Protein 9BJX (pdb70)

Nearest PDB structures (foldseek):
  9bjx-assembly3_C  TM=1.002E+00  e=1.023E-84  Segatella copri DSM 18205
  9bmk-assembly2_B  TM=1.002E+00  e=4.885E-83  Segatella copri DSM 18205
  3zmr-assembly2_B  TM=8.903E-01  e=1.454E-35  Bacteroides ovatus
  5xrc-assembly2_C  TM=8.057E-01  e=5.049E-25  Bacillus sp. BG-CS10
  4v2x-assembly1_A  TM=8.103E-01  e=2.623E-24  Halalkalibacterium halodurans

Organism: NCBI:txid537011

Sequence (1468 aa):
SNATAQQWNKDVVGWNLGNEFECSAPGQQDGESMQIGNPDGSIHAETAWGNPVVTKKMIQAVKKAGFNAIRIPIRWQCHITNAQAMSSIDKAWIARIKEVVGWCLDNGLKVIINVHHEKWLESRPTYQYKEENCQKLALLWMMNIASEFANYDSRLAFAGTNEVHIRDNWGKPTAENLEVQNAYNQIFVDVVVRATGGNNAKRHLILQTYVCNPWFGIENGDFIIPKDAEGNGNNYMSVEFHYYQPWSYAGDCTYDYWGDAYKDAGKIPADNEKTMTDFFDKAVNTWSNKGLGIVIGEWGVTDHYKSNSEEKVHENMTYYCKFLTTEARKRGFSTFVWDNNHHFGNGSEEKYGIFDRFKSMKVNAPWILEGIFGKSNATAQQWNKDVVGWNLGNEFECSAPGQQDGESSMQQIGNPDGSIHAETAWGNPVVTKKMIQAVKKAGFNAIRIPIRWQQCHITNAQAMSIDKAWIIARIKEVVGWCLDNGLKVIINVHHEKWLESRPTYQYKEENCQKLALLWMMNIASEFANYDSRLAFAGTNEVHIRDNWGKPTAENLEVQNAYNQIFVDVVVRATGGNNAKRHLILQTYVCNPWFGIENGDFIIPKDAEGNGNNYMSVVEFHYYQQPWSYAGDCTYDYWGDAYKDAGKIPADNEKTMTDFFDKAVNTWSNKGLGIIVIGEWGVTDHYKSNSEKVHENMTYYCKFLTTEARRKRGFSTFVWDNNHHFGNGSSEKYGIFDRFKSMKVNAPWILEGIFGKNATAQQWNKDVVVGWNLGNEFECCSAPGQDGESMQQIIGNPDGSIHAETAWGNPVVTKKMIIQAVKKAGFNAIRIPIRWQCHITNAQAMSIDKAWIIARIKEVVGWCLDNGLKVIINVHHEKWLESRPTYQYKEENCQKLALLWMNIASEFANYDSSRLAFAGTNEVHIRDNWGKPTAENLEVQNAYNQIFVDVVVRATGGNNNAKRHLILQTYVCNPWFGIENGDFIIPKDAEGNGNNYMSVEFHYYQPWSYAGDCTYDYWGDAYKDAGKIPADNEKTMTDFFDKAVNTWSSNKGLGIIVIGEWGVTDHYKSNSEKVHENMTYYCKFLTTEARKKRGFSTFVWDNNHHFGNGSEEKYGIFDRFKSMKVNAPWILEGIFGNATAQQWNKDVVGWNLGNEFECSAPGQQDGESMQQIGNPDGSIHAETAWGNPVVTKKMMIQAVKKAGFNAIIRIPIRWQCHITNAQAMMSSIDKAWIARIKEVVVGWCLDNGLKVIINVHHEKWLESRPTYQYKEENCQKKLALLLWMNIASEFANYDSRLAFAGTNEVHIRDNWGKPTAENLEVQNAYNQIFVDVVRATGGNNAKRHLILQTYVCNPWFGIENGDFIIPKKDAEGNGNNYMSVEFHYYQPWSYAGDCTYDYWGDAYKDAGKIPADNEKKTMTDFFDKAVNTWSNKGLGIVIGEWGVTDHYKSNSEEKVHENMTYYCKFLTTEARKRGFSTFVWDNNHHFGNGSEEKYGIFDRFKSMKVNAPWILEGIFG

InterPro domains:
  IPR001547 Glycoside hydrolase, family 5 [PF00150] (41-337)
  IPR017853 Glycoside hydrolase superfamily [SSF51445] (5-352)
  IPR050386 Glycosyl Hydrolase 5 (Cellulase A) [PTHR31297] (47-340)

Radius of gyration: 39.57 Å; Cα contacts (8 Å, |Δi|>4): 3337; chains: 4; bounding box: 121×62×96 Å

Solvent-accessible surface area: 54745 Å² total; per-residue (Å²): 123,42,22,4,0,50,52,3,0,138,56,4,18,1,2,0,2,0,37,0,0,0,0,4,1,56,92,87,90,20,65,36,85,144,35,26,66,39,152,24,4,62,110,0,7,54,32,102,53,13,22,80,1,57,98,165,20,1,44,28,0,76,168,31,37,2,52,0,0,0,0,0,0,4,0,5,7,0,4,79,65,25,140,45,0,35,14,24,126,50,0,4,59,32,1,59,85,0,0,18,37,0,13,123,36,38,0,49,0,1,0,0,0,3,47,0,13,2,0,2,18,37,0,32,104,142,78,54,104,76,0,14,120,29,0,19,55,0,0,87,41,0,0,62,55,0,22,142,49,53,25,84,0,0,0,0,0,0,3,33,1,12,65,131,123,78,154,35,128,15,78,86,55,13,25,75,0,2,10,20,0,0,51,45,0,1,71,21,0,22,86,47,23,69,83,0,37,46,5,2,0,0,1,0,1,5,10,2,37,0,94,25,2,7,67,124,56,24,10,100,46,8,172,15,39,118,10,6,24,17,1,0,0,0,0,1,0,9,6,33,40,14,136,30,0,0,4,73,21,91,59,21,18,0,0,82,65,26,117,132,40,22,165,43,6,97,60,43,25,104,52,3,22,72,3,0,62,67,0,33,95,33,6,18,103,61,7,2,1,2,0,0,0,9,2,2,8,0,21,0,69,148,74,89,42,134,70,0,24,78,0,0,14,62,0,0,70,37,0,6,46,26,0,102,130,54,29,2,0,2,0,3,24,0,11,12,90,68,35,72,15,67,106,44,13,6,3,4,24,9,122,135,115,15,118,57,43,5,56,42,11,21,68,0,19,76,26,184,126,67,22,2,0,43,44,3,0,132,59,4,20,2,2,0,1,0,24,0,0,0,0,5,1,49,86,98,88,19,64,39,82,123,34,24,64,43,71,24,4,61,112,0,8,56,32,91,53,7,21,83,1,57,98,165,20,0,55,29,0,76,177,31,37,1,54,0,0,0,0,0,0,4,0,5,13,0,2,39,6,37,116,39,0,36,19,24,137,53,0,11,60,32,0,62,85,0,0,19,38,0,13,124,36,39,0,50,0,2,0,0,0,3,48,0,12,2,0,1,15,38,0,30,123,144,78,56,121,72,0,11,100,19,0,24,58,0,0,85,36,0,0,64,76,0,18,138,50,61,33,84,0,0,0,0,0,0,3,31,0,12,66,129,123,74,155,32,165,20,79,87,56,14,24,74,0,1,11,20,0,0,50,44,0,1,69,26,0,24,88,47,22,70,83,0,40,34,5,3,0,0,0,0,1,5,10,2,38,0,95,33,3,6,67,146,57,44,11,101,43,7,174,16,41,121,10,7,24,17,1,2,0,0,0,1,0,11,6,32,41,10,138,29,0,0,6,75,26,91,47,19,18,1,0,83,58,26,132,149,39,28,161,21,5,98,56,28,26,139,56,4,26,68,4,0,60,69,0,33,96,32,4,19,103,58,4,2,1,2,0,0,0,10,2,2,8,0,23,4,73,179,66,93,27,137,88,0,25,80,0,0,23,55,0,0,74,33,0,7,44,23,0,99,130,56,29,2,0,2,0,4,26,0,7,12,71,71,35,77,20,75,107,58,12,5,3,4,8,7,122,127,116,13,122,56,44,5,70,47,10,23,101,1,12,52,16,232,114,29,12,0,70,74,2,0,136,69,4,14,1,1,0,1,0,21,0,0,0,0,4,1,56,93,84,88,18,65,27,85,150,41,27,60,40,148,33,5,61,112,0,7,53,32,91,54,7,22,81,1,56,99,163,19,0,55,30,0,78,186,31,37,1,52,0,0,0,0,0,0,4,1,6,7,0,3,82,74,40,148,48,0,35,10,24,154,51,0,11,60,32,0,58,81,0,0,19,36,0,12,121,35,40,0,48,0,1,0,0,0,3,47,0,12,0,0,2,16,38,0,29,114,152,71,60,115,78,0,13,100,24,0,18,57,0,0,82,45,1,0,62,56,1,12,130,52,64,36,85,0,0,0,0,0,1,4,32,0,14,63,137,121,60,153,30,101,14,78,88,56,14,25,75,0,2,11,23,0,0,50,43,0,1,72,21,0,26,88,33,26,55,60,0,45,29,1,2,0,0,0,0,1,5,10,2,38,0,87,22,2,7,77,143,56,27,10,98,36,4,126,21,39,174,17,6,13,19,6,10,0,0,0,1,0,10,7,32,36,13,142,28,0,0,6,75,24,92,37,20,21,1,0,67,70,30,129,141,41,28,160,39,7,100,60,29,24,140,53,4,25,67,4,0,63,81,0,32,97,35,6,17,75,88,6,0,1,2,0,0,0,10,2,2,8,0,23,4,71,175,78,84,38,148,78,0,26,81,0,0,24,61,0,0,68,38,0,0,35,22,0,66,140,57,29,2,0,2,0,3,25,0,7,11,62,71,35,78,20,76,116,61,20,6,3,2,4,8,117,120,116,13,122,58,47,5,69,42,10,23,115,0,5,72,71,113,28,13,0,74,73,2,0,140,71,3,16,1,2,0,1,0,37,0,0,0,0,4,1,54,91,84,89,19,65,29,88,151,35,25,63,37,147,32,5,59,112,0,8,54,33,100,54,14,21,82,1,56,103,166,21,1,61,28,0,78,182,31,38,1,52,0,0,0,0,0,0,3,0,6,7,0,3,78,42,38,150,26,0,16,20,25,142,51,0,10,58,31,0,57,85,1,0,18,39,0,13,122,36,37,0,48,0,1,0,1,0,3,47,0,12,1,0,1,16,39,0,27,116,151,73,64,115,77,0,14,103,25,0,24,55,0,0,82,37,0,0,15,53,0,14,50,37,62,41,86,0,0,0,0,0,0,3,33,0,12,65,132,121,78,154,34,100,12,80,88,54,14,22,80,0,2,12,22,0,0,52,42,0,1,70,26,0,23,57,40,22,70,78,0,40,22,5,3,0,0,1,0,1,5,10,1,41,0,97,23,2,7,60,148,56,29,10,102,47,6,163,13,42,135,10,2,17,24,4,5,0,0,0,1,0,10,7,31,36,13,133,30,0,0,6,75,32,81,54,19,21,0,0,75,66,26,120,130,39,29,173,37,7,100,60,35,25,140,53,4,25,67,4,0,59,73,0,33,96,33,6,18,98,95,8,2,1,2,0,0,0,10,1,2,8,0,23,4,71,177,77,81,32,131,78,0,24,84,0,0,24,64,0,0,64,35,0,1,41,26,0,70,138,55,30,2,0,3,0,4,22,0,8,11,92,68,35,76,19,78,95,44,12,6,2,3,6,8,121,126,117,12,131,57,58,4,69,41,10,24,112,0,7,74,73

Foldseek 3Di:
DFAWQLRLQFPAAAAEPPQAQLAAFAPDDLLDLAAEADPRRLRRRPRVPFDDDDLLNLLVRVVLPGAAYEYEHAFRNQAHDQQLSHGNPSNLVSVVVVVCSNVVNRHQYEYEHESNNNQQADLAPVCLVVNLSSLLSNLLNVLLSCVPDAQSYAYESYAARDHPPDPDADDPSSLVSLLSSQQSNQVNQCVVPHNSVQHQYEYEAHRLPVVNCLPPNSNPQHDHPPPCQQGRYAYEHADQPPCCFAAFVVDLAAAPVCVVVGPYDPCHLVNLLVVLVSCCVRAVVSNHAYENEEYGHAAADPDDSVVSLLRRLVVLLSNCVSCNVSSHHYYYYAHLADDHGGPRRHQFNSVPSRHGPSVSNSCSNPND/DLAWQLRLFFPAEAAEPPQAQLAAFAPDDLQDLAAAADPRRLRRRPRVPFDDDDLLLLLVRVVLPGAAYEYEHAFRNQAHDQVQSHGNPSNLVSVVVVVCSNVVNRHQYEYEHESNNNQQADLAPVCLVVNLVSLLSNLLNVLLSCVPDAQSYAYESYAARDHPPDQDADDPSSLVSLLSSQQSNQVNQCVSDDSSVQRQYEYEAHRLPVVNCLPPNSNPQHDHDPPSQQGRYAYEHADQPPCCFAFAVVDLAAAPVCVVPDDYDPCHLCNLLVVLVSCCVRAVVSNHAYENEEYGHAAADPDDSVVSLLRRLQVLLSNCVSCNVSSHHYYYYAHLADDHGGPHRHQFNSVPSRHGPSVSNSCSNPND/DAWQLRLFFPAEAAEPAQAQLAAFAPDDLQDLAAAADPRRLRRRCRVPFDDDDLLLLLVRVVLPGAAYEYEHAFRNQAHDQVLRHGNVSNLVSVVVVCCSNVVNRHQYEYEHESNNNQQADLAPVCLVVNLNSLLSNLLNVLLSCQAPDQSYAYEYYAARDHPPDPDADDPSSLVSLLSSQQSNQVNNCVNDRNSVQHQYEYEAHRLDVVNCLPPNSRPQHDHPPPNFQGRYAYEHADQPPCCFQAAVVDLAAAPVCVVVGPYDPCHLCNLLVVLVSCCVRAVVSNHAYENEEYGHAAADPDDSPVSLLRRLVVLQSNCVSCSVSSYHYYYYAHLADDHGGPRRHQFNSVPSRHGPSVSNSNNNPD/DAWQLRLFFPAEAAEPAQAQLAAFAPDDLQDLAAAADPRSLRRRCRVPFDDDDLLLLLVRVVLPGAAYEYEHAFRNQAHDQVQSHGNPSNLVSVVVVVVSNVVNRHQYEYEHESNNNQQADLAPVCLVVNLVSLLSNLLVVLLSCVPDAQSYAYEYYAARDHPPDPDADDPSSLVSLLSSQQSNQVNQCVSPDSSVQHQYEHEAHRLPVVNCLPPNSRPQHDHDPPRQQGRYAYEHADQPPCCFAAAVVDLAAAPVCVVVDDYDPCHLVNLLVVLVSCCVRAVVSNHAYENEEYGHAAADPDDSVVSLLRRLQVLLSNQVSQNVSSHHYYYYAHLADDHGGPHRHQFNSVPSRHGPSVSNSNSNPD

B-factor: mean 23.65, std 7.89, range [9.68, 67.57]

Secondary structure (DSSP, 8-state):
----HHHHHTT-EEEE-TTSTTSPSTTS-TT----S--TTGGGGGGTTSPPPP-HHHHHHHHHHT--EEEE----GGGEEETTTTEEPHHHHHHHHHHHHHHHHTT-EEEE---S-HHHHT--SGGGHHHHHHHHHHHHHHHHHHTTTS-TTEEEE--S----TT--SPPPHHHHHHHHHHHHHHHHHHHHT-GGGGS--EEEEPGGG-GGGTSSTT-SPPPP-STT-TTTTEEEEEE---SHHHHTS-S-S--SGGGTTTS---S--HHHHHHHHHHHHHHTGGGT-EEEEEEE------SS-HHHHHHHHHHHHHHHHHHHHHTT-EEEE---S--SSSTT----EETTTTTEES-HHHHHHHH--/----HHHHHTT-EEEE-TTSTTSPSTTS-TT----S--TTGGGGGGTTSPPPP-HHHHHHHHHHT--EEEE----TTSEEETTTTEE-HHHHHHHHHHHHHHHHTT-EEEE---S-HHHHT--SHHHHHHHHHHHHHHHHHHHHHTTTS-TTEEEE--S----TT--SPPPHHHHHHHHHHHHHHHHHHHHT-GGGSS--EEEEPGGG-GGGTSSTT-SPPPP-STT-TTTTEEEEEE---SHHHHTS-S-S--SGGGTTTS---S--HHHHHHHHHHHHHHTGGGT-EEEEEEE------SS-HHHHHHHHHHHHHHHHHHHHHTT-EEEE---S--SSSTT----EETTTTTEES-HHHHHHHH--/---HHHHHTT-EEEE-TTSTTSPSTTS-TT-------TTGGGGGGTTSPPPP-HHHHHHHHHHT--EEEE----GGGEEETTTTEEPHHHHHHHHHHHHHHHHTT-EEEEE--S-HHHHT--SHHHHHHHHHHHHHHHHHHHHHTTTS-TTEEEE--S----TT--SPPPHHHHHHHHHHHHHHHHHHHHT-GGGGS--EEEEPGGG-GGGTSSTT-SPPPP-STTTTTTTEEEEEE---SHHHHTS-S-S--SGGGTTTS---S--HHHHHHHHHHHHHHTGGGT-EEEEEEE------SS-HHHHHHHHHHHHHHHHHHHHHTT-EEEE---S--SSSTT----EETTTTTEES-HHHHHHHH-/---HHHHHTT-EEEE-TTSTTSPSTT--TT----S--TTGGGGGGTTSPPPP-HHHHHHHHHHT--EEEE----TTSEEETTTTEEPHHHHHHHHHHHHHHHHTT-EEEE---S-HHHHT--SHHHHHHHHHHHHHHHHHHHHHTTTS-TTEEEE--S---STT--SPPPHHHHHHHHHHHHHHHHHHHHH-GGGGS--EEEEPGGG-GGGTSSTT-SPPPP--TTTTTTTEEEEEE---SHHHHTS-S-S--SGGGTTTS---S--HHHHHHHHHHHHHHTGGGT-EEEEEEE------SS-HHHHHHHHHHHHHHHHHHHHHTT-EEEE---S--SSSTT----EETTTTTEES-HHHHHHHH-

Structure (mmCIF, N/CA/C/O backbone):
data_9BJX
#
_entry.id   9BJX
#
_cell.length_a   97.008
_cell.length_b   51.560
_cell.length_c   157.057
_cell.angle_alpha   90.000
_cell.angle_beta   101.500
_cell.angle_gamma   90.000
#
_symmetry.space_group_name_H-M   'P 1 21 1'
#
loop_
_entity.id
_entity.type
_entity.pdbx_description
1 polymer 'Cellulase (Glycosyl hydrolase family 5)'
2 non-polymer 1,2-ETHANEDIOL
3 water water
#
loop_
_atom_site.group_PDB
_atom_site.id
_atom_site.type_symbol
_atom_site.label_atom_id
_atom_site.label_alt_id
_atom_site.label_comp_id
_atom_site.label_asym_id
_atom_site.label_entity_id
_atom_site.label_seq_id
_atom_site.pdbx_PDB_ins_code
_atom_site.Cartn_x
_atom_site.Cartn_y
_atom_site.Cartn_z
_atom_site.occupancy
_atom_site.B_iso_or_equiv
_atom_site.auth_seq_id
_atom_site.auth_comp_id
_atom_site.auth_asym_id
_atom_site.auth_atom_id
_atom_site.pdbx_PDB_model_num
ATOM 1 N N . SER A 1 1 ? 0.69251 -5.37401 34.95931 1.000 52.92447 38 SER A N 1
ATOM 2 C CA . SER A 1 1 ? -0.46728 -5.40916 35.84316 1.000 44.87464 38 SER A CA 1
ATOM 3 C C . SER A 1 1 ? -0.92610 -3.99049 36.19058 1.000 49.43004 38 SER A C 1
ATOM 4 O O . SER A 1 1 ? -0.11295 -3.06660 36.26837 1.000 53.39044 38 SER A O 1
ATOM 7 N N . ASN A 1 2 ? -2.23274 -3.83220 36.40244 1.000 36.42148 39 ASN A N 1
ATOM 8 C CA . ASN A 1 2 ? -2.83901 -2.52122 36.62283 1.000 36.45045 39 ASN A CA 1
ATOM 9 C C . ASN A 1 2 ? -4.09983 -2.78333 37.44214 1.000 37.84265 39 ASN A C 1
ATOM 10 O O . ASN A 1 2 ? -5.02973 -3.42946 36.95179 1.000 36.88507 39 ASN A O 1
ATOM 15 N N . ALA A 1 3 ? -4.11470 -2.34212 38.69929 1.000 24.64211 40 ALA A N 1
ATOM 16 C CA . ALA A 1 3 ? -5.27550 -2.48457 39.57726 1.000 21.70382 40 ALA A CA 1
ATOM 17 C C . ALA A 1 3 ? -5.59355 -1.14252 40.21305 1.000 19.88705 40 ALA A C 1
ATOM 18 O O . ALA A 1 3 ? -4.68934 -0.47998 40.73186 1.000 19.36992 40 ALA A O 1
ATOM 20 N N . THR A 1 4 ? -6.86914 -0.75188 40.20540 1.000 17.49438 41 THR A N 1
ATOM 21 C CA . THR A 1 4 ? -7.20844 0.45681 40.94473 1.000 16.36338 41 THR A CA 1
ATOM 22 C C . THR A 1 4 ? -7.08065 0.20891 42.44651 1.000 15.71321 41 THR A C 1
ATOM 23 O O . THR A 1 4 ? -6.96374 -0.92674 42.91731 1.000 17.14387 41 THR A O 1
ATOM 27 N N . ALA A 1 5 ? -7.13511 1.30062 43.21168 1.000 15.64079 42 ALA A N 1
ATOM 28 C CA . ALA A 1 5 ? -7.06506 1.16555 44.66627 1.000 14.72651 42 ALA A CA 1
ATOM 29 C C . ALA A 1 5 ? -8.23085 0.34259 45.19791 1.000 17.55769 42 ALA A C 1
ATOM 30 O O . ALA A 1 5 ? -8.04284 -0.53237 46.05223 1.000 15.73992 42 ALA A O 1
ATOM 32 N N . GLN A 1 6 ? -9.43926 0.59297 44.68776 1.000 17.71066 43 GLN A N 1
ATOM 33 C CA . GLN A 1 6 ? -10.59297 -0.17639 45.14140 1.000 19.14172 43 GLN A CA 1
ATOM 34 C C . GLN A 1 6 ? -10.46122 -1.64173 44.74560 1.000 18.76325 43 GLN A C 1
ATOM 35 O O . GLN A 1 6 ? -10.78967 -2.53247 45.53572 1.000 17.55645 43 GLN A O 1
ATOM 41 N N . GLN A 1 7 ? -9.95210 -1.91700 43.54163 1.000 16.35518 44 GLN A N 1
ATOM 42 C CA . GLN A 1 7 ? -9.74504 -3.30598 43.14642 1.000 16.92457 44 GLN A CA 1
ATOM 43 C C . GLN A 1 7 ? -8.68956 -3.96362 44.01998 1.000 17.51023 44 GLN A C 1
ATOM 44 O O . GLN A 1 7 ? -8.84003 -5.12423 44.42741 1.000 18.40028 44 GLN A O 1
ATOM 50 N N . TRP A 1 8 ? -7.61630 -3.22214 44.32262 1.000 15.59870 45 TRP A N 1
ATOM 51 C CA . TRP A 1 8 ? -6.52681 -3.75810 45.12889 1.000 16.84727 45 TRP A CA 1
ATOM 52 C C . TRP A 1 8 ? -7.00649 -4.10908 46.52696 1.000 18.24274 45 TRP A C 1
ATOM 53 O O . TRP A 1 8 ? -6.63959 -5.15769 47.07624 1.000 17.52434 45 TRP A O 1
ATOM 64 N N . ASN A 1 9 ? -7.83586 -3.24451 47.11337 1.000 16.15256 46 ASN A N 1
ATOM 65 C CA . ASN A 1 9 ? -8.28285 -3.43994 48.48764 1.000 15.46139 46 ASN A CA 1
ATOM 66 C C . ASN A 1 9 ? -9.32013 -4.53920 48.63219 1.000 16.33257 46 ASN A C 1
ATOM 67 O O . ASN A 1 9 ? -9.47249 -5.06113 49.74284 1.000 15.33710 46 ASN A O 1
ATOM 72 N N . LYS A 1 10 ? -10.04661 -4.87863 47.55531 1.000 16.37308 47 LYS A N 1
ATOM 73 C CA . LYS A 1 10 ? -11.18489 -5.78463 47.65807 1.000 15.79291 47 LYS A CA 1
ATOM 74 C C . LYS A 1 10 ? -10.78052 -7.10390 48.31020 1.000 19.38263 47 LYS A C 1
ATOM 75 O O . LYS A 1 10 ? -9.85577 -7.77958 47.85352 1.000 18.79018 47 LYS A O 1
ATOM 81 N N . ASP A 1 11 ? -11.47599 -7.45367 49.39197 1.000 17.43292 48 ASP A N 1
ATOM 82 C CA . ASP A 1 11 ? -11.29373 -8.71677 50.10180 1.000 17.42522 48 ASP A CA 1
ATOM 83 C C . ASP A 1 11 ? -9.88863 -8.89250 50.66555 1.000 19.43301 48 ASP A C 1
ATOM 84 O O . ASP A 1 11 ? -9.49891 -10.01021 51.02449 1.000 20.97459 48 ASP A O 1
ATOM 89 N N . VAL A 1 12 ? -9.11835 -7.81850 50.79981 1.000 16.49421 49 VAL A N 1
ATOM 90 C CA . VAL A 1 12 ? -7.79636 -7.93516 51.40973 1.000 16.65825 49 VAL A CA 1
ATOM 91 C C . VAL A 1 12 ? -7.93635 -7.94668 52.92837 1.000 17.67718 49 VAL A C 1
ATOM 92 O O . VAL A 1 12 ? -8.46029 -7.00356 53.53151 1.000 17.55567 49 VAL A O 1
ATOM 96 N N . VAL A 1 13 ? -7.47946 -9.02721 53.54704 1.000 15.82906 50 VAL A N 1
ATOM 97 C CA . VAL A 1 13 ? -7.50272 -9.18456 54.98728 1.000 14.68350 50 VAL A CA 1
ATOM 98 C C . VAL A 1 13 ? -6.05840 -9.43484 55.38151 1.000 16.06826 50 VAL A C 1
ATOM 99 O O . VAL A 1 13 ? -5.51281 -10.51223 55.11775 1.000 15.85184 50 VAL A O 1
ATOM 103 N N . GLY A 1 14 ? -5.41837 -8.42388 55.95942 1.000 15.56463 51 GLY A N 1
ATOM 104 C CA . GLY A 1 14 ? -3.98429 -8.42147 56.12185 1.000 14.05610 51 GLY A CA 1
ATOM 105 C C . GLY A 1 14 ? -3.51476 -8.40225 57.56914 1.000 13.95884 51 GLY A C 1
ATOM 106 O O . GLY A 1 14 ? -4.30002 -8.36447 58.51490 1.000 14.30890 51 GLY A O 1
ATOM 107 N N . TRP A 1 15 ? -2.19649 -8.39976 57.70216 1.000 12.04482 52 TRP A N 1
ATOM 108 C CA . TRP A 1 15 ? -1.49877 -8.53795 58.97956 1.000 11.79757 52 TRP A CA 1
ATOM 109 C C . TRP A 1 15 ? -0.26394 -7.65262 58.96327 1.000 14.51626 52 TRP A C 1
ATOM 110 O O . TRP A 1 15 ? 0.43071 -7.57113 57.94252 1.000 15.06365 52 TRP A O 1
ATOM 121 N N . ASN A 1 16 ? 0.01206 -6.99165 60.09479 1.000 13.70574 53 ASN A N 1
ATOM 122 C CA . ASN A 1 16 ? 1.16987 -6.10882 60.23538 1.000 13.68308 53 ASN A CA 1
ATOM 123 C C . ASN A 1 16 ? 2.37438 -6.85607 60.79162 1.000 15.41219 53 ASN A C 1
ATOM 124 O O . ASN A 1 16 ? 2.27977 -7.52140 61.82856 1.000 14.79449 53 ASN A O 1
ATOM 129 N N . LEU A 1 17 ? 3.52114 -6.69162 60.13010 1.000 13.05786 54 LEU A N 1
ATOM 130 C CA . LEU A 1 17 ? 4.79315 -7.17300 60.67219 1.000 15.28136 54 LEU A CA 1
ATOM 131 C C . LEU A 1 17 ? 5.31698 -6.15645 61.68895 1.000 14.44552 54 LEU A C 1
ATOM 132 O O . LEU A 1 17 ? 6.29442 -5.44858 61.45996 1.000 14.93329 54 LEU A O 1
ATOM 137 N N . GLY A 1 18 ? 4.65213 -6.10930 62.85176 1.000 13.82761 55 GLY A N 1
ATOM 138 C CA . GLY A 1 18 ? 4.88282 -5.01672 63.78997 1.000 12.23553 55 GLY A CA 1
ATOM 139 C C . GLY A 1 18 ? 6.11524 -5.21349 64.65730 1.000 15.25481 55 GLY A C 1
ATOM 140 O O . GLY A 1 18 ? 6.49505 -6.33414 65.00713 1.000 15.12358 55 GLY A O 1
ATOM 141 N N . ASN A 1 19 ? 6.72002 -4.07522 65.02990 1.000 14.78253 56 ASN A N 1
ATOM 142 C CA . ASN A 1 19 ? 7.91704 -4.01219 65.86470 1.000 17.25927 56 ASN A CA 1
ATOM 143 C C . ASN A 1 19 ? 9.06002 -4.82943 65.26575 1.000 16.83674 56 ASN A C 1
ATOM 144 O O . ASN A 1 19 ? 9.73458 -5.60587 65.95041 1.000 18.25709 56 ASN A O 1
ATOM 149 N N . GLU A 1 20 ? 9.27828 -4.64438 63.96315 1.000 14.95398 57 GLU A N 1
ATOM 150 C CA . GLU A 1 20 ? 10.43291 -5.23077 63.30098 1.000 14.58467 57 GLU A CA 1
ATOM 151 C C . GLU A 1 20 ? 11.20042 -4.12972 62.57413 1.000 15.83456 57 GLU A C 1
ATOM 152 O O . GLU A 1 20 ? 12.07200 -3.48556 63.17130 1.000 16.63080 57 GLU A O 1
ATOM 158 N N . PHE A 1 21 ? 10.85654 -3.84904 61.31062 1.000 15.22607 58 PHE A N 1
ATOM 159 C CA . PHE A 1 21 ? 11.69589 -2.93532 60.54264 1.000 13.80834 58 PHE A CA 1
ATOM 160 C C . PHE A 1 21 ? 11.48308 -1.46507 60.87497 1.000 16.66712 58 PHE A C 1
ATOM 161 O O . PHE A 1 21 ? 12.21789 -0.62088 60.34523 1.000 18.05307 58 PHE A O 1
ATOM 169 N N . GLU A 1 22 ? 10.53695 -1.13529 61.75279 1.000 16.96164 59 GLU A N 1
ATOM 170 C CA . GLU A 1 22 ? 10.36757 0.24549 62.19400 1.000 16.16746 59 GLU A CA 1
ATOM 171 C C . GLU A 1 22 ? 10.99291 0.50020 63.56626 1.000 15.35667 59 GLU A C 1
ATOM 172 O O . GLU A 1 22 ? 10.86843 1.60910 64.09204 1.000 15.79302 59 GLU A O 1
ATOM 178 N N . CYS A 1 23 ? 11.65311 -0.48826 64.16223 1.000 15.72784 60 CYS A N 1
ATOM 179 C CA . CYS A 1 23 ? 12.37339 -0.21332 65.40203 1.000 15.75289 60 CYS A CA 1
ATOM 180 C C . CYS A 1 23 ? 13.51043 0.78205 65.15833 1.000 18.30141 60 CYS A C 1
ATOM 181 O O . CYS A 1 23 ? 13.98608 0.96749 64.03877 1.000 20.12905 60 CYS A O 1
ATOM 184 N N . SER A 1 24 ? 13.95176 1.44352 66.23005 1.000 19.37518 61 SER A N 1
ATOM 185 C CA . SER A 1 24 ? 15.10650 2.30456 66.03085 1.000 20.51926 61 SER A CA 1
ATOM 186 C C . SER A 1 24 ? 16.37808 1.45956 65.96540 1.000 20.05899 61 SER A C 1
ATOM 187 O O . SER A 1 24 ? 16.35447 0.24218 66.15765 1.000 22.05973 61 SER A O 1
ATOM 190 N N . ALA A 1 25 ? 17.49314 2.11487 65.64411 1.000 18.69287 62 ALA A N 1
ATOM 191 C CA . ALA A 1 25 ? 18.76574 1.41757 65.64033 1.000 22.30431 62 ALA A CA 1
ATOM 192 C C . ALA A 1 25 ? 19.05682 0.92945 67.05704 1.000 23.15040 62 ALA A C 1
ATOM 193 O O . ALA A 1 25 ? 18.61315 1.55063 68.02534 1.000 23.88356 62 ALA A O 1
ATOM 195 N N . PRO A 1 26 ? 19.76046 -0.19303 67.20147 1.000 23.94030 63 PRO A N 1
ATOM 196 C CA . PRO A 1 26 ? 20.04177 -0.72663 68.54385 1.000 23.62357 63 PRO A CA 1
ATOM 197 C C . PRO A 1 26 ? 20.63944 0.31427 69.48130 1.000 24.89286 63 PRO A C 1
ATOM 198 O O . PRO A 1 26 ? 21.61504 0.99858 69.15473 1.000 26.85010 63 PRO A O 1
ATOM 202 N N . GLY A 1 27 ? 20.02230 0.44326 70.65564 1.000 24.98149 64 GLY A N 1
ATOM 203 C CA . GLY A 1 27 ? 20.47877 1.34586 71.68781 1.000 23.49392 64 GLY A CA 1
ATOM 204 C C . GLY A 1 27 ? 20.11018 2.79609 71.49450 1.000 23.38127 64 GLY A C 1
ATOM 205 O O . GLY A 1 27 ? 20.56619 3.63987 72.27193 1.000 25.74512 64 GLY A O 1
ATOM 206 N N . GLN A 1 28 ? 19.29202 3.12016 70.49497 1.000 24.07791 65 GLN A N 1
ATOM 207 C CA A GLN A 1 28 ? 18.96680 4.50135 70.17506 0.584 24.00961 65 GLN A CA 1
ATOM 208 C CA B GLN A 1 28 ? 18.96982 4.49919 70.16987 0.416 24.03852 65 GLN A CA 1
ATOM 209 C C . GLN A 1 28 ? 17.51622 4.82142 70.50691 1.000 21.75708 65 GLN A C 1
ATOM 210 O O . GLN A 1 28 ? 16.64008 3.95448 70.46578 1.000 24.13041 65 GLN A O 1
ATOM 221 N N . ASP A 1 29 ? 17.28236 6.09385 70.82513 1.000 24.61837 66 ASP A N 1
ATOM 222 C CA . ASP A 1 29 ? 15.96487 6.62733 71.15194 1.000 22.43771 66 ASP A CA 1
ATOM 223 C C . ASP A 1 29 ? 15.02960 6.55966 69.95243 1.000 23.05152 66 ASP A C 1
ATOM 224 O O . ASP A 1 29 ? 15.31690 7.15989 68.91695 1.000 25.72765 66 ASP A O 1
ATOM 229 N N . GLY A 1 30 ? 13.89048 5.88546 70.11193 1.000 22.19874 67 GLY A N 1
ATOM 230 C CA . GLY A 1 30 ? 12.90962 5.82700 69.03789 1.000 23.20202 67 GLY A CA 1
ATOM 231 C C . GLY A 1 30 ? 12.27419 7.16388 68.72730 1.000 23.06122 67 GLY A C 1
ATOM 232 O O . GLY A 1 30 ? 11.69264 7.33119 67.65010 1.000 22.21506 67 GLY A O 1
ATOM 233 N N . GLU A 1 31 ? 12.34967 8.11314 69.65111 1.000 21.38662 68 GLU A N 1
ATOM 234 C CA . GLU A 1 31 ? 11.80892 9.44380 69.41575 1.000 22.28339 68 GLU A CA 1
ATOM 235 C C . GLU A 1 31 ? 12.83288 10.39474 68.81802 1.000 23.20942 68 GLU A C 1
ATOM 236 O O . GLU A 1 31 ? 12.48960 11.54148 68.51947 1.000 25.37717 68 GLU A O 1
ATOM 242 N N . SER A 1 32 ? 14.06541 9.94412 68.61295 1.000 21.84666 69 SER A N 1
ATOM 243 C CA . SER A 1 32 ? 15.08205 10.79619 68.01430 1.000 24.16495 69 SER A CA 1
ATOM 244 C C . SER A 1 32 ? 14.69884 11.18698 66.59572 1.000 25.37427 69 SER A C 1
ATOM 245 O O . SER A 1 32 ? 14.16661 10.38004 65.83193 1.000 23.45030 69 SER A O 1
ATOM 248 N N . MET A 1 33 ? 14.98215 12.43176 66.24003 1.000 25.05600 70 MET A N 1
ATOM 249 C CA . MET A 1 33 ? 14.74794 12.92047 64.88783 1.000 27.89762 70 MET A CA 1
ATOM 250 C C . MET A 1 33 ? 16.02079 12.96887 64.06318 1.000 26.40229 70 MET A C 1
ATOM 251 O O . MET A 1 33 ? 16.00281 13.49082 62.94503 1.000 28.20029 70 MET A O 1
ATOM 256 N N . GLN A 1 34 ? 17.11609 12.42332 64.58346 1.000 24.53982 71 GLN A N 1
ATOM 257 C CA . GLN A 1 34 ? 18.38129 12.43153 63.86388 1.000 23.10164 71 GLN A CA 1
ATOM 258 C C . GLN A 1 34 ? 18.33252 11.50655 62.65568 1.000 26.07728 71 GLN A C 1
ATOM 259 O O . GLN A 1 34 ? 17.66067 10.46954 62.66026 1.000 26.27601 71 GLN A O 1
ATOM 265 N N . ILE A 1 35 ? 19.07342 11.88911 61.62087 1.000 25.09051 72 ILE A N 1
ATOM 266 C CA . ILE A 1 35 ? 19.16391 11.13885 60.37640 1.000 25.94208 72 ILE A CA 1
ATOM 267 C C . ILE A 1 35 ? 20.60609 10.70232 60.18643 1.000 26.55484 72 ILE A C 1
ATOM 268 O O . ILE A 1 35 ? 21.51519 11.53843 60.18928 1.000 28.33343 72 ILE A O 1
ATOM 273 N N . GLY A 1 36 ? 20.80907 9.40411 60.00826 1.000 24.28262 73 GLY A N 1
ATOM 274 C CA . GLY A 1 36 ? 22.15265 8.87858 59.86592 1.000 27.93905 73 GLY A CA 1
ATOM 275 C C . GLY A 1 36 ? 22.13065 7.38424 59.64719 1.000 25.11339 73 GLY A C 1
ATOM 276 O O . GLY A 1 36 ? 21.09141 6.80829 59.32463 1.000 24.91819 73 GLY A O 1
ATOM 277 N N . ASN A 1 37 ? 23.29046 6.75245 59.83164 1.000 27.47210 74 ASN A N 1
ATOM 278 C CA . ASN A 1 37 ? 23.44536 5.31077 59.62061 1.000 28.19949 74 ASN A CA 1
ATOM 279 C C . ASN A 1 37 ? 24.37107 4.75631 60.69505 1.000 28.27432 74 ASN A C 1
ATOM 280 O O . ASN A 1 37 ? 25.49410 4.32117 60.40996 1.000 27.93767 74 ASN A O 1
ATOM 285 N N . PRO A 1 38 ? 23.92217 4.75147 61.95286 1.000 25.29208 75 PRO A N 1
ATOM 286 C CA . PRO A 1 38 ? 24.82904 4.42124 63.06198 1.000 29.21722 75 PRO A CA 1
ATOM 287 C C . PRO A 1 38 ? 25.23649 2.95488 63.05039 1.000 31.01976 75 PRO A C 1
ATOM 288 O O . PRO A 1 38 ? 24.56778 2.09338 62.47473 1.000 30.16083 75 PRO A O 1
ATOM 292 N N . ASP A 1 39 ? 26.35821 2.67993 63.71308 1.000 35.93608 76 ASP A N 1
ATOM 293 C CA . ASP A 1 39 ? 26.88544 1.32163 63.76457 1.000 40.23444 76 ASP A CA 1
ATOM 294 C C . ASP A 1 39 ? 25.83559 0.36880 64.32578 1.000 35.92052 76 ASP A C 1
ATOM 295 O O . ASP A 1 39 ? 25.19386 0.65648 65.33970 1.000 35.51455 76 ASP A O 1
ATOM 300 N N . GLY A 1 40 ? 25.63364 -0.74983 63.63616 1.000 31.46268 77 GLY A N 1
ATOM 301 C CA . GLY A 1 40 ? 24.66292 -1.73664 64.04742 1.000 29.74595 77 GLY A CA 1
ATOM 302 C C . GLY A 1 40 ? 23.25898 -1.52539 63.51659 1.000 28.08816 77 GLY A C 1
ATOM 303 O O . GLY A 1 40 ? 22.39305 -2.37409 63.75975 1.000 26.41851 77 GLY A O 1
ATOM 304 N N . SER A 1 41 ? 23.00493 -0.43556 62.78713 1.000 26.66027 78 SER A N 1
ATOM 305 C CA . SER A 1 41 ? 21.64030 -0.15112 62.35987 1.000 22.95615 78 SER A CA 1
ATOM 306 C C . SER A 1 41 ? 21.08026 -1.23861 61.45828 1.000 23.17496 78 SER A C 1
ATOM 307 O O . SER A 1 41 ? 19.86192 -1.41112 61.40842 1.000 23.65414 78 SER A O 1
ATOM 310 N N . ILE A 1 42 ? 21.93027 -1.99726 60.76758 1.000 21.92382 79 ILE A N 1
ATOM 311 C CA . ILE A 1 42 ? 21.42259 -3.08616 59.93889 1.000 24.94758 79 ILE A CA 1
ATOM 312 C C . ILE A 1 42 ? 20.72704 -4.16014 60.77128 1.000 27.21298 79 ILE A C 1
ATOM 313 O O . ILE A 1 42 ? 19.99556 -4.99410 60.21864 1.000 25.67432 79 ILE A O 1
ATOM 318 N N . HIS A 1 43 ? 20.90195 -4.13190 62.09820 1.000 24.36821 80 HIS A N 1
ATOM 319 C CA . HIS A 1 43 ? 20.26833 -5.07383 63.01440 1.000 22.15773 80 HIS A CA 1
ATOM 320 C C . HIS A 1 43 ? 19.02587 -4.49454 63.67974 1.000 23.81304 80 HIS A C 1
ATOM 321 O O . HIS A 1 43 ? 18.56126 -5.04032 64.68450 1.000 23.57549 80 HIS A O 1
ATOM 328 N N . ALA A 1 44 ? 18.47248 -3.40715 63.13318 1.000 22.59208 81 ALA A N 1
ATOM 329 C CA . ALA A 1 44 ? 17.37403 -2.71021 63.79765 1.000 20.49258 81 ALA A CA 1
ATOM 330 C C . ALA A 1 44 ? 16.15764 -3.60428 64.03766 1.000 18.92878 81 ALA A C 1
ATOM 331 O O . ALA A 1 44 ? 15.39860 -3.36204 64.98414 1.000 20.36980 81 ALA A O 1
ATOM 333 N N . GLU A 1 45 ? 15.92517 -4.62118 63.19427 1.000 17.10720 82 GLU A N 1
ATOM 334 C CA . GLU A 1 45 ? 14.70532 -5.40686 63.38911 1.000 17.94682 82 GLU A CA 1
ATOM 335 C C . GLU A 1 45 ? 14.70166 -6.16383 64.70827 1.000 21.20315 82 GLU A C 1
ATOM 336 O O . GLU A 1 45 ? 13.62723 -6.57252 65.16045 1.000 19.58768 82 GLU A O 1
ATOM 342 N N . THR A 1 46 ? 15.85557 -6.32327 65.35244 1.000 20.39924 83 THR A N 1
ATOM 343 C CA . THR A 1 46 ? 15.92206 -6.93828 66.67455 1.000 21.19025 83 THR A CA 1
ATOM 344 C C . THR A 1 46 ? 16.03573 -5.91765 67.79725 1.000 20.92731 83 THR A C 1
ATOM 345 O O . THR A 1 46 ? 16.15885 -6.31302 68.96075 1.000 21.89080 83 THR A O 1
ATOM 349 N N . ALA A 1 47 ? 15.98952 -4.62097 67.48916 1.000 19.35493 84 ALA A N 1
ATOM 350 C CA . ALA A 1 47 ? 16.31460 -3.61724 68.49603 1.000 19.54365 84 ALA A CA 1
ATOM 351 C C . ALA A 1 47 ? 15.26064 -3.49067 69.59218 1.000 19.36211 84 ALA A C 1
ATOM 352 O O . ALA A 1 47 ? 15.58648 -2.98726 70.67946 1.000 20.95190 84 ALA A O 1
ATOM 354 N N . TRP A 1 48 ? 14.01957 -3.91108 69.35053 1.000 20.40337 85 TRP A N 1
ATOM 355 C CA . TRP A 1 48 ? 12.97921 -3.83863 70.37166 1.000 19.61276 85 TRP A CA 1
ATOM 356 C C . TRP A 1 48 ? 12.56730 -5.20753 70.88708 1.000 23.30456 85 TRP A C 1
ATOM 357 O O . TRP A 1 48 ? 11.45308 -5.36386 71.39089 1.000 22.90024 85 TRP A O 1
ATOM 368 N N . GLY A 1 49 ? 13.43229 -6.20050 70.75644 1.000 17.79854 86 GLY A N 1
ATOM 369 C CA . GLY A 1 49 ? 13.21247 -7.48954 71.37425 1.000 18.70796 86 GLY A CA 1
ATOM 370 C C . GLY A 1 49 ? 12.63758 -8.56023 70.47708 1.000 18.30348 86 GLY A C 1
ATOM 371 O O . GLY A 1 49 ? 12.49962 -9.70369 70.92520 1.000 20.00624 86 GLY A O 1
ATOM 372 N N . ASN A 1 50 ? 12.28557 -8.24541 69.24403 1.000 17.28869 87 ASN A N 1
ATOM 373 C CA . ASN A 1 50 ? 11.73717 -9.26908 68.37011 1.000 18.54736 87 ASN A CA 1
ATOM 374 C C . ASN A 1 50 ? 12.84708 -9.97075 67.60161 1.000 17.60274 87 ASN A C 1
ATOM 375 O O . ASN A 1 50 ? 13.99601 -9.52121 67.57702 1.000 18.78746 87 ASN A O 1
ATOM 380 N N . PRO A 1 51 ? 12.54668 -11.10802 66.97817 1.000 18.81165 88 PRO A N 1
ATOM 381 C CA . PRO A 1 51 ? 13.58449 -11.85738 66.26565 1.000 18.68667 88 PRO A CA 1
ATOM 382 C C . PRO A 1 51 ? 13.81076 -11.34794 64.84810 1.000 20.79571 88 PRO A C 1
ATOM 383 O O . PRO A 1 51 ? 13.06088 -10.53569 64.30797 1.000 20.61791 88 PRO A O 1
ATOM 387 N N . VAL A 1 52 ? 14.88254 -11.86749 64.24680 1.000 21.69976 89 VAL A N 1
ATOM 388 C CA . VAL A 1 52 ? 15.09577 -11.67639 62.82332 1.000 22.33881 89 VAL A CA 1
ATOM 389 C C . VAL A 1 52 ? 13.97437 -12.36011 62.06400 1.000 19.85453 89 VAL A C 1
ATOM 390 O O . VAL A 1 52 ? 13.65410 -13.53088 62.31670 1.000 21.50168 89 VAL A O 1
ATOM 394 N N . VAL A 1 53 ? 13.37114 -11.62810 61.12256 1.000 19.65173 90 VAL A N 1
ATOM 395 C CA . VAL A 1 53 ? 12.26145 -12.16897 60.34436 1.000 21.03852 90 VAL A CA 1
ATOM 396 C C . VAL A 1 53 ? 12.78034 -13.21163 59.36448 1.000 21.07797 90 VAL A C 1
ATOM 397 O O . VAL A 1 53 ? 13.77979 -12.99052 58.66694 1.000 22.70477 90 VAL A O 1
ATOM 401 N N . THR A 1 54 ? 12.09526 -14.34930 59.30110 1.000 19.32235 91 THR A N 1
ATOM 402 C CA . THR A 1 54 ? 12.45215 -15.43122 58.39142 1.000 20.73529 91 THR A CA 1
ATOM 403 C C . THR A 1 54 ? 11.32058 -15.68628 57.40371 1.000 20.04498 91 THR A C 1
ATOM 404 O O . THR A 1 54 ? 10.17199 -15.29531 57.62453 1.000 19.97040 91 THR A O 1
ATOM 408 N N . LYS A 1 55 ? 11.66174 -16.38938 56.32011 1.000 20.02310 92 LYS A N 1
ATOM 409 C CA . LYS A 1 55 ? 10.66468 -16.75188 55.31442 1.000 20.77645 92 LYS A CA 1
ATOM 410 C C . LYS A 1 55 ? 9.54572 -17.59249 55.92066 1.000 20.25155 92 LYS A C 1
ATOM 411 O O . LYS A 1 55 ? 8.37125 -17.42357 55.57464 1.000 21.73870 92 LYS A O 1
ATOM 417 N N . LYS A 1 56 ? 9.89187 -18.50788 56.82975 1.000 23.76475 93 LYS A N 1
ATOM 418 C CA . LYS A 1 56 ? 8.87899 -19.38000 57.40557 1.000 22.69884 93 LYS A CA 1
ATOM 419 C C . LYS A 1 56 ? 7.87805 -18.59512 58.23074 1.000 21.32550 93 LYS A C 1
ATOM 420 O O . LYS A 1 56 ? 6.70389 -18.97912 58.32365 1.000 22.53128 93 LYS A O 1
ATOM 426 N N . MET A 1 57 ? 8.33115 -17.50390 58.85192 1.000 21.14495 94 MET A N 1
ATOM 427 C CA . MET A 1 57 ? 7.43127 -16.57189 59.52712 1.000 20.28948 94 MET A CA 1
ATOM 428 C C . MET A 1 57 ? 6.39827 -16.01291 58.55731 1.000 22.08412 94 MET A C 1
ATOM 429 O O . MET A 1 57 ? 5.19226 -16.03056 58.83092 1.000 19.96056 94 MET A O 1
ATOM 434 N N . ILE A 1 58 ? 6.86256 -15.52259 57.40627 1.000 18.42250 95 ILE A N 1
ATOM 435 C CA . ILE A 1 58 ? 5.95582 -14.98922 56.38729 1.000 20.08389 95 ILE A CA 1
ATOM 436 C C . ILE A 1 58 ? 4.99778 -16.07232 55.91075 1.000 21.93613 95 ILE A C 1
ATOM 437 O O . ILE A 1 58 ? 3.79269 -15.83835 55.74497 1.000 21.22043 95 ILE A O 1
ATOM 442 N N . GLN A 1 59 ? 5.51913 -17.27510 55.66974 1.000 20.46819 96 GLN A N 1
ATOM 443 C CA . GLN A 1 59 ? 4.67659 -18.35345 55.16146 1.000 22.23881 96 GLN A CA 1
ATOM 444 C C . GLN A 1 59 ? 3.60409 -18.75060 56.16857 1.000 21.27871 96 GLN A C 1
ATOM 445 O O . GLN A 1 59 ? 2.48724 -19.10277 55.77786 1.000 21.88085 96 GLN A O 1
ATOM 451 N N . ALA A 1 60 ? 3.90341 -18.66692 57.46747 1.000 22.64489 97 ALA A N 1
ATOM 452 C CA . ALA A 1 60 ? 2.88850 -19.02386 58.45517 1.000 19.58297 97 ALA A CA 1
ATOM 453 C C . ALA A 1 60 ? 1.74379 -18.02336 58.47078 1.000 18.92857 97 ALA A C 1
ATOM 454 O O . ALA A 1 60 ? 0.59224 -18.40811 58.68843 1.000 22.35263 97 ALA A O 1
ATOM 456 N N . VAL A 1 61 ? 2.03897 -16.73986 58.25191 1.000 19.49661 98 VAL A N 1
ATOM 457 C CA . VAL A 1 61 ? 0.98363 -15.73378 58.18513 1.000 19.11383 98 VAL A CA 1
ATOM 458 C C . VAL A 1 61 ? 0.06137 -16.01595 57.00455 1.000 18.84257 98 VAL A C 1
ATOM 459 O O . VAL A 1 61 ? -1.17057 -15.93946 57.12627 1.000 18.11873 98 VAL A O 1
ATOM 463 N N . LYS A 1 62 ? 0.64444 -16.34363 55.84727 1.000 18.69066 99 LYS A N 1
ATOM 464 C CA . LYS A 1 62 ? -0.14676 -16.73591 54.67956 1.000 19.56033 99 LYS A CA 1
ATOM 465 C C . LYS A 1 62 ? -1.02439 -17.94156 54.98924 1.000 19.68767 99 LYS A C 1
ATOM 466 O O . LYS A 1 62 ? -2.21880 -17.96522 54.64966 1.000 21.38042 99 LYS A O 1
ATOM 472 N N . LYS A 1 63 ? -0.45302 -18.95174 55.65310 1.000 20.82797 100 LYS A N 1
ATOM 473 C CA . LYS A 1 63 ? -1.19791 -20.18099 55.86183 1.000 23.75611 100 LYS A CA 1
ATOM 474 C C . LYS A 1 63 ? -2.34165 -19.98558 56.85016 1.000 22.52010 100 LYS A C 1
ATOM 475 O O . LYS A 1 63 ? -3.33974 -20.71428 56.77292 1.000 24.29248 100 LYS A O 1
ATOM 481 N N . ALA A 1 64 ? -2.24293 -18.98618 57.73801 1.000 21.40724 101 ALA A N 1
ATOM 482 C CA . ALA A 1 64 ? -3.34411 -18.66479 58.64065 1.000 21.22067 101 ALA A CA 1
ATOM 483 C C . ALA A 1 64 ? -4.54575 -18.07077 57.91247 1.000 24.88031 101 ALA A C 1
ATOM 484 O O . ALA A 1 64 ? -5.65856 -18.09635 58.45372 1.000 23.64776 101 ALA A O 1
ATOM 486 N N . GLY A 1 65 ? -4.34997 -17.52523 56.71266 1.000 19.63000 102 GLY A N 1
ATOM 487 C CA . GLY A 1 65 ? -5.47039 -17.04759 55.92106 1.000 21.12585 102 GLY A CA 1
ATOM 488 C C . GLY A 1 65 ? -5.31452 -15.61456 55.45918 1.000 19.52190 102 GLY A C 1
ATOM 489 O O . GLY A 1 65 ? -6.09173 -15.12687 54.63051 1.000 19.65668 102 GLY A O 1
ATOM 490 N N . PHE A 1 66 ? -4.31501 -14.92996 56.00106 1.000 17.60514 103 PHE A N 1
ATOM 491 C CA . PHE A 1 66 ? -4.04400 -13.56970 55.55482 1.000 15.94847 103 PHE A CA 1
ATOM 492 C C . PHE A 1 66 ? -3.59233 -13.57704 54.09743 1.000 18.06776 103 PHE A C 1
ATOM 493 O O . PHE A 1 66 ? -2.93587 -14.51316 53.63173 1.000 19.75976 103 PHE A O 1
ATOM 501 N N . ASN A 1 67 ? -3.96775 -12.52770 53.36245 1.000 16.58119 104 ASN A N 1
ATOM 502 C CA . ASN A 1 67 ? -3.57184 -12.42954 51.96292 1.000 16.35893 104 ASN A CA 1
ATOM 503 C C . ASN A 1 67 ? -2.79984 -11.14655 51.67149 1.000 17.02814 104 ASN A C 1
ATOM 504 O O . ASN A 1 67 ? -2.55797 -10.83020 50.49998 1.000 17.70100 104 ASN A O 1
ATOM 509 N N . ALA A 1 68 ? -2.35226 -10.44488 52.71224 1.000 14.87140 105 ALA A N 1
ATOM 510 C CA . ALA A 1 68 ? -1.51850 -9.26482 52.54339 1.000 13.91235 105 ALA A CA 1
ATOM 511 C C . ALA A 1 68 ? -0.76461 -9.01888 53.83547 1.000 13.96206 105 ALA A C 1
ATOM 512 O O . ALA A 1 68 ? -1.22001 -9.39761 54.91939 1.000 15.56383 105 ALA A O 1
ATOM 514 N N . ILE A 1 69 ? 0.39411 -8.39114 53.70857 1.000 12.28918 106 ILE A N 1
ATOM 515 C CA . ILE A 1 69 ? 1.17902 -7.99369 54.87519 1.000 12.98353 106 ILE A CA 1
ATOM 516 C C . ILE A 1 69 ? 1.55429 -6.52360 54.72580 1.000 15.65325 106 ILE A C 1
ATOM 517 O O . ILE A 1 69 ? 2.00980 -6.09135 53.65920 1.000 14.81079 106 ILE A O 1
ATOM 522 N N . ARG A 1 70 ? 1.35929 -5.76023 55.79524 1.000 13.56504 107 ARG A N 1
ATOM 523 C CA . ARG A 1 70 ? 1.85550 -4.39803 55.88160 1.000 12.76777 107 ARG A CA 1
ATOM 524 C C . ARG A 1 70 ? 3.17214 -4.45173 56.63747 1.000 13.12697 107 ARG A C 1
ATOM 525 O O . ARG A 1 70 ? 3.25439 -5.09380 57.69483 1.000 13.60843 107 ARG A O 1
ATOM 533 N N . ILE A 1 71 ? 4.20909 -3.85570 56.05192 1.000 13.55328 108 ILE A N 1
ATOM 534 C CA . ILE A 1 71 ? 5.55255 -3.83357 56.62873 1.000 14.39225 108 ILE A CA 1
ATOM 535 C C . ILE A 1 71 ? 5.93414 -2.42331 57.05110 1.000 14.09122 108 ILE A C 1
ATOM 536 O O . ILE A 1 71 ? 6.38354 -1.62319 56.21353 1.000 15.22732 108 ILE A O 1
ATOM 541 N N . PRO A 1 72 ? 5.77160 -2.08485 58.32867 1.000 15.56751 109 PRO A N 1
ATOM 542 C CA . PRO A 1 72 ? 6.32826 -0.82263 58.85242 1.000 14.54668 109 PRO A CA 1
ATOM 543 C C . PRO A 1 72 ? 7.83589 -0.76426 58.66260 1.000 14.03418 109 PRO A C 1
ATOM 544 O O . PRO A 1 72 ? 8.55735 -1.68471 59.05020 1.000 16.18839 109 PRO A O 1
ATOM 548 N N . ILE A 1 73 ? 8.32616 0.34407 58.10640 1.000 14.02522 110 ILE A N 1
ATOM 549 C CA . ILE A 1 73 ? 9.76612 0.51634 57.91002 1.000 15.01330 110 ILE A CA 1
ATOM 550 C C . ILE A 1 73 ? 10.16725 1.91031 58.35379 1.000 15.25985 110 ILE A C 1
ATOM 551 O O . ILE A 1 73 ? 9.62513 2.90437 57.85122 1.000 15.02698 110 ILE A O 1
ATOM 556 N N . ARG A 1 74 ? 11.13346 1.98534 59.26610 1.000 15.99544 111 ARG A N 1
ATOM 557 C CA . ARG A 1 74 ? 11.78663 3.24053 59.61073 1.000 14.88651 111 ARG A CA 1
ATOM 558 C C . ARG A 1 74 ? 13.01426 3.40328 58.72148 1.000 17.54049 111 ARG A C 1
ATOM 559 O O . ARG A 1 74 ? 13.73905 2.43882 58.46940 1.000 20.15002 111 ARG A O 1
ATOM 567 N N . TRP A 1 75 ? 13.22921 4.62011 58.20889 1.000 16.16041 112 TRP A N 1
ATOM 568 C CA . TRP A 1 75 ? 14.35046 4.85003 57.30756 1.000 15.40428 112 TRP A CA 1
ATOM 569 C C . TRP A 1 75 ? 15.42656 5.75639 57.88377 1.000 17.97757 112 TRP A C 1
ATOM 570 O O . TRP A 1 75 ? 16.56723 5.69544 57.41736 1.000 19.44607 112 TRP A O 1
ATOM 581 N N . GLN A 1 76 ? 15.09674 6.56344 58.89726 1.000 18.29314 113 GLN A N 1
ATOM 582 C CA . GLN A 1 76 ? 15.95839 7.67326 59.29285 1.000 20.42818 113 GLN A CA 1
ATOM 583 C C . GLN A 1 76 ? 17.31230 7.20237 59.80628 1.000 22.65964 113 GLN A C 1
ATOM 584 O O . GLN A 1 76 ? 18.30763 7.92103 59.66001 1.000 22.70800 113 GLN A O 1
ATOM 590 N N . CYS A 1 77 ? 17.38478 6.00654 60.39057 1.000 21.12607 114 CYS A N 1
ATOM 591 C CA . CYS A 1 77 ? 18.65095 5.47625 60.87792 1.000 23.42347 114 CYS A CA 1
ATOM 592 C C . CYS A 1 77 ? 19.32167 4.54546 59.87152 1.000 23.79099 114 CYS A C 1
ATOM 593 O O . CYS A 1 77 ? 20.21214 3.76765 60.24598 1.000 22.99201 114 CYS A O 1
ATOM 596 N N . HIS A 1 78 ? 18.93010 4.63039 58.59233 1.000 20.93189 115 HIS A N 1
ATOM 597 C CA . HIS A 1 78 ? 19.54458 3.85078 57.52587 1.000 21.10461 115 HIS A CA 1
ATOM 598 C C . HIS A 1 78 ? 19.93893 4.75892 56.36711 1.000 24.62651 115 HIS A C 1
ATOM 599 O O . HIS A 1 78 ? 19.88608 4.34870 55.20290 1.000 23.96402 115 HIS A O 1
ATOM 606 N N . ILE A 1 79 ? 20.29705 6.00615 56.65898 1.000 24.36395 116 ILE A N 1
ATOM 607 C CA . ILE A 1 79 ? 20.55891 7.01351 55.62922 1.000 22.51917 116 ILE A CA 1
ATOM 608 C C . ILE A 1 79 ? 22.06372 7.25609 55.55051 1.000 29.48432 116 ILE A C 1
ATOM 609 O O . ILE A 1 79 ? 22.70379 7.60933 56.54993 1.000 26.23717 116 ILE A O 1
ATOM 614 N N . THR A 1 80 ? 22.62722 7.06057 54.36107 1.000 24.84019 117 THR A N 1
ATOM 615 C CA . THR A 1 80 ? 24.04827 7.27527 54.13177 1.000 26.50241 117 THR A CA 1
ATOM 616 C C . THR A 1 80 ? 24.39262 8.71934 53.79118 1.000 31.00677 117 THR A C 1
ATOM 617 O O . THR A 1 80 ? 25.56196 9.11314 53.93148 1.000 31.26583 117 THR A O 1
ATOM 621 N N . ASN A 1 81 ? 23.42459 9.51942 53.34958 1.000 27.03614 118 ASN A N 1
ATOM 622 C CA . ASN A 1 81 ? 23.70249 10.93393 53.12210 1.000 29.68554 118 ASN A CA 1
ATOM 623 C C . ASN A 1 81 ? 22.40329 11.67507 53.41407 1.000 30.32148 118 ASN A C 1
ATOM 624 O O . ASN A 1 81 ? 21.42256 11.54417 52.66448 1.000 28.52847 118 ASN A O 1
ATOM 629 N N . ALA A 1 82 ? 22.39133 12.42534 54.52229 1.000 29.07141 119 ALA A N 1
ATOM 630 C CA . ALA A 1 82 ? 21.17632 13.10385 54.96553 1.000 32.50439 119 ALA A CA 1
ATOM 631 C C . ALA A 1 82 ? 20.72427 14.15101 53.96538 1.000 32.81012 119 ALA A C 1
ATOM 632 O O . ALA A 1 82 ? 19.52538 14.41826 53.83937 1.000 32.17935 119 ALA A O 1
ATOM 634 N N . GLN A 1 83 ? 21.66771 14.76375 53.25819 1.000 31.34872 120 GLN A N 1
ATOM 635 C CA . GLN A 1 83 ? 21.30697 15.80353 52.30780 1.000 34.36482 120 GLN A CA 1
ATOM 636 C C . GLN A 1 83 ? 20.57123 15.21568 51.10995 1.000 33.54827 120 GLN A C 1
ATOM 637 O O . GLN A 1 83 ? 19.60023 15.80670 50.62247 1.000 36.27098 120 GLN A O 1
ATOM 643 N N . ALA A 1 84 ? 21.01303 14.05146 50.63033 1.000 27.90805 121 ALA A N 1
ATOM 644 C CA . ALA A 1 84 ? 20.39032 13.38258 49.49038 1.000 30.19921 121 ALA A CA 1
ATOM 645 C C . ALA A 1 84 ? 19.34516 12.36012 49.90709 1.000 27.60867 121 ALA A C 1
ATOM 646 O O . ALA A 1 84 ? 18.62306 11.84215 49.04860 1.000 28.19994 121 ALA A O 1
ATOM 648 N N . MET A 1 85 ? 19.25198 12.07237 51.20287 1.000 30.31342 122 MET A N 1
ATOM 649 C CA . MET A 1 85 ? 18.45501 10.97106 51.74233 1.000 26.96533 122 MET A CA 1
ATOM 650 C C . MET A 1 85 ? 18.71979 9.66673 50.98681 1.000 25.05827 122 MET A C 1
ATOM 651 O O . MET A 1 85 ? 17.80109 8.90261 50.66797 1.000 26.37960 122 MET A O 1
ATOM 656 N N A SER A 1 86 ? 19.98992 9.41200 50.68322 0.495 26.18174 123 SER A N 1
ATOM 657 N N B SER A 1 86 ? 19.99691 9.41492 50.69643 0.505 26.18590 123 SER A N 1
ATOM 658 C CA A SER A 1 86 ? 20.36558 8.12178 50.12534 0.495 24.47212 123 SER A CA 1
ATOM 659 C CA B SER A 1 86 ? 20.41250 8.12739 50.15783 0.505 24.49792 123 SER A CA 1
ATOM 660 C C A SER A 1 86 ? 20.30255 7.05322 51.21062 0.495 26.09439 123 SER A C 1
ATOM 661 C C B SER A 1 86 ? 20.29019 7.05401 51.23199 0.505 26.09724 123 SER A C 1
ATOM 662 O O A SER A 1 86 ? 20.65230 7.29794 52.37098 0.495 24.86872 123 SER A O 1
ATOM 663 O O B SER A 1 86 ? 20.59688 7.29049 52.40564 0.505 24.85475 123 SER A O 1
ATOM 668 N N . ILE A 1 87 ? 19.84823 5.86463 50.82446 1.000 27.51006 124 ILE A N 1
ATOM 669 C CA . ILE A 1 87 ? 19.56519 4.76809 51.74934 1.000 26.23739 124 ILE A CA 1
ATOM 670 C C . ILE A 1 87 ? 20.69032 3.73888 51.70636 1.000 27.91033 124 ILE A C 1
ATOM 671 O O . ILE A 1 87 ? 21.21789 3.41980 50.63211 1.000 26.70301 124 ILE A O 1
ATOM 676 N N . ASP A 1 88 ? 21.06612 3.22977 52.88498 1.000 24.12400 125 ASP A N 1
ATOM 677 C CA . ASP A 1 88 ? 22.00602 2.11832 52.98104 1.000 24.33026 125 ASP A CA 1
ATOM 678 C C . ASP A 1 88 ? 21.59927 0.96136 52.07653 1.000 26.28130 125 ASP A C 1
ATOM 679 O O . ASP A 1 88 ? 20.46092 0.49027 52.11922 1.000 25.28501 125 ASP A O 1
ATOM 684 N N . LYS A 1 89 ? 22.54616 0.50301 51.25350 1.000 28.77517 126 LYS A N 1
ATOM 685 C CA . LYS A 1 89 ? 22.23798 -0.55356 50.29579 1.000 32.60570 126 LYS A CA 1
ATOM 686 C C . LYS A 1 89 ? 21.89486 -1.85411 51.00238 1.000 28.65426 126 LYS A C 1
ATOM 687 O O . LYS A 1 89 ? 21.05427 -2.61999 50.51965 1.000 28.56685 126 LYS A O 1
ATOM 693 N N . ALA A 1 90 ? 22.53928 -2.12842 52.13476 1.000 27.84772 127 ALA A N 1
ATOM 694 C CA . ALA A 1 90 ? 22.23452 -3.35252 52.86343 1.000 23.13735 127 ALA A CA 1
ATOM 695 C C . ALA A 1 90 ? 20.81719 -3.32403 53.41382 1.000 23.17514 127 ALA A C 1
ATOM 696 O O . ALA A 1 90 ? 20.15274 -4.36235 53.47978 1.000 26.61102 127 ALA A O 1
ATOM 698 N N . TRP A 1 91 ? 20.35089 -2.15136 53.84538 1.000 23.39974 128 TRP A N 1
ATOM 699 C CA . TRP A 1 91 ? 18.98147 -2.04059 54.34244 1.000 22.71100 128 TRP A CA 1
ATOM 700 C C . TRP A 1 91 ? 17.97298 -2.26750 53.21928 1.000 24.54490 128 TRP A C 1
ATOM 701 O O . TRP A 1 91 ? 16.99244 -3.00109 53.39741 1.000 23.41852 128 TRP A O 1
ATOM 712 N N . ILE A 1 92 ? 18.18712 -1.62845 52.05923 1.000 20.33962 129 ILE A N 1
ATOM 713 C CA . ILE A 1 92 ? 17.33056 -1.87378 50.89488 1.000 19.77209 129 ILE A CA 1
ATOM 714 C C . ILE A 1 92 ? 17.29171 -3.36211 50.58711 1.000 21.08395 129 ILE A C 1
ATOM 715 O O . ILE A 1 92 ? 16.22397 -3.94222 50.35319 1.000 21.63880 129 ILE A O 1
ATOM 720 N N . ALA A 1 93 ? 18.46521 -4.00084 50.57103 1.000 20.31376 130 ALA A N 1
ATOM 721 C CA . ALA A 1 93 ? 18.52293 -5.42593 50.24773 1.000 25.28659 130 ALA A CA 1
ATOM 722 C C . ALA A 1 93 ? 17.71803 -6.25476 51.23946 1.000 25.80387 130 ALA A C 1
ATOM 723 O O . ALA A 1 93 ? 16.99345 -7.17893 50.84814 1.000 23.93800 130 ALA A O 1
ATOM 725 N N . ARG A 1 94 ? 17.83783 -5.94324 52.53026 1.000 22.41822 131 ARG A N 1
ATOM 726 C CA . ARG A 1 94 ? 17.08624 -6.67917 53.53934 1.000 23.49026 131 ARG A CA 1
ATOM 727 C C . ARG A 1 94 ? 15.58031 -6.51509 53.34263 1.000 22.74609 131 ARG A C 1
ATOM 728 O O . ARG A 1 94 ? 14.82984 -7.49722 53.39938 1.000 21.64119 131 ARG A O 1
ATOM 736 N N . ILE A 1 95 ? 15.12358 -5.28537 53.08172 1.000 20.65028 132 ILE A N 1
ATOM 737 C CA . ILE A 1 95 ? 13.70183 -5.04506 52.83345 1.000 19.33999 132 ILE A CA 1
ATOM 738 C C . ILE A 1 95 ? 13.24053 -5.80799 51.59466 1.000 20.08405 132 ILE A C 1
ATOM 739 O O . ILE A 1 95 ? 12.18130 -6.44557 51.59785 1.000 19.97208 132 ILE A O 1
ATOM 744 N N . LYS A 1 96 ? 14.03185 -5.75400 50.51821 1.000 20.12484 133 LYS A N 1
ATOM 745 C CA . LYS A 1 96 ? 13.64952 -6.45157 49.29087 1.000 21.77347 133 LYS A CA 1
ATOM 746 C C . LYS A 1 96 ? 13.58729 -7.94980 49.51688 1.000 22.33225 133 LYS A C 1
ATOM 747 O O . LYS A 1 96 ? 12.75071 -8.63153 48.91469 1.000 22.96839 133 LYS A O 1
ATOM 753 N N . GLU A 1 97 ? 14.47306 -8.47856 50.36610 1.000 22.26326 134 GLU A N 1
ATOM 754 C CA . GLU A 1 97 ? 14.42299 -9.89821 50.70578 1.000 21.65683 134 GLU A CA 1
ATOM 755 C C . GLU A 1 97 ? 13.08291 -10.25674 51.33052 1.000 23.27310 134 GLU A C 1
ATOM 756 O O . GLU A 1 97 ? 12.44645 -11.24208 50.94171 1.000 22.62332 134 GLU A O 1
ATOM 762 N N . VAL A 1 98 ? 12.62421 -9.44707 52.28172 1.000 20.70777 135 VAL A N 1
ATOM 763 C CA . VAL A 1 98 ? 11.36810 -9.74311 52.96118 1.000 20.90245 135 VAL A CA 1
ATOM 764 C C . VAL A 1 98 ? 10.17552 -9.49575 52.04098 1.000 20.29404 135 VAL A C 1
ATOM 765 O O . VAL A 1 98 ? 9.22672 -10.28947 52.00572 1.000 20.29042 135 VAL A O 1
ATOM 769 N N . VAL A 1 99 ? 10.20244 -8.40126 51.27791 1.000 18.23915 136 VAL A N 1
ATOM 770 C CA . VAL A 1 99 ? 9.13986 -8.14261 50.30859 1.000 20.34412 136 VAL A CA 1
ATOM 771 C C . VAL A 1 99 ? 9.03396 -9.29413 49.32067 1.000 20.86350 136 VAL A C 1
ATOM 772 O O . VAL A 1 99 ? 7.93139 -9.74742 48.98729 1.000 20.79178 136 VAL A O 1
ATOM 776 N N . GLY A 1 100 ? 10.18186 -9.79887 48.85506 1.000 20.82963 137 GLY A N 1
ATOM 777 C CA . GLY A 1 100 ? 10.17615 -10.93677 47.94278 1.000 23.43249 137 GLY A CA 1
ATOM 778 C C . GLY A 1 100 ? 9.59946 -12.19708 48.56414 1.000 22.42723 137 GLY A C 1
ATOM 779 O O . GLY A 1 100 ? 8.87230 -12.93950 47.90364 1.000 23.30331 137 GLY A O 1
ATOM 780 N N . TRP A 1 101 ? 9.92263 -12.46260 49.83633 1.000 21.87602 138 TRP A N 1
ATOM 781 C CA . TRP A 1 101 ? 9.28697 -13.58172 50.53251 1.000 21.41107 138 TRP A CA 1
ATOM 782 C C . TRP A 1 101 ? 7.77275 -13.46258 50.50051 1.000 20.39071 138 TRP A C 1
ATOM 783 O O . TRP A 1 101 ? 7.06675 -14.45323 50.27701 1.000 25.05415 138 TRP A O 1
ATOM 794 N N . CYS A 1 102 ? 7.25554 -12.25804 50.73007 1.000 19.62559 139 CYS A N 1
ATOM 795 C CA . CYS A 1 102 ? 5.81313 -12.07323 50.74862 1.000 17.34402 139 CYS A CA 1
ATOM 796 C C . CYS A 1 102 ? 5.22730 -12.31837 49.37138 1.000 18.87336 139 CYS A C 1
ATOM 797 O O . CYS A 1 102 ? 4.29059 -13.10464 49.21530 1.000 22.87911 139 CYS A O 1
ATOM 800 N N . LEU A 1 103 ? 5.78255 -11.64249 48.36312 1.000 19.19889 140 LEU A N 1
ATOM 801 C CA . LEU A 1 103 ? 5.25453 -11.74532 47.00676 1.000 23.82367 140 LEU A CA 1
ATOM 802 C C . LEU A 1 103 ? 5.36393 -13.16779 46.47880 1.000 24.77399 140 LEU A C 1
ATOM 803 O O . LEU A 1 103 ? 4.45030 -13.65556 45.80079 1.000 27.98420 140 LEU A O 1
ATOM 808 N N . ASP A 1 104 ? 6.48165 -13.84326 46.76466 1.000 24.08078 141 ASP A N 1
ATOM 809 C CA . ASP A 1 104 ? 6.66589 -15.20994 46.28762 1.000 23.85522 141 ASP A CA 1
ATOM 810 C C . ASP A 1 104 ? 5.72560 -16.19666 46.96747 1.000 23.36705 141 ASP A C 1
ATOM 811 O O . ASP A 1 104 ? 5.53783 -17.30338 46.45145 1.000 29.46555 141 ASP A O 1
ATOM 816 N N . ASN A 1 105 ? 5.12058 -15.82497 48.09415 1.000 22.74374 142 ASN A N 1
ATOM 817 C CA . ASN A 1 105 ? 4.20950 -16.70492 48.80817 1.000 22.08500 142 ASN A CA 1
ATOM 818 C C . ASN A 1 105 ? 2.77341 -16.18936 48.78034 1.000 25.23287 142 ASN A C 1
ATOM 819 O O . ASN A 1 105 ? 1.98957 -16.44274 49.70041 1.000 30.35779 142 ASN A O 1
ATOM 824 N N . GLY A 1 106 ? 2.41812 -15.46731 47.72199 1.000 23.83718 143 GLY A N 1
ATOM 825 C CA . GLY A 1 106 ? 1.02254 -15.15401 47.46243 1.000 29.17864 143 GLY A CA 1
ATOM 826 C C . GLY A 1 106 ? 0.43957 -14.09471 48.36713 1.000 29.74052 143 GLY A C 1
ATOM 827 O O . GLY A 1 106 ? -0.73528 -14.18675 48.74594 1.000 28.62763 143 GLY A O 1
ATOM 828 N N . LEU A 1 107 ? 1.22766 -13.08505 48.72032 1.000 20.92385 144 LEU A N 1
ATOM 829 C CA . LEU A 1 107 ? 0.77560 -12.00602 49.58875 1.000 17.88094 144 LEU A CA 1
ATOM 830 C C . LEU A 1 107 ? 0.92662 -10.66902 48.87837 1.000 20.77063 144 LEU A C 1
ATOM 831 O O . LEU A 1 107 ? 1.98087 -10.38973 48.30104 1.000 23.52055 144 LEU A O 1
ATOM 836 N N . LYS A 1 108 ? -0.11498 -9.84258 48.94162 1.000 17.28229 145 LYS A N 1
ATOM 837 C CA . LYS A 1 108 ? 0.05708 -8.41772 48.67531 1.000 15.83762 145 LYS A CA 1
ATOM 838 C C . LYS A 1 108 ? 0.90845 -7.80915 49.79409 1.000 16.07514 145 LYS A C 1
ATOM 839 O O . LYS A 1 108 ? 1.03139 -8.37892 50.87748 1.000 16.08225 145 LYS A O 1
ATOM 845 N N . VAL A 1 109 ? 1.51787 -6.65051 49.51134 1.000 14.09864 146 VAL A N 1
ATOM 846 C CA . VAL A 1 109 ? 2.45923 -5.99266 50.42104 1.000 13.63526 146 VAL A CA 1
ATOM 847 C C . VAL A 1 109 ? 2.20944 -4.49340 50.41928 1.000 14.02299 146 VAL A C 1
ATOM 848 O O . VAL A 1 109 ? 2.02299 -3.88803 49.35614 1.000 14.31768 146 VAL A O 1
ATOM 852 N N . ILE A 1 110 ? 2.25015 -3.89124 51.60786 1.000 13.97662 147 ILE A N 1
ATOM 853 C CA . ILE A 1 110 ? 2.40215 -2.44442 51.76421 1.000 13.64491 147 ILE A CA 1
ATOM 854 C C . ILE A 1 110 ? 3.74544 -2.18064 52.42229 1.000 13.61155 147 ILE A C 1
ATOM 855 O O . ILE A 1 110 ? 4.03428 -2.74533 53.48188 1.000 15.87856 147 ILE A O 1
ATOM 860 N N . ILE A 1 111 ? 4.57062 -1.33183 51.80985 1.000 15.17739 148 ILE A N 1
ATOM 861 C CA . ILE A 1 111 ? 5.71331 -0.75015 52.50755 1.000 13.38879 148 ILE A CA 1
ATOM 862 C C . ILE A 1 111 ? 5.44429 0.72864 52.74997 1.000 14.15253 148 ILE A C 1
ATOM 863 O O . ILE A 1 111 ? 4.74686 1.38980 51.97409 1.000 15.06728 148 ILE A O 1
ATOM 868 N N . ASN A 1 112 ? 6.02304 1.26165 53.82127 1.000 14.73300 149 ASN A N 1
ATOM 869 C CA . ASN A 1 112 ? 5.69827 2.63509 54.19329 1.000 14.35300 149 ASN A CA 1
ATOM 870 C C . ASN A 1 112 ? 6.92338 3.32071 54.76988 1.000 15.41145 149 ASN A C 1
ATOM 871 O O . ASN A 1 112 ? 8.04906 2.82705 54.66236 1.000 16.71329 149 ASN A O 1
ATOM 876 N N . VAL A 1 113 ? 6.68935 4.50910 55.31433 1.000 13.77025 150 VAL A N 1
ATOM 877 C CA . VAL A 1 113 ? 7.65885 5.28638 56.06836 1.000 14.17922 150 VAL A CA 1
ATOM 878 C C . VAL A 1 113 ? 7.04005 5.47379 57.44788 1.000 14.57645 150 VAL A C 1
ATOM 879 O O . VAL A 1 113 ? 5.98423 6.10977 57.56872 1.000 15.97143 150 VAL A O 1
ATOM 883 N N . HIS A 1 114 ? 7.66753 4.88072 58.47954 1.000 15.74976 151 HIS A N 1
ATOM 884 C CA . HIS A 1 114 ? 7.02870 4.56765 59.75908 1.000 13.55904 151 HIS A CA 1
ATOM 885 C C . HIS A 1 114 ? 7.97898 4.93557 60.90375 1.000 14.86580 151 HIS A C 1
ATOM 886 O O . HIS A 1 114 ? 9.15723 4.57111 60.86709 1.000 17.66840 151 HIS A O 1
ATOM 893 N N . HIS A 1 115 ? 7.46338 5.63834 61.91955 1.000 15.77669 152 HIS A N 1
ATOM 894 C CA . HIS A 1 115 ? 8.28460 6.16783 63.01844 1.000 13.25130 152 HIS A CA 1
ATOM 895 C C . HIS A 1 115 ? 9.41729 7.04126 62.49061 1.000 18.30126 152 HIS A C 1
ATOM 896 O O . HIS A 1 115 ? 10.51585 7.06474 63.04900 1.000 20.69745 152 HIS A O 1
ATOM 903 N N . GLU A 1 116 ? 9.17161 7.74070 61.39245 1.000 16.67314 153 GLU A N 1
ATOM 904 C CA . GLU A 1 116 ? 10.18046 8.58531 60.76491 1.000 16.04176 153 GLU A CA 1
ATOM 905 C C . GLU A 1 116 ? 10.07381 9.94512 61.45113 1.000 17.95935 153 GLU A C 1
ATOM 906 O O . GLU A 1 116 ? 9.33940 10.82790 61.01887 1.000 18.75714 153 GLU A O 1
ATOM 912 N N . LYS A 1 117 ? 10.78937 10.11407 62.56936 1.000 17.44836 154 LYS A N 1
ATOM 913 C CA . LYS A 1 117 ? 10.36115 11.13716 63.51940 1.000 19.75898 154 LYS A CA 1
ATOM 914 C C . LYS A 1 117 ? 10.69546 12.56181 63.08394 1.000 20.25558 154 LYS A C 1
ATOM 915 O O . LYS A 1 117 ? 9.99156 13.48894 63.48997 1.000 21.61061 154 LYS A O 1
ATOM 921 N N . TRP A 1 118 ? 11.74474 12.77717 62.28257 1.000 17.48134 155 TRP A N 1
ATOM 922 C CA . TRP A 1 118 ? 11.98119 14.13176 61.78076 1.000 20.33701 155 TRP A CA 1
ATOM 923 C C . TRP A 1 118 ? 10.78357 14.63651 60.98462 1.000 22.52673 155 TRP A C 1
ATOM 924 O O . TRP A 1 118 ? 10.51725 15.84465 60.94583 1.000 21.92688 155 TRP A O 1
ATOM 935 N N . LEU A 1 119 ? 10.05536 13.72525 60.35301 1.000 20.85554 156 LEU A N 1
ATOM 936 C CA . LEU A 1 119 ? 8.86580 14.01862 59.56591 1.000 19.78736 156 LEU A CA 1
ATOM 937 C C . LEU A 1 119 ? 7.61676 14.05335 60.43918 1.000 18.40221 156 LEU A C 1
ATOM 938 O O . LEU A 1 119 ? 6.87347 15.03618 60.44239 1.000 19.84810 156 LEU A O 1
ATOM 943 N N . GLU A 1 120 ? 7.41187 13.00417 61.23386 1.000 17.28912 157 GLU A N 1
ATOM 944 C CA . GLU A 1 120 ? 6.17300 12.85637 61.98997 1.000 17.42221 157 GLU A CA 1
ATOM 945 C C . GLU A 1 120 ? 6.06095 13.88550 63.10995 1.000 19.37235 157 GLU A C 1
ATOM 946 O O . GLU A 1 120 ? 4.96175 14.37565 63.39720 1.000 20.05187 157 GLU A O 1
ATOM 952 N N . SER A 1 121 ? 7.17272 14.20670 63.76977 1.000 20.66396 158 SER A N 1
ATOM 953 C CA . SER A 1 121 ? 7.13160 15.03625 64.96315 1.000 18.99983 158 SER A CA 1
ATOM 954 C C . SER A 1 121 ? 7.21731 16.52321 64.66668 1.000 22.67295 158 SER A C 1
ATOM 955 O O . SER A 1 121 ? 7.12397 17.31787 65.60341 1.000 24.05823 158 SER A O 1
ATOM 958 N N . ARG A 1 122 ? 7.40694 16.92560 63.40688 1.000 21.71091 159 ARG A N 1
ATOM 959 C CA . ARG A 1 122 ? 7.59748 18.34365 63.07560 1.000 19.58591 159 ARG A CA 1
ATOM 960 C C . ARG A 1 122 ? 6.63542 18.82741 61.98774 1.000 23.02428 159 ARG A C 1
ATOM 961 O O . ARG A 1 122 ? 7.05584 19.45190 61.01286 1.000 25.89529 159 ARG A O 1
ATOM 969 N N . PRO A 1 123 ? 5.30701 18.60282 62.15276 1.000 22.26361 160 PRO A N 1
ATOM 970 C CA . PRO A 1 123 ? 4.37477 19.10052 61.11485 1.000 21.68253 160 PRO A CA 1
ATOM 971 C C . PRO A 1 123 ? 4.03878 20.56491 61.35557 1.000 20.50061 160 PRO A C 1
ATOM 972 O O . PRO A 1 123 ? 2.91923 20.94483 61.72005 1.000 25.38840 160 PRO A O 1
ATOM 976 N N . THR A 1 124 ? 5.02649 21.41948 61.15193 1.000 21.24822 161 THR A N 1
ATOM 977 C CA . THR A 1 124 ? 4.85414 22.84341 61.39677 1.000 23.20059 161 THR A CA 1
ATOM 978 C C . THR A 1 124 ? 5.45983 23.62351 60.24572 1.000 26.42741 161 THR A C 1
ATOM 979 O O . THR A 1 124 ? 6.28955 23.11034 59.49283 1.000 26.66325 161 THR A O 1
ATOM 983 N N . TYR A 1 125 ? 5.06301 24.89596 60.14241 1.000 26.07665 162 TYR A N 1
ATOM 984 C CA . TYR A 1 125 ? 5.59598 25.74696 59.08070 1.000 27.53308 162 TYR A CA 1
ATOM 985 C C . TYR A 1 125 ? 7.10315 25.90011 59.18311 1.000 30.77565 162 TYR A C 1
ATOM 986 O O . TYR A 1 125 ? 7.78040 26.05151 58.15943 1.000 30.20930 162 TYR A O 1
ATOM 995 N N . GLN A 1 126 ? 7.64461 25.84617 60.40641 1.000 28.16136 163 GLN A N 1
ATOM 996 C CA . GLN A 1 126 ? 9.08167 25.99724 60.60372 1.000 32.83362 163 GLN A CA 1
ATOM 997 C C . GLN A 1 126 ? 9.86644 24.96584 59.80652 1.000 30.79648 163 GLN A C 1
ATOM 998 O O . GLN A 1 126 ? 10.95112 25.26236 59.29479 1.000 31.87086 163 GLN A O 1
ATOM 1004 N N . TYR A 1 127 ? 9.33815 23.74307 59.69564 1.000 27.81791 164 TYR A N 1
ATOM 1005 C CA . TYR A 1 127 ? 10.05986 22.63364 59.09008 1.000 28.19775 164 TYR A CA 1
ATOM 1006 C C . TYR A 1 127 ? 9.42361 22.14665 57.79547 1.000 24.43645 164 TYR A C 1
ATOM 1007 O O . TYR A 1 127 ? 9.89425 21.15667 57.23034 1.000 28.63194 164 TYR A O 1
ATOM 1016 N N . LYS A 1 128 ? 8.39063 22.83173 57.29715 1.000 26.31029 165 LYS A N 1
ATOM 1017 C CA . LYS A 1 128 ? 7.63472 22.31674 56.15289 1.000 24.09593 165 LYS A CA 1
ATOM 1018 C C . LYS A 1 128 ? 8.51465 22.13683 54.91767 1.000 30.12359 165 LYS A C 1
ATOM 1019 O O . LYS A 1 128 ? 8.49890 21.07337 54.28839 1.000 28.15202 165 LYS A O 1
ATOM 1025 N N . GLU A 1 129 ? 9.27097 23.17435 54.53691 1.000 30.28315 166 GLU A N 1
ATOM 1026 C CA . GLU A 1 129 ? 10.09534 23.08114 53.33174 1.000 31.78230 166 GLU A CA 1
ATOM 1027 C C . GLU A 1 129 ? 11.15446 21.99762 53.47734 1.000 31.87159 166 GLU A C 1
ATOM 1028 O O . GLU A 1 129 ? 11.31399 21.14908 52.59451 1.000 29.66136 166 GLU A O 1
ATOM 1034 N N . GLU A 1 130 ? 11.89969 22.01665 54.58711 1.000 28.19163 167 GLU A N 1
ATOM 1035 C CA . GLU A 1 130 ? 12.92279 20.99745 54.80392 1.000 30.27245 167 GLU A CA 1
ATOM 1036 C C . GLU A 1 130 ? 12.32323 19.59679 54.77071 1.000 25.94160 167 GLU A C 1
ATOM 1037 O O . GLU A 1 130 ? 12.88302 18.68466 54.15466 1.000 27.11855 167 GLU A O 1
ATOM 1043 N N . ASN A 1 131 ? 11.19014 19.40293 55.44871 1.000 25.30918 168 ASN A N 1
ATOM 1044 C CA . ASN A 1 131 ? 10.59699 18.07053 55.52737 1.000 26.40499 168 ASN A CA 1
ATOM 1045 C C . ASN A 1 131 ? 10.05291 17.61850 54.18068 1.000 23.98097 168 ASN A C 1
ATOM 1046 O O . ASN A 1 131 ? 10.15054 16.43498 53.83424 1.000 23.99835 168 ASN A O 1
ATOM 1051 N N . CYS A 1 132 ? 9.44897 18.53232 53.42327 1.000 25.01704 169 CYS A N 1
ATOM 1052 C CA . CYS A 1 132 ? 8.95346 18.15586 52.10232 1.000 28.06995 169 CYS A CA 1
ATOM 1053 C C . CYS A 1 132 ? 10.10628 17.82491 51.16004 1.000 24.91956 169 CYS A C 1
ATOM 1054 O O . CYS A 1 132 ? 10.02290 16.85859 50.39544 1.000 25.20396 169 CYS A O 1
ATOM 1057 N N . GLN A 1 133 ? 11.20397 18.59082 51.22464 1.000 28.03874 170 GLN A N 1
ATOM 1058 C CA . GLN A 1 133 ? 12.39352 18.25129 50.44563 1.000 30.01929 170 GLN A CA 1
ATOM 1059 C C . GLN A 1 133 ? 12.92077 16.87007 50.81544 1.000 26.66194 170 GLN A C 1
ATOM 1060 O O . GLN A 1 133 ? 13.19209 16.04331 49.93686 1.000 28.13876 170 GLN A O 1
ATOM 1066 N N . LYS A 1 134 ? 13.08469 16.60297 52.11449 1.000 23.85897 171 LYS A N 1
ATOM 1067 C CA . LYS A 1 134 ? 13.62062 15.30808 52.52665 1.000 22.76001 171 LYS A CA 1
ATOM 1068 C C . LYS A 1 134 ? 12.66324 14.17224 52.17759 1.000 24.55140 171 LYS A C 1
ATOM 1069 O O . LYS A 1 134 ? 13.09788 13.11854 51.70724 1.000 24.40511 171 LYS A O 1
ATOM 1075 N N . LEU A 1 135 ? 11.35933 14.36844 52.38778 1.000 22.10327 172 LEU A N 1
ATOM 1076 C CA . LEU A 1 135 ? 10.40000 13.32301 52.03475 1.000 21.19027 172 LEU A CA 1
ATOM 1077 C C . LEU A 1 135 ? 10.41121 13.05978 50.53438 1.000 23.49841 172 LEU A C 1
ATOM 1078 O O . LEU A 1 135 ? 10.33881 11.90654 50.09564 1.000 21.72931 172 LEU A O 1
ATOM 1083 N N . ALA A 1 136 ? 10.49490 14.12460 49.73583 1.000 23.75593 173 ALA A N 1
ATOM 1084 C CA . ALA A 1 136 ? 10.61941 13.96938 48.29179 1.000 23.12582 173 ALA A CA 1
ATOM 1085 C C . ALA A 1 136 ? 11.84624 13.14266 47.93655 1.000 24.29537 173 ALA A C 1
ATOM 1086 O O . ALA A 1 136 ? 11.76111 12.18397 47.16020 1.000 24.07068 173 ALA A O 1
ATOM 1088 N N . LEU A 1 137 ? 12.99813 13.49207 48.51596 1.000 22.76899 174 LEU A N 1
ATOM 1089 C CA . LEU A 1 137 ? 14.22519 12.75735 48.23301 1.000 22.78791 174 LEU A CA 1
ATOM 1090 C C . LEU A 1 137 ? 14.13801 11.31802 48.71130 1.000 24.52512 174 LEU A C 1
ATOM 1091 O O . LEU A 1 137 ? 14.60714 10.40354 48.02788 1.000 23.15213 174 LEU A O 1
ATOM 1096 N N . LEU A 1 138 ? 13.57342 11.10289 49.89820 1.000 20.19062 175 LEU A N 1
ATOM 1097 C CA . LEU A 1 138 ? 13.47936 9.74696 50.42761 1.000 21.17844 175 LEU A CA 1
ATOM 1098 C C . LEU A 1 138 ? 12.58874 8.88786 49.54427 1.000 20.29307 175 LEU A C 1
ATOM 1099 O O . LEU A 1 138 ? 12.96076 7.76897 49.16755 1.000 20.43501 175 LEU A O 1
ATOM 1104 N N . TRP A 1 139 ? 11.41263 9.40328 49.17848 1.000 18.85667 176 TRP A N 1
ATOM 1105 C CA . TRP A 1 139 ? 10.53663 8.58653 48.34666 1.000 20.38087 176 TRP A CA 1
ATOM 1106 C C . TRP A 1 139 ? 11.07032 8.41768 46.93080 1.000 20.27363 176 TRP A C 1
ATOM 1107 O O . TRP A 1 139 ? 10.82073 7.37854 46.31671 1.000 21.14626 176 TRP A O 1
ATOM 1118 N N A MET A 1 140 ? 11.80588 9.39866 46.39097 0.699 21.93094 177 MET A N 1
ATOM 1119 N N B MET A 1 140 ? 11.80422 9.40648 46.40170 0.301 21.95205 177 MET A N 1
ATOM 1120 C CA A MET A 1 140 ? 12.45666 9.16051 45.10150 0.699 23.26098 177 MET A CA 1
ATOM 1121 C CA B MET A 1 140 ? 12.48956 9.20602 45.12514 0.301 23.30211 177 MET A CA 1
ATOM 1122 C C A MET A 1 140 ? 13.35168 7.93083 45.17511 0.699 24.73041 177 MET A C 1
ATOM 1123 C C B MET A 1 140 ? 13.36407 7.96200 45.17298 0.301 24.65115 177 MET A C 1
ATOM 1124 O O A MET A 1 140 ? 13.33042 7.08021 44.27804 0.699 23.86659 177 MET A O 1
ATOM 1125 O O B MET A 1 140 ? 13.37090 7.15435 44.23689 0.301 23.89873 177 MET A O 1
ATOM 1134 N N . ASN A 1 141 ? 14.09536 7.78192 46.27210 1.000 21.95833 178 ASN A N 1
ATOM 1135 C CA . ASN A 1 141 ? 14.97989 6.63371 46.39483 1.000 22.05620 178 ASN A CA 1
ATOM 1136 C C . ASN A 1 141 ? 14.21181 5.33601 46.62304 1.000 24.03424 178 ASN A C 1
ATOM 1137 O O . ASN A 1 141 ? 14.49826 4.32965 45.96600 1.000 22.84580 178 ASN A O 1
ATOM 1142 N N . ILE A 1 142 ? 13.20837 5.34304 47.51509 1.000 20.98587 179 ILE A N 1
ATOM 1143 C CA . ILE A 1 142 ? 12.41572 4.13059 47.74992 1.000 19.12976 179 ILE A CA 1
ATOM 1144 C C . ILE A 1 142 ? 11.67481 3.72179 46.48345 1.000 17.99782 179 ILE A C 1
ATOM 1145 O O . ILE A 1 142 ? 11.70427 2.55250 46.07624 1.000 19.77691 179 ILE A O 1
ATOM 1150 N N . ALA A 1 143 ? 10.98148 4.67685 45.85209 1.000 19.22749 180 ALA A N 1
ATOM 1151 C CA . ALA A 1 143 ? 10.18344 4.34607 44.67056 1.000 18.83737 180 ALA A CA 1
ATOM 1152 C C . ALA A 1 143 ? 11.06049 3.84801 43.52787 1.000 21.78335 180 ALA A C 1
ATOM 1153 O O . ALA A 1 143 ? 10.66582 2.94517 42.78281 1.000 25.28738 180 ALA A O 1
ATOM 1155 N N . SER A 1 144 ? 12.25268 4.42289 43.36804 1.000 22.89606 181 SER A N 1
ATOM 1156 C CA . SER A 1 144 ? 13.16235 3.94047 42.33465 1.000 23.30908 181 SER A CA 1
ATOM 1157 C C . SER A 1 144 ? 13.62659 2.51885 42.61866 1.000 25.41553 181 SER A C 1
ATOM 1158 O O . SER A 1 144 ? 13.67370 1.68157 41.71092 1.000 26.59506 181 SER A O 1
ATOM 1161 N N . GLU A 1 145 ? 13.97955 2.22415 43.87118 1.000 23.10952 182 GLU A N 1
ATOM 1162 C CA . GLU A 1 145 ? 14.45793 0.88639 44.19016 1.000 24.39729 182 GLU A CA 1
ATOM 1163 C C . GLU A 1 145 ? 13.37009 -0.15939 44.00162 1.000 25.73286 182 GLU A C 1
ATOM 1164 O O . GLU A 1 145 ? 13.66643 -1.29344 43.61756 1.000 26.74836 182 GLU A O 1
ATOM 1170 N N . PHE A 1 146 ? 12.10714 0.19911 44.23592 1.000 23.09091 183 PHE A N 1
ATOM 1171 C CA . PHE A 1 146 ? 11.02608 -0.77568 44.16927 1.000 24.52950 183 PHE A CA 1
ATOM 1172 C C . PHE A 1 146 ? 10.18467 -0.61219 42.91413 1.000 24.97641 183 PHE A C 1
ATOM 1173 O O . PHE A 1 146 ? 9.08703 -1.17108 42.83180 1.000 24.82695 183 PHE A O 1
ATOM 1181 N N . ALA A 1 147 ? 10.71046 0.09990 41.91513 1.000 23.38522 184 ALA A N 1
ATOM 1182 C CA . ALA A 1 147 ? 9.92284 0.45670 40.73798 1.000 26.96790 184 ALA A CA 1
ATOM 1183 C C . ALA A 1 147 ? 9.49911 -0.75943 39.92191 1.000 28.38426 184 ALA A C 1
ATOM 1184 O O . ALA A 1 147 ? 8.43065 -0.73776 39.30160 1.000 30.11308 184 ALA A O 1
ATOM 1186 N N . ASN A 1 148 ? 10.31554 -1.81000 39.88379 1.000 28.84213 185 ASN A N 1
ATOM 1187 C CA . ASN A 1 148 ? 10.06408 -2.93428 38.98479 1.000 36.55319 185 ASN A CA 1
ATOM 1188 C C . ASN A 1 148 ? 9.12420 -3.98577 39.56453 1.000 30.42011 185 ASN A C 1
ATOM 1189 O O . ASN A 1 148 ? 8.80607 -4.95332 38.86738 1.000 31.10596 185 ASN A O 1
ATOM 1194 N N . TYR A 1 149 ? 8.65135 -3.81288 40.79375 1.000 27.54360 186 TYR A N 1
ATOM 1195 C CA . TYR A 1 149 ? 7.75116 -4.77492 41.41577 1.000 24.63583 186 TYR A CA 1
ATOM 1196 C C . TYR A 1 149 ? 6.33439 -4.59584 40.88123 1.000 25.70115 186 TYR A C 1
ATOM 1197 O O . TYR A 1 149 ? 5.92338 -3.49888 40.49516 1.000 24.09546 186 TYR A O 1
ATOM 1206 N N . ASP A 1 150 ? 5.57959 -5.68910 40.86749 1.000 25.87678 187 ASP A N 1
ATOM 1207 C CA . ASP A 1 150 ? 4.26022 -5.68989 40.25173 1.000 23.54584 187 ASP A CA 1
ATOM 1208 C C . ASP A 1 150 ? 3.23062 -5.01860 41.17034 1.000 22.42468 187 ASP A C 1
ATOM 1209 O O . ASP A 1 150 ? 3.53945 -4.57002 42.28306 1.000 20.91964 187 ASP A O 1
ATOM 1214 N N . SER A 1 151 ? 1.98506 -4.93174 40.69115 1.000 19.17137 188 SER A N 1
ATOM 1215 C CA . SER A 1 151 ? 0.96239 -4.15619 41.38884 1.000 21.50125 188 SER A CA 1
ATOM 1216 C C . SER A 1 151 ? 0.59770 -4.71798 42.76161 1.000 18.23834 188 SER A C 1
ATOM 1217 O O . SER A 1 151 ? -0.09208 -4.02943 43.52538 1.000 17.56127 188 SER A O 1
ATOM 1220 N N . ARG A 1 152 ? 1.01318 -5.94615 43.08938 1.000 18.22557 189 ARG A N 1
ATOM 1221 C CA . ARG A 1 152 ? 0.75300 -6.47079 44.42941 1.000 16.17868 189 ARG A CA 1
ATOM 1222 C C . ARG A 1 152 ? 1.46758 -5.68199 45.51439 1.000 14.67000 189 ARG A C 1
ATOM 1223 O O . ARG A 1 152 ? 1.08478 -5.78818 46.67904 1.000 15.91523 189 ARG A O 1
ATOM 1231 N N . LEU A 1 153 ? 2.49541 -4.91429 45.15775 1.000 16.69764 190 LEU A N 1
ATOM 1232 C CA . LEU A 1 153 ? 3.19006 -4.03892 46.09923 1.000 16.13544 190 LEU A CA 1
ATOM 1233 C C . LEU A 1 153 ? 2.60835 -2.63155 46.03871 1.000 16.93094 190 LEU A C 1
ATOM 1234 O O . LEU A 1 153 ? 2.61784 -1.99209 44.97661 1.000 16.53349 190 LEU A O 1
ATOM 1239 N N . ALA A 1 154 ? 2.12738 -2.14088 47.17332 1.000 14.74888 191 ALA A N 1
ATOM 1240 C CA . ALA A 1 154 ? 1.64001 -0.77273 47.29180 1.000 13.40463 191 ALA A CA 1
ATOM 1241 C C . ALA A 1 154 ? 2.56555 0.02688 48.20396 1.000 13.26380 191 ALA A C 1
ATOM 1242 O O . ALA A 1 154 ? 3.27308 -0.53668 49.04320 1.000 14.83875 191 ALA A O 1
ATOM 1244 N N . PHE A 1 155 ? 2.56282 1.35250 48.02176 1.000 15.21942 192 PHE A N 1
ATOM 1245 C CA . PHE A 1 155 ? 3.32849 2.29106 48.84341 1.000 15.54016 192 PHE A CA 1
ATOM 1246 C C . PHE A 1 155 ? 2.38786 3.11652 49.71640 1.000 15.81797 192 PHE A C 1
ATOM 1247 O O . PHE A 1 155 ? 1.41304 3.67108 49.20743 1.000 14.57926 192 PHE A O 1
ATOM 1255 N N . ALA A 1 156 ? 2.72034 3.26395 51.00515 1.000 13.57760 193 ALA A N 1
ATOM 1256 C CA . ALA A 1 156 ? 2.02962 4.18265 51.90562 1.000 15.10422 193 ALA A CA 1
ATOM 1257 C C . ALA A 1 156 ? 3.03260 5.24552 52.33407 1.000 15.07876 193 ALA A C 1
ATOM 1258 O O . ALA A 1 156 ? 4.09513 4.91704 52.86510 1.000 16.45233 193 ALA A O 1
ATOM 1260 N N . GLY A 1 157 ? 2.69513 6.51547 52.11095 1.000 16.88889 194 GLY A N 1
ATOM 1261 C CA . GLY A 1 157 ? 3.71727 7.54966 52.14001 1.000 14.29478 194 GLY A CA 1
ATOM 1262 C C . GLY A 1 157 ? 4.26083 7.84604 53.52682 1.000 15.36379 194 GLY A C 1
ATOM 1263 O O . GLY A 1 157 ? 5.42924 8.20798 53.66833 1.000 17.67689 194 GLY A O 1
ATOM 1264 N N . THR A 1 158 ? 3.40975 7.76855 54.54642 1.000 14.22013 195 THR A N 1
ATOM 1265 C CA . THR A 1 158 ? 3.75298 8.14494 55.91559 1.000 15.24165 195 THR A CA 1
ATOM 1266 C C . THR A 1 158 ? 3.02414 7.21773 56.88347 1.000 17.23681 195 THR A C 1
ATOM 1267 O O . THR A 1 158 ? 2.22249 6.37038 56.48996 1.000 16.65721 195 THR A O 1
ATOM 1271 N N . ASN A 1 159 ? 3.30596 7.37610 58.17771 1.000 17.54949 196 ASN A N 1
ATOM 1272 C CA . ASN A 1 159 ? 2.49534 6.67318 59.16388 1.000 15.36733 196 ASN A CA 1
ATOM 1273 C C . ASN A 1 159 ? 1.71178 7.69300 59.98436 1.000 19.88050 196 ASN A C 1
ATOM 1274 O O . ASN A 1 159 ? 0.81542 8.34376 59.44426 1.000 20.36423 196 ASN A O 1
ATOM 1279 N N . GLU A 1 160 ? 2.05320 7.87246 61.26111 1.000 17.28410 197 GLU A N 1
ATOM 1280 C CA . GLU A 1 160 ? 1.25707 8.67689 62.18865 1.000 18.87257 197 GLU A CA 1
ATOM 1281 C C . GLU A 1 160 ? 1.99248 9.99032 62.46964 1.000 17.49142 197 GLU A C 1
ATOM 1282 O O . GLU A 1 160 ? 2.89325 10.04966 63.31675 1.000 18.15535 197 GLU A O 1
ATOM 1288 N N . VAL A 1 161 ? 1.60287 11.03444 61.73749 1.000 16.02346 198 VAL A N 1
ATOM 1289 C CA . VAL A 1 161 ? 2.16164 12.37696 61.88107 1.000 14.34824 198 VAL A CA 1
ATOM 1290 C C . VAL A 1 161 ? 1.43077 13.09788 63.00208 1.000 19.58830 198 VAL A C 1
ATOM 1291 O O . VAL A 1 161 ? 0.19444 13.15239 63.00614 1.000 19.57003 198 VAL A O 1
ATOM 1295 N N . HIS A 1 162 ? 2.19135 13.60388 63.98607 1.000 18.82191 199 HIS A N 1
ATOM 1296 C CA . HIS A 1 162 ? 1.63855 14.34302 65.12148 1.000 19.84328 199 HIS A CA 1
ATOM 1297 C C . HIS A 1 162 ? 2.73164 14.88943 66.02880 1.000 21.80203 199 HIS A C 1
ATOM 1298 O O . HIS A 1 162 ? 3.82421 14.32152 66.10576 1.000 20.14386 199 HIS A O 1
ATOM 1305 N N . ILE A 1 163 ? 2.44052 16.00533 66.70410 1.000 19.32098 200 ILE A N 1
ATOM 1306 C CA . ILE A 1 163 ? 3.34312 16.51429 67.72991 1.000 20.36144 200 ILE A CA 1
ATOM 1307 C C . ILE A 1 163 ? 3.50761 15.45943 68.81199 1.000 20.97939 200 ILE A C 1
ATOM 1308 O O . ILE A 1 163 ? 2.53215 14.83773 69.24747 1.000 22.13120 200 ILE A O 1
ATOM 1313 N N . ARG A 1 164 ? 4.75305 15.25093 69.24521 1.000 22.27619 201 ARG A N 1
ATOM 1314 C CA . ARG A 1 164 ? 5.05531 14.28027 70.29628 1.000 21.70574 201 ARG A CA 1
ATOM 1315 C C . ARG A 1 164 ? 4.11565 14.43498 71.48510 1.000 23.55942 201 ARG A C 1
ATOM 1316 O O . ARG A 1 164 ? 3.91477 15.54537 71.99846 1.000 23.95585 201 ARG A O 1
ATOM 1324 N N . ASP A 1 165 ? 3.56004 13.30502 71.92572 1.000 22.68924 202 ASP A N 1
ATOM 1325 C CA . ASP A 1 165 ? 2.66310 13.16979 73.07501 1.000 28.26561 202 ASP A CA 1
ATOM 1326 C C . ASP A 1 165 ? 1.32880 13.87496 72.88533 1.000 31.88744 202 ASP A C 1
ATOM 1327 O O . ASP A 1 165 ? 0.55608 13.98205 73.84186 1.000 31.25969 202 ASP A O 1
ATOM 1332 N N . ASN A 1 166 ? 1.01820 14.33978 71.67771 1.000 24.23933 203 ASN A N 1
ATOM 1333 C CA . ASN A 1 166 ? -0.25693 14.98677 71.40111 1.000 26.76723 203 ASN A CA 1
ATOM 1334 C C . ASN A 1 166 ? -1.01202 14.12806 70.39956 1.000 22.81304 203 ASN A C 1
ATOM 1335 O O . ASN A 1 166 ? -0.59953 14.01016 69.24109 1.000 23.35028 203 ASN A O 1
ATOM 1340 N N . TRP A 1 167 ? -2.12209 13.54338 70.84080 1.000 24.12951 204 TRP A N 1
ATOM 1341 C CA . TRP A 1 167 ? -2.91015 12.64972 70.00323 1.000 25.28008 204 TRP A CA 1
ATOM 1342 C C . TRP A 1 167 ? -4.21712 13.29321 69.56095 1.000 24.93653 204 TRP A C 1
ATOM 1343 O O . TRP A 1 167 ? -5.07724 12.61322 68.99248 1.000 25.97072 204 TRP A O 1
ATOM 1354 N N . GLY A 1 168 ? -4.37749 14.59487 69.79820 1.000 26.08863 205 GLY A N 1
ATOM 1355 C CA . GLY A 1 168 ? -5.61826 15.27968 69.52329 1.000 29.44636 205 GLY A CA 1
ATOM 1356 C C . GLY A 1 168 ? -5.62845 15.96909 68.16698 1.000 23.05047 205 GLY A C 1
ATOM 1357 O O . GLY A 1 168 ? -4.69530 15.87959 67.37286 1.000 25.50014 205 GLY A O 1
ATOM 1358 N N . LYS A 1 169 ? -6.72212 16.68795 67.93194 1.000 25.74146 206 LYS A N 1
ATOM 1359 C CA . LYS A 1 169 ? -6.99699 17.24973 66.61261 1.000 23.12351 206 LYS A CA 1
ATOM 1360 C C . LYS A 1 169 ? -5.88523 18.20477 66.17669 1.000 26.42457 206 LYS A C 1
ATOM 1361 O O . LYS A 1 169 ? -5.43612 19.04100 66.97123 1.000 26.11361 206 LYS A O 1
ATOM 1367 N N . PRO A 1 170 ? -5.45078 18.13738 64.91804 1.000 26.94389 207 PRO A N 1
ATOM 1368 C CA . PRO A 1 170 ? -4.38141 19.02527 64.44837 1.000 23.14730 207 PRO A CA 1
ATOM 1369 C C . PRO A 1 170 ? -4.81702 20.48450 64.40362 1.000 24.75796 207 PRO A C 1
ATOM 1370 O O . PRO A 1 170 ? -6.00447 20.79970 64.29422 1.000 26.72928 207 PRO A O 1
ATOM 1374 N N . THR A 1 171 ? -3.83375 21.37598 64.51731 1.000 25.80296 208 THR A N 1
ATOM 1375 C CA . THR A 1 171 ? -4.07265 22.76730 64.17191 1.000 24.12675 208 THR A CA 1
ATOM 1376 C C . THR A 1 171 ? -4.17829 22.89379 62.65424 1.000 26.35626 208 THR A C 1
ATOM 1377 O O . THR A 1 171 ? -3.84220 21.97420 61.90246 1.000 24.97813 208 THR A O 1
ATOM 1381 N N . ALA A 1 172 ? -4.66739 24.05011 62.19855 1.000 29.68513 209 ALA A N 1
ATOM 1382 C CA . ALA A 1 172 ? -4.70590 24.29952 60.76126 1.000 27.14694 209 ALA A CA 1
ATOM 1383 C C . ALA A 1 172 ? -3.30898 24.21081 60.16170 1.000 27.69838 209 ALA A C 1
ATOM 1384 O O . ALA A 1 172 ? -3.12814 23.71164 59.04040 1.000 26.22903 209 ALA A O 1
ATOM 1386 N N . GLU A 1 173 ? -2.30667 24.66922 60.91327 1.000 27.07269 210 GLU A N 1
ATOM 1387 C CA . GLU A 1 173 ? -0.92232 24.57636 60.46949 1.000 27.93939 210 GLU A CA 1
ATOM 1388 C C . GLU A 1 173 ? -0.48845 23.12598 60.34909 1.000 27.77079 210 GLU A C 1
ATOM 1389 O O . GLU A 1 173 ? 0.08562 22.72617 59.32983 1.000 24.48678 210 GLU A O 1
ATOM 1395 N N . ASN A 1 174 ? -0.71918 22.33475 61.40739 1.000 26.12135 211 ASN A N 1
ATOM 1396 C CA . ASN A 1 174 ? -0.37137 20.91288 61.37465 1.000 22.65187 211 ASN A CA 1
ATOM 1397 C C . ASN A 1 174 ? -0.98837 20.24226 60.16508 1.000 23.07736 211 ASN A C 1
ATOM 1398 O O . ASN A 1 174 ? -0.34525 19.44944 59.46832 1.000 22.04211 211 ASN A O 1
ATOM 1403 N N . LEU A 1 175 ? -2.26306 20.52251 59.93741 1.000 24.13070 212 LEU A N 1
ATOM 1404 C CA . LEU A 1 175 ? -2.99171 19.85412 58.87061 1.000 24.38829 212 LEU A CA 1
ATOM 1405 C C . LEU A 1 175 ? -2.48936 20.27634 57.49563 1.000 24.98929 212 LEU A C 1
ATOM 1406 O O . LEU A 1 175 ? -2.44156 19.45282 56.57522 1.000 23.46611 212 LEU A O 1
ATOM 1411 N N . GLU A 1 176 ? -2.11180 21.54974 57.32691 1.000 24.81363 213 GLU A N 1
ATOM 1412 C CA . GLU A 1 176 ? -1.56548 21.99383 56.04326 1.000 22.53523 213 GLU A CA 1
ATOM 1413 C C . GLU A 1 176 ? -0.26366 21.27593 55.72626 1.000 24.79624 213 GLU A C 1
ATOM 1414 O O . GLU A 1 176 ? -0.05300 20.80357 54.60335 1.000 24.04900 213 GLU A O 1
ATOM 1420 N N . VAL A 1 177 ? 0.62709 21.18016 56.71709 1.000 22.48679 214 VAL A N 1
ATOM 1421 C CA . VAL A 1 177 ? 1.91808 20.55379 56.48138 1.000 20.52349 214 VAL A CA 1
ATOM 1422 C C . VAL A 1 177 ? 1.73984 19.07027 56.20025 1.000 21.12806 214 VAL A C 1
ATOM 1423 O O . VAL A 1 177 ? 2.36803 18.51730 55.29295 1.000 22.48229 214 VAL A O 1
ATOM 1427 N N . GLN A 1 178 ? 0.88077 18.40359 56.97551 1.000 20.21451 215 GLN A N 1
ATOM 1428 C CA . GLN A 1 178 ? 0.69191 16.97145 56.79023 1.000 18.91780 215 GLN A CA 1
ATOM 1429 C C . GLN A 1 178 ? -0.02580 16.66492 55.47620 1.000 18.54425 215 GLN A C 1
ATOM 1430 O O . GLN A 1 178 ? 0.29085 15.66936 54.82148 1.000 18.72349 215 GLN A O 1
ATOM 1436 N N . ASN A 1 179 ? -0.98392 17.50124 55.05975 1.000 19.08385 216 ASN A N 1
ATOM 1437 C CA . ASN A 1 179 ? -1.54029 17.31013 53.71939 1.000 21.20830 216 ASN A CA 1
ATOM 1438 C C . ASN A 1 179 ? -0.47707 17.51424 52.64286 1.000 21.72099 216 ASN A C 1
ATOM 1439 O O . ASN A 1 179 ? -0.49404 16.82343 51.61223 1.000 21.66224 216 ASN A O 1
ATOM 1444 N N . ALA A 1 180 ? 0.46517 18.43407 52.87252 1.000 21.09755 217 ALA A N 1
ATOM 1445 C CA . ALA A 1 180 ? 1.55098 18.63567 51.91524 1.000 20.60485 217 ALA A CA 1
ATOM 1446 C C . ALA A 1 180 ? 2.42317 17.39087 51.79182 1.000 22.63559 217 ALA A C 1
ATOM 1447 O O . ALA A 1 180 ? 2.88155 17.05149 50.69866 1.000 19.59135 217 ALA A O 1
AT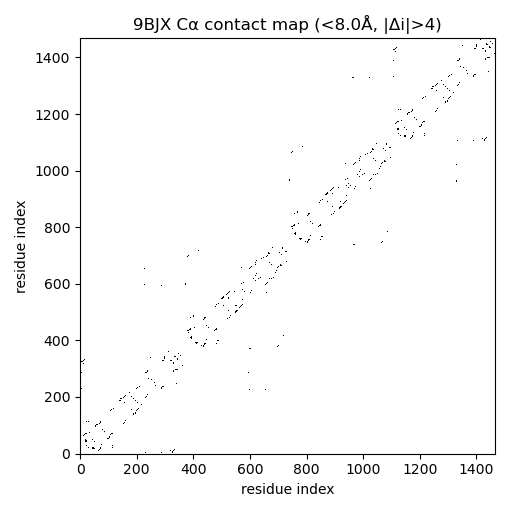OM 1449 N N . TYR A 1 181 ? 2.68287 16.70759 52.90854 1.000 18.79320 218 TYR A N 1
ATOM 1450 C CA . TYR A 1 181 ? 3.41183 15.44363 52.85714 1.000 16.95327 218 TYR A CA 1
ATOM 1451 C C . TYR A 1 181 ? 2.78547 14.48806 51.85201 1.000 19.16183 218 TYR A C 1
ATOM 1452 O O . TYR A 1 181 ? 3.48034 13.88873 51.02401 1.000 18.91875 218 TYR A O 1
ATOM 1461 N N . ASN A 1 182 ? 1.46432 14.31289 51.94533 1.000 17.66825 219 ASN A N 1
ATOM 1462 C CA . ASN A 1 182 ? 0.76183 13.38660 51.06412 1.000 16.79282 219 ASN A CA 1
ATOM 1463 C C . ASN A 1 182 ? 0.92214 13.78522 49.60115 1.000 20.04485 219 ASN A C 1
ATOM 1464 O O . ASN A 1 182 ? 1.13110 12.92388 48.73492 1.000 18.77481 219 ASN A O 1
ATOM 1469 N N . GLN A 1 183 ? 0.82244 15.08378 49.29456 1.000 17.99859 220 GLN A N 1
ATOM 1470 C CA . GLN A 1 183 ? 0.95058 15.50777 47.90307 1.000 19.83681 220 GLN A CA 1
ATOM 1471 C C . GLN A 1 183 ? 2.37444 15.32489 47.38381 1.000 20.54493 220 GLN A C 1
ATOM 1472 O O . GLN A 1 183 ? 2.57099 14.97425 46.21578 1.000 20.65686 220 GLN A O 1
ATOM 1478 N N . ILE A 1 184 ? 3.37942 15.63504 48.21156 1.000 20.62541 221 ILE A N 1
ATOM 1479 C CA . ILE A 1 184 ? 4.77404 15.45154 47.81195 1.000 21.05173 221 ILE A CA 1
ATOM 1480 C C . ILE A 1 184 ? 5.04791 13.99010 47.49086 1.000 20.49832 221 ILE A C 1
ATOM 1481 O O . ILE A 1 184 ? 5.75003 13.66817 46.52308 1.000 22.12337 221 ILE A O 1
ATOM 1486 N N . PHE A 1 185 ? 4.52917 13.09416 48.33000 1.000 17.70516 222 PHE A N 1
ATOM 1487 C CA . PHE A 1 185 ? 4.67178 11.65889 48.11638 1.000 17.43859 222 PHE A CA 1
ATOM 1488 C C . PHE A 1 185 ? 4.11185 11.25669 46.75597 1.000 18.77494 222 PHE A C 1
ATOM 1489 O O . PHE A 1 185 ? 4.79948 10.61453 45.95824 1.000 20.39024 222 PHE A O 1
ATOM 1497 N N . VAL A 1 186 ? 2.87964 11.66751 46.45516 1.000 17.86893 223 VAL A N 1
ATOM 1498 C CA . VAL A 1 186 ? 2.28559 11.29939 45.16913 1.000 19.76194 223 VAL A CA 1
ATOM 1499 C C . VAL A 1 186 ? 3.10123 11.88439 44.02240 1.000 18.44522 223 VAL A C 1
ATOM 1500 O O . VAL A 1 186 ? 3.40311 11.19779 43.03602 1.000 22.24642 223 VAL A O 1
ATOM 1504 N N . ASP A 1 187 ? 3.49999 13.15114 44.14615 1.000 18.03076 224 ASP A N 1
ATOM 1505 C CA . ASP A 1 187 ? 4.28347 13.79356 43.09160 1.000 20.59341 224 ASP A CA 1
ATOM 1506 C C . ASP A 1 187 ? 5.54253 13.01080 42.72857 1.000 21.05471 224 ASP A C 1
ATOM 1507 O O . ASP A 1 187 ? 5.78952 12.72264 41.55450 1.000 23.29314 224 ASP A O 1
ATOM 1512 N N A VAL A 1 188 ? 6.36053 12.67392 43.72505 0.457 19.60587 225 VAL A N 1
ATOM 1513 N N B VAL A 1 188 ? 6.36988 12.67628 43.72197 0.543 19.59389 225 VAL A N 1
ATOM 1514 C CA A VAL A 1 188 ? 7.66593 12.09762 43.42542 0.457 22.22545 225 VAL A CA 1
ATOM 1515 C CA B VAL A 1 188 ? 7.67085 12.10714 43.38257 0.543 22.22255 225 VAL A CA 1
ATOM 1516 C C A VAL A 1 188 ? 7.52478 10.66755 42.91440 0.457 20.78003 225 VAL A C 1
ATOM 1517 C C B VAL A 1 188 ? 7.54940 10.65236 42.93582 0.543 20.77271 225 VAL A C 1
ATOM 1518 O O A VAL A 1 188 ? 8.23651 10.25302 41.99095 0.457 23.70346 225 VAL A O 1
ATOM 1519 O O B VAL A 1 188 ? 8.31747 10.20141 42.07826 0.543 23.72083 225 VAL A O 1
ATOM 1526 N N . VAL A 1 189 ? 6.60306 9.89323 43.49085 1.000 20.83699 226 VAL A N 1
ATOM 1527 C CA . VAL A 1 189 ? 6.43467 8.51416 43.04376 1.000 18.89405 226 VAL A CA 1
ATOM 1528 C C . VAL A 1 189 ? 5.96811 8.47892 41.59048 1.000 19.63948 226 VAL A C 1
ATOM 1529 O O . VAL A 1 189 ? 6.48818 7.70870 40.77723 1.000 19.93868 226 VAL A O 1
ATOM 1533 N N . ARG A 1 190 ? 4.98630 9.30640 41.23899 1.000 21.74412 227 ARG A N 1
ATOM 1534 C CA . ARG A 1 190 ? 4.51065 9.30459 39.85894 1.000 21.30817 227 ARG A CA 1
ATOM 1535 C C . ARG A 1 190 ? 5.58962 9.79695 38.89743 1.000 23.13094 227 ARG A C 1
ATOM 1536 O O . ARG A 1 190 ? 5.61231 9.39011 37.73113 1.000 25.59675 227 ARG A O 1
ATOM 1544 N N . ALA A 1 191 ? 6.49769 10.65578 39.37004 1.000 23.74908 228 ALA A N 1
ATOM 1545 C CA . ALA A 1 191 ? 7.57227 11.16843 38.52319 1.000 23.57036 228 ALA A CA 1
ATOM 1546 C C . ALA A 1 191 ? 8.59961 10.10391 38.17063 1.000 27.67212 228 ALA A C 1
ATOM 1547 O O . ALA A 1 191 ? 9.29643 10.24513 37.16362 1.000 31.83928 228 ALA A O 1
ATOM 1549 N N . THR A 1 192 ? 8.72679 9.05203 38.97306 1.000 25.11846 229 THR A N 1
ATOM 1550 C CA . THR A 1 192 ? 9.64746 7.98546 38.60264 1.000 31.85123 229 THR A CA 1
ATOM 1551 C C . THR A 1 192 ? 9.13231 7.16772 37.42364 1.000 33.50332 229 THR A C 1
ATOM 1552 O O . THR A 1 192 ? 9.90409 6.40166 36.84016 1.000 36.19428 229 THR A O 1
ATOM 1556 N N . GLY A 1 193 ? 7.86631 7.33399 37.04814 1.000 32.05311 230 GLY A N 1
ATOM 1557 C CA . GLY A 1 193 ? 7.29058 6.70742 35.87751 1.000 35.00550 230 GLY A CA 1
ATOM 1558 C C . GLY A 1 193 ? 7.28042 5.18555 35.95544 1.000 34.77162 230 GLY A C 1
ATOM 1559 O O . GLY A 1 193 ? 7.36152 4.57356 37.02869 1.000 32.43708 230 GLY A O 1
ATOM 1560 N N . GLY A 1 194 ? 7.17473 4.57801 34.77380 1.000 35.05721 231 GLY A N 1
ATOM 1561 C CA . GLY A 1 194 ? 7.19998 3.12740 34.68928 1.000 37.24885 231 GLY A CA 1
ATOM 1562 C C . GLY A 1 194 ? 6.04531 2.51323 35.44719 1.000 29.02773 231 GLY A C 1
ATOM 1563 O O . GLY A 1 194 ? 4.90892 3.01002 35.40265 1.000 29.82159 231 GLY A O 1
ATOM 1564 N N . ASN A 1 195 ? 6.34024 1.42697 36.17802 1.000 32.73975 232 ASN A N 1
ATOM 1565 C CA . ASN A 1 195 ? 5.31703 0.74828 36.97285 1.000 29.00258 232 ASN A CA 1
ATOM 1566 C C . ASN A 1 195 ? 4.75451 1.63525 38.07374 1.000 26.44416 232 ASN A C 1
ATOM 1567 O O . ASN A 1 195 ? 3.66593 1.35619 38.58868 1.000 26.67868 232 ASN A O 1
ATOM 1572 N N . ASN A 1 196 ? 5.48056 2.67341 38.47543 1.000 24.77951 233 ASN A N 1
ATOM 1573 C CA . ASN A 1 196 ? 5.00291 3.53389 39.54960 1.000 23.99101 233 ASN A CA 1
ATOM 1574 C C . ASN A 1 196 ? 3.92940 4.51582 39.10166 1.000 21.16010 233 ASN A C 1
ATOM 1575 O O . ASN A 1 196 ? 3.32748 5.17316 39.96290 1.000 21.44611 233 ASN A O 1
ATOM 1580 N N . ALA A 1 197 ? 3.67208 4.62413 37.78965 1.000 24.02165 234 ALA A N 1
ATOM 1581 C CA . ALA A 1 197 ? 2.66116 5.55887 37.30865 1.000 22.09486 234 ALA A CA 1
ATOM 1582 C C . ALA A 1 197 ? 1.26683 5.17242 37.77823 1.000 22.84108 234 ALA A C 1
ATOM 1583 O O . ALA A 1 197 ? 0.43565 6.05132 38.02389 1.000 21.68427 234 ALA A O 1
ATOM 1585 N N . LYS A 1 198 ? 0.98995 3.87362 37.93031 1.000 18.79340 235 LYS A N 1
ATOM 1586 C CA . LYS A 1 198 ? -0.33122 3.43548 38.36205 1.000 17.70981 235 LYS A CA 1
ATOM 1587 C C . LYS A 1 198 ? -0.27858 2.54860 39.59502 1.000 19.56512 235 LYS A C 1
ATOM 1588 O O . LYS A 1 198 ? -1.26284 1.86694 39.91473 1.000 20.88078 235 LYS A O 1
ATOM 1594 N N . ARG A 1 199 ? 0.83937 2.55365 40.31052 1.000 16.11787 236 ARG A N 1
ATOM 1595 C CA . ARG A 1 199 ? 0.89813 1.80062 41.54876 1.000 17.39390 236 ARG A CA 1
ATOM 1596 C C . ARG A 1 199 ? -0.10707 2.34813 42.55709 1.000 18.29960 236 ARG A C 1
ATOM 1597 O O . ARG A 1 199 ? -0.40578 3.54802 42.59657 1.000 17.09343 236 ARG A O 1
ATOM 1605 N N . HIS A 1 200 ? -0.64970 1.44414 43.36084 1.000 15.27440 237 HIS A N 1
ATOM 1606 C CA . HIS A 1 200 ? -1.53095 1.83916 44.45124 1.000 16.12863 237 HIS A CA 1
ATOM 1607 C C . HIS A 1 200 ? -0.75279 2.66598 45.47548 1.000 15.73632 237 HIS A C 1
ATOM 1608 O O . HIS A 1 200 ? 0.19351 2.17241 46.09246 1.000 16.66327 237 HIS A O 1
ATOM 1615 N N . LEU A 1 201 ? -1.13195 3.93058 45.64298 1.000 15.29392 238 LEU A N 1
ATOM 1616 C CA . LEU A 1 201 ? -0.54442 4.79321 46.66496 1.000 14.24838 238 LEU A CA 1
ATOM 1617 C C . LEU A 1 201 ? -1.55108 5.03799 47.77192 1.000 14.87198 238 LEU A C 1
ATOM 1618 O O . LEU A 1 201 ? -2.73667 5.25004 47.50519 1.000 15.93639 238 LEU A O 1
ATOM 1623 N N . ILE A 1 202 ? -1.06049 5.02835 49.01268 1.000 13.01278 239 ILE A N 1
ATOM 1624 C CA . ILE A 1 202 ? -1.90486 5.02969 50.20137 1.000 13.27408 239 ILE A CA 1
ATOM 1625 C C . ILE A 1 202 ? -1.51704 6.25041 51.02482 1.000 14.64447 239 ILE A C 1
ATOM 1626 O O . ILE A 1 202 ? -0.34703 6.40973 51.38221 1.000 14.94914 239 ILE A O 1
ATOM 1631 N N . LEU A 1 203 ? -2.49514 7.10494 51.31293 1.000 17.10221 240 LEU A N 1
ATOM 1632 C CA . LEU A 1 203 ? -2.30379 8.41445 51.93627 1.000 15.78262 240 LEU A CA 1
ATOM 1633 C C . LEU A 1 203 ? -2.98054 8.44791 53.29125 1.000 14.66409 240 LEU A C 1
ATOM 1634 O O . LEU A 1 203 ? -4.09839 7.96095 53.42951 1.000 18.08867 240 LEU A O 1
ATOM 1639 N N . GLN A 1 204 ? -2.34434 9.09096 54.27821 1.000 14.63334 241 GLN A N 1
ATOM 1640 C CA . GLN A 1 204 ? -2.80424 8.99771 55.66005 1.000 15.98350 241 GLN A CA 1
ATOM 1641 C C . GLN A 1 204 ? -3.59731 10.23028 56.07341 1.000 13.94184 241 GLN A C 1
ATOM 1642 O O . GLN A 1 204 ? -3.28645 11.35234 55.65476 1.000 17.08999 241 GLN A O 1
ATOM 1648 N N . THR A 1 205 ? -4.61963 10.01862 56.90479 1.000 13.06211 242 THR A N 1
ATOM 1649 C CA . THR A 1 205 ? -5.19037 11.14968 57.63060 1.000 13.44090 242 THR A CA 1
ATOM 1650 C C . THR A 1 205 ? -4.23884 11.57408 58.74960 1.000 15.78474 242 THR A C 1
ATOM 1651 O O . THR A 1 205 ? -3.28184 10.87264 59.08549 1.000 17.51060 242 THR A O 1
ATOM 1655 N N . TYR A 1 206 ? -4.50410 12.74544 59.32690 1.000 15.79886 243 TYR A N 1
ATOM 1656 C CA . TYR A 1 206 ? -3.64299 13.23659 60.39071 1.000 16.73796 243 TYR A CA 1
ATOM 1657 C C . TYR A 1 206 ? -3.64143 12.25256 61.56040 1.000 16.49114 243 TYR A C 1
ATOM 1658 O O . TYR A 1 206 ? -4.70773 11.82330 62.02063 1.000 16.10640 243 TYR A O 1
ATOM 1667 N N . VAL A 1 207 ? -2.42792 11.92166 62.04543 1.000 17.98569 244 VAL A N 1
ATOM 1668 C CA . VAL A 1 207 ? -2.11517 10.87565 63.02944 1.000 16.49409 244 VAL A CA 1
ATOM 1669 C C . VAL A 1 207 ? -2.94722 9.60308 62.80836 1.000 16.86799 244 VAL A C 1
ATOM 1670 O O . VAL A 1 207 ? -3.19459 8.81495 63.72901 1.000 16.57070 244 VAL A O 1
ATOM 1674 N N . CYS A 1 208 ? -3.31548 9.36057 61.54521 1.000 18.04545 245 CYS A N 1
ATOM 1675 C CA . CYS A 1 208 ? -4.12565 8.20683 61.12416 1.000 16.14401 245 CYS A CA 1
ATOM 1676 C C . CYS A 1 208 ? -5.41093 8.08437 61.92001 1.000 15.29655 245 CYS A C 1
ATOM 1677 O O . CYS A 1 208 ? -5.99688 7.00237 62.04345 1.000 17.08768 245 CYS A O 1
ATOM 1680 N N . ASN A 1 209 ? -5.88816 9.20107 62.43633 1.000 14.74019 246 ASN A N 1
ATOM 1681 C CA . ASN A 1 209 ? -7.19011 9.21476 63.06393 1.000 16.26770 246 ASN A CA 1
ATOM 1682 C C . ASN A 1 209 ? -8.19175 9.64470 62.00050 1.000 19.75528 246 ASN A C 1
ATOM 1683 O O . ASN A 1 209 ? -8.08877 10.77012 61.49365 1.000 18.28976 246 ASN A O 1
ATOM 1688 N N . PRO A 1 210 ? -9.15175 8.80001 61.62183 1.000 17.93716 247 PRO A N 1
ATOM 1689 C CA . PRO A 1 210 ? -10.05609 9.17876 60.51947 1.000 16.18640 247 PRO A CA 1
ATOM 1690 C C . PRO A 1 210 ? -10.88112 10.40991 60.82807 1.000 19.63333 247 PRO A C 1
ATOM 1691 O O . PRO A 1 210 ? -11.22611 11.15223 59.90559 1.000 20.15955 247 PRO A O 1
ATOM 1695 N N . TRP A 1 211 ? -11.19586 10.66231 62.09880 1.000 17.52887 248 TRP A N 1
ATOM 1696 C CA . TRP A 1 211 ? -11.99039 11.83537 62.44272 1.000 20.18376 248 TRP A CA 1
ATOM 1697 C C . TRP A 1 211 ? -11.24903 13.14033 62.21329 1.000 20.82145 248 TRP A C 1
ATOM 1698 O O . TRP A 1 211 ? -11.88710 14.19763 62.19856 1.000 24.44016 248 TRP A O 1
ATOM 1709 N N . PHE A 1 212 ? -9.93862 13.10284 62.03177 1.000 17.88808 249 PHE A N 1
ATOM 1710 C CA . PHE A 1 212 ? -9.20453 14.32264 61.74952 1.000 19.97061 249 PHE A CA 1
ATOM 1711 C C . PHE A 1 212 ? -9.07645 14.57751 60.25525 1.000 21.24937 249 PHE A C 1
ATOM 1712 O O . PHE A 1 212 ? -8.42651 15.55279 59.85759 1.000 21.62757 249 PHE A O 1
ATOM 1720 N N . GLY A 1 213 ? -9.67347 13.71892 59.42702 1.000 18.95048 250 GLY A N 1
ATOM 1721 C CA . GLY A 1 213 ? -9.67121 13.90648 57.99166 1.000 20.43003 250 GLY A CA 1
ATOM 1722 C C . GLY A 1 213 ? -11.04637 13.93348 57.36200 1.000 21.93009 250 GLY A C 1
ATOM 1723 O O . GLY A 1 213 ? -11.22954 14.54729 56.30934 1.000 21.51605 250 GLY A O 1
ATOM 1724 N N . ILE A 1 214 ? -12.03026 13.29233 57.99883 1.000 22.03362 251 ILE A N 1
ATOM 1725 C CA . ILE A 1 214 ? -13.29331 13.00332 57.31841 1.000 22.02837 251 ILE A CA 1
ATOM 1726 C C . ILE A 1 214 ? -14.24669 14.18613 57.28964 1.000 29.95287 251 ILE A C 1
ATOM 1727 O O . ILE A 1 214 ? -15.22117 14.15882 56.52419 1.000 26.70736 251 ILE A O 1
ATOM 1732 N N . GLU A 1 215 ? -13.98845 15.23080 58.06949 1.000 25.77307 252 GLU A N 1
ATOM 1733 C CA . GLU A 1 215 ? -14.86031 16.39585 58.10349 1.000 30.07313 252 GLU A CA 1
ATOM 1734 C C . GLU A 1 215 ? -14.25366 17.55979 57.32558 1.000 32.12639 252 GLU A C 1
ATOM 1735 O O . GLU A 1 215 ? -13.03547 17.75041 57.31304 1.000 30.68625 252 GLU A O 1
ATOM 1741 N N . ASN A 1 216 ? -15.11992 18.34971 56.68401 1.000 39.15639 253 ASN A N 1
ATOM 1742 C CA . ASN A 1 216 ? -14.77602 19.69324 56.20595 1.000 36.02508 253 ASN A CA 1
ATOM 1743 C C . ASN A 1 216 ? -13.64411 19.69821 55.18857 1.000 34.50618 253 ASN A C 1
ATOM 1744 O O . ASN A 1 216 ? -12.94434 20.70543 55.05106 1.000 37.08565 253 ASN A O 1
ATOM 1749 N N . GLY A 1 217 ? -13.44362 18.59607 54.47289 1.000 31.43949 254 GLY A N 1
ATOM 1750 C CA . GLY A 1 217 ? -12.29056 18.49017 53.59937 1.000 29.98658 254 GLY A CA 1
ATOM 1751 C C . GLY A 1 217 ? -10.96319 18.58152 54.31727 1.000 28.33134 254 GLY A C 1
ATOM 1752 O O . GLY A 1 217 ? -9.96627 18.97662 53.70134 1.000 29.13365 254 GLY A O 1
ATOM 1753 N N . ASP A 1 218 ? -10.91672 18.22068 55.61041 1.000 25.99001 255 ASP A N 1
ATOM 1754 C CA . ASP A 1 218 ? -9.65795 18.29781 56.34977 1.000 26.10005 255 ASP A CA 1
ATOM 1755 C C . ASP A 1 218 ? -8.57299 17.48175 55.66615 1.000 26.07602 255 ASP A C 1
ATOM 1756 O O . ASP A 1 218 ? -7.45323 17.96615 55.46363 1.000 25.73872 255 ASP A O 1
ATOM 1761 N N . PHE A 1 219 ? -8.88329 16.22953 55.32134 1.000 23.06733 256 PHE A N 1
ATOM 1762 C CA . PHE A 1 219 ? -8.00852 15.45553 54.45651 1.000 20.64226 256 PHE A CA 1
ATOM 1763 C C . PHE A 1 219 ? -8.16222 15.96344 53.02848 1.000 22.08424 256 PHE A C 1
ATOM 1764 O O . PHE A 1 219 ? -9.26385 15.93154 52.47143 1.000 22.50653 256 PHE A O 1
ATOM 1772 N N . ILE A 1 220 ? -7.07692 16.46217 52.44634 1.000 18.74762 257 ILE A N 1
ATOM 1773 C CA . ILE A 1 220 ? -7.10375 16.95988 51.07680 1.000 20.96806 257 ILE A CA 1
ATOM 1774 C C . ILE A 1 220 ? -6.69329 15.82625 50.15225 1.000 19.29346 257 ILE A C 1
ATOM 1775 O O . ILE A 1 220 ? -5.58605 15.29508 50.25999 1.000 21.17223 257 ILE A O 1
ATOM 1780 N N . ILE A 1 221 ? -7.57629 15.45398 49.23212 1.000 18.19149 258 ILE A N 1
ATOM 1781 C CA . ILE A 1 221 ? -7.20594 14.42175 48.26981 1.000 18.47791 258 ILE A CA 1
ATOM 1782 C C . ILE A 1 221 ? -6.12698 14.97785 47.34737 1.000 19.74783 258 ILE A C 1
ATOM 1783 O O . ILE A 1 221 ? -6.34058 16.01752 46.70294 1.000 23.06380 258 ILE A O 1
ATOM 1788 N N . PRO A 1 222 ? -4.97106 14.33598 47.23287 1.000 20.50247 259 PRO A N 1
ATOM 1789 C CA . PRO A 1 222 ? -3.92006 14.88304 46.36986 1.000 21.68253 259 PRO A CA 1
ATOM 1790 C C . PRO A 1 222 ? -4.35280 14.89670 44.91400 1.000 21.73450 259 PRO A C 1
ATOM 1791 O O . PRO A 1 222 ? -5.23548 14.14300 44.49467 1.000 20.56960 259 PRO A O 1
ATOM 1795 N N . LYS A 1 223 ? -3.73559 15.79643 44.15007 1.000 20.87489 260 LYS A N 1
ATOM 1796 C CA . LYS A 1 223 ? -3.79299 15.73189 42.69200 1.000 19.39194 260 LYS A CA 1
ATOM 1797 C C . LYS A 1 223 ? -2.83388 14.64561 42.22416 1.000 24.34632 260 LYS A C 1
ATOM 1798 O O . LYS A 1 223 ? -1.62350 14.73623 42.46054 1.000 26.16164 260 LYS A O 1
ATOM 1804 N N . ASP A 1 224 ? -3.36853 13.61703 41.56644 1.000 21.16935 261 ASP A N 1
ATOM 1805 C CA . ASP A 1 224 ? -2.54572 12.53622 41.05406 1.000 22.02895 261 ASP A CA 1
ATOM 1806 C C . ASP A 1 224 ? -2.14604 12.83748 39.60198 1.000 21.00632 261 ASP A C 1
ATOM 1807 O O . ASP A 1 224 ? -2.49977 13.87539 39.02383 1.000 23.18746 261 ASP A O 1
ATOM 1812 N N . ALA A 1 225 ? -1.36897 11.93153 39.01550 1.000 22.22060 262 ALA A N 1
ATOM 1813 C CA . ALA A 1 225 ? -0.88840 12.11515 37.65243 1.000 26.86463 262 ALA A CA 1
ATOM 1814 C C . ALA A 1 225 ? -2.05871 12.20815 36.67769 1.000 25.45957 262 ALA A C 1
ATOM 1815 O O . ALA A 1 225 ? -3.14905 11.68053 36.92961 1.000 22.67996 262 ALA A O 1
ATOM 1817 N N . GLU A 1 226 ? -1.81931 12.88953 35.55944 1.000 23.79151 263 GLU A N 1
ATOM 1818 C CA . GLU A 1 226 ? -2.87589 13.15717 34.59462 1.000 22.59731 263 GLU A CA 1
ATOM 1819 C C . GLU A 1 226 ? -3.57705 11.88311 34.14896 1.000 23.72820 263 GLU A C 1
ATOM 1820 O O . GLU A 1 226 ? -2.94228 10.92999 33.69088 1.000 25.76404 263 GLU A O 1
ATOM 1826 N N . GLY A 1 227 ? -4.90085 11.87724 34.29881 1.000 21.64290 264 GLY A N 1
ATOM 1827 C CA . GLY A 1 227 ? -5.72129 10.74722 33.94304 1.000 20.71172 264 GLY A CA 1
ATOM 1828 C C . GLY A 1 227 ? -6.06190 9.81306 35.08989 1.000 18.68823 264 GLY A C 1
ATOM 1829 O O . GLY A 1 227 ? -7.09021 9.13140 35.01605 1.000 19.22792 264 GLY A O 1
ATOM 1830 N N . ASN A 1 228 ? -5.25240 9.76917 36.15917 1.000 17.38949 265 ASN A N 1
ATOM 1831 C CA . ASN A 1 228 ? -5.51473 8.81141 37.22728 1.000 16.49946 265 ASN A CA 1
ATOM 1832 C C . ASN A 1 228 ? -6.75766 9.13728 38.04417 1.000 18.76883 265 ASN A C 1
ATOM 1833 O O . ASN A 1 228 ? -7.28619 8.24247 38.71416 1.000 19.18690 265 ASN A O 1
ATOM 1838 N N . GLY A 1 229 ? -7.22091 10.38721 38.03632 1.000 17.88586 266 GLY A N 1
ATOM 1839 C CA . GLY A 1 229 ? -8.34051 10.71509 38.90352 1.000 17.76941 266 GLY A CA 1
ATOM 1840 C C . GLY A 1 229 ? -7.99801 10.40267 40.34183 1.000 18.21065 266 GLY A C 1
ATOM 1841 O O . GLY A 1 229 ? -6.87795 10.62775 40.80039 1.000 18.85928 266 GLY A O 1
ATOM 1842 N N . ASN A 1 230 ? -8.97390 9.85879 41.06492 1.000 18.01347 267 ASN A N 1
ATOM 1843 C CA . ASN A 1 230 ? -8.74315 9.37267 42.41948 1.000 16.15476 267 ASN A CA 1
ATOM 1844 C C . ASN A 1 230 ? -8.56170 7.86470 42.47101 1.000 17.50625 267 ASN A C 1
ATOM 1845 O O . ASN A 1 230 ? -8.45769 7.30875 43.57074 1.000 17.50190 267 ASN A O 1
ATOM 1850 N N . ASN A 1 231 ? -8.54709 7.18754 41.30837 1.000 16.83739 268 ASN A N 1
ATOM 1851 C CA . ASN A 1 231 ? -8.72813 5.73331 41.26031 1.000 16.98012 268 ASN A CA 1
ATOM 1852 C C . ASN A 1 231 ? -7.53044 4.94463 41.75529 1.000 18.93117 268 ASN A C 1
ATOM 1853 O O . ASN A 1 231 ? -7.69096 3.75840 42.07040 1.000 17.40103 268 ASN A O 1
ATOM 1858 N N . TYR A 1 232 ? -6.33635 5.53611 41.77204 1.000 14.95540 269 TYR A N 1
ATOM 1859 C CA . TYR A 1 232 ? -5.13778 4.81095 42.17483 1.000 14.64887 269 TYR A CA 1
ATOM 1860 C C . TYR A 1 232 ? -4.60419 5.27649 43.52725 1.000 15.87863 269 TYR A C 1
ATOM 1861 O O . TYR A 1 232 ? -3.42588 5.08553 43.81550 1.000 17.18474 269 TYR A O 1
ATOM 1870 N N . MET A 1 233 ? -5.46595 5.83922 44.37135 1.000 13.70145 270 MET A N 1
ATOM 1871 C CA . MET A 1 233 ? -5.08417 6.27082 45.71721 1.000 14.40842 270 MET A CA 1
ATOM 1872 C C . MET A 1 233 ? -6.08000 5.73573 46.72764 1.000 15.41812 270 MET A C 1
ATOM 1873 O O . MET A 1 233 ? -7.27785 5.65074 46.44094 1.000 15.15202 270 MET A O 1
ATOM 1878 N N . SER A 1 234 ? -5.58303 5.40481 47.92647 1.000 13.04956 271 SER A N 1
ATOM 1879 C CA . SER A 1 234 ? -6.44620 5.09850 49.06458 1.000 14.59350 271 SER A CA 1
ATOM 1880 C C . SER A 1 234 ? -6.21678 6.10941 50.18057 1.000 14.76253 271 SER A C 1
ATOM 1881 O O . SER A 1 234 ? -5.12405 6.65816 50.31118 1.000 14.76625 271 SER A O 1
ATOM 1884 N N . VAL A 1 235 ? -7.25440 6.33203 50.98510 1.000 13.16866 272 VAL A N 1
ATOM 1885 C CA . VAL A 1 235 ? -7.11054 6.98593 52.28638 1.000 13.49818 272 VAL A CA 1
ATOM 1886 C C . VAL A 1 235 ? -6.86637 5.89584 53.31602 1.000 15.79892 272 VAL A C 1
ATOM 1887 O O . VAL A 1 235 ? -7.59759 4.89814 53.35475 1.000 17.31206 272 VAL A O 1
ATOM 1891 N N . GLU A 1 236 ? -5.83850 6.07878 54.13949 1.000 14.32631 273 GLU A N 1
ATOM 1892 C CA . GLU A 1 236 ? -5.51631 5.16600 55.23017 1.000 14.25067 273 GLU A CA 1
ATOM 1893 C C . GLU A 1 236 ? -5.84822 5.81606 56.56528 1.000 14.37373 273 GLU A C 1
ATOM 1894 O O . GLU A 1 236 ? -5.57174 7.00146 56.78166 1.000 15.24433 273 GLU A O 1
ATOM 1900 N N . PHE A 1 237 ? -6.45224 5.04059 57.44973 1.000 15.02393 274 PHE A N 1
ATOM 1901 C CA . PHE A 1 237 ? -6.51143 5.41886 58.84539 1.000 14.54055 274 PHE A CA 1
ATOM 1902 C C . PHE A 1 237 ? -6.29988 4.16877 59.69129 1.000 14.60431 274 PHE A C 1
ATOM 1903 O O . PHE A 1 237 ? -6.34000 3.03098 59.20494 1.000 14.01737 274 PHE A O 1
ATOM 1911 N N . HIS A 1 238 ? -6.02962 4.39753 60.96252 1.000 16.01621 275 HIS A N 1
ATOM 1912 C CA . HIS A 1 238 ? -5.93375 3.33087 61.94171 1.000 14.98363 275 HIS A CA 1
ATOM 1913 C C . HIS A 1 238 ? -7.18515 3.37585 62.79899 1.000 15.75437 275 HIS A C 1
ATOM 1914 O O . HIS A 1 238 ? -7.79419 4.43293 62.96041 1.000 16.32376 275 HIS A O 1
ATOM 1921 N N . TYR A 1 239 ? -7.62440 2.20754 63.26741 1.000 13.99698 276 TYR A N 1
ATOM 1922 C CA . TYR A 1 239 ? -8.96427 2.09023 63.82532 1.000 14.67557 276 TYR A CA 1
ATOM 1923 C C . TYR A 1 239 ? -8.94976 1.16796 65.04062 1.000 16.94891 276 TYR A C 1
ATOM 1924 O O . TYR A 1 239 ? -9.57918 0.12144 65.07217 1.000 18.01891 276 TYR A O 1
ATOM 1933 N N . TYR A 1 240 ? -8.22496 1.60317 66.06517 1.000 15.77303 277 TYR A N 1
ATOM 1934 C CA . TYR A 1 240 ? -8.26922 0.96928 67.37881 1.000 16.72765 277 TYR A CA 1
ATOM 1935 C C . TYR A 1 240 ? -9.41697 1.56600 68.19151 1.000 19.54133 277 TYR A C 1
ATOM 1936 O O . TYR A 1 240 ? -9.22347 2.22975 69.21606 1.000 17.77502 277 TYR A O 1
ATOM 1945 N N . GLN A 1 241 ? -10.63174 1.34144 67.70590 1.000 17.35643 278 GLN A N 1
ATOM 1946 C CA . GLN A 1 241 ? -11.77793 2.09102 68.19729 1.000 19.37044 278 GLN A CA 1
ATOM 1947 C C . GLN A 1 241 ? -12.89371 1.14833 68.62873 1.000 20.37152 278 GLN A C 1
ATOM 1948 O O . GLN A 1 241 ? -13.17092 0.14727 67.94679 1.000 21.55513 278 GLN A O 1
ATOM 1954 N N . PRO A 1 242 ? -13.56243 1.44715 69.74924 1.000 20.20211 279 PRO A N 1
ATOM 1955 C CA . PRO A 1 242 ? -13.28556 2.56895 70.66259 1.000 17.94482 279 PRO A CA 1
ATOM 1956 C C . PRO A 1 242 ? -12.02781 2.28825 71.44806 1.000 22.97936 279 PRO A C 1
ATOM 1957 O O . PRO A 1 242 ? -11.82151 1.15480 71.86649 1.000 20.06533 279 PRO A O 1
ATOM 1961 N N . TRP A 1 243 ? -11.19618 3.31535 71.63809 1.000 19.10787 280 TRP A N 1
ATOM 1962 C CA . TRP A 1 243 ? -9.90961 3.13323 72.29948 1.000 19.46451 280 TRP A CA 1
ATOM 1963 C C . TRP A 1 243 ? -10.07641 2.60394 73.71157 1.000 19.11005 280 TRP A C 1
ATOM 1964 O O . TRP A 1 243 ? -9.20571 1.88175 74.20416 1.000 19.65682 280 TRP A O 1
ATOM 1975 N N . SER A 1 244 ? -11.18691 2.94993 74.37541 1.000 18.51281 281 SER A N 1
ATOM 1976 C CA . SER A 1 244 ? -11.42899 2.50303 75.74173 1.000 21.15771 281 SER A CA 1
ATOM 1977 C C . SER A 1 244 ? -11.60488 0.99622 75.83103 1.000 19.00934 281 SER A C 1
ATOM 1978 O O . SER A 1 244 ? -11.50389 0.44061 76.92098 1.000 20.11361 281 SER A O 1
ATOM 1981 N N . TYR A 1 245 ? -11.87214 0.33132 74.71287 1.000 18.88502 282 TYR A N 1
ATOM 1982 C CA . TYR A 1 245 ? -11.90082 -1.12615 74.64429 1.000 19.50034 282 TYR A CA 1
ATOM 1983 C C . TYR A 1 245 ? -10.64743 -1.70324 74.00514 1.000 18.01050 282 TYR A C 1
ATOM 1984 O O . TYR A 1 245 ? -10.04388 -2.63254 74.54017 1.000 20.14755 282 TYR A O 1
ATOM 1993 N N . ALA A 1 246 ? -10.24470 -1.16145 72.86395 1.000 18.98178 283 ALA A N 1
ATOM 1994 C CA . ALA A 1 246 ? -9.21213 -1.78819 72.05550 1.000 16.96217 283 ALA A CA 1
ATOM 1995 C C . ALA A 1 246 ? -7.81295 -1.43465 72.52397 1.000 21.70383 283 ALA A C 1
ATOM 1996 O O . ALA A 1 246 ? -6.86099 -2.15959 72.20192 1.000 19.17097 283 ALA A O 1
ATOM 1998 N N . GLY A 1 247 ? -7.66577 -0.33102 73.25538 1.000 19.33202 284 GLY A N 1
ATOM 1999 C CA . GLY A 1 247 ? -6.34675 0.18753 73.55633 1.000 19.85770 284 GLY A CA 1
ATOM 2000 C C . GLY A 1 247 ? -6.03031 0.29139 75.02974 1.000 19.77046 284 GLY A C 1
ATOM 2001 O O . GLY A 1 247 ? -4.99300 -0.20764 75.47321 1.000 24.55473 284 GLY A O 1
ATOM 2002 N N . ASP A 1 248 ? -6.88598 0.93622 75.81715 1.000 20.21398 285 ASP A N 1
ATOM 2003 C CA . ASP A 1 248 ? -6.46423 1.28737 77.16696 1.000 19.17450 285 ASP A CA 1
ATOM 2004 C C . ASP A 1 248 ? -7.12426 0.44410 78.25826 1.000 24.51307 285 ASP A C 1
ATOM 2005 O O . ASP A 1 248 ? -6.90933 0.70919 79.44588 1.000 23.80351 285 ASP A O 1
ATOM 2010 N N . CYS A 1 249 ? -7.89609 -0.58050 77.88350 1.000 23.30691 286 CYS A N 1
ATOM 2011 C CA . CYS A 1 249 ? -8.40871 -1.60460 78.79395 1.000 24.17438 286 CYS A CA 1
ATOM 2012 C C . CYS A 1 249 ? -9.41477 -1.06613 79.80602 1.000 23.15957 286 CYS A C 1
ATOM 2013 O O . CYS A 1 249 ? -9.64125 -1.69721 80.84526 1.000 26.02614 286 CYS A O 1
ATOM 2016 N N . THR A 1 250 ? -10.02399 0.09266 79.54645 1.000 20.36212 287 THR A N 1
ATOM 2017 C CA . THR A 1 250 ? -11.09113 0.56297 80.42450 1.000 21.71321 287 THR A CA 1
ATOM 2018 C C . THR A 1 250 ? -12.24453 -0.43107 80.46553 1.000 22.61102 287 THR A C 1
ATOM 2019 O O . THR A 1 250 ? -12.80504 -0.69722 81.53752 1.000 24.91676 287 THR A O 1
ATOM 2023 N N . TYR A 1 251 ? -12.60445 -0.99492 79.31381 1.000 21.86223 288 TYR A N 1
ATOM 2024 C CA . TYR A 1 251 ? -13.68797 -1.95912 79.20211 1.000 22.64140 288 TYR A CA 1
ATOM 2025 C C . TYR A 1 251 ? -13.14729 -3.32116 78.78616 1.000 21.09896 288 TYR A C 1
ATOM 2026 O O . TYR A 1 251 ? -12.24401 -3.41410 77.94283 1.000 21.00168 288 TYR A O 1
ATOM 2035 N N . ASP A 1 252 ? -13.70289 -4.37493 79.38553 1.000 22.94696 289 ASP A N 1
ATOM 2036 C CA . ASP A 1 252 ? -13.41415 -5.74087 78.97942 1.000 24.15124 289 ASP A CA 1
ATOM 2037 C C . ASP A 1 252 ? -14.36640 -6.25907 77.91225 1.000 27.05662 289 ASP A C 1
ATOM 2038 O O . ASP A 1 252 ? -14.11091 -7.33079 77.35295 1.000 24.50129 289 ASP A O 1
ATOM 2043 N N . TYR A 1 253 ? -15.45680 -5.54625 77.63976 1.000 22.71316 290 TYR A N 1
ATOM 2044 C CA . TYR A 1 253 ? -16.48774 -6.02631 76.73661 1.000 23.22400 290 TYR A CA 1
ATOM 2045 C C . TYR A 1 253 ? -16.86989 -4.91376 75.77412 1.000 22.77015 290 TYR A C 1
ATOM 2046 O O . TYR A 1 253 ? -16.60336 -3.73321 76.02208 1.000 23.28111 290 TYR A O 1
ATOM 2055 N N . TRP A 1 254 ? -17.46254 -5.30470 74.64553 1.000 22.76031 291 TRP A N 1
ATOM 2056 C CA . TRP A 1 254 ? -17.82531 -4.34851 73.60286 1.000 22.83869 291 TRP A CA 1
ATOM 2057 C C . TRP A 1 254 ? -19.10373 -4.79754 72.91920 1.000 23.35318 291 TRP A C 1
ATOM 2058 O O . TRP A 1 254 ? -19.24684 -5.97866 72.58895 1.000 23.59054 291 TRP A O 1
ATOM 2069 N N . GLY A 1 255 ? -20.01470 -3.86393 72.72051 1.000 24.04545 292 GLY A N 1
ATOM 2070 C CA . GLY A 1 255 ? -21.10269 -4.12426 71.79434 1.000 24.78481 292 GLY A CA 1
ATOM 2071 C C . GLY A 1 255 ? -22.39727 -4.42208 72.52953 1.000 26.75946 292 GLY A C 1
ATOM 2072 O O . GLY A 1 255 ? -22.40803 -5.00184 73.62286 1.000 28.44017 292 GLY A O 1
ATOM 2073 N N . ASP A 1 256 ? -23.51090 -4.01338 71.91914 1.000 27.69004 293 ASP A N 1
ATOM 2074 C CA . ASP A 1 256 ? -24.81629 -4.31693 72.49501 1.000 29.75387 293 ASP A CA 1
ATOM 2075 C C . ASP A 1 256 ? -24.99025 -5.81698 72.70193 1.000 30.83937 293 ASP A C 1
ATOM 2076 O O . ASP A 1 256 ? -25.71172 -6.24179 73.61403 1.000 33.34689 293 ASP A O 1
ATOM 2081 N N . ALA A 1 257 ? -24.31553 -6.63106 71.88468 1.000 29.32385 294 ALA A N 1
ATOM 2082 C CA . ALA A 1 257 ? -24.41567 -8.08077 72.00893 1.000 30.00385 294 ALA A CA 1
ATOM 2083 C C . ALA A 1 257 ? -23.90310 -8.57605 73.35403 1.000 32.87261 294 ALA A C 1
ATOM 2084 O O . ALA A 1 257 ? -24.32531 -9.64013 73.82463 1.000 32.38198 294 ALA A O 1
ATOM 2086 N N . TYR A 1 258 ? -23.00198 -7.82812 73.99178 1.000 29.28164 295 TYR A N 1
ATOM 2087 C CA . TYR A 1 258 ? -22.38893 -8.26402 75.24172 1.000 29.44851 295 TYR A CA 1
ATOM 2088 C C . TYR A 1 258 ? -22.73510 -7.33819 76.40413 1.000 30.34024 295 TYR A C 1
ATOM 2089 O O . TYR A 1 258 ? -22.07497 -7.37998 77.45130 1.000 30.24481 295 TYR A O 1
ATOM 2098 N N . LYS A 1 259 ? -23.78928 -6.53187 76.26063 1.000 31.36263 296 LYS A N 1
ATOM 2099 C CA . LYS A 1 259 ? -24.14480 -5.57822 77.30669 1.000 32.32435 296 LYS A CA 1
ATOM 2100 C C . LYS A 1 259 ? -24.49191 -6.25002 78.63443 1.000 38.30655 296 LYS A C 1
ATOM 2101 O O . LYS A 1 259 ? -24.38190 -5.60469 79.68499 1.000 36.43046 296 LYS A O 1
ATOM 2107 N N . ASP A 1 260 ? -24.89685 -7.52448 78.62319 1.000 36.44315 297 ASP A N 1
ATOM 2108 C CA . ASP A 1 260 ? -25.18404 -8.24387 79.86089 1.000 38.14836 297 ASP A CA 1
ATOM 2109 C C . ASP A 1 260 ? -23.95913 -8.93253 80.45588 1.000 35.47300 297 ASP A C 1
ATOM 2110 O O . ASP A 1 260 ? -24.02942 -9.40966 81.59314 1.000 40.05849 297 ASP A O 1
ATOM 2115 N N . ALA A 1 261 ? -22.84452 -8.99149 79.72513 1.000 33.43181 298 ALA A N 1
ATOM 2116 C CA . ALA A 1 261 ? -21.63808 -9.66219 80.19257 1.000 34.79188 298 ALA A CA 1
ATOM 2117 C C . ALA A 1 261 ? -20.75083 -8.76444 81.04733 1.000 37.88452 298 ALA A C 1
ATOM 2118 O O . ALA A 1 261 ? -19.97002 -9.27247 81.86376 1.000 38.19757 298 ALA A O 1
ATOM 2120 N N . GLY A 1 262 ? -20.87387 -7.45514 80.89335 1.000 32.00291 299 GLY A N 1
ATOM 2121 C CA . GLY A 1 262 ? -20.05070 -6.50662 81.61319 1.000 30.64800 299 GLY A CA 1
ATOM 2122 C C . GLY A 1 262 ? -20.27912 -5.12788 81.03272 1.000 31.82335 299 GLY A C 1
ATOM 2123 O O . GLY A 1 262 ? -21.08299 -4.94408 80.11256 1.000 33.10834 299 GLY A O 1
ATOM 2124 N N . LYS A 1 263 ? -19.57877 -4.15037 81.60397 1.000 30.83540 300 LYS A N 1
ATOM 2125 C CA . LYS A 1 263 ? -19.72032 -2.78076 81.12498 1.000 31.64201 300 LYS A CA 1
ATOM 2126 C C . LYS A 1 263 ? -19.12945 -2.65435 79.72719 1.000 28.18058 300 LYS A C 1
ATOM 2127 O O . LYS A 1 263 ? -18.05761 -3.19949 79.43540 1.000 28.71203 300 LYS A O 1
ATOM 2133 N N . ILE A 1 264 ? -19.84233 -1.93886 78.86042 1.000 28.38758 301 ILE A N 1
ATOM 2134 C CA . ILE A 1 264 ? -19.41643 -1.71502 77.48020 1.000 27.33494 301 ILE A CA 1
ATOM 2135 C C . ILE A 1 264 ? -19.32364 -0.21905 77.19126 1.000 25.79920 301 ILE A C 1
ATOM 2136 O O . ILE A 1 264 ? -20.03114 0.58088 77.81865 1.000 27.04317 301 ILE A O 1
ATOM 2141 N N . PRO A 1 265 ? -18.49837 0.20891 76.24078 1.000 24.29232 302 PRO A N 1
ATOM 2142 C CA . PRO A 1 265 ? -18.49430 1.62581 75.86785 1.000 24.12584 302 PRO A CA 1
ATOM 2143 C C . PRO A 1 265 ? -19.77314 2.03177 75.15229 1.000 25.08054 302 PRO A C 1
ATOM 2144 O O . PRO A 1 265 ? -20.51124 1.20902 74.60512 1.000 28.39937 302 PRO A O 1
ATOM 2148 N N . ALA A 1 266 ? -20.01946 3.34414 75.16098 1.000 26.49843 303 ALA A N 1
ATOM 2149 C CA . ALA A 1 266 ? -21.13258 3.89123 74.39334 1.000 26.31010 303 ALA A CA 1
ATOM 2150 C C . ALA A 1 266 ? -20.98902 3.57761 72.90602 1.000 26.05412 303 ALA A C 1
ATOM 2151 O O . ALA A 1 266 ? -21.98209 3.30029 72.22631 1.000 27.84593 303 ALA A O 1
ATOM 2153 N N . ASP A 1 267 ? -19.76354 3.63154 72.37911 1.000 23.55360 304 ASP A N 1
ATOM 2154 C CA . ASP A 1 267 ? -19.49064 3.22508 71.00253 1.000 24.90100 304 ASP A CA 1
ATOM 2155 C C . ASP A 1 267 ? -19.77224 1.74093 70.81032 1.000 24.80918 304 ASP A C 1
ATOM 2156 O O . ASP A 1 267 ? -19.12508 0.89733 71.43022 1.000 23.55897 304 ASP A O 1
ATOM 2161 N N . ASN A 1 268 ? -20.68966 1.41037 69.90680 1.000 23.00570 305 ASN A N 1
ATOM 2162 C CA . ASN A 1 268 ? -21.13966 0.03229 69.76984 1.000 23.36336 305 ASN A CA 1
ATOM 2163 C C . ASN A 1 268 ? -21.14258 -0.34190 68.28882 1.000 23.06374 305 ASN A C 1
ATOM 2164 O O . ASN A 1 268 ? -20.49011 0.30251 67.46244 1.000 21.90688 305 ASN A O 1
ATOM 2169 N N . GLU A 1 269 ? -21.88550 -1.40069 67.94893 1.000 23.38219 306 GLU A N 1
ATOM 2170 C CA . GLU A 1 269 ? -21.91010 -1.88731 66.57124 1.000 22.85482 306 GLU A CA 1
ATOM 2171 C C . GLU A 1 269 ? -22.39882 -0.81547 65.60475 1.000 22.90981 306 GLU A C 1
ATOM 2172 O O . GLU A 1 269 ? -21.84302 -0.64889 64.50964 1.000 26.61600 306 GLU A O 1
ATOM 2178 N N . LYS A 1 270 ? -23.45040 -0.08706 65.98940 1.000 25.36944 307 LYS A N 1
ATOM 2179 C CA . LYS A 1 270 ? -23.99950 0.95347 65.12121 1.000 25.49908 307 LYS A CA 1
ATOM 2180 C C . LYS A 1 270 ? -23.04350 2.12582 64.96426 1.000 24.55304 307 LYS A C 1
ATOM 2181 O O . LYS A 1 270 ? -22.93768 2.69773 63.87439 1.000 26.27299 307 LYS A O 1
ATOM 2187 N N . THR A 1 271 ? -22.37995 2.53589 66.05053 1.000 23.36000 308 THR A N 1
ATOM 2188 C CA . THR A 1 271 ? -21.37320 3.57981 65.93169 1.000 22.05977 308 THR A CA 1
ATOM 2189 C C . THR A 1 271 ? -20.35394 3.21880 64.86622 1.000 23.56698 308 THR A C 1
ATOM 2190 O O . THR A 1 271 ? -19.96384 4.05872 64.04338 1.000 24.41038 308 THR A O 1
ATOM 2194 N N . MET A 1 272 ? -19.93110 1.95958 64.84453 1.000 21.88379 309 MET A N 1
ATOM 2195 C CA . MET A 1 272 ? -18.88271 1.58206 63.90941 1.000 19.08942 309 MET A CA 1
ATOM 2196 C C . MET A 1 272 ? -19.41411 1.53068 62.47915 1.000 20.33103 309 MET A C 1
ATOM 2197 O O . MET A 1 272 ? -18.76278 2.03483 61.55252 1.000 20.21020 309 MET A O 1
ATOM 2202 N N . THR A 1 273 ? -20.60509 0.95446 62.27014 1.000 19.95074 310 THR A N 1
ATOM 2203 C CA . THR A 1 273 ? -21.12672 0.91981 60.90020 1.000 19.94986 310 THR A CA 1
ATOM 2204 C C . THR A 1 273 ? -21.54114 2.30623 60.41228 1.000 23.12575 310 THR A C 1
ATOM 2205 O O . THR A 1 273 ? -21.40126 2.59821 59.21767 1.000 24.86884 310 THR A O 1
ATOM 2209 N N . ASP A 1 274 ? -22.04892 3.17284 61.29918 1.000 25.33652 311 ASP A N 1
ATOM 2210 C CA . ASP A 1 274 ? -22.29256 4.55412 60.89000 1.000 25.84563 311 ASP A CA 1
ATOM 2211 C C . ASP A 1 274 ? -21.00414 5.22319 60.43700 1.000 23.91320 311 ASP A C 1
ATOM 2212 O O . ASP A 1 274 ? -20.99457 5.95286 59.43816 1.000 25.48947 311 ASP A O 1
ATOM 2217 N N . PHE A 1 275 ? -19.90386 4.99504 61.15818 1.000 22.22218 312 PHE A N 1
ATOM 2218 C CA . PHE A 1 275 ? -18.64582 5.59062 60.73200 1.000 20.33966 312 PHE A CA 1
ATOM 2219 C C . PHE A 1 275 ? -18.19582 5.01584 59.39046 1.000 22.92609 312 PHE A C 1
ATOM 2220 O O . PHE A 1 275 ? -17.80912 5.76447 58.48378 1.000 21.63734 312 PHE A O 1
ATOM 2228 N N . PHE A 1 276 ? -18.23369 3.68673 59.24364 1.000 18.75408 313 PHE A N 1
ATOM 2229 C CA . PHE A 1 276 ? -17.82760 3.08194 57.97577 1.000 19.37113 313 PHE A CA 1
ATOM 2230 C C . PHE A 1 276 ? -18.67339 3.60657 56.81499 1.000 21.30816 313 PHE A C 1
ATOM 2231 O O . PHE A 1 276 ? -18.16010 3.81683 55.70878 1.000 20.61839 313 PHE A O 1
ATOM 2239 N N . ASP A 1 277 ? -19.97061 3.82842 57.04564 1.000 20.03993 314 ASP A N 1
ATOM 2240 C CA . ASP A 1 277 ? -20.80667 4.41271 55.99969 1.000 20.56811 314 ASP A CA 1
ATOM 2241 C C . ASP A 1 277 ? -20.35437 5.82872 55.66469 1.000 24.19590 314 ASP A C 1
ATOM 2242 O O . ASP A 1 277 ? -20.39056 6.24937 54.49692 1.000 21.67337 314 ASP A O 1
ATOM 2247 N N . LYS A 1 278 ? -19.94935 6.58549 56.68177 1.000 22.30640 315 LYS A N 1
ATOM 2248 C CA . LYS A 1 278 ? -19.47147 7.94111 56.45399 1.000 23.08150 315 LYS A CA 1
ATOM 2249 C C . LYS A 1 278 ? -18.21085 7.93791 55.60103 1.000 21.53388 315 LYS A C 1
ATOM 2250 O O . LYS A 1 278 ? -18.04722 8.78572 54.71086 1.000 23.14608 315 LYS A O 1
ATOM 2256 N N . ALA A 1 279 ? -17.31847 6.97916 55.84311 1.000 21.09365 316 ALA A N 1
ATOM 2257 C CA . ALA A 1 279 ? -16.11760 6.86672 55.01904 1.000 20.03809 316 ALA A CA 1
ATOM 2258 C C . ALA A 1 279 ? -16.47038 6.50673 53.57757 1.000 22.61567 316 ALA A C 1
ATOM 2259 O O . ALA A 1 279 ? -15.85127 7.01415 52.63233 1.000 20.56722 316 ALA A O 1
ATOM 2261 N N . VAL A 1 280 ? -17.45847 5.63080 53.38465 1.000 19.33046 317 VAL A N 1
ATOM 2262 C CA . VAL A 1 280 ? -17.90877 5.31940 52.02988 1.000 20.60786 317 VAL A CA 1
ATOM 2263 C C . VAL A 1 280 ? -18.42502 6.57744 51.34385 1.000 22.94098 317 VAL A C 1
ATOM 2264 O O . VAL A 1 280 ? -18.07650 6.86828 50.19264 1.000 23.11896 317 VAL A O 1
ATOM 2268 N N . ASN A 1 281 ? -19.27184 7.34245 52.03858 1.000 23.29945 318 ASN A N 1
ATOM 2269 C CA . ASN A 1 281 ? -19.90895 8.48951 51.39577 1.000 24.93508 318 ASN A CA 1
ATOM 2270 C C . ASN A 1 281 ? -18.91320 9.59663 51.09983 1.000 24.85931 318 ASN A C 1
ATOM 2271 O O . ASN A 1 281 ? -19.07660 10.32955 50.11272 1.000 25.42912 318 ASN A O 1
ATOM 2276 N N . THR A 1 282 ? -17.90845 9.75323 51.95690 1.000 20.96531 319 THR A N 1
ATOM 2277 C CA . THR A 1 282 ? -16.94041 10.84313 51.88844 1.000 21.04355 319 THR A CA 1
ATOM 2278 C C . THR A 1 282 ? -15.78414 10.53880 50.95490 1.000 20.78259 319 THR A C 1
ATOM 2279 O O . THR A 1 282 ? -15.34535 11.42271 50.21153 1.000 24.58637 319 THR A O 1
ATOM 2283 N N . TRP A 1 283 ? -15.29519 9.29863 50.97021 1.000 20.72417 320 TRP A N 1
ATOM 2284 C CA . TRP A 1 283 ? -14.08116 8.94772 50.24826 1.000 16.29492 320 TRP A CA 1
ATOM 2285 C C . TRP A 1 283 ? -14.31341 7.90498 49.16841 1.000 19.69446 320 TRP A C 1
ATOM 2286 O O . TRP A 1 283 ? -13.93718 8.13380 48.01335 1.000 21.77395 320 TRP A O 1
ATOM 2297 N N . SER A 1 284 ? -14.91791 6.75832 49.50548 1.000 18.31884 321 SER A N 1
ATOM 2298 C CA . SER A 1 284 ? -15.10058 5.71035 48.50514 1.000 18.84113 321 SER A CA 1
ATOM 2299 C C . SER A 1 284 ? -15.90517 6.21184 47.32018 1.000 21.69842 321 SER A C 1
ATOM 2300 O O . SER A 1 284 ? -15.60644 5.86779 46.17272 1.000 22.33012 321 SER A O 1
ATOM 2303 N N . ASN A 1 285 ? -16.94377 7.00847 47.58017 1.000 20.06316 322 ASN A N 1
ATOM 2304 C CA . ASN A 1 285 ? -17.80224 7.46884 46.49889 1.000 21.66260 322 ASN A CA 1
ATOM 2305 C C . ASN A 1 285 ? -17.12491 8.49685 45.60905 1.000 23.04631 322 ASN A C 1
ATOM 2306 O O . ASN A 1 285 ? -17.69616 8.85650 44.56938 1.000 25.03025 322 ASN A O 1
ATOM 2311 N N . LYS A 1 286 ? -15.94582 8.97911 45.98573 1.000 22.02454 323 LYS A N 1
ATOM 2312 C CA . LYS A 1 286 ? -15.11746 9.81097 45.12362 1.000 23.50504 323 LYS A CA 1
ATOM 2313 C C . LYS A 1 286 ? -14.07639 8.99638 44.37294 1.000 22.52690 323 LYS A C 1
ATOM 2314 O O . LYS A 1 286 ? -13.19188 9.58193 43.75010 1.000 22.27260 323 LYS A O 1
ATOM 2320 N N . GLY A 1 287 ? -14.15685 7.66534 44.43130 1.000 19.56875 324 GLY A N 1
ATOM 2321 C CA . GLY A 1 287 ? -13.28550 6.78844 43.67754 1.000 18.57195 324 GLY A CA 1
ATOM 2322 C C . GLY A 1 287 ? -12.07841 6.28526 44.44139 1.000 19.33757 324 GLY A C 1
ATOM 2323 O O . GLY A 1 287 ? -11.31138 5.48087 43.89614 1.000 19.99290 324 GLY A O 1
ATOM 2324 N N . LEU A 1 288 ? -11.89175 6.72817 45.68085 1.000 17.18922 325 LEU A N 1
ATOM 2325 C CA . LEU A 1 288 ? -10.73770 6.34520 46.48198 1.000 15.12695 325 LEU A CA 1
ATOM 2326 C C . LEU A 1 288 ? -10.88993 4.95934 47.09024 1.000 16.67416 325 LEU A C 1
ATOM 2327 O O . LEU A 1 288 ? -11.99246 4.52253 47.42023 1.000 16.98548 325 LEU A O 1
ATOM 2332 N N . GLY A 1 289 ? -9.76333 4.28696 47.27176 1.000 15.74140 326 GLY A N 1
ATOM 2333 C CA . GLY A 1 289 ? -9.73234 3.13149 48.15104 1.000 15.42511 326 GLY A CA 1
ATOM 2334 C C . GLY A 1 289 ? -9.70336 3.53988 49.62001 1.000 16.22930 326 GLY A C 1
ATOM 2335 O O . GLY A 1 289 ? -9.45256 4.69625 49.96032 1.000 15.06791 326 GLY A O 1
ATOM 2336 N N . ILE A 1 290 ? -9.98122 2.56880 50.49404 1.000 14.97854 327 ILE A N 1
ATOM 2337 C CA . ILE A 1 290 ? -9.92022 2.76014 51.94504 1.000 14.40487 327 ILE A CA 1
ATOM 2338 C C . ILE A 1 290 ? -9.08533 1.63509 52.53405 1.000 15.14490 327 ILE A C 1
ATOM 2339 O O . ILE A 1 290 ? -9.39457 0.45555 52.32420 1.000 13.49009 327 ILE A O 1
ATOM 2344 N N . VAL A 1 291 ? -8.05024 1.99720 53.28218 1.000 13.94603 328 VAL A N 1
ATOM 2345 C CA . VAL A 1 291 ? -7.14926 1.04229 53.92897 1.000 13.90476 328 VAL A CA 1
ATOM 2346 C C . VAL A 1 291 ? -7.25769 1.25779 55.42755 1.000 15.04545 328 VAL A C 1
ATOM 2347 O O . VAL A 1 291 ? -6.83590 2.30589 55.92799 1.000 14.09062 328 VAL A O 1
ATOM 2351 N N . ILE A 1 292 ? -7.78750 0.27303 56.15621 1.000 14.08377 329 ILE A N 1
ATOM 2352 C CA . ILE A 1 292 ? -7.60200 0.29636 57.60737 1.000 12.40844 329 ILE A CA 1
ATOM 2353 C C . ILE A 1 292 ? -6.24091 -0.32736 57.86713 1.000 12.55946 329 ILE A C 1
ATOM 2354 O O . ILE A 1 292 ? -6.09788 -1.55788 57.93979 1.000 14.09830 329 ILE A O 1
ATOM 2359 N N . GLY A 1 293 ? -5.23061 0.54118 57.98114 1.000 14.21715 330 GLY A N 1
ATOM 2360 C CA . GLY A 1 293 ? -3.84271 0.09779 58.03119 1.000 13.52005 330 GLY A CA 1
ATOM 2361 C C . GLY A 1 293 ? -3.44194 -0.56953 59.33359 1.000 13.84505 330 GLY A C 1
ATOM 2362 O O . GLY A 1 293 ? -2.49476 -1.36172 59.34482 1.000 13.80876 330 GLY A O 1
ATOM 2363 N N . GLU A 1 294 ? -4.12028 -0.23074 60.44258 1.000 12.32660 331 GLU A N 1
ATOM 2364 C CA . GLU A 1 294 ? -3.92490 -0.88020 61.72724 1.000 13.15404 331 GLU A CA 1
ATOM 2365 C C . GLU A 1 294 ? -5.24951 -0.94779 62.46568 1.000 14.98538 331 GLU A C 1
ATOM 2366 O O . GLU A 1 294 ? -6.01468 0.01794 62.47731 1.000 15.77527 331 GLU A O 1
ATOM 2372 N N . TRP A 1 295 ? -5.49089 -2.08180 63.10343 1.000 14.53190 332 TRP A N 1
ATOM 2373 C CA . TRP A 1 295 ? -6.59315 -2.22173 64.04081 1.000 14.68506 332 TRP A CA 1
ATOM 2374 C C . TRP A 1 295 ? -6.21010 -3.36158 64.96868 1.000 14.39608 332 TRP A C 1
ATOM 2375 O O . TRP A 1 295 ? -5.29489 -4.13231 64.67497 1.000 15.45456 332 TRP A O 1
ATOM 2386 N N . GLY A 1 296 ? -6.94674 -3.50034 66.05430 1.000 14.71711 333 GLY A N 1
ATOM 2387 C CA . GLY A 1 296 ? -6.71648 -4.62964 66.93756 1.000 16.91355 333 GLY A CA 1
ATOM 2388 C C . GLY A 1 296 ? -7.21158 -4.34616 68.33340 1.000 16.66021 333 GLY A C 1
ATOM 2389 O O . GLY A 1 296 ? -7.49010 -3.21185 68.70701 1.000 18.87225 333 GLY A O 1
ATOM 2390 N N . VAL A 1 297 ? -7.30104 -5.41002 69.12124 1.000 17.32135 334 VAL A N 1
ATOM 2391 C CA . VAL A 1 297 ? -7.71568 -5.31031 70.51712 1.000 18.21988 334 VAL A CA 1
ATOM 2392 C C . VAL A 1 297 ? -6.63143 -5.95176 71.36615 1.000 16.77617 334 VAL A C 1
ATOM 2393 O O . VAL A 1 297 ? -6.30337 -7.13373 71.18871 1.000 19.54368 334 VAL A O 1
ATOM 2397 N N . THR A 1 298 ? -6.05772 -5.16587 72.26531 1.000 15.08611 335 THR A N 1
ATOM 2398 C CA . THR A 1 298 ? -5.03494 -5.70835 73.14013 1.000 16.58803 335 THR A CA 1
ATOM 2399 C C . THR A 1 298 ? -5.61844 -6.79628 74.03474 1.000 17.15405 335 THR A C 1
ATOM 2400 O O . THR A 1 298 ? -6.77128 -6.72632 74.47383 1.000 17.26845 335 THR A O 1
ATOM 2404 N N . ASP A 1 299 ? -4.81907 -7.81547 74.30880 1.000 18.75212 336 ASP A N 1
ATOM 2405 C CA . ASP A 1 299 ? -5.30041 -8.88281 75.17660 1.000 22.13262 336 ASP A CA 1
ATOM 2406 C C . ASP A 1 299 ? -5.40672 -8.34105 76.59619 1.000 19.32140 336 ASP A C 1
ATOM 2407 O O . ASP A 1 299 ? -4.40192 -7.93815 77.18496 1.000 22.53959 336 ASP A O 1
ATOM 2412 N N . HIS A 1 300 ? -6.61867 -8.31941 77.14675 1.000 18.66653 337 HIS A N 1
ATOM 2413 C CA . HIS A 1 300 ? -6.79539 -7.79902 78.49391 1.000 21.20413 337 HIS A CA 1
ATOM 2414 C C . HIS A 1 300 ? -8.06777 -8.37703 79.09184 1.000 22.00805 337 HIS A C 1
ATOM 2415 O O . HIS A 1 300 ? -9.05289 -8.57784 78.37984 1.000 23.21185 337 HIS A O 1
ATOM 2422 N N . TYR A 1 301 ? -8.03228 -8.65096 80.39861 1.000 21.16135 338 TYR A N 1
ATOM 2423 C CA . TYR A 1 301 ? -9.22900 -9.09478 81.09426 1.000 22.25538 338 TYR A CA 1
ATOM 2424 C C . TYR A 1 301 ? -8.97116 -8.99899 82.58722 1.000 25.73795 338 TYR A C 1
ATOM 2425 O O . TYR A 1 301 ? -7.89268 -9.36403 83.05045 1.000 25.20531 338 TYR A O 1
ATOM 2434 N N . LYS A 1 302 ? -9.95642 -8.48241 83.32205 1.000 27.05212 339 LYS A N 1
ATOM 2435 C CA . LYS A 1 302 ? -9.91992 -8.55048 84.78210 1.000 25.71499 339 LYS A CA 1
ATOM 2436 C C . LYS A 1 302 ? -10.37790 -9.90324 85.31393 1.000 27.54414 339 LYS A C 1
ATOM 2437 O O . LYS A 1 302 ? -9.98744 -10.29265 86.42001 1.000 29.87559 339 LYS A O 1
ATOM 2443 N N . SER A 1 303 ? -11.19094 -10.62510 84.55391 1.000 28.57110 340 SER A N 1
ATOM 2444 C CA . SER A 1 303 ? -11.65009 -11.95632 84.92638 1.000 27.34099 340 SER A CA 1
ATOM 2445 C C . SER A 1 303 ? -12.28400 -12.57980 83.69424 1.000 29.22192 340 SER A C 1
ATOM 2446 O O . SER A 1 303 ? -12.48510 -11.91043 82.67746 1.000 30.25894 340 SER A O 1
ATOM 2449 N N . ASN A 1 304 ? -12.62613 -13.86437 83.81396 1.000 31.87344 341 ASN A N 1
ATOM 2450 C CA . ASN A 1 304 ? -13.39220 -14.57937 82.79508 1.000 33.82424 341 ASN A CA 1
ATOM 2451 C C . ASN A 1 304 ? -12.79497 -14.37852 81.40043 1.000 32.02376 341 ASN A C 1
ATOM 2452 O O . ASN A 1 304 ? -13.41662 -13.81527 80.49671 1.000 28.27386 341 ASN A O 1
ATOM 2457 N N . SER A 1 305 ? -11.56525 -14.87587 81.23202 1.000 31.98067 342 SER A N 1
ATOM 2458 C CA . SER A 1 305 ? -10.91157 -14.75714 79.93456 1.000 28.28679 342 SER A CA 1
ATOM 2459 C C . SER A 1 305 ? -11.71430 -15.44321 78.83530 1.000 27.20210 342 SER A C 1
ATOM 2460 O O . SER A 1 305 ? -11.67751 -15.00513 77.68950 1.000 25.03603 342 SER A O 1
ATOM 2463 N N A GLU A 1 306 ? -12.45130 -16.50953 79.14982 0.545 29.41041 343 GLU A N 1
ATOM 2464 N N B GLU A 1 306 ? -12.45730 -16.50040 79.16942 0.455 29.41452 343 GLU A N 1
ATOM 2465 C CA A GLU A 1 306 ? -13.22273 -17.15866 78.09435 0.545 30.29009 343 GLU A CA 1
ATOM 2466 C CA B GLU A 1 306 ? -13.25449 -17.18988 78.16039 0.455 30.28637 343 GLU A CA 1
ATOM 2467 C C A GLU A 1 306 ? -14.23656 -16.19577 77.48751 0.545 29.13589 343 GLU A C 1
ATOM 2468 C C B GLU A 1 306 ? -14.25182 -16.24032 77.51033 0.455 29.13991 343 GLU A C 1
ATOM 2469 O O A GLU A 1 306 ? -14.29163 -16.02223 76.26508 0.545 28.11618 343 GLU A O 1
ATOM 2470 O O B GLU A 1 306 ? -14.30737 -16.11771 76.28180 0.455 28.12520 343 GLU A O 1
ATOM 2481 N N . LYS A 1 307 ? -15.05513 -15.56119 78.32646 1.000 27.89948 344 LYS A N 1
ATOM 2482 C CA . LYS A 1 307 ? -16.08502 -14.67840 77.79424 1.000 27.87564 344 LYS A CA 1
ATOM 2483 C C . LYS A 1 307 ? -15.48159 -13.42141 77.17929 1.000 27.36038 344 LYS A C 1
ATOM 2484 O O . LYS A 1 307 ? -15.96005 -12.94021 76.14309 1.000 25.26600 344 LYS A O 1
ATOM 2490 N N . VAL A 1 308 ? -14.42928 -12.87839 77.79325 1.000 25.52012 345 VAL A N 1
ATOM 2491 C CA . VAL A 1 308 ? -13.74976 -11.72259 77.20790 1.000 22.97128 345 VAL A CA 1
ATOM 2492 C C . VAL A 1 308 ? -13.19759 -12.07269 75.82916 1.000 24.06599 345 VAL A C 1
ATOM 2493 O O . VAL A 1 308 ? -13.35210 -11.31131 74.86010 1.000 22.51269 345 VAL A O 1
ATOM 2497 N N . HIS A 1 309 ? -12.54393 -13.23258 75.72070 1.000 25.88008 346 HIS A N 1
ATOM 2498 C CA . HIS A 1 309 ? -11.97890 -13.63181 74.43735 1.000 27.32375 346 HIS A CA 1
ATOM 2499 C C . HIS A 1 309 ? -13.06392 -13.94549 73.41262 1.000 24.45875 346 HIS A C 1
ATOM 2500 O O . HIS A 1 309 ? -12.87590 -13.66290 72.22794 1.000 23.23042 346 HIS A O 1
ATOM 2507 N N . GLU A 1 310 ? -14.20622 -14.49578 73.84066 1.000 24.38821 347 GLU A N 1
ATOM 2508 C CA . GLU A 1 310 ? -15.33298 -14.67803 72.92351 1.000 23.66798 347 GLU A CA 1
ATOM 2509 C C . GLU A 1 310 ? -15.81530 -13.34495 72.36498 1.000 26.56897 347 GLU A C 1
ATOM 2510 O O . GLU A 1 310 ? -16.13366 -13.23799 71.16897 1.000 23.51312 347 GLU A O 1
ATOM 2516 N N . ASN A 1 311 ? -15.87418 -12.31859 73.21715 1.000 25.29694 348 ASN A N 1
ATOM 2517 C CA . ASN A 1 311 ? -16.27466 -10.98759 72.77622 1.000 22.49928 348 ASN A CA 1
ATOM 2518 C C . ASN A 1 311 ? -15.23885 -10.39311 71.82627 1.000 22.86267 348 ASN A C 1
ATOM 2519 O O . ASN A 1 311 ? -15.60368 -9.72138 70.85334 1.000 22.18111 348 ASN A O 1
ATOM 2524 N N . MET A 1 312 ? -13.94744 -10.65801 72.05417 1.000 23.96661 349 MET A N 1
ATOM 2525 C CA . MET A 1 312 ? -12.95014 -10.16157 71.11138 1.000 19.56138 349 MET A CA 1
ATOM 2526 C C . MET A 1 312 ? -13.12634 -10.83382 69.75174 1.000 22.59771 349 MET A C 1
ATOM 2527 O O . MET A 1 312 ? -12.98576 -10.18328 68.70711 1.000 22.80823 349 MET A O 1
ATOM 2532 N N . THR A 1 313 ? -13.41563 -12.14523 69.73949 1.000 21.97028 350 THR A N 1
ATOM 2533 C CA . THR A 1 313 ? -13.74839 -12.81545 68.48165 1.000 20.59472 350 THR A CA 1
ATOM 2534 C C . THR A 1 313 ? -14.88871 -12.09958 67.76833 1.000 23.20908 350 THR A C 1
ATOM 2535 O O . THR A 1 313 ? -14.83193 -11.85217 66.55786 1.000 21.34786 350 THR A O 1
ATOM 2539 N N . TYR A 1 314 ? -15.93916 -11.75523 68.51396 1.000 21.17236 351 TYR A N 1
ATOM 2540 C CA . TYR A 1 314 ? -17.07106 -11.04257 67.92826 1.000 21.32880 351 TYR A CA 1
ATOM 2541 C C . TYR A 1 314 ? -16.63612 -9.69601 67.35161 1.000 23.59138 351 TYR A C 1
ATOM 2542 O O . TYR A 1 314 ? -16.98386 -9.34924 66.21650 1.000 23.78274 351 TYR A O 1
ATOM 2551 N N . TYR A 1 315 ? -15.86069 -8.93104 68.12627 1.000 20.06720 352 TYR A N 1
ATOM 2552 C CA . TYR A 1 315 ? -15.37206 -7.63364 67.67172 1.000 18.42959 352 TYR A CA 1
ATOM 2553 C C . TYR A 1 315 ? -14.53058 -7.77812 66.40673 1.000 20.38395 352 TYR A C 1
ATOM 2554 O O . TYR A 1 315 ? -14.71585 -7.02505 65.43979 1.000 19.91245 352 TYR A O 1
ATOM 2563 N N . CYS A 1 316 ? -13.62486 -8.76095 66.37639 1.000 19.09368 353 CYS A N 1
ATOM 2564 C CA . CYS A 1 316 ? -12.78216 -8.93449 65.19504 1.000 18.03429 353 CYS A CA 1
ATOM 2565 C C . CYS A 1 316 ? -13.61288 -9.30503 63.97061 1.000 18.85240 353 CYS A C 1
ATOM 2566 O O . CYS A 1 316 ? -13.40847 -8.75559 62.87945 1.000 20.57923 353 CYS A O 1
ATOM 2569 N N . LYS A 1 317 ? -14.56087 -10.22742 64.13823 1.000 20.74393 354 LYS A N 1
ATOM 2570 C CA . LYS A 1 317 ? -15.41368 -10.61482 63.02068 1.000 18.69443 354 LYS A CA 1
ATOM 2571 C C . LYS A 1 317 ? -16.25399 -9.43613 62.54205 1.000 21.47369 354 LYS A C 1
ATOM 2572 O O . LYS A 1 317 ? -16.42438 -9.22886 61.33453 1.000 23.36453 354 LYS A O 1
ATOM 2578 N N . PHE A 1 318 ? -16.79460 -8.64755 63.47299 1.000 22.31601 355 PHE A N 1
ATOM 2579 C CA . PHE A 1 318 ? -17.64651 -7.52832 63.08624 1.000 21.70788 355 PHE A CA 1
ATOM 2580 C C . PHE A 1 318 ? -16.85105 -6.46965 62.33259 1.000 23.63506 355 PHE A C 1
ATOM 2581 O O . PHE A 1 318 ? -17.25400 -6.04165 61.23930 1.000 20.52960 355 PHE A O 1
ATOM 2589 N N . LEU A 1 319 ? -15.71115 -6.05077 62.89265 1.000 19.18827 356 LEU A N 1
ATOM 2590 C CA . LEU A 1 319 ? -14.91718 -4.99999 62.26610 1.000 17.96267 356 LEU A CA 1
ATOM 2591 C C . LEU A 1 319 ? -14.44417 -5.44072 60.88955 1.000 21.13923 356 LEU A C 1
ATOM 2592 O O . LEU A 1 319 ? -14.62674 -4.72140 59.89993 1.000 19.50885 356 LEU A O 1
ATOM 2597 N N . THR A 1 320 ? -13.85403 -6.63932 60.79961 1.000 19.31517 357 THR A N 1
ATOM 2598 C CA . THR A 1 320 ? -13.28230 -7.04337 59.52188 1.000 20.23398 357 THR A CA 1
ATOM 2599 C C . THR A 1 320 ? -14.36150 -7.31637 58.48916 1.000 21.98641 357 THR A C 1
ATOM 2600 O O . THR A 1 320 ? -14.16009 -7.01580 57.31017 1.000 20.85910 357 THR A O 1
ATOM 2604 N N . THR A 1 321 ? -15.51688 -7.84987 58.90025 1.000 20.01291 358 THR A N 1
ATOM 2605 C CA . THR A 1 321 ? -16.53725 -8.17358 57.90500 1.000 20.35832 358 THR A CA 1
ATOM 2606 C C . THR A 1 321 ? -17.24822 -6.91955 57.42029 1.000 21.41111 358 THR A C 1
ATOM 2607 O O . THR A 1 321 ? -17.49387 -6.77106 56.21707 1.000 20.67965 358 THR A O 1
ATOM 2611 N N . GLU A 1 322 ? -17.56619 -5.99373 58.33291 1.000 20.70514 359 GLU A N 1
ATOM 2612 C CA . GLU A 1 322 ? -18.26199 -4.77647 57.92515 1.000 21.64767 359 GLU A CA 1
ATOM 2613 C C . GLU A 1 322 ? -17.36246 -3.88687 57.07550 1.000 20.24625 359 GLU A C 1
ATOM 2614 O O . GLU A 1 322 ? -17.83526 -3.24361 56.12662 1.000 21.67150 359 GLU A O 1
ATOM 2620 N N . ALA A 1 323 ? -16.06445 -3.87197 57.37413 1.000 22.00406 360 ALA A N 1
ATOM 2621 C CA . ALA A 1 323 ? -15.10611 -3.17255 56.52574 1.000 18.10689 360 ALA A CA 1
ATOM 2622 C C . ALA A 1 323 ? -14.98306 -3.84337 55.15907 1.000 18.92884 360 ALA A C 1
ATOM 2623 O O . ALA A 1 323 ? -15.01380 -3.17344 54.12309 1.000 18.76038 360 ALA A O 1
ATOM 2625 N N . ARG A 1 324 ? -14.85078 -5.16706 55.13515 1.000 17.76584 361 ARG A N 1
ATOM 2626 C CA . ARG A 1 324 ? -14.65380 -5.87033 53.86758 1.000 19.68050 361 ARG A CA 1
ATOM 2627 C C . ARG A 1 324 ? -15.85588 -5.71730 52.94477 1.000 21.58572 361 ARG A C 1
ATOM 2628 O O . ARG A 1 324 ? -15.70141 -5.56068 51.72523 1.000 20.51902 361 ARG A O 1
ATOM 2636 N N . LYS A 1 325 ? -17.06448 -5.76699 53.50376 1.000 18.92469 362 LYS A N 1
ATOM 2637 C CA . LYS A 1 325 ? -18.24451 -5.67980 52.65451 1.000 20.15474 362 LYS A CA 1
ATOM 2638 C C . LYS A 1 325 ? -18.43827 -4.28330 52.06145 1.000 20.47155 362 LYS A C 1
ATOM 2639 O O . LYS A 1 325 ? -19.16013 -4.14154 51.06328 1.000 24.46317 362 LYS A O 1
ATOM 2645 N N . ARG A 1 326 ? -17.79212 -3.26290 52.62739 1.000 19.61205 363 ARG A N 1
ATOM 2646 C CA . ARG A 1 326 ? -17.78340 -1.93318 52.04035 1.000 17.14985 363 ARG A CA 1
ATOM 2647 C C . ARG A 1 326 ? -16.59348 -1.72403 51.11093 1.000 19.82908 363 ARG A C 1
ATOM 2648 O O . ARG A 1 326 ? -16.40241 -0.61025 50.60595 1.000 20.96576 363 ARG A O 1
ATOM 2656 N N . GLY A 1 327 ? -15.79212 -2.76053 50.87787 1.000 17.80234 364 GLY A N 1
ATOM 2657 C CA . GLY A 1 327 ? -14.66836 -2.68533 49.96809 1.000 19.13140 364 GLY A CA 1
ATOM 2658 C C . GLY A 1 327 ? -13.35773 -2.22576 50.55959 1.000 20.50904 364 GLY A C 1
ATOM 2659 O O . GLY A 1 327 ? -12.40432 -1.99406 49.80286 1.000 16.38670 364 GLY A O 1
ATOM 2660 N N . PHE A 1 328 ? -13.26737 -2.09843 51.88056 1.000 18.00649 365 PHE A N 1
ATOM 2661 C CA . PHE A 1 328 ? -12.02651 -1.69103 52.51965 1.000 17.92093 365 PHE A CA 1
ATOM 2662 C C . PHE A 1 328 ? -11.05739 -2.86649 52.61212 1.000 17.85544 365 PHE A C 1
ATOM 2663 O O . PHE A 1 328 ? -11.46593 -4.02831 52.67630 1.000 18.74761 365 PHE A O 1
ATOM 2671 N N . SER A 1 329 ? -9.76410 -2.55998 52.65059 1.000 14.39475 366 SER A N 1
ATOM 2672 C CA . SER A 1 329 ? -8.81885 -3.55109 53.14062 1.000 14.56977 366 SER A CA 1
ATOM 2673 C C . SER A 1 329 ? -8.59765 -3.31260 54.62680 1.000 13.04098 366 SER A C 1
ATOM 2674 O O . SER A 1 329 ? -8.77213 -2.19745 55.11408 1.000 13.45203 366 SER A O 1
ATOM 2677 N N . THR A 1 330 ? -8.24073 -4.37382 55.35058 1.000 13.19007 367 THR A N 1
ATOM 2678 C CA . THR A 1 330 ? -7.88238 -4.25505 56.76495 1.000 12.69305 367 THR A CA 1
ATOM 2679 C C . THR A 1 330 ? -6.56127 -4.95787 57.06037 1.000 13.46432 367 THR A C 1
ATOM 2680 O O . THR A 1 330 ? -6.23358 -5.98852 56.46012 1.000 15.37409 367 THR A O 1
ATOM 2684 N N . PHE A 1 331 ? -5.80466 -4.39623 58.01154 1.000 13.79545 368 PHE A N 1
ATOM 2685 C CA . PHE A 1 331 ? -4.54265 -4.99466 58.43996 1.000 12.97167 368 PHE A CA 1
ATOM 2686 C C . PHE A 1 331 ? -4.47714 -4.98074 59.95948 1.000 11.68464 368 PHE A C 1
ATOM 2687 O O . PHE A 1 331 ? -4.37443 -3.91358 60.56501 1.000 14.07325 368 PHE A O 1
ATOM 2695 N N . VAL A 1 332 ? -4.51608 -6.16689 60.56778 1.000 13.37328 369 VAL A N 1
ATOM 2696 C CA . VAL A 1 332 ? -4.48751 -6.23497 62.02282 1.000 13.12470 369 VAL A CA 1
ATOM 2697 C C . VAL A 1 332 ? -3.08074 -5.95028 62.53176 1.000 15.02031 369 VAL A C 1
ATOM 2698 O O . VAL A 1 332 ? -2.08371 -6.31069 61.89457 1.000 14.15257 369 VAL A O 1
ATOM 2702 N N . TRP A 1 333 ? -2.98797 -5.26618 63.67838 1.000 13.93684 370 TRP A N 1
ATOM 2703 C CA . TRP A 1 333 ? -1.69328 -5.01564 64.30146 1.000 13.09020 370 TRP A CA 1
ATOM 2704 C C . TRP A 1 333 ? -1.22966 -6.22124 65.10888 1.000 12.88359 370 TRP A C 1
ATOM 2705 O O . TRP A 1 333 ? -1.99774 -6.81246 65.86474 1.000 16.62460 370 TRP A O 1
ATOM 2716 N N . ASP A 1 334 ? 0.04726 -6.55229 64.96832 1.000 14.10417 371 ASP A N 1
ATOM 2717 C CA . ASP A 1 334 ? 0.66640 -7.66796 65.69398 1.000 13.62716 371 ASP A CA 1
ATOM 2718 C C . ASP A 1 334 ? 2.07850 -7.24484 66.04564 1.000 14.33502 371 ASP A C 1
ATOM 2719 O O . ASP A 1 334 ? 2.88210 -7.00217 65.14154 1.000 15.79220 371 ASP A O 1
ATOM 2724 N N . ASN A 1 335 ? 2.39346 -7.15875 67.34127 1.000 13.31505 372 ASN A N 1
ATOM 2725 C CA . ASN A 1 335 ? 3.73544 -6.77939 67.77098 1.000 15.57894 372 ASN A CA 1
ATOM 2726 C C . ASN A 1 335 ? 4.46949 -7.90789 68.48611 1.000 14.72848 372 ASN A C 1
ATOM 2727 O O . ASN A 1 335 ? 5.52242 -7.66663 69.08405 1.000 17.10428 372 ASN A O 1
ATOM 2732 N N . ASN A 1 336 ? 3.95715 -9.13750 68.41142 1.000 14.84817 373 ASN A N 1
ATOM 2733 C CA . ASN A 1 336 ? 4.61202 -10.28752 69.04339 1.000 16.66607 373 ASN A CA 1
ATOM 2734 C C . ASN A 1 336 ? 4.73761 -10.11331 70.55581 1.000 18.84923 373 ASN A C 1
ATOM 2735 O O . ASN A 1 336 ? 5.61753 -10.70114 71.18161 1.000 18.57008 373 ASN A O 1
ATOM 2740 N N A HIS A 1 337 ? 3.85168 -9.32729 71.15755 0.532 18.61952 374 HIS A N 1
ATOM 2741 N N B HIS A 1 337 ? 3.85907 -9.30759 71.15162 0.468 18.61773 374 HIS A N 1
ATOM 2742 C CA A HIS A 1 337 ? 3.85751 -9.10331 72.59831 0.532 18.00428 374 HIS A CA 1
ATOM 2743 C CA B HIS A 1 337 ? 3.82615 -9.09494 72.59548 0.468 18.00888 374 HIS A CA 1
ATOM 2744 C C A HIS A 1 337 ? 2.61324 -9.72855 73.21125 0.532 18.23357 374 HIS A C 1
ATOM 2745 C C B HIS A 1 337 ? 2.59906 -9.77993 73.17311 0.468 18.25353 374 HIS A C 1
ATOM 2746 O O A HIS A 1 337 ? 1.49018 -9.37265 72.84294 0.532 19.53966 374 HIS A O 1
ATOM 2747 O O B HIS A 1 337 ? 1.47245 -9.51176 72.74359 0.468 19.61650 374 HIS A O 1
ATOM 2760 N N . PHE A 1 338 ? 2.81619 -10.65107 74.15429 1.000 19.46639 375 PHE A N 1
ATOM 2761 C CA . PHE A 1 338 ? 1.74344 -11.40914 74.77269 1.000 18.63540 375 PHE A CA 1
ATOM 2762 C C . PHE A 1 338 ? 1.62620 -11.09631 76.26042 1.000 20.93187 375 PHE A C 1
ATOM 2763 O O . PHE A 1 338 ? 2.61802 -10.79148 76.93651 1.000 22.47149 375 PHE A O 1
ATOM 2771 N N . GLY A 1 339 ? 0.40243 -11.14875 76.75563 1.000 19.72939 376 GLY A N 1
ATOM 2772 C CA . GLY A 1 339 ? 0.16939 -10.89770 78.16768 1.000 19.85119 376 GLY A CA 1
ATOM 2773 C C . GLY A 1 339 ? -1.25167 -10.40314 78.39328 1.000 23.68549 376 GLY A C 1
ATOM 2774 O O . GLY A 1 339 ? -2.15336 -10.68897 77.59869 1.000 22.14712 376 GLY A O 1
ATOM 2775 N N . ASN A 1 340 ? -1.41562 -9.63868 79.47915 1.000 21.24076 377 ASN A N 1
ATOM 2776 C CA . ASN A 1 340 ? -2.73474 -9.18563 79.91994 1.000 20.10205 377 ASN A CA 1
ATOM 2777 C C . ASN A 1 340 ? -2.57115 -7.72605 80.33508 1.000 20.06210 377 ASN A C 1
ATOM 2778 O O . ASN A 1 340 ? -2.09939 -7.44424 81.44877 1.000 21.47852 377 ASN A O 1
ATOM 2783 N N . GLY A 1 341 ? -2.97068 -6.80897 79.46129 1.000 19.29831 378 GLY A N 1
ATOM 2784 C CA . GLY A 1 341 ? -2.76789 -5.37860 79.70780 1.000 19.45206 378 GLY A CA 1
ATOM 2785 C C . GLY A 1 341 ? -2.62262 -4.62882 78.39271 1.000 23.28178 378 GLY A C 1
ATOM 2786 O O . GLY A 1 341 ? -3.21432 -5.01056 77.38406 1.000 19.61657 378 GLY A O 1
ATOM 2787 N N . SER A 1 342 ? -1.83645 -3.55061 78.41498 1.000 21.82508 379 SER A N 1
ATOM 2788 C CA . SER A 1 342 ? -1.72619 -2.72521 77.21870 1.000 20.91808 379 SER A CA 1
ATOM 2789 C C . SER A 1 342 ? -0.58987 -3.18965 76.31399 1.000 18.71110 379 SER A C 1
ATOM 2790 O O . SER A 1 342 ? 0.38354 -3.81222 76.75327 1.000 20.36851 379 SER A O 1
ATOM 2793 N N . GLU A 1 343 ? -0.75941 -2.89336 75.02955 1.000 18.12868 380 GLU A N 1
ATOM 2794 C CA A GLU A 1 343 ? 0.19271 -3.20841 73.96546 0.467 19.22687 380 GLU A CA 1
ATOM 2795 C CA B GLU A 1 343 ? 0.19956 -3.21051 73.97350 0.533 19.21767 380 GLU A CA 1
ATOM 2796 C C . GLU A 1 343 ? 0.39647 -4.71006 73.78200 1.000 18.41513 380 GLU A C 1
ATOM 2797 O O . GLU A 1 343 ? 1.43034 -5.12971 73.27873 1.000 18.53828 380 GLU A O 1
ATOM 2808 N N . LYS A 1 344 ? -0.58302 -5.52720 74.16536 1.000 16.61341 381 LYS A N 1
ATOM 2809 C CA . LYS A 1 344 ? -0.48194 -6.98523 74.00361 1.000 17.14260 381 LYS A CA 1
ATOM 2810 C C . LYS A 1 344 ? -1.20749 -7.41374 72.72661 1.000 14.87080 381 LYS A C 1
ATOM 2811 O O . LYS A 1 344 ? -2.29763 -7.98668 72.75757 1.000 18.83402 381 LYS A O 1
ATOM 2817 N N . TYR A 1 345 ? -0.56915 -7.13406 71.58747 1.000 16.30071 382 TYR A N 1
ATOM 2818 C CA . TYR A 1 345 ? -1.18082 -7.33557 70.27089 1.000 13.71771 382 TYR A CA 1
ATOM 2819 C C . TYR A 1 345 ? -0.61618 -8.54916 69.54153 1.000 14.98470 382 TYR A C 1
ATOM 2820 O O . TYR A 1 345 ? -0.94365 -8.77536 68.36663 1.000 19.21478 382 TYR A O 1
ATOM 2829 N N . GLY A 1 346 ? 0.16854 -9.37842 70.22040 1.000 18.67606 383 GLY A N 1
ATOM 2830 C CA . GLY A 1 346 ? 0.71629 -10.55214 69.56453 1.000 18.09487 383 GLY A CA 1
ATOM 2831 C C . GLY A 1 346 ? -0.37763 -11.54088 69.19087 1.000 17.62605 383 GLY A C 1
ATOM 2832 O O . GLY A 1 346 ? -1.31624 -11.77852 69.95124 1.000 19.95426 383 GLY A O 1
ATOM 2833 N N . ILE A 1 347 ? -0.25053 -12.12946 68.00141 1.000 16.95468 384 ILE A N 1
ATOM 2834 C CA . ILE A 1 347 ? -1.08265 -13.25699 67.58919 1.000 18.44414 384 ILE A CA 1
ATOM 2835 C C . ILE A 1 347 ? -0.25254 -14.52942 67.47292 1.000 16.38227 384 ILE A C 1
ATOM 2836 O O . ILE A 1 347 ? -0.57303 -15.55366 68.08845 1.000 18.51806 384 ILE A O 1
ATOM 2841 N N . PHE A 1 348 ? 0.80720 -14.49066 66.67020 1.000 18.11106 385 PHE A N 1
ATOM 2842 C CA . PHE A 1 348 ? 1.69989 -15.62445 66.46077 1.000 19.52540 385 PHE A CA 1
ATOM 2843 C C . PHE A 1 348 ? 2.93672 -15.45239 67.33179 1.000 17.86006 385 PHE A C 1
ATOM 2844 O O . PHE A 1 348 ? 3.50034 -14.35903 67.40269 1.000 18.77290 385 PHE A O 1
ATOM 2852 N N . ASP A 1 349 ? 3.39374 -16.53879 67.95412 1.000 19.19341 386 ASP A N 1
ATOM 2853 C CA . ASP A 1 349 ? 4.62759 -16.46682 68.74635 1.000 18.02603 386 ASP A CA 1
ATOM 2854 C C . ASP A 1 349 ? 5.81908 -16.57275 67.79707 1.000 18.36928 386 ASP A C 1
ATOM 2855 O O . ASP A 1 349 ? 6.18534 -17.66795 67.36447 1.000 18.57038 386 ASP A O 1
ATOM 2860 N N . ARG A 1 350 ? 6.43963 -15.43603 67.46806 1.000 19.94482 387 ARG A N 1
ATOM 2861 C CA . ARG A 1 350 ? 7.52736 -15.47398 66.49660 1.000 20.13253 387 ARG A CA 1
ATOM 2862 C C . ARG A 1 350 ? 8.75512 -16.19800 67.03677 1.000 19.64198 387 ARG A C 1
ATOM 2863 O O . ARG A 1 350 ? 9.62464 -16.58619 66.24414 1.000 22.39603 387 ARG A O 1
ATOM 2871 N N . PHE A 1 351 ? 8.84094 -16.40673 68.35805 1.000 18.02820 388 PHE A N 1
ATOM 2872 C CA . PHE A 1 351 ? 9.93462 -17.17505 68.92479 1.000 22.77419 388 PHE A CA 1
ATOM 2873 C C . PHE A 1 351 ? 9.68286 -18.67260 68.97019 1.000 26.03251 388 PHE A C 1
ATOM 2874 O O . PHE A 1 351 ? 10.61246 -19.43214 69.28827 1.000 26.99599 388 PHE A O 1
ATOM 2882 N N . LYS A 1 352 ? 8.46139 -19.12073 68.68531 1.000 22.19653 389 LYS A N 1
ATOM 2883 C CA . LYS A 1 352 ? 8.10708 -20.52950 68.83375 1.000 23.19320 389 LYS A CA 1
ATOM 2884 C C . LYS A 1 352 ? 7.30606 -20.99722 67.62179 1.000 20.66565 389 LYS A C 1
ATOM 2885 O O . LYS A 1 352 ? 6.14601 -21.37513 67.72681 1.000 27.10343 389 LYS A O 1
ATOM 2891 N N . SER A 1 353 ? 7.95623 -20.97394 66.46072 1.000 24.07834 390 SER A N 1
ATOM 2892 C CA . SER A 1 353 ? 7.40276 -21.55521 65.23656 1.000 23.17493 390 SER A CA 1
ATOM 2893 C C . SER A 1 353 ? 6.01688 -21.00244 64.91487 1.000 24.29118 390 SER A C 1
ATOM 2894 O O . SER A 1 353 ? 5.15410 -21.70638 64.37279 1.000 26.14306 390 SER A O 1
ATOM 2897 N N . MET A 1 354 ? 5.81453 -19.72382 65.24537 1.000 20.46648 391 MET A N 1
ATOM 2898 C CA . MET A 1 354 ? 4.60199 -18.96854 64.90787 1.000 19.84437 391 MET A CA 1
ATOM 2899 C C . MET A 1 354 ? 3.35715 -19.61615 65.51641 1.000 20.95739 391 MET A C 1
ATOM 2900 O O . MET A 1 354 ? 2.25634 -19.52174 64.97095 1.000 22.78619 391 MET A O 1
ATOM 2905 N N . LYS A 1 355 ? 3.53848 -20.27141 66.66471 1.000 21.67372 392 LYS A N 1
ATOM 2906 C CA . LYS A 1 355 ? 2.42441 -20.83929 67.40448 1.000 23.79879 392 LYS A CA 1
ATOM 2907 C C . LYS A 1 355 ? 1.35926 -19.77721 67.62758 1.000 25.65535 392 LYS A C 1
ATOM 2908 O O . LYS A 1 355 ? 1.66230 -18.62089 67.93234 1.000 24.23488 392 LYS A O 1
ATOM 2914 N N . VAL A 1 356 ? 0.10251 -20.16044 67.44838 1.000 25.48406 393 VAL A N 1
ATOM 2915 C CA . VAL A 1 356 ? -0.98992 -19.20603 67.61755 1.000 24.19592 393 VAL A CA 1
ATOM 2916 C C . VAL A 1 356 ? -1.29833 -19.07262 69.10730 1.000 22.06741 393 VAL A C 1
ATOM 2917 O O . VAL A 1 356 ? -1.85991 -19.97949 69.72670 1.000 25.21368 393 VAL A O 1
ATOM 2921 N N . ASN A 1 357 ? -0.93249 -17.92595 69.68590 1.000 20.98914 394 ASN A N 1
ATOM 2922 C CA . ASN A 1 357 ? -1.17648 -17.66327 71.09838 1.000 24.27520 394 ASN A CA 1
ATOM 2923 C C . ASN A 1 357 ? -2.43241 -16.83796 71.34989 1.000 26.44539 394 ASN A C 1
ATOM 2924 O O . ASN A 1 357 ? -2.85835 -16.73410 72.50786 1.000 28.98409 394 ASN A O 1
ATOM 2929 N N . ALA A 1 358 ? -3.02111 -16.24149 70.31312 1.000 24.41982 395 ALA A N 1
ATOM 2930 C CA . ALA A 1 358 ? -4.29205 -15.52205 70.41222 1.000 22.39355 395 ALA A CA 1
ATOM 2931 C C . ALA A 1 358 ? -5.26022 -16.09850 69.39088 1.000 21.88067 395 ALA A C 1
ATOM 2932 O O . ALA A 1 358 ? -5.64238 -15.43374 68.42055 1.000 24.61397 395 ALA A O 1
ATOM 2934 N N . PRO A 1 359 ? -5.69268 -17.33991 69.59075 1.000 21.87471 396 PRO A N 1
ATOM 2935 C CA . PRO A 1 359 ? -6.58933 -17.95681 68.60599 1.000 24.44881 396 PRO A CA 1
ATOM 2936 C C . PRO A 1 359 ? -7.93734 -17.26896 68.51505 1.000 26.45947 396 PRO A C 1
ATOM 2937 O O . PRO A 1 359 ? -8.58537 -17.34485 67.46526 1.000 25.95619 396 PRO A O 1
ATOM 2941 N N . TRP A 1 360 ? -8.37514 -16.59741 69.58343 1.000 22.95250 397 TRP A N 1
ATOM 2942 C CA . TRP A 1 360 ? -9.63585 -15.86639 69.53448 1.000 24.69223 397 TRP A CA 1
ATOM 2943 C C . TRP A 1 360 ? -9.63652 -14.78573 68.45685 1.000 23.25132 397 TRP A C 1
ATOM 2944 O O . TRP A 1 360 ? -10.69658 -14.48709 67.89311 1.000 24.17914 397 TRP A O 1
ATOM 2955 N N . ILE A 1 361 ? -8.47176 -14.20042 68.15013 1.000 18.96462 398 ILE A N 1
ATOM 2956 C CA . ILE A 1 361 ? -8.39048 -13.20358 67.08312 1.000 19.96058 398 ILE A CA 1
ATOM 2957 C C . ILE A 1 361 ? -8.57159 -13.86465 65.71975 1.000 22.34254 398 ILE A C 1
ATOM 2958 O O . ILE A 1 361 ? -9.37830 -13.41673 64.89185 1.000 21.32666 398 ILE A O 1
ATOM 2963 N N . LEU A 1 362 ? -7.80744 -14.93288 65.46092 1.000 19.73960 399 LEU A N 1
ATOM 2964 C CA . LEU A 1 362 ? -7.87460 -15.59585 64.16519 1.000 22.43832 399 LEU A CA 1
ATOM 2965 C C . LEU A 1 362 ? -9.22212 -16.26146 63.93985 1.000 24.55848 399 LEU A C 1
ATOM 2966 O O . LEU A 1 362 ? -9.68266 -16.34670 62.79202 1.000 24.35967 399 LEU A O 1
ATOM 2971 N N . GLU A 1 363 ? -9.86345 -16.74101 65.00612 1.000 23.51284 400 GLU A N 1
ATOM 2972 C CA . GLU A 1 363 ? -11.21184 -17.27718 64.86148 1.000 27.57007 400 GLU A CA 1
ATOM 2973 C C . GLU A 1 363 ? -12.20309 -16.19097 64.46345 1.000 27.93879 400 GLU A C 1
ATOM 2974 O O . GLU A 1 363 ? -13.15717 -16.46338 63.72054 1.000 27.10534 400 GLU A O 1
ATOM 2980 N N . GLY A 1 364 ? -11.98990 -14.95544 64.92660 1.000 21.38419 401 GLY A N 1
ATOM 2981 C CA . GLY A 1 364 ? -12.87641 -13.87407 64.53369 1.000 23.31917 401 GLY A CA 1
ATOM 2982 C C . GLY A 1 364 ? -12.63108 -13.40363 63.11193 1.000 22.00695 401 GLY A C 1
ATOM 2983 O O . GLY A 1 364 ? -13.57847 -13.13455 62.36530 1.000 25.03648 401 GLY A O 1
ATOM 2984 N N . ILE A 1 365 ? -11.36340 -13.33433 62.70122 1.000 21.68581 402 ILE A N 1
ATOM 2985 C CA . ILE A 1 365 ? -11.05756 -12.87261 61.34661 1.000 18.35732 402 ILE A CA 1
ATOM 2986 C C . ILE A 1 365 ? -11.42615 -13.92749 60.31436 1.000 22.49433 402 ILE A C 1
ATOM 2987 O O . ILE A 1 365 ? -12.00637 -13.61087 59.26594 1.000 24.02649 402 ILE A O 1
ATOM 2992 N N . PHE A 1 366 ? -11.08677 -15.18989 60.57590 1.000 23.44417 403 PHE A N 1
ATOM 2993 C CA . PHE A 1 366 ? -11.22979 -16.22365 59.55965 1.000 23.71600 403 PHE A CA 1
ATOM 2994 C C . PHE A 1 366 ? -12.25976 -17.29538 59.87870 1.000 25.94189 403 PHE A C 1
ATOM 2995 O O . PHE A 1 366 ? -12.58268 -18.09468 58.99091 1.000 27.16379 403 PHE A O 1
ATOM 3003 N N . GLY A 1 367 ? -12.79085 -17.33265 61.08830 1.000 28.63053 404 GLY A N 1
ATOM 3004 C CA . GLY A 1 367 ? -13.75883 -18.35002 61.43165 1.000 31.34321 404 GLY A CA 1
ATOM 3005 C C . GLY A 1 367 ? -13.15624 -19.43448 62.30611 1.000 34.80899 404 GLY A C 1
ATOM 3006 O O . GLY A 1 367 ? -11.93853 -19.60483 62.39862 1.000 34.96423 404 GLY A O 1
ATOM 3007 N N . LYS A 1 368 ? -14.03287 -20.17244 62.97367 1.000 39.37394 405 LYS A N 1
ATOM 3008 C CA . LYS A 1 368 ? -13.58587 -21.26633 63.81558 1.000 44.07789 405 LYS A CA 1
ATOM 3009 C C . LYS A 1 368 ? -13.17710 -22.43850 62.92973 1.000 49.59043 405 LYS A C 1
ATOM 3010 O O . LYS A 1 368 ? -13.63653 -22.54491 61.79345 1.000 47.43477 405 LYS A O 1
ATOM 3017 N N . SER B 1 1 ? -15.87787 -6.33997 36.75942 1.000 51.09799 38 SER B N 1
ATOM 3018 C CA . SER B 1 1 ? -16.75759 -5.44063 37.49981 1.000 48.04005 38 SER B CA 1
ATOM 3019 C C . SER B 1 1 ? -16.00040 -4.17771 37.91363 1.000 46.15755 38 SER B C 1
ATOM 3020 O O . SER B 1 1 ? -15.01418 -4.24272 38.65210 1.000 55.27050 38 SER B O 1
ATOM 3023 N N . ASN B 1 2 ? -16.48534 -3.03102 37.43589 1.000 47.63097 39 ASN B N 1
ATOM 3024 C CA . ASN B 1 2 ? -15.75166 -1.76371 37.50458 1.000 43.39140 39 ASN B CA 1
ATOM 3025 C C . ASN B 1 2 ? -14.37035 -1.87747 36.86575 1.000 34.58753 39 ASN B C 1
ATOM 3026 O O . ASN B 1 2 ? -13.39033 -1.31331 37.35867 1.000 36.16236 39 ASN B O 1
ATOM 3031 N N . ALA B 1 3 ? -14.29007 -2.60533 35.75525 1.000 29.07211 40 ALA B N 1
ATOM 3032 C CA . ALA B 1 3 ? -13.06716 -2.58955 34.97000 1.000 24.66164 40 ALA B CA 1
ATOM 3033 C C . ALA B 1 3 ? -12.85590 -1.20164 34.38701 1.000 19.54413 40 ALA B C 1
ATOM 3034 O O . ALA B 1 3 ? -13.79337 -0.57783 33.87680 1.000 23.20663 40 ALA B O 1
ATOM 3036 N N . THR B 1 4 ? -11.61541 -0.72252 34.45118 1.000 17.03764 41 THR B N 1
ATOM 3037 C CA . THR B 1 4 ? -11.27697 0.49586 33.74133 1.000 16.02351 41 THR B CA 1
ATOM 3038 C C . THR B 1 4 ? -11.28988 0.22934 32.23912 1.000 14.66100 41 THR B C 1
ATOM 3039 O O . THR B 1 4 ? -11.32212 -0.91785 31.78341 1.000 16.59188 41 THR B O 1
ATOM 3043 N N . ALA B 1 5 ? -11.27129 1.31395 31.46876 1.000 14.07090 42 ALA B N 1
ATOM 3044 C CA . ALA B 1 5 ? -11.27086 1.18071 30.01144 1.000 14.99537 42 ALA B CA 1
ATOM 3045 C C . ALA B 1 5 ? -10.08493 0.34819 29.54272 1.000 15.13537 42 ALA B C 1
ATOM 3046 O O . ALA B 1 5 ? -10.23648 -0.55348 28.70711 1.000 14.84030 42 ALA B O 1
ATOM 3048 N N . GLN B 1 6 ? -8.89173 0.61779 30.08839 1.000 15.27228 43 GLN B N 1
ATOM 3049 C CA . GLN B 1 6 ? -7.71503 -0.15104 29.68546 1.000 15.53895 43 GLN B CA 1
ATOM 3050 C C . GLN B 1 6 ? -7.85287 -1.61059 30.08272 1.000 16.27790 43 GLN B C 1
ATOM 3051 O O . GLN B 1 6 ? -7.48300 -2.50938 29.31329 1.000 16.48823 43 GLN B O 1
ATOM 3057 N N . GLN B 1 7 ? -8.41226 -1.87311 31.26167 1.000 14.99190 44 GLN B N 1
ATOM 3058 C CA . GLN B 1 7 ? -8.63531 -3.25753 31.67245 1.000 14.97062 44 GLN B CA 1
ATOM 3059 C C . GLN B 1 7 ? -9.64938 -3.93253 30.75932 1.000 15.28918 44 GLN B C 1
ATOM 3060 O O . GLN B 1 7 ? -9.47327 -5.09461 30.37218 1.000 16.48443 44 GLN B O 1
ATOM 3066 N N . TRP B 1 8 ? -10.71997 -3.20998 30.41791 1.000 14.67091 45 TRP B N 1
ATOM 3067 C CA . TRP B 1 8 ? -11.76135 -3.75269 29.55396 1.000 16.64049 45 TRP B CA 1
ATOM 3068 C C . TRP B 1 8 ? -11.21093 -4.10338 28.18168 1.000 16.83725 45 TRP B C 1
ATOM 3069 O O . TRP B 1 8 ? -11.57203 -5.13955 27.60916 1.000 14.81063 45 TRP B O 1
ATOM 3080 N N . ASN B 1 9 ? -10.31869 -3.26679 27.65219 1.000 13.96096 46 ASN B N 1
ATOM 3081 C CA . ASN B 1 9 ? -9.80013 -3.45276 26.30250 1.000 15.35841 46 ASN B CA 1
ATOM 3082 C C . ASN B 1 9 ? -8.75016 -4.54550 26.20576 1.000 15.81526 46 ASN B C 1
ATOM 3083 O O . ASN B 1 9 ? -8.53354 -5.07429 25.10480 1.000 14.75024 46 ASN B O 1
ATOM 3088 N N . LYS B 1 10 ? -8.08979 -4.89265 27.31571 1.000 15.03899 47 LYS B N 1
ATOM 3089 C CA . LYS B 1 10 ? -6.93411 -5.77696 27.22091 1.000 14.26127 47 LYS B CA 1
ATOM 3090 C C . LYS B 1 10 ? -7.30833 -7.12307 26.59028 1.000 16.24744 47 LYS B C 1
ATOM 3091 O O . LYS B 1 10 ? -8.24211 -7.80188 27.02739 1.000 17.44893 47 LYS B O 1
ATOM 3097 N N . ASP B 1 11 ? -6.57682 -7.48425 25.54140 1.000 14.09816 48 ASP B N 1
ATOM 3098 C CA . ASP B 1 11 ? -6.72977 -8.74746 24.82689 1.000 13.99845 48 ASP B CA 1
ATOM 3099 C C . ASP B 1 11 ? -8.10818 -8.92974 24.19670 1.000 14.73527 48 ASP B C 1
ATOM 3100 O O . ASP B 1 11 ? -8.48960 -10.05018 23.85784 1.000 16.47991 48 ASP B O 1
ATOM 3105 N N . VAL B 1 12 ? -8.85156 -7.85037 23.98925 1.000 13.67815 49 VAL B N 1
ATOM 3106 C CA . VAL B 1 12 ? -10.15276 -7.95385 23.33523 1.000 12.81825 49 VAL B CA 1
ATOM 3107 C C . VAL B 1 12 ? -9.94992 -7.99120 21.82610 1.000 13.22004 49 VAL B C 1
ATOM 3108 O O . VAL B 1 12 ? -9.37116 -7.07537 21.22987 1.000 13.94164 49 VAL B O 1
ATOM 3112 N N . VAL B 1 13 ? -10.40183 -9.06896 21.21084 1.000 11.60486 50 VAL B N 1
ATOM 3113 C CA . VAL B 1 13 ? -10.30178 -9.26907 19.77355 1.000 15.41685 50 VAL B CA 1
ATOM 3114 C C . VAL B 1 13 ? -11.72424 -9.51316 19.29729 1.000 12.82794 50 VAL B C 1
ATOM 3115 O O . VAL B 1 13 ? -12.28547 -10.59193 19.51478 1.000 14.00269 50 VAL B O 1
ATOM 3119 N N . GLY B 1 14 ? -12.32647 -8.50092 18.67390 1.000 13.06707 51 GLY B N 1
ATOM 3120 C CA . GLY B 1 14 ? -13.75467 -8.47425 18.46009 1.000 11.58821 51 GLY B CA 1
ATOM 3121 C C . GLY B 1 14 ? -14.15167 -8.44131 16.99255 1.000 11.31116 51 GLY B C 1
ATOM 3122 O O . GLY B 1 14 ? -13.31828 -8.39741 16.08975 1.000 11.21808 51 GLY B O 1
ATOM 3123 N N . TRP B 1 15 ? -15.45558 -8.46352 16.79008 1.000 10.27786 52 TRP B N 1
ATOM 3124 C CA . TRP B 1 15 ? -16.06040 -8.60130 15.46447 1.000 10.84319 52 TRP B CA 1
ATOM 3125 C C . TRP B 1 15 ? -17.27134 -7.68813 15.40004 1.000 12.88554 52 TRP B C 1
ATOM 3126 O O . TRP B 1 15 ? -18.02983 -7.59268 16.36980 1.000 13.56466 52 TRP B O 1
ATOM 3137 N N . ASN B 1 16 ? -17.43268 -6.99183 14.26973 1.000 10.66773 53 ASN B N 1
ATOM 3138 C CA . ASN B 1 16 ? -18.59243 -6.13414 14.04307 1.000 12.64228 53 ASN B CA 1
ATOM 3139 C C . ASN B 1 16 ? -19.74967 -6.88105 13.40112 1.000 12.51972 53 ASN B C 1
ATOM 3140 O O . ASN B 1 16 ? -19.58699 -7.51801 12.35487 1.000 13.27570 53 ASN B O 1
ATOM 3145 N N . LEU B 1 17 ? -20.93834 -6.71465 13.98619 1.000 12.67092 54 LEU B N 1
ATOM 3146 C CA . LEU B 1 17 ? -22.18112 -7.19307 13.38379 1.000 13.00325 54 LEU B CA 1
ATOM 3147 C C . LEU B 1 17 ? -22.64409 -6.19420 12.31435 1.000 13.69303 54 LEU B C 1
ATOM 3148 O O . LEU B 1 17 ? -23.64336 -5.48489 12.45705 1.000 13.20935 54 LEU B O 1
ATOM 3153 N N . GLY B 1 18 ? -21.89512 -6.14910 11.21160 1.000 14.08142 55 GLY B N 1
ATOM 3154 C CA . GLY B 1 18 ? -22.06698 -5.06347 10.24781 1.000 12.27779 55 GLY B CA 1
ATOM 3155 C C . GLY B 1 18 ? -23.25436 -5.23402 9.30753 1.000 15.07831 55 GLY B C 1
ATOM 3156 O O . GLY B 1 18 ? -23.64127 -6.34364 8.93552 1.000 14.17946 55 GLY B O 1
ATOM 3157 N N . ASN B 1 19 ? -23.80662 -4.08765 8.89099 1.000 13.13786 56 ASN B N 1
ATOM 3158 C CA . ASN B 1 19 ? -24.96096 -4.01179 7.98680 1.000 14.76860 56 ASN B CA 1
ATOM 3159 C C . ASN B 1 19 ? -26.14294 -4.81628 8.52338 1.000 15.27748 56 ASN B C 1
ATOM 3160 O O . ASN B 1 19 ? -26.78100 -5.59249 7.80550 1.000 15.88445 56 ASN B O 1
ATOM 3165 N N . GLU B 1 20 ? -26.43658 -4.61433 9.80832 1.000 13.59344 57 GLU B N 1
ATOM 3166 C CA . GLU B 1 20 ? -27.62893 -5.18914 10.41619 1.000 12.02095 57 GLU B CA 1
ATOM 3167 C C . GLU B 1 20 ? -28.43502 -4.08407 11.08752 1.000 13.71272 57 GLU B C 1
ATOM 3168 O O . GLU B 1 20 ? -29.28971 -3.47082 10.44363 1.000 14.25671 57 GLU B O 1
ATOM 3174 N N . PHE B 1 21 ? -28.16669 -3.78669 12.36888 1.000 13.01432 58 PHE B N 1
ATOM 3175 C CA . PHE B 1 21 ? -29.03201 -2.86156 13.09646 1.000 12.42157 58 PHE B CA 1
ATOM 3176 C C . PHE B 1 21 ? -28.75307 -1.39288 12.78594 1.000 12.25428 58 PHE B C 1
ATOM 3177 O O . PHE B 1 21 ? -29.49334 -0.52427 13.26170 1.000 14.20124 58 PHE B O 1
ATOM 3185 N N . GLU B 1 22 ? -27.74650 -1.09363 11.96538 1.000 13.82208 59 GLU B N 1
ATOM 3186 C CA . GLU B 1 22 ? -27.52028 0.27355 11.52482 1.000 13.32117 59 GLU B CA 1
ATOM 3187 C C . GLU B 1 22 ? -28.06416 0.54091 10.11875 1.000 13.86733 59 GLU B C 1
ATOM 3188 O O . GLU B 1 22 ? -27.88443 1.64667 9.60719 1.000 13.83382 59 GLU B O 1
ATOM 3194 N N . CYS B 1 23 ? -28.71595 -0.43227 9.48528 1.000 14.10154 60 CYS B N 1
ATOM 3195 C CA . CYS B 1 23 ? -29.32844 -0.18666 8.18048 1.000 14.20100 60 CYS B CA 1
ATOM 3196 C C . CYS B 1 23 ? -30.45430 0.83665 8.30743 1.000 17.24666 60 CYS B C 1
ATOM 3197 O O . CYS B 1 23 ? -31.02486 1.02739 9.37723 1.000 16.68658 60 CYS B O 1
ATOM 3200 N N . SER B 1 24 ? -30.81344 1.47566 7.19162 1.000 17.72076 61 SER B N 1
ATOM 3201 C CA . SER B 1 24 ? -31.96771 2.35539 7.29653 1.000 21.12304 61 SER B CA 1
ATOM 3202 C C . SER B 1 24 ? -33.24820 1.51831 7.29573 1.000 17.28759 61 SER B C 1
ATOM 3203 O O . SER B 1 24 ? -33.21892 0.29826 7.12336 1.000 20.19628 61 SER B O 1
ATOM 3206 N N . ALA B 1 25 ? -34.37238 2.16756 7.56840 1.000 19.88479 62 ALA B N 1
ATOM 3207 C CA . ALA B 1 25 ? -35.64564 1.47313 7.48646 1.000 20.25949 62 ALA B CA 1
ATOM 3208 C C . ALA B 1 25 ? -35.87598 0.99928 6.04857 1.000 21.73185 62 ALA B C 1
ATOM 3209 O O . ALA B 1 25 ? -35.34752 1.59619 5.10128 1.000 22.34871 62 ALA B O 1
ATOM 3211 N N . PRO B 1 26 ? -36.62183 -0.08848 5.86377 1.000 24.30444 63 PRO B N 1
ATOM 3212 C CA . PRO B 1 26 ? -36.80828 -0.64514 4.51594 1.000 25.31189 63 PRO B CA 1
ATOM 3213 C C . PRO B 1 26 ? -37.28023 0.40410 3.52453 1.000 23.43447 63 PRO B C 1
ATOM 3214 O O . PRO B 1 26 ? -38.22431 1.15574 3.78329 1.000 23.50850 63 PRO B O 1
ATOM 3218 N N . GLY B 1 27 ? -36.58954 0.46492 2.38457 1.000 24.86129 64 GLY B N 1
ATOM 3219 C CA . GLY B 1 27 ? -36.95899 1.36652 1.32109 1.000 21.73135 64 GLY B CA 1
ATOM 3220 C C . GLY B 1 27 ? -36.62031 2.82185 1.55127 1.000 22.43213 64 GLY B C 1
ATOM 3221 O O . GLY B 1 27 ? -36.98949 3.65847 0.71912 1.000 24.39318 64 GLY B O 1
ATOM 3222 N N A GLN B 1 28 ? -35.91360 3.15057 2.63263 0.551 23.52393 65 GLN B N 1
ATOM 3223 N N B GLN B 1 28 ? -35.94961 3.15850 2.65427 0.449 23.51954 65 GLN B N 1
ATOM 3224 C CA A GLN B 1 28 ? -35.61299 4.52724 2.98840 0.551 23.51830 65 GLN B CA 1
ATOM 3225 C CA B GLN B 1 28 ? -35.61102 4.53390 2.99233 0.449 23.51134 65 GLN B CA 1
ATOM 3226 C C A GLN B 1 28 ? -34.14882 4.85409 2.71261 0.551 19.88669 65 GLN B C 1
ATOM 3227 C C B GLN B 1 28 ? -34.15005 4.85005 2.68844 0.449 19.92031 65 GLN B C 1
ATOM 3228 O O A GLN B 1 28 ? -33.28198 3.97560 2.71812 0.551 21.40397 65 GLN B O 1
ATOM 3229 O O B GLN B 1 28 ? -33.28484 3.97215 2.65915 0.449 21.39734 65 GLN B O 1
ATOM 3240 N N . ASP B 1 29 ? -33.89571 6.14111 2.47795 1.000 21.79233 66 ASP B N 1
ATOM 3241 C CA . ASP B 1 29 ? -32.55809 6.65581 2.19547 1.000 21.08219 66 ASP B CA 1
ATOM 3242 C C . ASP B 1 29 ? -31.68364 6.62305 3.44031 1.000 20.60276 66 ASP B C 1
ATOM 3243 O O . ASP B 1 29 ? -31.98215 7.30969 4.41843 1.000 23.88046 66 ASP B O 1
ATOM 3248 N N . GLY B 1 30 ? -30.56601 5.90288 3.36291 1.000 20.06280 67 GLY B N 1
ATOM 3249 C CA . GLY B 1 30 ? -29.61551 5.85556 4.46021 1.000 18.56323 67 GLY B CA 1
ATOM 3250 C C . GLY B 1 30 ? -28.99510 7.19464 4.79213 1.000 17.98344 67 GLY B C 1
ATOM 3251 O O . GLY B 1 30 ? -28.45683 7.35897 5.88926 1.000 16.84615 67 GLY B O 1
ATOM 3252 N N . GLU B 1 31 ? -29.01381 8.14675 3.86069 1.000 17.47103 68 GLU B N 1
ATOM 3253 C CA . GLU B 1 31 ? -28.45817 9.46274 4.13708 1.000 19.94357 68 GLU B CA 1
ATOM 3254 C C . GLU B 1 31 ? -29.49726 10.43837 4.65862 1.000 20.27521 68 GLU B C 1
ATOM 3255 O O . GLU B 1 31 ? -29.15671 11.58925 4.94047 1.000 19.95114 68 GLU B O 1
ATOM 3261 N N A SER B 1 32 ? -30.75345 10.02454 4.78473 0.634 21.00525 69 SER B N 1
ATOM 3262 N N B SER B 1 32 ? -30.75113 10.01088 4.79722 0.366 21.00303 69 SER B N 1
ATOM 3263 C CA A SER B 1 32 ? -31.77442 10.93771 5.27358 0.634 20.67490 69 SER B CA 1
ATOM 3264 C CA B SER B 1 32 ? -31.79111 10.89622 5.30469 0.366 20.70509 69 SER B CA 1
ATOM 3265 C C A SER B 1 32 ? -31.48338 11.31885 6.72004 0.634 19.93722 69 SER B C 1
ATOM 3266 C C B SER B 1 32 ? -31.48610 11.30861 6.73949 0.366 19.96086 69 SER B C 1
ATOM 3267 O O A SER B 1 32 ? -31.00374 10.50262 7.50989 0.634 20.31638 69 SER B O 1
ATOM 3268 O O B SER B 1 32 ? -31.00382 10.50784 7.54397 0.366 20.31780 69 SER B O 1
ATOM 3273 N N . MET B 1 33 ? -31.77619 12.56607 7.05615 1.000 19.21488 70 MET B N 1
ATOM 3274 C CA . MET B 1 33 ? -31.61409 13.08841 8.40256 1.000 19.21271 70 MET B CA 1
ATOM 3275 C C . MET B 1 33 ? -32.93804 13.11397 9.14591 1.000 22.09725 70 MET B C 1
ATOM 3276 O O . MET B 1 33 ? -32.99951 13.62515 10.27077 1.000 22.76872 70 MET B O 1
ATOM 3281 N N A GLN B 1 34 ? -34.00636 12.60172 8.54344 0.444 22.52390 71 GLN B N 1
ATOM 3282 N N B GLN B 1 34 ? -33.99332 12.56849 8.55047 0.556 22.51099 71 GLN B N 1
ATOM 3283 C CA A GLN B 1 34 ? -35.30185 12.64035 9.20599 0.444 22.88176 71 GLN B CA 1
ATOM 3284 C CA B GLN B 1 34 ? -35.30405 12.59716 9.17934 0.556 22.87098 71 GLN B CA 1
ATOM 3285 C C A GLN B 1 34 ? -35.34212 11.67636 10.38151 0.444 22.49181 71 GLN B C 1
ATOM 3286 C C B GLN B 1 34 ? -35.33184 11.66973 10.38741 0.556 22.48518 71 GLN B C 1
ATOM 3287 O O A GLN B 1 34 ? -34.68869 10.62902 10.38759 0.444 23.70496 71 GLN B O 1
ATOM 3288 O O B GLN B 1 34 ? -34.65205 10.63865 10.42647 0.556 23.73115 71 GLN B O 1
ATOM 3299 N N . ILE B 1 35 ? -36.12487 12.05409 11.38492 1.000 21.90541 72 ILE B N 1
ATOM 3300 C CA . ILE B 1 35 ? -36.28268 11.29397 12.61626 1.000 20.70802 72 ILE B CA 1
ATOM 3301 C C . ILE B 1 35 ? -37.73154 10.85917 12.70451 1.000 20.54962 72 ILE B C 1
ATOM 3302 O O . ILE B 1 35 ? -38.64518 11.67902 12.54449 1.000 21.75616 72 ILE B O 1
ATOM 3307 N N . GLY B 1 36 ? -37.94248 9.57322 12.94471 1.000 19.39637 73 GLY B N 1
ATOM 3308 C CA . GLY B 1 36 ? -39.29738 9.07088 13.02846 1.000 22.81499 73 GLY B CA 1
ATOM 3309 C C . GLY B 1 36 ? -39.28652 7.56414 13.14972 1.000 20.18784 73 GLY B C 1
ATOM 3310 O O . GLY B 1 36 ? -38.25480 6.96185 13.44928 1.000 19.19380 73 GLY B O 1
ATOM 3311 N N . ASN B 1 37 ? -40.45254 6.96974 12.91478 1.000 22.93797 74 ASN B N 1
ATOM 3312 C CA . ASN B 1 37 ? -40.64446 5.52918 13.08528 1.000 21.62287 74 ASN B CA 1
ATOM 3313 C C . ASN B 1 37 ? -41.49560 5.04579 11.92680 1.000 24.29675 74 ASN B C 1
ATOM 3314 O O . ASN B 1 37 ? -42.67481 4.70982 12.08934 1.000 25.50385 74 ASN B O 1
ATOM 3319 N N . PRO B 1 38 ? -40.93207 5.03054 10.72406 1.000 22.10601 75 PRO B N 1
ATOM 3320 C CA . PRO B 1 38 ? -41.73818 4.71693 9.54124 1.000 26.13967 75 PRO B CA 1
ATOM 3321 C C . PRO B 1 38 ? -42.18339 3.26373 9.52646 1.000 27.26664 75 PRO B C 1
ATOM 3322 O O . PRO B 1 38 ? -41.59211 2.38746 10.16631 1.000 29.10955 75 PRO B O 1
ATOM 3326 N N . ASP B 1 39 ? -43.25866 3.02822 8.76910 1.000 29.73903 76 ASP B N 1
ATOM 3327 C CA . ASP B 1 39 ? -43.82657 1.69470 8.63182 1.000 33.73779 76 ASP B CA 1
ATOM 3328 C C . ASP B 1 39 ? -42.74717 0.70714 8.21006 1.000 30.75468 76 ASP B C 1
ATOM 3329 O O . ASP B 1 39 ? -42.00778 0.94577 7.25124 1.000 33.14097 76 ASP B O 1
ATOM 3334 N N . GLY B 1 40 ? -42.63229 -0.38509 8.96284 1.000 27.50761 77 GLY B N 1
ATOM 3335 C CA . GLY B 1 40 ? -41.68124 -1.42702 8.66473 1.000 27.61893 77 GLY B CA 1
ATOM 3336 C C . GLY B 1 40 ? -40.30084 -1.24515 9.26553 1.000 25.73273 77 GLY B C 1
ATOM 3337 O O . GLY B 1 40 ? -39.42485 -2.07857 9.00782 1.000 25.40209 77 GLY B O 1
ATOM 3338 N N . SER B 1 41 ? -40.07256 -0.19036 10.06408 1.000 23.66133 78 SER B N 1
ATOM 3339 C CA . SER B 1 41 ? -38.72263 0.05934 10.56921 1.000 22.27744 78 SER B CA 1
ATOM 3340 C C . SER B 1 41 ? -38.22108 -1.06075 11.47911 1.000 21.66639 78 SER B C 1
ATOM 3341 O O . SER B 1 41 ? -37.01215 -1.28702 11.56126 1.000 19.02160 78 SER B O 1
ATOM 3344 N N . ILE B 1 42 ? -39.11785 -1.79683 12.14055 1.000 23.27345 79 ILE B N 1
ATOM 3345 C CA . ILE B 1 42 ? -38.68636 -2.89974 12.99576 1.000 21.87892 79 ILE B CA 1
ATOM 3346 C C . ILE B 1 42 ? -37.97293 -3.99410 12.20179 1.000 24.96991 79 ILE B C 1
ATOM 3347 O O . ILE B 1 42 ? -37.28962 -4.84320 12.78867 1.000 24.55550 79 ILE B O 1
ATOM 3352 N N . HIS B 1 43 ? -38.09592 -3.97757 10.87059 1.000 20.73729 80 HIS B N 1
ATOM 3353 C CA . HIS B 1 43 ? -37.42912 -4.92389 9.98775 1.000 20.79282 80 HIS B CA 1
ATOM 3354 C C . HIS B 1 43 ? -36.13721 -4.36258 9.40388 1.000 21.50053 80 HIS B C 1
ATOM 3355 O O . HIS B 1 43 ? -35.60266 -4.91981 8.43732 1.000 21.97273 80 HIS B O 1
ATOM 3362 N N . ALA B 1 44 ? -35.61377 -3.27731 9.98322 1.000 18.67570 81 ALA B N 1
ATOM 3363 C CA . ALA B 1 44 ? -34.44860 -2.60589 9.40876 1.000 18.90403 81 ALA B CA 1
ATOM 3364 C C . ALA B 1 44 ? -33.25762 -3.53541 9.24504 1.000 18.42141 81 ALA B C 1
ATOM 3365 O O . ALA B 1 44 ? -32.41589 -3.30524 8.36784 1.000 17.24887 81 ALA B O 1
ATOM 3367 N N . GLU B 1 45 ? -33.11610 -4.55534 10.10439 1.000 17.36774 82 GLU B N 1
ATOM 3368 C CA . GLU B 1 45 ? -31.88359 -5.33572 10.01645 1.000 18.90401 82 GLU B CA 1
ATOM 3369 C C . GLU B 1 45 ? -31.76768 -6.10270 8.70312 1.000 17.96287 82 GLU B C 1
ATOM 3370 O O . GLU B 1 45 ? -30.65223 -6.49086 8.33906 1.000 19.48590 82 GLU B O 1
ATOM 3376 N N . THR B 1 46 ? -32.86256 -6.25047 7.95002 1.000 18.58951 83 THR B N 1
ATOM 3377 C CA . THR B 1 46 ? -32.84415 -6.88489 6.63110 1.000 15.63510 83 THR B CA 1
ATOM 3378 C C . THR B 1 46 ? -32.87618 -5.88047 5.48847 1.000 16.82118 83 THR B C 1
ATOM 3379 O O . THR B 1 46 ? -32.94767 -6.28521 4.32155 1.000 20.13443 83 THR B O 1
ATOM 3383 N N . ALA B 1 47 ? -32.81573 -4.58462 5.78489 1.000 16.62410 84 ALA B N 1
ATOM 3384 C CA . ALA B 1 47 ? -33.08336 -3.58823 4.75404 1.000 19.31978 84 ALA B CA 1
ATOM 3385 C C . ALA B 1 47 ? -31.95497 -3.44852 3.74193 1.000 16.65329 84 ALA B C 1
ATOM 3386 O O . ALA B 1 47 ? -32.19093 -2.91049 2.65874 1.000 17.86636 84 ALA B O 1
ATOM 3388 N N . TRP B 1 48 ? -30.74093 -3.87440 4.08173 1.000 16.74333 85 TRP B N 1
ATOM 3389 C CA . TRP B 1 48 ? -29.60916 -3.83544 3.16466 1.000 16.99434 85 TRP B CA 1
ATOM 3390 C C . TRP B 1 48 ? -29.18462 -5.22425 2.71046 1.000 19.45195 85 TRP B C 1
ATOM 3391 O O . TRP B 1 48 ? -28.04436 -5.40718 2.27472 1.000 21.49565 85 TRP B O 1
ATOM 3402 N N . GLY B 1 49 ? -30.07907 -6.20672 2.78724 1.000 16.49092 86 GLY B N 1
ATOM 3403 C CA . GLY B 1 49 ? -29.81861 -7.49569 2.17603 1.000 15.30027 86 GLY B CA 1
ATOM 3404 C C . GLY B 1 49 ? -29.30737 -8.57153 3.10138 1.000 17.56123 86 GLY B C 1
ATOM 3405 O O . GLY B 1 49 ? -29.11231 -9.70503 2.64360 1.000 19.38191 86 GLY B O 1
ATOM 3406 N N . ASN B 1 50 ? -29.08042 -8.26856 4.37319 1.000 14.22777 87 ASN B N 1
ATOM 3407 C CA . ASN B 1 50 ? -28.58416 -9.27380 5.30123 1.000 16.61608 87 ASN B CA 1
ATOM 3408 C C . ASN B 1 50 ? -29.73752 -9.94698 6.02137 1.000 14.78377 87 ASN B C 1
ATOM 3409 O O . ASN B 1 50 ? -30.88185 -9.47923 5.97955 1.000 16.64382 87 ASN B O 1
ATOM 3414 N N . PRO B 1 51 ? -29.47487 -11.08272 6.67296 1.000 17.89308 88 PRO B N 1
ATOM 3415 C CA . PRO B 1 51 ? -30.55045 -11.83449 7.31939 1.000 16.47553 88 PRO B CA 1
ATOM 3416 C C . PRO B 1 51 ? -30.88023 -11.29711 8.70139 1.000 17.31777 88 PRO B C 1
ATOM 3417 O O . PRO B 1 51 ? -30.16693 -10.47584 9.27813 1.000 17.78059 88 PRO B O 1
ATOM 3421 N N . VAL B 1 52 ? -32.01293 -11.77426 9.21881 1.000 19.03342 89 VAL B N 1
ATOM 3422 C CA . VAL B 1 52 ? -32.31433 -11.60173 10.63087 1.000 18.69377 89 VAL B CA 1
ATOM 3423 C C . VAL B 1 52 ? -31.24096 -12.28979 11.46507 1.000 16.0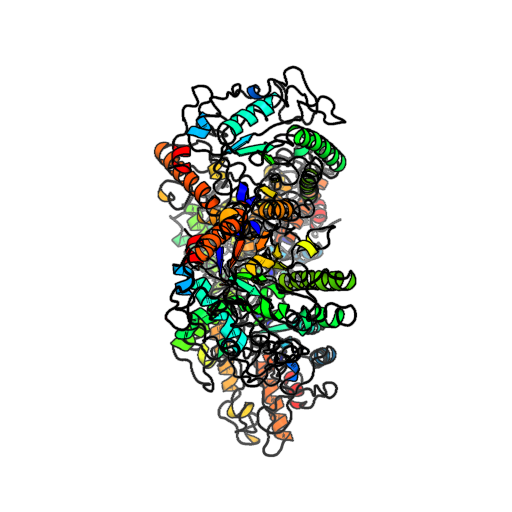6333 89 VAL B C 1
ATOM 3424 O O . VAL B 1 52 ? -30.91767 -13.46839 11.25496 1.000 17.81662 89 VAL B O 1
ATOM 3428 N N . VAL B 1 53 ? -30.66557 -11.54688 12.41482 1.000 16.46240 90 VAL B N 1
ATOM 3429 C CA . VAL B 1 53 ? -29.61825 -12.09875 13.26377 1.000 15.70101 90 VAL B CA 1
ATOM 3430 C C . VAL B 1 53 ? -30.20423 -13.13968 14.21191 1.000 15.01163 90 VAL B C 1
ATOM 3431 O O . VAL B 1 53 ? -31.26335 -12.92871 14.82234 1.000 17.98490 90 VAL B O 1
ATOM 3435 N N . THR B 1 54 ? -29.51227 -14.26961 14.35859 1.000 14.44854 91 THR B N 1
ATOM 3436 C CA . THR B 1 54 ? -29.95741 -15.34298 15.24177 1.000 16.55282 91 THR B CA 1
ATOM 3437 C C . THR B 1 54 ? -28.91325 -15.62842 16.30979 1.000 14.67705 91 THR B C 1
ATOM 3438 O O . THR B 1 54 ? -27.73731 -15.27787 16.16851 1.000 15.60613 91 THR B O 1
ATOM 3442 N N . LYS B 1 55 ? -29.35090 -16.31706 17.36916 1.000 16.11212 92 LYS B N 1
ATOM 3443 C CA . LYS B 1 55 ? -28.42318 -16.68538 18.43835 1.000 17.44884 92 LYS B CA 1
ATOM 3444 C C . LYS B 1 55 ? -27.28053 -17.54096 17.89704 1.000 19.74657 92 LYS B C 1
ATOM 3445 O O . LYS B 1 55 ? -26.12873 -17.39217 18.31342 1.000 17.77983 92 LYS B O 1
ATOM 3451 N N . LYS B 1 56 ? -27.57404 -18.43567 16.95242 1.000 18.86936 93 LYS B N 1
ATOM 3452 C CA . LYS B 1 56 ? -26.51463 -19.30567 16.45265 1.000 18.08324 93 LYS B CA 1
ATOM 3453 C C . LYS B 1 56 ? -25.44984 -18.52034 15.71007 1.000 15.23588 93 LYS B C 1
ATOM 3454 O O . LYS B 1 56 ? -24.27860 -18.91610 15.70942 1.000 17.46740 93 LYS B O 1
ATOM 3460 N N . MET B 1 57 ? -25.83278 -17.42537 15.04365 1.000 14.68080 94 MET B N 1
ATOM 3461 C CA . MET B 1 57 ? -24.83838 -16.58103 14.39009 1.000 15.83568 94 MET B CA 1
ATOM 3462 C C . MET B 1 57 ? -23.87453 -16.00860 15.42144 1.000 14.78896 94 MET B C 1
ATOM 3463 O O . MET B 1 57 ? -22.65098 -16.01225 15.22456 1.000 14.59595 94 MET B O 1
ATOM 3468 N N . ILE B 1 58 ? -24.42426 -15.51231 16.53182 1.000 14.11944 95 ILE B N 1
ATOM 3469 C CA . ILE B 1 58 ? -23.60535 -14.96818 17.60972 1.000 13.72318 95 ILE B CA 1
ATOM 3470 C C . ILE B 1 58 ? -22.69182 -16.04993 18.17684 1.000 15.99997 95 ILE B C 1
ATOM 3471 O O . ILE B 1 58 ? -21.49958 -15.81531 18.42971 1.000 16.38046 95 ILE B O 1
ATOM 3476 N N . GLN B 1 59 ? -23.23141 -17.25670 18.36934 1.000 15.19794 96 GLN B N 1
ATOM 3477 C CA . GLN B 1 59 ? -22.43010 -18.34747 18.92991 1.000 13.88102 96 GLN B CA 1
ATOM 3478 C C . GLN B 1 59 ? -21.28921 -18.75057 18.00336 1.000 17.11051 96 GLN B C 1
ATOM 3479 O O . GLN B 1 59 ? -20.21159 -19.12317 18.47165 1.000 17.59663 96 GLN B O 1
ATOM 3485 N N . ALA B 1 60 ? -21.50221 -18.69301 16.68754 1.000 15.50762 97 ALA B N 1
ATOM 3486 C CA . ALA B 1 60 ? -20.42772 -19.04433 15.76910 1.000 16.05050 97 ALA B CA 1
ATOM 3487 C C . ALA B 1 60 ? -19.29199 -18.03739 15.82492 1.000 15.70214 97 ALA B C 1
ATOM 3488 O O . ALA B 1 60 ? -18.13067 -18.41046 15.62149 1.000 15.99364 97 ALA B O 1
ATOM 3490 N N . VAL B 1 61 ? -19.60258 -16.75077 16.05360 1.000 15.50992 98 VAL B N 1
ATOM 3491 C CA . VAL B 1 61 ? -18.55143 -15.74847 16.15970 1.000 15.66948 98 VAL B CA 1
ATOM 3492 C C . VAL B 1 61 ? -17.70186 -16.01638 17.39586 1.000 14.51432 98 VAL B C 1
ATOM 3493 O O . VAL B 1 61 ? -16.46426 -15.93542 17.34998 1.000 14.10800 98 VAL B O 1
ATOM 3497 N N . LYS B 1 62 ? -18.35514 -16.37496 18.50104 1.000 14.22756 99 LYS B N 1
ATOM 3498 C CA . LYS B 1 62 ? -17.64183 -16.77964 19.71371 1.000 14.21623 99 LYS B CA 1
ATOM 3499 C C . LYS B 1 62 ? -16.75980 -17.99368 19.44575 1.000 15.45539 99 LYS B C 1
ATOM 3500 O O . LYS B 1 62 ? -15.57968 -18.02398 19.83523 1.000 17.80096 99 LYS B O 1
ATOM 3506 N N . LYS B 1 63 ? -17.30855 -19.00060 18.76073 1.000 15.10222 100 LYS B N 1
ATOM 3507 C CA . LYS B 1 63 ? -16.55600 -20.23082 18.57179 1.000 17.26867 100 LYS B CA 1
ATOM 3508 C C . LYS B 1 63 ? -15.36006 -20.02714 17.65487 1.000 17.07695 100 LYS B C 1
ATOM 3509 O O . LYS B 1 63 ? -14.37265 -20.76158 17.76591 1.000 18.46919 100 LYS B O 1
ATOM 3515 N N . ALA B 1 64 ? -15.39612 -19.01431 16.78495 1.000 15.72117 101 ALA B N 1
ATOM 3516 C CA . ALA B 1 64 ? -14.23928 -18.72153 15.94678 1.000 15.94310 101 ALA B CA 1
ATOM 3517 C C . ALA B 1 64 ? -13.07495 -18.13629 16.73305 1.000 16.16377 101 ALA B C 1
ATOM 3518 O O . ALA B 1 64 ? -11.94119 -18.13550 16.23540 1.000 17.86492 101 ALA B O 1
ATOM 3520 N N . GLY B 1 65 ? -13.32442 -17.63044 17.93858 1.000 14.74959 102 GLY B N 1
ATOM 3521 C CA . GLY B 1 65 ? -12.27809 -17.11639 18.79913 1.000 17.31328 102 GLY B CA 1
ATOM 3522 C C . GLY B 1 65 ? -12.47957 -15.69141 19.23686 1.000 14.74576 102 GLY B C 1
ATOM 3523 O O . GLY B 1 65 ? -11.74343 -15.21400 20.11258 1.000 15.46967 102 GLY B O 1
ATOM 3524 N N . PHE B 1 66 ? -13.43813 -14.98588 18.65146 1.000 13.57441 103 PHE B N 1
ATOM 3525 C CA . PHE B 1 66 ? -13.69114 -13.61545 19.06784 1.000 13.65389 103 PHE B CA 1
ATOM 3526 C C . PHE B 1 66 ? -14.21468 -13.59765 20.49619 1.000 14.50935 103 PHE B C 1
ATOM 3527 O O . PHE B 1 66 ? -14.93221 -14.50481 20.93293 1.000 15.33296 103 PHE B O 1
ATOM 3535 N N . ASN B 1 67 ? -13.86471 -12.54301 21.23209 1.000 11.89163 104 ASN B N 1
ATOM 3536 C CA . ASN B 1 67 ? -14.33524 -12.43056 22.60473 1.000 12.52045 104 ASN B CA 1
ATOM 3537 C C . ASN B 1 67 ? -15.10980 -11.13697 22.84251 1.000 11.67732 104 ASN B C 1
ATOM 3538 O O . ASN B 1 67 ? -15.40497 -10.78913 23.99372 1.000 15.15503 104 ASN B O 1
ATOM 3543 N N . ALA B 1 68 ? -15.52462 -10.46157 21.76463 1.000 13.40147 105 ALA B N 1
ATOM 3544 C CA . ALA B 1 68 ? -16.36369 -9.27897 21.89215 1.000 12.98711 105 ALA B CA 1
ATOM 3545 C C . ALA B 1 68 ? -17.05450 -9.04337 20.56478 1.000 12.11089 105 ALA B C 1
ATOM 3546 O O . ALA B 1 68 ? -16.55011 -9.45532 19.51463 1.000 13.56163 105 ALA B O 1
ATOM 3548 N N . ILE B 1 69 ? -18.22192 -8.39976 20.61913 1.000 11.49229 106 ILE B N 1
ATOM 3549 C CA . ILE B 1 69 ? -18.94111 -8.01260 19.40015 1.000 11.35901 106 ILE B CA 1
ATOM 3550 C C . ILE B 1 69 ? -19.31480 -6.54486 19.51720 1.000 13.10804 106 ILE B C 1
ATOM 3551 O O . ILE B 1 69 ? -19.81127 -6.10995 20.56010 1.000 13.08879 106 ILE B O 1
ATOM 3556 N N . ARG B 1 70 ? -19.08636 -5.79012 18.44350 1.000 11.86642 107 ARG B N 1
ATOM 3557 C CA . ARG B 1 70 ? -19.54314 -4.41160 18.32990 1.000 10.50285 107 ARG B CA 1
ATOM 3558 C C . ARG B 1 70 ? -20.80974 -4.43543 17.49810 1.000 12.00662 107 ARG B C 1
ATOM 3559 O O . ARG B 1 70 ? -20.83579 -5.05650 16.42883 1.000 13.00813 107 ARG B O 1
ATOM 3567 N N . ILE B 1 71 ? -21.87066 -3.82465 18.02460 1.000 12.34114 108 ILE B N 1
ATOM 3568 C CA . ILE B 1 71 ? -23.17070 -3.79897 17.36422 1.000 12.62258 108 ILE B CA 1
ATOM 3569 C C . ILE B 1 71 ? -23.49626 -2.38102 16.91840 1.000 12.37762 108 ILE B C 1
ATOM 3570 O O . ILE B 1 71 ? -23.95846 -1.57123 17.74632 1.000 13.29309 108 ILE B O 1
ATOM 3575 N N . PRO B 1 72 ? -23.28423 -2.05369 15.63783 1.000 12.82169 109 PRO B N 1
ATOM 3576 C CA . PRO B 1 72 ? -23.76308 -0.77107 15.09368 1.000 12.29510 109 PRO B CA 1
ATOM 3577 C C . PRO B 1 72 ? -25.27671 -0.70122 15.17151 1.000 14.18610 109 PRO B C 1
ATOM 3578 O O . PRO B 1 72 ? -25.97220 -1.62097 14.74225 1.000 15.26574 109 PRO B O 1
ATOM 3582 N N . ILE B 1 73 ? -25.79214 0.40935 15.69640 1.000 11.45418 110 ILE B N 1
ATOM 3583 C CA . ILE B 1 73 ? -27.23954 0.58882 15.82395 1.000 12.94603 110 ILE B CA 1
ATOM 3584 C C . ILE B 1 73 ? -27.59761 1.98238 15.34800 1.000 13.21412 110 ILE B C 1
ATOM 3585 O O . ILE B 1 73 ? -27.10233 2.97303 15.89807 1.000 13.18060 110 ILE B O 1
ATOM 3590 N N . ARG B 1 74 ? -28.45225 2.05826 14.32975 1.000 12.48639 111 ARG B N 1
ATOM 3591 C CA . ARG B 1 74 ? -29.07267 3.31221 13.94781 1.000 12.57756 111 ARG B CA 1
ATOM 3592 C C . ARG B 1 74 ? -30.33886 3.48032 14.78050 1.000 14.67660 111 ARG B C 1
ATOM 3593 O O . ARG B 1 74 ? -31.08759 2.52538 14.98095 1.000 18.27888 111 ARG B O 1
ATOM 3601 N N . TRP B 1 75 ? -30.57844 4.69854 15.27300 1.000 14.59748 112 TRP B N 1
ATOM 3602 C CA . TRP B 1 75 ? -31.76825 4.95191 16.07788 1.000 14.88962 112 TRP B CA 1
ATOM 3603 C C . TRP B 1 75 ? -32.77257 5.87643 15.41119 1.000 15.00678 112 TRP B C 1
ATOM 3604 O O . TRP B 1 75 ? -33.94853 5.84789 15.78126 1.000 15.81932 112 TRP B O 1
ATOM 3615 N N A GLN B 1 76 ? -32.34306 6.65903 14.41606 0.733 15.79601 113 GLN B N 1
ATOM 3616 N N B GLN B 1 76 ? -32.35378 6.67438 14.43084 0.267 15.86576 113 GLN B N 1
ATOM 3617 C CA A GLN B 1 76 ? -33.14943 7.77648 13.92328 0.733 17.85284 113 GLN B CA 1
ATOM 3618 C CA B GLN B 1 76 ? -33.19401 7.78100 13.98234 0.267 17.82333 113 GLN B CA 1
ATOM 3619 C C A GLN B 1 76 ? -34.46493 7.32792 13.30481 0.733 18.12613 113 GLN B C 1
ATOM 3620 C C B GLN B 1 76 ? -34.49642 7.31299 13.34199 0.267 18.13630 113 GLN B C 1
ATOM 3621 O O A GLN B 1 76 ? -35.42627 8.10003 13.30013 0.733 18.97856 113 GLN B O 1
ATOM 3622 O O B GLN B 1 76 ? -35.48829 8.04753 13.37780 0.267 18.98960 113 GLN B O 1
ATOM 3633 N N . CYS B 1 77 ? -34.53225 6.10940 12.76789 1.000 17.04736 114 CYS B N 1
ATOM 3634 C CA . CYS B 1 77 ? -35.76278 5.60228 12.16959 1.000 20.74899 114 CYS B CA 1
ATOM 3635 C C . CYS B 1 77 ? -36.52749 4.68718 13.11803 1.000 18.63285 114 CYS B C 1
ATOM 3636 O O . CYS B 1 77 ? -37.38817 3.91882 12.67111 1.000 18.99139 114 CYS B O 1
ATOM 3639 N N . HIS B 1 78 ? -36.23717 4.77644 14.42322 1.000 17.28950 115 HIS B N 1
ATOM 3640 C CA . HIS B 1 78 ? -36.90202 4.00075 15.46594 1.000 18.69487 115 HIS B CA 1
ATOM 3641 C C . HIS B 1 78 ? -37.38185 4.92205 16.57836 1.000 18.40759 115 HIS B C 1
ATOM 3642 O O . HIS B 1 78 ? -37.46643 4.50794 17.73588 1.000 18.91550 115 HIS B O 1
ATOM 3649 N N . ILE B 1 79 ? -37.67652 6.17559 16.24162 1.000 18.76517 116 ILE B N 1
ATOM 3650 C CA . ILE B 1 79 ? -38.01127 7.21631 17.21145 1.000 20.08785 116 ILE B CA 1
ATOM 3651 C C . ILE B 1 79 ? -39.50744 7.49478 17.13870 1.000 21.29216 116 ILE B C 1
ATOM 3652 O O . ILE B 1 79 ? -40.02852 7.88160 16.08093 1.000 21.08570 116 ILE B O 1
ATOM 3657 N N . THR B 1 80 ? -40.20088 7.31603 18.26685 1.000 21.48024 117 THR B N 1
ATOM 3658 C CA . THR B 1 80 ? -41.64547 7.51947 18.29855 1.000 22.92400 117 THR B CA 1
ATOM 3659 C C . THR B 1 80 ? -42.03416 8.98920 18.41998 1.000 23.58776 117 THR B C 1
ATOM 3660 O O . THR B 1 80 ? -43.14841 9.35284 18.03442 1.000 24.74129 117 THR B O 1
ATOM 3664 N N . ASN B 1 81 ? -41.14678 9.83468 18.94290 1.000 22.96093 118 ASN B N 1
ATOM 3665 C CA . ASN B 1 81 ? -41.37545 11.27880 19.01614 1.000 23.50249 118 ASN B CA 1
ATOM 3666 C C . ASN B 1 81 ? -40.03536 11.97908 18.86776 1.000 22.32787 118 ASN B C 1
ATOM 3667 O O . ASN B 1 81 ? -39.14671 11.76757 19.69433 1.000 21.62204 118 ASN B O 1
ATOM 3672 N N . ALA B 1 82 ? -39.89182 12.80484 17.82271 1.000 22.44571 119 ALA B N 1
ATOM 3673 C CA . ALA B 1 82 ? -38.57983 13.36460 17.50032 1.000 21.10748 119 ALA B CA 1
ATOM 3674 C C . ALA B 1 82 ? -38.16753 14.44708 18.48703 1.000 21.75123 119 ALA B C 1
ATOM 3675 O O . ALA B 1 82 ? -36.96967 14.64957 18.72292 1.000 24.24936 119 ALA B O 1
ATOM 3677 N N . GLN B 1 83 ? -39.13516 15.15128 19.07173 1.000 22.84177 120 GLN B N 1
ATOM 3678 C CA . GLN B 1 8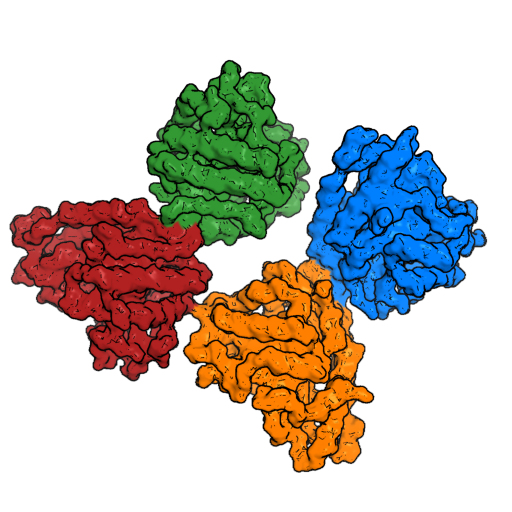3 ? -38.80619 16.13542 20.09630 1.000 23.44713 120 GLN B CA 1
ATOM 3679 C C . GLN B 1 83 ? -38.28033 15.47268 21.36095 1.000 26.71052 120 GLN B C 1
ATOM 3680 O O . GLN B 1 83 ? -37.33771 15.97575 21.98411 1.000 28.94303 120 GLN B O 1
ATOM 3686 N N . ALA B 1 84 ? -38.89116 14.35981 21.76959 1.000 22.54148 121 ALA B N 1
ATOM 3687 C CA . ALA B 1 84 ? -38.46813 13.68290 22.98755 1.000 22.35111 121 ALA B CA 1
ATOM 3688 C C . ALA B 1 84 ? -37.34662 12.68518 22.75055 1.000 21.92793 121 ALA B C 1
ATOM 3689 O O . ALA B 1 84 ? -36.70419 12.25933 23.71575 1.000 21.42802 121 ALA B O 1
ATOM 3691 N N . MET B 1 85 ? -37.10296 12.31352 21.49402 1.000 21.43643 122 MET B N 1
ATOM 3692 C CA . MET B 1 85 ? -36.19325 11.22381 21.13674 1.000 20.31824 122 MET B CA 1
ATOM 3693 C C . MET B 1 85 ? -36.52521 9.95033 21.90943 1.000 19.53854 122 MET B C 1
ATOM 3694 O O . MET B 1 85 ? -35.64034 9.19977 22.32611 1.000 18.81888 122 MET B O 1
ATOM 3699 N N . SER B 1 86 ? -37.82075 9.70304 22.09785 1.000 20.64584 123 SER B N 1
ATOM 3700 C CA . SER B 1 86 ? -38.25964 8.43819 22.67237 1.000 21.00099 123 SER B CA 1
ATOM 3701 C C . SER B 1 86 ? -38.12781 7.32066 21.64333 1.000 20.40061 123 SER B C 1
ATOM 3702 O O . SER B 1 86 ? -38.37761 7.52474 20.45221 1.000 20.32340 123 SER B O 1
ATOM 3705 N N . ILE B 1 87 ? -37.75402 6.12360 22.10922 1.000 20.06435 124 ILE B N 1
ATOM 3706 C CA . ILE B 1 87 ? -37.40476 5.01387 21.22633 1.000 19.72287 124 ILE B CA 1
ATOM 3707 C C . ILE B 1 87 ? -38.53086 3.99320 21.18731 1.000 22.17501 124 ILE B C 1
ATOM 3708 O O . ILE B 1 87 ? -39.13234 3.67166 22.22228 1.000 21.09752 124 ILE B O 1
ATOM 3713 N N . ASP B 1 88 ? -38.80941 3.48322 19.98328 1.000 20.14329 125 ASP B N 1
ATOM 3714 C CA . ASP B 1 88 ? -39.76586 2.39409 19.79685 1.000 20.89673 125 ASP B CA 1
ATOM 3715 C C . ASP B 1 88 ? -39.44767 1.22284 20.71842 1.000 20.79661 125 ASP B C 1
ATOM 3716 O O . ASP B 1 88 ? -38.32315 0.72478 20.73886 1.000 19.77940 125 ASP B O 1
ATOM 3721 N N . LYS B 1 89 ? -40.45165 0.79091 21.49452 1.000 21.96087 126 LYS B N 1
ATOM 3722 C CA . LYS B 1 89 ? -40.20387 -0.26703 22.47086 1.000 22.03595 126 LYS B CA 1
ATOM 3723 C C . LYS B 1 89 ? -39.85289 -1.59023 21.80430 1.000 22.61802 126 LYS B C 1
ATOM 3724 O O . LYS B 1 89 ? -39.09034 -2.38319 22.37126 1.000 21.00116 126 LYS B O 1
ATOM 3730 N N . ALA B 1 90 ? -40.40632 -1.85765 20.62156 1.000 21.64641 127 ALA B N 1
ATOM 3731 C CA . ALA B 1 90 ? -40.07565 -3.10014 19.93864 1.000 21.17955 127 ALA B CA 1
ATOM 3732 C C . ALA B 1 90 ? -38.62282 -3.09905 19.49192 1.000 20.79980 127 ALA B C 1
ATOM 3733 O O . ALA B 1 90 ? -37.98463 -4.15318 19.45073 1.000 20.11232 127 ALA B O 1
ATOM 3735 N N . TRP B 1 91 ? -38.09305 -1.93000 19.14122 1.000 19.16378 128 TRP B N 1
ATOM 3736 C CA . TRP B 1 91 ? -36.69098 -1.85139 18.74911 1.000 17.91039 128 TRP B CA 1
ATOM 3737 C C . TRP B 1 91 ? -35.77720 -2.08862 19.94664 1.000 19.41749 128 TRP B C 1
ATOM 3738 O O . TRP B 1 91 ? -34.81576 -2.85835 19.84654 1.000 18.39983 128 TRP B O 1
ATOM 3749 N N . ILE B 1 92 ? -36.06363 -1.45621 21.09997 1.000 18.60452 129 ILE B N 1
ATOM 3750 C CA A ILE B 1 92 ? -35.27899 -1.70294 22.31312 0.813 19.72319 129 ILE B CA 1
ATOM 3751 C CA B ILE B 1 92 ? -35.21990 -1.71378 22.26379 0.187 19.71024 129 ILE B CA 1
ATOM 3752 C C . ILE B 1 92 ? -35.28896 -3.18794 22.65092 1.000 19.35395 129 ILE B C 1
ATOM 3753 O O . ILE B 1 92 ? -34.26155 -3.78706 22.99411 1.000 17.35976 129 ILE B O 1
ATOM 3762 N N . ALA B 1 93 ? -36.47005 -3.80886 22.56265 1.000 18.89620 130 ALA B N 1
ATOM 3763 C CA . ALA B 1 93 ? -36.55461 -5.22594 22.90742 1.000 19.19986 130 ALA B CA 1
ATOM 3764 C C . ALA B 1 93 ? -35.70193 -6.07052 21.97109 1.000 20.42958 130 ALA B C 1
ATOM 3765 O O . ALA B 1 93 ? -35.02577 -7.00679 22.41556 1.000 21.18913 130 ALA B O 1
ATOM 3767 N N . ARG B 1 94 ? -35.69200 -5.73702 20.67584 1.000 18.95343 131 ARG B N 1
ATOM 3768 C CA . ARG B 1 94 ? -34.88381 -6.49456 19.72813 1.000 19.64092 131 ARG B CA 1
ATOM 3769 C C . ARG B 1 94 ? -33.39670 -6.32608 20.02573 1.000 19.48566 131 ARG B C 1
ATOM 3770 O O . ARG B 1 94 ? -32.63865 -7.30334 20.02275 1.000 16.49510 131 ARG B O 1
ATOM 3778 N N . ILE B 1 95 ? -32.95489 -5.08650 20.26820 1.000 15.97778 132 ILE B N 1
ATOM 3779 C CA . ILE B 1 95 ? -31.55108 -4.86782 20.61613 1.000 16.25655 132 ILE B CA 1
ATOM 3780 C C . ILE B 1 95 ? -31.19189 -5.61090 21.89960 1.000 16.45438 132 ILE B C 1
ATOM 3781 O O . ILE B 1 95 ? -30.12388 -6.22799 21.99543 1.000 16.67790 132 ILE B O 1
ATOM 3786 N N . LYS B 1 96 ? -32.06727 -5.56450 22.90798 1.000 20.08162 133 LYS B N 1
ATOM 3787 C CA . LYS B 1 96 ? -31.77887 -6.27403 24.15429 1.000 17.13819 133 LYS B CA 1
ATOM 3788 C C . LYS B 1 96 ? -31.67582 -7.77563 23.93080 1.000 18.69918 133 LYS B C 1
ATOM 3789 O O . LYS B 1 96 ? -30.87359 -8.45264 24.58428 1.000 19.74068 133 LYS B O 1
ATOM 3795 N N . GLU B 1 97 ? -32.47948 -8.31131 23.01491 1.000 17.91267 134 GLU B N 1
ATOM 3796 C CA . GLU B 1 97 ? -32.39968 -9.73676 22.72904 1.000 19.08446 134 GLU B CA 1
ATOM 3797 C C . GLU B 1 97 ? -31.00900 -10.10340 22.23343 1.000 19.42532 134 GLU B C 1
ATOM 3798 O O . GLU B 1 97 ? -30.39933 -11.06911 22.70821 1.000 19.56499 134 GLU B O 1
ATOM 3804 N N . VAL B 1 98 ? -30.47745 -9.31489 21.30516 1.000 15.65235 135 VAL B N 1
ATOM 3805 C CA . VAL B 1 98 ? -29.18910 -9.63950 20.70459 1.000 15.85589 135 VAL B CA 1
ATOM 3806 C C . VAL B 1 98 ? -28.06368 -9.40044 21.69773 1.000 19.55884 135 VAL B C 1
ATOM 3807 O O . VAL B 1 98 ? -27.12433 -10.20260 21.79759 1.000 16.58979 135 VAL B O 1
ATOM 3811 N N . VAL B 1 99 ? -28.12912 -8.28933 22.43875 1.000 16.36795 136 VAL B N 1
ATOM 3812 C CA . VAL B 1 99 ? -27.13508 -8.02502 23.47287 1.000 17.22081 136 VAL B CA 1
ATOM 3813 C C . VAL B 1 99 ? -27.08472 -9.18191 24.46238 1.000 17.86852 136 VAL B C 1
ATOM 3814 O O . VAL B 1 99 ? -26.00275 -9.63085 24.85658 1.000 18.24229 136 VAL B O 1
ATOM 3818 N N . GLY B 1 100 ? -28.25848 -9.69123 24.85810 1.000 17.41046 137 GLY B N 1
ATOM 3819 C CA . GLY B 1 100 ? -28.30629 -10.81664 25.78191 1.000 18.69668 137 GLY B CA 1
ATOM 3820 C C . GLY B 1 100 ? -27.71465 -12.08922 25.20232 1.000 21.07319 137 GLY B C 1
ATOM 3821 O O . GLY B 1 100 ? -27.04572 -12.84624 25.90714 1.000 19.98087 137 GLY B O 1
ATOM 3822 N N . TRP B 1 101 ? -27.95866 -12.35138 23.91087 1.000 17.54441 138 TRP B N 1
ATOM 3823 C CA . TRP B 1 101 ? -27.29400 -13.48604 23.27096 1.000 20.50312 138 TRP B CA 1
ATOM 3824 C C . TRP B 1 101 ? -25.78379 -13.37899 23.40697 1.000 19.52010 138 TRP B C 1
ATOM 3825 O O . TRP B 1 101 ? -25.09819 -14.36583 23.69815 1.000 19.51478 138 TRP B O 1
ATOM 3836 N N . CYS B 1 102 ? -25.24527 -12.18146 23.20400 1.000 16.68750 139 CYS B N 1
ATOM 3837 C CA . CYS B 1 102 ? -23.80173 -12.01818 23.26586 1.000 15.77966 139 CYS B CA 1
ATOM 3838 C C . CYS B 1 102 ? -23.29306 -12.23954 24.68279 1.000 17.10844 139 CYS B C 1
ATOM 3839 O O . CYS B 1 102 ? -22.34674 -13.00171 24.90427 1.000 18.32579 139 CYS B O 1
ATOM 3842 N N . LEU B 1 103 ? -23.91663 -11.57313 25.65970 1.000 16.66339 140 LEU B N 1
ATOM 3843 C CA . LEU B 1 103 ? -23.42522 -11.66363 27.03014 1.000 18.42235 140 LEU B CA 1
ATOM 3844 C C . LEU B 1 103 ? -23.56585 -13.07917 27.57054 1.000 21.22917 140 LEU B C 1
ATOM 3845 O O . LEU B 1 103 ? -22.68287 -13.57372 28.27972 1.000 25.19503 140 LEU B O 1
ATOM 3850 N N . ASP B 1 104 ? -24.66038 -13.75383 27.22738 1.000 20.15048 141 ASP B N 1
ATOM 3851 C CA . ASP B 1 104 ? -24.87338 -15.11238 27.70771 1.000 19.66270 141 ASP B CA 1
ATOM 3852 C C . ASP B 1 104 ? -23.93795 -16.12053 27.05817 1.000 20.91381 141 ASP B C 1
ATOM 3853 O O . ASP B 1 104 ? -23.84839 -17.25124 27.54523 1.000 23.94211 141 ASP B O 1
ATOM 3858 N N . ASN B 1 105 ? -23.25721 -15.75661 25.97108 1.000 21.47581 142 ASN B N 1
ATOM 3859 C CA . ASN B 1 105 ? -22.32736 -16.66522 25.31734 1.000 20.15069 142 ASN B CA 1
ATOM 3860 C C . ASN B 1 105 ? -20.88539 -16.19062 25.43118 1.000 20.07762 142 ASN B C 1
ATOM 3861 O O . ASN B 1 105 ? -20.04053 -16.52559 24.59524 1.000 24.19575 142 ASN B O 1
ATOM 3866 N N . GLY B 1 106 ? -20.59142 -15.43910 26.48690 1.000 20.34744 143 GLY B N 1
ATOM 3867 C CA . GLY B 1 106 ? -19.21608 -15.12874 26.81602 1.000 23.86397 143 GLY B CA 1
ATOM 3868 C C . GLY B 1 106 ? -18.58298 -14.06406 25.95878 1.000 22.48398 143 GLY B C 1
ATOM 3869 O O . GLY B 1 106 ? -17.37845 -14.13136 25.68522 1.000 25.39352 143 GLY B O 1
ATOM 3870 N N . LEU B 1 107 ? -19.35874 -13.08377 25.51179 1.000 19.21265 144 LEU B N 1
ATOM 3871 C CA . LEU B 1 107 ? -18.84299 -11.99004 24.70749 1.000 15.56266 144 LEU B CA 1
ATOM 3872 C C . LEU B 1 107 ? -19.03295 -10.66154 25.42109 1.000 17.83419 144 LEU B C 1
ATOM 3873 O O . LEU B 1 107 ? -20.09796 -10.39444 25.97896 1.000 20.37363 144 LEU B O 1
ATOM 3878 N N . LYS B 1 108 ? -17.99865 -9.83150 25.38353 1.000 13.34455 145 LYS B N 1
ATOM 3879 C CA . LYS B 1 108 ? -18.18039 -8.40437 25.63427 1.000 13.51352 145 LYS B CA 1
ATOM 3880 C C . LYS B 1 108 ? -18.95186 -7.77038 24.47845 1.000 12.66973 145 LYS B C 1
ATOM 3881 O O . LYS B 1 108 ? -19.00753 -8.31289 23.37567 1.000 13.84976 145 LYS B O 1
ATOM 3887 N N . VAL B 1 109 ? -19.55495 -6.60573 24.74214 1.000 13.63881 146 VAL B N 1
ATOM 3888 C CA . VAL B 1 109 ? -20.44977 -5.95870 23.78350 1.000 12.45198 146 VAL B CA 1
ATOM 3889 C C . VAL B 1 109 ? -20.21343 -4.45724 23.78941 1.000 13.42242 146 VAL B C 1
ATOM 3890 O O . VAL B 1 109 ? -20.07874 -3.84850 24.85340 1.000 14.49493 146 VAL B O 1
ATOM 3894 N N . ILE B 1 110 ? -20.17619 -3.85820 22.59638 1.000 12.77964 147 ILE B N 1
ATOM 3895 C CA . ILE B 1 110 ? -20.29801 -2.41200 22.42307 1.000 11.76148 147 ILE B CA 1
ATOM 3896 C C . ILE B 1 110 ? -21.59977 -2.14999 21.69155 1.000 14.26626 147 ILE B C 1
ATOM 3897 O O . ILE B 1 110 ? -21.86581 -2.77011 20.65711 1.000 13.53280 147 ILE B O 1
ATOM 3902 N N . ILE B 1 111 ? -22.41953 -1.26076 22.23220 1.000 14.74316 148 ILE B N 1
ATOM 3903 C CA . ILE B 1 111 ? -23.53718 -0.71013 21.48053 1.000 11.80576 148 ILE B CA 1
ATOM 3904 C C . ILE B 1 111 ? -23.24161 0.75256 21.23560 1.000 11.55589 148 ILE B C 1
ATOM 3905 O O . ILE B 1 111 ? -22.57154 1.40073 22.04791 1.000 13.92812 148 ILE B O 1
ATOM 3910 N N . ASN B 1 112 ? -23.72146 1.27616 20.10749 1.000 12.64481 149 ASN B N 1
ATOM 3911 C CA . ASN B 1 112 ? -23.41955 2.66562 19.77889 1.000 12.63279 149 ASN B CA 1
ATOM 3912 C C . ASN B 1 112 ? -24.61972 3.35028 19.11758 1.000 14.01658 149 ASN B C 1
ATOM 3913 O O . ASN B 1 112 ? -25.75859 2.85837 19.14445 1.000 15.22785 149 ASN B O 1
ATOM 3918 N N . VAL B 1 113 ? -24.33809 4.54353 18.59343 1.000 13.01823 150 VAL B N 1
ATOM 3919 C CA . VAL B 1 113 ? -25.23966 5.34139 17.76997 1.000 11.95378 150 VAL B CA 1
ATOM 3920 C C . VAL B 1 113 ? -24.53973 5.50325 16.42500 1.000 13.69886 150 VAL B C 1
ATOM 3921 O O . VAL B 1 113 ? -23.48010 6.12876 16.35102 1.000 15.62982 150 VAL B O 1
ATOM 3925 N N . HIS B 1 114 ? -25.10951 4.91384 15.36434 1.000 14.74170 151 HIS B N 1
ATOM 3926 C CA . HIS B 1 114 ? -24.36956 4.61504 14.13834 1.000 12.35974 151 HIS B CA 1
ATOM 3927 C C . HIS B 1 114 ? -25.21660 4.98739 12.92487 1.000 14.36816 151 HIS B C 1
ATOM 3928 O O . HIS B 1 114 ? -26.39395 4.63101 12.87194 1.000 14.86704 151 HIS B O 1
ATOM 3935 N N . HIS B 1 115 ? -24.62534 5.70277 11.96356 1.000 13.45250 152 HIS B N 1
ATOM 3936 C CA . HIS B 1 115 ? -25.36766 6.24049 10.81066 1.000 11.58159 152 HIS B CA 1
ATOM 3937 C C . HIS B 1 115 ? -26.54314 7.09760 11.25460 1.000 13.58776 152 HIS B C 1
ATOM 3938 O O . HIS B 1 115 ? -27.58726 7.13716 10.60011 1.000 16.57932 152 HIS B O 1
ATOM 3945 N N . GLU B 1 116 ? -26.37618 7.80609 12.36100 1.000 13.98510 153 GLU B N 1
ATOM 3946 C CA . GLU B 1 116 ? -27.41596 8.66297 12.91035 1.000 14.64427 153 GLU B CA 1
ATOM 3947 C C . GLU B 1 116 ? -27.26726 10.02063 12.22823 1.000 14.14292 153 GLU B C 1
ATOM 3948 O O . GLU B 1 116 ? -26.60034 10.91171 12.73160 1.000 14.86692 153 GLU B O 1
ATOM 3954 N N . LYS B 1 117 ? -27.90557 10.18865 11.06450 1.000 13.62313 154 LYS B N 1
ATOM 3955 C CA . LYS B 1 117 ? -27.40754 11.21765 10.15623 1.000 15.69994 154 LYS B CA 1
ATOM 3956 C C . LYS B 1 117 ? -27.76520 12.64350 10.57727 1.000 13.98263 154 LYS B C 1
ATOM 3957 O O . LYS B 1 117 ? -27.04897 13.56543 10.20649 1.000 17.16525 154 LYS B O 1
ATOM 3963 N N . TRP B 1 118 ? -28.85654 12.86524 11.32112 1.000 14.20433 155 TRP B N 1
ATOM 3964 C CA . TRP B 1 118 ? -29.12463 14.22060 11.81404 1.000 14.76305 155 TRP B CA 1
ATOM 3965 C C . TRP B 1 118 ? -27.99108 14.70792 12.69259 1.000 16.66010 155 TRP B C 1
ATOM 3966 O O . TRP B 1 118 ? -27.74013 15.91430 12.78277 1.000 16.32617 155 TRP B O 1
ATOM 3977 N N . LEU B 1 119 ? -27.29677 13.78329 13.33931 1.000 16.23080 156 LEU B N 1
ATOM 3978 C CA . LEU B 1 119 ? -26.16426 14.07586 14.19954 1.000 14.45414 156 LEU B CA 1
ATOM 3979 C C . LEU B 1 119 ? -24.87255 14.13071 13.40120 1.000 15.68050 156 LEU B C 1
ATOM 3980 O O . LEU B 1 119 ? -24.12859 15.11491 13.45990 1.000 14.75966 156 LEU B O 1
ATOM 3985 N N . GLU B 1 120 ? -24.63254 13.08544 12.61021 1.000 13.30328 157 GLU B N 1
ATOM 3986 C CA . GLU B 1 120 ? -23.35328 12.92673 11.93339 1.000 13.10270 157 GLU B CA 1
ATOM 3987 C C . GLU B 1 120 ? -23.17415 13.96094 10.83625 1.000 14.50489 157 GLU B C 1
ATOM 3988 O O . GLU B 1 120 ? -22.06668 14.46110 10.63170 1.000 16.20448 157 GLU B O 1
ATOM 3994 N N . SER B 1 121 ? -24.24419 14.27120 10.10222 1.000 14.82479 158 SER B N 1
ATOM 3995 C CA . SER B 1 121 ? -24.12018 15.09440 8.90868 1.000 15.08284 158 SER B CA 1
ATOM 3996 C C . SER B 1 121 ? -24.23463 16.57861 9.18791 1.000 17.77508 158 SER B C 1
ATOM 3997 O O . SER B 1 121 ? -24.09457 17.37271 8.25323 1.000 16.32694 158 SER B O 1
ATOM 4000 N N . ARG B 1 122 ? -24.46584 16.98865 10.43531 1.000 15.36995 159 ARG B N 1
ATOM 4001 C CA . ARG B 1 122 ? -24.66791 18.41028 10.74758 1.000 14.91912 159 ARG B CA 1
ATOM 4002 C C . ARG B 1 122 ? -23.77523 18.89139 11.89459 1.000 16.04844 159 ARG B C 1
ATOM 4003 O O . ARG B 1 122 ? -24.25927 19.51047 12.83949 1.000 17.44457 159 ARG B O 1
ATOM 4011 N N . PRO B 1 123 ? -22.43966 18.67859 11.81149 1.000 16.18397 160 PRO B N 1
ATOM 4012 C CA . PRO B 1 123 ? -21.54301 19.14527 12.89421 1.000 16.07840 160 PRO B CA 1
ATOM 4013 C C . PRO B 1 123 ? -21.18166 20.61361 12.71728 1.000 16.06573 160 PRO B C 1
ATOM 4014 O O . PRO B 1 123 ? -20.04441 20.98273 12.41369 1.000 17.19854 160 PRO B O 1
ATOM 4018 N N . THR B 1 124 ? -22.17104 21.47685 12.88784 1.000 16.22674 161 THR B N 1
ATOM 4019 C CA . THR B 1 124 ? -21.99141 22.90894 12.66163 1.000 16.02525 161 THR B CA 1
ATOM 4020 C C . THR B 1 124 ? -22.69010 23.69198 13.76451 1.000 17.86635 161 THR B C 1
ATOM 4021 O O . THR B 1 124 ? -23.58155 23.18108 14.44788 1.000 19.16702 161 THR B O 1
ATOM 4025 N N . TYR B 1 125 ? -22.31392 24.96951 13.90001 1.000 17.82059 162 TYR B N 1
ATOM 4026 C CA . TYR B 1 125 ? -22.91376 25.79515 14.94545 1.000 19.06324 162 TYR B CA 1
ATOM 4027 C C . TYR B 1 125 ? -24.40605 25.96808 14.73926 1.000 20.41435 162 TYR B C 1
ATOM 4028 O O . TYR B 1 125 ? -25.15164 26.11733 15.71556 1.000 21.74638 162 TYR B O 1
ATOM 4037 N N . GLN B 1 126 ? -24.85705 25.97815 13.47822 1.000 18.70567 163 GLN B N 1
ATOM 4038 C CA . GLN B 1 126 ? -26.27993 26.10254 13.18214 1.000 23.11908 163 GLN B CA 1
ATOM 4039 C C . GLN B 1 126 ? -27.10476 25.06031 13.91870 1.000 21.28344 163 GLN B C 1
ATOM 4040 O O . GLN B 1 126 ? -28.22849 25.33682 14.35844 1.000 22.26252 163 GLN B O 1
ATOM 4046 N N . TYR B 1 127 ? -26.57205 23.84817 14.03996 1.000 19.72481 164 TYR B N 1
ATOM 4047 C CA . TYR B 1 127 ? -27.30789 22.72184 14.59066 1.000 19.85472 164 TYR B CA 1
ATOM 4048 C C . TYR B 1 127 ? -26.77678 22.25170 15.93365 1.000 19.93673 164 TYR B C 1
ATOM 4049 O O . TYR B 1 127 ? -27.31739 21.29357 16.48761 1.000 21.32612 164 TYR B O 1
ATOM 4058 N N . LYS B 1 128 ? -25.75415 22.90620 16.47958 1.000 19.68285 165 LYS B N 1
ATOM 4059 C CA . LYS B 1 128 ? -25.09318 22.36815 17.66553 1.000 18.65605 165 LYS B CA 1
ATOM 4060 C C . LYS B 1 128 ? -26.06079 22.23074 18.83554 1.000 19.59732 165 LYS B C 1
ATOM 4061 O O . LYS B 1 128 ? -26.13693 21.16958 19.46638 1.000 20.41003 165 LYS B O 1
ATOM 4067 N N . GLU B 1 129 ? -26.78730 23.30161 19.16559 1.000 22.69660 166 GLU B N 1
ATOM 4068 C CA . GLU B 1 129 ? -27.67630 23.23667 20.32452 1.000 22.12144 166 GLU B CA 1
ATOM 4069 C C . GLU B 1 129 ? -28.75984 22.18033 20.12491 1.000 23.57217 166 GLU B C 1
ATOM 4070 O O . GLU B 1 129 ? -29.00617 21.35381 21.01336 1.000 22.56637 166 GLU B O 1
ATOM 4076 N N . GLU B 1 130 ? -29.42156 22.19537 18.96438 1.000 20.28836 167 GLU B N 1
ATOM 4077 C CA . GLU B 1 130 ? -30.43576 21.18535 18.68152 1.000 19.91375 167 GLU B CA 1
ATOM 4078 C C . GLU B 1 130 ? -29.85080 19.78458 18.77579 1.000 21.37818 167 GLU B C 1
ATOM 4079 O O . GLU B 1 130 ? -30.43871 18.89876 19.40634 1.000 21.27469 167 GLU B O 1
ATOM 4085 N N . ASN B 1 131 ? -28.68691 19.56516 18.14951 1.000 18.33397 168 ASN B N 1
ATOM 4086 C CA . ASN B 1 131 ? -28.13144 18.21581 18.10805 1.000 17.05631 168 ASN B CA 1
ATOM 4087 C C . ASN B 1 131 ? -27.68987 17.76176 19.48728 1.000 16.94544 168 ASN B C 1
ATOM 4088 O O . ASN B 1 131 ? -27.86646 16.59006 19.84368 1.000 17.96283 168 ASN B O 1
ATOM 4093 N N . CYS B 1 132 ? -27.08482 18.65964 20.26467 1.000 18.62217 169 CYS B N 1
ATOM 4094 C CA . CYS B 1 132 ? -26.67558 18.27066 21.60729 1.000 19.43763 169 CYS B CA 1
ATOM 4095 C C . CYS B 1 132 ? -27.88658 17.95115 22.47540 1.000 19.80612 169 CYS B C 1
ATOM 4096 O O . CYS B 1 132 ? -27.84470 17.00239 23.26722 1.000 17.99727 169 CYS B O 1
ATOM 4099 N N . GLN B 1 133 ? -28.98120 18.70476 22.32588 1.000 18.71679 170 GLN B N 1
ATOM 4100 C CA . GLN B 1 133 ? -30.18564 18.38169 23.08998 1.000 20.01719 170 GLN B CA 1
ATOM 4101 C C . GLN B 1 133 ? -30.72572 17.01389 22.68841 1.000 21.06959 170 GLN B C 1
ATOM 4102 O O . GLN B 1 133 ? -31.05278 16.18526 23.54850 1.000 19.69756 170 GLN B O 1
ATOM 4108 N N . LYS B 1 134 ? -30.81189 16.75659 21.37837 1.000 20.12715 171 LYS B N 1
ATOM 4109 C CA . LYS B 1 134 ? -31.30504 15.46427 20.91089 1.000 16.92513 171 LYS B CA 1
ATOM 4110 C C . LYS B 1 134 ? -30.39067 14.32392 21.33692 1.000 16.49109 171 LYS B C 1
ATOM 4111 O O . LYS B 1 134 ? -30.87306 13.26156 21.74465 1.000 18.72224 171 LYS B O 1
ATOM 4117 N N . LEU B 1 135 ? -29.06982 14.50507 21.22791 1.000 16.93579 172 LEU B N 1
ATOM 4118 C CA . LEU B 1 135 ? -28.16593 13.43752 21.64975 1.000 16.66080 172 LEU B CA 1
ATOM 4119 C C . LEU B 1 135 ? -28.30417 13.16651 23.13976 1.000 17.11124 172 LEU B C 1
ATOM 4120 O O . LEU B 1 135 ? -28.24822 12.00674 23.58162 1.000 15.90949 172 LEU B O 1
ATOM 4125 N N . ALA B 1 136 ? -28.47112 14.22344 23.93244 1.000 16.53802 173 ALA B N 1
ATOM 4126 C CA . ALA B 1 136 ? -28.65939 14.03616 25.36810 1.000 16.19652 173 ALA B CA 1
ATOM 4127 C C . ALA B 1 136 ? -29.92321 13.23811 25.65882 1.000 19.96974 173 ALA B C 1
ATOM 4128 O O . ALA B 1 136 ? -29.91675 12.33156 26.50349 1.000 19.06779 173 ALA B O 1
ATOM 4130 N N . LEU B 1 137 ? -31.01638 13.56195 24.96917 1.000 17.30724 174 LEU B N 1
ATOM 4131 C CA . LEU B 1 137 ? -32.25834 12.83425 25.17818 1.000 18.02551 174 LEU B CA 1
ATOM 4132 C C . LEU B 1 137 ? -32.12757 11.39506 24.71260 1.000 17.86909 174 LEU B C 1
ATOM 4133 O O . LEU B 1 137 ? -32.58401 10.47440 25.40410 1.000 18.99057 174 LEU B O 1
ATOM 4138 N N . LEU B 1 138 ? -31.50460 11.18370 23.54391 1.000 16.61638 175 LEU B N 1
ATOM 4139 C CA . LEU B 1 138 ? -31.34967 9.82932 23.02500 1.000 16.10630 175 LEU B CA 1
ATOM 4140 C C . LEU B 1 138 ? -30.54270 8.97772 23.99451 1.000 17.37429 175 LEU B C 1
ATOM 4141 O O . LEU B 1 138 ? -30.96283 7.87336 24.36261 1.000 16.97063 175 LEU B O 1
ATOM 4146 N N . TRP B 1 139 ? -29.38401 9.48891 24.44271 1.000 16.88806 176 TRP B N 1
ATOM 4147 C CA . TRP B 1 139 ? -28.53118 8.69242 25.32238 1.000 18.40131 176 TRP B CA 1
ATOM 4148 C C . TRP B 1 139 ? -29.11666 8.53379 26.71785 1.000 19.10086 176 TRP B C 1
ATOM 4149 O O . TRP B 1 139 ? -28.85897 7.51623 27.37455 1.000 17.29786 176 TRP B O 1
ATOM 4160 N N A MET B 1 140 ? -29.89271 9.51059 27.19613 0.577 18.53739 177 MET B N 1
ATOM 4161 N N B MET B 1 140 ? -29.90355 9.50206 27.19259 0.423 18.54567 177 MET B N 1
ATOM 4162 C CA A MET B 1 140 ? -30.61282 9.29450 28.44683 0.577 19.59328 177 MET B CA 1
ATOM 4163 C CA B MET B 1 140 ? -30.60946 9.28546 28.45159 0.423 19.60133 177 MET B CA 1
ATOM 4164 C C A MET B 1 140 ? -31.51373 8.06902 28.33061 0.577 20.36276 177 MET B C 1
ATOM 4165 C C B MET B 1 140 ? -31.52926 8.07515 28.33938 0.423 20.35315 177 MET B C 1
ATOM 4166 O O A MET B 1 140 ? -31.55461 7.22558 29.23501 0.577 20.16675 177 MET B O 1
ATOM 4167 O O B MET B 1 140 ? -31.60268 7.24982 29.25808 0.423 20.17341 177 MET B O 1
ATOM 4176 N N . ASN B 1 141 ? -32.20697 7.93277 27.19867 1.000 18.11975 178 ASN B N 1
ATOM 4177 C CA . ASN B 1 141 ? -33.08716 6.78789 26.99360 1.000 19.52177 178 ASN B CA 1
ATOM 4178 C C . ASN B 1 141 ? -32.31300 5.48544 26.80461 1.000 18.58831 178 ASN B C 1
ATOM 4179 O O . ASN B 1 141 ? -32.65942 4.46565 27.41268 1.000 21.20654 178 ASN B O 1
ATOM 4184 N N . ILE B 1 142 ? -31.27149 5.48505 25.96007 1.000 16.57174 179 ILE B N 1
ATOM 4185 C CA . ILE B 1 142 ? -30.47946 4.26461 25.78947 1.000 17.80076 179 ILE B CA 1
ATOM 4186 C C . ILE B 1 142 ? -29.83036 3.86302 27.10644 1.000 16.09794 179 ILE B C 1
ATOM 4187 O O . ILE B 1 142 ? -29.92824 2.71024 27.54817 1.000 18.06099 179 ILE B O 1
ATOM 4192 N N . ALA B 1 143 ? -29.14978 4.81052 27.75232 1.000 16.60064 180 ALA B N 1
ATOM 4193 C CA . ALA B 1 143 ? -28.44318 4.47321 28.98587 1.000 16.81494 180 ALA B CA 1
ATOM 4194 C C . ALA B 1 143 ? -29.40166 4.00449 30.06510 1.000 21.66041 180 ALA B C 1
ATOM 4195 O O . ALA B 1 143 ? -29.04903 3.12786 30.86054 1.000 21.80103 180 ALA B O 1
ATOM 4197 N N . SER B 1 144 ? -30.61890 4.55557 30.11040 1.000 18.14657 181 SER B N 1
ATOM 4198 C CA . SER B 1 144 ? -31.56594 4.10706 31.13252 1.000 19.32592 181 SER B CA 1
ATOM 4199 C C . SER B 1 144 ? -32.03373 2.68054 30.86033 1.000 19.65890 181 SER B C 1
ATOM 4200 O O . SER B 1 144 ? -32.13485 1.86344 31.78737 1.000 22.12881 181 SER B O 1
ATOM 4203 N N . GLU B 1 145 ? -32.28847 2.35641 29.58973 1.000 19.69527 182 GLU B N 1
ATOM 4204 C CA . GLU B 1 145 ? -32.74415 1.01802 29.23127 1.000 21.93987 182 GLU B CA 1
ATOM 4205 C C . GLU B 1 145 ? -31.68245 -0.03932 29.49882 1.000 23.22731 182 GLU B C 1
ATOM 4206 O O . GLU B 1 145 ? -32.01580 -1.17438 29.85094 1.000 21.28885 182 GLU B O 1
ATOM 4212 N N . PHE B 1 146 ? -30.40713 0.30334 29.34546 1.000 21.87719 183 PHE B N 1
ATOM 4213 C CA . PHE B 1 146 ? -29.32957 -0.67028 29.47565 1.000 20.20740 183 PHE B CA 1
ATOM 4214 C C . PHE B 1 146 ? -28.55793 -0.53081 30.78483 1.000 23.55900 183 PHE B C 1
ATOM 4215 O O . PHE B 1 146 ? -27.48265 -1.12510 30.93266 1.000 24.83524 183 PHE B O 1
ATOM 4223 N N . ALA B 1 147 ? -29.09341 0.22326 31.74638 1.000 21.92466 184 ALA B N 1
ATOM 4224 C CA . ALA B 1 147 ? -28.33849 0.57425 32.94484 1.000 22.53279 184 ALA B CA 1
ATOM 4225 C C . ALA B 1 147 ? -27.96875 -0.63600 33.79416 1.000 28.53772 184 ALA B C 1
ATOM 4226 O O . ALA B 1 147 ? -26.94404 -0.61112 34.48318 1.000 29.82619 184 ALA B O 1
ATOM 4228 N N . ASN B 1 148 ? -28.79517 -1.67431 33.80136 1.000 28.70834 185 ASN B N 1
ATOM 4229 C CA . ASN B 1 148 ? -28.57339 -2.77890 34.72587 1.000 32.79075 185 ASN B CA 1
ATOM 4230 C C . ASN B 1 148 ? -27.66879 -3.86687 34.16275 1.000 31.33241 185 ASN B C 1
ATOM 4231 O O . ASN B 1 148 ? -27.39619 -4.84304 34.86790 1.000 29.36609 185 ASN B O 1
ATOM 4236 N N . TYR B 1 149 ? -27.18213 -3.71601 32.93328 1.000 28.11779 186 TYR B N 1
ATOM 4237 C CA . TYR B 1 149 ? -26.25070 -4.68435 32.37187 1.000 23.83625 186 TYR B CA 1
ATOM 4238 C C . TYR B 1 149 ? -24.87512 -4.53342 33.01584 1.000 24.91605 186 TYR B C 1
ATOM 4239 O O . TYR B 1 149 ? -24.47925 -3.44573 33.43997 1.000 23.37360 186 TYR B O 1
ATOM 4248 N N . ASP B 1 150 ? -24.15169 -5.64903 33.10644 1.000 23.02035 187 ASP B N 1
ATOM 4249 C CA . ASP B 1 150 ? -22.87114 -5.68221 33.79813 1.000 23.27987 187 ASP B CA 1
ATOM 4250 C C . ASP B 1 150 ? -21.78231 -5.02958 32.94395 1.000 21.38241 187 ASP B C 1
ATOM 4251 O O . ASP B 1 150 ? -22.01894 -4.59063 31.80701 1.000 20.11230 187 ASP B O 1
ATOM 4256 N N . SER B 1 151 ? -20.56943 -4.95163 33.50659 1.000 21.90650 188 SER B N 1
ATOM 4257 C CA . SER B 1 151 ? -19.50733 -4.15575 32.89923 1.000 19.91704 188 SER B CA 1
ATOM 4258 C C . SER B 1 151 ? -19.03592 -4.70047 31.55435 1.000 17.97747 188 SER B C 1
ATOM 4259 O O . SER B 1 151 ? -18.24398 -4.02886 30.89443 1.000 16.62391 188 SER B O 1
ATOM 4262 N N . ARG B 1 152 ? -19.48134 -5.88963 31.14226 1.000 18.99831 189 ARG B N 1
ATOM 4263 C CA . ARG B 1 152 ? -19.09372 -6.38701 29.82999 1.000 17.28944 189 ARG B CA 1
ATOM 4264 C C . ARG B 1 152 ? -19.75077 -5.60932 28.70091 1.000 17.04166 189 ARG B C 1
ATOM 4265 O O . ARG B 1 152 ? -19.29593 -5.71475 27.55831 1.000 14.81570 189 ARG B O 1
ATOM 4273 N N . LEU B 1 153 ? -20.80802 -4.85968 28.98924 1.000 17.30730 190 LEU B N 1
ATOM 4274 C CA . LEU B 1 153 ? -21.43368 -3.97147 28.01008 1.000 14.46900 190 LEU B CA 1
ATOM 4275 C C . LEU B 1 153 ? -20.83694 -2.57220 28.12140 1.000 15.30500 190 LEU B C 1
ATOM 4276 O O . LEU B 1 153 ? -20.89525 -1.93425 29.18768 1.000 15.53082 190 LEU B O 1
ATOM 4281 N N . ALA B 1 154 ? -20.25409 -2.10287 27.02714 1.000 14.33834 191 ALA B N 1
ATOM 4282 C CA . ALA B 1 154 ? -19.77124 -0.73607 26.93792 1.000 12.17891 191 ALA B CA 1
ATOM 4283 C C . ALA B 1 154 ? -20.63808 0.06126 25.97246 1.000 13.42789 191 ALA B C 1
ATOM 4284 O O . ALA B 1 154 ? -21.29651 -0.50147 25.09324 1.000 14.30513 191 ALA B O 1
ATOM 4286 N N . PHE B 1 155 ? -20.61130 1.38578 26.13557 1.000 12.92080 192 PHE B N 1
ATOM 4287 C CA . PHE B 1 155 ? -21.33786 2.31591 25.26889 1.000 12.61432 192 PHE B CA 1
ATOM 4288 C C . PHE B 1 155 ? -20.34831 3.12829 24.44444 1.000 13.08371 192 PHE B C 1
ATOM 4289 O O . PHE B 1 155 ? -19.40054 3.69301 24.99511 1.000 13.18425 192 PHE B O 1
ATOM 4297 N N . ALA B 1 156 ? -20.61892 3.26410 23.14414 1.000 12.39995 193 ALA B N 1
ATOM 4298 C CA . ALA B 1 156 ? -19.88905 4.18275 22.28031 1.000 12.51953 193 ALA B CA 1
ATOM 4299 C C . ALA B 1 156 ? -20.84892 5.27018 21.81906 1.000 14.17264 193 ALA B C 1
ATOM 4300 O O . ALA B 1 156 ? -21.88911 4.96595 21.22428 1.000 12.78682 193 ALA B O 1
ATOM 4302 N N . GLY B 1 157 ? -20.49001 6.53453 22.06731 1.000 12.46924 194 GLY B N 1
ATOM 4303 C CA . GLY B 1 157 ? -21.48078 7.60767 21.98185 1.000 12.11484 194 GLY B CA 1
ATOM 4304 C C . GLY B 1 157 ? -21.95819 7.91233 20.56986 1.000 13.50541 194 GLY B C 1
ATOM 4305 O O . GLY B 1 157 ? -23.11778 8.28777 20.37084 1.000 13.93573 194 GLY B O 1
ATOM 4306 N N . THR B 1 158 ? -21.05770 7.83716 19.58907 1.000 12.84787 195 THR B N 1
ATOM 4307 C CA . THR B 1 158 ? -21.34120 8.19589 18.19922 1.000 12.79124 195 THR B CA 1
ATOM 4308 C C . THR B 1 158 ? -20.57044 7.25022 17.28945 1.000 14.14816 195 THR B C 1
ATOM 4309 O O . THR B 1 158 ? -19.83395 6.37762 17.75906 1.000 12.53327 195 THR B O 1
ATOM 4313 N N . ASN B 1 159 ? -20.73008 7.42748 15.96943 1.000 13.77207 196 ASN B N 1
ATOM 4314 C CA . ASN B 1 159 ? -19.88272 6.70122 15.02212 1.000 13.28034 196 ASN B CA 1
ATOM 4315 C C . ASN B 1 159 ? -19.03465 7.70119 14.24243 1.000 14.26320 196 ASN B C 1
ATOM 4316 O O . ASN B 1 159 ? -18.15426 8.33391 14.82391 1.000 18.32441 196 ASN B O 1
ATOM 4321 N N . GLU B 1 160 ? -19.31190 7.90404 12.96062 1.000 12.59979 197 GLU B N 1
ATOM 4322 C CA . GLU B 1 160 ? -18.44833 8.70426 12.09166 1.000 15.22014 197 GLU B CA 1
ATOM 4323 C C . GLU B 1 160 ? -19.16350 10.02049 11.77709 1.000 13.88668 197 GLU B C 1
ATOM 4324 O O . GLU B 1 160 ? -20.01556 10.08320 10.88010 1.000 15.01506 197 GLU B O 1
ATOM 4330 N N . VAL B 1 161 ? -18.80813 11.06830 12.51445 1.000 13.83164 198 VAL B N 1
ATOM 4331 C CA . VAL B 1 161 ? -19.37687 12.39974 12.31659 1.000 13.33523 198 VAL B CA 1
ATOM 4332 C C . VAL B 1 161 ? -18.61301 13.08703 11.19109 1.000 15.21890 198 VAL B C 1
ATOM 4333 O O . VAL B 1 161 ? -17.38340 13.17282 11.25102 1.000 15.70747 198 VAL B O 1
ATOM 4337 N N . HIS B 1 162 ? -19.33161 13.55083 10.15070 1.000 14.66216 199 HIS B N 1
ATOM 4338 C CA . HIS B 1 162 ? -18.70148 14.28277 9.04832 1.000 14.02716 199 HIS B CA 1
ATOM 4339 C C . HIS B 1 162 ? -19.76702 14.84346 8.11585 1.000 16.10822 199 HIS B C 1
ATOM 4340 O O . HIS B 1 162 ? -20.86667 14.29577 7.99567 1.000 14.35554 199 HIS B O 1
ATOM 4347 N N . ILE B 1 163 ? -19.42688 15.96430 7.47901 1.000 15.48692 200 ILE B N 1
ATOM 4348 C CA . ILE B 1 163 ? -20.27248 16.49092 6.41502 1.000 16.91568 200 ILE B CA 1
ATOM 4349 C C . ILE B 1 163 ? -20.40901 15.44281 5.31242 1.000 15.14940 200 ILE B C 1
ATOM 4350 O O . ILE B 1 163 ? -19.44408 14.76837 4.94527 1.000 16.41804 200 ILE B O 1
ATOM 4355 N N . ARG B 1 164 ? -21.61898 15.29682 4.77827 1.000 16.90296 201 ARG B N 1
ATOM 4356 C CA . ARG B 1 164 ? -21.86800 14.30339 3.73099 1.000 17.00467 201 ARG B CA 1
ATOM 4357 C C . ARG B 1 164 ? -20.89279 14.43610 2.56468 1.000 20.52357 201 ARG B C 1
ATOM 4358 O O . ARG B 1 164 ? -20.64806 15.53887 2.05858 1.000 20.38470 201 ARG B O 1
ATOM 4366 N N . ASP B 1 165 ? -20.35723 13.29413 2.14091 1.000 19.83309 202 ASP B N 1
ATOM 4367 C CA . ASP B 1 165 ? -19.39718 13.14509 1.04680 1.000 22.36181 202 ASP B CA 1
ATOM 4368 C C . ASP B 1 165 ? -18.07204 13.83597 1.32095 1.000 26.19838 202 ASP B C 1
ATOM 4369 O O . ASP B 1 165 ? -17.23621 13.95144 0.41034 1.000 27.13853 202 ASP B O 1
ATOM 4374 N N . ASN B 1 166 ? -17.83444 14.27141 2.56063 1.000 20.59526 203 ASN B N 1
ATOM 4375 C CA . ASN B 1 166 ? -16.57891 14.91619 2.92377 1.000 21.69994 203 ASN B CA 1
ATOM 4376 C C . ASN B 1 166 ? -15.89769 14.03585 3.96269 1.000 19.67555 203 ASN B C 1
ATOM 4377 O O . ASN B 1 166 ? -16.37674 13.92793 5.09563 1.000 20.85966 203 ASN B O 1
ATOM 4382 N N . TRP B 1 167 ? -14.78265 13.41352 3.57480 1.000 18.60285 204 TRP B N 1
ATOM 4383 C CA . TRP B 1 167 ? -14.04698 12.50104 4.43869 1.000 19.32827 204 TRP B CA 1
ATOM 4384 C C . TRP B 1 167 ? -12.77794 13.13742 4.97888 1.000 19.61611 204 TRP B C 1
ATOM 4385 O O . TRP B 1 167 ? -11.93154 12.44222 5.55337 1.000 23.22303 204 TRP B O 1
ATOM 4396 N N . GLY B 1 168 ? -12.64875 14.45591 4.84242 1.000 18.44041 205 GLY B N 1
ATOM 4397 C CA . GLY B 1 168 ? -11.42569 15.14668 5.17594 1.000 19.62730 205 GLY B CA 1
ATOM 4398 C C . GLY B 1 168 ? -11.45385 15.84100 6.52496 1.000 20.45915 205 GLY B C 1
ATOM 4399 O O . GLY B 1 168 ? -12.40224 15.75537 7.30493 1.000 18.94626 205 GLY B O 1
ATOM 4400 N N . LYS B 1 169 ? -10.36406 16.54616 6.78347 1.000 18.25188 206 LYS B N 1
ATOM 4401 C CA . LYS B 1 169 ? -10.12432 17.07997 8.11216 1.000 16.49366 206 LYS B CA 1
ATOM 4402 C C . LYS B 1 169 ? -11.23041 18.05991 8.50089 1.000 17.00352 206 LYS B C 1
ATOM 4403 O O . LYS B 1 169 ? -11.74422 18.80415 7.64739 1.000 18.15691 206 LYS B O 1
ATOM 4409 N N . PRO B 1 170 ? -11.61837 18.08918 9.77082 1.000 15.85199 207 PRO B N 1
ATOM 4410 C CA . PRO B 1 170 ? -12.66170 19.02243 10.21140 1.000 16.47053 207 PRO B CA 1
ATOM 4411 C C . PRO B 1 170 ? -12.18691 20.46979 10.22173 1.000 17.55459 207 PRO B C 1
ATOM 4412 O O . PRO B 1 170 ? -11.00573 20.76153 10.41250 1.000 19.50633 207 PRO B O 1
ATOM 4416 N N . THR B 1 171 ? -13.13266 21.38391 10.00844 1.000 17.41321 208 THR B N 1
ATOM 4417 C CA . THR B 1 171 ? -12.87775 22.77395 10.35108 1.000 16.92497 208 THR B CA 1
ATOM 4418 C C . THR B 1 171 ? -12.87829 22.93155 11.86274 1.000 18.98512 208 THR B C 1
ATOM 4419 O O . THR B 1 171 ? -13.30177 22.03503 12.59841 1.000 18.13148 208 THR B O 1
ATOM 4423 N N . ALA B 1 172 ? -12.40271 24.09164 12.34051 1.000 18.79592 209 ALA B N 1
ATOM 4424 C CA . ALA B 1 172 ? -12.46779 24.34853 13.77500 1.000 20.60460 209 ALA B CA 1
ATOM 4425 C C . ALA B 1 172 ? -13.90113 24.22328 14.28085 1.000 19.14515 209 ALA B C 1
ATOM 4426 O O . ALA B 1 172 ? -14.14067 23.67123 15.36520 1.000 20.19532 209 ALA B O 1
ATOM 4428 N N . GLU B 1 173 ? -14.86181 24.69740 13.48810 1.000 18.89281 210 GLU B N 1
ATOM 4429 C CA . GLU B 1 173 ? -16.26902 24.60752 13.86323 1.000 16.78031 210 GLU B CA 1
ATOM 4430 C C . GLU B 1 173 ? -16.70670 23.15081 13.97146 1.000 17.72107 210 GLU B C 1
ATOM 4431 O O . GLU B 1 173 ? -17.33995 22.75544 14.95469 1.000 16.53143 210 GLU B O 1
ATOM 4437 N N . ASN B 1 174 ? -16.40266 22.34684 12.94609 1.000 16.58419 211 ASN B N 1
ATOM 4438 C CA . ASN B 1 174 ? -16.76331 20.92797 12.96849 1.000 15.51170 211 ASN B CA 1
ATOM 4439 C C . ASN B 1 174 ? -16.23576 20.25659 14.22149 1.000 16.12906 211 ASN B C 1
ATOM 4440 O O . ASN B 1 174 ? -16.94246 19.48797 14.88426 1.000 15.74596 211 ASN B O 1
ATOM 4445 N N . LEU B 1 175 ? -14.97760 20.52725 14.53633 1.000 16.02046 212 LEU B N 1
ATOM 4446 C CA . LEU B 1 175 ? -14.32662 19.86260 15.64899 1.000 17.22661 212 LEU B CA 1
ATOM 4447 C C . LEU B 1 175 ? -14.91582 20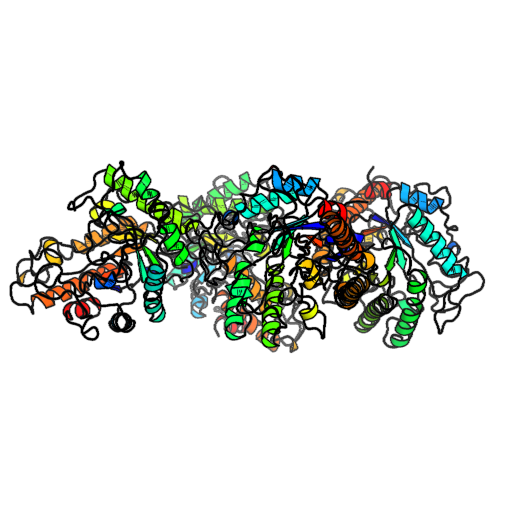.31095 16.97782 1.000 20.07126 212 LEU B C 1
ATOM 4448 O O . LEU B 1 175 ? -15.05852 19.50272 17.90855 1.000 18.70312 212 LEU B O 1
ATOM 4453 N N . GLU B 1 176 ? -15.26876 21.59936 17.09613 1.000 17.33450 213 GLU B N 1
ATOM 4454 C CA . GLU B 1 176 ? -15.88155 22.07113 18.33295 1.000 18.76686 213 GLU B CA 1
ATOM 4455 C C . GLU B 1 176 ? -17.19582 21.35234 18.58304 1.000 16.69712 213 GLU B C 1
ATOM 4456 O O . GLU B 1 176 ? -17.47293 20.90951 19.70535 1.000 19.37487 213 GLU B O 1
ATOM 4462 N N . VAL B 1 177 ? -18.01034 21.21559 17.53962 1.000 16.05387 214 VAL B N 1
ATOM 4463 C CA . VAL B 1 177 ? -19.32403 20.61511 17.69761 1.000 13.34920 214 VAL B CA 1
ATOM 4464 C C . VAL B 1 177 ? -19.18710 19.13162 17.98829 1.000 14.70686 214 VAL B C 1
ATOM 4465 O O . VAL B 1 177 ? -19.89797 18.58361 18.83137 1.000 15.22360 214 VAL B O 1
ATOM 4469 N N . GLN B 1 178 ? -18.27709 18.45713 17.28431 1.000 13.06258 215 GLN B N 1
ATOM 4470 C CA . GLN B 1 178 ? -18.14269 17.01903 17.48649 1.000 14.72265 215 GLN B CA 1
ATOM 4471 C C . GLN B 1 178 ? -17.51881 16.69732 18.84455 1.000 14.78073 215 GLN B C 1
ATOM 4472 O O . GLN B 1 178 ? -17.92003 15.71015 19.47601 1.000 14.13729 215 GLN B O 1
ATOM 4478 N N . ASN B 1 179 ? -16.57029 17.51301 19.32106 1.000 13.87617 216 ASN B N 1
ATOM 4479 C CA . ASN B 1 179 ? -16.09209 17.33393 20.70142 1.000 15.75513 216 ASN B CA 1
ATOM 4480 C C . ASN B 1 179 ? -17.20958 17.54101 21.71653 1.000 15.57134 216 ASN B C 1
ATOM 4481 O O . ASN B 1 179 ? -17.25141 16.86276 22.76008 1.000 17.21947 216 ASN B O 1
ATOM 4486 N N . ALA B 1 180 ? -18.11679 18.47750 21.43598 1.000 14.03257 217 ALA B N 1
ATOM 4487 C CA . ALA B 1 180 ? -19.26901 18.67703 22.30558 1.000 17.78595 217 ALA B CA 1
ATOM 4488 C C . ALA B 1 180 ? -20.15003 17.43119 22.36878 1.000 16.17498 217 ALA B C 1
ATOM 4489 O O . ALA B 1 180 ? -20.66635 17.08957 23.43789 1.000 15.35893 217 ALA B O 1
ATOM 4491 N N . TYR B 1 181 ? -20.35558 16.75088 21.23353 1.000 15.41744 218 TYR B N 1
ATOM 4492 C CA . TYR B 1 181 ? -21.11841 15.50679 21.23843 1.000 14.83692 218 TYR B CA 1
ATOM 4493 C C . TYR B 1 181 ? -20.56000 14.54541 22.27807 1.000 14.15420 218 TYR B C 1
ATOM 4494 O O . TYR B 1 181 ? -21.30585 13.93317 23.04354 1.000 14.96937 218 TYR B O 1
ATOM 4503 N N . ASN B 1 182 ? -19.23970 14.36843 22.27843 1.000 13.03904 219 ASN B N 1
ATOM 4504 C CA . ASN B 1 182 ? -18.62854 13.40993 23.20005 1.000 12.71318 219 ASN B CA 1
ATOM 4505 C C . ASN B 1 182 ? -18.86265 13.81824 24.65330 1.000 15.01086 219 ASN B C 1
ATOM 4506 O O . ASN B 1 182 ? -19.16002 12.97084 25.50621 1.000 15.54443 219 ASN B O 1
ATOM 4511 N N . GLN B 1 183 ? -18.73925 15.11158 24.96056 1.000 15.42516 220 GLN B N 1
ATOM 4512 C CA . GLN B 1 183 ? -18.94322 15.54546 26.33886 1.000 16.94178 220 GLN B CA 1
ATOM 4513 C C . GLN B 1 183 ? -20.39740 15.37506 26.77314 1.000 15.73235 220 GLN B C 1
ATOM 4514 O O . GLN B 1 183 ? -20.66451 14.99280 27.91418 1.000 16.83320 220 GLN B O 1
ATOM 4520 N N . ILE B 1 184 ? -21.34948 15.68164 25.87984 1.000 15.59636 221 ILE B N 1
ATOM 4521 C CA . ILE B 1 184 ? -22.76702 15.51472 26.20713 1.000 16.49313 221 ILE B CA 1
ATOM 4522 C C . ILE B 1 184 ? -23.06439 14.05546 26.52968 1.000 15.58645 221 ILE B C 1
ATOM 4523 O O . ILE B 1 184 ? -23.75354 13.74230 27.50715 1.000 16.42518 221 ILE B O 1
ATOM 4528 N N . PHE B 1 185 ? -22.55295 13.14910 25.69820 1.000 14.85301 222 PHE B N 1
ATOM 4529 C CA . PHE B 1 185 ? -22.71959 11.71646 25.91378 1.000 15.51773 222 PHE B CA 1
ATOM 4530 C C . PHE B 1 185 ? -22.22613 11.29857 27.29449 1.000 16.40765 222 PHE B C 1
ATOM 4531 O O . PHE B 1 185 ? -22.94880 10.64719 28.05553 1.000 16.11326 222 PHE B O 1
ATOM 4539 N N . VAL B 1 186 ? -21.00669 11.69418 27.65289 1.000 13.94830 223 VAL B N 1
ATOM 4540 C CA . VAL B 1 186 ? -20.47842 11.32184 28.96900 1.000 15.37677 223 VAL B CA 1
ATOM 4541 C C . VAL B 1 186 ? -21.34276 11.90629 30.08125 1.000 17.53210 223 VAL B C 1
ATOM 4542 O O . VAL B 1 186 ? -21.72493 11.19875 31.02248 1.000 17.70863 223 VAL B O 1
ATOM 4546 N N . ASP B 1 187 ? -21.66493 13.20118 29.98749 1.000 15.77530 224 ASP B N 1
ATOM 4547 C CA . ASP B 1 187 ? -22.48781 13.85488 31.00442 1.000 17.48101 224 ASP B CA 1
ATOM 4548 C C . ASP B 1 187 ? -23.79095 13.10429 31.26086 1.000 19.03638 224 ASP B C 1
ATOM 4549 O O . ASP B 1 187 ? -24.16710 12.85624 32.41587 1.000 20.79374 224 ASP B O 1
ATOM 4554 N N A VAL B 1 188 ? -24.50826 12.73939 30.19508 0.417 16.93902 225 VAL B N 1
ATOM 4555 N N B VAL B 1 188 ? -24.49853 12.74318 30.18815 0.583 16.91368 225 VAL B N 1
ATOM 4556 C CA A VAL B 1 188 ? -25.84857 12.20595 30.41013 0.417 17.03727 225 VAL B CA 1
ATOM 4557 C CA B VAL B 1 188 ? -25.83619 12.19128 30.35268 0.583 17.01124 225 VAL B CA 1
ATOM 4558 C C A VAL B 1 188 ? -25.80413 10.75212 30.86444 0.417 18.01157 225 VAL B C 1
ATOM 4559 C C B VAL B 1 188 ? -25.76645 10.77445 30.89930 0.583 18.00116 225 VAL B C 1
ATOM 4560 O O A VAL B 1 188 ? -26.66065 10.32297 31.64475 0.417 19.45022 225 VAL B O 1
ATOM 4561 O O B VAL B 1 188 ? -26.55590 10.39552 31.77279 0.583 19.48814 225 VAL B O 1
ATOM 4568 N N . VAL B 1 189 ? -24.82913 9.97256 30.39517 1.000 15.94610 226 VAL B N 1
ATOM 4569 C CA . VAL B 1 189 ? -24.71142 8.59365 30.85450 1.000 16.67385 226 VAL B CA 1
ATOM 4570 C C . VAL B 1 189 ? -24.38895 8.57230 32.33357 1.000 17.14582 226 VAL B C 1
ATOM 4571 O O . VAL B 1 189 ? -25.01260 7.84113 33.11636 1.000 18.86742 226 VAL B O 1
ATOM 4575 N N . ARG B 1 190 ? -23.41210 9.38808 32.74270 1.000 18.38172 227 ARG B N 1
ATOM 4576 C CA . ARG B 1 190 ? -23.03154 9.38866 34.15197 1.000 17.61268 227 ARG B CA 1
ATOM 4577 C C . ARG B 1 190 ? -24.15841 9.89116 35.03601 1.000 18.47435 227 ARG B C 1
ATOM 4578 O O . ARG B 1 190 ? -24.28193 9.45078 36.18236 1.000 24.01591 227 ARG B O 1
ATOM 4586 N N . ALA B 1 191 ? -24.97210 10.82019 34.53063 1.000 19.93802 228 ALA B N 1
ATOM 4587 C CA . ALA B 1 191 ? -26.10593 11.31733 35.30107 1.000 23.32074 228 ALA B CA 1
ATOM 4588 C C . ALA B 1 191 ? -27.12436 10.22896 35.60697 1.000 23.24683 228 ALA B C 1
ATOM 4589 O O . ALA B 1 191 ? -27.88382 10.37259 36.56857 1.000 25.42413 228 ALA B O 1
ATOM 4591 N N . THR B 1 192 ? -27.16937 9.14743 34.82240 1.000 21.84852 229 THR B N 1
ATOM 4592 C CA . THR B 1 192 ? -28.08414 8.05459 35.14502 1.000 25.90556 229 THR B CA 1
ATOM 4593 C C . THR B 1 192 ? -27.61385 7.22180 36.32994 1.000 31.25653 229 THR B C 1
ATOM 4594 O O . THR B 1 192 ? -28.41984 6.47620 36.89938 1.000 32.37436 229 THR B O 1
ATOM 4598 N N . GLY B 1 193 ? -26.34513 7.33436 36.71830 1.000 29.89544 230 GLY B N 1
ATOM 4599 C CA . GLY B 1 193 ? -25.85341 6.67998 37.91440 1.000 27.72088 230 GLY B CA 1
ATOM 4600 C C . GLY B 1 193 ? -25.96250 5.15807 37.85167 1.000 31.54145 230 GLY B C 1
ATOM 4601 O O . GLY B 1 193 ? -26.07310 4.54295 36.78314 1.000 28.55123 230 GLY B O 1
ATOM 4602 N N . GLY B 1 194 ? -25.93591 4.55305 39.03991 1.000 35.20311 231 GLY B N 1
ATOM 4603 C CA . GLY B 1 194 ? -25.95772 3.09976 39.11576 1.000 36.46436 231 GLY B CA 1
ATOM 4604 C C . GLY B 1 194 ? -24.75783 2.49090 38.42020 1.000 27.17307 231 GLY B C 1
ATOM 4605 O O . GLY B 1 194 ? -23.63149 3.00423 38.51063 1.000 31.24751 231 GLY B O 1
ATOM 4606 N N . ASN B 1 195 ? -24.99997 1.38388 37.70243 1.000 26.81523 232 ASN B N 1
ATOM 4607 C CA . ASN B 1 195 ? -23.94814 0.72103 36.93232 1.000 28.34676 232 ASN B CA 1
ATOM 4608 C C . ASN B 1 195 ? -23.37807 1.60424 35.82973 1.000 23.72576 232 ASN B C 1
ATOM 4609 O O . ASN B 1 195 ? -22.30852 1.29420 35.29002 1.000 25.78603 232 ASN B O 1
ATOM 4614 N N . ASN B 1 196 ? -24.06356 2.68690 35.46719 1.000 21.68338 233 ASN B N 1
ATOM 4615 C CA . ASN B 1 196 ? -23.53038 3.57393 34.44334 1.000 20.14966 233 ASN B CA 1
ATOM 4616 C C . ASN B 1 196 ? -22.48103 4.54851 34.96140 1.000 20.69806 233 ASN B C 1
ATOM 4617 O O . ASN B 1 196 ? -21.86961 5.24981 34.14963 1.000 23.44835 233 ASN B O 1
ATOM 4622 N N . ALA B 1 197 ? -22.24219 4.59937 36.27745 1.000 21.20852 234 ALA B N 1
ATOM 4623 C CA . ALA B 1 197 ? -21.29612 5.57558 36.81261 1.000 21.50976 234 ALA B CA 1
ATOM 4624 C C . ALA B 1 197 ? -19.86334 5.26301 36.40327 1.000 21.55176 234 ALA B C 1
ATOM 4625 O O . ALA B 1 197 ? -19.06699 6.18210 36.19566 1.000 20.76680 234 ALA B O 1
ATOM 4627 N N . LYS B 1 198 ? -19.51120 3.97766 36.30185 1.000 19.40589 235 LYS B N 1
ATOM 4628 C CA . LYS B 1 198 ? -18.17795 3.55856 35.88253 1.000 19.70489 235 LYS B CA 1
ATOM 4629 C C . LYS B 1 198 ? -18.22562 2.63171 34.67250 1.000 22.21864 235 LYS B C 1
ATOM 4630 O O . LYS B 1 198 ? -17.24610 1.93374 34.38973 1.000 20.60997 235 LYS B O 1
ATOM 4636 N N . ARG B 1 199 ? -19.33082 2.63318 33.93337 1.000 17.46323 236 ARG B N 1
ATOM 4637 C CA . ARG B 1 199 ? -19.35427 1.87555 32.69047 1.000 15.04750 236 ARG B CA 1
ATOM 4638 C C . ARG B 1 199 ? -18.28485 2.41154 31.73889 1.000 14.76624 236 ARG B C 1
ATOM 4639 O O . ARG B 1 199 ? -17.97057 3.61012 31.71958 1.000 15.80097 236 ARG B O 1
ATOM 4647 N N . HIS B 1 200 ? -17.68564 1.49998 30.98213 1.000 15.34912 237 HIS B N 1
ATOM 4648 C CA . HIS B 1 200 ? -16.75120 1.87668 29.92908 1.000 13.67009 237 HIS B CA 1
ATOM 4649 C C . HIS B 1 200 ? -17.45892 2.67679 28.84012 1.000 14.57018 237 HIS B C 1
ATOM 4650 O O . HIS B 1 200 ? -18.34932 2.14922 28.16629 1.000 14.05895 237 HIS B O 1
ATOM 4657 N N . LEU B 1 201 ? -17.06807 3.93925 28.67385 1.000 12.87327 238 LEU B N 1
ATOM 4658 C CA . LEU B 1 201 ? -17.59571 4.82217 27.63471 1.000 12.19310 238 LEU B CA 1
ATOM 4659 C C . LEU B 1 201 ? -16.53435 5.06075 26.57423 1.000 14.57652 238 LEU B C 1
ATOM 4660 O O . LEU B 1 201 ? -15.35883 5.27453 26.88767 1.000 14.83202 238 LEU B O 1
ATOM 4665 N N . ILE B 1 202 ? -16.95171 5.01876 25.31143 1.000 12.09437 239 ILE B N 1
ATOM 4666 C CA . ILE B 1 202 ? -16.03548 5.04015 24.18045 1.000 11.08757 239 ILE B CA 1
ATOM 4667 C C . ILE B 1 202 ? -16.37014 6.25567 23.33086 1.000 13.33981 239 ILE B C 1
ATOM 4668 O O . ILE B 1 202 ? -17.52093 6.41758 22.91404 1.000 13.56776 239 ILE B O 1
ATOM 4673 N N . LEU B 1 203 ? -15.37520 7.10923 23.10527 1.000 11.63118 240 LEU B N 1
ATOM 4674 C CA . LEU B 1 203 ? -15.52593 8.42195 22.46906 1.000 11.58645 240 LEU B CA 1
ATOM 4675 C C . LEU B 1 203 ? -14.78452 8.42990 21.14269 1.000 12.74117 240 LEU B C 1
ATOM 4676 O O . LEU B 1 203 ? -13.67732 7.90671 21.04582 1.000 16.17744 240 LEU B O 1
ATOM 4681 N N . GLN B 1 204 ? -15.35755 9.09504 20.13713 1.000 12.75242 241 GLN B N 1
ATOM 4682 C CA . GLN B 1 204 ? -14.82008 9.00614 18.78116 1.000 14.28630 241 GLN B CA 1
ATOM 4683 C C . GLN B 1 204 ? -13.99442 10.23091 18.41414 1.000 11.59745 241 GLN B C 1
ATOM 4684 O O . GLN B 1 204 ? -14.29542 11.35210 18.83992 1.000 13.29673 241 GLN B O 1
ATOM 4690 N N . THR B 1 205 ? -12.93254 10.01088 17.62876 1.000 11.73097 242 THR B N 1
ATOM 4691 C CA . THR B 1 205 ? -12.30772 11.13421 16.94851 1.000 10.84314 242 THR B CA 1
ATOM 4692 C C . THR B 1 205 ? -13.18071 11.56640 15.77294 1.000 13.32119 242 THR B C 1
ATOM 4693 O O . THR B 1 205 ? -14.13477 10.88675 15.39588 1.000 13.71569 242 THR B O 1
ATOM 4697 N N . TYR B 1 206 ? -12.85678 12.72263 15.19831 1.000 12.08415 243 TYR B N 1
ATOM 4698 C CA . TYR B 1 206 ? -13.65710 13.22071 14.09124 1.000 12.58525 243 TYR B CA 1
ATOM 4699 C C . TYR B 1 206 ? -13.59920 12.25341 12.90797 1.000 14.04512 243 TYR B C 1
ATOM 4700 O O . TYR B 1 206 ? -12.51387 11.83786 12.47995 1.000 12.96627 243 TYR B O 1
ATOM 4709 N N . VAL B 1 207 ? -14.78466 11.91877 12.38026 1.000 13.12872 244 VAL B N 1
ATOM 4710 C CA . VAL B 1 207 ? -15.03836 10.89411 11.35835 1.000 12.22545 244 VAL B CA 1
ATOM 4711 C C . VAL B 1 207 ? -14.25743 9.60496 11.65002 1.000 13.83397 244 VAL B C 1
ATOM 4712 O O . VAL B 1 207 ? -14.02806 8.77004 10.76483 1.000 15.21392 244 VAL B O 1
ATOM 4716 N N . CYS B 1 208 ? -13.96548 9.38511 12.93614 1.000 13.55765 245 CYS B N 1
ATOM 4717 C CA . CYS B 1 208 ? -13.18439 8.22779 13.39785 1.000 13.40203 245 CYS B CA 1
ATOM 4718 C C . CYS B 1 208 ? -11.86661 8.08578 12.65542 1.000 13.49220 245 CYS B C 1
ATOM 4719 O O . CYS B 1 208 ? -11.31511 6.99521 12.56463 1.000 14.27689 245 CYS B O 1
ATOM 4722 N N . ASN B 1 209 ? -11.33010 9.18735 12.14475 1.000 13.11537 246 ASN B N 1
ATOM 4723 C CA . ASN B 1 209 ? -9.97766 9.17211 11.59263 1.000 13.76675 246 ASN B CA 1
ATOM 4724 C C . ASN B 1 209 ? -9.02951 9.61708 12.69373 1.000 16.66239 246 ASN B C 1
ATOM 4725 O O . ASN B 1 209 ? -9.15535 10.74602 13.17192 1.000 14.38375 246 ASN B O 1
ATOM 4730 N N . PRO B 1 210 ? -8.09382 8.77539 13.14190 1.000 14.34815 247 PRO B N 1
ATOM 4731 C CA . PRO B 1 210 ? -7.27246 9.17612 14.29361 1.000 14.63048 247 PRO B CA 1
ATOM 4732 C C . PRO B 1 210 ? -6.43638 10.40849 14.02373 1.000 15.96463 247 PRO B C 1
ATOM 4733 O O . PRO B 1 210 ? -6.12891 11.15466 14.96202 1.000 16.99156 247 PRO B O 1
ATOM 4737 N N . TRP B 1 211 ? -6.06215 10.64846 12.76423 1.000 16.68240 248 TRP B N 1
ATOM 4738 C CA . TRP B 1 211 ? -5.21607 11.78550 12.44325 1.000 18.60035 248 TRP B CA 1
ATOM 4739 C C . TRP B 1 211 ? -5.93936 13.10669 12.62725 1.000 17.24275 248 TRP B C 1
ATOM 4740 O O . TRP B 1 211 ? -5.27826 14.14554 12.70058 1.000 18.91484 248 TRP B O 1
ATOM 4751 N N . PHE B 1 212 ? -7.26504 13.09051 12.74539 1.000 14.62005 249 PHE B N 1
ATOM 4752 C CA . PHE B 1 212 ? -8.00898 14.31464 12.98613 1.000 15.64497 249 PHE B CA 1
ATOM 4753 C C . PHE B 1 212 ? -8.25717 14.55192 14.46747 1.000 17.77379 249 PHE B C 1
ATOM 4754 O O . PHE B 1 212 ? -8.96797 15.50451 14.81762 1.000 16.15047 249 PHE B O 1
ATOM 4762 N N . GLY B 1 213 ? -7.70589 13.69598 15.32992 1.000 14.97206 250 GLY B N 1
ATOM 4763 C CA . GLY B 1 213 ? -7.78228 13.88170 16.76636 1.000 18.47815 250 GLY B CA 1
ATOM 4764 C C . GLY B 1 213 ? -6.44861 13.91164 17.48124 1.000 18.56949 250 GLY B C 1
ATOM 4765 O O . GLY B 1 213 ? -6.32661 14.53679 18.53343 1.000 17.64126 250 GLY B O 1
ATOM 4766 N N . ILE B 1 214 ? -5.42565 13.26782 16.90801 1.000 18.22090 251 ILE B N 1
ATOM 4767 C CA . ILE B 1 214 ? -4.20195 12.98125 17.65859 1.000 16.72121 251 ILE B CA 1
ATOM 4768 C C . ILE B 1 214 ? -3.21884 14.14127 17.71375 1.000 20.01363 251 ILE B C 1
ATOM 4769 O O . ILE B 1 214 ? -2.29532 14.10524 18.53877 1.000 22.19807 251 ILE B O 1
ATOM 4774 N N . GLU B 1 215 ? -3.39282 15.17749 16.88957 1.000 19.12724 252 GLU B N 1
ATOM 4775 C CA . GLU B 1 215 ? -2.49935 16.32838 16.89422 1.000 25.07340 252 GLU B CA 1
ATOM 4776 C C . GLU B 1 215 ? -3.12834 17.49482 17.64708 1.000 25.02069 252 GLU B C 1
ATOM 4777 O O . GLU B 1 215 ? -4.34329 17.70371 17.60216 1.000 23.23108 252 GLU B O 1
ATOM 4783 N N . ASN B 1 216 ? -2.28327 18.26952 18.32543 1.000 26.95750 253 ASN B N 1
ATOM 4784 C CA . ASN B 1 216 ? -2.63743 19.61820 18.77181 1.000 26.55507 253 ASN B CA 1
ATOM 4785 C C . ASN B 1 216 ? -3.80737 19.63770 19.75015 1.000 28.40040 253 ASN B C 1
ATOM 4786 O O . ASN B 1 216 ? -4.49728 20.65966 19.87235 1.000 28.08318 253 ASN B O 1
ATOM 4791 N N . GLY B 1 217 ? -4.06160 18.53419 20.44338 1.000 23.27778 254 GLY B N 1
ATOM 4792 C CA . GLY B 1 217 ? -5.24967 18.45773 21.27853 1.000 25.33380 254 GLY B CA 1
ATOM 4793 C C . GLY B 1 217 ? -6.55524 18.55132 20.51418 1.000 23.61646 254 GLY B C 1
ATOM 4794 O O . GLY B 1 217 ? -7.56825 18.99100 21.07327 1.000 21.78230 254 GLY B O 1
ATOM 4795 N N . ASP B 1 218 ? -6.56938 18.13486 19.24462 1.000 18.99705 255 ASP B N 1
ATOM 4796 C CA . ASP B 1 218 ? -7.78974 18.26316 18.45395 1.000 20.23255 255 ASP B CA 1
ATOM 4797 C C . ASP B 1 218 ? -8.93186 17.46807 19.07700 1.000 19.99112 255 ASP B C 1
ATOM 4798 O O . ASP B 1 218 ? -10.05403 17.96710 19.19684 1.000 19.11650 255 ASP B O 1
ATOM 4803 N N . PHE B 1 219 ? -8.67394 16.21259 19.45498 1.000 16.06944 256 PHE B N 1
ATOM 4804 C CA . PHE B 1 219 ? -9.62813 15.44765 20.25125 1.000 15.59601 256 PHE B CA 1
ATOM 4805 C C . PHE B 1 219 ? -9.55689 15.94220 21.69038 1.000 17.04623 256 PHE B C 1
ATOM 4806 O O . PHE B 1 219 ? -8.50281 15.83916 22.32809 1.000 18.60982 256 PHE B O 1
ATOM 4814 N N . ILE B 1 220 ? -10.66271 16.48051 22.20496 1.000 15.15770 257 ILE B N 1
ATOM 4815 C CA . ILE B 1 220 ? -10.71304 16.95271 23.58693 1.000 17.29084 257 ILE B CA 1
ATOM 4816 C C . ILE B 1 220 ? -11.17789 15.81101 24.48505 1.000 17.74543 257 ILE B C 1
ATOM 4817 O O . ILE B 1 220 ? -12.28528 15.28722 24.32975 1.000 18.54163 257 ILE B O 1
ATOM 4822 N N . ILE B 1 221 ? -10.34918 15.43722 25.45363 1.000 17.55397 258 ILE B N 1
ATOM 4823 C CA . ILE B 1 221 ? -10.77822 14.40059 26.38618 1.000 17.57431 258 ILE B CA 1
ATOM 4824 C C . ILE B 1 221 ? -11.89912 14.97401 27.24051 1.000 17.46818 258 ILE B C 1
ATOM 4825 O O . ILE B 1 221 ? -11.70763 16.01217 27.88680 1.000 18.05800 258 ILE B O 1
ATOM 4830 N N . PRO B 1 222 ? -13.06395 14.34370 27.28709 1.000 15.80194 259 PRO B N 1
ATOM 4831 C CA . PRO B 1 222 ? -14.16310 14.89638 28.07467 1.000 17.11350 259 PRO B CA 1
ATOM 4832 C C . PRO B 1 222 ? -13.83466 14.89614 29.55441 1.000 18.59912 259 PRO B C 1
ATOM 4833 O O . PRO B 1 222 ? -12.99784 14.12506 30.03150 1.000 17.02898 259 PRO B O 1
ATOM 4837 N N . LYS B 1 223 ? -14.53102 15.76506 30.27780 1.000 16.19657 260 LYS B N 1
ATOM 4838 C CA . LYS B 1 223 ? -14.50115 15.72584 31.73165 1.000 16.92092 260 LYS B CA 1
ATOM 4839 C C . LYS B 1 223 ? -15.47849 14.66008 32.19571 1.000 20.59071 260 LYS B C 1
ATOM 4840 O O . LYS B 1 223 ? -16.67859 14.77290 31.94625 1.000 20.26877 260 LYS B O 1
ATOM 4846 N N . ASP B 1 224 ? -14.96878 13.62165 32.86013 1.000 18.66673 261 ASP B N 1
ATOM 4847 C CA . ASP B 1 224 ? -15.81811 12.57486 33.40595 1.000 19.26323 261 ASP B CA 1
ATOM 4848 C C . ASP B 1 224 ? -16.19875 12.89847 34.85950 1.000 18.19374 261 ASP B C 1
ATOM 4849 O O . ASP B 1 224 ? -15.80666 13.92311 35.43108 1.000 19.79009 261 ASP B O 1
ATOM 4854 N N . ALA B 1 225 ? -16.98653 12.00819 35.45845 1.000 20.55492 262 ALA B N 1
ATOM 4855 C CA . ALA B 1 225 ? -17.47593 12.18542 36.82070 1.000 22.96664 262 ALA B CA 1
ATOM 4856 C C . ALA B 1 225 ? -16.31821 12.29121 37.81016 1.000 22.01913 262 ALA B C 1
ATOM 4857 O O . ALA B 1 225 ? -15.23208 11.75990 37.57981 1.000 20.31769 262 ALA B O 1
ATOM 4859 N N . GLU B 1 226 ? -16.55818 12.99117 38.92268 1.000 23.16982 263 GLU B N 1
ATOM 4860 C CA . GLU B 1 226 ? -15.50565 13.21579 39.91051 1.000 26.20608 263 GLU B CA 1
ATOM 4861 C C . GLU B 1 226 ? -14.87372 11.90334 40.34626 1.000 26.88004 263 GLU B C 1
ATOM 4862 O O . GLU B 1 226 ? -15.56934 10.95859 40.72653 1.000 26.13011 263 GLU B O 1
ATOM 4868 N N . GLY B 1 227 ? -13.54634 11.85589 40.30704 1.000 20.77103 264 GLY B N 1
ATOM 4869 C CA . GLY B 1 227 ? -12.81485 10.68647 40.71147 1.000 21.79606 264 GLY B CA 1
ATOM 4870 C C . GLY B 1 227 ? -12.46333 9.74873 39.57640 1.000 19.81667 264 GLY B C 1
ATOM 4871 O O . GLY B 1 227 ? -11.44148 9.05785 39.65097 1.000 22.92371 264 GLY B O 1
ATOM 4872 N N . ASN B 1 228 ? -13.26573 9.73453 38.50074 1.000 19.07927 265 ASN B N 1
ATOM 4873 C CA . ASN B 1 228 ? -13.01224 8.80242 37.40778 1.000 18.76435 265 ASN B CA 1
ATOM 4874 C C . ASN B 1 228 ? -11.73054 9.11950 36.64805 1.000 17.54769 265 ASN B C 1
ATOM 4875 O O . ASN B 1 228 ? -11.17175 8.22404 36.00145 1.000 18.97306 265 ASN B O 1
ATOM 4880 N N . GLY B 1 229 ? -11.27290 10.37308 36.67652 1.000 17.74411 266 GLY B N 1
ATOM 4881 C CA . GLY B 1 229 ? -10.13861 10.71857 35.82500 1.000 17.33758 266 GLY B CA 1
ATOM 4882 C C . GLY B 1 229 ? -10.45255 10.40519 34.38061 1.000 17.03704 266 GLY B C 1
ATOM 4883 O O . GLY B 1 229 ? -11.56320 10.63646 33.90598 1.000 16.73134 266 GLY B O 1
ATOM 4884 N N . ASN B 1 230 ? -9.46630 9.87296 33.66758 1.000 17.98535 267 ASN B N 1
ATOM 4885 C CA . ASN B 1 230 ? -9.66359 9.39203 32.30584 1.000 16.59751 267 ASN B CA 1
ATOM 4886 C C . ASN B 1 230 ? -9.84038 7.88273 32.25018 1.000 16.18825 267 ASN B C 1
ATOM 4887 O O . ASN B 1 230 ? -9.96229 7.32303 31.15179 1.000 16.83110 267 ASN B O 1
ATOM 4892 N N . ASN B 1 231 ? -9.89341 7.20969 33.39911 1.000 15.49868 268 ASN B N 1
ATOM 4893 C CA . ASN B 1 231 ? -9.69094 5.76319 33.39313 1.000 16.23215 268 ASN B CA 1
ATOM 4894 C C . ASN B 1 231 ? -10.89253 4.96151 32.89357 1.000 16.55295 268 ASN B C 1
ATOM 4895 O O . ASN B 1 231 ? -10.74135 3.75975 32.64393 1.000 17.05665 268 ASN B O 1
ATOM 4900 N N . TYR B 1 232 ? -12.07964 5.56184 32.80005 1.000 15.98942 269 TYR B N 1
ATOM 4901 C CA . TYR B 1 232 ? -13.25851 4.82108 32.37999 1.000 14.43366 269 TYR B CA 1
ATOM 4902 C C . TYR B 1 232 ? -13.72446 5.25089 30.99200 1.000 14.67580 269 TYR B C 1
ATOM 4903 O O . TYR B 1 232 ? -14.88412 5.02324 30.63358 1.000 17.01359 269 TYR B O 1
ATOM 4912 N N . MET B 1 233 ? -12.81418 5.79623 30.18626 1.000 14.36301 270 MET B N 1
ATOM 4913 C CA . MET B 1 233 ? -13.14634 6.28442 28.85462 1.000 12.70466 270 MET B CA 1
ATOM 4914 C C . MET B 1 233 ? -12.09360 5.74744 27.89290 1.000 13.80381 270 MET B C 1
ATOM 4915 O O . MET B 1 233 ? -10.93092 5.58588 28.26249 1.000 15.32107 270 MET B O 1
ATOM 4920 N N . SER B 1 234 ? -12.49665 5.41603 26.64966 1.000 11.80648 271 SER B N 1
ATOM 4921 C CA . SER B 1 234 ? -11.54972 5.10425 25.58323 1.000 11.49044 271 SER B CA 1
ATOM 4922 C C . SER B 1 234 ? -11.72016 6.09402 24.43972 1.000 13.71855 271 SER B C 1
ATOM 4923 O O . SER B 1 234 ? -12.78515 6.67903 24.27684 1.000 12.62607 271 SER B O 1
ATOM 4926 N N A VAL B 1 235 ? -10.65171 6.27037 23.66963 0.177 11.13416 272 VAL B N 1
ATOM 4927 N N B VAL B 1 235 ? -10.64369 6.29336 23.67998 0.823 11.14018 272 VAL B N 1
ATOM 4928 C CA A VAL B 1 235 ? -10.71372 6.93589 22.37465 0.177 12.58648 272 VAL B CA 1
ATOM 4929 C CA B VAL B 1 235 ? -10.70738 6.94114 22.37397 0.823 12.54237 272 VAL B CA 1
ATOM 4930 C C A VAL B 1 235 ? -10.87586 5.86851 21.30068 0.177 14.07830 272 VAL B C 1
ATOM 4931 C C B VAL B 1 235 ? -10.91114 5.84340 21.33997 0.823 14.15084 272 VAL B C 1
ATOM 4932 O O A VAL B 1 235 ? -10.12791 4.88280 21.27027 0.177 14.46144 272 VAL B O 1
ATOM 4933 O O B VAL B 1 235 ? -10.22567 4.80868 21.37903 0.823 14.65363 272 VAL B O 1
ATOM 4940 N N . GLU B 1 236 ? -11.85265 6.06062 20.41961 1.000 12.16977 273 GLU B N 1
ATOM 4941 C CA . GLU B 1 236 ? -12.12833 5.13230 19.33401 1.000 13.30502 273 GLU B CA 1
ATOM 4942 C C . GLU B 1 236 ? -11.72333 5.77366 18.01683 1.000 13.73279 273 GLU B C 1
ATOM 4943 O O . GLU B 1 236 ? -12.03694 6.93687 17.75596 1.000 13.63783 273 GLU B O 1
ATOM 4949 N N . PHE B 1 237 ? -11.04416 5.00967 17.17655 1.000 13.96729 274 PHE B N 1
ATOM 4950 C CA . PHE B 1 237 ? -10.90590 5.39591 15.78800 1.000 12.52011 274 PHE B CA 1
ATOM 4951 C C . PHE B 1 237 ? -11.08118 4.14782 14.94330 1.000 13.43533 274 PHE B C 1
ATOM 4952 O O . PHE B 1 237 ? -11.08051 3.01165 15.44547 1.000 14.31542 274 PHE B O 1
ATOM 4960 N N . HIS B 1 238 ? -11.26744 4.37830 13.65585 1.000 11.95482 275 HIS B N 1
ATOM 4961 C CA . HIS B 1 238 ? -11.33024 3.30168 12.69256 1.000 14.20092 275 HIS B CA 1
ATOM 4962 C C . HIS B 1 238 ? -10.04916 3.32544 11.87616 1.000 15.49496 275 HIS B C 1
ATOM 4963 O O . HIS B 1 238 ? -9.41907 4.37553 11.70903 1.000 16.33042 275 HIS B O 1
ATOM 4970 N N . TYR B 1 239 ? -9.61003 2.14743 11.43093 1.000 13.08791 276 TYR B N 1
ATOM 4971 C CA . TYR B 1 239 ? -8.23074 2.02171 10.96833 1.000 14.10865 276 TYR B CA 1
ATOM 4972 C C . TYR B 1 239 ? -8.18100 1.08926 9.76193 1.000 13.76653 276 TYR B C 1
ATOM 4973 O O . TYR B 1 239 ? -7.57173 0.02288 9.79398 1.000 16.30077 276 TYR B O 1
ATOM 4982 N N . TYR B 1 240 ? -8.80987 1.52928 8.67195 1.000 12.90960 277 TYR B N 1
ATOM 4983 C CA . TYR B 1 240 ? -8.71831 0.82525 7.39454 1.000 14.68288 277 TYR B CA 1
ATOM 4984 C C . TYR B 1 240 ? -7.52606 1.40086 6.63704 1.000 14.72926 277 TYR B C 1
ATOM 4985 O O . TYR B 1 240 ? -7.66536 2.05614 5.60806 1.000 16.60897 277 TYR B O 1
ATOM 4994 N N A GLN B 1 241 ? -6.34130 1.18051 7.19753 0.514 16.38657 278 GLN B N 1
ATOM 4995 N N B GLN B 1 241 ? -6.33921 1.19006 7.20278 0.486 16.38720 278 GLN B N 1
ATOM 4996 C CA A GLN B 1 241 ? -5.16560 1.89350 6.73724 0.514 17.01628 278 GLN B CA 1
ATOM 4997 C CA B GLN B 1 241 ? -5.16354 1.89563 6.73566 0.486 17.01819 278 GLN B CA 1
ATOM 4998 C C A GLN B 1 241 ? -4.03754 0.92745 6.40656 0.514 16.07256 278 GLN B C 1
ATOM 4999 C C B GLN B 1 241 ? -4.04845 0.91826 6.39358 0.486 16.07890 278 GLN B C 1
ATOM 5000 O O A GLN B 1 241 ? -3.83388 -0.06960 7.11361 0.514 18.56581 278 GLN B O 1
ATOM 5001 O O B GLN B 1 241 ? -3.86550 -0.09699 7.08155 0.486 18.56770 278 GLN B O 1
ATOM 5012 N N . PRO B 1 242 ? -3.29789 1.18920 5.32684 1.000 16.28116 279 PRO B N 1
ATOM 5013 C CA . PRO B 1 242 ? -3.47393 2.32202 4.40302 1.000 16.61622 279 PRO B CA 1
ATOM 5014 C C . PRO B 1 242 ? -4.70405 2.07636 3.54489 1.000 15.72269 279 PRO B C 1
ATOM 5015 O O . PRO B 1 242 ? -4.95242 0.95312 3.13228 1.000 15.96975 279 PRO B O 1
ATOM 5019 N N . TRP B 1 243 ? -5.49700 3.12208 3.31164 1.000 16.80945 280 TRP B N 1
ATOM 5020 C CA . TRP B 1 243 ? -6.74117 2.96662 2.56172 1.000 15.45068 280 TRP B CA 1
ATOM 5021 C C . TRP B 1 243 ? -6.49675 2.45347 1.14732 1.000 17.78414 280 TRP B C 1
ATOM 5022 O O . TRP B 1 243 ? -7.36678 1.78407 0.58701 1.000 15.87531 280 TRP B O 1
ATOM 5033 N N . SER B 1 244 ? -5.31968 2.74224 0.56697 1.000 15.74417 281 SER B N 1
ATOM 5034 C CA . SER B 1 244 ? -4.98344 2.28583 -0.77593 1.000 17.21775 281 SER B CA 1
ATOM 5035 C C . SER B 1 244 ? -4.88343 0.77053 -0.86917 1.000 17.01411 281 SER B C 1
ATOM 5036 O O . SER B 1 244 ? -4.93948 0.21919 -1.97542 1.000 19.10621 281 SER B O 1
ATOM 5039 N N . TYR B 1 245 ? -4.67050 0.10174 0.25755 1.000 16.07906 282 TYR B N 1
ATOM 5040 C CA . TYR B 1 245 ? -4.69358 -1.35209 0.35827 1.000 15.98610 282 TYR B CA 1
ATOM 5041 C C . TYR B 1 245 ? -6.01247 -1.86644 0.92597 1.000 18.09274 282 TYR B C 1
ATOM 5042 O O . TYR B 1 245 ? -6.62385 -2.78099 0.35878 1.000 18.20563 282 TYR B O 1
ATOM 5051 N N . ALA B 1 246 ? -6.47206 -1.29236 2.04408 1.000 14.58771 283 ALA B N 1
ATOM 5052 C CA . ALA B 1 246 ? -7.56358 -1.88800 2.80529 1.000 16.09388 283 ALA B CA 1
ATOM 5053 C C . ALA B 1 246 ? -8.92757 -1.55769 2.22076 1.000 16.28165 283 ALA B C 1
ATOM 5054 O O . ALA B 1 246 ? -9.89298 -2.29671 2.46265 1.000 16.97486 283 ALA B O 1
ATOM 5056 N N . GLY B 1 247 ? -9.03347 -0.46233 1.47670 1.000 18.00669 284 GLY B N 1
ATOM 5057 C CA . GLY B 1 247 ? -10.32871 0.05765 1.09667 1.000 16.54058 284 GLY B CA 1
ATOM 5058 C C . GLY B 1 247 ? -10.54422 0.21986 -0.39559 1.000 23.09129 284 GLY B C 1
ATOM 5059 O O . GLY B 1 247 ? -11.57626 -0.21515 -0.90627 1.000 22.01474 284 GLY B O 1
ATOM 5060 N N . ASP B 1 248 ? -9.61918 0.85387 -1.12014 1.000 17.95471 285 ASP B N 1
ATOM 5061 C CA . ASP B 1 248 ? -9.92333 1.19454 -2.50559 1.000 16.46320 285 ASP B CA 1
ATOM 5062 C C . ASP B 1 248 ? -9.17712 0.34850 -3.53577 1.000 22.65197 285 ASP B C 1
ATOM 5063 O O . ASP B 1 248 ? -9.29534 0.61703 -4.73671 1.000 22.52533 285 ASP B O 1
ATOM 5068 N N . CYS B 1 249 ? -8.43797 -0.67505 -3.10129 1.000 23.19636 286 CYS B N 1
ATOM 5069 C CA . CYS B 1 249 ? -7.89857 -1.72878 -3.96345 1.000 22.50188 286 CYS B CA 1
ATOM 5070 C C . CYS B 1 249 ? -6.78712 -1.26145 -4.89763 1.000 21.63052 286 CYS B C 1
ATOM 5071 O O . CYS B 1 249 ? -6.51203 -1.92629 -5.90045 1.000 22.21100 286 CYS B O 1
ATOM 5074 N N . THR B 1 250 ? -6.15196 -0.12029 -4.61885 1.000 18.96593 287 THR B N 1
ATOM 5075 C CA . THR B 1 250 ? -5.04472 0.31270 -5.46140 1.000 19.58085 287 THR B CA 1
ATOM 5076 C C . THR B 1 250 ? -3.89958 -0.69004 -5.42250 1.000 20.11164 287 THR B C 1
ATOM 5077 O O . THR B 1 250 ? -3.26418 -0.95779 -6.45352 1.000 21.24427 287 THR B O 1
ATOM 5081 N N . TYR B 1 251 ? -3.62617 -1.25925 -4.24706 1.000 19.40037 288 TYR B N 1
ATOM 5082 C CA . TYR B 1 251 ? -2.56001 -2.23403 -4.07351 1.000 19.88405 288 TYR B CA 1
ATOM 5083 C C . TYR B 1 251 ? -3.14868 -3.56977 -3.64915 1.000 19.26547 288 TYR B C 1
ATOM 5084 O O . TYR B 1 251 ? -4.10637 -3.61571 -2.86871 1.000 18.22112 288 TYR B O 1
ATOM 5093 N N . ASP B 1 252 ? -2.55967 -4.64175 -4.16185 1.000 19.99794 289 ASP B N 1
ATOM 5094 C CA . ASP B 1 252 ? -2.93686 -6.00562 -3.80261 1.000 19.60506 289 ASP B CA 1
ATOM 5095 C C . ASP B 1 252 ? -2.08177 -6.55915 -2.67530 1.000 19.44575 289 ASP B C 1
ATOM 5096 O O . ASP B 1 252 ? -2.36630 -7.65113 -2.17219 1.000 19.03310 289 ASP B O 1
ATOM 5101 N N . TYR B 1 253 ? -1.03593 -5.83714 -2.28174 1.000 19.77800 290 TYR B N 1
ATOM 5102 C CA . TYR B 1 253 ? -0.04378 -6.33255 -1.34374 1.000 19.90478 290 TYR B CA 1
ATOM 5103 C C . TYR B 1 253 ? 0.29621 -5.23190 -0.35678 1.000 19.47883 290 TYR B C 1
ATOM 5104 O O . TYR B 1 253 ? 0.10689 -4.04579 -0.63453 1.000 19.44074 290 TYR B O 1
ATOM 5113 N N . TRP B 1 254 ? 0.79803 -5.63678 0.80717 1.000 19.22058 291 TRP B N 1
ATOM 5114 C CA . TRP B 1 254 ? 1.10815 -4.69214 1.86791 1.000 18.82807 291 TRP B CA 1
ATOM 5115 C C . TRP B 1 254 ? 2.29317 -5.19089 2.67092 1.000 19.34984 291 TRP B C 1
ATOM 5116 O O . TRP B 1 254 ? 2.36391 -6.37556 3.01726 1.000 19.34767 291 TRP B O 1
ATOM 5127 N N . GLY B 1 255 ? 3.19382 -4.27495 2.99184 1.000 19.83405 292 GLY B N 1
ATOM 5128 C CA . GLY B 1 255 ? 4.24116 -4.60724 3.93594 1.000 20.27859 292 GLY B CA 1
ATOM 5129 C C . GLY B 1 255 ? 5.56377 -4.87695 3.25154 1.000 21.74336 292 GLY B C 1
ATOM 5130 O O . GLY B 1 255 ? 5.62892 -5.42867 2.14528 1.000 22.38294 292 GLY B O 1
ATOM 5131 N N . ASP B 1 256 ? 6.64975 -4.47993 3.92254 1.000 22.38747 293 ASP B N 1
ATOM 5132 C CA . ASP B 1 256 ? 7.97415 -4.84294 3.43285 1.000 23.89842 293 ASP B CA 1
ATOM 5133 C C . ASP B 1 256 ? 8.11133 -6.35119 3.29970 1.000 24.23666 293 ASP B C 1
ATOM 5134 O O . ASP B 1 256 ? 8.82691 -6.83505 2.42296 1.000 25.51620 293 ASP B O 1
ATOM 5139 N N . ALA B 1 257 ? 7.41952 -7.10510 4.15364 1.000 23.86929 294 ALA B N 1
ATOM 5140 C CA . ALA B 1 257 ? 7.44791 -8.56076 4.07670 1.000 23.52215 294 ALA B CA 1
ATOM 5141 C C . ALA B 1 257 ? 6.91574 -9.09335 2.74988 1.000 25.42122 294 ALA B C 1
ATOM 5142 O O . ALA B 1 257 ? 7.28519 -10.20712 2.35901 1.000 26.92314 294 ALA B O 1
ATOM 5144 N N . TYR B 1 258 ? 6.07679 -8.33015 2.04041 1.000 23.16023 295 TYR B N 1
ATOM 5145 C CA . TYR B 1 258 ? 5.51173 -8.76909 0.76297 1.000 23.37568 295 TYR B CA 1
ATOM 5146 C C . TYR B 1 258 ? 5.89238 -7.87460 -0.41234 1.000 25.97791 295 TYR B C 1
ATOM 5147 O O . TYR B 1 258 ? 5.29334 -7.99654 -1.48858 1.000 25.15846 295 TYR B O 1
ATOM 5156 N N . LYS B 1 259 ? 6.87027 -6.97941 -0.24116 1.000 25.11623 296 LYS B N 1
ATOM 5157 C CA . LYS B 1 259 ? 7.37950 -6.22203 -1.37968 1.000 26.32952 296 LYS B CA 1
ATOM 5158 C C . LYS B 1 259 ? 7.85608 -7.14916 -2.49003 1.000 27.36097 296 LYS B C 1
ATOM 5159 O O . LYS B 1 259 ? 7.77686 -6.79741 -3.67199 1.000 28.05913 296 LYS B O 1
ATOM 5165 N N . ASP B 1 260 ? 8.35396 -8.33765 -2.13030 1.000 27.76262 297 ASP B N 1
ATOM 5166 C CA . ASP B 1 260 ? 8.76989 -9.30359 -3.14732 1.000 29.00082 297 ASP B CA 1
ATOM 5167 C C . ASP B 1 260 ? 7.64680 -9.68306 -4.10225 1.000 28.58169 297 ASP B C 1
ATOM 5168 O O . ASP B 1 260 ? 7.91827 -10.04757 -5.24936 1.000 29.74978 297 ASP B O 1
ATOM 5173 N N . ALA B 1 261 ? 6.39726 -9.66160 -3.64256 1.000 27.03965 298 ALA B N 1
ATOM 5174 C CA . ALA B 1 261 ? 5.32519 -10.27325 -4.41442 1.000 26.67794 298 ALA B CA 1
ATOM 5175 C C . ALA B 1 261 ? 4.71315 -9.33239 -5.43915 1.000 26.74381 298 ALA B C 1
ATOM 5176 O O . ALA B 1 261 ? 4.23822 -9.79343 -6.48055 1.000 27.18457 298 ALA B O 1
ATOM 5178 N N . GLY B 1 262 ? 4.71896 -8.03239 -5.16848 1.000 26.38998 299 GLY B N 1
ATOM 5179 C CA . GLY B 1 262 ? 4.04438 -7.08304 -6.02883 1.000 26.35852 299 GLY B CA 1
ATOM 5180 C C . GLY B 1 262 ? 4.18702 -5.69248 -5.45051 1.000 25.93076 299 GLY B C 1
ATOM 5181 O O . GLY B 1 262 ? 4.92233 -5.48279 -4.48355 1.000 25.84290 299 GLY B O 1
ATOM 5182 N N . LYS B 1 263 ? 3.46649 -4.74466 -6.04737 1.000 25.72258 300 LYS B N 1
ATOM 5183 C CA . LYS B 1 263 ? 3.54966 -3.35364 -5.61550 1.000 25.40986 300 LYS B CA 1
ATOM 5184 C C . LYS B 1 263 ? 2.89359 -3.18658 -4.24660 1.000 23.84744 300 LYS B C 1
ATOM 5185 O O . LYS B 1 263 ? 1.78703 -3.68460 -4.01215 1.000 22.82355 300 LYS B O 1
ATOM 5191 N N . ILE B 1 264 ? 3.56395 -2.47376 -3.34838 1.000 23.74884 301 ILE B N 1
ATOM 5192 C CA . ILE B 1 264 ? 3.01093 -2.19404 -2.02362 1.000 22.40661 301 ILE B CA 1
ATOM 5193 C C . ILE B 1 264 ? 2.95098 -0.68363 -1.84398 1.000 22.24515 301 ILE B C 1
ATOM 5194 O O . ILE B 1 264 ? 3.67889 0.07603 -2.50980 1.000 23.29217 301 ILE B O 1
ATOM 5199 N N . PRO B 1 265 ? 2.10794 -0.21153 -0.93322 1.000 21.02446 302 PRO B N 1
ATOM 5200 C CA . PRO B 1 265 ? 2.10640 1.21561 -0.60648 1.000 20.87346 302 PRO B CA 1
ATOM 5201 C C . PRO B 1 265 ? 3.32452 1.57077 0.23021 1.000 21.34583 302 PRO B C 1
ATOM 5202 O O . PRO B 1 265 ? 4.01328 0.70936 0.78180 1.000 21.55749 302 PRO B O 1
ATOM 5206 N N . ALA B 1 266 ? 3.58523 2.87554 0.32474 1.000 21.58002 303 ALA B N 1
ATOM 5207 C CA . ALA B 1 266 ? 4.66013 3.34241 1.19839 1.000 23.86288 303 ALA B CA 1
ATOM 5208 C C . ALA B 1 266 ? 4.36964 3.01562 2.65933 1.000 21.46614 303 ALA B C 1
ATOM 5209 O O . ALA B 1 266 ? 5.29005 2.71846 3.43365 1.000 22.35559 303 ALA B O 1
ATOM 5211 N N . ASP B 1 267 ? 3.09883 3.08041 3.05484 1.000 19.74758 304 ASP B N 1
ATOM 5212 C CA . ASP B 1 267 ? 2.68458 2.76099 4.42122 1.000 18.77595 304 ASP B CA 1
ATOM 5213 C C . ASP B 1 267 ? 2.96516 1.29849 4.70984 1.000 18.79986 304 ASP B C 1
ATOM 5214 O O . ASP B 1 267 ? 2.40480 0.42550 4.04532 1.000 18.63847 304 ASP B O 1
ATOM 5219 N N . ASN B 1 268 ? 3.81411 1.01885 5.69227 1.000 19.05816 305 ASN B N 1
ATOM 5220 C CA . ASN B 1 268 ? 4.24477 -0.35157 5.93749 1.000 19.29770 305 ASN B CA 1
ATOM 5221 C C . ASN B 1 268 ? 4.15094 -0.65863 7.43234 1.000 18.69082 305 ASN B C 1
ATOM 5222 O O . ASN B 1 268 ? 3.42655 0.00267 8.19292 1.000 17.87032 305 ASN B O 1
ATOM 5227 N N . GLU B 1 269 ? 4.87279 -1.70300 7.85522 1.000 19.52805 306 GLU B N 1
ATOM 5228 C CA . GLU B 1 269 ? 4.81492 -2.14382 9.24441 1.000 18.73721 306 GLU B CA 1
ATOM 5229 C C . GLU B 1 269 ? 5.23965 -1.02809 10.18240 1.000 18.81502 306 GLU B C 1
ATOM 5230 O O . GLU B 1 269 ? 4.60146 -0.79504 11.21397 1.000 19.13746 306 GLU B O 1
ATOM 5236 N N . LYS B 1 270 ? 6.32705 -0.33196 9.83149 1.000 19.82504 307 LYS B N 1
ATOM 5237 C CA . LYS B 1 270 ? 6.82368 0.77262 10.64293 1.000 20.26391 307 LYS B CA 1
ATOM 5238 C C . LYS B 1 270 ? 5.83785 1.93048 10.68155 1.000 20.86653 307 LYS B C 1
ATOM 5239 O O . LYS B 1 270 ? 5.66151 2.56754 11.72658 1.000 18.84185 307 LYS B O 1
ATOM 5245 N N . THR B 1 271 ? 5.22016 2.25238 9.54492 1.000 18.96885 308 THR B N 1
ATOM 5246 C CA . THR B 1 271 ? 4.17415 3.26398 9.55508 1.000 19.08354 308 THR B CA 1
ATOM 5247 C C . THR B 1 271 ? 3.13641 2.95702 10.61718 1.000 17.93636 308 THR B C 1
ATOM 5248 O O . THR B 1 271 ? 2.73590 3.84239 11.38503 1.000 18.59485 308 THR B O 1
ATOM 5252 N N . MET B 1 272 ? 2.72375 1.69164 10.70415 1.000 16.69872 309 MET B N 1
ATOM 5253 C CA . MET B 1 272 ? 1.60000 1.36649 11.57344 1.000 15.71201 309 MET B CA 1
ATOM 5254 C C . MET B 1 272 ? 2.04652 1.35077 13.02991 1.000 18.75024 309 MET B C 1
ATOM 5255 O O . MET B 1 272 ? 1.35926 1.90876 13.88863 1.000 17.81629 309 MET B O 1
ATOM 5260 N N . THR B 1 273 ? 3.20077 0.74491 13.33344 1.000 19.77269 310 THR B N 1
ATOM 5261 C CA . THR B 1 273 ? 3.63575 0.71808 14.72728 1.000 18.52607 310 THR B CA 1
ATOM 5262 C C . THR B 1 273 ? 4.04749 2.09787 15.20944 1.000 21.56184 310 THR B C 1
ATOM 5263 O O . THR B 1 273 ? 3.83690 2.41046 16.38396 1.000 20.37548 310 THR B O 1
ATOM 5267 N N . ASP B 1 274 ? 4.60959 2.93687 14.32775 1.000 18.35422 311 ASP B N 1
ATOM 5268 C CA . ASP B 1 274 ? 4.89017 4.31926 14.71850 1.000 18.25781 311 ASP B CA 1
ATOM 5269 C C . ASP B 1 274 ? 3.60804 5.04413 15.09624 1.000 20.06973 311 ASP B C 1
ATOM 5270 O O . ASP B 1 274 ? 3.56588 5.76601 16.09879 1.000 21.09592 311 ASP B O 1
ATOM 5275 N N . PHE B 1 275 ? 2.55038 4.87076 14.29963 1.000 16.60934 312 PHE B N 1
ATOM 5276 C CA . PHE B 1 275 ? 1.28003 5.48991 14.65031 1.000 18.42663 312 PHE B CA 1
ATOM 5277 C C . PHE B 1 275 ? 0.71805 4.89366 15.93173 1.000 17.56370 312 PHE B C 1
ATOM 5278 O O . PHE B 1 275 ? 0.24237 5.62465 16.80018 1.000 17.08840 312 PHE B O 1
ATOM 5286 N N . PHE B 1 276 ? 0.74608 3.56562 16.07137 1.000 16.14925 313 PHE B N 1
ATOM 5287 C CA . PHE B 1 276 ? 0.24562 2.99307 17.31672 1.000 17.24374 313 PHE B CA 1
ATOM 5288 C C . PHE B 1 276 ? 1.02659 3.53052 18.51199 1.000 17.67984 313 PHE B C 1
ATOM 5289 O O . PHE B 1 276 ? 0.44212 3.78887 19.56426 1.000 17.03378 313 PHE B O 1
ATOM 5297 N N . ASP B 1 277 ? 2.34862 3.70329 18.36698 1.000 16.83752 314 ASP B N 1
ATOM 5298 C CA . ASP B 1 277 ? 3.14709 4.29213 19.45012 1.000 20.83762 314 ASP B CA 1
ATOM 5299 C C . ASP B 1 277 ? 2.69924 5.71651 19.75423 1.000 19.10290 314 ASP B C 1
ATOM 5300 O O . ASP B 1 277 ? 2.66332 6.12998 20.91896 1.000 22.04187 314 ASP B O 1
ATOM 5305 N N . LYS B 1 278 ? 2.39454 6.49431 18.71542 1.000 18.21651 315 LYS B N 1
ATOM 5306 C CA . LYS B 1 278 ? 1.90021 7.84783 18.92742 1.000 17.98569 315 LYS B CA 1
ATOM 5307 C C . LYS B 1 278 ? 0.57935 7.83465 19.68163 1.000 18.33844 315 LYS B C 1
ATOM 5308 O O . LYS B 1 278 ? 0.35246 8.67753 20.55870 1.000 20.59992 315 LYS B O 1
ATOM 5314 N N . ALA B 1 279 ? -0.29239 6.87058 19.37189 1.000 17.69354 316 ALA B N 1
ATOM 5315 C CA . ALA B 1 279 ? -1.55341 6.75831 20.09757 1.000 15.18522 316 ALA B CA 1
ATOM 5316 C C . ALA B 1 279 ? -1.31431 6.41066 21.56765 1.000 16.66733 316 ALA B C 1
ATOM 5317 O O . ALA B 1 279 ? -1.99051 6.94513 22.45420 1.000 17.07236 316 ALA B O 1
ATOM 5319 N N . VAL B 1 280 ? -0.37451 5.50269 21.84580 1.000 16.04447 317 VAL B N 1
ATOM 5320 C CA . VAL B 1 280 ? -0.00360 5.21309 23.23488 1.000 17.51681 317 VAL B CA 1
ATOM 5321 C C . VAL B 1 280 ? 0.47661 6.47460 23.93811 1.000 22.21572 317 VAL B C 1
ATOM 5322 O O . VAL B 1 280 ? 0.03483 6.79446 25.04751 1.000 21.17716 317 VAL B O 1
ATOM 5326 N N . ASN B 1 281 ? 1.42489 7.18255 23.31769 1.000 18.59381 318 ASN B N 1
ATOM 5327 C CA . ASN B 1 281 ? 2.02815 8.36110 23.93591 1.000 22.75161 318 ASN B CA 1
ATOM 5328 C C . ASN B 1 281 ? 1.02351 9.48822 24.13318 1.000 21.74206 318 ASN B C 1
ATOM 5329 O O . ASN B 1 281 ? 1.13843 10.24925 25.09961 1.000 23.93104 318 ASN B O 1
ATOM 5334 N N . THR B 1 282 ? 0.05407 9.62802 23.22839 1.000 18.61635 319 THR B N 1
ATOM 5335 C CA . THR B 1 282 ? -0.89945 10.73344 23.25219 1.000 19.62804 319 THR B CA 1
ATOM 5336 C C . THR B 1 282 ? -2.11805 10.44557 24.11291 1.000 19.56659 319 THR B C 1
ATOM 5337 O O . THR B 1 282 ? -2.59885 11.34382 24.81529 1.000 21.27275 319 THR B O 1
ATOM 5341 N N . TRP B 1 283 ? -2.61791 9.20855 24.08168 1.000 16.25475 320 TRP B N 1
ATOM 5342 C CA . TRP B 1 283 ? -3.87130 8.87731 24.74442 1.000 15.78779 320 TRP B CA 1
ATOM 5343 C C . TRP B 1 283 ? -3.72072 7.85045 25.85789 1.000 17.76529 320 TRP B C 1
ATOM 5344 O O . TRP B 1 283 ? -4.21432 8.08252 26.96750 1.000 18.71618 320 TRP B O 1
ATOM 5355 N N . SER B 1 2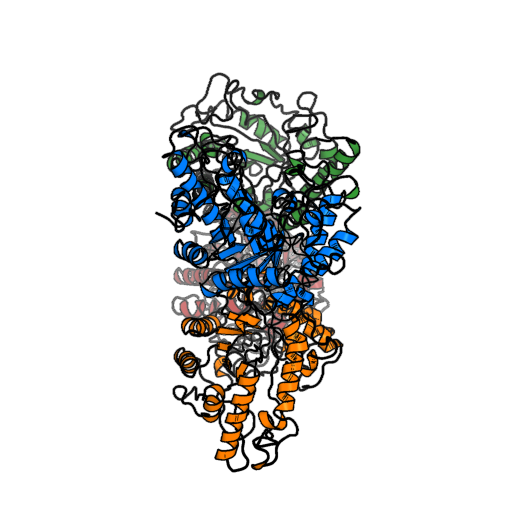84 ? -3.10781 6.68848 25.58794 1.000 16.68232 321 SER B N 1
ATOM 5356 C CA . SER B 1 284 ? -2.94796 5.67688 26.63670 1.000 18.02859 321 SER B CA 1
ATOM 5357 C C . SER B 1 284 ? -2.23209 6.23985 27.85836 1.000 21.25115 321 SER B C 1
ATOM 5358 O O . SER B 1 284 ? -2.61879 5.95727 28.99899 1.000 20.28174 321 SER B O 1
ATOM 5361 N N . ASN B 1 285 ? -1.17463 7.01699 27.63720 1.000 19.14006 322 ASN B N 1
ATOM 5362 C CA . ASN B 1 285 ? -0.40029 7.55765 28.74851 1.000 19.97736 322 ASN B CA 1
ATOM 5363 C C . ASN B 1 285 ? -1.13876 8.64736 29.50609 1.000 20.75318 322 ASN B C 1
ATOM 5364 O O . ASN B 1 285 ? -0.65714 9.08594 30.56215 1.000 22.02027 322 ASN B O 1
ATOM 5369 N N . LYS B 1 286 ? -2.30939 9.06099 29.02893 1.000 20.01476 323 LYS B N 1
ATOM 5370 C CA . LYS B 1 286 ? -3.20293 9.90621 29.80506 1.000 20.45700 323 LYS B CA 1
ATOM 5371 C C . LYS B 1 286 ? -4.30688 9.10730 30.48113 1.000 17.08060 323 LYS B C 1
ATOM 5372 O O . LYS B 1 286 ? -5.26026 9.69849 30.99961 1.000 19.27046 323 LYS B O 1
ATOM 5378 N N . GLY B 1 287 ? -4.19358 7.77560 30.50891 1.000 17.69273 324 GLY B N 1
ATOM 5379 C CA . GLY B 1 287 ? -5.10962 6.93904 31.25302 1.000 21.87582 324 GLY B CA 1
ATOM 5380 C C . GLY B 1 287 ? -6.24841 6.38757 30.43320 1.000 18.45974 324 GLY B C 1
ATOM 5381 O O . GLY B 1 287 ? -7.05635 5.61265 30.96744 1.000 17.54885 324 GLY B O 1
ATOM 5382 N N . LEU B 1 288 ? -6.33871 6.77233 29.16375 1.000 15.48974 325 LEU B N 1
ATOM 5383 C CA . LEU B 1 288 ? -7.44493 6.36727 28.30585 1.000 14.31237 325 LEU B CA 1
ATOM 5384 C C . LEU B 1 288 ? -7.24695 4.96980 27.74823 1.000 15.99634 325 LEU B C 1
ATOM 5385 O O . LEU B 1 288 ? -6.12782 4.54426 27.45849 1.000 17.74436 325 LEU B O 1
ATOM 5390 N N . GLY B 1 289 ? -8.35918 4.28870 27.52345 1.000 14.42203 326 GLY B N 1
ATOM 5391 C CA . GLY B 1 289 ? -8.33484 3.12519 26.66105 1.000 12.92021 326 GLY B CA 1
ATOM 5392 C C . GLY B 1 289 ? -8.29770 3.52087 25.18378 1.000 14.16076 326 GLY B C 1
ATOM 5393 O O . GLY B 1 289 ? -8.55154 4.66342 24.80933 1.000 14.31027 326 GLY B O 1
ATOM 5394 N N A ILE B 1 290 ? -7.96441 2.54750 24.33779 0.546 12.89512 327 ILE B N 1
ATOM 5395 N N B ILE B 1 290 ? -7.95144 2.54436 24.34356 0.454 12.90437 327 ILE B N 1
ATOM 5396 C CA A ILE B 1 290 ? -7.95365 2.74989 22.89097 0.546 13.64910 327 ILE B CA 1
ATOM 5397 C CA B ILE B 1 290 ? -7.93418 2.71458 22.89161 0.454 13.66022 327 ILE B CA 1
ATOM 5398 C C A ILE B 1 290 ? -8.72052 1.61575 22.22151 0.546 13.55190 327 ILE B C 1
ATOM 5399 C C B ILE B 1 290 ? -8.75512 1.59971 22.25583 0.454 13.54288 327 ILE B C 1
ATOM 5400 O O A ILE B 1 290 ? -8.38540 0.43579 22.39614 0.546 12.96900 327 ILE B O 1
ATOM 5401 O O B ILE B 1 290 ? -8.48137 0.41270 22.47667 0.454 12.99781 327 ILE B O 1
ATOM 5410 N N . VAL B 1 291 ? -9.73928 1.97898 21.44597 1.000 13.32198 328 VAL B N 1
ATOM 5411 C CA . VAL B 1 291 ? -10.59615 1.03147 20.74749 1.000 12.03202 328 VAL B CA 1
ATOM 5412 C C . VAL B 1 291 ? -10.41289 1.24142 19.25273 1.000 12.62528 328 VAL B C 1
ATOM 5413 O O . VAL B 1 291 ? -10.77291 2.30375 18.73311 1.000 13.48087 328 VAL B O 1
ATOM 5417 N N . ILE B 1 292 ? -9.90224 0.22823 18.54612 1.000 11.07024 329 ILE B N 1
ATOM 5418 C CA . ILE B 1 292 ? -9.95835 0.25143 17.08682 1.000 12.37288 329 ILE B CA 1
ATOM 5419 C C . ILE B 1 292 ? -11.29894 -0.37059 16.72308 1.000 13.33224 329 ILE B C 1
ATOM 5420 O O . ILE B 1 292 ? -11.45119 -1.60046 16.67048 1.000 13.20208 329 ILE B O 1
ATOM 5425 N N . GLY B 1 293 ? -12.29940 0.49562 16.53000 1.000 12.19715 330 GLY B N 1
ATOM 5426 C CA . GLY B 1 293 ? -13.67004 0.04109 16.44366 1.000 11.18579 330 GLY B CA 1
ATOM 5427 C C . GLY B 1 293 ? -14.01393 -0.64110 15.13947 1.000 10.00690 330 GLY B C 1
ATOM 5428 O O . GLY B 1 293 ? -14.97508 -1.40930 15.09580 1.000 12.24068 330 GLY B O 1
ATOM 5429 N N . GLU B 1 294 ? -13.26861 -0.33249 14.08686 1.000 11.19627 331 GLU B N 1
ATOM 5430 C CA . GLU B 1 294 ? -13.41841 -0.96902 12.78888 1.000 10.33324 331 GLU B CA 1
ATOM 5431 C C . GLU B 1 294 ? -12.04952 -1.01291 12.13571 1.000 10.73711 331 GLU B C 1
ATOM 5432 O O . GLU B 1 294 ? -11.28768 -0.04655 12.19983 1.000 13.80465 331 GLU B O 1
ATOM 5438 N N . TRP B 1 295 ? -11.74724 -2.14768 11.51558 1.000 11.29857 332 TRP B N 1
ATOM 5439 C CA . TRP B 1 295 ? -10.57526 -2.30484 10.66607 1.000 11.16658 332 TRP B CA 1
ATOM 5440 C C . TRP B 1 295 ? -10.91611 -3.43949 9.71764 1.000 12.76096 332 TRP B C 1
ATOM 5441 O O . TRP B 1 295 ? -11.86686 -4.19003 9.94972 1.000 12.69095 332 TRP B O 1
ATOM 5452 N N . GLY B 1 296 ? -10.14137 -3.56597 8.65961 1.000 11.84913 333 GLY B N 1
ATOM 5453 C CA . GLY B 1 296 ? -10.38335 -4.68208 7.76905 1.000 12.75151 333 GLY B CA 1
ATOM 5454 C C . GLY B 1 296 ? -9.81070 -4.43230 6.39723 1.000 15.98790 333 GLY B C 1
ATOM 5455 O O . GLY B 1 296 ? -9.51365 -3.31399 5.99880 1.000 16.22915 333 GLY B O 1
ATOM 5456 N N . VAL B 1 297 ? -9.67442 -5.50813 5.64077 1.000 15.12460 334 VAL B N 1
ATOM 5457 C CA . VAL B 1 297 ? -9.17805 -5.40474 4.27613 1.000 14.96700 334 VAL B CA 1
ATOM 5458 C C . VAL B 1 297 ? -10.20519 -6.04543 3.35735 1.000 15.02618 334 VAL B C 1
ATOM 5459 O O . VAL B 1 297 ? -10.54067 -7.23303 3.51246 1.000 15.63483 334 VAL B O 1
ATOM 5463 N N . THR B 1 298 ? -10.70236 -5.25487 2.40228 1.000 13.28630 335 THR B N 1
ATOM 5464 C CA . THR B 1 298 ? -11.66719 -5.77469 1.44011 1.000 15.72797 335 THR B CA 1
ATOM 5465 C C . THR B 1 298 ? -11.03488 -6.85645 0.56349 1.000 14.18299 335 THR B C 1
ATOM 5466 O O . THR B 1 298 ? -9.86840 -6.77049 0.16320 1.000 15.11740 335 THR B O 1
ATOM 5470 N N . ASP B 1 299 ? -11.79269 -7.90848 0.29501 1.000 14.53399 336 ASP B N 1
ATOM 5471 C CA . ASP B 1 299 ? -11.26472 -8.97637 -0.54294 1.000 14.78535 336 ASP B CA 1
ATOM 5472 C C . ASP B 1 299 ? -11.11373 -8.44655 -1.95824 1.000 18.62686 336 ASP B C 1
ATOM 5473 O O . ASP B 1 299 ? -12.09835 -8.01718 -2.55164 1.000 17.73669 336 ASP B O 1
ATOM 5478 N N . HIS B 1 300 ? -9.88641 -8.41907 -2.48040 1.000 15.84637 337 HIS B N 1
ATOM 5479 C CA . HIS B 1 300 ? -9.63882 -7.89449 -3.81500 1.000 16.70100 337 HIS B CA 1
ATOM 5480 C C . HIS B 1 300 ? -8.32824 -8.46558 -4.32043 1.000 17.55552 337 HIS B C 1
ATOM 5481 O O . HIS B 1 300 ? -7.41050 -8.72026 -3.53823 1.000 18.63679 337 HIS B O 1
ATOM 5488 N N . TYR B 1 301 ? -8.25897 -8.68180 -5.63303 1.000 18.50718 338 TYR B N 1
ATOM 5489 C CA . TYR B 1 301 ? -7.03321 -9.13797 -6.27341 1.000 19.52872 338 TYR B CA 1
ATOM 5490 C C . TYR B 1 301 ? -7.18106 -8.95278 -7.77408 1.000 23.36235 338 TYR B C 1
ATOM 5491 O O . TYR B 1 301 ? -8.25648 -9.18723 -8.33030 1.000 21.07214 338 TYR B O 1
ATOM 5500 N N . LYS B 1 302 ? -6.09724 -8.54797 -8.42666 1.000 21.56734 339 LYS B N 1
ATOM 5501 C CA . LYS B 1 302 ? -6.09905 -8.55792 -9.88547 1.000 24.18988 339 LYS B CA 1
ATOM 5502 C C . LYS B 1 302 ? -5.65503 -9.89754 -10.43980 1.000 24.45149 339 LYS B C 1
ATOM 5503 O O . LYS B 1 302 ? -6.01214 -10.25060 -11.56826 1.000 27.85127 339 LYS B O 1
ATOM 5509 N N . SER B 1 303 ? -4.88409 -10.64736 -9.66386 1.000 23.46094 340 SER B N 1
ATOM 5510 C CA . SER B 1 303 ? -4.41120 -11.97269 -10.03733 1.000 24.26383 340 SER B CA 1
ATOM 5511 C C . SER B 1 303 ? -3.76978 -12.55675 -8.78971 1.000 23.63871 340 SER B C 1
ATOM 5512 O O . SER B 1 303 ? -3.61012 -11.86468 -7.78066 1.000 25.00150 340 SER B O 1
ATOM 5515 N N . ASN B 1 304 ? -3.41112 -13.83838 -8.86316 1.000 25.53106 341 ASN B N 1
ATOM 5516 C CA . ASN B 1 304 ? -2.68676 -14.50201 -7.77597 1.000 25.88403 341 ASN B CA 1
ATOM 5517 C C . ASN B 1 304 ? -3.41223 -14.33936 -6.44385 1.000 22.35167 341 ASN B C 1
ATOM 5518 O O . ASN B 1 304 ? -2.83985 -13.88457 -5.44429 1.000 22.07292 341 ASN B O 1
ATOM 5523 N N . SER B 1 305 ? -4.69300 -14.72161 -6.42851 1.000 21.70191 342 SER B N 1
ATOM 5524 C CA . SER B 1 305 ? -5.48449 -14.59093 -5.21082 1.000 20.39642 342 SER B CA 1
ATOM 5525 C C . SER B 1 305 ? -4.84819 -15.32222 -4.03791 1.000 20.10171 342 SER B C 1
ATOM 5526 O O . SER B 1 305 ? -4.99874 -14.89005 -2.89370 1.000 19.70471 342 SER B O 1
ATOM 5529 N N . GLU B 1 306 ? -4.15990 -16.43224 -4.29761 1.000 20.91026 343 GLU B N 1
ATOM 5530 C CA . GLU B 1 306 ? -3.59626 -17.21270 -3.20271 1.000 20.73127 343 GLU B CA 1
ATOM 5531 C C . GLU B 1 306 ? -2.52351 -16.41834 -2.46554 1.000 20.70336 343 GLU B C 1
ATOM 5532 O O . GLU B 1 306 ? -2.49044 -16.41201 -1.22837 1.000 20.00499 343 GLU B O 1
ATOM 5538 N N . LYS B 1 307 ? -1.65182 -15.72928 -3.20850 1.000 21.53247 344 LYS B N 1
ATOM 5539 C CA . LYS B 1 307 ? -0.62377 -14.90903 -2.57537 1.000 21.62118 344 LYS B CA 1
ATOM 5540 C C . LYS B 1 307 ? -1.22269 -13.66995 -1.93671 1.000 20.55881 344 LYS B C 1
ATOM 5541 O O . LYS B 1 307 ? -0.79407 -13.25216 -0.85313 1.000 20.12702 344 LYS B O 1
ATOM 5547 N N . VAL B 1 308 ? -2.19488 -13.05135 -2.61098 1.000 20.22254 345 VAL B N 1
ATOM 5548 C CA . VAL B 1 308 ? -2.85805 -11.88380 -2.04356 1.000 19.25811 345 VAL B CA 1
ATOM 5549 C C . VAL B 1 308 ? -3.50074 -12.23988 -0.71080 1.000 18.19104 345 VAL B C 1
ATOM 5550 O O . VAL B 1 308 ? -3.39391 -11.49611 0.26657 1.000 17.59394 345 VAL B O 1
ATOM 5554 N N . HIS B 1 309 ? -4.14427 -13.40407 -0.63960 1.000 18.03094 346 HIS B N 1
ATOM 5555 C CA . HIS B 1 309 ? -4.80035 -13.78871 0.60492 1.000 17.12789 346 HIS B CA 1
ATOM 5556 C C . HIS B 1 309 ? -3.78453 -14.12657 1.68327 1.000 17.22090 346 HIS B C 1
ATOM 5557 O O . HIS B 1 309 ? -4.00803 -13.82684 2.85561 1.000 16.56595 346 HIS B O 1
ATOM 5564 N N . GLU B 1 310 ? -2.66211 -14.73769 1.30030 1.000 18.17579 347 GLU B N 1
ATOM 5565 C CA . GLU B 1 310 ? -1.56537 -14.94228 2.24556 1.000 18.45444 347 GLU B CA 1
ATOM 5566 C C . GLU B 1 310 ? -1.11554 -13.61834 2.85632 1.000 18.15805 347 GLU B C 1
ATOM 5567 O O . GLU B 1 310 ? -0.90145 -13.51689 4.07311 1.000 17.77269 347 GLU B O 1
ATOM 5573 N N . ASN B 1 311 ? -0.97072 -12.58516 2.02156 1.000 18.40193 348 ASN B N 1
ATOM 5574 C CA . ASN B 1 311 ? -0.56951 -11.26884 2.51900 1.000 18.18101 348 ASN B CA 1
ATOM 5575 C C . ASN B 1 311 ? -1.64559 -10.67567 3.41877 1.000 17.00000 348 ASN B C 1
ATOM 5576 O O . ASN B 1 311 ? -1.33049 -10.00487 4.40992 1.000 16.68191 348 ASN B O 1
ATOM 5581 N N . MET B 1 312 ? -2.92646 -10.92256 3.10256 1.000 16.42149 349 MET B N 1
ATOM 5582 C CA . MET B 1 312 ? -3.98582 -10.43500 3.97884 1.000 16.86843 349 MET B CA 1
ATOM 5583 C C . MET B 1 312 ? -3.91032 -11.09838 5.34479 1.000 17.83911 349 MET B C 1
ATOM 5584 O O . MET B 1 312 ? -4.19208 -10.45783 6.36333 1.000 15.83150 349 MET B O 1
ATOM 5589 N N . THR B 1 313 ? -3.59149 -12.40011 5.38801 1.000 15.47001 350 THR B N 1
ATOM 5590 C CA . THR B 1 313 ? -3.36178 -13.06679 6.67117 1.000 15.33207 350 THR B CA 1
ATOM 5591 C C . THR B 1 313 ? -2.29619 -12.34072 7.47176 1.000 17.00239 350 THR B C 1
ATOM 5592 O O . THR B 1 313 ? -2.45026 -12.10821 8.67608 1.000 16.69144 350 THR B O 1
ATOM 5596 N N . TYR B 1 314 ? -1.18477 -12.01624 6.81058 1.000 16.32353 351 TYR B N 1
ATOM 5597 C CA . TYR B 1 314 ? -0.08028 -11.32395 7.46749 1.000 16.69758 351 TYR B CA 1
ATOM 5598 C C . TYR B 1 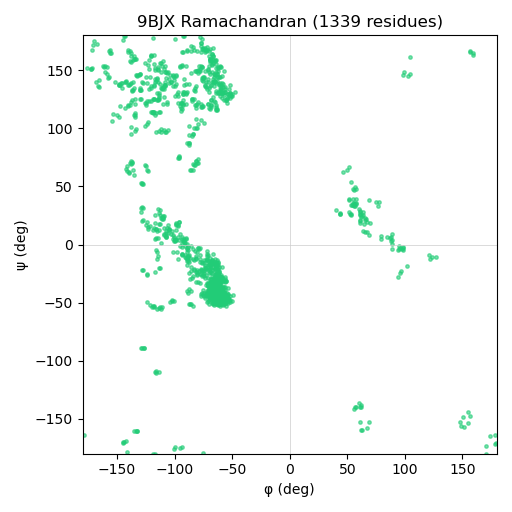314 ? -0.52834 -9.97124 7.99123 1.000 16.01009 351 TYR B C 1
ATOM 5599 O O . TYR B 1 314 ? -0.21501 -9.59426 9.12235 1.000 16.29415 351 TYR B O 1
ATOM 5608 N N . TYR B 1 315 ? -1.25525 -9.22057 7.16594 1.000 15.66200 352 TYR B N 1
ATOM 5609 C CA . TYR B 1 315 ? -1.73145 -7.89935 7.57237 1.000 15.06359 352 TYR B CA 1
ATOM 5610 C C . TYR B 1 315 ? -2.63595 -7.99313 8.79556 1.000 15.20331 352 TYR B C 1
ATOM 5611 O O . TYR B 1 315 ? -2.47759 -7.24158 9.76132 1.000 15.30974 352 TYR B O 1
ATOM 5620 N N . CYS B 1 316 ? -3.58858 -8.92670 8.76401 1.000 15.07513 353 CYS B N 1
ATOM 5621 C CA . CYS B 1 316 ? -4.49520 -9.12443 9.89061 1.000 13.92456 353 CYS B CA 1
ATOM 5622 C C . CYS B 1 316 ? -3.72775 -9.50865 11.14591 1.000 14.64549 353 CYS B C 1
ATOM 5623 O O . CYS B 1 316 ? -3.98766 -8.97316 12.22614 1.000 16.66572 353 CYS B O 1
ATOM 5626 N N . LYS B 1 317 ? -2.78915 -10.45119 11.02121 1.000 15.30722 354 LYS B N 1
ATOM 5627 C CA . LYS B 1 317 ? -1.96648 -10.84567 12.16603 1.000 15.96484 354 LYS B CA 1
ATOM 5628 C C . LYS B 1 317 ? -1.17043 -9.66520 12.69933 1.000 17.43985 354 LYS B C 1
ATOM 5629 O O . LYS B 1 317 ? -1.11503 -9.42282 13.91635 1.000 16.79906 354 LYS B O 1
ATOM 5635 N N . PHE B 1 318 ? -0.54646 -8.90717 11.79401 1.000 15.75140 355 PHE B N 1
ATOM 5636 C CA . PHE B 1 318 ? 0.28649 -7.79154 12.22736 1.000 17.37308 355 PHE B CA 1
ATOM 5637 C C . PHE B 1 318 ? -0.54544 -6.73509 12.94444 1.000 17.42976 355 PHE B C 1
ATOM 5638 O O . PHE B 1 318 ? -0.19547 -6.30359 14.05060 1.000 15.70856 355 PHE B O 1
ATOM 5646 N N . LEU B 1 319 ? -1.64419 -6.29811 12.31889 1.000 14.66999 356 LEU B N 1
ATOM 5647 C CA . LEU B 1 319 ? -2.45940 -5.22709 12.89047 1.000 15.67252 356 LEU B CA 1
ATOM 5648 C C . LEU B 1 319 ? -3.02746 -5.62950 14.24675 1.000 17.12489 356 LEU B C 1
ATOM 5649 O O . LEU B 1 319 ? -2.88590 -4.89213 15.22878 1.000 16.15649 356 LEU B O 1
ATOM 5654 N N . THR B 1 320 ? -3.66513 -6.80455 14.32505 1.000 14.94377 357 THR B N 1
ATOM 5655 C CA . THR B 1 320 ? -4.27229 -7.21025 15.59506 1.000 15.54900 357 THR B CA 1
ATOM 5656 C C . THR B 1 320 ? -3.22028 -7.45983 16.67059 1.000 16.11160 357 THR B C 1
ATOM 5657 O O . THR B 1 320 ? -3.44608 -7.11659 17.82954 1.000 17.30406 357 THR B O 1
ATOM 5661 N N . THR B 1 321 ? -2.08041 -8.07008 16.31572 1.000 15.89577 358 THR B N 1
ATOM 5662 C CA . THR B 1 321 ? -1.04361 -8.34634 17.31935 1.000 14.43163 358 THR B CA 1
ATOM 5663 C C . THR B 1 321 ? -0.40012 -7.06660 17.84358 1.000 16.38117 358 THR B C 1
ATOM 5664 O O . THR B 1 321 ? -0.17681 -6.92975 19.05269 1.000 18.41397 358 THR B O 1
ATOM 5668 N N . GLU B 1 322 ? -0.05937 -6.13200 16.94854 1.000 16.59685 359 GLU B N 1
ATOM 5669 C CA . GLU B 1 322 ? 0.63293 -4.92746 17.38757 1.000 16.31450 359 GLU B CA 1
ATOM 5670 C C . GLU B 1 322 ? -0.30804 -4.03094 18.18429 1.000 17.39227 359 GLU B C 1
ATOM 5671 O O . GLU B 1 322 ? 0.11253 -3.37443 19.14548 1.000 18.63983 359 GLU B O 1
ATOM 5677 N N . ALA B 1 323 ? -1.59110 -4.02185 17.82387 1.000 16.49234 360 ALA B N 1
ATOM 5678 C CA . ALA B 1 323 ? -2.57890 -3.31818 18.63424 1.000 15.30333 360 ALA B CA 1
ATOM 5679 C C . ALA B 1 323 ? -2.76762 -4.00152 19.97866 1.000 15.61530 360 ALA B C 1
ATOM 5680 O O . ALA B 1 323 ? -2.83322 -3.32803 21.01386 1.000 16.54084 360 ALA B O 1
ATOM 5682 N N A ARG B 1 324 ? -2.85841 -5.33672 19.98622 0.518 15.09598 361 ARG B N 1
ATOM 5683 N N B ARG B 1 324 ? -2.84912 -5.33713 19.98366 0.482 15.10588 361 ARG B N 1
ATOM 5684 C CA A ARG B 1 324 ? -3.10538 -6.05650 21.23279 0.518 17.18369 361 ARG B CA 1
ATOM 5685 C CA B ARG B 1 324 ? -3.10475 -6.06496 21.22348 0.482 17.18789 361 ARG B CA 1
ATOM 5686 C C A ARG B 1 324 ? -1.96446 -5.86590 22.22293 0.518 17.81173 361 ARG B C 1
ATOM 5687 C C B ARG B 1 324 ? -1.96646 -5.88469 22.21984 0.482 17.80745 361 ARG B C 1
ATOM 5688 O O A ARG B 1 324 ? -2.19795 -5.68509 23.42463 0.518 17.83253 361 ARG B O 1
ATOM 5689 O O B ARG B 1 324 ? -2.20594 -5.72418 23.42302 0.482 17.83410 361 ARG B O 1
ATOM 5704 N N . LYS B 1 325 ? -0.72262 -5.89066 21.73763 1.000 17.56488 362 LYS B N 1
ATOM 5705 C CA . LYS B 1 325 ? 0.41800 -5.77525 22.63957 1.000 18.27500 362 LYS B CA 1
ATOM 5706 C C . LYS B 1 325 ? 0.51929 -4.38956 23.27147 1.000 19.10282 362 LYS B C 1
ATOM 5707 O O . LYS B 1 325 ? 1.16019 -4.25171 24.31678 1.000 21.78795 362 LYS B O 1
ATOM 5713 N N . ARG B 1 326 ? -0.15390 -3.37917 22.70454 1.000 17.70975 363 ARG B N 1
ATOM 5714 C CA . ARG B 1 326 ? -0.19484 -2.03631 23.25988 1.000 17.13544 363 ARG B CA 1
ATOM 5715 C C . ARG B 1 326 ? -1.44102 -1.78779 24.09723 1.000 19.81523 363 ARG B C 1
ATOM 5716 O O . ARG B 1 326 ? -1.65360 -0.65835 24.55418 1.000 20.25710 363 ARG B O 1
ATOM 5724 N N . GLY B 1 327 ? -2.24479 -2.82020 24.33569 1.000 16.62293 364 GLY B N 1
ATOM 5725 C CA . GLY B 1 327 ? -3.41182 -2.70062 25.17847 1.000 15.99837 364 GLY B CA 1
ATOM 5726 C C . GLY B 1 327 ? -4.67648 -2.27675 24.46525 1.000 14.44108 364 GLY B C 1
ATOM 5727 O O . GLY B 1 327 ? -5.70512 -2.11847 25.13097 1.000 14.53094 364 GLY B O 1
ATOM 5728 N N . PHE B 1 328 ? -4.64646 -2.13401 23.14192 1.000 14.89062 365 PHE B N 1
ATOM 5729 C CA . PHE B 1 328 ? -5.83905 -1.73567 22.39862 1.000 14.50915 365 PHE B CA 1
ATOM 5730 C C . PHE B 1 328 ? -6.78770 -2.91637 22.26598 1.000 14.40169 365 PHE B C 1
ATOM 5731 O O . PHE B 1 328 ? -6.36394 -4.08045 22.25822 1.000 15.52866 365 PHE B O 1
ATOM 5739 N N . SER B 1 329 ? -8.08142 -2.61757 22.14076 1.000 13.38118 366 SER B N 1
ATOM 5740 C CA . SER B 1 329 ? -9.01430 -3.59662 21.60064 1.000 12.31498 366 SER B CA 1
ATOM 5741 C C . SER B 1 329 ? -9.16306 -3.37568 20.09941 1.000 13.68371 366 SER B C 1
ATOM 5742 O O . SER B 1 329 ? -8.92966 -2.27938 19.59285 1.000 12.23142 366 SER B O 1
ATOM 5745 N N . THR B 1 330 ? -9.51854 -4.43550 19.38464 1.000 12.05835 367 THR B N 1
ATOM 5746 C CA . THR B 1 330 ? -9.76939 -4.31905 17.94969 1.000 10.61780 367 THR B CA 1
ATOM 5747 C C . THR B 1 330 ? -11.06139 -5.02640 17.58459 1.000 11.61004 367 THR B C 1
ATOM 5748 O O . THR B 1 330 ? -11.42232 -6.05627 18.15590 1.000 13.36436 367 THR B O 1
ATOM 5752 N N . PHE B 1 331 ? -11.76021 -4.46726 16.59673 1.000 12.57764 368 PHE B N 1
ATOM 5753 C CA . PHE B 1 331 ? -13.01504 -5.04719 16.13114 1.000 11.46959 368 PHE B CA 1
ATOM 5754 C C . PHE B 1 331 ? -13.01654 -5.05228 14.60910 1.000 11.49422 368 PHE B C 1
ATOM 5755 O O . PHE B 1 331 ? -13.08270 -3.98627 13.97521 1.000 12.42715 368 PHE B O 1
ATOM 5763 N N . VAL B 1 332 ? -12.95279 -6.25292 14.02310 1.000 11.65906 369 VAL B N 1
ATOM 5764 C CA . VAL B 1 332 ? -12.86562 -6.35238 12.57084 1.000 13.24700 369 VAL B CA 1
ATOM 5765 C C . VAL B 1 332 ? -14.22606 -6.05421 11.95747 1.000 11.15385 369 VAL B C 1
ATOM 5766 O O . VAL B 1 332 ? -15.28010 -6.38589 12.52029 1.000 11.90006 369 VAL B O 1
ATOM 5770 N N . TRP B 1 333 ? -14.21773 -5.37604 10.80327 1.000 12.86545 370 TRP B N 1
ATOM 5771 C CA . TRP B 1 333 ? -15.46259 -5.09131 10.10298 1.000 12.17388 370 TRP B CA 1
ATOM 5772 C C . TRP B 1 333 ? -15.88873 -6.29277 9.26483 1.000 11.26510 370 TRP B C 1
ATOM 5773 O O . TRP B 1 333 ? -15.08734 -6.86075 8.52717 1.000 14.63930 370 TRP B O 1
ATOM 5784 N N . ASP B 1 334 ? -17.15615 -6.66285 9.38690 1.000 10.97335 371 ASP B N 1
ATOM 5785 C CA . ASP B 1 334 ? -17.74396 -7.75157 8.61136 1.000 12.83320 371 ASP B CA 1
ATOM 5786 C C . ASP B 1 334 ? -19.13379 -7.31313 8.18162 1.000 14.73035 371 ASP B C 1
ATOM 5787 O O . ASP B 1 334 ? -19.98059 -7.01490 9.03259 1.000 14.66817 371 ASP B O 1
ATOM 5792 N N . ASN B 1 335 ? -19.37444 -7.24953 6.86706 1.000 13.15354 372 ASN B N 1
ATOM 5793 C CA . ASN B 1 335 ? -20.68841 -6.85458 6.37464 1.000 13.45873 372 ASN B CA 1
ATOM 5794 C C . ASN B 1 335 ? -21.38201 -7.96750 5.60488 1.000 13.88222 372 ASN B C 1
ATOM 5795 O O . ASN B 1 335 ? -22.41172 -7.70980 4.96457 1.000 15.27796 372 ASN B O 1
ATOM 5800 N N . ASN B 1 336 ? -20.88173 -9.19933 5.70595 1.000 13.09590 373 ASN B N 1
ATOM 5801 C CA . ASN B 1 336 ? -21.48135 -10.35460 5.02787 1.000 15.08004 373 ASN B CA 1
ATOM 5802 C C . ASN B 1 336 ? -21.53095 -10.17460 3.50760 1.000 16.49211 373 ASN B C 1
ATOM 5803 O O . ASN B 1 336 ? -22.38025 -10.76818 2.84147 1.000 17.55504 373 ASN B O 1
ATOM 5808 N N A HIS B 1 337 ? -20.61950 -9.37275 2.95394 0.460 15.33678 374 HIS B N 1
ATOM 5809 N N B HIS B 1 337 ? -20.61302 -9.39270 2.93714 0.540 15.32423 374 HIS B N 1
ATOM 5810 C CA A HIS B 1 337 ? -20.49034 -9.17639 1.51409 0.460 17.23632 374 HIS B CA 1
ATOM 5811 C CA B HIS B 1 337 ? -20.54242 -9.18837 1.49208 0.540 17.23512 374 HIS B CA 1
ATOM 5812 C C A HIS B 1 337 ? -19.23943 -9.89389 1.02980 0.460 17.22333 374 HIS B C 1
ATOM 5813 C C B HIS B 1 337 ? -19.25566 -9.81366 0.96436 0.540 17.22171 374 HIS B C 1
ATOM 5814 O O A HIS B 1 337 ? -18.14987 -9.67109 1.56186 0.460 18.16197 374 HIS B O 1
ATOM 5815 O O B HIS B 1 337 ? -18.16196 -9.44987 1.40122 0.540 18.32296 374 HIS B O 1
ATOM 5828 N N . PHE B 1 338 ? -19.38471 -10.74128 0.01595 1.000 15.07991 375 PHE B N 1
ATOM 5829 C CA . PHE B 1 338 ? -18.25718 -11.49695 -0.50344 1.000 16.97347 375 PHE B CA 1
ATOM 5830 C C . PHE B 1 338 ? -18.04562 -11.19641 -1.97988 1.000 20.84304 375 PHE B C 1
ATOM 5831 O O . PHE B 1 338 ? -18.98912 -10.85876 -2.70275 1.000 21.31274 375 PHE B O 1
ATOM 5839 N N . GLY B 1 339 ? -16.79553 -11.28127 -2.42270 1.000 17.20306 376 GLY B N 1
ATOM 5840 C CA . GLY B 1 339 ? -16.51556 -10.99464 -3.81789 1.000 20.72604 376 GLY B CA 1
ATOM 5841 C C . GLY B 1 339 ? -15.10503 -10.46814 -3.98747 1.000 20.69487 376 GLY B C 1
ATOM 5842 O O . GLY B 1 339 ? -14.23964 -10.70960 -3.15626 1.000 20.53106 376 GLY B O 1
ATOM 5843 N N . ASN B 1 340 ? -14.89762 -9.74615 -5.09140 1.000 19.44594 377 ASN B N 1
ATOM 5844 C CA . ASN B 1 340 ? -13.57973 -9.23073 -5.46170 1.000 19.34133 377 ASN B CA 1
ATOM 5845 C C . ASN B 1 340 ? -13.74294 -7.76553 -5.85349 1.000 18.95300 377 ASN B C 1
ATOM 5846 O O . ASN B 1 340 ? -14.14928 -7.46670 -6.97824 1.000 22.19835 377 ASN B O 1
ATOM 5851 N N . GLY B 1 341 ? -13.43189 -6.85825 -4.94007 1.000 16.94460 378 GLY B N 1
ATOM 5852 C CA . GLY B 1 341 ? -13.62445 -5.45227 -5.24106 1.000 18.16186 378 GLY B CA 1
ATOM 5853 C C . GLY B 1 341 ? -13.87653 -4.66896 -3.96077 1.000 20.88563 378 GLY B C 1
ATOM 5854 O O . GLY B 1 341 ? -13.35669 -5.01673 -2.90599 1.000 18.61494 378 GLY B O 1
ATOM 5855 N N A SER B 1 342 ? -14.69989 -3.62075 -4.09720 0.504 21.03612 379 SER B N 1
ATOM 5856 N N B SER B 1 342 ? -14.65441 -3.59606 -4.06924 0.496 21.02671 379 SER B N 1
ATOM 5857 C CA A SER B 1 342 ? -15.00168 -2.70835 -2.99797 0.504 19.86573 379 SER B CA 1
ATOM 5858 C CA B SER B 1 342 ? -14.85003 -2.72954 -2.91761 0.496 19.62150 379 SER B CA 1
ATOM 5859 C C A SER B 1 342 ? -16.00936 -3.30967 -2.03010 0.504 18.84409 379 SER B C 1
ATOM 5860 C C B SER B 1 342 ? -15.98208 -3.24604 -2.04244 0.496 18.82968 379 SER B C 1
ATOM 5861 O O A SER B 1 342 ? -16.92779 -4.03158 -2.43434 0.504 19.89330 379 SER B O 1
ATOM 5862 O O B SER B 1 342 ? -16.93702 -3.86986 -2.51693 0.496 19.84893 379 SER B O 1
ATOM 5867 N N . GLU B 1 343 ? -15.84783 -2.98338 -0.74754 1.000 16.01503 380 GLU B N 1
ATOM 5868 C CA . GLU B 1 343 ? -16.83313 -3.30807 0.28796 1.000 16.20313 380 GLU B CA 1
ATOM 5869 C C . GLU B 1 343 ? -17.02480 -4.80459 0.48852 1.000 18.47888 380 GLU B C 1
ATOM 5870 O O . GLU B 1 343 ? -18.07859 -5.21764 0.97648 1.000 17.69774 380 GLU B O 1
ATOM 5876 N N . LYS B 1 344 ? -16.03143 -5.63136 0.15238 1.000 16.14908 381 LYS B N 1
ATOM 5877 C CA . LYS B 1 344 ? -16.16141 -7.07923 0.34466 1.000 15.31382 381 LYS B CA 1
ATOM 5878 C C . LYS B 1 344 ? -15.51283 -7.48095 1.66464 1.000 14.26034 381 LYS B C 1
ATOM 5879 O O . LYS B 1 344 ? -14.43045 -8.07024 1.70488 1.000 19.79312 381 LYS B O 1
ATOM 5885 N N . TYR B 1 345 ? -16.21773 -7.17116 2.75848 1.000 13.42850 382 TYR B N 1
ATOM 5886 C CA . TYR B 1 345 ? -15.68071 -7.39800 4.09463 1.000 11.51667 382 TYR B CA 1
ATOM 5887 C C . TYR B 1 345 ? -16.30069 -8.60254 4.79442 1.000 13.74988 382 TYR B C 1
ATOM 5888 O O . TYR B 1 345 ? -16.09605 -8.78818 6.00022 1.000 15.85728 382 TYR B O 1
ATOM 5897 N N . GLY B 1 346 ? -17.04178 -9.44478 4.08664 1.000 14.92881 383 GLY B N 1
ATOM 5898 C CA . GLY B 1 346 ? -17.61525 -10.60680 4.74903 1.000 15.29036 383 GLY B CA 1
ATOM 5899 C C . GLY B 1 346 ? -16.53815 -11.58938 5.18943 1.000 15.44640 383 GLY B C 1
ATOM 5900 O O . GLY B 1 346 ? -15.53306 -11.79428 4.50618 1.000 17.11305 383 GLY B O 1
ATOM 5901 N N . ILE B 1 347 ? -16.74287 -12.19482 6.36215 1.000 14.13027 384 ILE B N 1
ATOM 5902 C CA . ILE B 1 347 ? -15.94269 -13.32635 6.81453 1.000 13.30219 384 ILE B CA 1
ATOM 5903 C C . ILE B 1 347 ? -16.78772 -14.58384 6.89347 1.000 13.87118 384 ILE B C 1
ATOM 5904 O O . ILE B 1 347 ? -16.44919 -15.60976 6.29862 1.000 16.10279 384 ILE B O 1
ATOM 5909 N N . PHE B 1 348 ? -17.89805 -14.51758 7.62152 1.000 13.51723 385 PHE B N 1
ATOM 5910 C CA . PHE B 1 348 ? -18.81585 -15.63952 7.80337 1.000 15.54047 385 PHE B CA 1
ATOM 5911 C C . PHE B 1 348 ? -20.00852 -15.48855 6.86539 1.000 14.62650 385 PHE B C 1
ATOM 5912 O O . PHE B 1 348 ? -20.57124 -14.40164 6.74680 1.000 15.29157 385 PHE B O 1
ATOM 5920 N N . ASP B 1 349 ? -20.41827 -16.58042 6.21587 1.000 14.44869 386 ASP B N 1
ATOM 5921 C CA . ASP B 1 349 ? -21.61720 -16.52023 5.36889 1.000 16.06319 386 ASP B CA 1
ATOM 5922 C C . ASP B 1 349 ? -22.84370 -16.63939 6.26903 1.000 13.93236 386 ASP B C 1
ATOM 5923 O O . ASP B 1 349 ? -23.22005 -17.73509 6.68769 1.000 14.85319 386 ASP B O 1
ATOM 5928 N N . ARG B 1 350 ? -23.48206 -15.51073 6.57172 1.000 14.71383 387 ARG B N 1
ATOM 5929 C CA . ARG B 1 350 ? -24.61744 -15.52754 7.48514 1.000 14.62824 387 ARG B CA 1
ATOM 5930 C C . ARG B 1 350 ? -25.82607 -16.24540 6.90780 1.000 15.44131 387 ARG B C 1
ATOM 5931 O O . ARG B 1 350 ? -26.74831 -16.57630 7.66573 1.000 16.30763 387 ARG B O 1
ATOM 5939 N N . PHE B 1 351 ? -25.84217 -16.49133 5.60102 1.000 16.00947 388 PHE B N 1
ATOM 5940 C CA . PHE B 1 351 ? -26.92244 -17.23289 4.96881 1.000 19.92537 388 PHE B CA 1
ATOM 5941 C C . PHE B 1 351 ? -26.70274 -18.73773 4.95060 1.000 22.45952 388 PHE B C 1
ATOM 5942 O O . PHE B 1 351 ? -27.63784 -19.47643 4.60804 1.000 26.20646 388 PHE B O 1
ATOM 5950 N N . LYS B 1 352 ? -25.49506 -19.20561 5.27757 1.000 19.60228 389 LYS B N 1
ATOM 5951 C CA . LYS B 1 352 ? -25.11150 -20.61376 5.13773 1.000 17.80106 389 LYS B CA 1
ATOM 5952 C C . LYS B 1 352 ? -24.38116 -21.06683 6.39531 1.000 18.07620 389 LYS B C 1
ATOM 5953 O O . LYS B 1 352 ? -23.22892 -21.49258 6.36413 1.000 18.98081 389 LYS B O 1
ATOM 5959 N N . SER B 1 353 ? -25.08297 -20.96783 7.51611 1.000 19.52280 390 SER B N 1
ATOM 5960 C CA . SER B 1 353 ? -24.61634 -21.51235 8.78611 1.000 21.02624 390 SER B CA 1
ATOM 5961 C C . SER B 1 353 ? -23.26193 -20.93731 9.19460 1.000 19.51194 390 SER B C 1
ATOM 5962 O O . SER B 1 353 ? -22.43251 -21.63624 9.76662 1.000 21.31023 390 SER B O 1
ATOM 5965 N N . MET B 1 354 ? -23.03406 -19.65627 8.89571 1.000 16.83682 391 MET B N 1
ATOM 5966 C CA . MET B 1 354 ? -21.76858 -18.97879 9.23983 1.000 18.35889 391 MET B CA 1
ATOM 5967 C C . MET B 1 354 ? -20.53628 -19.67467 8.67079 1.000 17.46432 391 MET B C 1
ATOM 5968 O O . MET B 1 354 ? -19.46310 -19.62776 9.26396 1.000 18.03378 391 MET B O 1
ATOM 5973 N N . LYS B 1 355 ? -20.66766 -20.29225 7.50059 1.000 15.42233 392 LYS B N 1
ATOM 5974 C CA . LYS B 1 355 ? -19.51519 -20.89201 6.84132 1.000 16.61878 392 LYS B CA 1
ATOM 5975 C C . LYS B 1 355 ? -18.43088 -19.84272 6.64717 1.000 18.86488 392 LYS B C 1
ATOM 5976 O O . LYS B 1 355 ? -18.71505 -18.70127 6.28439 1.000 18.63218 392 LYS B O 1
ATOM 5982 N N . VAL B 1 356 ? -17.18677 -20.21064 6.93982 1.000 18.03489 393 VAL B N 1
ATOM 5983 C CA . VAL B 1 356 ? -16.08998 -19.25085 6.82710 1.000 17.82761 393 VAL B CA 1
ATOM 5984 C C . VAL B 1 356 ? -15.70883 -19.14557 5.34933 1.000 19.70363 393 VAL B C 1
ATOM 5985 O O . VAL B 1 356 ? -15.05887 -20.03736 4.79424 1.000 20.20263 393 VAL B O 1
ATOM 5989 N N . ASN B 1 357 ? -16.13636 -18.05376 4.69810 1.000 16.48346 394 ASN B N 1
ATOM 5990 C CA . ASN B 1 357 ? -15.78884 -17.77164 3.31359 1.000 19.21626 394 ASN B CA 1
ATOM 5991 C C . ASN B 1 357 ? -14.50259 -16.96457 3.15973 1.000 20.19437 394 ASN B C 1
ATOM 5992 O O . ASN B 1 357 ? -13.98270 -16.88233 2.04267 1.000 23.52303 394 ASN B O 1
ATOM 5997 N N . ALA B 1 358 ? -13.97580 -16.36191 4.22583 1.000 18.59132 395 ALA B N 1
ATOM 5998 C CA . ALA B 1 358 ? -12.68346 -15.66964 4.17185 1.000 19.29041 395 ALA B CA 1
ATOM 5999 C C . ALA B 1 358 ? -11.75943 -16.24890 5.24176 1.000 17.87704 395 ALA B C 1
ATOM 6000 O O . ALA B 1 358 ? -11.38101 -15.56949 6.20136 1.000 18.39839 395 ALA B O 1
ATOM 6002 N N . PRO B 1 359 ? -11.34719 -17.50951 5.08116 1.000 16.12118 396 PRO B N 1
ATOM 6003 C CA . PRO B 1 359 ? -10.51524 -18.14668 6.11856 1.000 18.40405 396 PRO B CA 1
ATOM 6004 C C . PRO B 1 359 ? -9.17258 -17.47109 6.30762 1.000 15.84548 396 PRO B C 1
ATOM 6005 O O . PRO B 1 359 ? -8.60304 -17.53675 7.40490 1.000 18.32546 396 PRO B O 1
ATOM 6009 N N . TRP B 1 360 ? -8.66077 -16.80104 5.26999 1.000 17.92467 397 TRP B N 1
ATOM 6010 C CA . TRP B 1 360 ? -7.39023 -16.09731 5.39451 1.000 18.09749 397 TRP B CA 1
ATOM 6011 C C . TRP B 1 360 ? -7.45588 -15.01330 6.46235 1.000 16.09336 397 TRP B C 1
ATOM 6012 O O . TRP B 1 360 ? -6.44471 -14.73641 7.11907 1.000 17.96862 397 TRP B O 1
ATOM 6023 N N . ILE B 1 361 ? -8.63340 -14.41810 6.68037 1.000 14.32218 398 ILE B N 1
ATOM 6024 C CA . ILE B 1 361 ? -8.76642 -13.40104 7.72360 1.000 15.64499 398 ILE B CA 1
ATOM 6025 C C . ILE B 1 361 ? -8.68151 -14.04047 9.10439 1.000 16.92737 398 ILE B C 1
ATOM 6026 O O . ILE B 1 361 ? -7.95469 -13.56323 9.98511 1.000 16.22390 398 ILE B O 1
ATOM 6031 N N . LEU B 1 362 ? -9.44053 -15.12186 9.32101 1.000 14.98911 399 LEU B N 1
ATOM 6032 C CA . LEU B 1 362 ? -9.41249 -15.79455 10.62700 1.000 17.61846 399 LEU B CA 1
ATOM 6033 C C . LEU B 1 362 ? -8.05583 -16.42565 10.90680 1.000 17.42583 399 LEU B C 1
ATOM 6034 O O . LEU B 1 362 ? -7.61481 -16.44528 12.06725 1.000 16.40592 399 LEU B O 1
ATOM 6039 N N . GLU B 1 363 ? -7.37927 -16.94596 9.87235 1.000 17.66721 400 GLU B N 1
ATOM 6040 C CA . GLU B 1 363 ? -6.02058 -17.44861 10.04560 1.000 20.21039 400 GLU B CA 1
ATOM 6041 C C . GLU B 1 363 ? -5.08624 -16.35074 10.54840 1.000 19.56498 400 GLU B C 1
ATOM 6042 O O . GLU B 1 363 ? -4.22819 -16.59235 11.40917 1.000 20.08032 400 GLU B O 1
ATOM 6048 N N . GLY B 1 364 ? -5.25277 -15.12893 10.04382 1.000 16.30745 401 GLY B N 1
ATOM 6049 C CA . GLY B 1 364 ? -4.42286 -14.03009 10.51847 1.000 16.63426 401 GLY B CA 1
ATOM 6050 C C . GLY B 1 364 ? -4.74508 -13.61191 11.93881 1.000 18.10467 401 GLY B C 1
ATOM 6051 O O . GLY B 1 364 ? -3.84181 -13.36967 12.74772 1.000 19.74651 401 GLY B O 1
ATOM 6052 N N . ILE B 1 365 ? -6.02932 -13.51369 12.26387 1.000 15.16047 402 ILE B N 1
ATOM 6053 C CA . ILE B 1 365 ? -6.40233 -13.02644 13.58865 1.000 15.33808 402 ILE B CA 1
ATOM 6054 C C . ILE B 1 365 ? -6.06277 -14.05129 14.66274 1.000 16.18169 402 ILE B C 1
ATOM 6055 O O . ILE B 1 365 ? -5.51464 -13.69869 15.71421 1.000 18.45199 402 ILE B O 1
ATOM 6060 N N . PHE B 1 366 ? -6.37043 -15.32595 14.42092 1.000 15.70852 403 PHE B N 1
ATOM 6061 C CA . PHE B 1 366 ? -6.28686 -16.34499 15.46759 1.000 16.92505 403 PHE B CA 1
ATOM 6062 C C . PHE B 1 366 ? -5.23779 -17.42362 15.22685 1.000 23.05893 403 PHE B C 1
ATOM 6063 O O . PHE B 1 366 ? -4.93966 -18.18730 16.15794 1.000 22.86520 403 PHE B O 1
ATOM 6071 N N . GLY B 1 367 ? -4.67842 -17.52651 14.02653 1.000 22.96510 404 GLY B N 1
ATOM 6072 C CA . GLY B 1 367 ? -3.68766 -18.55979 13.77226 1.000 24.77247 404 GLY B CA 1
ATOM 6073 C C . GLY B 1 367 ? -2.40822 -18.32205 14.55294 1.000 29.67538 404 GLY B C 1
ATOM 6074 O O . GLY B 1 367 ? -2.01996 -17.18732 14.83407 1.000 33.07164 404 GLY B O 1
ATOM 6075 N N . LYS B 1 368 ? -1.74299 -19.41791 14.91807 1.000 31.27366 405 LYS B N 1
ATOM 6076 C CA . LYS B 1 368 ? -0.48400 -19.32023 15.64772 1.000 34.92044 405 LYS B CA 1
ATOM 6077 C C . LYS B 1 368 ? 0.63869 -20.02177 14.88431 1.000 41.28328 405 LYS B C 1
ATOM 6078 O O . LYS B 1 368 ? 1.78724 -19.57929 14.88127 1.000 51.89648 405 LYS B O 1
ATOM 6085 N N . ASN C 1 2 ? -64.38606 19.52728 46.55947 1.000 48.78384 39 ASN C N 1
ATOM 6086 C CA . ASN C 1 2 ? -63.39039 18.51065 46.88619 1.000 42.27128 39 ASN C CA 1
ATOM 6087 C C . ASN C 1 2 ? -62.07112 18.76772 46.17381 1.000 40.69678 39 ASN C C 1
ATOM 6088 O O . ASN C 1 2 ? -61.81187 18.24119 45.08574 1.000 38.72151 39 ASN C O 1
ATOM 6093 N N . ALA C 1 3 ? -61.23175 19.57097 46.81232 1.000 32.16699 40 ALA C N 1
ATOM 6094 C CA . ALA C 1 3 ? -59.92594 19.88265 46.25550 1.000 30.00294 40 ALA C CA 1
ATOM 6095 C C . ALA C 1 3 ? -59.03704 18.64636 46.24713 1.000 25.97406 40 ALA C C 1
ATOM 6096 O O . ALA C 1 3 ? -59.03227 17.85166 47.19153 1.000 26.26473 40 ALA C O 1
ATOM 6098 N N . THR C 1 4 ? -58.27516 18.48419 45.17568 1.000 25.10951 41 THR C N 1
ATOM 6099 C CA . THR C 1 4 ? -57.20328 17.50993 45.22530 1.000 21.87444 41 THR C CA 1
ATOM 6100 C C . THR C 1 4 ? -56.14552 17.97195 46.22417 1.000 20.28129 41 THR C C 1
ATOM 6101 O O . THR C 1 4 ? -56.15156 19.11924 46.69417 1.000 19.18523 41 THR C O 1
ATOM 6105 N N . ALA C 1 5 ? -55.22095 17.06158 46.53820 1.000 18.37434 42 ALA C N 1
ATOM 6106 C CA . ALA C 1 5 ? -54.13837 17.39911 47.45871 1.000 19.24824 42 ALA C CA 1
ATOM 6107 C C . ALA C 1 5 ? -53.31750 18.57272 46.93402 1.000 18.15986 42 ALA C C 1
ATOM 6108 O O . ALA C 1 5 ? -52.98393 19.49126 47.69226 1.000 19.45407 42 ALA C O 1
ATOM 6110 N N . GLN C 1 6 ? -53.00589 18.58225 45.63271 1.000 19.09917 43 GLN C N 1
ATOM 6111 C CA . GLN C 1 6 ? -52.22305 19.69484 45.10384 1.000 18.41564 43 GLN C CA 1
ATOM 6112 C C . GLN C 1 6 ? -53.01938 20.99334 45.13499 1.000 20.68120 43 GLN C C 1
ATOM 6113 O O . GLN C 1 6 ? -52.46788 22.05362 45.45397 1.000 21.25798 43 GLN C O 1
ATOM 6119 N N . GLN C 1 7 ? -54.31735 20.94123 44.82328 1.000 18.98929 44 GLN C N 1
ATOM 6120 C CA . GLN C 1 7 ? -55.12405 22.15533 44.93275 1.000 21.31381 44 GLN C CA 1
ATOM 6121 C C . GLN C 1 7 ? -55.19367 22.63443 46.37690 1.000 20.33706 44 GLN C C 1
ATOM 6122 O O . GLN C 1 7 ? -55.16518 23.84217 46.64601 1.000 19.62215 44 GLN C O 1
ATOM 6128 N N . TRP C 1 8 ? -55.29319 21.69761 47.31930 1.000 17.28680 45 TRP C N 1
ATOM 6129 C CA . TRP C 1 8 ? -55.38585 22.06424 48.72065 1.000 17.43266 45 TRP C CA 1
ATOM 6130 C C . TRP C 1 8 ? -54.09358 22.71487 49.19669 1.000 18.88001 45 TRP C C 1
ATOM 6131 O O . TRP C 1 8 ? -54.12657 23.69810 49.94392 1.000 17.67121 45 TRP C O 1
ATOM 6142 N N . ASN C 1 9 ? -52.94663 22.19281 48.75870 1.000 17.77324 46 ASN C N 1
ATOM 6143 C CA . ASN C 1 9 ? -51.66343 22.68276 49.24445 1.000 17.92998 46 ASN C CA 1
ATOM 6144 C C . ASN C 1 9 ? -51.24294 24.00112 48.63010 1.000 18.68774 46 ASN C C 1
ATOM 6145 O O . ASN C 1 9 ? -50.40190 24.68744 49.22510 1.000 17.12834 46 ASN C O 1
ATOM 6150 N N . LYS C 1 10 ? -51.79309 24.36322 47.46583 1.000 19.43529 47 LYS C N 1
ATOM 6151 C CA . LYS C 1 10 ? -51.28159 25.50842 46.71914 1.000 17.94523 47 LYS C CA 1
ATOM 6152 C C . LYS C 1 10 ? -51.31530 26.77516 47.55773 1.000 21.35945 47 LYS C C 1
ATOM 6153 O O . LYS C 1 10 ? -52.36050 27.15878 48.09613 1.000 20.64047 47 LYS C O 1
ATOM 6159 N N . ASP C 1 11 ? -50.15524 27.41337 47.67928 1.000 20.33308 48 ASP C N 1
ATOM 6160 C CA . ASP C 1 11 ? -49.99264 28.67936 48.39214 1.000 20.12273 48 ASP C CA 1
ATOM 6161 C C . ASP C 1 11 ? -50.36046 28.59086 49.86800 1.000 21.02661 48 ASP C C 1
ATOM 6162 O O . ASP C 1 11 ? -50.61256 29.61626 50.50648 1.000 21.61334 48 ASP C O 1
ATOM 6167 N N . VAL C 1 12 ? -50.36491 27.39942 50.46025 1.000 17.27661 49 VAL C N 1
ATOM 6168 C CA . VAL C 1 12 ? -50.66160 27.28151 51.88514 1.000 17.25306 49 VAL C CA 1
ATOM 6169 C C . VAL C 1 12 ? -49.40075 27.56872 52.69277 1.000 18.75877 49 VAL C C 1
ATOM 6170 O O . VAL C 1 12 ? -48.37119 26.90171 52.53018 1.000 17.98911 49 VAL C O 1
ATOM 6174 N N A VAL C 1 13 ? -49.48694 28.56128 53.56531 0.922 17.52398 50 VAL C N 1
ATOM 6175 N N B VAL C 1 13 ? -49.46654 28.59295 53.53789 0.078 17.63134 50 VAL C N 1
ATOM 6176 C CA A VAL C 1 13 ? -48.39879 28.95709 54.45326 0.922 17.28258 50 VAL C CA 1
ATOM 6177 C CA B VAL C 1 13 ? -48.38144 28.95643 54.44440 0.078 17.42575 50 VAL C CA 1
ATOM 6178 C C A VAL C 1 13 ? -48.96586 28.89517 55.85656 0.922 18.18777 50 VAL C C 1
ATOM 6179 C C B VAL C 1 13 ? -48.95064 28.90201 55.85480 0.078 18.16038 50 VAL C C 1
ATOM 6180 O O A VAL C 1 13 ? -49.75683 29.75802 56.25656 0.922 18.99631 50 VAL C O 1
ATOM 6181 O O B VAL C 1 13 ? -49.70450 29.79330 56.26412 0.078 18.96534 50 VAL C O 1
ATOM 6188 N N . GLY C 1 14 ? -48.58893 27.85984 56.60309 1.000 17.15274 51 GLY C N 1
ATOM 6189 C CA . GLY C 1 14 ? -49.26090 27.52034 57.83380 1.000 15.55166 51 GLY C CA 1
ATOM 6190 C C . GLY C 1 14 ? -48.35411 27.54269 59.04831 1.000 15.06751 51 GLY C C 1
ATOM 6191 O O . GLY C 1 14 ? -47.14491 27.76565 58.96303 1.000 15.93112 51 GLY C O 1
ATOM 6192 N N . TRP C 1 15 ? -48.98058 27.25550 60.18106 1.000 13.56568 52 TRP C N 1
ATOM 6193 C CA . TRP C 1 15 ? -48.40107 27.38853 61.50945 1.000 13.40254 52 TRP C CA 1
ATOM 6194 C C . TRP C 1 15 ? -48.87666 26.22691 62.37043 1.000 14.09499 52 TRP C C 1
ATOM 6195 O O . TRP C 1 15 ? -50.04724 25.82557 62.30692 1.000 14.84174 52 TRP C O 1
ATOM 6206 N N . ASN C 1 16 ? -47.96933 25.69334 63.17792 1.000 13.59334 53 ASN C N 1
ATOM 6207 C CA . ASN C 1 16 ? -48.29118 24.60263 64.09798 1.000 13.07487 53 ASN C CA 1
ATOM 6208 C C . ASN C 1 16 ? -48.70653 25.10622 65.46966 1.000 16.35571 53 ASN C C 1
ATOM 6209 O O . ASN C 1 16 ? -47.97986 25.88380 66.10407 1.000 15.44771 53 ASN C O 1
ATOM 6214 N N . LEU C 1 17 ? -49.82886 24.58040 65.96370 1.000 14.84101 54 LEU C N 1
ATOM 6215 C CA . LEU C 1 17 ? -50.25927 24.80528 67.34417 1.000 13.98077 54 LEU C CA 1
ATOM 6216 C C . LEU C 1 17 ? -49.48221 23.86752 68.27311 1.000 15.28597 54 LEU C C 1
ATOM 6217 O O . LEU C 1 17 ? -50.01302 22.91982 68.85190 1.000 15.08428 54 LEU C O 1
ATOM 6222 N N . GLY C 1 18 ? -48.18787 24.15538 68.41403 1.000 14.59700 55 GLY C N 1
ATOM 6223 C CA . GLY C 1 18 ? -47.28356 23.18794 69.03561 1.000 14.81502 55 GLY C CA 1
ATOM 6224 C C . GLY C 1 18 ? -47.33706 23.16718 70.55290 1.000 17.21704 55 GLY C C 1
ATOM 6225 O O . GLY C 1 18 ? -47.54587 24.18600 71.21836 1.000 16.76409 55 GLY C O 1
ATOM 6226 N N . ASN C 1 19 ? -47.11323 21.96748 71.09491 1.000 15.02538 56 ASN C N 1
ATOM 6227 C CA . ASN C 1 19 ? -47.10769 21.71772 72.54119 1.000 16.30984 56 ASN C CA 1
ATOM 6228 C C . ASN C 1 19 ? -48.43255 22.13678 73.18135 1.000 16.10397 56 ASN C C 1
ATOM 6229 O O . ASN C 1 19 ? -48.47368 22.84917 74.19005 1.000 17.67610 56 ASN C O 1
ATOM 6234 N N . GLU C 1 20 ? -49.52814 21.68360 72.57687 1.000 13.71203 57 GLU C N 1
ATOM 6235 C CA . GLU C 1 20 ? -50.84806 21.88358 73.15280 1.000 14.42144 57 GLU C CA 1
ATOM 6236 C C . GLU C 1 20 ? -51.57926 20.54569 73.19945 1.000 15.99309 57 GLU C C 1
ATOM 6237 O O . GLU C 1 20 ? -51.46987 19.82111 74.19073 1.000 16.64176 57 GLU C O 1
ATOM 6243 N N . PHE C 1 21 ? -52.29912 20.17591 72.13755 1.000 15.33114 58 PHE C N 1
ATOM 6244 C CA . PHE C 1 21 ? -53.13942 18.98386 72.23130 1.000 16.05977 58 PHE C CA 1
ATOM 6245 C C . PHE C 1 21 ? -52.37252 17.67843 72.06258 1.000 16.23079 58 PHE C C 1
ATOM 6246 O O . PHE C 1 21 ? -52.96779 16.60921 72.22826 1.000 16.20924 58 PHE C O 1
ATOM 6254 N N . GLU C 1 22 ? -51.06675 17.72681 71.79561 1.000 15.19023 59 GLU C N 1
ATOM 6255 C CA . GLU C 1 22 ? -50.26775 16.51567 71.76542 1.000 15.33866 59 GLU C CA 1
ATOM 6256 C C . GLU C 1 22 ? -49.47972 16.29208 73.05313 1.000 15.79656 59 GLU C C 1
ATOM 6257 O O . GLU C 1 22 ? -48.71455 15.32457 73.13141 1.000 16.41990 59 GLU C O 1
ATOM 6263 N N A CYS C 1 23 ? -49.63777 17.14990 74.05940 0.187 15.85211 60 CYS C N 1
ATOM 6264 N N B CYS C 1 23 ? -49.64760 17.15276 74.05670 0.813 15.74951 60 CYS C N 1
ATOM 6265 C CA A CYS C 1 23 ? -48.97981 16.90379 75.33634 0.187 17.09070 60 CYS C CA 1
ATOM 6266 C CA B CYS C 1 23 ? -48.98924 16.90431 75.33414 0.813 17.03392 60 CYS C CA 1
ATOM 6267 C C A CYS C 1 23 ? -49.54227 15.64255 75.98871 0.187 18.93285 60 CYS C C 1
ATOM 6268 C C B CYS C 1 23 ? -49.54599 15.63764 75.98774 0.813 18.97040 60 CYS C C 1
ATOM 6269 O O A CYS C 1 23 ? -50.66101 15.20793 75.69922 0.187 18.30277 60 CYS C O 1
ATOM 6270 O O B CYS C 1 23 ? -50.66720 15.19721 75.70865 0.813 18.28069 60 CYS C O 1
ATOM 6275 N N . SER C 1 24 ? -48.75314 15.04536 76.88038 1.000 18.36638 61 SER C N 1
ATOM 6276 C CA . SER C 1 24 ? -49.28270 13.90626 77.61383 1.000 21.35073 61 SER C CA 1
ATOM 6277 C C . SER C 1 24 ? -50.30414 14.40173 78.63819 1.000 19.94349 61 SER C C 1
ATOM 6278 O O . SER C 1 24 ? -50.46695 15.60508 78.86240 1.000 22.72289 61 SER C O 1
ATOM 6281 N N . ALA C 1 25 ? -51.03559 13.46781 79.22795 1.000 21.08144 62 ALA C N 1
ATOM 6282 C CA . ALA C 1 25 ? -51.94670 13.84441 80.29002 1.000 20.86067 62 ALA C CA 1
ATOM 6283 C C . ALA C 1 25 ? -51.11791 14.38873 81.45225 1.000 22.74234 62 ALA C C 1
ATOM 6284 O O . ALA C 1 25 ? -49.95307 14.01272 81.60649 1.000 24.33449 62 ALA C O 1
ATOM 6286 N N . PRO C 1 26 ? -51.67267 15.29231 82.26061 1.000 26.87969 63 PRO C N 1
ATOM 6287 C CA . PRO C 1 26 ? -50.86323 15.92904 83.31097 1.000 25.31299 63 PRO C CA 1
ATOM 6288 C C . PRO C 1 26 ? -50.21995 14.90992 84.24583 1.000 25.89954 63 PRO C C 1
ATOM 6289 O O . PRO C 1 26 ? -50.87211 13.99046 84.75051 1.000 25.25031 63 PRO C O 1
ATOM 6293 N N . GLY C 1 27 ? -48.91854 15.08285 84.46767 1.000 21.51786 64 GLY C N 1
ATOM 6294 C CA . GLY C 1 27 ? -48.17559 14.19473 85.33441 1.000 23.11411 64 GLY C CA 1
ATOM 6295 C C . GLY C 1 27 ? -47.78030 12.87265 84.71897 1.000 22.37119 64 GLY C C 1
ATOM 6296 O O . GLY C 1 27 ? -47.24426 12.02073 85.42792 1.000 22.85218 64 GLY C O 1
ATOM 6297 N N . GLN C 1 28 ? -48.04149 12.65804 83.43250 1.000 24.61568 65 GLN C N 1
ATOM 6298 C CA . GLN C 1 28 ? -47.72414 11.39972 82.77263 1.000 24.64177 65 GLN C CA 1
ATOM 6299 C C . GLN C 1 28 ? -46.55185 11.52266 81.80659 1.000 19.84550 65 GLN C C 1
ATOM 6300 O O . GLN C 1 28 ? -46.26777 12.59044 81.26052 1.000 22.12362 65 GLN C O 1
ATOM 6306 N N . ASP C 1 29 ? -45.88437 10.38926 81.61034 1.000 23.60096 66 ASP C N 1
ATOM 6307 C CA . ASP C 1 29 ? -44.71833 10.28996 80.73867 1.000 18.40283 66 ASP C CA 1
ATOM 6308 C C . ASP C 1 29 ? -45.11832 10.40748 79.27451 1.000 21.67465 66 ASP C C 1
ATOM 6309 O O . ASP C 1 29 ? -45.88173 9.58110 78.77113 1.000 26.96668 66 ASP C O 1
ATOM 6314 N N . GLY C 1 30 ? -44.56179 11.40378 78.58455 1.000 20.31599 67 GLY C N 1
ATOM 6315 C CA . GLY C 1 30 ? -44.83414 11.55238 77.16210 1.000 21.45076 67 GLY C CA 1
ATOM 6316 C C . GLY C 1 30 ? -44.34498 10.38700 76.32610 1.000 21.53041 67 GLY C C 1
ATOM 6317 O O . GLY C 1 30 ? -44.78802 10.23093 75.17613 1.000 19.86301 67 GLY C O 1
ATOM 6318 N N . GLU C 1 31 ? -43.43734 9.56499 76.86679 1.000 21.17591 68 GLU C N 1
ATOM 6319 C CA . GLU C 1 31 ? -42.93952 8.39915 76.14494 1.000 19.95412 68 GLU C CA 1
ATOM 6320 C C . GLU C 1 31 ? -43.71040 7.13504 76.47521 1.000 23.05724 68 GLU C C 1
ATOM 6321 O O . GLU C 1 31 ? -43.42748 6.08262 75.89139 1.000 24.13983 68 GLU C O 1
ATOM 6327 N N . SER C 1 32 ? -44.68268 7.21797 77.37364 1.000 25.12654 69 SER C N 1
ATOM 6328 C CA . SER C 1 32 ? -45.46409 6.04973 77.72669 1.000 22.70682 69 SER C CA 1
ATOM 6329 C C . SER C 1 32 ? -46.22759 5.53399 76.51324 1.000 23.99919 69 SER C C 1
ATOM 6330 O O . SER C 1 32 ? -46.68426 6.30403 75.66837 1.000 24.66526 69 SER C O 1
ATOM 6333 N N . MET C 1 33 ? -46.35477 4.22016 76.43485 1.000 27.69567 70 MET C N 1
ATOM 6334 C CA . MET C 1 33 ? -47.13147 3.56661 75.39591 1.000 25.76950 70 MET C CA 1
ATOM 6335 C C . MET C 1 33 ? -48.46231 3.07782 75.92114 1.000 28.45345 70 MET C C 1
ATOM 6336 O O . MET C 1 33 ? -49.16358 2.34817 75.21510 1.000 32.05199 70 MET C O 1
ATOM 6341 N N A GLN C 1 34 ? -48.82750 3.47027 77.13977 0.431 27.08859 71 GLN C N 1
ATOM 6342 N N B GLN C 1 34 ? -48.83352 3.46350 77.14047 0.569 27.05293 71 GLN C N 1
ATOM 6343 C CA A GLN C 1 34 ? -50.09009 3.05114 77.72867 0.431 28.78698 71 GLN C CA 1
ATOM 6344 C CA B GLN C 1 34 ? -50.09948 3.02120 77.70900 0.569 28.77213 71 GLN C CA 1
ATOM 6345 C C A GLN C 1 34 ? -51.26107 3.77836 77.07830 0.431 28.34488 71 GLN C C 1
ATOM 6346 C C B GLN C 1 34 ? -51.27393 3.76743 77.08679 0.569 28.33886 71 GLN C C 1
ATOM 6347 O O A GLN C 1 34 ? -51.14254 4.92112 76.62999 0.431 27.51083 71 GLN C O 1
ATOM 6348 O O B GLN C 1 34 ? -51.15078 4.91151 76.63974 0.569 27.50652 71 GLN C O 1
ATOM 6359 N N A ILE C 1 35 ? -52.40561 3.10034 77.03593 0.431 28.15833 72 ILE C N 1
ATOM 6360 N N B ILE C 1 35 ? -52.42589 3.10077 77.06790 0.569 28.13131 72 ILE C N 1
ATOM 6361 C CA A ILE C 1 35 ? -53.63932 3.65162 76.48488 0.431 28.20097 72 ILE C CA 1
ATOM 6362 C CA B ILE C 1 35 ? -53.64987 3.63198 76.48065 0.569 28.20167 72 ILE C CA 1
ATOM 6363 C C A ILE C 1 35 ? -54.69525 3.67094 77.57947 0.431 29.00116 72 ILE C C 1
ATOM 6364 C C B ILE C 1 35 ? -54.72322 3.65929 77.55944 0.569 28.99724 72 ILE C C 1
ATOM 6365 O O A ILE C 1 35 ? -54.92434 2.65551 78.24606 0.431 29.92917 72 ILE C O 1
ATOM 6366 O O B ILE C 1 35 ? -54.99107 2.63618 78.19967 0.569 29.95720 72 ILE C O 1
ATOM 6375 N N . GLY C 1 36 ? -55.32782 4.82291 77.76490 1.000 26.82297 73 GLY C N 1
ATOM 6376 C CA . GLY C 1 36 ? -56.34700 4.95436 78.79126 1.000 31.98470 73 GLY C CA 1
ATOM 6377 C C . GLY C 1 36 ? -56.85961 6.37674 78.84377 1.000 28.74514 73 GLY C C 1
ATOM 6378 O O . GLY C 1 36 ? -56.59009 7.17897 77.95265 1.000 27.75545 73 GLY C O 1
ATOM 6379 N N . ASN C 1 37 ? -57.60380 6.69295 79.90328 1.000 33.66003 74 ASN C N 1
ATOM 6380 C CA . ASN C 1 37 ? -58.21119 8.01765 80.06445 1.000 31.40431 74 ASN C CA 1
ATOM 6381 C C . ASN C 1 37 ? -58.03877 8.46970 81.51342 1.000 31.28567 74 ASN C C 1
ATOM 6382 O O . ASN C 1 37 ? -59.00405 8.54458 82.28574 1.000 34.64375 74 ASN C O 1
ATOM 6387 N N . PRO C 1 38 ? -56.81124 8.79478 81.91378 1.000 29.43795 75 PRO C N 1
ATOM 6388 C CA . PRO C 1 38 ? -56.55171 9.08527 83.32695 1.000 33.37185 75 PRO C CA 1
ATOM 6389 C C . PRO C 1 38 ? -57.18968 10.39167 83.76806 1.000 35.83798 75 PRO C C 1
ATOM 6390 O O . PRO C 1 38 ? -57.46436 11.29235 82.97098 1.000 34.66608 75 PRO C O 1
ATOM 6394 N N . ASP C 1 39 ? -57.40276 10.48545 85.07893 1.000 40.66177 76 ASP C N 1
ATOM 6395 C CA . ASP C 1 39 ? -58.00914 11.67117 85.66697 1.000 36.30167 76 ASP C CA 1
ATOM 6396 C C . ASP C 1 39 ? -57.19599 12.91549 85.33695 1.000 35.86866 76 ASP C C 1
ATOM 6397 O O . ASP C 1 39 ? -55.97208 12.93780 85.49516 1.000 42.02955 76 ASP C O 1
ATOM 6402 N N . GLY C 1 40 ? -57.88520 13.94676 84.86245 1.000 35.05888 77 GLY C N 1
ATOM 6403 C CA . GLY C 1 40 ? -57.24897 15.17399 84.44713 1.000 36.02043 77 GLY C CA 1
ATOM 6404 C C . GLY C 1 40 ? -56.81004 15.21326 83.00009 1.000 27.89254 77 GLY C C 1
ATOM 6405 O O . GLY C 1 40 ? -56.25519 16.22996 82.57009 1.000 28.40592 77 GLY C O 1
ATOM 6406 N N . SER C 1 41 ? -57.04000 14.14374 82.23257 1.000 27.53532 78 SER C N 1
ATOM 6407 C CA . SER C 1 41 ? -56.54179 14.11440 80.85574 1.000 25.76972 78 SER C CA 1
ATOM 6408 C C . SER C 1 41 ? -57.16081 15.20687 79.99146 1.000 29.71826 78 SER C C 1
ATOM 6409 O O . SER C 1 41 ? -56.53844 15.64481 79.01787 1.000 25.35268 78 SER C O 1
ATOM 6412 N N . ILE C 1 42 ? -58.37584 15.65801 80.31736 1.000 26.28772 79 ILE C N 1
ATOM 6413 C CA . ILE C 1 42 ? -59.00675 16.71814 79.52995 1.000 27.44413 79 ILE C CA 1
ATOM 6414 C C . ILE C 1 42 ? -58.22304 18.01589 79.61828 1.000 28.83115 79 ILE C C 1
ATOM 6415 O O . ILE C 1 42 ? -58.42511 18.91503 78.79815 1.000 27.97821 79 ILE C O 1
ATOM 6420 N N . HIS C 1 43 ? -57.32226 18.13990 80.59673 1.000 28.39034 80 HIS C N 1
ATOM 6421 C CA . HIS C 1 43 ? -56.49990 19.33062 80.75177 1.000 26.11109 80 HIS C CA 1
ATOM 6422 C C . HIS C 1 43 ? -55.13204 19.17317 80.10118 1.000 23.67676 80 HIS C C 1
ATOM 6423 O O . HIS C 1 43 ? -54.20659 19.91973 80.43553 1.000 24.75541 80 HIS C O 1
ATOM 6430 N N . ALA C 1 44 ? -54.98980 18.21976 79.17437 1.000 23.06302 81 ALA C N 1
ATOM 6431 C CA . ALA C 1 44 ? -53.66874 17.89094 78.64337 1.000 20.16836 81 ALA C CA 1
ATOM 6432 C C . ALA C 1 44 ? -53.02392 19.06377 77.92333 1.000 20.09842 81 ALA C C 1
ATOM 6433 O O . ALA C 1 44 ? -51.79320 19.13192 77.84626 1.000 20.21398 81 ALA C O 1
ATOM 6435 N N . GLU C 1 45 ? -53.81483 19.99325 77.37599 1.000 20.24638 82 GLU C N 1
ATOM 6436 C CA . GLU C 1 45 ? -53.18021 21.05912 76.60413 1.000 19.28295 82 GLU C CA 1
ATOM 6437 C C . GLU C 1 45 ? -52.29572 21.95923 77.46102 1.000 21.51508 82 GLU C C 1
ATOM 6438 O O . GLU C 1 45 ? -51.41922 22.63838 76.91180 1.000 22.96261 82 GLU C O 1
ATOM 6444 N N . THR C 1 46 ? -52.49113 21.97413 78.78347 1.000 20.92549 83 THR C N 1
ATOM 6445 C CA . THR C 1 46 ? -51.62694 22.70441 79.70745 1.000 20.93545 83 THR C CA 1
ATOM 6446 C C . THR C 1 46 ? -50.54882 21.83102 80.34317 1.000 22.62010 83 THR C C 1
ATOM 6447 O O . THR C 1 46 ? -49.79843 22.31553 81.19468 1.000 25.16264 83 THR C O 1
ATOM 6451 N N . ALA C 1 47 ? -50.44312 20.56317 79.95602 1.000 19.96312 84 ALA C N 1
ATOM 6452 C CA . ALA C 1 47 ? -49.59425 19.65956 80.72067 1.000 21.28439 84 ALA C CA 1
ATOM 6453 C C . ALA C 1 47 ? -48.11100 19.93075 80.52338 1.000 19.41882 84 ALA C C 1
ATOM 6454 O O . ALA C 1 47 ? -47.31314 19.51213 81.36577 1.000 19.35725 84 ALA C O 1
ATOM 6456 N N . TRP C 1 48 ? -47.71496 20.61409 79.44929 1.000 19.64848 85 TRP C N 1
ATOM 6457 C CA . TRP C 1 48 ? -46.30592 20.92969 79.23312 1.000 16.77899 85 TRP C CA 1
ATOM 6458 C C . TRP C 1 48 ? -46.02329 22.42499 79.37622 1.000 18.54425 85 TRP C C 1
ATOM 6459 O O . TRP C 1 48 ? -45.04592 22.92831 78.81283 1.000 21.89599 85 TRP C O 1
ATOM 6470 N N . GLY C 1 49 ? -46.86965 23.14328 80.10262 1.000 17.34734 86 GLY C N 1
ATOM 6471 C CA . GLY C 1 49 ? -46.57912 24.51080 80.48581 1.000 19.43344 86 GLY C CA 1
ATOM 6472 C C . GLY C 1 49 ? -47.20401 25.58793 79.62884 1.000 20.50937 86 GLY C C 1
ATOM 6473 O O . GLY C 1 49 ? -47.02382 26.77108 79.93315 1.000 20.86236 86 GLY C O 1
ATOM 6474 N N . ASN C 1 50 ? -47.91909 25.22725 78.57957 1.000 17.71680 87 ASN C N 1
ATOM 6475 C CA . ASN C 1 50 ? -48.54370 26.21536 77.72613 1.000 17.99528 87 ASN C CA 1
ATOM 6476 C C . ASN C 1 50 ? -49.96805 26.49855 78.19118 1.000 18.75296 87 ASN C C 1
ATOM 6477 O O . ASN C 1 50 ? -50.51264 25.78521 79.04088 1.000 19.31333 87 ASN C O 1
ATOM 6482 N N . PRO C 1 51 ? -50.58497 27.57749 77.71894 1.000 21.79944 88 PRO C N 1
ATOM 6483 C CA . PRO C 1 51 ? -51.90966 27.93616 78.22327 1.000 18.43478 88 PRO C CA 1
ATOM 6484 C C . PRO C 1 51 ? -53.01984 27.21430 77.46829 1.000 19.59681 88 PRO C C 1
ATOM 6485 O O . PRO C 1 51 ? -52.78922 26.53682 76.46902 1.000 20.70384 88 PRO C O 1
ATOM 6489 N N . VAL C 1 52 ? -54.23682 27.35638 78.00074 1.000 19.20530 89 VAL C N 1
ATOM 6490 C CA . VAL C 1 52 ? -55.42927 26.91253 77.29535 1.000 20.58630 89 VAL C CA 1
ATOM 6491 C C . VAL C 1 52 ? -55.57406 27.73222 76.02410 1.000 21.30631 89 VAL C C 1
ATOM 6492 O O . VAL C 1 52 ? -55.47022 28.96723 76.04951 1.000 22.04672 89 VAL C O 1
ATOM 6496 N N . VAL C 1 53 ? -55.81385 27.04902 74.90034 1.000 19.22280 90 VAL C N 1
ATOM 6497 C CA . VAL C 1 53 ? -55.91660 27.72970 73.61678 1.000 20.61876 90 VAL C CA 1
ATOM 6498 C C . VAL C 1 53 ? -57.23516 28.48643 73.53503 1.000 22.06459 90 VAL C C 1
ATOM 6499 O O . VAL C 1 53 ? -58.29641 27.96656 73.90759 1.000 23.89388 90 VAL C O 1
ATOM 6503 N N . THR C 1 54 ? -57.18223 29.71766 73.02907 1.000 21.59583 91 THR C N 1
ATOM 6504 C CA . THR C 1 54 ? -58.36199 30.56063 72.92561 1.000 25.46500 91 THR C CA 1
ATOM 6505 C C . THR C 1 54 ? -58.61189 30.95222 71.47583 1.000 23.05917 91 THR C C 1
ATOM 6506 O O . THR C 1 54 ? -57.71873 30.87843 70.62353 1.000 20.67633 91 THR C O 1
ATOM 6510 N N . LYS C 1 55 ? -59.84308 31.39367 71.21065 1.000 24.68291 92 LYS C N 1
ATOM 6511 C CA . LYS C 1 55 ? -60.17407 31.84105 69.86133 1.000 24.07453 92 LYS C CA 1
ATOM 6512 C C . LYS C 1 55 ? -59.28712 33.00904 69.45273 1.000 24.93730 92 LYS C C 1
ATOM 6513 O O . LYS C 1 55 ? -58.85242 33.09500 68.29718 1.000 26.00686 92 LYS C O 1
ATOM 6519 N N . LYS C 1 56 ? -59.00322 33.92206 70.39135 1.000 26.79516 93 LYS C N 1
ATOM 6520 C CA . LYS C 1 56 ? -58.17652 35.07279 70.05472 1.000 27.05153 93 LYS C CA 1
ATOM 6521 C C . LYS C 1 56 ? -56.76862 34.66980 69.63988 1.000 26.13914 93 LYS C C 1
ATOM 6522 O O . LYS C 1 56 ? -56.17338 35.34813 68.79927 1.000 27.33891 93 LYS C O 1
ATOM 6528 N N . MET C 1 57 ? -56.20374 33.59557 70.21827 1.000 23.87991 94 MET C N 1
ATOM 6529 C CA . MET C 1 57 ? -54.90450 33.12651 69.73295 1.000 22.85415 94 MET C CA 1
ATOM 6530 C C . MET C 1 57 ? -54.99816 32.69394 68.27698 1.000 22.63970 94 MET C C 1
ATOM 6531 O O . MET C 1 57 ? -54.11078 32.99792 67.47112 1.000 21.89113 94 MET C O 1
ATOM 6536 N N A ILE C 1 58 ? -56.03366 31.92100 67.94357 0.813 21.67581 95 ILE C N 1
ATOM 6537 N N B ILE C 1 58 ? -56.05018 31.95022 67.92816 0.187 21.75843 95 ILE C N 1
ATOM 6538 C CA A ILE C 1 58 ? -56.24428 31.48495 66.56147 0.813 21.76278 95 ILE C CA 1
ATOM 6539 C CA B ILE C 1 58 ? -56.21845 31.49227 66.55036 0.187 21.79901 95 ILE C CA 1
ATOM 6540 C C A ILE C 1 58 ? -56.37350 32.68694 65.62971 0.813 23.48868 95 ILE C C 1
ATOM 6541 C C B ILE C 1 58 ? -56.39330 32.67984 65.61031 0.187 23.39720 95 ILE C C 1
ATOM 6542 O O A ILE C 1 58 ? -55.79058 32.71400 64.53718 0.813 21.68673 95 ILE C O 1
ATOM 6543 O O B ILE C 1 58 ? -55.86959 32.68931 64.48741 0.187 21.72657 95 ILE C O 1
ATOM 6552 N N . GLN C 1 59 ? -57.11786 33.70670 66.05939 1.000 22.18781 96 GLN C N 1
ATOM 6553 C CA . GLN C 1 59 ? -57.33190 34.87739 65.21690 1.000 24.01262 96 GLN C CA 1
ATOM 6554 C C . GLN C 1 59 ? -56.04539 35.65803 65.00197 1.000 24.85171 96 GLN C C 1
ATOM 6555 O O . GLN C 1 59 ? -55.85093 36.24106 63.92934 1.000 25.17919 96 GLN C O 1
ATOM 6561 N N . ALA C 1 60 ? -55.14920 35.65611 65.98897 1.000 22.72271 97 ALA C N 1
ATOM 6562 C CA . ALA C 1 60 ? -53.88392 36.34929 65.81548 1.000 25.45065 97 ALA C CA 1
ATOM 6563 C C . ALA C 1 60 ? -53.01990 35.66505 64.76840 1.000 20.79294 97 ALA C C 1
ATOM 6564 O O . ALA C 1 60 ? -52.30262 36.33486 64.01621 1.000 23.65576 97 ALA C O 1
ATOM 6566 N N . VAL C 1 61 ? -53.04170 34.33030 64.72688 1.000 18.69770 98 VAL C N 1
ATOM 6567 C CA . VAL C 1 61 ? -52.23986 33.62790 63.73401 1.000 17.97673 98 VAL C CA 1
ATOM 6568 C C . VAL C 1 61 ? -52.74858 33.96434 62.33225 1.000 19.96010 98 VAL C C 1
ATOM 6569 O O . VAL C 1 61 ? -51.96104 34.22590 61.41285 1.000 20.39220 98 VAL C O 1
ATOM 6573 N N . LYS C 1 62 ? -54.07511 34.02206 62.16712 1.000 21.07169 99 LYS C N 1
ATOM 6574 C CA . LYS C 1 62 ? -54.66771 34.45676 60.90215 1.000 21.12730 99 LYS C CA 1
ATOM 6575 C C . LYS C 1 62 ? -54.22643 35.86908 60.53497 1.000 22.67532 99 LYS C C 1
ATOM 6576 O O . LYS C 1 62 ? -53.81395 36.12440 59.39932 1.000 24.56627 99 LYS C O 1
ATOM 6582 N N . LYS C 1 63 ? -54.29556 36.80074 61.49118 1.000 25.02557 100 LYS C N 1
ATOM 6583 C CA . LYS C 1 63 ? -53.95928 38.18854 61.18234 1.000 28.60634 100 LYS C CA 1
ATOM 6584 C C . LYS C 1 63 ? -52.49206 38.34476 60.80764 1.000 27.27352 100 LYS C C 1
ATOM 6585 O O . LYS C 1 63 ? -52.14083 39.25818 60.05259 1.000 30.40119 100 LYS C O 1
ATOM 6591 N N . ALA C 1 64 ? -51.61937 37.46712 61.31278 1.000 22.81984 101 ALA C N 1
ATOM 6592 C CA . ALA C 1 64 ? -50.21382 37.55088 60.94025 1.000 24.74962 101 ALA C CA 1
ATOM 6593 C C . ALA C 1 64 ? -49.97399 37.17819 59.48555 1.000 27.69585 101 ALA C C 1
ATOM 6594 O O . ALA C 1 64 ? -48.91791 37.52133 58.93831 1.000 29.41363 101 ALA C O 1
ATOM 6596 N N . GLY C 1 65 ? -50.92323 36.49263 58.84803 1.000 24.56098 102 GLY C N 1
ATOM 6597 C CA . GLY C 1 65 ? -50.82544 36.12589 57.44819 1.000 22.89695 102 GLY C CA 1
ATOM 6598 C C . GLY C 1 65 ? -50.88291 34.64062 57.17275 1.000 23.28178 102 GLY C C 1
ATOM 6599 O O . GLY C 1 65 ? -50.95572 34.25040 55.99935 1.000 22.65567 102 GLY C O 1
ATOM 6600 N N . PHE C 1 66 ? -50.83472 33.79361 58.19364 1.000 20.67236 103 PHE C N 1
ATOM 6601 C CA . PHE C 1 66 ? -50.96592 32.36332 57.96784 1.000 17.90702 103 PHE C CA 1
ATOM 6602 C C . PHE C 1 66 ? -52.36041 32.04041 57.45422 1.000 20.93009 103 PHE C C 1
ATOM 6603 O O . PHE C 1 66 ? -53.34263 32.68691 57.82901 1.000 22.62734 103 PHE C O 1
ATOM 6611 N N . ASN C 1 67 ? -52.45246 31.05278 56.55779 1.000 17.13315 104 ASN C N 1
ATOM 6612 C CA . ASN C 1 67 ? -53.75655 30.65845 56.04064 1.000 19.58243 104 ASN C CA 1
ATOM 6613 C C . ASN C 1 67 ? -54.11284 29.21218 56.37116 1.000 17.36574 104 ASN C C 1
ATOM 6614 O O . ASN C 1 67 ? -55.07435 28.67380 55.81014 1.000 18.98641 104 ASN C O 1
ATOM 6619 N N . ALA C 1 68 ? -53.38887 28.58893 57.29834 1.000 14.19698 105 ALA C N 1
ATOM 6620 C CA . ALA C 1 68 ? -53.68602 27.23083 57.73329 1.000 15.01940 105 ALA C CA 1
ATOM 6621 C C . ALA C 1 68 ? -53.01214 26.98502 59.06931 1.000 17.04485 105 ALA C C 1
ATOM 6622 O O . ALA C 1 68 ? -51.98663 27.59434 59.38289 1.000 15.25349 105 ALA C O 1
ATOM 6624 N N . ILE C 1 69 ? -53.59433 26.07748 59.84171 1.000 14.02475 106 ILE C N 1
ATOM 6625 C CA . ILE C 1 69 ? -53.03341 25.67155 61.12469 1.000 15.26473 106 ILE C CA 1
ATOM 6626 C C . ILE C 1 69 ? -52.96824 24.15346 61.15849 1.000 14.24497 106 ILE C C 1
ATOM 6627 O O . ILE C 1 69 ? -53.95345 23.48063 60.83962 1.000 16.03029 106 ILE C O 1
ATOM 6632 N N . ARG C 1 70 ? -51.82094 23.61854 61.57844 1.000 14.38955 107 ARG C N 1
ATOM 6633 C CA . ARG C 1 70 ? -51.67595 22.20141 61.86427 1.000 13.79462 107 ARG C CA 1
ATOM 6634 C C . ARG C 1 70 ? -51.82797 22.00697 63.36321 1.000 14.66594 107 ARG C C 1
ATOM 6635 O O . ARG C 1 70 ? -51.18623 22.71232 64.14792 1.000 14.21110 107 ARG C O 1
ATOM 6643 N N . ILE C 1 71 ? -52.69457 21.07462 63.75262 1.000 14.78716 108 ILE C N 1
ATOM 6644 C CA . ILE C 1 71 ? -52.97239 20.80305 65.15875 1.000 13.37672 108 ILE C CA 1
ATOM 6645 C C . ILE C 1 71 ? -52.47661 19.40903 65.53221 1.000 12.87291 108 ILE C C 1
ATOM 6646 O O . ILE C 1 71 ? -53.17730 18.40430 65.29426 1.000 14.15777 108 ILE C O 1
ATOM 6651 N N . PRO C 1 72 ? -51.29319 19.30980 66.12890 1.000 14.24797 109 PRO C N 1
ATOM 6652 C CA . PRO C 1 72 ? -50.85490 18.03281 66.70766 1.000 12.43967 109 PRO C CA 1
ATOM 6653 C C . PRO C 1 72 ? -51.83832 17.58737 67.77493 1.000 14.01849 109 PRO C C 1
ATOM 6654 O O . PRO C 1 72 ? -52.19331 18.36080 68.66664 1.000 15.61261 109 PRO C O 1
ATOM 6658 N N . ILE C 1 73 ? -52.23782 16.31951 67.71810 1.000 13.08009 110 ILE C N 1
ATOM 6659 C CA . ILE C 1 73 ? -53.16598 15.78508 68.71314 1.000 15.80377 110 ILE C CA 1
ATOM 6660 C C . ILE C 1 73 ? -52.69631 14.40526 69.13536 1.000 14.47322 110 ILE C C 1
ATOM 6661 O O . ILE C 1 73 ? -52.55152 13.51153 68.29504 1.000 15.42011 110 ILE C O 1
ATOM 6666 N N . ARG C 1 74 ? -52.49873 14.21678 70.43841 1.000 15.21549 111 ARG C N 1
ATOM 6667 C CA . ARG C 1 74 ? -52.29393 12.89652 71.00526 1.000 15.54211 111 ARG C CA 1
ATOM 6668 C C . ARG C 1 74 ? -53.64079 12.33228 71.42877 1.000 18.56290 111 ARG C C 1
ATOM 6669 O O . ARG C 1 74 ? -54.50089 13.06659 71.92243 1.000 18.05152 111 ARG C O 1
ATOM 6677 N N . TRP C 1 75 ? -53.82966 11.02086 71.22723 1.000 17.83631 112 TRP C N 1
ATOM 6678 C CA . TRP C 1 75 ? -55.09595 10.37747 71.55102 1.000 18.91341 112 TRP C CA 1
ATOM 6679 C C . TRP C 1 75 ? -54.98601 9.31132 72.62906 1.000 20.41285 112 TRP C C 1
ATOM 6680 O O . TRP C 1 75 ? -55.98631 9.04647 73.30041 1.000 21.65146 112 TRP C O 1
ATOM 6691 N N . GLN C 1 76 ? -53.80454 8.72619 72.83132 1.000 21.17476 113 GLN C N 1
ATOM 6692 C CA . GLN C 1 76 ? -53.65926 7.53928 73.67461 1.000 22.12824 113 GLN C CA 1
ATOM 6693 C C . GLN C 1 76 ? -54.12281 7.75525 75.11241 1.000 26.13869 113 GLN C C 1
ATOM 6694 O O . GLN C 1 76 ? -54.53675 6.79271 75.77288 1.000 26.97636 113 GLN C O 1
ATOM 6700 N N . CYS C 1 77 ? -54.06213 8.98691 75.62567 1.000 21.85113 114 CYS C N 1
ATOM 6701 C CA . CYS C 1 77 ? -54.51073 9.27202 76.98437 1.000 24.77623 114 CYS C CA 1
ATOM 6702 C C . CYS C 1 77 ? -55.92308 9.85386 77.02208 1.000 27.49048 114 CYS C C 1
ATOM 6703 O O . CYS C 1 77 ? -56.34171 10.41652 78.03992 1.000 26.62542 114 CYS C O 1
ATOM 6706 N N . HIS C 1 78 ? -56.68085 9.68394 75.94303 1.000 22.20896 115 HIS C N 1
ATOM 6707 C CA . HIS C 1 78 ? -58.07890 10.10102 75.86637 1.000 27.16267 115 HIS C CA 1
ATOM 6708 C C . HIS C 1 78 ? -58.96231 8.95690 75.39270 1.000 27.82276 115 HIS C C 1
ATOM 6709 O O . HIS C 1 78 ? -59.95196 9.18255 74.68384 1.000 28.04448 115 HIS C O 1
ATOM 6716 N N . ILE C 1 79 ? -58.60027 7.72545 75.73421 1.000 27.50410 116 ILE C N 1
ATOM 6717 C CA . ILE C 1 79 ? -59.27990 6.53369 75.23665 1.000 27.68286 116 ILE C CA 1
ATOM 6718 C C . ILE C 1 79 ? -60.06736 5.91545 76.38306 1.000 32.89661 116 ILE C C 1
ATOM 6719 O O . ILE C 1 79 ? -59.50895 5.63789 77.45360 1.000 30.58613 116 ILE C O 1
ATOM 6724 N N . THR C 1 80 ? -61.35905 5.68761 76.15498 1.000 32.97533 117 THR C N 1
ATOM 6725 C CA . THR C 1 80 ? -62.22052 5.08999 77.16821 1.000 34.30208 117 THR C CA 1
ATOM 6726 C C . THR C 1 80 ? -62.25392 3.56560 77.11065 1.000 35.03347 117 THR C C 1
ATOM 6727 O O . THR C 1 80 ? -62.65211 2.93520 78.09308 1.000 38.03974 117 THR C O 1
ATOM 6731 N N . ASN C 1 81 ? -61.84342 2.95779 75.99884 1.000 34.76110 118 ASN C N 1
ATOM 6732 C CA . ASN C 1 81 ? -61.73486 1.50182 75.91174 1.000 37.50108 118 ASN C CA 1
ATOM 6733 C C . ASN C 1 81 ? -60.61178 1.19548 74.93416 1.000 37.88677 118 ASN C C 1
ATOM 6734 O O . ASN C 1 81 ? -60.75423 1.45122 73.73499 1.000 37.76149 118 ASN C O 1
ATOM 6739 N N . ALA C 1 82 ? -59.50726 0.64827 75.44873 1.000 35.68638 119 ALA C N 1
ATOM 6740 C CA . ALA C 1 82 ? -58.33768 0.40018 74.61194 1.000 37.00646 119 ALA C CA 1
ATOM 6741 C C . ALA C 1 82 ? -58.61101 -0.64574 73.54117 1.000 36.25725 119 ALA C C 1
ATOM 6742 O O . ALA C 1 82 ? -58.04648 -0.56989 72.44494 1.000 38.56647 119 ALA C O 1
ATOM 6744 N N . GLN C 1 83 ? -59.45549 -1.63658 73.83884 1.000 38.97779 120 GLN C N 1
ATOM 6745 C CA . GLN C 1 83 ? -59.74675 -2.66561 72.85082 1.000 42.05349 120 GLN C CA 1
ATOM 6746 C C . GLN C 1 83 ? -60.44416 -2.08361 71.63173 1.000 41.44853 120 GLN C C 1
ATOM 6747 O O . GLN C 1 83 ? -60.09322 -2.41789 70.49618 1.000 43.93699 120 GLN C O 1
ATOM 6753 N N . ALA C 1 84 ? -61.44353 -1.22991 71.84767 1.000 39.38566 121 ALA C N 1
ATOM 6754 C CA . ALA C 1 84 ? -62.18648 -0.60885 70.76203 1.000 37.94253 121 ALA C CA 1
ATOM 6755 C C . ALA C 1 84 ? -61.57384 0.70906 70.30171 1.000 35.10770 121 ALA C C 1
ATOM 6756 O O . ALA C 1 84 ? -61.95335 1.21274 69.23728 1.000 33.78317 121 ALA C O 1
ATOM 6758 N N . MET C 1 85 ? -60.63659 1.26433 71.07523 1.000 35.62118 122 MET C N 1
ATOM 6759 C CA . MET C 1 85 ? -60.04881 2.57994 70.81376 1.000 35.20178 122 MET C CA 1
ATOM 6760 C C . MET C 1 85 ? -61.12988 3.66464 70.76018 1.000 30.33339 122 MET C C 1
ATOM 6761 O O . MET C 1 85 ? -61.06995 4.59676 69.95417 1.000 30.14252 122 MET C O 1
ATOM 6766 N N . SER C 1 86 ? -62.12330 3.55427 71.63966 1.000 31.33739 123 SER C N 1
ATOM 6767 C CA . SER C 1 86 ? -63.14924 4.58212 71.72615 1.000 30.56715 123 SER C CA 1
ATOM 6768 C C . SER C 1 86 ? -62.58795 5.81332 72.42623 1.000 30.54609 123 SER C C 1
ATOM 6769 O O . SER C 1 86 ? -61.82288 5.71207 73.39592 1.000 30.26061 123 SER C O 1
ATOM 6772 N N . ILE C 1 87 ? -62.96777 6.98262 71.92879 1.000 31.94734 124 ILE C N 1
ATOM 6773 C CA . ILE C 1 87 ? -62.35952 8.24278 72.33935 1.000 28.77870 124 ILE C CA 1
ATOM 6774 C C . ILE C 1 87 ? -63.29086 8.96562 73.30000 1.000 30.00967 124 ILE C C 1
ATOM 6775 O O . ILE C 1 87 ? -64.51404 8.97661 73.11046 1.000 31.22743 124 ILE C O 1
ATOM 6780 N N . ASP C 1 88 ? -62.71064 9.57239 74.33407 1.000 28.84776 125 ASP C N 1
ATOM 6781 C CA . ASP C 1 88 ? -63.46730 10.42366 75.24137 1.000 29.03740 125 ASP C CA 1
ATOM 6782 C C . ASP C 1 88 ? -64.20362 11.51111 74.46577 1.000 33.47788 125 ASP C C 1
ATOM 6783 O O . ASP C 1 88 ? -63.59926 12.25041 73.68988 1.000 29.74877 125 ASP C O 1
ATOM 6788 N N . LYS C 1 89 ? -65.52201 11.60089 74.68103 1.000 34.56734 126 LYS C N 1
ATOM 6789 C CA . LYS C 1 89 ? -66.33001 12.58136 73.96176 1.000 34.15712 126 LYS C CA 1
ATOM 6790 C C . LYS C 1 89 ? -65.97710 14.01112 74.35640 1.000 28.81158 126 LYS C C 1
ATOM 6791 O O . LYS C 1 89 ? -66.08045 14.92288 73.52982 1.000 28.41295 126 LYS C O 1
ATOM 6797 N N . ALA C 1 90 ? -65.57167 14.23425 75.60712 1.000 32.58566 127 ALA C N 1
ATOM 6798 C CA . ALA C 1 90 ? -65.13215 15.56849 76.00315 1.000 28.77773 127 ALA C CA 1
ATOM 6799 C C . ALA C 1 90 ? -63.89065 15.99302 75.22282 1.000 26.62771 127 ALA C C 1
ATOM 6800 O O . ALA C 1 90 ? -63.74067 17.16800 74.86606 1.000 29.24012 127 ALA C O 1
ATOM 6802 N N . TRP C 1 91 ? -62.99266 15.04811 74.94171 1.000 27.11389 128 TRP C N 1
ATOM 6803 C CA . TRP C 1 91 ? -61.80316 15.37892 74.15767 1.000 26.58253 128 TRP C CA 1
ATOM 6804 C C . TRP C 1 91 ? -62.17514 15.70976 72.72033 1.000 25.50396 128 TRP C C 1
ATOM 6805 O O . TRP C 1 91 ? -61.66693 16.68476 72.15391 1.000 25.07199 128 TRP C O 1
ATOM 6816 N N A ILE C 1 92 ? -63.05831 14.91054 72.11217 0.359 26.27014 129 ILE C N 1
ATOM 6817 N N B ILE C 1 92 ? -63.05486 14.90536 72.11444 0.641 26.23653 129 ILE C N 1
ATOM 6818 C CA A ILE C 1 92 ? -63.53873 15.22197 70.76719 0.359 26.94126 129 ILE C CA 1
ATOM 6819 C CA B ILE C 1 92 ? -63.55202 15.20715 70.77283 0.641 26.93688 129 ILE C CA 1
ATOM 6820 C C A ILE C 1 92 ? -64.17848 16.60298 70.74265 0.359 26.90558 129 ILE C C 1
ATOM 6821 C C B ILE C 1 92 ? -64.17913 16.59516 70.74375 0.641 26.92174 129 ILE C C 1
ATOM 6822 O O A ILE C 1 92 ? -63.96964 17.38661 69.80746 0.359 24.75350 129 ILE C O 1
ATOM 6823 O O B ILE C 1 92 ? -63.95980 17.37696 69.80913 0.641 24.70939 129 ILE C O 1
ATOM 6832 N N . ALA C 1 93 ? -64.95415 16.92955 71.78030 1.000 28.08764 130 ALA C N 1
ATOM 6833 C CA . ALA C 1 93 ? -65.63488 18.21681 71.81407 1.000 26.68905 130 ALA C CA 1
ATOM 6834 C C . ALA C 1 93 ? -64.64491 19.36820 71.87877 1.000 26.68782 130 ALA C C 1
ATOM 6835 O O . ALA C 1 93 ? -64.85005 20.40337 71.23745 1.000 27.41363 130 ALA C O 1
ATOM 6837 N N . ARG C 1 94 ? -63.56528 19.20619 72.65111 1.000 23.43113 131 ARG C N 1
ATOM 6838 C CA . ARG C 1 94 ? -62.54353 20.24312 72.72514 1.000 24.64996 131 ARG C CA 1
ATOM 6839 C C . ARG C 1 94 ? -61.83699 20.41585 71.38340 1.000 22.13002 131 ARG C C 1
ATOM 6840 O O . ARG C 1 94 ? -61.62245 21.54686 70.92525 1.000 23.32449 131 ARG C O 1
ATOM 6848 N N . ILE C 1 95 ? -61.45151 19.30736 70.74301 1.000 23.37126 132 ILE C N 1
ATOM 6849 C CA . ILE C 1 95 ? -60.79801 19.39871 69.43131 1.000 20.16008 132 ILE C CA 1
ATOM 6850 C C . ILE C 1 95 ? -61.72438 20.07436 68.42242 1.000 23.05443 132 ILE C C 1
ATOM 6851 O O . ILE C 1 95 ? -61.31209 20.96598 67.67430 1.000 23.15633 132 ILE C O 1
ATOM 6856 N N . LYS C 1 96 ? -62.99559 19.66618 68.39513 1.000 23.04778 133 LYS C N 1
ATOM 6857 C CA . LYS C 1 96 ? -63.93890 20.27206 67.46272 1.000 24.66508 133 LYS C CA 1
ATOM 6858 C C . LYS C 1 96 ? -64.09252 21.76830 67.69959 1.000 23.02382 133 LYS C C 1
ATOM 6859 O O . LYS C 1 96 ? -64.29885 22.52779 66.74543 1.000 24.48965 133 LYS C O 1
ATOM 6865 N N . GLU C 1 97 ? -63.99073 22.21256 68.95240 1.000 25.42862 134 GLU C N 1
ATOM 6866 C CA . GLU C 1 97 ? -64.08063 23.63898 69.24040 1.000 26.40112 134 GLU C CA 1
ATOM 6867 C C . GLU C 1 97 ? -62.93253 24.40258 68.59678 1.000 24.14787 134 GLU C C 1
ATOM 6868 O O . GLU C 1 97 ? -63.14201 25.44453 67.96059 1.000 24.39960 134 GLU C O 1
ATOM 6874 N N . VAL C 1 98 ? -61.71136 23.89160 68.74009 1.000 22.22761 135 VAL C N 1
ATOM 6875 C CA . VAL C 1 98 ? -60.55592 24.57631 68.17151 1.000 23.34250 135 VAL C CA 1
ATOM 6876 C C . VAL C 1 98 ? -60.58795 24.49402 66.65024 1.000 21.02496 135 VAL C C 1
ATOM 6877 O O . VAL C 1 98 ? -60.30705 25.47637 65.95980 1.000 20.84301 135 VAL C O 1
ATOM 6881 N N . VAL C 1 99 ? -60.93296 23.32479 66.10341 1.000 20.17519 136 VAL C N 1
ATOM 6882 C CA . VAL C 1 99 ? -61.03916 23.18540 64.65241 1.000 19.01557 136 VAL C CA 1
ATOM 6883 C C . VAL C 1 99 ? -62.05581 24.17345 64.10521 1.000 21.84864 136 VAL C C 1
ATOM 6884 O O . VAL C 1 99 ? -61.81388 24.82852 63.08696 1.000 22.23968 136 VAL C O 1
ATOM 6888 N N . GLY C 1 100 ? -63.18286 24.34256 64.81072 1.000 22.74357 137 GLY C N 1
ATOM 6889 C CA . GLY C 1 100 ? -64.19064 25.29854 64.37448 1.000 23.05423 137 GLY C CA 1
ATOM 6890 C C . GLY C 1 100 ? -63.69863 26.73448 64.39830 1.000 24.40444 137 GLY C C 1
ATOM 6891 O O . GLY C 1 100 ? -63.97921 27.50646 63.47641 1.000 26.83228 137 GLY C O 1
ATOM 6892 N N . TRP C 1 101 ? -62.97701 27.11947 65.46257 1.000 24.23852 138 TRP C N 1
ATOM 6893 C CA . TRP C 1 101 ? -62.37185 28.44913 65.51144 1.000 21.80891 138 TRP C CA 1
ATOM 6894 C C . TRP C 1 101 ? -61.51212 28.70560 64.28289 1.000 23.37561 138 TRP C C 1
ATOM 6895 O O . TRP C 1 101 ? -61.53619 29.80150 63.71023 1.000 25.03294 138 TRP C O 1
ATOM 6906 N N . CYS C 1 102 ? -60.72238 27.71072 63.88062 1.000 21.67636 139 CYS C N 1
ATOM 6907 C CA . CYS C 1 102 ? -59.84864 27.89402 62.73146 1.000 20.13016 139 CYS C CA 1
ATOM 6908 C C . CYS C 1 102 ? -60.66855 28.04794 61.46053 1.000 19.61880 139 CYS C C 1
ATOM 6909 O O . CYS C 1 102 ? -60.46733 28.99679 60.69317 1.000 22.28585 139 CYS C O 1
ATOM 6912 N N . LEU C 1 103 ? -61.60332 27.11665 61.22782 1.000 20.03097 140 LEU C N 1
ATOM 6913 C CA . LEU C 1 103 ? -62.41259 27.16132 60.00803 1.000 22.06550 140 LEU C CA 1
ATOM 6914 C C . LEU C 1 103 ? -63.24765 28.43319 59.93165 1.000 24.21215 140 LEU C C 1
ATOM 6915 O O . LEU C 1 103 ? -63.41246 29.01545 58.85077 1.000 23.50854 140 LEU C O 1
ATOM 6920 N N . ASP C 1 104 ? -63.79434 28.87329 61.06405 1.000 23.26984 141 ASP C N 1
ATOM 6921 C CA . ASP C 1 104 ? -64.62015 30.06926 61.07996 1.000 28.05728 141 ASP C CA 1
ATOM 6922 C C . ASP C 1 104 ? -63.81491 31.34511 60.89040 1.000 29.19997 141 ASP C C 1
ATOM 6923 O O . ASP C 1 104 ? -64.40577 32.39682 60.61805 1.000 31.17771 141 ASP C O 1
ATOM 6928 N N . ASN C 1 105 ? -62.49308 31.28392 61.00513 1.000 26.63860 142 ASN C N 1
ATOM 6929 C CA . ASN C 1 105 ? -61.64622 32.44676 60.78759 1.000 28.38243 142 ASN C CA 1
ATOM 6930 C C . ASN C 1 105 ? -60.75165 32.27586 59.56466 1.000 28.09739 142 ASN C C 1
ATOM 6931 O O . ASN C 1 105 ? -59.64357 32.81910 59.50747 1.000 32.07831 142 ASN C O 1
ATOM 6936 N N . GLY C 1 106 ? -61.23957 31.53511 58.57511 1.000 24.18909 143 GLY C N 1
ATOM 6937 C CA . GLY C 1 106 ? -60.59448 31.48079 57.27532 1.000 29.78718 143 GLY C CA 1
ATOM 6938 C C . GLY C 1 106 ? -59.26169 30.77137 57.26315 1.000 27.03510 143 GLY C C 1
ATOM 6939 O O . GLY C 1 106 ? -58.33137 31.21989 56.57604 1.000 27.48753 143 GLY C O 1
ATOM 6940 N N . LEU C 1 107 ? -59.13360 29.68411 58.02028 1.000 21.72260 144 LEU C N 1
ATOM 6941 C CA . LEU C 1 107 ? -57.91722 28.88640 58.02353 1.000 20.61353 144 LEU C CA 1
ATOM 6942 C C . LEU C 1 107 ? -58.22728 27.46186 57.59239 1.000 22.12567 144 LEU C C 1
ATOM 6943 O O . LEU C 1 107 ? -59.22487 26.87745 58.02696 1.000 24.12828 144 LEU C O 1
ATOM 6948 N N . LYS C 1 108 ? -57.37481 26.91904 56.72741 1.000 18.24184 145 LYS C N 1
ATOM 6949 C CA . LYS C 1 108 ? -57.32776 25.47823 56.54739 1.000 18.59915 145 LYS C CA 1
ATOM 6950 C C . LYS C 1 108 ? -56.80420 24.83127 57.83055 1.000 15.38646 145 LYS C C 1
ATOM 6951 O O . LYS C 1 108 ? -56.16688 25.48139 58.65552 1.000 16.95251 145 LYS C O 1
ATOM 6957 N N . VAL C 1 109 ? -57.09601 23.53872 58.00798 1.000 14.43910 146 VAL C N 1
ATOM 6958 C CA . VAL C 1 109 ? -56.71085 22.82243 59.22874 1.000 13.38742 146 VAL C CA 1
ATOM 6959 C C . VAL C 1 109 ? -56.17781 21.44551 58.86966 1.000 15.41742 146 VAL C C 1
ATOM 6960 O O . VAL C 1 109 ? -56.74726 20.75240 58.02334 1.000 15.29846 146 VAL C O 1
ATOM 6964 N N . ILE C 1 110 ? -55.11247 21.02616 59.54972 1.000 14.99967 147 ILE C N 1
ATOM 6965 C CA . ILE C 1 110 ? -54.71221 19.61791 59.60352 1.000 13.46511 147 ILE C CA 1
ATOM 6966 C C . ILE C 1 110 ? -54.88850 19.12236 61.02776 1.000 17.21355 147 ILE C C 1
ATOM 6967 O O . ILE C 1 110 ? -54.41806 19.76716 61.96845 1.000 15.99769 147 ILE C O 1
ATOM 6972 N N . ILE C 1 111 ? -55.55768 17.97875 61.19062 1.000 15.64069 148 ILE C N 1
ATOM 6973 C CA . ILE C 1 111 ? -55.52453 17.25669 62.45889 1.000 13.88624 148 ILE C CA 1
ATOM 6974 C C . ILE C 1 111 ? -54.82369 15.93409 62.21598 1.000 13.17857 148 ILE C C 1
ATOM 6975 O O . ILE C 1 111 ? -54.89366 15.37908 61.11287 1.000 15.31623 148 ILE C O 1
ATOM 6980 N N . ASN C 1 112 ? -54.14995 15.41817 63.24733 1.000 15.21710 149 ASN C N 1
ATOM 6981 C CA . ASN C 1 112 ? -53.35229 14.21713 63.05950 1.000 15.99197 149 ASN C CA 1
ATOM 6982 C C . ASN C 1 112 ? -53.40188 13.34802 64.31274 1.000 17.46525 149 ASN C C 1
ATOM 6983 O O . ASN C 1 112 ? -54.22968 13.54146 65.21188 1.000 15.81805 149 ASN C O 1
ATOM 6988 N N . VAL C 1 113 ? -52.53768 12.34285 64.30271 1.000 16.07830 150 VAL C N 1
ATOM 6989 C CA . VAL C 1 113 ? -52.26468 11.45431 65.42931 1.000 16.82999 150 VAL C CA 1
ATOM 6990 C C . VAL C 1 113 ? -50.78614 11.65305 65.73167 1.000 18.47124 150 VAL C C 1
ATOM 6991 O O . VAL C 1 113 ? -49.92784 11.34000 64.89437 1.000 16.89190 150 VAL C O 1
ATOM 6995 N N . HIS C 1 114 ? -50.48307 12.21504 66.90888 1.000 17.02506 151 HIS C N 1
ATOM 6996 C CA . HIS C 1 114 ? -49.19068 12.83674 67.19290 1.000 16.03284 151 HIS C CA 1
ATOM 6997 C C . HIS C 1 114 ? -48.70205 12.41194 68.57195 1.000 16.31922 151 HIS C C 1
ATOM 6998 O O . HIS C 1 114 ? -49.46813 12.49273 69.53337 1.000 17.35072 151 HIS C O 1
ATOM 7005 N N . HIS C 1 115 ? -47.43024 12.00039 68.67956 1.000 15.28853 152 HIS C N 1
ATOM 7006 C CA . HIS C 1 115 ? -46.85158 11.44689 69.92046 1.000 16.60173 152 HIS C CA 1
ATOM 7007 C C . HIS C 1 115 ? -47.66557 10.26179 70.42023 1.000 17.15308 152 HIS C C 1
ATOM 7008 O O . HIS C 1 115 ? -47.83301 10.07368 71.62695 1.000 20.44444 152 HIS C O 1
ATOM 7015 N N . GLU C 1 116 ? -48.21179 9.48214 69.48588 1.000 17.31222 153 GLU C N 1
ATOM 7016 C CA . GLU C 1 116 ? -49.04515 8.32231 69.82365 1.000 18.53324 153 GLU C CA 1
ATOM 7017 C C . GLU C 1 116 ? -48.09756 7.14169 69.99861 1.000 16.25791 153 GLU C C 1
ATOM 7018 O O . GLU C 1 116 ? -47.83364 6.39454 69.06251 1.000 18.67385 153 GLU C O 1
ATOM 7024 N N . LYS C 1 117 ? -47.53754 6.98368 71.21416 1.000 16.43408 154 LYS C N 1
ATOM 7025 C CA . LYS C 1 117 ? -46.28109 6.24863 71.30775 1.000 17.65076 154 LYS C CA 1
ATOM 7026 C C . LYS C 1 117 ? -46.44336 4.73806 71.14347 1.000 19.58503 154 LYS C C 1
ATOM 7027 O O . LYS C 1 117 ? -45.48955 4.07761 70.72387 1.000 23.72104 154 LYS C O 1
ATOM 7033 N N . TRP C 1 118 ? -47.60349 4.15976 71.47463 1.000 22.22747 155 TRP C N 1
ATOM 7034 C CA . TRP C 1 118 ? -47.76837 2.72418 71.21478 1.000 25.67305 155 TRP C CA 1
ATOM 7035 C C . TRP C 1 118 ? -47.61292 2.43626 69.73224 1.000 22.39909 155 TRP C C 1
ATOM 7036 O O . TRP C 1 118 ? -47.14462 1.36033 69.33762 1.000 24.55137 155 TRP C O 1
ATOM 7047 N N . LEU C 1 119 ? -47.98335 3.40660 68.90394 1.000 21.36979 156 LEU C N 1
ATOM 7048 C CA . LEU C 1 119 ? -47.84820 3.32178 67.45596 1.000 23.08456 156 LEU C CA 1
ATOM 7049 C C . LEU C 1 119 ? -46.44809 3.71378 66.99646 1.000 22.01307 156 LEU C C 1
ATOM 7050 O O . LEU C 1 119 ? -45.78201 2.95759 66.28037 1.000 22.95367 156 LEU C O 1
ATOM 7055 N N . GLU C 1 120 ? -45.98470 4.89619 67.41352 1.000 19.73721 157 GLU C N 1
ATOM 7056 C CA . GLU C 1 120 ? -44.72990 5.42953 66.89356 1.000 18.94974 157 GLU C CA 1
ATOM 7057 C C . GLU C 1 120 ? -43.52252 4.60996 67.32538 1.000 20.12930 157 GLU C C 1
ATOM 7058 O O . GLU C 1 120 ? -42.57181 4.45511 66.54908 1.000 21.61581 157 GLU C O 1
ATOM 7064 N N . SER C 1 121 ? -43.51516 4.10579 68.56556 1.000 20.76358 158 SER C N 1
ATOM 7065 C CA . SER C 1 121 ? -42.31728 3.51057 69.13590 1.000 22.11454 158 SER C CA 1
ATOM 7066 C C . SER C 1 121 ? -42.18635 2.02855 68.84720 1.000 24.76984 158 SER C C 1
ATOM 7067 O O . SER C 1 121 ? -41.16808 1.43463 69.20253 1.000 25.96967 158 SER C O 1
ATOM 7070 N N . ARG C 1 122 ? -43.17669 1.41719 68.20476 1.000 24.96143 159 ARG C N 1
ATOM 7071 C CA . ARG C 1 122 ? -43.15943 -0.03286 67.99309 1.000 25.42333 159 ARG C CA 1
ATOM 7072 C C . ARG C 1 122 ? -43.38370 -0.39804 66.52483 1.000 27.47784 159 ARG C C 1
ATOM 7073 O O . ARG C 1 122 ? -44.23101 -1.23296 66.21127 1.000 30.86237 159 ARG C O 1
ATOM 7081 N N . PRO C 1 123 ? -42.59720 0.17636 65.58947 1.000 27.21161 160 PRO C N 1
ATOM 7082 C CA . PRO C 1 123 ? -42.76421 -0.25551 64.18067 1.000 25.53930 160 PRO C CA 1
ATOM 7083 C C . PRO C 1 123 ? -42.01703 -1.55554 63.90077 1.000 29.13778 160 PRO C C 1
ATOM 7084 O O . PRO C 1 123 ? -40.97176 -1.59271 63.24974 1.000 31.99744 160 PRO C O 1
ATOM 7088 N N . THR C 1 124 ? -42.53344 -2.65939 64.42901 1.000 29.31744 161 THR C N 1
ATOM 7089 C CA . THR C 1 124 ? -41.85116 -3.94726 64.34148 1.000 31.84627 161 THR C CA 1
ATOM 7090 C C . THR C 1 124 ? -42.87790 -5.02950 64.04548 1.000 33.38605 161 THR C C 1
ATOM 7091 O O . THR C 1 124 ? -44.06307 -4.87206 64.34187 1.000 34.81729 161 THR C O 1
ATOM 7095 N N . TYR C 1 125 ? -42.41159 -6.15606 63.49019 1.000 36.55446 162 TYR C N 1
ATOM 7096 C CA . TYR C 1 125 ? -43.33080 -7.26802 63.22893 1.000 42.25876 162 TYR C CA 1
ATOM 7097 C C . TYR C 1 125 ? -43.98029 -7.75917 64.50236 1.000 39.11584 162 TYR C C 1
ATOM 7098 O O . TYR C 1 125 ? -45.08597 -8.30502 64.46881 1.000 44.37273 162 TYR C O 1
ATOM 7107 N N . GLN C 1 126 ? -43.28148 -7.62089 65.62334 1.000 39.49916 163 GLN C N 1
ATOM 7108 C CA . GLN C 1 126 ? -43.83412 -8.04387 66.89741 1.000 36.92207 163 GLN C CA 1
ATOM 7109 C C . GLN C 1 126 ? -45.16451 -7.35676 67.17857 1.000 40.13765 163 GLN C C 1
ATOM 7110 O O . GLN C 1 126 ? -46.07561 -7.96454 67.75108 1.000 40.88337 163 GLN C O 1
ATOM 7116 N N . TYR C 1 127 ? -45.30069 -6.08767 66.78234 1.000 33.74067 164 TYR C N 1
ATOM 7117 C CA . TYR C 1 127 ? -46.48509 -5.30958 67.11980 1.000 32.43201 164 TYR C CA 1
ATOM 7118 C C . TYR C 1 127 ? -47.27199 -4.90296 65.88117 1.000 31.87410 164 TYR C C 1
ATOM 7119 O O . TYR C 1 127 ? -48.24640 -4.14986 66.00029 1.000 34.83305 164 TYR C O 1
ATOM 7128 N N . LYS C 1 128 ? -46.87292 -5.38146 64.70046 1.000 32.15829 165 LYS C N 1
ATOM 7129 C CA . LYS C 1 128 ? -47.47900 -4.90908 63.45793 1.000 33.71602 165 LYS C CA 1
ATOM 7130 C C . LYS C 1 128 ? -48.98274 -5.15647 63.43686 1.000 36.95881 165 LYS C C 1
ATOM 7131 O O . LYS C 1 128 ? -49.76423 -4.26883 63.07581 1.000 38.11344 165 LYS C O 1
ATOM 7137 N N . GLU C 1 129 ? -49.40734 -6.36647 63.80391 1.000 36.86714 166 GLU C N 1
ATOM 7138 C CA . GLU C 1 129 ? -50.82701 -6.69646 63.73568 1.000 36.32470 166 GLU C CA 1
ATOM 7139 C C . GLU C 1 129 ? -51.62849 -5.92177 64.77700 1.000 34.58507 166 GLU C C 1
ATOM 7140 O O . GLU C 1 129 ? -52.68548 -5.35696 64.46384 1.000 36.34496 166 GLU C O 1
ATOM 7146 N N . GLU C 1 130 ? -51.14277 -5.88612 66.02475 1.000 33.58997 167 GLU C N 1
ATOM 7147 C CA . GLU C 1 130 ? -51.82762 -5.12298 67.05986 1.000 32.61936 167 GLU C CA 1
ATOM 7148 C C . GLU C 1 130 ? -51.90777 -3.64436 66.70093 1.000 32.87279 167 GLU C C 1
ATOM 7149 O O . GLU C 1 130 ? -52.95416 -3.00838 66.88138 1.000 31.42850 167 GLU C O 1
ATOM 7155 N N . ASN C 1 131 ? -50.80372 -3.07523 66.21383 1.000 33.44709 168 ASN C N 1
ATOM 7156 C CA . ASN C 1 131 ? -50.77592 -1.64652 65.92480 1.000 28.61827 168 ASN C CA 1
ATOM 7157 C C . ASN C 1 131 ? -51.69500 -1.29027 64.76520 1.000 31.07648 168 ASN C C 1
ATOM 7158 O O . ASN C 1 131 ? -52.37874 -0.25804 64.79883 1.000 29.09981 168 ASN C O 1
ATOM 7163 N N . CYS C 1 132 ? -51.72562 -2.12627 63.73208 1.000 32.21822 169 CYS C N 1
ATOM 7164 C CA . CYS C 1 132 ? -52.59596 -1.83875 62.60168 1.000 36.18687 169 CYS C CA 1
ATOM 7165 C C . CYS C 1 132 ? -54.06211 -1.93715 63.00846 1.000 33.36243 169 CYS C C 1
ATOM 7166 O O . CYS C 1 132 ? -54.89082 -1.12646 62.57470 1.000 31.32825 169 CYS C O 1
ATOM 7169 N N . GLN C 1 133 ? -54.39388 -2.89121 63.88106 1.000 32.94069 170 GLN C N 1
ATOM 7170 C CA . GLN C 1 133 ? -55.76845 -3.00235 64.35661 1.000 29.40565 170 GLN C CA 1
ATOM 7171 C C . GLN C 1 133 ? -56.16485 -1.78092 65.17548 1.000 31.05335 170 GLN C C 1
ATOM 7172 O O . GLN C 1 133 ? -57.23683 -1.19971 64.96799 1.000 31.63491 170 GLN C O 1
ATOM 7178 N N . LYS C 1 134 ? -55.29704 -1.35830 66.09846 1.000 30.63615 171 LYS C N 1
ATOM 7179 C CA . LYS C 1 134 ? -55.61238 -0.19316 66.91565 1.000 28.63289 171 LYS C CA 1
ATOM 7180 C C . LYS C 1 134 ? -55.65525 1.08257 66.08123 1.000 29.94386 171 LYS C C 1
ATOM 7181 O O . LYS C 1 134 ? -56.52192 1.93855 66.29786 1.000 26.90360 171 LYS C O 1
ATOM 7187 N N . LEU C 1 135 ? -54.71869 1.24099 65.14030 1.000 25.95168 172 LEU C N 1
ATOM 7188 C CA . LEU C 1 135 ? -54.74120 2.41897 64.27490 1.000 23.62413 172 LEU C CA 1
ATOM 7189 C C . LEU C 1 135 ? -56.01975 2.45687 63.44676 1.000 26.26310 172 LEU C C 1
ATOM 7190 O O . LEU C 1 135 ? -56.63524 3.51625 63.28033 1.000 26.51861 172 LEU C O 1
ATOM 7195 N N . ALA C 1 136 ? -56.45435 1.29761 62.95422 1.000 24.96010 173 ALA C N 1
ATOM 7196 C CA . ALA C 1 136 ? -57.69416 1.24155 62.18885 1.000 28.63031 173 ALA C CA 1
ATOM 7197 C C . ALA C 1 136 ? -58.88084 1.67328 63.04060 1.000 27.37026 173 ALA C C 1
ATOM 7198 O O . ALA C 1 136 ? -59.73354 2.45076 62.58994 1.000 27.88471 173 ALA C O 1
ATOM 7200 N N . LEU C 1 137 ? -58.93309 1.20681 64.29021 1.000 28.13840 174 LEU C N 1
ATOM 7201 C CA . LEU C 1 137 ? -60.05369 1.55314 65.15545 1.000 28.95527 174 LEU C CA 1
ATOM 7202 C C . LEU C 1 137 ? -60.00523 3.02202 65.54223 1.000 27.00207 174 LEU C C 1
ATOM 7203 O O . LEU C 1 137 ? -61.03867 3.70119 65.56866 1.000 29.72623 174 LEU C O 1
ATOM 7208 N N . LEU C 1 138 ? -58.80998 3.52640 65.83919 1.000 25.62449 175 LEU C N 1
ATOM 7209 C CA . LEU C 1 138 ? -58.65773 4.92475 66.21248 1.000 24.26688 175 LEU C CA 1
ATOM 7210 C C . LEU C 1 138 ? -59.09668 5.84586 65.08031 1.000 26.91822 175 LEU C C 1
ATOM 7211 O O . LEU C 1 138 ? -59.90991 6.75550 65.28440 1.000 23.14562 175 LEU C O 1
ATOM 7216 N N . TRP C 1 139 ? -58.58304 5.61205 63.86964 1.000 25.33579 176 TRP C N 1
ATOM 7217 C CA . TRP C 1 139 ? -58.95423 6.48105 62.75614 1.000 26.57233 176 TRP C CA 1
ATOM 7218 C C . TRP C 1 139 ? -60.41074 6.31791 62.35088 1.000 24.32483 176 TRP C C 1
ATOM 7219 O O . TRP C 1 139 ? -61.02264 7.28570 61.89144 1.000 25.57834 176 TRP C O 1
ATOM 7230 N N . MET C 1 140 ? -60.99278 5.13301 62.52770 1.000 26.57834 177 MET C N 1
ATOM 7231 C CA . MET C 1 140 ? -62.42196 5.00397 62.26367 1.000 26.13126 177 MET C CA 1
ATOM 7232 C C . MET C 1 140 ? -63.21676 5.95156 63.15309 1.000 28.20137 177 MET C C 1
ATOM 7233 O O . MET C 1 140 ? -64.15920 6.60539 62.69508 1.000 29.47427 177 MET C O 1
ATOM 7238 N N . ASN C 1 141 ? -62.80449 6.09433 64.41416 1.000 26.05948 178 ASN C N 1
ATOM 7239 C CA . ASN C 1 141 ? -63.53242 6.96464 65.32706 1.000 28.31792 178 ASN C CA 1
ATOM 7240 C C . ASN C 1 141 ? -63.22684 8.43839 65.08245 1.000 29.40631 178 ASN C C 1
ATOM 7241 O O . ASN C 1 141 ? -64.14684 9.26216 65.09199 1.000 29.84545 178 ASN C O 1
ATOM 7246 N N . ILE C 1 142 ? -61.96013 8.80175 64.84805 1.000 26.22013 179 ILE C N 1
ATOM 7247 C CA . ILE C 1 142 ? -61.65522 10.19605 64.52332 1.000 23.71512 179 ILE C CA 1
ATOM 7248 C C . ILE C 1 142 ? -62.37696 10.61217 63.25160 1.000 24.84255 179 ILE C C 1
ATOM 7249 O O . ILE C 1 142 ? -63.06606 11.64272 63.20433 1.000 24.79862 179 ILE C O 1
ATOM 7254 N N . ALA C 1 143 ? -62.19008 9.83701 62.18726 1.000 21.78516 180 ALA C N 1
ATOM 7255 C CA . ALA C 1 143 ? -62.76418 10.21356 60.89702 1.000 23.12437 180 ALA C CA 1
ATOM 7256 C C . ALA C 1 143 ? -64.28351 10.27035 60.95836 1.000 26.48684 180 ALA C C 1
ATOM 7257 O O . ALA C 1 143 ? -64.90517 11.13603 60.33197 1.000 25.56564 180 ALA C O 1
ATOM 7259 N N . SER C 1 144 ? -64.90590 9.36436 61.71059 1.000 27.14512 181 SER C N 1
ATOM 7260 C CA . SER C 1 144 ? -66.36294 9.40711 61.80627 1.000 31.71031 181 SER C CA 1
ATOM 7261 C C . SER C 1 144 ? -66.83144 10.68675 62.48631 1.000 28.93727 181 SER C C 1
ATOM 7262 O O . SER C 1 144 ? -67.82143 11.29399 62.06695 1.000 30.17633 181 SER C O 1
ATOM 7265 N N . GLU C 1 145 ? -66.10707 11.13763 63.51052 1.000 25.58541 182 GLU C N 1
ATOM 7266 C CA . GLU C 1 145 ? -66.50487 12.35270 64.21266 1.000 25.42031 182 GLU C CA 1
ATOM 7267 C C . GLU C 1 145 ? -66.36628 13.58978 63.33919 1.000 27.96058 182 GLU C C 1
ATOM 7268 O O . GLU C 1 145 ? -67.11951 14.55179 63.51357 1.000 27.39834 182 GLU C O 1
ATOM 7274 N N . PHE C 1 146 ? -65.42337 13.59456 62.39672 1.000 25.22874 183 PHE C N 1
ATOM 7275 C CA . PHE C 1 146 ? -65.17893 14.76570 61.56093 1.000 22.82734 183 PHE C CA 1
ATOM 7276 C C . PHE C 1 146 ? -65.67447 14.59555 60.12639 1.000 25.43507 183 PHE C C 1
ATOM 7277 O O . PHE C 1 146 ? -65.33283 15.40636 59.26091 1.000 26.55953 183 PHE C O 1
ATOM 7285 N N . ALA C 1 147 ? -66.50633 13.58603 59.86681 1.000 23.31860 184 ALA C N 1
ATOM 7286 C CA . ALA C 1 147 ? -66.82415 13.21850 58.48942 1.000 24.57005 184 ALA C CA 1
ATOM 7287 C C . ALA C 1 147 ? -67.50464 14.34569 57.71900 1.000 26.86314 184 ALA C C 1
ATOM 7288 O O . ALA C 1 147 ? -67.32929 14.44607 56.49954 1.000 27.42382 184 ALA C O 1
ATOM 7290 N N . ASN C 1 148 ? -68.28858 15.19013 58.39106 1.000 25.79321 185 ASN C N 1
ATOM 7291 C CA . ASN C 1 148 ? -69.08166 16.19787 57.69388 1.000 27.00058 185 ASN C CA 1
ATOM 7292 C C . ASN C 1 148 ? -68.38956 17.54921 57.58169 1.000 25.00094 185 ASN C C 1
ATOM 7293 O O . ASN C 1 148 ? -68.97764 18.48016 57.02163 1.000 28.11667 185 ASN C O 1
ATOM 7298 N N . TYR C 1 149 ? -67.16440 17.68017 58.07992 1.000 23.74360 186 TYR C N 1
ATOM 7299 C CA . TYR C 1 149 ? -66.43494 18.92844 57.91411 1.000 26.08538 186 TYR C CA 1
ATOM 7300 C C . TYR C 1 149 ? -66.03705 19.13084 56.45506 1.000 24.83328 186 TYR C C 1
ATOM 7301 O O . TYR C 1 149 ? -65.76297 18.17514 55.72486 1.000 24.91090 186 TYR C O 1
ATOM 7310 N N . ASP C 1 150 ? -66.02065 20.39365 56.02521 1.000 21.29488 187 ASP C N 1
ATOM 7311 C CA . ASP C 1 150 ? -65.75798 20.67630 54.62296 1.000 27.01944 187 ASP C CA 1
ATOM 7312 C C . ASP C 1 150 ? -64.28545 20.39363 54.30947 1.000 21.27542 187 ASP C C 1
ATOM 7313 O O . ASP C 1 150 ? -63.49235 20.02128 55.18084 1.000 22.74765 187 ASP C O 1
ATOM 7318 N N A SER C 1 151 ? -63.91835 20.58086 53.04122 0.621 23.26600 188 SER C N 1
ATOM 7319 N N B SER C 1 151 ? -63.91933 20.57609 53.03869 0.379 23.26688 188 SER C N 1
ATOM 7320 C CA A SER C 1 151 ? -62.61988 20.12766 52.54953 0.621 21.61366 188 SER C CA 1
ATOM 7321 C CA B SER C 1 151 ? -62.61969 20.13466 52.53939 0.379 21.66221 188 SER C CA 1
ATOM 7322 C C A SER C 1 151 ? -61.44994 20.94337 53.08200 0.621 22.42112 188 SER C C 1
ATOM 7323 C C B SER C 1 151 ? -61.44957 20.95626 53.06324 0.379 22.38547 188 SER C C 1
ATOM 7324 O O A SER C 1 151 ? -60.29983 20.54279 52.87489 0.621 19.99015 188 SER C O 1
ATOM 7325 O O B SER C 1 151 ? -60.29881 20.57082 52.83023 0.379 20.01507 188 SER C O 1
ATOM 7330 N N . ARG C 1 152 ? -61.69930 22.07213 53.74893 1.000 19.64664 189 ARG C N 1
ATOM 7331 C CA . ARG C 1 152 ? -60.59404 22.81935 54.34674 1.000 17.89502 189 ARG C CA 1
ATOM 7332 C C . ARG C 1 152 ? -59.93577 22.04782 55.48105 1.000 17.34783 189 ARG C C 1
ATOM 7333 O O . ARG C 1 152 ? -58.81488 22.39420 55.87058 1.000 17.23406 189 ARG C O 1
ATOM 7341 N N . LEU C 1 153 ? -60.60397 21.01778 56.00674 1.000 15.99341 190 LEU C N 1
ATOM 7342 C CA . LEU C 1 153 ? -60.02613 20.13542 57.02322 1.000 15.08862 190 LEU C CA 1
ATOM 7343 C C . LEU C 1 153 ? -59.39254 18.91937 56.35432 1.000 16.73720 190 LEU C C 1
ATOM 7344 O O . LEU C 1 153 ? -60.06910 18.18452 55.62651 1.000 17.85665 190 LEU C O 1
ATOM 7349 N N . ALA C 1 154 ? -58.09485 18.71872 56.59089 1.000 13.93604 191 ALA C N 1
ATOM 7350 C CA . ALA C 1 154 ? -57.35334 17.55482 56.12822 1.000 14.75362 191 ALA C CA 1
ATOM 7351 C C . ALA C 1 154 ? -56.95221 16.68774 57.31398 1.000 15.45290 191 ALA C C 1
ATOM 7352 O O . ALA C 1 154 ? -56.84666 17.16092 58.44667 1.000 15.07699 191 ALA C O 1
ATOM 7354 N N . PHE C 1 155 ? -56.72278 15.40573 57.03230 1.000 15.34672 192 PHE C N 1
ATOM 7355 C CA . PHE C 1 155 ? -56.24567 14.43364 58.01306 1.000 15.93727 192 PHE C CA 1
ATOM 7356 C C . PHE C 1 155 ? -54.82109 14.00167 57.69172 1.000 14.72217 192 PHE C C 1
ATOM 7357 O O . PHE C 1 155 ? -54.53970 13.59834 56.55835 1.000 16.41967 192 PHE C O 1
ATOM 7365 N N . ALA C 1 156 ? -53.94845 13.97784 58.71004 1.000 15.26989 193 ALA C N 1
ATOM 7366 C CA . ALA C 1 156 ? -52.62422 13.37095 58.59959 1.000 15.93639 193 ALA C CA 1
ATOM 7367 C C . ALA C 1 156 ? -52.58271 12.14738 59.50985 1.000 16.92916 193 ALA C C 1
ATOM 7368 O O . ALA C 1 156 ? -52.86176 12.25651 60.70608 1.000 16.05718 193 ALA C O 1
ATOM 7370 N N . GLY C 1 157 ? -52.23712 10.99185 58.94046 1.000 15.94840 194 GLY C N 1
ATOM 7371 C CA . GLY C 1 157 ? -52.49733 9.72426 59.62761 1.000 16.18648 194 GLY C CA 1
ATOM 7372 C C . GLY C 1 157 ? -51.63594 9.48159 60.85638 1.000 20.07528 194 GLY C C 1
ATOM 7373 O O . GLY C 1 157 ? -52.09862 8.89047 61.83616 1.000 18.94600 194 GLY C O 1
ATOM 7374 N N . THR C 1 158 ? -50.36580 9.86219 60.79461 1.000 16.94051 195 THR C N 1
ATOM 7375 C CA . THR C 1 158 ? -49.41441 9.64462 61.88085 1.000 17.59535 195 THR C CA 1
ATOM 7376 C C . THR C 1 158 ? -48.50921 10.86318 61.97840 1.000 18.02645 195 THR C C 1
ATOM 7377 O O . THR C 1 158 ? -48.66298 11.84669 61.24059 1.000 16.58917 195 THR C O 1
ATOM 7381 N N . ASN C 1 159 ? -47.56212 10.80464 62.91334 1.000 17.32145 196 ASN C N 1
ATOM 7382 C CA . ASN C 1 159 ? -46.51944 11.82081 62.94758 1.000 15.94861 196 ASN C CA 1
ATOM 7383 C C . ASN C 1 159 ? -45.15493 11.17979 62.69981 1.000 19.70341 196 ASN C C 1
ATOM 7384 O O . ASN C 1 159 ? -44.88827 10.72792 61.58408 1.000 23.30262 196 ASN C O 1
ATOM 7389 N N . GLU C 1 160 ? -44.28725 11.10936 63.71014 1.000 19.68555 197 GLU C N 1
ATOM 7390 C CA . GLU C 1 160 ? -42.90704 10.64866 63.52101 1.000 17.73265 197 GLU C CA 1
ATOM 7391 C C . GLU C 1 160 ? -42.76895 9.23656 64.09541 1.000 19.10145 197 GLU C C 1
ATOM 7392 O O . GLU C 1 160 ? -42.57890 9.05758 65.30666 1.000 20.36632 197 GLU C O 1
ATOM 7398 N N . VAL C 1 161 ? -42.83842 8.24178 63.21731 1.000 17.33274 198 VAL C N 1
ATOM 7399 C CA . VAL C 1 161 ? -42.69105 6.83904 63.60310 1.000 17.97735 198 VAL C CA 1
ATOM 7400 C C . VAL C 1 161 ? -41.20891 6.48660 63.63902 1.000 20.23434 198 VAL C C 1
ATOM 7401 O O . VAL C 1 161 ? -40.50743 6.68216 62.64262 1.000 22.46036 198 VAL C O 1
ATOM 7405 N N . HIS C 1 162 ? -40.72700 5.99593 64.79512 1.000 22.02285 199 HIS C N 1
ATOM 7406 C CA . HIS C 1 162 ? -39.34195 5.55309 64.93954 1.000 21.74228 199 HIS C CA 1
ATOM 7407 C C . HIS C 1 162 ? -39.12812 4.87271 66.28235 1.000 23.19492 199 HIS C C 1
ATOM 7408 O O . HIS C 1 162 ? -39.78884 5.19369 67.27736 1.000 22.67820 199 HIS C O 1
ATOM 7415 N N . ILE C 1 163 ? -38.16193 3.95474 66.29189 1.000 23.07851 200 ILE C N 1
ATOM 7416 C CA . ILE C 1 163 ? -37.69621 3.37378 67.54374 1.000 22.97021 200 ILE C CA 1
ATOM 7417 C C . ILE C 1 163 ? -37.20428 4.48976 68.45277 1.000 26.67278 200 ILE C C 1
ATOM 7418 O O . ILE C 1 163 ? -36.48903 5.40033 68.01465 1.000 27.57077 200 ILE C O 1
ATOM 7423 N N . ARG C 1 164 ? -37.58778 4.42045 69.72844 1.000 24.19082 201 ARG C N 1
ATOM 7424 C CA . ARG C 1 164 ? -37.18880 5.43970 70.69461 1.000 27.78216 201 ARG C CA 1
ATOM 7425 C C . ARG C 1 164 ? -35.68714 5.70270 70.65558 1.000 25.81991 201 ARG C C 1
ATOM 7426 O O . ARG C 1 164 ? -34.87455 4.77396 70.70837 1.000 28.72436 201 ARG C O 1
ATOM 7434 N N . ASP C 1 165 ? -35.33405 6.98637 70.55980 1.000 31.35290 202 ASP C N 1
ATOM 7435 C CA . ASP C 1 165 ? -33.97190 7.52208 70.56094 1.000 32.23430 202 ASP C CA 1
ATOM 7436 C C . ASP C 1 165 ? -33.17931 7.16523 69.31070 1.000 33.06323 202 ASP C C 1
ATOM 7437 O O . ASP C 1 165 ? -31.97281 7.44883 69.25253 1.000 33.07961 202 ASP C O 1
ATOM 7442 N N . ASN C 1 166 ? -33.81705 6.57338 68.29603 1.000 26.45494 203 ASN C N 1
ATOM 7443 C CA . ASN C 1 166 ? -33.15363 6.22403 67.04618 1.000 28.06865 203 ASN C CA 1
ATOM 7444 C C . ASN C 1 166 ? -33.74773 7.11532 65.96246 1.000 29.26265 203 ASN C C 1
ATOM 7445 O O . ASN C 1 166 ? -34.94301 7.01801 65.66111 1.000 27.90424 203 ASN C O 1
ATOM 7450 N N . TRP C 1 167 ? -32.92414 8.00383 65.40368 1.000 26.44840 204 TRP C N 1
ATOM 7451 C CA . TRP C 1 167 ? -33.36319 8.95652 64.39037 1.000 27.13458 204 TRP C CA 1
ATOM 7452 C C . TRP C 1 167 ? -32.80752 8.62754 63.01110 1.000 31.25392 204 TRP C C 1
ATOM 7453 O O . TRP C 1 167 ? -32.97104 9.42231 62.07726 1.000 33.72166 204 TRP C O 1
ATOM 7464 N N . GLY C 1 168 ? -32.18232 7.46146 62.85744 1.000 32.82195 205 GLY C N 1
ATOM 7465 C CA . GLY C 1 168 ? -31.54181 7.07659 61.61661 1.000 35.78349 205 GLY C CA 1
ATOM 7466 C C . GLY C 1 168 ? -32.45000 6.26505 60.71021 1.000 32.22327 205 GLY C C 1
ATOM 7467 O O . GLY C 1 168 ? -33.63301 6.05361 60.98708 1.000 27.17789 205 GLY C O 1
ATOM 7468 N N . LYS C 1 169 ? -31.85460 5.78398 59.61406 1.000 30.11683 206 LYS C N 1
ATOM 7469 C CA . LYS C 1 169 ? -32.60194 5.13630 58.53841 1.000 29.69921 206 LYS C CA 1
ATOM 7470 C C . LYS C 1 169 ? -33.31832 3.89937 59.07859 1.000 30.72260 206 LYS C C 1
ATOM 7471 O O . LYS C 1 169 ? -32.74233 3.14444 59.87060 1.000 33.49457 206 LYS C O 1
ATOM 7477 N N . PRO C 1 170 ? -34.55816 3.65238 58.67058 1.000 33.92046 207 PRO C N 1
ATOM 7478 C CA . PRO C 1 170 ? -35.26875 2.46617 59.15563 1.000 28.64585 207 PRO C CA 1
ATOM 7479 C C . PRO C 1 170 ? -34.68317 1.18402 58.58914 1.000 34.91740 207 PRO C C 1
ATOM 7480 O O . PRO C 1 170 ? -34.11193 1.16661 57.49565 1.000 34.86678 207 PRO C O 1
ATOM 7484 N N . THR C 1 171 ? -34.85129 0.09572 59.33919 1.000 31.66420 208 THR C N 1
ATOM 7485 C CA . THR C 1 171 ? -34.61026 -1.21311 58.75071 1.000 35.04570 208 THR C CA 1
ATOM 7486 C C . THR C 1 171 ? -35.72987 -1.54291 57.76625 1.000 35.75691 208 THR C C 1
ATOM 7487 O O . THR C 1 171 ? -36.75695 -0.85852 57.70047 1.000 36.14242 208 THR C O 1
ATOM 7491 N N . ALA C 1 172 ? -35.52855 -2.61503 56.99131 1.000 36.41713 209 ALA C N 1
ATOM 7492 C CA . ALA C 1 172 ? -36.58342 -3.07261 56.09181 1.000 38.44249 209 ALA C CA 1
ATOM 7493 C C . ALA C 1 172 ? -37.83880 -3.43615 56.87282 1.000 36.36192 209 ALA C C 1
ATOM 7494 O O . ALA C 1 172 ? -38.96399 -3.18169 56.41637 1.000 37.24624 209 ALA C O 1
ATOM 7496 N N . GLU C 1 173 ? -37.65743 -4.01556 58.06394 1.000 36.99645 210 GLU C N 1
ATOM 7497 C CA . GLU C 1 173 ? -38.77542 -4.30297 58.95712 1.000 36.75701 210 GLU C CA 1
ATOM 7498 C C . GLU C 1 173 ? -39.50214 -3.02762 59.37580 1.000 33.18115 210 GLU C C 1
ATOM 7499 O O . GLU C 1 173 ? -40.73725 -2.95325 59.29768 1.000 32.76909 210 GLU C O 1
ATOM 7505 N N . ASN C 1 174 ? -38.75143 -2.03335 59.86444 1.000 32.07004 211 ASN C N 1
ATOM 7506 C CA . ASN C 1 174 ? -39.35243 -0.76936 60.29264 1.000 32.00507 211 ASN C CA 1
ATOM 7507 C C . ASN C 1 174 ? -40.15043 -0.13819 59.16276 1.000 33.69207 211 ASN C C 1
ATOM 7508 O O . ASN C 1 174 ? -41.27610 0.33916 59.36439 1.000 30.83600 211 ASN C O 1
ATOM 7513 N N . LEU C 1 175 ? -39.56803 -0.12733 57.96661 1.000 29.97746 212 LEU C N 1
ATOM 7514 C CA . LEU C 1 175 ? -40.18993 0.53267 56.82875 1.000 32.67002 212 LEU C CA 1
ATOM 7515 C C . LEU C 1 175 ? -41.46129 -0.18624 56.39789 1.000 29.92692 212 LEU C C 1
ATOM 7516 O O . LEU C 1 175 ? -42.45928 0.46289 56.05179 1.000 31.45450 212 LEU C O 1
ATOM 7521 N N . GLU C 1 176 ? -41.44570 -1.52466 56.41453 1.000 31.24229 213 GLU C N 1
ATOM 7522 C CA . GLU C 1 176 ? -42.62952 -2.29843 56.05857 1.000 33.55679 213 GLU C CA 1
ATOM 7523 C C . GLU C 1 176 ? -43.78788 -1.98945 56.99791 1.000 33.32014 213 GLU C C 1
ATOM 7524 O O . GLU C 1 176 ? -44.92520 -1.77351 56.55638 1.000 33.21501 213 GLU C O 1
ATOM 7530 N N . VAL C 1 177 ? -43.51788 -1.96760 58.30432 1.000 29.29695 214 VAL C N 1
ATOM 7531 C CA . VAL C 1 177 ? -44.58228 -1.73976 59.27200 1.000 29.36128 214 VAL C CA 1
ATOM 7532 C C . VAL C 1 177 ? -45.11462 -0.32322 59.14794 1.000 28.09704 214 VAL C C 1
ATOM 7533 O O . VAL C 1 177 ? -46.32877 -0.09406 59.20505 1.000 27.36745 214 VAL C O 1
ATOM 7537 N N . GLN C 1 178 ? -44.21869 0.64666 58.97070 1.000 24.86529 215 GLN C N 1
ATOM 7538 C CA . GLN C 1 178 ? -44.64848 2.04170 58.90451 1.000 22.17890 215 GLN C CA 1
ATOM 7539 C C . GLN C 1 178 ? -45.40192 2.34024 57.60456 1.000 26.27476 215 GLN C C 1
ATOM 7540 O O . GLN C 1 178 ? -46.36616 3.10467 57.61234 1.000 23.97078 215 GLN C O 1
ATOM 7546 N N . ASN C 1 179 ? -45.00320 1.73135 56.48345 1.000 26.97684 216 ASN C N 1
ATOM 7547 C CA . ASN C 1 179 ? -45.80986 1.86047 55.26932 1.000 26.36436 216 ASN C CA 1
ATOM 7548 C C . ASN C 1 179 ? -47.18216 1.23202 55.43944 1.000 24.72697 216 ASN C C 1
ATOM 7549 O O . ASN C 1 179 ? -48.16360 1.71290 54.85548 1.000 27.90605 216 ASN C O 1
ATOM 7554 N N . ALA C 1 180 ? -47.26952 0.14768 56.21630 1.000 26.55226 217 ALA C N 1
ATOM 7555 C CA . ALA C 1 180 ? -48.56648 -0.45986 56.47033 1.000 29.47611 217 ALA C CA 1
ATOM 7556 C C . ALA C 1 180 ? -49.46667 0.48326 57.25179 1.000 27.53919 217 ALA C C 1
ATOM 7557 O O . ALA C 1 180 ? -50.67415 0.54812 56.99038 1.000 25.36270 217 ALA C O 1
ATOM 7559 N N . TYR C 1 181 ? -48.89883 1.22581 58.21430 1.000 22.95294 218 TYR C N 1
ATOM 7560 C CA . TYR C 1 181 ? -49.66106 2.25786 58.90976 1.000 22.50010 218 TYR C CA 1
ATOM 7561 C C . TYR C 1 181 ? -50.36124 3.17698 57.92182 1.000 24.34642 218 TYR C C 1
ATOM 7562 O O . TYR C 1 181 ? -51.54778 3.48746 58.07250 1.000 22.55012 218 TYR C O 1
ATOM 7571 N N . ASN C 1 182 ? -49.61736 3.65010 56.92132 1.000 22.28114 219 ASN C N 1
ATOM 7572 C CA . ASN C 1 182 ? -50.17234 4.61042 55.97247 1.000 21.31516 219 ASN C CA 1
ATOM 7573 C C . ASN C 1 182 ? -51.33325 4.00287 55.19186 1.000 24.27797 219 ASN C C 1
ATOM 7574 O O . ASN C 1 182 ? -52.36512 4.65546 54.99352 1.000 22.36967 219 ASN C O 1
ATOM 7579 N N . GLN C 1 183 ? -51.18976 2.74385 54.75853 1.000 23.51094 220 GLN C N 1
ATOM 7580 C CA . GLN C 1 183 ? -52.26019 2.07716 54.01508 1.000 25.18245 220 GLN C CA 1
ATOM 7581 C C . GLN C 1 183 ? -53.49028 1.83727 54.88983 1.000 25.37266 220 GLN C C 1
ATOM 7582 O O . GLN C 1 183 ? -54.62543 1.96907 54.42266 1.000 26.26502 220 GLN C O 1
ATOM 7588 N N . ILE C 1 184 ? -53.28829 1.48135 56.16107 1.000 25.93141 221 ILE C N 1
ATOM 7589 C CA . ILE C 1 184 ? -54.41882 1.25417 57.06027 1.000 28.00414 221 ILE C CA 1
ATOM 7590 C C . ILE C 1 184 ? -55.22248 2.53211 57.24006 1.000 25.46715 221 ILE C C 1
ATOM 7591 O O . ILE C 1 184 ? -56.45992 2.52343 57.22946 1.000 27.29182 221 ILE C O 1
ATOM 7596 N N . PHE C 1 185 ? -54.52298 3.64575 57.44124 1.000 21.85282 222 PHE C N 1
ATOM 7597 C CA . PHE C 1 185 ? -55.15120 4.95483 57.57540 1.000 21.01956 222 PHE C CA 1
ATOM 7598 C C . PHE C 1 185 ? -56.04047 5.27927 56.38255 1.000 21.70571 222 PHE C C 1
ATOM 7599 O O . PHE C 1 185 ? -57.22268 5.60723 56.54450 1.000 22.72900 222 PHE C O 1
ATOM 7607 N N . VAL C 1 186 ? -55.48776 5.18335 55.17430 1.000 20.46300 223 VAL C N 1
ATOM 7608 C CA . VAL C 1 186 ? -56.27405 5.46020 53.96625 1.000 23.05534 223 VAL C CA 1
ATOM 7609 C C . VAL C 1 186 ? -57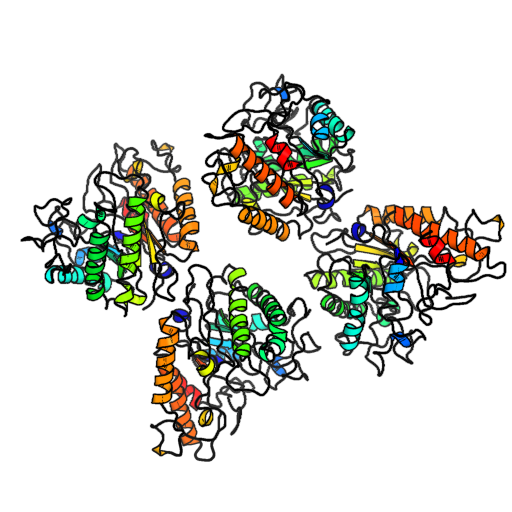.47576 4.52319 53.88136 1.000 24.30065 223 VAL C C 1
ATOM 7610 O O . VAL C 1 186 ? -58.60706 4.96075 53.63194 1.000 26.26894 223 VAL C O 1
ATOM 7614 N N . ASP C 1 187 ? -57.25396 3.22048 54.10861 1.000 23.84283 224 ASP C N 1
ATOM 7615 C CA . ASP C 1 187 ? -58.34511 2.25210 54.00215 1.000 27.39654 224 ASP C CA 1
ATOM 7616 C C . ASP C 1 187 ? -59.52020 2.62881 54.89766 1.000 27.77793 224 ASP C C 1
ATOM 7617 O O . ASP C 1 187 ? -60.67760 2.63047 54.46264 1.000 28.49412 224 ASP C O 1
ATOM 7622 N N A VAL C 1 188 ? -59.23837 2.94459 56.16046 0.448 26.58258 225 VAL C N 1
ATOM 7623 N N B VAL C 1 188 ? -59.24411 2.94668 56.16448 0.552 26.58259 225 VAL C N 1
ATOM 7624 C CA A VAL C 1 188 ? -60.32376 3.11624 57.11561 0.448 27.50375 225 VAL C CA 1
ATOM 7625 C CA B VAL C 1 188 ? -60.34978 3.10321 57.10369 0.552 27.51213 225 VAL C CA 1
ATOM 7626 C C A VAL C 1 188 ? -61.04137 4.44451 56.90324 0.448 27.46451 225 VAL C C 1
ATOM 7627 C C B VAL C 1 188 ? -61.03936 4.45677 56.95323 0.552 27.47006 225 VAL C C 1
ATOM 7628 O O A VAL C 1 188 ? -62.27458 4.50481 56.96115 0.448 27.79873 225 VAL C O 1
ATOM 7629 O O B VAL C 1 188 ? -62.26124 4.54640 57.11765 0.552 27.76026 225 VAL C O 1
ATOM 7636 N N . VAL C 1 189 ? -60.29607 5.52234 56.64250 1.000 25.39197 226 VAL C N 1
ATOM 7637 C CA . VAL C 1 189 ? -60.92482 6.83485 56.48537 1.000 22.75407 226 VAL C CA 1
ATOM 7638 C C . VAL C 1 189 ? -61.88924 6.83011 55.30769 1.000 23.52291 226 VAL C C 1
ATOM 7639 O O . VAL C 1 189 ? -63.01657 7.32392 55.40763 1.000 24.61320 226 VAL C O 1
ATOM 7643 N N . ARG C 1 190 ? -61.45527 6.28782 54.17033 1.000 24.07517 227 ARG C N 1
ATOM 7644 C CA . ARG C 1 190 ? -62.33748 6.26754 53.00583 1.000 27.47149 227 ARG C CA 1
ATOM 7645 C C . ARG C 1 190 ? -63.61453 5.50113 53.29540 1.000 30.84864 227 ARG C C 1
ATOM 7646 O O . ARG C 1 190 ? -64.67357 5.83058 52.74387 1.000 31.68234 227 ARG C O 1
ATOM 7654 N N . ALA C 1 191 ? -63.54151 4.49009 54.16251 1.000 28.94497 228 ALA C N 1
ATOM 7655 C CA . ALA C 1 191 ? -64.71162 3.68292 54.48144 1.000 31.00266 228 ALA C CA 1
ATOM 7656 C C . ALA C 1 191 ? -65.72472 4.41960 55.34894 1.000 34.60532 228 ALA C C 1
ATOM 7657 O O . ALA C 1 191 ? -66.86356 3.95061 55.46078 1.000 36.90343 228 ALA C O 1
ATOM 7659 N N . THR C 1 192 ? -65.35992 5.56144 55.93983 1.000 31.79401 229 THR C N 1
ATOM 7660 C CA . THR C 1 192 ? -66.25724 6.26559 56.84971 1.000 31.69842 229 THR C CA 1
ATOM 7661 C C . THR C 1 192 ? -67.16432 7.26700 56.14992 1.000 37.24012 229 THR C C 1
ATOM 7662 O O . THR C 1 192 ? -68.02674 7.85619 56.80985 1.000 42.11282 229 THR C O 1
ATOM 7666 N N . GLY C 1 193 ? -66.97987 7.49717 54.85158 1.000 31.35667 230 GLY C N 1
ATOM 7667 C CA . GLY C 1 193 ? -67.96173 8.25976 54.10623 1.000 34.18280 230 GLY C CA 1
ATOM 7668 C C . GLY C 1 193 ? -68.02691 9.73196 54.48264 1.000 33.53106 230 GLY C C 1
ATOM 7669 O O . GLY C 1 193 ? -67.05907 10.34217 54.94636 1.000 29.02205 230 GLY C O 1
ATOM 7670 N N . GLY C 1 194 ? -69.20435 10.31252 54.27479 1.000 37.03143 231 GLY C N 1
ATOM 7671 C CA . GLY C 1 194 ? -69.32495 11.75079 54.41556 1.000 32.69794 231 GLY C CA 1
ATOM 7672 C C . GLY C 1 194 ? -68.42593 12.44109 53.41074 1.000 29.30648 231 GLY C C 1
ATOM 7673 O O . GLY C 1 194 ? -68.30090 12.03075 52.25288 1.000 32.66604 231 GLY C O 1
ATOM 7674 N N . ASN C 1 195 ? -67.78847 13.51046 53.84546 1.000 26.19990 232 ASN C N 1
ATOM 7675 C CA A ASN C 1 195 ? -66.80084 14.16398 53.00734 0.694 25.30645 232 ASN C CA 1
ATOM 7676 C CA B ASN C 1 195 ? -66.79574 14.15213 52.99667 0.306 25.38233 232 ASN C CA 1
ATOM 7677 C C . ASN C 1 195 ? -65.43995 13.47760 53.08080 1.000 28.36772 232 ASN C C 1
ATOM 7678 O O . ASN C 1 195 ? -64.46453 14.01041 52.54363 1.000 25.44341 232 ASN C O 1
ATOM 7687 N N . ASN C 1 196 ? -65.35010 12.32320 53.74766 1.000 23.31964 233 ASN C N 1
ATOM 7688 C CA . ASN C 1 196 ? -64.05621 11.67009 53.88370 1.000 22.45458 233 ASN C CA 1
ATOM 7689 C C . ASN C 1 196 ? -63.67542 10.85916 52.65397 1.000 23.00809 233 ASN C C 1
ATOM 7690 O O . ASN C 1 196 ? -62.52957 10.40159 52.56880 1.000 25.61124 233 ASN C O 1
ATOM 7695 N N . ALA C 1 197 ? -64.60125 10.66981 51.70554 1.000 24.43183 234 ALA C N 1
ATOM 7696 C CA . ALA C 1 197 ? -64.28403 9.89311 50.50986 1.000 26.74830 234 ALA C CA 1
ATOM 7697 C C . ALA C 1 197 ? -63.18631 10.56191 49.68633 1.000 24.40247 234 ALA C C 1
ATOM 7698 O O . ALA C 1 197 ? -62.33747 9.88222 49.09806 1.000 21.84481 234 ALA C O 1
ATOM 7700 N N . LYS C 1 198 ? -63.18919 11.89563 49.63462 1.000 22.60070 235 LYS C N 1
ATOM 7701 C CA . LYS C 1 198 ? -62.19121 12.64539 48.87955 1.000 21.01123 235 LYS C CA 1
ATOM 7702 C C . LYS C 1 198 ? -61.52768 13.72226 49.72898 1.000 23.83071 235 LYS C C 1
ATOM 7703 O O . LYS C 1 198 ? -60.95627 14.67227 49.17790 1.000 22.12866 235 LYS C O 1
ATOM 7709 N N . ARG C 1 199 ? -61.59251 13.59476 51.05488 1.000 20.27067 236 ARG C N 1
ATOM 7710 C CA . ARG C 1 199 ? -60.81270 14.47102 51.91806 1.000 18.62223 236 ARG C CA 1
ATOM 7711 C C . ARG C 1 199 ? -59.32526 14.33523 51.60911 1.000 17.23186 236 ARG C C 1
ATOM 7712 O O . ARG C 1 199 ? -58.83849 13.25142 51.27995 1.000 19.19812 236 ARG C O 1
ATOM 7720 N N . HIS C 1 200 ? -58.60244 15.45159 51.71671 1.000 16.89978 237 HIS C N 1
ATOM 7721 C CA . HIS C 1 200 ? -57.14988 15.43833 51.61952 1.000 14.16465 237 HIS C CA 1
ATOM 7722 C C . HIS C 1 200 ? -56.55162 14.60943 52.75405 1.000 16.86476 237 HIS C C 1
ATOM 7723 O O . HIS C 1 200 ? -56.68421 14.96863 53.93117 1.000 16.61472 237 HIS C O 1
ATOM 7730 N N . LEU C 1 201 ? -55.88023 13.51224 52.40528 1.000 15.58478 238 LEU C N 1
ATOM 7731 C CA . LEU C 1 201 ? -55.20882 12.66031 53.38418 1.000 16.20069 238 LEU C CA 1
ATOM 7732 C C . LEU C 1 201 ? -53.70001 12.79779 53.22962 1.000 17.39729 238 LEU C C 1
ATOM 7733 O O . LEU C 1 201 ? -53.17940 12.81021 52.11205 1.000 17.52799 238 LEU C O 1
ATOM 7738 N N . ILE C 1 202 ? -53.00102 12.91892 54.35792 1.000 15.49723 239 ILE C N 1
ATOM 7739 C CA . ILE C 1 202 ? -51.58518 13.25616 54.39146 1.000 16.13858 239 ILE C CA 1
ATOM 7740 C C . ILE C 1 202 ? -50.82640 12.10921 55.05545 1.000 15.99219 239 ILE C C 1
ATOM 7741 O O . ILE C 1 202 ? -51.16980 11.69566 56.16785 1.000 15.70625 239 ILE C O 1
ATOM 7746 N N . LEU C 1 203 ? -49.81741 11.58768 54.34698 1.000 17.95362 240 LEU C N 1
ATOM 7747 C CA . LEU C 1 203 ? -49.11810 10.34715 54.65472 1.000 19.56671 240 LEU C CA 1
ATOM 7748 C C . LEU C 1 203 ? -47.65939 10.65862 54.93908 1.000 18.95859 240 LEU C C 1
ATOM 7749 O O . LEU C 1 203 ? -47.04459 11.43672 54.21311 1.000 21.37915 240 LEU C O 1
ATOM 7754 N N . GLN C 1 204 ? -47.08775 10.03107 55.96917 1.000 18.88102 241 GLN C N 1
ATOM 7755 C CA . GLN C 1 204 ? -45.76333 10.41208 56.43149 1.000 19.56803 241 GLN C CA 1
ATOM 7756 C C . GLN C 1 204 ? -44.69128 9.48588 55.87693 1.000 18.71840 241 GLN C C 1
ATOM 7757 O O . GLN C 1 204 ? -44.91294 8.28090 55.70540 1.000 20.28670 241 GLN C O 1
ATOM 7763 N N . THR C 1 205 ? -43.52174 10.05126 55.60538 1.000 19.96262 242 THR C N 1
ATOM 7764 C CA . THR C 1 205 ? -42.35212 9.21012 55.43361 1.000 20.08736 242 THR C CA 1
ATOM 7765 C C . THR C 1 205 ? -41.86429 8.73942 56.80547 1.000 20.39506 242 THR C C 1
ATOM 7766 O O . THR C 1 205 ? -42.32107 9.21209 57.85060 1.000 20.08335 242 THR C O 1
ATOM 7770 N N . TYR C 1 206 ? -40.95494 7.76742 56.79574 1.000 21.69783 243 TYR C N 1
ATOM 7771 C CA . TYR C 1 206 ? -40.46186 7.21891 58.05113 1.000 22.62011 243 TYR C CA 1
ATOM 7772 C C . TYR C 1 206 ? -39.77890 8.30430 58.86844 1.000 22.64589 243 TYR C C 1
ATOM 7773 O O . TYR C 1 206 ? -38.91858 9.02500 58.35500 1.000 22.08587 243 TYR C O 1
ATOM 7782 N N . VAL C 1 207 ? -40.16087 8.39566 60.15385 1.000 20.29381 244 VAL C N 1
ATOM 7783 C CA . VAL C 1 207 ? -39.78406 9.44276 61.11253 1.000 18.64706 244 VAL C CA 1
ATOM 7784 C C . VAL C 1 207 ? -39.86493 10.83874 60.48181 1.000 20.28245 244 VAL C C 1
ATOM 7785 O O . VAL C 1 207 ? -39.21825 11.79416 60.93627 1.000 19.63667 244 VAL C O 1
ATOM 7789 N N . CYS C 1 208 ? -40.72877 10.97524 59.47416 1.000 17.88953 245 CYS C N 1
ATOM 7790 C CA . CYS C 1 208 ? -40.89619 12.22427 58.71781 1.000 19.59707 245 CYS C CA 1
ATOM 7791 C C . CYS C 1 208 ? -39.57515 12.78174 58.20580 1.000 18.25375 245 CYS C C 1
ATOM 7792 O O . CYS C 1 208 ? -39.43912 13.98314 57.98297 1.000 20.67222 245 CYS C O 1
ATOM 7795 N N . ASN C 1 209 ? -38.59838 11.91549 57.97047 1.000 19.45191 246 ASN C N 1
ATOM 7796 C CA . ASN C 1 209 ? -37.39402 12.33251 57.28715 1.000 23.14187 246 ASN C CA 1
ATOM 7797 C C . ASN C 1 209 ? -37.56203 11.99378 55.81367 1.000 22.71605 246 ASN C C 1
ATOM 7798 O O . ASN C 1 209 ? -37.78165 10.82004 55.48439 1.000 24.74498 246 ASN C O 1
ATOM 7803 N N . PRO C 1 210 ? -37.52056 12.97486 54.90675 1.000 21.27393 247 PRO C N 1
ATOM 7804 C CA . PRO C 1 210 ? -37.82084 12.67221 53.49028 1.000 25.63686 247 PRO C CA 1
ATOM 7805 C C . PRO C 1 210 ? -36.80904 11.74297 52.84246 1.000 26.83793 247 PRO C C 1
ATOM 7806 O O . PRO C 1 210 ? -37.17280 10.98023 51.93959 1.000 26.55536 247 PRO C O 1
ATOM 7810 N N . TRP C 1 211 ? -35.54904 11.76907 53.28752 1.000 24.85059 248 TRP C N 1
ATOM 7811 C CA . TRP C 1 211 ? -34.52977 10.89033 52.72845 1.000 31.78168 248 TRP C CA 1
ATOM 7812 C C . TRP C 1 211 ? -34.81023 9.42354 53.02251 1.000 30.77207 248 TRP C C 1
ATOM 7813 O O . TRP C 1 211 ? -34.23723 8.54859 52.36396 1.000 31.76622 248 TRP C O 1
ATOM 7824 N N . PHE C 1 212 ? -35.68338 9.13220 53.98074 1.000 25.87448 249 PHE C N 1
ATOM 7825 C CA . PHE C 1 212 ? -36.02221 7.75578 54.29418 1.000 28.70659 249 PHE C CA 1
ATOM 7826 C C . PHE C 1 212 ? -37.22711 7.27438 53.50097 1.000 31.56794 249 PHE C C 1
ATOM 7827 O O . PHE C 1 212 ? -37.66965 6.13378 53.68615 1.000 30.62620 249 PHE C O 1
ATOM 7835 N N . GLY C 1 213 ? -37.75802 8.10962 52.61442 1.000 27.48160 250 GLY C N 1
ATOM 7836 C CA . GLY C 1 213 ? -38.82375 7.67157 51.73456 1.000 30.71256 250 GLY C CA 1
ATOM 7837 C C . GLY C 1 213 ? -38.59594 7.94206 50.25966 1.000 29.06168 250 GLY C C 1
ATOM 7838 O O . GLY C 1 213 ? -39.19559 7.27484 49.41127 1.000 28.98228 250 GLY C O 1
ATOM 7839 N N . ILE C 1 214 ? -37.73144 8.90855 49.93286 1.000 31.61248 251 ILE C N 1
ATOM 7840 C CA . ILE C 1 214 ? -37.65821 9.42271 48.56410 1.000 28.86122 251 ILE C CA 1
ATOM 7841 C C . ILE C 1 214 ? -36.83695 8.55219 47.62568 1.000 35.47968 251 ILE C C 1
ATOM 7842 O O . ILE C 1 214 ? -36.90650 8.74548 46.40399 1.000 36.08766 251 ILE C O 1
ATOM 7847 N N . GLU C 1 215 ? -36.08916 7.58179 48.14034 1.000 31.94748 252 GLU C N 1
ATOM 7848 C CA . GLU C 1 215 ? -35.25438 6.72955 47.30574 1.000 40.90545 252 GLU C CA 1
ATOM 7849 C C . GLU C 1 215 ? -35.85129 5.33129 47.19712 1.000 38.02085 252 GLU C C 1
ATOM 7850 O O . GLU C 1 215 ? -36.43167 4.81405 48.15734 1.000 38.22359 252 GLU C O 1
ATOM 7856 N N . ASN C 1 216 ? -35.71616 4.73258 46.01070 1.000 45.17222 253 ASN C N 1
ATOM 7857 C CA . ASN C 1 216 ? -35.90870 3.29296 45.80937 1.000 49.33199 253 ASN C CA 1
ATOM 7858 C C . ASN C 1 216 ? -37.33790 2.84565 46.09796 1.000 45.13993 253 ASN C C 1
ATOM 7859 O O . ASN C 1 216 ? -37.57653 1.67850 46.41985 1.000 45.96428 253 ASN C O 1
ATOM 7864 N N . GLY C 1 217 ? -38.29896 3.75581 45.97393 1.000 40.56465 254 GLY C N 1
ATOM 7865 C CA . GLY C 1 217 ? -39.65801 3.45266 46.39616 1.000 40.03186 254 GLY C CA 1
ATOM 7866 C C . GLY C 1 217 ? -39.79784 3.11954 47.86956 1.000 41.58533 254 GLY C C 1
ATOM 7867 O O . GLY C 1 217 ? -40.70207 2.36209 48.24099 1.000 39.57906 254 GLY C O 1
ATOM 7868 N N . ASP C 1 218 ? -38.93116 3.66927 48.72757 1.000 37.55192 255 ASP C N 1
ATOM 7869 C CA . ASP C 1 218 ? -39.01633 3.36254 50.15578 1.000 37.80279 255 ASP C CA 1
ATOM 7870 C C . ASP C 1 218 ? -40.37441 3.76975 50.72788 1.000 37.74310 255 ASP C C 1
ATOM 7871 O O . ASP C 1 218 ? -41.01074 2.99908 51.45830 1.000 33.87333 255 ASP C O 1
ATOM 7876 N N . PHE C 1 219 ? -40.83153 4.98173 50.41044 1.000 31.63051 256 PHE C N 1
ATOM 7877 C CA . PHE C 1 219 ? -42.20009 5.39209 50.70841 1.000 29.07946 256 PHE C CA 1
ATOM 7878 C C . PHE C 1 219 ? -43.13088 4.74804 49.68822 1.000 30.22191 256 PHE C C 1
ATOM 7879 O O . PHE C 1 219 ? -42.98857 4.97870 48.48239 1.000 28.83827 256 PHE C O 1
ATOM 7887 N N . ILE C 1 220 ? -44.08798 3.95500 50.15322 1.000 28.19307 257 ILE C N 1
ATOM 7888 C CA . ILE C 1 220 ? -45.01338 3.26839 49.25260 1.000 29.63014 257 ILE C CA 1
ATOM 7889 C C . ILE C 1 220 ? -46.29254 4.08321 49.16843 1.000 27.99273 257 ILE C C 1
ATOM 7890 O O . ILE C 1 220 ? -46.93820 4.34512 50.19316 1.000 27.47275 257 ILE C O 1
ATOM 7895 N N . ILE C 1 221 ? -46.65844 4.48773 47.95186 1.000 27.38557 258 ILE C N 1
ATOM 7896 C CA . ILE C 1 221 ? -47.90000 5.21789 47.74593 1.000 28.68644 258 ILE C CA 1
ATOM 7897 C C . ILE C 1 221 ? -49.05770 4.26655 48.01002 1.000 27.99573 258 ILE C C 1
ATOM 7898 O O . ILE C 1 221 ? -49.18083 3.23420 47.33229 1.000 26.97041 258 ILE C O 1
ATOM 7903 N N . PRO C 1 222 ? -49.92548 4.56767 48.96687 1.000 27.27099 259 PRO C N 1
ATOM 7904 C CA . PRO C 1 222 ? -51.02718 3.65475 49.26986 1.000 28.70328 259 PRO C CA 1
ATOM 7905 C C . PRO C 1 222 ? -52.01118 3.57673 48.11645 1.000 28.47801 259 PRO C C 1
ATOM 7906 O O . PRO C 1 222 ? -52.12304 4.48218 47.28448 1.000 28.83000 259 PRO C O 1
ATOM 7910 N N . LYS C 1 223 ? -52.73070 2.46412 48.07361 1.000 28.42871 260 LYS C N 1
ATOM 7911 C CA . LYS C 1 223 ? -53.85832 2.34785 47.16294 1.000 28.27508 260 LYS C CA 1
ATOM 7912 C C . LYS C 1 223 ? -55.06595 3.06420 47.76200 1.000 32.98414 260 LYS C C 1
ATOM 7913 O O . LYS C 1 223 ? -55.47620 2.76601 48.88707 1.000 33.10710 260 LYS C O 1
ATOM 7919 N N . ASP C 1 224 ? -55.61672 4.03026 47.03149 1.000 28.68008 261 ASP C N 1
ATOM 7920 C CA . ASP C 1 224 ? -56.74738 4.80917 47.51083 1.000 26.59890 261 ASP C CA 1
ATOM 7921 C C . ASP C 1 224 ? -58.04449 4.26689 46.89530 1.000 29.85327 261 ASP C C 1
ATOM 7922 O O . ASP C 1 224 ? -58.03767 3.33491 46.08652 1.000 32.32042 261 ASP C O 1
ATOM 7927 N N . ALA C 1 225 ? -59.17283 4.85527 47.29581 1.000 27.56167 262 ALA C N 1
ATOM 7928 C CA . ALA C 1 225 ? -60.47953 4.42074 46.81515 1.000 28.45602 262 ALA C CA 1
ATOM 7929 C C . ALA C 1 225 ? -60.54957 4.47394 45.29012 1.000 32.43627 262 ALA C C 1
ATOM 7930 O O . ALA C 1 225 ? -59.89062 5.29341 44.64782 1.000 29.19901 262 ALA C O 1
ATOM 7932 N N . GLU C 1 226 ? -61.34585 3.57201 44.70683 1.000 32.37381 263 GLU C N 1
ATOM 7933 C CA . GLU C 1 226 ? -61.47520 3.52617 43.25526 1.000 36.28397 263 GLU C CA 1
ATOM 7934 C C . GLU C 1 226 ? -61.93731 4.87299 42.72249 1.000 33.17698 263 GLU C C 1
ATOM 7935 O O . GLU C 1 226 ? -62.90775 5.45089 43.21832 1.000 35.52701 263 GLU C O 1
ATOM 7941 N N . GLY C 1 227 ? -61.21417 5.39312 41.73920 1.000 28.97070 264 GLY C N 1
ATOM 7942 C CA . GLY C 1 227 ? -61.52053 6.67733 41.15701 1.000 26.64762 264 GLY C CA 1
ATOM 7943 C C . GLY C 1 227 ? -60.71309 7.83119 41.71783 1.000 24.70402 264 GLY C C 1
ATOM 7944 O O . GLY C 1 227 ? -60.57514 8.85047 41.04630 1.000 25.57502 264 GLY C O 1
ATOM 7945 N N . ASN C 1 228 ? -60.17102 7.69838 42.94113 1.000 23.76748 265 ASN C N 1
ATOM 7946 C CA . ASN C 1 228 ? -59.34678 8.75478 43.50823 1.000 23.32680 265 ASN C CA 1
ATOM 7947 C C . ASN C 1 228 ? -57.97497 8.86998 42.84050 1.000 22.30844 265 ASN C C 1
ATOM 7948 O O . ASN C 1 228 ? -57.41691 9.96834 42.78338 1.000 22.71382 265 ASN C O 1
ATOM 7953 N N . GLY C 1 229 ? -57.38706 7.76507 42.38118 1.000 25.36795 266 GLY C N 1
ATOM 7954 C CA . GLY C 1 229 ? -55.98843 7.84502 41.94783 1.000 24.78662 266 GLY C CA 1
ATOM 7955 C C . GLY C 1 229 ? -55.07417 8.25566 43.09341 1.000 24.50095 266 GLY C C 1
ATOM 7956 O O . GLY C 1 229 ? -55.35769 8.00517 44.26199 1.000 23.38036 266 GLY C O 1
ATOM 7957 N N . ASN C 1 230 ? -53.95678 8.89246 42.74907 1.000 23.65096 267 ASN C N 1
ATOM 7958 C CA . ASN C 1 230 ? -53.06090 9.49099 43.74356 1.000 23.27731 267 ASN C CA 1
ATOM 7959 C C . ASN C 1 230 ? -53.48619 10.89071 44.18513 1.000 22.11074 267 ASN C C 1
ATOM 7960 O O . ASN C 1 230 ? -52.85185 11.45877 45.07762 1.000 21.66893 267 ASN C O 1
ATOM 7965 N N . ASN C 1 231 ? -54.54094 11.46481 43.60228 1.000 20.78755 268 ASN C N 1
ATOM 7966 C CA . ASN C 1 231 ? -54.75276 12.91140 43.64408 1.000 18.92863 268 ASN C CA 1
ATOM 7967 C C . ASN C 1 231 ? -55.23881 13.46661 44.97975 1.000 22.28379 268 ASN C C 1
ATOM 7968 O O . ASN C 1 231 ? -55.19591 14.69446 45.15995 1.000 20.06797 268 ASN C O 1
ATOM 7973 N N . TYR C 1 232 ? -55.69774 12.62872 45.91302 1.000 18.99911 269 TYR C N 1
ATOM 7974 C CA . TYR C 1 232 ? -56.25454 13.13014 47.16273 1.000 18.74282 269 TYR C CA 1
ATOM 7975 C C . TYR C 1 232 ? -55.35724 12.79989 48.34656 1.000 21.97342 269 TYR C C 1
ATOM 7976 O O . TYR C 1 232 ? -55.81356 12.83261 49.49403 1.000 20.20760 269 TYR C O 1
ATOM 7985 N N . MET C 1 233 ? -54.07372 12.54886 48.06778 1.000 17.27259 270 MET C N 1
ATOM 7986 C CA . MET C 1 233 ? -53.08406 12.14381 49.05976 1.000 17.45140 270 MET C CA 1
ATOM 7987 C C . MET C 1 233 ? -51.87690 13.05840 48.92948 1.000 18.80561 270 MET C C 1
ATOM 7988 O O . MET C 1 233 ? -51.50139 13.44969 47.81959 1.000 19.39899 270 MET C O 1
ATOM 7993 N N . SER C 1 234 ? -51.30285 13.45078 50.06904 1.000 17.71236 271 SER C N 1
ATOM 7994 C CA . SER C 1 234 ? -50.00070 14.10161 50.12775 1.000 17.44252 271 SER C CA 1
ATOM 7995 C C . SER C 1 234 ? -48.98978 13.21608 50.84484 1.000 19.11909 271 SER C C 1
ATOM 7996 O O . SER C 1 234 ? -49.35142 12.36124 51.66045 1.000 17.82083 271 SER C O 1
ATOM 7999 N N . VAL C 1 235 ? -47.72533 13.41438 50.48000 1.000 15.37915 272 VAL C N 1
ATOM 8000 C CA . VAL C 1 235 ? -46.58119 12.94462 51.25017 1.000 18.69525 272 VAL C CA 1
ATOM 8001 C C . VAL C 1 235 ? -46.16414 14.06868 52.18818 1.000 18.37765 272 VAL C C 1
ATOM 8002 O O . VAL C 1 235 ? -45.97949 15.21823 51.75658 1.000 19.24070 272 VAL C O 1
ATOM 8006 N N . GLU C 1 236 ? -46.00527 13.73474 53.46499 1.000 15.68292 273 GLU C N 1
ATOM 8007 C CA . GLU C 1 236 ? -45.55396 14.66860 54.48580 1.000 17.20085 273 GLU C CA 1
ATOM 8008 C C . GLU C 1 236 ? -44.16015 14.29246 54.95129 1.000 18.15052 273 GLU C C 1
ATOM 8009 O O . GLU C 1 236 ? -43.87302 13.11881 55.20994 1.000 18.18992 273 GLU C O 1
ATOM 8015 N N . PHE C 1 237 ? -43.30613 15.29773 55.06491 1.000 18.55666 274 PHE C N 1
ATOM 8016 C CA . PHE C 1 237 ? -42.06527 15.13727 55.79536 1.000 18.76262 274 PHE C CA 1
ATOM 8017 C C . PHE C 1 237 ? -41.85888 16.38979 56.61903 1.000 17.13679 274 PHE C C 1
ATOM 8018 O O . PHE C 1 237 ? -42.53629 17.40499 56.43695 1.000 16.82131 274 PHE C O 1
ATOM 8026 N N . HIS C 1 238 ? -40.94846 16.28981 57.57226 1.000 16.36880 275 HIS C N 1
ATOM 8027 C CA . HIS C 1 238 ? -40.53426 17.43913 58.35362 1.000 17.17460 275 HIS C CA 1
ATOM 8028 C C . HIS C 1 238 ? -39.14534 17.84055 57.88401 1.000 19.07684 275 HIS C C 1
ATOM 8029 O O . HIS C 1 238 ? -38.38034 17.00565 57.38870 1.000 21.08423 275 HIS C O 1
ATOM 8036 N N . TYR C 1 239 ? -38.85626 19.13933 57.92971 1.000 16.52992 276 TYR C N 1
ATOM 8037 C CA . TYR C 1 239 ? -37.68373 19.65677 57.22973 1.000 17.01496 276 TYR C CA 1
ATOM 8038 C C . TYR C 1 239 ? -36.97352 20.70722 58.07852 1.000 16.20094 276 TYR C C 1
ATOM 8039 O O . TYR C 1 239 ? -36.85893 21.87097 57.71646 1.000 19.75985 276 TYR C O 1
ATOM 8048 N N . TYR C 1 240 ? -36.48254 20.27426 59.23903 1.000 17.31757 277 TYR C N 1
ATOM 8049 C CA . TYR C 1 240 ? -35.60526 21.10719 60.05739 1.000 17.01749 277 TYR C CA 1
ATOM 8050 C C . TYR C 1 240 ? -34.17001 20.97261 59.55096 1.000 17.87157 277 TYR C C 1
ATOM 8051 O O . TYR C 1 240 ? -33.28009 20.45770 60.23146 1.000 20.85244 277 TYR C O 1
ATOM 8060 N N . GLN C 1 241 ? -33.95826 21.41762 58.31332 1.000 21.38574 278 GLN C N 1
ATOM 8061 C CA . GLN C 1 241 ? -32.70473 21.09478 57.65412 1.000 20.50040 278 GLN C CA 1
ATOM 8062 C C . GLN C 1 241 ? -32.00053 22.35243 57.17345 1.000 26.36415 278 GLN C C 1
ATOM 8063 O O . GLN C 1 241 ? -32.65649 23.31156 56.74865 1.000 26.24333 278 GLN C O 1
ATOM 8069 N N . PRO C 1 242 ? -30.67199 22.38127 57.24011 1.000 23.38216 279 PRO C N 1
ATOM 8070 C CA . PRO C 1 242 ? -29.81004 21.34821 57.83037 1.000 24.41418 279 PRO C CA 1
ATOM 8071 C C . PRO C 1 242 ? -29.96274 21.35080 59.35518 1.000 23.50358 279 PRO C C 1
ATOM 8072 O O . PRO C 1 242 ? -30.11677 22.40922 59.95427 1.000 22.49599 279 PRO C O 1
ATOM 8076 N N . TRP C 1 243 ? -29.99382 20.17278 59.98345 1.000 21.59114 280 TRP C N 1
ATOM 8077 C CA . TRP C 1 243 ? -30.24635 20.08892 61.42265 1.000 24.46537 280 TRP C CA 1
ATOM 8078 C C . TRP C 1 243 ? -29.17086 20.80447 62.22290 1.000 24.65691 280 TRP C C 1
ATOM 8079 O O . TRP C 1 243 ? -29.46226 21.39764 63.26894 1.000 22.97370 280 TRP C O 1
ATOM 8090 N N . SER C 1 244 ? -27.92586 20.77625 61.73654 1.000 22.90399 281 SER C N 1
ATOM 8091 C CA . SER C 1 244 ? -26.82952 21.47920 62.39720 1.000 25.25088 281 SER C CA 1
ATOM 8092 C C . SER C 1 244 ? -27.07807 22.97632 62.52466 1.000 24.89749 281 SER C C 1
ATOM 8093 O O . SER C 1 244 ? -26.41828 23.63451 63.33235 1.000 27.43619 281 SER C O 1
ATOM 8096 N N . TYR C 1 245 ? -27.98440 23.53612 61.72491 1.000 25.79768 282 TYR C N 1
ATOM 8097 C CA . TYR C 1 245 ? -28.39358 24.92889 61.84682 1.000 23.02001 282 TYR C CA 1
ATOM 8098 C C . TYR C 1 245 ? -29.76657 25.07439 62.48993 1.000 22.78174 282 TYR C C 1
ATOM 8099 O O . TYR C 1 245 ? -29.93959 25.86097 63.42382 1.000 23.07382 282 TYR C O 1
ATOM 8108 N N . ALA C 1 246 ? -30.75298 24.32714 62.00602 1.000 22.54487 283 ALA C N 1
ATOM 8109 C CA . ALA C 1 246 ? -32.11911 24.54352 62.45476 1.000 22.25559 283 ALA C CA 1
ATOM 8110 C C . ALA C 1 246 ? -32.41205 23.89448 63.79592 1.000 24.76758 283 ALA C C 1
ATOM 8111 O O . ALA C 1 246 ? -33.35924 24.31270 64.47009 1.000 22.27534 283 ALA C O 1
ATOM 8113 N N . GLY C 1 247 ? -31.63780 22.88899 64.19486 1.000 22.36981 284 GLY C N 1
ATOM 8114 C CA . GLY C 1 247 ? -32.01266 22.10682 65.35266 1.000 23.36778 284 GLY C CA 1
ATOM 8115 C C . GLY C 1 247 ? -31.02091 22.14644 66.49229 1.000 23.76034 284 GLY C C 1
ATOM 8116 O O . GLY C 1 247 ? -31.40082 22.44093 67.63363 1.000 25.79949 284 GLY C O 1
ATOM 8117 N N . ASP C 1 248 ? -29.75029 21.84658 66.22203 1.000 22.62179 285 ASP C N 1
ATOM 8118 C CA . ASP C 1 248 ? -28.81647 21.58742 67.31282 1.000 19.34341 285 ASP C CA 1
ATOM 8119 C C . ASP C 1 248 ? -27.77590 22.68957 67.51372 1.000 26.10809 285 ASP C C 1
ATOM 8120 O O . ASP C 1 248 ? -26.84580 22.51764 68.31874 1.000 26.88973 285 ASP C O 1
ATOM 8125 N N . CYS C 1 249 ? -27.92279 23.82188 66.82272 1.000 26.60363 286 CYS C N 1
ATOM 8126 C CA . CYS C 1 249 ? -27.18022 25.04683 67.09383 1.000 27.00917 286 CYS C CA 1
ATOM 8127 C C . CYS C 1 249 ? -25.68967 24.91107 66.83519 1.000 26.67153 286 CYS C C 1
ATOM 8128 O O . CYS C 1 249 ? -24.90323 25.67468 67.38713 1.000 28.66317 286 CYS C O 1
ATOM 8131 N N . THR C 1 250 ? -25.27643 23.95668 66.00324 1.000 27.09109 287 THR C N 1
ATOM 8132 C CA . THR C 1 250 ? -23.85889 23.86334 65.67683 1.000 27.07184 287 THR C CA 1
ATOM 8133 C C . THR C 1 250 ? -23.41133 25.08143 64.87957 1.000 28.55264 287 THR C C 1
ATOM 8134 O O . THR C 1 250 ? -22.30106 25.59028 65.07247 1.000 30.41044 287 THR C O 1
ATOM 8138 N N . TYR C 1 251 ? -24.26342 25.56887 63.98305 1.000 29.28507 288 TYR C N 1
ATOM 8139 C CA . TYR C 1 251 ? -23.97135 26.75446 63.19208 1.000 29.97837 288 TYR C CA 1
ATOM 8140 C C . TYR C 1 251 ? -24.95277 27.86488 63.53875 1.000 28.13946 288 TYR C C 1
ATOM 8141 O O . TYR C 1 251 ? -26.13952 27.61004 63.76241 1.000 26.62894 288 TYR C O 1
ATOM 8150 N N . ASP C 1 252 ? -24.45597 29.09684 63.55681 1.000 29.57625 289 ASP C N 1
ATOM 8151 C CA . ASP C 1 252 ? -25.28174 30.28021 63.74792 1.000 28.97591 289 ASP C CA 1
ATOM 8152 C C . ASP C 1 252 ? -25.72453 30.90241 62.43311 1.000 29.86971 289 ASP C C 1
ATOM 8153 O O . ASP C 1 252 ? -26.55142 31.82055 62.44234 1.000 29.71028 289 ASP C O 1
ATOM 8158 N N . TYR C 1 253 ? -25.18964 30.43122 61.31117 1.000 30.73253 290 TYR C N 1
ATOM 8159 C CA . TYR C 1 253 ? -25.43113 31.05080 60.01719 1.000 31.70881 290 TYR C CA 1
ATOM 8160 C C . TYR C 1 253 ? -25.70678 29.96162 58.99148 1.000 31.29023 290 TYR C C 1
ATOM 8161 O O . TYR C 1 253 ? -25.35594 28.79813 59.18969 1.000 30.96495 290 TYR C O 1
ATOM 8170 N N . TRP C 1 254 ? -26.36039 30.34342 57.89412 1.000 31.39432 291 TRP C N 1
ATOM 8171 C CA . TRP C 1 254 ? -26.74505 29.38738 56.86519 1.000 31.02021 291 TRP C CA 1
ATOM 8172 C C . TRP C 1 254 ? -26.71671 30.04213 55.49469 1.000 32.68213 291 TRP C C 1
ATOM 8173 O O . TRP C 1 254 ? -27.18186 31.17120 55.32620 1.000 32.90110 291 TRP C O 1
ATOM 8184 N N . GLY C 1 255 ? -26.18809 29.31787 54.52029 1.000 33.97179 292 GLY C N 1
ATOM 8185 C CA . GLY C 1 255 ? -26.31444 29.74975 53.14228 1.000 35.40093 292 GLY C CA 1
ATOM 8186 C C . GLY C 1 255 ? -25.07154 30.44875 52.62936 1.000 38.52918 292 GLY C C 1
ATOM 8187 O O . GLY C 1 255 ? -24.34505 31.11734 53.37145 1.000 39.50701 292 GLY C O 1
ATOM 8188 N N . ASP C 1 256 ? -24.82239 30.29440 51.32655 1.000 40.30221 293 ASP C N 1
ATOM 8189 C CA . ASP C 1 256 ? -23.69212 30.97752 50.70893 1.000 43.59264 293 ASP C CA 1
ATOM 8190 C C . ASP C 1 256 ? -23.81034 32.49037 50.83961 1.000 44.40149 293 ASP C C 1
ATOM 8191 O O . ASP C 1 256 ? -22.79253 33.18627 50.94466 1.000 46.81993 293 ASP C O 1
ATOM 8196 N N . ALA C 1 257 ? -25.03913 33.01661 50.82974 1.000 42.59869 294 ALA C N 1
ATOM 8197 C CA . ALA C 1 257 ? -25.23366 34.45726 50.96703 1.000 43.40777 294 ALA C CA 1
ATOM 8198 C C . ALA C 1 257 ? -24.66053 34.99060 52.27722 1.000 43.48347 294 ALA C C 1
ATOM 8199 O O . ALA C 1 257 ? -24.29722 36.16832 52.35620 1.000 45.26846 294 ALA C O 1
ATOM 8201 N N . TYR C 1 258 ? -24.56691 34.15068 53.31190 1.000 41.72361 295 TYR C N 1
ATOM 8202 C CA . TYR C 1 258 ? -24.03354 34.56601 54.60758 1.000 41.72948 295 TYR C CA 1
ATOM 8203 C C . TYR C 1 258 ? -22.69729 33.90916 54.93932 1.000 43.20384 295 TYR C C 1
ATOM 8204 O O . TYR C 1 258 ? -22.33141 33.81958 56.11642 1.000 42.62076 295 TYR C O 1
ATOM 8213 N N . LYS C 1 259 ? -21.95240 33.45918 53.92734 1.000 45.27618 296 LYS C N 1
ATOM 8214 C CA . LYS C 1 259 ? -20.68926 32.77610 54.19287 1.000 47.03328 296 LYS C CA 1
ATOM 8215 C C . LYS C 1 259 ? -19.68473 33.69061 54.88355 1.000 50.49988 296 LYS C C 1
ATOM 8216 O O . LYS C 1 259 ? -18.79702 33.20822 55.59487 1.000 49.60521 296 LYS C O 1
ATOM 8222 N N . ASP C 1 260 ? -19.81201 35.00571 54.69706 1.000 50.16683 297 ASP C N 1
ATOM 8223 C CA . ASP C 1 260 ? -18.88809 35.95903 55.29756 1.000 53.86269 297 ASP C CA 1
ATOM 8224 C C . ASP C 1 260 ? -19.25064 36.31244 56.73293 1.000 53.15162 297 ASP C C 1
ATOM 8225 O O . ASP C 1 260 ? -18.42753 36.91154 57.43017 1.000 52.15873 297 ASP C O 1
ATOM 8230 N N . ALA C 1 261 ? -20.45184 35.95290 57.19149 1.000 47.25861 298 ALA C N 1
ATOM 8231 C CA . ALA C 1 261 ? -20.87153 36.29784 58.54618 1.000 45.54050 298 ALA C CA 1
ATOM 8232 C C . ALA C 1 261 ? -20.31968 35.32996 59.58207 1.000 44.65697 298 ALA C C 1
ATOM 8233 O O . ALA C 1 261 ? -20.03185 35.73475 60.71441 1.000 44.65829 298 ALA C O 1
ATOM 8235 N N . GLY C 1 262 ? -20.15584 34.06742 59.21095 1.000 44.06963 299 GLY C N 1
ATOM 8236 C CA . GLY C 1 262 ? -19.67826 33.06330 60.14051 1.000 43.27428 299 GLY C CA 1
ATOM 8237 C C . GLY C 1 262 ? -19.60222 31.72202 59.44720 1.000 42.92505 299 GLY C C 1
ATOM 8238 O O . GLY C 1 262 ? -19.75968 31.62468 58.22831 1.000 43.65884 299 GLY C O 1
ATOM 8239 N N . LYS C 1 263 ? -19.36387 30.68269 60.23936 1.000 41.92041 300 LYS C N 1
ATOM 8240 C CA . LYS C 1 263 ? -19.32309 29.32765 59.70547 1.000 41.56062 300 LYS C CA 1
ATOM 8241 C C . LYS C 1 263 ? -20.72653 28.89107 59.29114 1.000 38.95572 300 LYS C C 1
ATOM 8242 O O . LYS C 1 263 ? -21.68297 29.04480 60.05543 1.000 36.64062 300 LYS C O 1
ATOM 8248 N N . ILE C 1 264 ? -20.85172 28.35334 58.08441 1.000 39.48955 301 ILE C N 1
ATOM 8249 C CA . ILE C 1 264 ? -22.13686 27.87414 57.57554 1.000 37.29691 301 ILE C CA 1
ATOM 8250 C C . ILE C 1 264 ? -22.01650 26.37695 57.33003 1.000 37.02425 301 ILE C C 1
ATOM 8251 O O . ILE C 1 264 ? -20.90795 25.85013 57.13182 1.000 39.07717 301 ILE C O 1
ATOM 8256 N N . PRO C 1 265 ? -23.13203 25.64900 57.35386 1.000 34.69263 302 PRO C N 1
ATOM 8257 C CA . PRO C 1 265 ? -23.07933 24.22469 57.00739 1.000 34.61971 302 PRO C CA 1
ATOM 8258 C C . PRO C 1 265 ? -22.72849 24.03723 55.54275 1.000 36.59420 302 PRO C C 1
ATOM 8259 O O . PRO C 1 265 ? -22.84481 24.95191 54.72605 1.000 37.48639 302 PRO C O 1
ATOM 8263 N N . ALA C 1 266 ? -22.30256 22.81632 55.21554 1.000 37.41575 303 ALA C N 1
ATOM 8264 C CA . ALA C 1 266 ? -22.07594 22.47584 53.81539 1.000 39.24510 303 ALA C CA 1
ATOM 8265 C C . ALA C 1 266 ? -23.37508 22.54493 53.01988 1.000 37.67421 303 ALA C C 1
ATOM 8266 O O . ALA C 1 266 ? -23.39068 23.03132 51.88206 1.000 39.00842 303 ALA C O 1
ATOM 8268 N N . ASP C 1 267 ? -24.47668 22.08026 53.61018 1.000 34.98097 304 ASP C N 1
ATOM 8269 C CA . ASP C 1 267 ? -25.78194 22.16105 52.96358 1.000 33.40814 304 ASP C CA 1
ATOM 8270 C C . ASP C 1 267 ? -26.20770 23.62054 52.84207 1.000 33.11780 304 ASP C C 1
ATOM 8271 O O . ASP C 1 267 ? -26.22612 24.35133 53.83556 1.000 32.47172 304 ASP C O 1
ATOM 8276 N N . ASN C 1 268 ? -26.55720 24.04968 51.63362 1.000 33.92071 305 ASN C N 1
ATOM 8277 C CA . ASN C 1 268 ? -26.78912 25.46947 51.37925 1.000 34.27281 305 ASN C CA 1
ATOM 8278 C C . ASN C 1 268 ? -28.06188 25.62743 50.54935 1.000 33.15714 305 ASN C C 1
ATOM 8279 O O . ASN C 1 268 ? -28.92169 24.73955 50.51615 1.000 31.52763 305 ASN C O 1
ATOM 8284 N N . GLU C 1 269 ? -28.20024 26.78624 49.89564 1.000 34.14514 306 GLU C N 1
ATOM 8285 C CA . GLU C 1 269 ? -29.39606 27.05042 49.09887 1.000 33.51350 306 GLU C CA 1
ATOM 8286 C C . GLU C 1 269 ? -29.57177 26.00223 48.00985 1.000 33.79134 306 GLU C C 1
ATOM 8287 O O . GLU C 1 269 ? -30.68589 25.51045 47.78063 1.000 34.22813 306 GLU C O 1
ATOM 8293 N N . LYS C 1 270 ? -28.48024 25.65647 47.31834 1.000 36.23343 307 LYS C N 1
ATOM 8294 C CA . LYS C 1 270 ? -28.56950 24.68622 46.23394 1.000 37.09534 307 LYS C CA 1
ATOM 8295 C C . LYS C 1 270 ? -28.93564 23.30425 46.75802 1.000 35.44761 307 LYS C C 1
ATOM 8296 O O . LYS C 1 270 ? -29.72069 22.58495 46.12982 1.000 34.81415 307 LYS C O 1
ATOM 8302 N N . THR C 1 271 ? -28.37827 22.91379 47.90649 1.000 34.87050 308 THR C N 1
ATOM 8303 C CA . THR C 1 271 ? -28.75102 21.63700 48.50048 1.000 33.35268 308 THR C CA 1
ATOM 8304 C C . THR C 1 271 ? -30.25215 21.57243 48.74856 1.000 31.36691 308 THR C C 1
ATOM 8305 O O . THR C 1 271 ? -30.88875 20.54512 48.48980 1.000 31.05239 308 THR C O 1
ATOM 8309 N N . MET C 1 272 ? -30.83880 22.66769 49.23038 1.000 29.51739 309 MET C N 1
ATOM 8310 C CA . MET C 1 272 ? -32.27326 22.67305 49.49844 1.000 27.23429 309 MET C CA 1
ATOM 8311 C C . MET C 1 272 ? -33.08922 22.57629 48.21033 1.000 30.44153 309 MET C C 1
ATOM 8312 O O . MET C 1 272 ? -34.02228 21.76978 48.11854 1.000 29.53667 309 MET C O 1
ATOM 8317 N N . THR C 1 273 ? -32.76962 23.40031 47.20534 1.000 29.20168 310 THR C N 1
ATOM 8318 C CA . THR C 1 273 ? -33.58954 23.39018 45.99528 1.000 29.47956 310 THR C CA 1
ATOM 8319 C C . THR C 1 273 ? -33.38369 22.11202 45.19648 1.000 32.31563 310 THR C C 1
ATOM 8320 O O . THR C 1 273 ? -34.33193 21.61386 44.57688 1.000 31.08826 310 THR C O 1
ATOM 8324 N N . ASP C 1 274 ? -32.17261 21.55097 45.21861 1.000 32.06029 311 ASP C N 1
ATOM 8325 C CA . ASP C 1 274 ? -31.96525 20.24818 44.59713 1.000 37.23660 311 ASP C CA 1
ATOM 8326 C C . ASP C 1 274 ? -32.82518 19.18091 45.26382 1.000 31.78517 311 ASP C C 1
ATOM 8327 O O . ASP C 1 274 ? -33.39516 18.32049 44.58110 1.000 31.07468 311 ASP C O 1
ATOM 8332 N N . PHE C 1 275 ? -32.94199 19.22346 46.59632 1.000 29.24100 312 PHE C N 1
ATOM 8333 C CA . PHE C 1 275 ? -33.82078 18.28034 47.27917 1.000 30.19715 312 PHE C CA 1
ATOM 8334 C C . PHE C 1 275 ? -35.29293 18.53616 46.94754 1.000 29.00556 312 PHE C C 1
ATOM 8335 O O . PHE C 1 275 ? -36.04392 17.59373 46.66642 1.000 27.69762 312 PHE C O 1
ATOM 8343 N N . PHE C 1 276 ? -35.73560 19.79815 46.98462 1.000 25.60803 313 PHE C N 1
ATOM 8344 C CA . PHE C 1 276 ? -37.12281 20.08117 46.61966 1.000 27.15549 313 PHE C CA 1
ATOM 8345 C C . PHE C 1 276 ? -37.42799 19.59733 45.20179 1.000 26.33014 313 PHE C C 1
ATOM 8346 O O . PHE C 1 276 ? -38.50126 19.03605 44.95231 1.000 27.19046 313 PHE C O 1
ATOM 8354 N N . ASP C 1 277 ? -36.49663 19.80560 44.26374 1.000 27.41186 314 ASP C N 1
ATOM 8355 C CA . ASP C 1 277 ? -36.68695 19.31635 42.89740 1.000 29.36570 314 ASP C CA 1
ATOM 8356 C C . ASP C 1 277 ? -36.83744 17.80546 42.87045 1.000 29.95929 314 ASP C C 1
ATOM 8357 O O . ASP C 1 277 ? -37.65597 17.26417 42.11216 1.000 33.69450 314 ASP C O 1
ATOM 8362 N N . LYS C 1 278 ? -36.03931 17.10950 43.67685 1.000 29.48416 315 LYS C N 1
ATOM 8363 C CA . LYS C 1 278 ? -36.14945 15.66237 43.75417 1.000 33.62323 315 LYS C CA 1
ATOM 8364 C C . LYS C 1 278 ? -37.53182 15.25869 44.24467 1.000 31.45931 315 LYS C C 1
ATOM 8365 O O . LYS C 1 278 ? -38.12803 14.29825 43.73867 1.000 32.03625 315 LYS C O 1
ATOM 8371 N N . ALA C 1 279 ? -38.07415 16.00905 45.20341 1.000 27.49337 316 ALA C N 1
ATOM 8372 C CA . ALA C 1 279 ? -39.40788 15.71159 45.70892 1.000 26.01647 316 ALA C CA 1
ATOM 8373 C C . ALA C 1 279 ? -40.46215 15.91063 44.62737 1.000 29.17472 316 ALA C C 1
ATOM 8374 O O . ALA C 1 279 ? -41.41362 15.12902 44.53003 1.000 28.46392 316 ALA C O 1
ATOM 8376 N N . VAL C 1 280 ? -40.30785 16.94755 43.80324 1.000 28.90467 317 VAL C N 1
ATOM 8377 C CA . VAL C 1 280 ? -41.24154 17.16645 42.70024 1.000 26.87293 317 VAL C CA 1
ATOM 8378 C C . VAL C 1 280 ? -41.18164 16.00623 41.71434 1.000 31.86876 317 VAL C C 1
ATOM 8379 O O . VAL C 1 280 ? -42.21506 15.48019 41.27878 1.000 30.39090 317 VAL C O 1
ATOM 8383 N N . ASN C 1 281 ? -39.96506 15.59603 41.34407 1.000 28.17829 318 ASN C N 1
ATOM 8384 C CA . ASN C 1 281 ? -39.79182 14.55206 40.33910 1.000 32.10603 318 ASN C CA 1
ATOM 8385 C C . ASN C 1 281 ? -40.24441 13.19102 40.85126 1.000 36.03697 318 ASN C C 1
ATOM 8386 O O . ASN C 1 281 ? -40.69630 12.35039 40.06189 1.000 37.89405 318 ASN C O 1
ATOM 8391 N N . THR C 1 282 ? -40.13693 12.95552 42.15763 1.000 32.81628 319 THR C N 1
ATOM 8392 C CA . THR C 1 282 ? -40.45394 11.65284 42.72507 1.000 32.70559 319 THR C CA 1
ATOM 8393 C C . THR C 1 282 ? -41.92016 11.53790 43.12076 1.000 33.50612 319 THR C C 1
ATOM 8394 O O . THR C 1 282 ? -42.54240 10.49282 42.89108 1.000 32.11423 319 THR C O 1
ATOM 8398 N N . TRP C 1 283 ? -42.49562 12.60029 43.68123 1.000 27.76659 320 TRP C N 1
ATOM 8399 C CA . TRP C 1 283 ? -43.83375 12.53375 44.26139 1.000 27.11960 320 TRP C CA 1
ATOM 8400 C C . TRP C 1 283 ? -44.83983 13.44669 43.57182 1.000 28.02137 320 TRP C C 1
ATOM 8401 O O . TRP C 1 283 ? -45.91603 12.97746 43.16316 1.000 26.25516 320 TRP C O 1
ATOM 8412 N N A SER C 1 284 ? -44.53724 14.74429 43.43771 0.715 25.54764 321 SER C N 1
ATOM 8413 N N B SER C 1 284 ? -44.51320 14.73424 43.41544 0.285 25.65082 321 SER C N 1
ATOM 8414 C CA A SER C 1 284 ? -45.48921 15.66627 42.81640 0.715 28.07622 321 SER C CA 1
ATOM 8415 C CA B SER C 1 284 ? -45.45426 15.68387 42.82489 0.285 28.04146 321 SER C CA 1
ATOM 8416 C C A SER C 1 284 ? -45.86816 15.21751 41.41302 0.715 27.73174 321 SER C C 1
ATOM 8417 C C B SER C 1 284 ? -45.84637 15.27961 41.40817 0.285 27.76175 321 SER C C 1
ATOM 8418 O O A SER C 1 284 ? -47.04956 15.22648 41.04903 0.715 28.61680 321 SER C O 1
ATOM 8419 O O B SER C 1 284 ? -47.01987 15.37422 41.03119 0.285 28.56081 321 SER C O 1
ATOM 8424 N N . ASN C 1 285 ? -44.88040 14.82350 40.60953 1.000 26.94030 322 ASN C N 1
ATOM 8425 C CA . ASN C 1 285 ? -45.15772 14.41612 39.23700 1.000 27.85446 322 ASN C CA 1
ATOM 8426 C C . ASN C 1 285 ? -46.03190 13.17323 39.14566 1.000 29.61209 322 ASN C C 1
ATOM 8427 O O . ASN C 1 285 ? -46.58054 12.90612 38.06869 1.000 32.19531 322 ASN C O 1
ATOM 8432 N N . LYS C 1 286 ? -46.19999 12.42782 40.23382 1.000 30.35568 323 LYS C N 1
ATOM 8433 C CA . LYS C 1 286 ? -47.12521 11.30228 40.23850 1.000 30.39728 323 LYS C CA 1
ATOM 8434 C C . LYS C 1 286 ? -48.53481 11.70477 40.66510 1.000 34.31540 323 LYS C C 1
ATOM 8435 O O . LYS C 1 286 ? -49.40585 10.83584 40.78098 1.000 32.44788 323 LYS C O 1
ATOM 8441 N N . GLY C 1 287 ? -48.78280 12.99869 40.88186 1.000 27.08264 324 GLY C N 1
ATOM 8442 C CA . GLY C 1 287 ? -50.08735 13.48519 41.27724 1.000 24.14793 324 GLY C CA 1
ATOM 8443 C C . GLY C 1 287 ? -50.25839 13.71949 42.76305 1.000 22.90917 324 GLY C C 1
ATOM 8444 O O . GLY C 1 287 ? -51.32433 14.19535 43.17549 1.000 22.07859 324 GLY C O 1
ATOM 8445 N N . LEU C 1 288 ? -49.25114 13.39470 43.57626 1.000 21.84194 325 LEU C N 1
ATOM 8446 C CA . LEU C 1 288 ? -49.32862 13.57185 45.01958 1.000 20.71845 325 LEU C CA 1
ATOM 8447 C C . LEU C 1 288 ? -49.10380 15.02710 45.40405 1.000 21.01296 325 LEU C C 1
ATOM 8448 O O . LEU C 1 288 ? -48.36423 15.75555 44.74117 1.000 21.83610 325 LEU C O 1
ATOM 8453 N N . GLY C 1 289 ? -49.73460 15.44134 46.50675 1.000 18.63947 326 GLY C N 1
ATOM 8454 C CA . GLY C 1 289 ? -49.34325 16.67834 47.15265 1.000 18.14503 326 GLY C CA 1
ATOM 8455 C C . GLY C 1 289 ? -48.10660 16.48831 48.01587 1.000 20.70429 326 GLY C C 1
ATOM 8456 O O . GLY C 1 289 ? -47.68561 15.37195 48.30740 1.000 20.03173 326 GLY C O 1
ATOM 8457 N N A ILE C 1 290 ? -47.52040 17.61702 48.41612 0.541 19.79869 327 ILE C N 1
ATOM 8458 N N B ILE C 1 290 ? -47.51044 17.60935 48.42025 0.459 19.79404 327 ILE C N 1
ATOM 8459 C CA A ILE C 1 290 ? -46.36456 17.65509 49.30661 0.541 18.60298 327 ILE C CA 1
ATOM 8460 C CA B ILE C 1 290 ? -46.35937 17.60521 49.31714 0.459 18.61687 327 ILE C CA 1
ATOM 8461 C C A ILE C 1 290 ? -46.67700 18.59171 50.46210 0.541 19.40805 327 ILE C C 1
ATOM 8462 C C B ILE C 1 290 ? -46.63132 18.57985 50.45424 0.459 19.40449 327 ILE C C 1
ATOM 8463 O O A ILE C 1 290 ? -46.99372 19.76740 50.24314 0.541 19.07095 327 ILE C O 1
ATOM 8464 O O B ILE C 1 290 ? -46.88911 19.76558 50.21375 0.459 19.06174 327 ILE C O 1
ATOM 8473 N N . VAL C 1 291 ? -46.57533 18.07813 51.68686 1.000 16.89228 328 VAL C N 1
ATOM 8474 C CA . VAL C 1 291 ? -46.81202 18.86111 52.89152 1.000 15.34506 328 VAL C CA 1
ATOM 8475 C C . VAL C 1 291 ? -45.50102 18.90091 53.65905 1.000 17.43678 328 VAL C C 1
ATOM 8476 O O . VAL C 1 291 ? -45.03876 17.86162 54.13584 1.000 17.57676 328 VAL C O 1
ATOM 8480 N N . ILE C 1 292 ? -44.88773 20.07660 53.79646 1.000 14.12447 329 ILE C N 1
ATOM 8481 C CA . ILE C 1 292 ? -43.83371 20.20519 54.80541 1.000 17.18356 329 ILE C CA 1
ATOM 8482 C C . ILE C 1 292 ? -44.52657 20.50710 56.13420 1.000 15.88299 329 ILE C C 1
ATOM 8483 O O . ILE C 1 292 ? -44.83986 21.66021 56.45075 1.000 15.19785 329 ILE C O 1
ATOM 8488 N N . GLY C 1 293 ? -44.77865 19.45534 56.92102 1.000 13.97640 330 GLY C N 1
ATOM 8489 C CA . GLY C 1 293 ? -45.64117 19.59223 58.08443 1.000 14.82732 330 GLY C CA 1
ATOM 8490 C C . GLY C 1 293 ? -45.00525 20.29052 59.26898 1.000 14.80139 330 GLY C C 1
ATOM 8491 O O . GLY C 1 293 ? -45.72904 20.79420 60.13034 1.000 15.07582 330 GLY C O 1
ATOM 8492 N N . GLU C 1 294 ? -43.67591 20.29709 59.33986 1.000 12.19742 331 GLU C N 1
ATOM 8493 C CA . GLU C 1 294 ? -42.94700 21.02796 60.36320 1.000 12.30409 331 GLU C CA 1
ATOM 8494 C C . GLU C 1 294 ? -41.62888 21.48705 59.77413 1.000 13.74574 331 GLU C C 1
ATOM 8495 O O . GLU C 1 294 ? -40.96410 20.73063 59.06116 1.000 16.49537 331 GLU C O 1
ATOM 8501 N N . TRP C 1 295 ? -41.27219 22.73098 60.07364 1.000 15.62181 332 TRP C N 1
ATOM 8502 C CA . TRP C 1 295 ? -39.95799 23.27586 59.76616 1.000 15.61019 332 TRP C CA 1
ATOM 8503 C C . TRP C 1 295 ? -39.74675 24.43768 60.73347 1.000 16.89576 332 TRP C C 1
ATOM 8504 O O . TRP C 1 295 ? -40.68063 24.89923 61.39531 1.000 17.85172 332 TRP C O 1
ATOM 8515 N N . GLY C 1 296 ? -38.52047 24.90312 60.82391 1.000 16.25940 333 GLY C N 1
ATOM 8516 C CA . GLY C 1 296 ? -38.27023 26.02615 61.70453 1.000 15.86947 333 GLY C CA 1
ATOM 8517 C C . GLY C 1 296 ? -36.82287 26.06249 62.11399 1.000 19.88454 333 GLY C C 1
ATOM 8518 O O . GLY C 1 296 ? -36.07683 25.10382 61.93214 1.000 22.03199 333 GLY C O 1
ATOM 8519 N N . VAL C 1 297 ? -36.42924 27.20294 62.67293 1.000 19.72574 334 VAL C N 1
ATOM 8520 C CA . VAL C 1 297 ? -35.06841 27.36404 63.17183 1.000 20.37101 334 VAL C CA 1
ATOM 8521 C C . VAL C 1 297 ? -35.14080 27.81435 64.62238 1.000 22.49377 334 VAL C C 1
ATOM 8522 O O . VAL C 1 297 ? -35.74898 28.84680 64.92884 1.000 21.94237 334 VAL C O 1
ATOM 8526 N N . THR C 1 298 ? -34.53390 27.03869 65.51264 1.000 17.25900 335 THR C N 1
ATOM 8527 C CA . THR C 1 298 ? -34.54723 27.40257 66.91987 1.000 19.54594 335 THR C CA 1
ATOM 8528 C C . THR C 1 298 ? -33.77052 28.69703 67.14015 1.000 19.36855 335 THR C C 1
ATOM 8529 O O . THR C 1 298 ? -32.73144 28.93569 66.51982 1.000 20.60910 335 THR C O 1
ATOM 8533 N N . ASP C 1 299 ? -34.28823 29.55107 68.01178 1.000 20.03257 336 ASP C N 1
ATOM 8534 C CA . ASP C 1 299 ? -33.60589 30.81233 68.27581 1.000 21.93014 336 ASP C CA 1
ATOM 8535 C C . ASP C 1 299 ? -32.30679 30.51195 69.00840 1.000 25.20620 336 ASP C C 1
ATOM 8536 O O . ASP C 1 299 ? -32.32750 29.90825 70.08247 1.000 24.41987 336 ASP C O 1
ATOM 8541 N N . HIS C 1 300 ? -31.17543 30.89481 68.41573 1.000 22.54277 337 HIS C N 1
ATOM 8542 C CA . HIS C 1 300 ? -29.88446 30.62890 69.03215 1.000 24.63654 337 HIS C CA 1
ATOM 8543 C C . HIS C 1 300 ? -28.84098 31.55931 68.43139 1.000 26.24327 337 HIS C C 1
ATOM 8544 O O . HIS C 1 300 ? -28.93172 31.94554 67.26123 1.000 26.54420 337 HIS C O 1
ATOM 8551 N N . TYR C 1 301 ? -27.85892 31.92664 69.25175 1.000 27.43816 338 TYR C N 1
ATOM 8552 C CA . TYR C 1 301 ? -26.74250 32.74916 68.80671 1.000 31.40410 338 TYR C CA 1
ATOM 8553 C C . TYR C 1 301 ? -25.67386 32.72800 69.88924 1.000 34.13287 338 TYR C C 1
ATOM 8554 O O . TYR C 1 301 ? -25.99313 32.74234 71.08012 1.000 30.43720 338 TYR C O 1
ATOM 8563 N N . LYS C 1 302 ? -24.41230 32.65680 69.46351 1.000 32.25120 339 LYS C N 1
ATOM 8564 C CA . LYS C 1 302 ? -23.29610 32.80379 70.39628 1.000 35.04806 339 LYS C CA 1
ATOM 8565 C C . LYS C 1 302 ? -22.96575 34.26379 70.63835 1.000 37.12350 339 LYS C C 1
ATOM 8566 O O . LYS C 1 302 ? -22.42258 34.61539 71.69394 1.000 41.80480 339 LYS C O 1
ATOM 8572 N N . SER C 1 303 ? -23.26849 35.10707 69.66116 1.000 39.43614 340 SER C N 1
ATOM 8573 C CA . SER C 1 303 ? -22.99255 36.53384 69.67485 1.000 39.88072 340 SER C CA 1
ATOM 8574 C C . SER C 1 303 ? -23.70083 37.11109 68.45844 1.000 40.02530 340 SER C C 1
ATOM 8575 O O . SER C 1 303 ? -24.15718 36.37107 67.57964 1.000 40.70298 340 SER C O 1
ATOM 8578 N N . ASN C 1 304 ? -23.79781 38.43955 68.42664 1.000 40.32408 341 ASN C N 1
ATOM 8579 C CA . ASN C 1 304 ? -24.36218 39.18375 67.29977 1.000 37.15921 341 ASN C CA 1
ATOM 8580 C C . ASN C 1 304 ? -25.74015 38.63985 66.91429 1.000 39.40475 341 ASN C C 1
ATOM 8581 O O . ASN C 1 304 ? -25.95679 38.08782 65.83173 1.000 38.67499 341 ASN C O 1
ATOM 8586 N N . SER C 1 305 ? -26.67649 38.82542 67.84279 1.000 37.36948 342 SER C N 1
ATOM 8587 C CA . SER C 1 305 ? -28.03613 38.35925 67.60704 1.000 37.55975 342 SER C CA 1
ATOM 8588 C C . SER C 1 305 ? -28.65437 39.02344 66.38447 1.000 31.59392 342 SER C C 1
ATOM 8589 O O . SER C 1 305 ? -29.44636 38.39772 65.67501 1.000 34.22633 342 SER C O 1
ATOM 8592 N N . GLU C 1 306 ? -28.27750 40.26779 66.09081 1.000 34.84106 343 GLU C N 1
ATOM 8593 C CA . GLU C 1 306 ? -28.92102 40.97233 64.99057 1.000 36.26850 343 GLU C CA 1
ATOM 8594 C C . GLU C 1 306 ? -28.59219 40.31565 63.65253 1.000 38.13111 343 GLU C C 1
ATOM 8595 O O . GLU C 1 306 ? -29.48678 40.05016 62.84230 1.000 33.74241 343 GLU C O 1
ATOM 8601 N N . LYS C 1 307 ? -27.31358 40.01717 63.41432 1.000 37.89811 344 LYS C N 1
ATOM 8602 C CA . LYS C 1 307 ? -26.93319 39.38889 62.15297 1.000 36.38691 344 LYS C CA 1
ATOM 8603 C C . LYS C 1 307 ? -27.47960 37.96909 62.06169 1.000 33.93952 344 LYS C C 1
ATOM 8604 O O . LYS C 1 307 ? -27.96942 37.55165 61.00173 1.000 33.42984 344 LYS C O 1
ATOM 8610 N N . VAL C 1 308 ? -27.41218 37.22004 63.16755 1.000 32.90013 345 VAL C N 1
ATOM 8611 C CA . VAL C 1 308 ? -27.96521 35.86722 63.19840 1.000 31.15872 345 VAL C CA 1
ATOM 8612 C C . VAL C 1 308 ? -29.44906 35.88888 62.84602 1.000 28.90192 345 VAL C C 1
ATOM 8613 O O . VAL C 1 308 ? -29.92573 35.07765 62.04347 1.000 28.78722 345 VAL C O 1
ATOM 8617 N N . HIS C 1 309 ? -30.20370 36.81640 63.44108 1.000 29.33390 346 HIS C N 1
ATOM 8618 C CA . HIS C 1 309 ? -31.63565 36.88248 63.15159 1.000 29.63850 346 HIS C CA 1
ATOM 8619 C C . HIS C 1 309 ? -31.89743 37.33591 61.72014 1.000 28.97901 346 HIS C C 1
ATOM 8620 O O . HIS C 1 309 ? -32.88325 36.90973 61.10498 1.000 28.76982 346 HIS C O 1
ATOM 8627 N N . GLU C 1 310 ? -31.03018 38.19478 61.17904 1.000 30.18478 347 GLU C N 1
ATOM 8628 C CA . GLU C 1 310 ? -31.12890 38.56019 59.77662 1.000 31.32649 347 GLU C CA 1
ATOM 8629 C C . GLU C 1 310 ? -30.99235 37.33141 58.88157 1.000 30.61792 347 GLU C C 1
ATOM 8630 O O . GLU C 1 310 ? -31.77564 37.14915 57.94338 1.000 30.09299 347 GLU C O 1
ATOM 8636 N N . ASN C 1 311 ? -30.00919 36.46825 59.16487 1.000 30.74422 348 ASN C N 1
ATOM 8637 C CA . ASN C 1 311 ? -29.82361 35.22955 58.40387 1.000 30.18094 348 ASN C CA 1
ATOM 8638 C C . ASN C 1 311 ? -31.02284 34.29837 58.57268 1.000 29.79801 348 ASN C C 1
ATOM 8639 O O . ASN C 1 311 ? -31.39053 33.57611 57.63628 1.000 27.17241 348 ASN C O 1
ATOM 8644 N N . MET C 1 312 ? -31.65124 34.31446 59.74964 1.000 26.16200 349 MET C N 1
ATOM 8645 C CA . MET C 1 312 ? -32.83082 33.49157 59.97293 1.000 26.14374 349 MET C CA 1
ATOM 8646 C C . MET C 1 312 ? -33.97895 33.95263 59.08199 1.000 26.38956 349 MET C C 1
ATOM 8647 O O . MET C 1 312 ? -34.70124 33.13082 58.50290 1.000 24.05673 349 MET C O 1
ATOM 8652 N N . THR C 1 313 ? -34.15145 35.27200 58.96111 1.000 25.92753 350 THR C N 1
ATOM 8653 C CA . THR C 1 313 ? -35.11758 35.84139 58.02494 1.000 25.01371 350 THR C CA 1
ATOM 8654 C C . THR C 1 313 ? -34.87665 35.32781 56.60720 1.000 27.04782 350 THR C C 1
ATOM 8655 O O . THR C 1 313 ? -35.80371 34.87584 55.92518 1.000 25.43025 350 THR C O 1
ATOM 8659 N N . TYR C 1 314 ? -33.62133 35.37852 56.15898 1.000 27.32622 351 TYR C N 1
ATOM 8660 C CA . TYR C 1 314 ? -33.26095 34.88337 54.83450 1.000 29.24479 351 TYR C CA 1
ATOM 8661 C C . TYR C 1 314 ? -33.60275 33.40491 54.68961 1.000 26.73572 351 TYR C C 1
ATOM 8662 O O . TYR C 1 314 ? -34.15972 32.97308 53.67257 1.000 26.97087 351 TYR C O 1
ATOM 8671 N N . TYR C 1 315 ? -33.28009 32.61233 55.70734 1.000 25.50181 352 TYR C N 1
ATOM 8672 C CA . TYR C 1 315 ? -33.56650 31.18407 55.65960 1.000 24.09648 352 TYR C CA 1
ATOM 8673 C C . TYR C 1 315 ? -35.06315 30.93066 55.54509 1.000 25.96776 352 TYR C C 1
ATOM 8674 O O . TYR C 1 315 ? -35.50504 30.12496 54.71546 1.000 23.65344 352 TYR C O 1
ATOM 8683 N N . CYS C 1 316 ? -35.86072 31.62782 56.36222 1.000 22.67653 353 CYS C N 1
ATOM 8684 C CA . CYS C 1 316 ? -37.30953 31.43602 56.33669 1.000 22.69073 353 CYS C CA 1
ATOM 8685 C C . CYS C 1 316 ? -37.88773 31.83309 54.98250 1.000 23.07412 353 CYS C C 1
ATOM 8686 O O . CYS C 1 316 ? -38.72305 31.11520 54.41556 1.000 24.82528 353 CYS C O 1
ATOM 8689 N N . LYS C 1 317 ? -37.46032 32.98583 54.45595 1.000 24.76836 354 LYS C N 1
ATOM 8690 C CA . LYS C 1 317 ? -37.92842 33.43390 53.14482 1.000 23.86308 354 LYS C CA 1
ATOM 8691 C C . LYS C 1 317 ? -37.56536 32.42699 52.06137 1.000 25.75732 354 LYS C C 1
ATOM 8692 O O . LYS C 1 317 ? -38.40254 32.05530 51.22650 1.000 26.03391 354 LYS C O 1
ATOM 8698 N N . PHE C 1 318 ? -36.31713 31.96050 52.07069 1.000 26.49814 355 PHE C N 1
ATOM 8699 C CA . PHE C 1 318 ? -35.87079 31.02721 51.04717 1.000 27.64239 355 PHE C CA 1
ATOM 8700 C C . PHE C 1 318 ? -36.65088 29.71492 51.11895 1.000 25.95455 355 PHE C C 1
ATOM 8701 O O . PHE C 1 318 ? -37.17009 29.23514 50.10145 1.000 27.31208 355 PHE C O 1
ATOM 8709 N N . LEU C 1 319 ? -36.77680 29.13741 52.31728 1.000 22.63787 356 LEU C N 1
ATOM 8710 C CA . LEU C 1 319 ? -37.42158 27.83333 52.44211 1.000 22.39423 356 LEU C CA 1
ATOM 8711 C C . LEU C 1 319 ? -38.88901 27.90971 52.03596 1.000 24.50155 356 LEU C C 1
ATOM 8712 O O . LEU C 1 319 ? -39.37067 27.08776 51.24937 1.000 24.37041 356 LEU C O 1
ATOM 8717 N N . THR C 1 320 ? -39.62420 28.88100 52.57133 1.000 19.66746 357 THR C N 1
ATOM 8718 C CA . THR C 1 320 ? -41.05334 28.93258 52.27934 1.000 21.69765 357 THR C CA 1
ATOM 8719 C C . THR C 1 320 ? -41.32042 29.33487 50.83169 1.000 26.10545 357 THR C C 1
ATOM 8720 O O . THR C 1 320 ? -42.26690 28.83699 50.21699 1.000 26.72363 357 THR C O 1
ATOM 8724 N N . THR C 1 321 ? -40.49701 30.21976 50.26186 1.000 24.91642 358 THR C N 1
ATOM 8725 C CA . THR C 1 321 ? -40.71890 30.64610 48.88283 1.000 23.31494 358 THR C CA 1
ATOM 8726 C C . THR C 1 321 ? -40.41338 29.52000 47.90561 1.000 27.54701 358 THR C C 1
ATOM 8727 O O . THR C 1 321 ? -41.17617 29.27763 46.96012 1.000 26.40548 358 THR C O 1
ATOM 8731 N N . GLU C 1 322 ? -39.28815 28.83068 48.10732 1.000 26.53267 359 GLU C N 1
ATOM 8732 C CA . GLU C 1 322 ? -38.91647 27.75492 47.19494 1.000 27.46897 359 GLU C CA 1
ATOM 8733 C C . GLU C 1 322 ? -39.88035 26.57408 47.30238 1.000 23.56488 359 GLU C C 1
ATOM 8734 O O . GLU C 1 322 ? -40.17686 25.91490 46.29830 1.000 27.57060 359 GLU C O 1
ATOM 8740 N N . ALA C 1 323 ? -40.39436 26.30110 48.50011 1.000 22.77365 360 ALA C N 1
ATOM 8741 C CA . ALA C 1 323 ? -41.41075 25.26570 48.64606 1.000 22.86582 360 ALA C CA 1
ATOM 8742 C C . ALA C 1 323 ? -42.72386 25.69236 47.99911 1.000 25.81170 360 ALA C C 1
ATOM 8743 O O . ALA C 1 323 ? -43.34125 24.91937 47.25554 1.000 22.96437 360 ALA C O 1
ATOM 8745 N N . ARG C 1 324 ? -43.15133 26.93306 48.25404 1.000 23.65820 361 ARG C N 1
ATOM 8746 C CA . ARG C 1 324 ? -44.40561 27.42638 47.69089 1.000 25.09741 361 ARG C CA 1
ATOM 8747 C C . ARG C 1 324 ? -44.37888 27.41634 46.17024 1.000 24.86707 361 ARG C C 1
ATOM 8748 O O . ARG C 1 324 ? -45.36783 27.04139 45.53175 1.000 24.65363 361 ARG C O 1
ATOM 8756 N N A LYS C 1 325 ? -43.25389 27.81719 45.57330 0.584 24.52335 362 LYS C N 1
ATOM 8757 N N B LYS C 1 325 ? -43.24452 27.81603 45.58303 0.416 24.56581 362 LYS C N 1
ATOM 8758 C CA A LYS C 1 325 ? -43.15379 27.88210 44.12056 0.584 27.86574 362 LYS C CA 1
ATOM 8759 C CA B LYS C 1 325 ? -43.09239 27.88089 44.13228 0.416 27.87450 362 LYS C CA 1
ATOM 8760 C C A LYS C 1 325 ? -43.31254 26.51028 43.47617 0.584 27.19217 362 LYS C C 1
ATOM 8761 C C B LYS C 1 325 ? -43.29860 26.51654 43.48163 0.416 27.20261 362 LYS C C 1
ATOM 8762 O O A LYS C 1 325 ? -43.71142 26.42547 42.30686 0.584 28.80870 362 LYS C O 1
ATOM 8763 O O B LYS C 1 325 ? -43.73510 26.43669 42.32546 0.416 28.79933 362 LYS C O 1
ATOM 8774 N N . ARG C 1 326 ? -43.02834 25.43770 44.21439 1.000 26.32501 363 ARG C N 1
ATOM 8775 C CA . ARG C 1 326 ? -43.16874 24.07838 43.70978 1.000 23.70073 363 ARG C CA 1
ATOM 8776 C C . ARG C 1 326 ? -44.51430 23.45303 44.07510 1.000 24.95560 363 ARG C C 1
ATOM 8777 O O . ARG C 1 326 ? -44.73096 22.26561 43.80839 1.000 28.06392 363 ARG C O 1
ATOM 8785 N N . GLY C 1 327 ? -45.42643 24.22264 44.66413 1.000 23.58144 364 GLY C N 1
ATOM 8786 C CA . GLY C 1 327 ? -46.74148 23.71086 44.99656 1.000 20.95574 364 GLY C CA 1
ATOM 8787 C C . GLY C 1 327 ? -46.86700 23.04604 46.34960 1.000 19.57884 364 GLY C C 1
ATOM 8788 O O . GLY C 1 327 ? -47.94001 22.50544 46.64938 1.000 19.80430 364 GLY C O 1
ATOM 8789 N N . PHE C 1 328 ? -45.82053 23.08564 47.17793 1.000 19.48158 365 PHE C N 1
ATOM 8790 C CA . PHE C 1 328 ? -45.86163 22.50691 48.52104 1.000 19.72289 365 PHE C CA 1
ATOM 8791 C C . PHE C 1 328 ? -46.63670 23.41751 49.46609 1.000 19.81606 365 PHE C C 1
ATOM 8792 O O . PHE C 1 328 ? -46.66041 24.64037 49.29596 1.000 19.56502 365 PHE C O 1
ATOM 8800 N N . SER C 1 329 ? -47.21975 22.82369 50.50431 1.000 18.39149 366 SER C N 1
ATOM 8801 C CA . SER C 1 329 ? -47.61772 23.58636 51.67509 1.000 16.28871 366 SER C CA 1
ATOM 8802 C C . SER C 1 329 ? -46.51150 23.50123 52.72351 1.000 17.93969 366 SER C C 1
ATOM 8803 O O . SER C 1 329 ? -45.71408 22.55839 52.73312 1.000 18.54143 366 SER C O 1
ATOM 8806 N N . THR C 1 330 ? -46.43875 24.52004 53.57717 1.000 16.22579 367 THR C N 1
ATOM 8807 C CA . THR C 1 330 ? -45.48401 24.54207 54.68319 1.000 16.02597 367 THR C CA 1
ATOM 8808 C C . THR C 1 330 ? -46.16666 24.93614 55.98185 1.000 14.48382 367 THR C C 1
ATOM 8809 O O . THR C 1 330 ? -47.08315 25.75561 56.00466 1.000 15.75101 367 THR C O 1
ATOM 8813 N N . PHE C 1 331 ? -45.69309 24.34939 57.07751 1.000 15.23751 368 PHE C N 1
ATOM 8814 C CA . PHE C 1 331 ? -46.23421 24.64627 58.39858 1.000 14.64416 368 PHE C CA 1
ATOM 8815 C C . PHE C 1 331 ? -45.07746 24.84727 59.36695 1.000 14.14828 368 PHE C C 1
ATOM 8816 O O . PHE C 1 331 ? -44.38336 23.88262 59.71301 1.000 13.62205 368 PHE C O 1
ATOM 8824 N N . VAL C 1 332 ? -44.87197 26.09825 59.79769 1.000 12.61916 369 VAL C N 1
ATOM 8825 C CA . VAL C 1 332 ? -43.77018 26.39393 60.71522 1.000 15.14556 369 VAL C CA 1
ATOM 8826 C C . VAL C 1 332 ? -44.06271 25.83516 62.10217 1.000 14.63109 369 VAL C C 1
ATOM 8827 O O . VAL C 1 332 ? -45.20710 25.84118 62.57543 1.000 13.63978 369 VAL C O 1
ATOM 8831 N N . TRP C 1 333 ? -43.02500 25.32989 62.77051 1.000 14.83991 370 TRP C N 1
ATOM 8832 C CA . TRP C 1 333 ? -43.19416 24.82054 64.12803 1.000 14.88745 370 TRP C CA 1
ATOM 8833 C C . TRP C 1 333 ? -43.15721 25.96886 65.12713 1.000 14.79674 370 TRP C C 1
ATOM 8834 O O . TRP C 1 333 ? -42.27742 26.82667 65.05241 1.000 16.70819 370 TRP C O 1
ATOM 8845 N N . ASP C 1 334 ? -44.09598 25.96916 66.07485 1.000 14.35921 371 ASP C N 1
ATOM 8846 C CA . ASP C 1 334 ? -44.14704 26.97456 67.14149 1.000 16.21147 371 ASP C CA 1
ATOM 8847 C C . ASP C 1 334 ? -44.54620 26.26132 68.42649 1.000 16.44409 371 ASP C C 1
ATOM 8848 O O . ASP C 1 334 ? -45.62979 25.67818 68.49969 1.000 16.67340 371 ASP C O 1
ATOM 8853 N N . ASN C 1 335 ? -43.68896 26.30960 69.44771 1.000 14.84194 372 ASN C N 1
ATOM 8854 C CA . ASN C 1 335 ? -44.01351 25.67304 70.72004 1.000 15.27144 372 ASN C CA 1
ATOM 8855 C C . ASN C 1 335 ? -44.15235 26.66702 71.86392 1.000 16.90024 372 ASN C C 1
ATOM 8856 O O . ASN C 1 335 ? -44.24784 26.24371 73.01872 1.000 17.24158 372 ASN C O 1
ATOM 8861 N N . ASN C 1 336 ? -44.20837 27.97039 71.56689 1.000 17.21032 373 ASN C N 1
ATOM 8862 C CA . ASN C 1 336 ? -44.33367 29.00122 72.59449 1.000 17.25029 373 ASN C CA 1
ATOM 8863 C C . ASN C 1 336 ? -43.15137 28.99643 73.56108 1.000 19.49531 373 ASN C C 1
ATOM 8864 O O . ASN C 1 336 ? -43.28769 29.43818 74.70049 1.000 18.55248 373 ASN C O 1
ATOM 8869 N N . HIS C 1 337 ? -41.97579 28.55274 73.10532 1.000 16.11947 374 HIS C N 1
ATOM 8870 C CA A HIS C 1 337 ? -40.75634 28.55106 73.91049 0.405 19.46795 374 HIS C CA 1
ATOM 8871 C CA B HIS C 1 337 ? -40.76468 28.56685 73.91544 0.595 19.44231 374 HIS C CA 1
ATOM 8872 C C . HIS C 1 337 ? -39.78726 29.58718 73.35985 1.000 20.08478 374 HIS C C 1
ATOM 8873 O O . HIS C 1 337 ? -39.44361 29.54719 72.17640 1.000 22.79898 374 HIS C O 1
ATOM 8886 N N . PHE C 1 338 ? -39.32392 30.49108 74.21953 1.000 17.65346 375 PHE C N 1
ATOM 8887 C CA . PHE C 1 338 ? -38.45215 31.57238 73.79167 1.000 20.99476 375 PHE C CA 1
ATOM 8888 C C . PHE C 1 338 ? -37.14012 31.53126 74.55853 1.000 22.60460 375 PHE C C 1
ATOM 8889 O O . PHE C 1 338 ? -37.08842 31.08176 75.70744 1.000 23.64665 375 PHE C O 1
ATOM 8897 N N . GLY C 1 339 ? -36.08985 32.01567 73.92246 1.000 21.98925 376 GLY C N 1
ATOM 8898 C CA . GLY C 1 339 ? -34.79220 31.99488 74.56027 1.000 24.49422 376 GLY C CA 1
ATOM 8899 C C . GLY C 1 339 ? -33.69308 31.82028 73.52976 1.000 24.93045 376 GLY C C 1
ATOM 8900 O O . GLY C 1 339 ? -33.84823 32.20252 72.37566 1.000 26.73987 376 GLY C O 1
ATOM 8901 N N . ASN C 1 340 ? -32.58561 31.23636 73.98661 1.000 22.92815 377 ASN C N 1
ATOM 8902 C CA . ASN C 1 340 ? -31.35524 31.13473 73.19979 1.000 25.05425 377 ASN C CA 1
ATOM 8903 C C . ASN C 1 340 ? -30.80438 29.73022 73.40944 1.000 23.82108 377 ASN C C 1
ATOM 8904 O O . ASN C 1 340 ? -30.07964 29.49438 74.37916 1.000 25.67191 377 ASN C O 1
ATOM 8909 N N . GLY C 1 341 ? -31.13194 28.81412 72.50468 1.000 22.79486 378 GLY C N 1
ATOM 8910 C CA . GLY C 1 341 ? -30.66334 27.44610 72.68321 1.000 23.80598 378 GLY C CA 1
ATOM 8911 C C . GLY C 1 341 ? -31.55191 26.46029 71.94315 1.000 21.65752 378 GLY C C 1
ATOM 8912 O O . GLY C 1 341 ? -32.10919 26.77738 70.89555 1.000 24.67158 378 GLY C O 1
ATOM 8913 N N . SER C 1 342 ? -31.66850 25.26810 72.53440 1.000 24.31016 379 SER C N 1
ATOM 8914 C CA . SER C 1 342 ? -32.45647 24.17651 71.97354 1.000 22.29422 379 SER C CA 1
ATOM 8915 C C . SER C 1 342 ? -33.94487 24.39677 72.17625 1.000 20.04068 379 SER C C 1
ATOM 8916 O O . SER C 1 342 ? -34.37830 24.87880 73.22633 1.000 20.64963 379 SER C O 1
ATOM 8919 N N . GLU C 1 343 ? -34.73186 24.02158 71.15911 1.000 19.01970 380 GLU C N 1
ATOM 8920 C CA A GLU C 1 343 ? -36.19072 23.93554 71.23298 0.430 19.07426 380 GLU C CA 1
ATOM 8921 C CA B GLU C 1 343 ? -36.18625 23.93555 71.28591 0.570 19.04133 380 GLU C CA 1
ATOM 8922 C C . GLU C 1 343 ? -36.84925 25.29151 71.47510 1.000 18.56153 380 GLU C C 1
ATOM 8923 O O . GLU C 1 343 ? -37.94980 25.36830 72.02913 1.000 19.32285 380 GLU C O 1
ATOM 8934 N N . LYS C 1 344 ? -36.20052 26.36720 71.03221 1.000 18.30992 381 LYS C N 1
ATOM 8935 C CA . LYS C 1 344 ? -36.73975 27.72103 71.16444 1.000 18.39282 381 LYS C CA 1
ATOM 8936 C C . LYS C 1 344 ? -37.44028 28.09733 69.86104 1.000 16.31994 381 LYS C C 1
ATOM 8937 O O . LYS C 1 344 ? -36.93691 28.88807 69.06176 1.000 19.48999 381 LYS C O 1
ATOM 8943 N N . TYR C 1 345 ? -38.64051 27.54225 69.66618 1.000 17.63982 382 TYR C N 1
ATOM 8944 C CA . TYR C 1 345 ? -39.38100 27.71474 68.41886 1.000 16.55633 382 TYR C CA 1
ATOM 8945 C C . TYR C 1 345 ? -40.58509 28.64346 68.55852 1.000 17.10716 382 TYR C C 1
ATOM 8946 O O . TYR C 1 345 ? -41.39406 28.75350 67.61990 1.000 18.47472 382 TYR C O 1
ATOM 8955 N N . GLY C 1 346 ? -40.70609 29.35719 69.67212 1.000 19.82904 383 GLY C N 1
ATOM 8956 C CA . GLY C 1 346 ? -41.83077 30.26354 69.82757 1.000 18.32383 383 GLY C CA 1
ATOM 8957 C C . GLY C 1 346 ? -41.75185 31.41603 68.84005 1.000 18.15962 383 GLY C C 1
ATOM 8958 O O . GLY C 1 346 ? -40.67825 31.94546 68.55272 1.000 20.68488 383 GLY C O 1
ATOM 8959 N N . ILE C 1 347 ? -42.90500 31.78514 68.28577 1.000 18.28259 384 ILE C N 1
ATOM 8960 C CA . ILE C 1 347 ? -43.04489 33.01073 67.51617 1.000 14.87448 384 ILE C CA 1
ATOM 8961 C C . ILE C 1 347 ? -43.93780 34.00301 68.24598 1.000 18.42962 384 ILE C C 1
ATOM 8962 O O . ILE C 1 347 ? -43.55673 35.15398 68.46077 1.000 24.13408 384 ILE C O 1
ATOM 8967 N N . PHE C 1 348 ? -45.14341 33.57191 68.61877 1.000 19.41478 385 PHE C N 1
ATOM 8968 C CA . PHE C 1 348 ? -46.12572 34.40898 69.29762 1.000 22.30531 385 PHE C CA 1
ATOM 8969 C C . PHE C 1 348 ? -46.10824 34.07821 70.77974 1.000 21.05585 385 PHE C C 1
ATOM 8970 O O . PHE C 1 348 ? -46.08039 32.90761 71.15458 1.000 20.32432 385 PHE C O 1
ATOM 8978 N N . ASP C 1 349 ? -46.15021 35.10213 71.62350 1.000 22.58383 386 ASP C N 1
ATOM 8979 C CA . ASP C 1 349 ? -46.17080 34.86396 73.06267 1.000 19.85727 386 ASP C CA 1
ATOM 8980 C C . ASP C 1 349 ? -47.61307 34.57888 73.47208 1.000 22.41237 386 ASP C C 1
ATOM 8981 O O . ASP C 1 349 ? -48.42560 35.49457 73.61819 1.000 22.25687 386 ASP C O 1
ATOM 8986 N N . ARG C 1 350 ? -47.93781 33.29777 73.65287 1.000 20.93721 387 ARG C N 1
ATOM 8987 C CA . ARG C 1 350 ? -49.30536 32.91249 73.96288 1.000 19.27688 387 ARG C CA 1
ATOM 8988 C C . ARG C 1 350 ? -49.74776 33.38105 75.33725 1.000 22.83711 387 ARG C C 1
ATOM 8989 O O . ARG C 1 350 ? -50.94987 33.34327 75.62569 1.000 25.20059 387 ARG C O 1
ATOM 8997 N N . PHE C 1 351 ? -48.81780 33.82501 76.18152 1.000 21.30784 388 PHE C N 1
ATOM 8998 C CA . PHE C 1 351 ? -49.16503 34.37425 77.47947 1.000 24.59789 388 PHE C CA 1
ATOM 8999 C C . PHE C 1 351 ? -49.37986 35.88164 77.46257 1.000 27.18885 388 PHE C C 1
ATOM 9000 O O . PHE C 1 351 ? -49.83007 36.42915 78.47644 1.000 31.81330 388 PHE C O 1
ATOM 9008 N N . LYS C 1 352 ? -49.06301 36.57521 76.35658 1.000 24.47988 389 LYS C N 1
ATOM 9009 C CA . LYS C 1 352 ? -49.17295 38.04815 76.30820 1.000 24.44629 389 LYS C CA 1
ATOM 9010 C C . LYS C 1 352 ? -49.76732 38.48884 74.96906 1.000 27.01004 389 LYS C C 1
ATOM 9011 O O . LYS C 1 352 ? -49.09275 39.10064 74.13362 1.000 27.76912 389 LYS C O 1
ATOM 9017 N N . SER C 1 353 ? -51.05081 38.17739 74.78042 1.000 27.77497 390 SER C N 1
ATOM 9018 C CA . SER C 1 353 ? -51.83788 38.64606 73.63008 1.000 28.59606 390 SER C CA 1
ATOM 9019 C C . SER C 1 353 ? -51.15331 38.33291 72.30760 1.000 25.10615 390 SER C C 1
ATOM 9020 O O . SER C 1 353 ? -51.25877 39.09735 71.33659 1.000 29.14249 390 SER C O 1
ATOM 9023 N N . MET C 1 354 ? -50.45889 37.19476 72.26810 1.000 24.63757 391 MET C N 1
ATOM 9024 C CA . MET C 1 354 ? -49.79066 36.70097 71.06352 1.000 22.34565 391 MET C CA 1
ATOM 9025 C C . MET C 1 354 ? -48.79038 37.71214 70.51675 1.000 25.16144 391 MET C C 1
ATOM 9026 O O . MET C 1 354 ? -48.62184 37.83807 69.30147 1.000 27.36608 391 MET C O 1
ATOM 9031 N N . LYS C 1 355 ? -48.12562 38.44197 71.41965 1.000 24.74842 392 LYS C N 1
ATOM 9032 C CA . LYS C 1 355 ? -47.09780 39.37821 71.00123 1.000 27.55183 392 LYS C CA 1
ATOM 9033 C C . LYS C 1 355 ? -46.03256 38.65615 70.19249 1.000 26.26690 392 LYS C C 1
ATOM 9034 O O . LYS C 1 355 ? -45.58085 37.56812 70.56505 1.000 27.52825 392 LYS C O 1
ATOM 9040 N N . VAL C 1 356 ? -45.64887 39.25275 69.06514 1.000 27.06488 393 VAL C N 1
ATOM 9041 C CA . VAL C 1 356 ? -44.63434 38.65107 68.20901 1.000 27.72377 393 VAL C CA 1
ATOM 9042 C C . VAL C 1 356 ? -43.26393 38.81102 68.84836 1.000 26.57657 393 VAL C C 1
ATOM 9043 O O . VAL C 1 356 ? -42.67736 39.89814 68.81762 1.000 29.49550 393 VAL C O 1
ATOM 9047 N N . ASN C 1 357 ? -42.73581 37.72816 69.42258 1.000 25.70525 394 ASN C N 1
ATOM 9048 C CA . ASN C 1 357 ? -41.41819 37.77330 70.03843 1.000 25.93264 394 ASN C CA 1
ATOM 9049 C C . ASN C 1 357 ? -40.31012 37.23735 69.13892 1.000 28.03642 394 ASN C C 1
ATOM 9050 O O . ASN C 1 357 ? -39.13705 37.34192 69.50945 1.000 29.10339 394 ASN C O 1
ATOM 9055 N N . ALA C 1 358 ? -40.64330 36.67949 67.97166 1.000 25.67979 395 ALA C N 1
ATOM 9056 C CA . ALA C 1 358 ? -39.66054 36.29338 66.95740 1.000 25.45648 395 ALA C CA 1
ATOM 9057 C C . ALA C 1 358 ? -40.00985 36.98628 65.64025 1.000 25.92236 395 ALA C C 1
ATOM 9058 O O . ALA C 1 358 ? -40.32929 36.32926 64.63742 1.000 26.33807 395 ALA C O 1
ATOM 9060 N N . PRO C 1 359 ? -39.94206 38.32109 65.60203 1.000 25.45229 396 PRO C N 1
ATOM 9061 C CA . PRO C 1 359 ? -40.35695 39.03457 64.38130 1.000 29.61795 396 PRO C CA 1
ATOM 9062 C C . PRO C 1 359 ? -39.50944 38.70773 63.16532 1.000 27.14269 396 PRO C C 1
ATOM 9063 O O . PRO C 1 359 ? -39.99878 38.83295 62.03635 1.000 29.31888 396 PRO C O 1
ATOM 9067 N N . TRP C 1 360 ? -38.25276 38.29913 63.36120 1.000 26.52641 397 TRP C N 1
ATOM 9068 C CA . TRP C 1 360 ? -37.40676 37.92856 62.23102 1.000 25.81087 397 TRP C CA 1
ATOM 9069 C C . TRP C 1 360 ? -37.98205 36.73922 61.46925 1.000 24.79331 397 TRP C C 1
ATOM 9070 O O . TRP C 1 360 ? -37.76555 36.62150 60.25757 1.000 27.53756 397 TRP C O 1
ATOM 9081 N N . ILE C 1 361 ? -38.72501 35.86268 62.15077 1.000 25.63900 398 ILE C N 1
ATOM 9082 C CA . ILE C 1 361 ? -39.34969 34.73388 61.46419 1.000 23.03146 398 ILE C CA 1
ATOM 9083 C C . ILE C 1 361 ? -40.47772 35.22482 60.56065 1.000 24.74758 398 ILE C C 1
ATOM 9084 O O . ILE C 1 361 ? -40.57150 34.83444 59.38929 1.000 23.52671 398 ILE C O 1
ATOM 9089 N N . LEU C 1 362 ? -41.35354 36.08893 61.08921 1.000 24.17466 399 LEU C N 1
ATOM 9090 C CA . LEU C 1 362 ? -42.48108 36.56434 60.28668 1.000 26.81928 399 LEU C CA 1
ATOM 9091 C C . LEU C 1 362 ? -42.02534 37.46732 59.14006 1.000 28.30518 399 LEU C C 1
ATOM 9092 O O . LEU C 1 362 ? -42.60363 37.40891 58.04573 1.000 29.07274 399 LEU C O 1
ATOM 9097 N N . GLU C 1 363 ? -41.00804 38.30866 59.36784 1.000 25.48787 400 GLU C N 1
ATOM 9098 C CA . GLU C 1 363 ? -40.35882 39.03784 58.26574 1.000 28.07288 400 GLU C CA 1
ATOM 9099 C C . GLU C 1 363 ? -39.96788 38.13915 57.10914 1.000 29.05543 400 GLU C C 1
ATOM 9100 O O . GLU C 1 363 ? -40.16397 38.50522 55.94286 1.000 34.10015 400 GLU C O 1
ATOM 9106 N N . GLY C 1 364 ? -39.40622 36.97043 57.40412 1.000 25.94774 401 GLY C N 1
ATOM 9107 C CA . GLY C 1 364 ? -38.97725 36.09136 56.33796 1.000 25.29319 401 GLY C CA 1
ATOM 9108 C C . GLY C 1 364 ? -40.13882 35.39727 55.65084 1.000 28.29047 401 GLY C C 1
ATOM 9109 O O . GLY C 1 364 ? -40.17550 35.28280 54.42139 1.000 29.46857 401 GLY C O 1
ATOM 9110 N N . ILE C 1 365 ? -41.11501 34.94164 56.42726 1.000 25.83937 402 ILE C N 1
ATOM 9111 C CA . ILE C 1 365 ? -42.23922 34.23516 55.82299 1.000 24.30212 402 ILE C CA 1
ATOM 9112 C C . ILE C 1 365 ? -43.09335 35.18607 54.99448 1.000 26.89767 402 ILE C C 1
ATOM 9113 O O . ILE C 1 365 ? -43.51096 34.84892 53.88103 1.000 28.25730 402 ILE C O 1
ATOM 9118 N N . PHE C 1 366 ? -43.35866 36.38602 55.50263 1.000 25.21558 403 PHE C N 1
ATOM 9119 C CA . PHE C 1 366 ? -44.34745 37.25498 54.88184 1.000 29.26480 403 PHE C CA 1
ATOM 9120 C C . PHE C 1 366 ? -43.79505 38.55472 54.31367 1.000 33.33003 403 PHE C C 1
ATOM 9121 O O . PHE C 1 366 ? -44.55488 39.30131 53.68528 1.000 37.58029 403 PHE C O 1
ATOM 9129 N N . GLY C 1 367 ? -42.51535 38.84951 54.49829 1.000 35.17748 404 GLY C N 1
ATOM 9130 C CA . GLY C 1 367 ? -41.97144 40.11775 54.03778 1.000 35.24641 404 GLY C CA 1
ATOM 9131 C C . GLY C 1 367 ? -41.88574 40.21501 52.52901 1.000 41.70996 404 GLY C C 1
ATOM 9132 O O . GLY C 1 367 ? -41.83384 39.18590 51.84975 1.000 40.22826 404 GLY C O 1
ATOM 9133 N N . ASN D 1 2 ? -49.30230 19.26559 34.35062 1.000 46.99043 39 ASN D N 1
ATOM 9134 C CA . ASN D 1 2 ? -50.31204 18.21018 34.41807 1.000 46.62938 39 ASN D CA 1
ATOM 9135 C C . ASN D 1 2 ? -51.58563 18.66646 35.13670 1.000 41.65268 39 ASN D C 1
ATOM 9136 O O . ASN D 1 2 ? -51.63201 18.67701 36.36493 1.000 52.98125 39 ASN D O 1
ATOM 9141 N N . ALA D 1 3 ? -52.61899 19.02482 34.37509 1.000 36.82612 40 ALA D N 1
ATOM 9142 C CA . ALA D 1 3 ? -53.88695 19.47949 34.93475 1.000 32.64308 40 ALA D CA 1
ATOM 9143 C C . ALA D 1 3 ? -54.91282 18.34975 34.91405 1.000 30.25031 40 ALA D C 1
ATOM 9144 O O . ALA D 1 3 ? -54.96897 17.58223 33.95220 1.000 31.58745 40 ALA D O 1
ATOM 9146 N N . THR D 1 4 ? -55.73744 18.25954 35.96646 1.000 26.34562 41 THR D N 1
ATOM 9147 C CA . THR D 1 4 ? -56.86468 17.32887 35.91025 1.000 26.06949 41 THR D CA 1
ATOM 9148 C C . THR D 1 4 ? -57.88758 17.78715 34.86537 1.000 23.50701 41 THR D C 1
ATOM 9149 O O . THR D 1 4 ? -57.89192 18.93686 34.41559 1.000 22.57565 41 THR D O 1
ATOM 9153 N N . ALA D 1 5 ? -58.77902 16.86263 34.48381 1.000 21.65148 42 ALA D N 1
ATOM 9154 C CA . ALA D 1 5 ? -59.81632 17.19605 33.50841 1.000 20.09908 42 ALA D CA 1
ATOM 9155 C C . ALA D 1 5 ? -60.68022 18.36627 33.97808 1.000 19.71510 42 ALA D C 1
ATOM 9156 O O . ALA D 1 5 ? -60.96795 19.28979 33.20439 1.000 20.30611 42 ALA D O 1
ATOM 9158 N N . GLN D 1 6 ? -61.12804 18.33501 35.23643 1.000 20.53831 43 GLN D N 1
ATOM 9159 C CA . GLN D 1 6 ? -61.93076 19.43970 35.74798 1.000 21.93280 43 GLN D CA 1
ATOM 9160 C C . GLN D 1 6 ? -61.13059 20.73397 35.77815 1.000 22.05392 43 GLN D C 1
ATOM 9161 O O . GLN D 1 6 ? -61.66106 21.80805 35.46166 1.000 22.13130 43 GLN D O 1
ATOM 9167 N N . GLN D 1 7 ? -59.84951 20.66196 36.15265 1.000 21.94474 44 GLN D N 1
ATOM 9168 C CA . GLN D 1 7 ? -59.02763 21.87101 36.08736 1.000 23.54690 44 GLN D CA 1
ATOM 9169 C C . GLN D 1 7 ? -58.93859 22.38902 34.66252 1.000 21.99532 44 GLN D C 1
ATOM 9170 O O . GLN D 1 7 ? -59.06493 23.59691 34.42476 1.000 25.39307 44 GLN D O 1
ATOM 9176 N N . TRP D 1 8 ? -58.71297 21.48155 33.71006 1.000 21.02931 45 TRP D N 1
ATOM 9177 C CA . TRP D 1 8 ? -58.53208 21.85084 32.31253 1.000 20.71014 45 TRP D CA 1
ATOM 9178 C C . TRP D 1 8 ? -59.78826 22.49099 31.74222 1.000 20.99735 45 TRP D C 1
ATOM 9179 O O . TRP D 1 8 ? -59.70279 23.46532 30.98901 1.000 20.43190 45 TRP D O 1
ATOM 9190 N N . ASN D 1 9 ? -60.96667 21.98837 32.13044 1.000 20.14455 46 ASN D N 1
ATOM 9191 C CA . ASN D 1 9 ? -62.23345 22.46246 31.56740 1.000 19.36648 46 ASN D CA 1
ATOM 9192 C C . ASN D 1 9 ? -62.71640 23.77914 32.16064 1.000 20.49537 46 ASN D C 1
ATOM 9193 O O . ASN D 1 9 ? -63.50147 24.47714 31.50549 1.000 18.95338 46 ASN D O 1
ATOM 9198 N N . LYS D 1 10 ? -62.27232 24.12977 33.36667 1.000 18.72414 47 LYS D N 1
ATOM 9199 C CA . LYS D 1 10 ? -62.78629 25.29509 34.07630 1.000 19.45828 47 LYS D CA 1
ATOM 9200 C C . LYS D 1 10 ? -62.68336 26.55677 33.22704 1.000 23.71985 47 LYS D C 1
ATOM 9201 O O . LYS D 1 10 ? -61.59735 26.93342 32.77928 1.000 23.02337 47 LYS D O 1
ATOM 9207 N N . ASP D 1 11 ? -63.83030 27.19394 32.99342 1.000 23.85538 48 ASP D N 1
ATOM 9208 C CA . ASP D 1 11 ? -63.92491 28.47727 32.29847 1.000 22.73819 48 ASP D CA 1
ATOM 9209 C C . ASP D 1 11 ? -63.46956 28.40156 30.84652 1.000 24.49259 48 ASP D C 1
ATOM 9210 O O . ASP D 1 11 ? -63.20348 29.43676 30.22295 1.000 24.17216 48 ASP D O 1
ATOM 9215 N N . VAL D 1 12 ? -63.39872 27.20489 30.27639 1.000 20.44719 49 VAL D N 1
ATOM 9216 C CA . VAL D 1 12 ? -62.99878 27.06243 28.88183 1.000 19.29974 49 VAL D CA 1
ATOM 9217 C C . VAL D 1 12 ? -64.20520 27.35551 27.99384 1.000 22.76824 49 VAL D C 1
ATOM 9218 O O . VAL D 1 12 ? -65.25109 26.70623 28.10403 1.000 20.86564 49 VAL D O 1
ATOM 9222 N N . VAL D 1 13 ? -64.06655 28.35329 27.12518 1.000 20.78761 50 VAL D N 1
ATOM 9223 C CA . VAL D 1 13 ? -65.11805 28.77354 26.20012 1.000 17.69296 50 VAL D CA 1
ATOM 9224 C C . VAL D 1 13 ? -64.46238 28.73261 24.83128 1.000 19.65825 50 VAL D C 1
ATOM 9225 O O . VAL D 1 13 ? -63.68035 29.62460 24.48316 1.000 20.26512 50 VAL D O 1
ATOM 9229 N N . GLY D 1 14 ? -64.75233 27.68565 24.06268 1.000 15.98308 51 GLY D N 1
ATOM 9230 C CA . GLY D 1 14 ? -64.00766 27.37910 22.86714 1.000 16.39626 51 GLY D CA 1
ATOM 9231 C C . GLY D 1 14 ? -64.85171 27.41230 21.60615 1.000 16.79487 51 GLY D C 1
ATOM 9232 O O . GLY D 1 14 ? -66.06825 27.62232 21.63076 1.000 17.43441 51 GLY D O 1
ATOM 9233 N N . TRP D 1 15 ? -64.17262 27.13106 20.50440 1.000 14.75087 52 TRP D N 1
ATOM 9234 C CA . TRP D 1 15 ? -64.69785 27.28049 19.14686 1.000 14.88934 52 TRP D CA 1
ATOM 9235 C C . TRP D 1 15 ? -64.18790 26.12965 18.29558 1.000 16.78357 52 TRP D C 1
ATOM 9236 O O . TRP D 1 15 ? -63.03198 25.72040 18.44668 1.000 17.27006 52 TRP D O 1
ATOM 9247 N N . ASN D 1 16 ? -65.04586 25.60412 17.41458 1.000 15.12005 53 ASN D N 1
ATOM 9248 C CA . ASN D 1 16 ? -64.67486 24.49554 16.53723 1.000 15.65170 53 ASN D CA 1
ATOM 9249 C C . ASN D 1 16 ? -64.16627 25.00095 15.19810 1.000 16.52132 53 ASN D C 1
ATOM 9250 O O . ASN D 1 16 ? -64.82081 25.81817 14.54661 1.000 16.94203 53 ASN D O 1
ATOM 9255 N N . LEU D 1 17 ? -63.00142 24.49659 14.78618 1.000 17.26507 54 LEU D N 1
ATOM 9256 C CA . LEU D 1 17 ? -62.48932 24.71613 13.43340 1.000 18.65522 54 LEU D CA 1
ATOM 9257 C C . LEU D 1 17 ? -63.20238 23.75529 12.47242 1.000 13.79381 54 LEU D C 1
ATOM 9258 O O . LEU D 1 17 ? -62.65860 22.76003 11.98642 1.000 17.54255 54 LEU D O 1
ATOM 9263 N N . GLY D 1 18 ? -64.46796 24.07107 12.19214 1.000 14.59459 55 GLY D N 1
ATOM 9264 C CA . GLY D 1 18 ? -65.33795 23.10668 11.54583 1.000 14.85316 55 GLY D CA 1
ATOM 9265 C C . GLY D 1 18 ? -65.23203 23.09860 10.03060 1.000 16.29598 55 GLY D C 1
ATOM 9266 O O . GLY D 1 18 ? -65.02849 24.12817 9.38017 1.000 15.29014 55 GLY D O 1
ATOM 9267 N N . ASN D 1 19 ? -65.43261 21.89797 9.46540 1.000 16.45349 56 ASN D N 1
ATO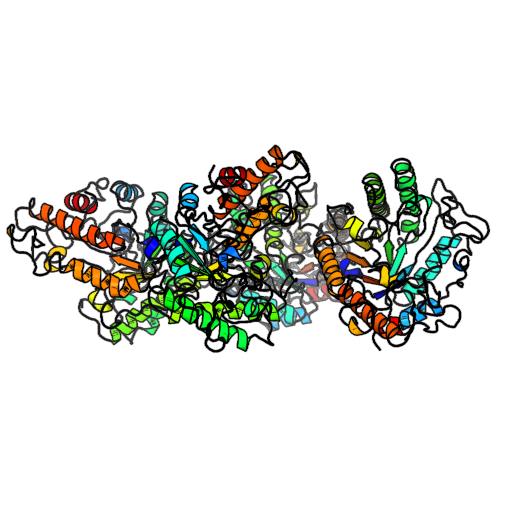M 9268 C CA . ASN D 1 19 ? -65.36974 21.65345 8.01863 1.000 16.59502 56 ASN D CA 1
ATOM 9269 C C . ASN D 1 19 ? -64.00812 22.06680 7.45482 1.000 16.48311 56 ASN D C 1
ATOM 9270 O O . ASN D 1 19 ? -63.91186 22.76186 6.44162 1.000 17.13215 56 ASN D O 1
ATOM 9275 N N . GLU D 1 20 ? -62.94706 21.62429 8.12810 1.000 16.62109 57 GLU D N 1
ATOM 9276 C CA . GLU D 1 20 ? -61.58305 21.82408 7.64239 1.000 14.05805 57 GLU D CA 1
ATOM 9277 C C . GLU D 1 20 ? -60.83929 20.49735 7.62999 1.000 15.70658 57 GLU D C 1
ATOM 9278 O O . GLU D 1 20 ? -60.90368 19.76933 6.64178 1.000 16.27579 57 GLU D O 1
ATOM 9284 N N . PHE D 1 21 ? -60.17236 20.12714 8.73022 1.000 16.18985 58 PHE D N 1
ATOM 9285 C CA . PHE D 1 21 ? -59.32673 18.93652 8.66168 1.000 15.52234 58 PHE D CA 1
ATOM 9286 C C . PHE D 1 21 ? -60.09911 17.62508 8.75837 1.000 16.63113 58 PHE D C 1
ATOM 9287 O O . PHE D 1 21 ? -59.49595 16.55082 8.61922 1.000 17.45179 58 PHE D O 1
ATOM 9295 N N . GLU D 1 22 ? -61.41461 17.67079 8.96448 1.000 15.70471 59 GLU D N 1
ATOM 9296 C CA . GLU D 1 22 ? -62.21504 16.46047 8.94652 1.000 14.25415 59 GLU D CA 1
ATOM 9297 C C . GLU D 1 22 ? -62.91909 16.24991 7.60252 1.000 15.95575 59 GLU D C 1
ATOM 9298 O O . GLU D 1 22 ? -63.68330 15.29176 7.46467 1.000 15.97178 59 GLU D O 1
ATOM 9304 N N . CYS D 1 23 ? -62.67519 17.10762 6.61131 1.000 13.91914 60 CYS D N 1
ATOM 9305 C CA . CYS D 1 23 ? -63.29187 16.87633 5.30690 1.000 12.97419 60 CYS D CA 1
ATOM 9306 C C . CYS D 1 23 ? -62.72463 15.60760 4.66558 1.000 17.43128 60 CYS D C 1
ATOM 9307 O O . CYS D 1 23 ? -61.65358 15.11192 5.02509 1.000 18.18642 60 CYS D O 1
ATOM 9310 N N . SER D 1 24 ? -63.43563 15.07849 3.68295 1.000 18.96012 61 SER D N 1
ATOM 9311 C CA . SER D 1 24 ? -62.79633 13.94970 3.03520 1.000 20.10108 61 SER D CA 1
ATOM 9312 C C . SER D 1 24 ? -61.70532 14.44609 2.08967 1.000 19.30850 61 SER D C 1
ATOM 9313 O O . SER D 1 24 ? -61.51569 15.65374 1.88513 1.000 20.71733 61 SER D O 1
ATOM 9316 N N . ALA D 1 25 ? -60.95341 13.49919 1.53770 1.000 17.66448 62 ALA D N 1
ATOM 9317 C CA . ALA D 1 25 ? -59.97782 13.85450 0.52136 1.000 18.12195 62 ALA D CA 1
ATOM 9318 C C . ALA D 1 25 ? -60.71730 14.44253 -0.68246 1.000 19.98995 62 ALA D C 1
ATOM 9319 O O . ALA D 1 25 ? -61.88284 14.10637 -0.91803 1.000 20.89453 62 ALA D O 1
ATOM 9321 N N . PRO D 1 26 ? -60.07173 15.31538 -1.45842 1.000 21.07837 63 PRO D N 1
ATOM 9322 C CA . PRO D 1 26 ? -60.75577 15.93441 -2.60654 1.000 19.76034 63 PRO D CA 1
ATOM 9323 C C . PRO D 1 26 ? -61.40225 14.91221 -3.52565 1.000 21.95958 63 PRO D C 1
ATOM 9324 O O . PRO D 1 26 ? -60.77132 13.94349 -3.96450 1.000 21.52104 63 PRO D O 1
ATOM 9328 N N . GLY D 1 27 ? -62.68331 15.13600 -3.80629 1.000 18.02109 64 GLY D N 1
ATOM 9329 C CA . GLY D 1 27 ? -63.42768 14.27912 -4.70161 1.000 18.01640 64 GLY D CA 1
ATOM 9330 C C . GLY D 1 27 ? -63.83391 12.93869 -4.13708 1.000 18.95471 64 GLY D C 1
ATOM 9331 O O . GLY D 1 27 ? -64.29721 12.09286 -4.90227 1.000 21.59926 64 GLY D O 1
ATOM 9332 N N A GLN D 1 28 ? -63.68976 12.71885 -2.82999 0.751 18.79855 65 GLN D N 1
ATOM 9333 N N B GLN D 1 28 ? -63.66251 12.70525 -2.83291 0.249 18.88617 65 GLN D N 1
ATOM 9334 C CA A GLN D 1 28 ? -63.99473 11.43097 -2.22880 0.751 18.85601 65 GLN D CA 1
ATOM 9335 C CA B GLN D 1 28 ? -63.95684 11.41756 -2.21491 0.249 18.99471 65 GLN D CA 1
ATOM 9336 C C A GLN D 1 28 ? -65.22608 11.50827 -1.33501 0.751 19.04199 65 GLN D C 1
ATOM 9337 C C B GLN D 1 28 ? -65.20398 11.50041 -1.33695 0.249 19.14010 65 GLN D C 1
ATOM 9338 O O A GLN D 1 28 ? -65.57278 12.55811 -0.78708 0.751 20.89552 65 GLN D O 1
ATOM 9339 O O B GLN D 1 28 ? -65.54750 12.56174 -0.80928 0.249 20.87241 65 GLN D O 1
ATOM 9350 N N . ASP D 1 29 ? -65.86275 10.35168 -1.16988 1.000 20.40109 66 ASP D N 1
ATOM 9351 C CA . ASP D 1 29 ? -67.09066 10.24833 -0.38151 1.000 20.49135 66 ASP D CA 1
ATOM 9352 C C . ASP D 1 29 ? -66.79909 10.39355 1.11362 1.000 20.20001 66 ASP D C 1
ATOM 9353 O O . ASP D 1 29 ? -66.05620 9.59089 1.68973 1.000 23.91152 66 ASP D O 1
ATOM 9358 N N . GLY D 1 30 ? -67.43576 11.37842 1.75480 1.000 18.90741 67 GLY D N 1
ATOM 9359 C CA . GLY D 1 30 ? -67.28927 11.53912 3.19738 1.000 22.56628 67 GLY D CA 1
ATOM 9360 C C . GLY D 1 30 ? -67.82896 10.37513 4.00834 1.000 20.70427 67 GLY D C 1
ATOM 9361 O O . GLY D 1 30 ? -67.49728 10.25466 5.18719 1.000 18.20215 67 GLY D O 1
ATOM 9362 N N . GLU D 1 31 ? -68.67192 9.52586 3.41007 1.000 21.13473 68 GLU D N 1
ATOM 9363 C CA . GLU D 1 31 ? -69.21497 8.35230 4.08146 1.000 19.85687 68 GLU D CA 1
ATOM 9364 C C . GLU D 1 31 ? -68.42097 7.09255 3.78452 1.000 20.97759 68 GLU D C 1
ATOM 9365 O O . GLU D 1 31 ? -68.72785 6.02860 4.34188 1.000 20.80902 68 GLU D O 1
ATOM 9371 N N . SER D 1 32 ? -67.38285 7.19554 2.96337 1.000 16.93544 69 SER D N 1
ATOM 9372 C CA . SER D 1 32 ? -66.59104 6.03150 2.62431 1.000 20.89974 69 SER D CA 1
ATOM 9373 C C . SER D 1 32 ? -65.90019 5.49349 3.86470 1.000 21.80738 69 SER D C 1
ATOM 9374 O O . SER D 1 32 ? -65.54102 6.24313 4.77109 1.000 21.27361 69 SER D O 1
ATOM 9377 N N . MET D 1 33 ? -65.71511 4.18593 3.88365 1.000 23.15908 70 MET D N 1
ATOM 9378 C CA . MET D 1 33 ? -65.04096 3.50395 4.97206 1.000 22.96415 70 MET D CA 1
ATOM 9379 C C . MET D 1 33 ? -63.65925 3.04213 4.53402 1.000 22.47232 70 MET D C 1
ATOM 9380 O O . MET D 1 33 ? -62.97290 2.33252 5.28644 1.000 23.01185 70 MET D O 1
ATOM 9385 N N A GLN D 1 34 ? -63.23965 3.42401 3.32703 0.514 23.06884 71 GLN D N 1
ATOM 9386 N N B GLN D 1 34 ? -63.23848 3.42052 3.32891 0.486 23.07173 71 GLN D N 1
ATOM 9387 C CA A GLN D 1 34 ? -61.93093 3.04364 2.81521 0.514 23.21077 71 GLN D CA 1
ATOM 9388 C CA B GLN D 1 34 ? -61.93312 3.03015 2.81781 0.486 23.21297 71 GLN D CA 1
ATOM 9389 C C A GLN D 1 34 ? -60.82281 3.75686 3.57482 0.514 23.59610 71 GLN D C 1
ATOM 9390 C C B GLN D 1 34 ? -60.81995 3.76003 3.55666 0.486 23.59764 71 GLN D C 1
ATOM 9391 O O A GLN D 1 34 ? -60.98601 4.88392 4.04881 0.514 23.36995 71 GLN D O 1
ATOM 9392 O O B GLN D 1 34 ? -60.98116 4.89620 4.01074 0.486 23.36454 71 GLN D O 1
ATOM 9403 N N . ILE D 1 35 ? -59.68039 3.08809 3.66905 1.000 22.50162 72 ILE D N 1
ATOM 9404 C CA . ILE D 1 35 ? -58.49558 3.62368 4.31562 1.000 20.31745 72 ILE D CA 1
ATOM 9405 C C . ILE D 1 35 ? -57.37459 3.65169 3.29083 1.000 21.55576 72 ILE D C 1
ATOM 9406 O O . ILE D 1 35 ? -57.07535 2.62828 2.66622 1.000 22.74410 72 ILE D O 1
ATOM 9411 N N . GLY D 1 36 ? -56.75737 4.81259 3.12505 1.000 23.05045 73 GLY D N 1
ATOM 9412 C CA . GLY D 1 36 ? -55.65886 4.93606 2.18660 1.000 20.77222 73 GLY D CA 1
ATOM 9413 C C . GLY D 1 36 ? -55.15422 6.35668 2.15579 1.000 22.56557 73 GLY D C 1
ATOM 9414 O O . GLY D 1 36 ? -55.44740 7.14942 3.05222 1.000 20.63140 73 GLY D O 1
ATOM 9415 N N . ASN D 1 37 ? -54.38755 6.67391 1.11622 1.000 25.31924 74 ASN D N 1
ATOM 9416 C CA . ASN D 1 37 ? -53.77311 7.99549 0.96635 1.000 25.80022 74 ASN D CA 1
ATOM 9417 C C . ASN D 1 37 ? -53.89507 8.42800 -0.49213 1.000 25.13692 74 ASN D C 1
ATOM 9418 O O . ASN D 1 37 ? -52.91076 8.44444 -1.24046 1.000 28.65040 74 ASN D O 1
ATOM 9423 N N . PRO D 1 38 ? -55.10138 8.78068 -0.93216 1.000 22.14137 75 PRO D N 1
ATOM 9424 C CA . PRO D 1 38 ? -55.31651 9.07346 -2.35594 1.000 28.99983 75 PRO D CA 1
ATOM 9425 C C . PRO D 1 38 ? -54.64370 10.36370 -2.79207 1.000 29.58497 75 PRO D C 1
ATOM 9426 O O . PRO D 1 38 ? -54.30398 11.22781 -1.98188 1.000 26.12962 75 PRO D O 1
ATOM 9430 N N . ASP D 1 39 ? -54.48008 10.49374 -4.11148 1.000 30.26651 76 ASP D N 1
ATOM 9431 C CA . ASP D 1 39 ? -53.82429 11.66782 -4.67157 1.000 33.35101 76 ASP D CA 1
ATOM 9432 C C . ASP D 1 39 ? -54.56987 12.93482 -4.27110 1.000 31.49891 76 ASP D C 1
ATOM 9433 O O . ASP D 1 39 ? -55.79638 13.01200 -4.38887 1.000 29.78912 76 ASP D O 1
ATOM 9438 N N . GLY D 1 40 ? -53.82602 13.91702 -3.76345 1.000 25.49211 77 GLY D N 1
ATOM 9439 C CA . GLY D 1 40 ? -54.40578 15.16854 -3.32670 1.000 23.97735 77 GLY D CA 1
ATOM 9440 C C . GLY D 1 40 ? -54.95479 15.18857 -1.91912 1.000 25.02396 77 GLY D C 1
ATOM 9441 O O . GLY D 1 40 ? -55.54832 16.20283 -1.52546 1.000 22.86783 77 GLY D O 1
ATOM 9442 N N . SER D 1 41 ? -54.76469 14.11817 -1.13288 1.000 24.26425 78 SER D N 1
ATOM 9443 C CA . SER D 1 41 ? -55.37042 14.08437 0.19961 1.000 21.36140 78 SER D CA 1
ATOM 9444 C C . SER D 1 41 ? -54.81055 15.17295 1.10791 1.000 19.06167 78 SER D C 1
ATOM 9445 O O . SER D 1 41 ? -55.49569 15.61130 2.03688 1.000 21.38437 78 SER D O 1
ATOM 9448 N N . ILE D 1 42 ? -53.58418 15.63415 0.85187 1.000 21.55559 79 ILE D N 1
ATOM 9449 C CA . ILE D 1 42 ? -52.99057 16.69834 1.65952 1.000 21.04711 79 ILE D CA 1
ATOM 9450 C C . ILE D 1 42 ? -53.79822 17.99230 1.56154 1.000 24.70104 79 ILE D C 1
ATOM 9451 O O . ILE D 1 42 ? -53.66317 18.87490 2.41766 1.000 20.59733 79 ILE D O 1
ATOM 9456 N N . HIS D 1 43 ? -54.65858 18.11702 0.54713 1.000 22.62934 80 HIS D N 1
ATOM 9457 C CA . HIS D 1 43 ? -55.47418 19.30983 0.34104 1.000 21.91535 80 HIS D CA 1
ATOM 9458 C C . HIS D 1 43 ? -56.87687 19.14032 0.91073 1.000 22.26818 80 HIS D C 1
ATOM 9459 O O . HIS D 1 43 ? -57.77966 19.90702 0.56125 1.000 21.29657 80 HIS D O 1
ATOM 9466 N N . ALA D 1 44 ? -57.06842 18.14511 1.78155 1.000 18.33668 81 ALA D N 1
ATOM 9467 C CA . ALA D 1 44 ? -58.39687 17.84220 2.30510 1.000 17.76416 81 ALA D CA 1
ATOM 9468 C C . ALA D 1 44 ? -59.05746 19.04523 2.96439 1.000 19.47001 81 ALA D C 1
ATOM 9469 O O . ALA D 1 44 ? -60.28588 19.13934 2.95354 1.000 17.68349 81 ALA D O 1
ATOM 9471 N N . GLU D 1 45 ? -58.28626 19.95924 3.57029 1.000 19.60896 82 GLU D N 1
ATOM 9472 C CA . GLU D 1 45 ? -58.95478 21.03552 4.29855 1.000 18.62446 82 GLU D CA 1
ATOM 9473 C C . GLU D 1 45 ? -59.79582 21.92506 3.39546 1.000 19.16716 82 GLU D C 1
ATOM 9474 O O . GLU D 1 45 ? -60.70528 22.59679 3.90015 1.000 19.37650 82 GLU D O 1
ATOM 9480 N N . THR D 1 46 ? -59.54786 21.92346 2.08391 1.000 19.48013 83 THR D N 1
ATOM 9481 C CA . THR D 1 46 ? -60.34528 22.69679 1.13324 1.000 18.89146 83 THR D CA 1
ATOM 9482 C C . THR D 1 46 ? -61.38146 21.84983 0.39593 1.000 18.31666 83 THR D C 1
ATOM 9483 O O . THR D 1 46 ? -62.05974 22.36212 -0.50809 1.000 20.93153 83 THR D O 1
ATOM 9487 N N . ALA D 1 47 ? -61.54102 20.58091 0.77110 1.000 19.71238 84 ALA D N 1
ATOM 9488 C CA . ALA D 1 47 ? -62.34581 19.67500 -0.04075 1.000 16.56650 84 ALA D CA 1
ATOM 9489 C C . ALA D 1 47 ? -63.84019 19.94199 0.06708 1.000 19.98820 84 ALA D C 1
ATOM 9490 O O . ALA D 1 47 ? -64.59789 19.50476 -0.80881 1.000 20.45542 84 ALA D O 1
ATOM 9492 N N . TRP D 1 48 ? -64.29043 20.63082 1.10732 1.000 17.76612 85 TRP D N 1
ATOM 9493 C CA . TRP D 1 48 ? -65.70955 20.93559 1.25874 1.000 17.23013 85 TRP D CA 1
ATOM 9494 C C . TRP D 1 48 ? -65.97781 22.43069 1.11094 1.000 17.91520 85 TRP D C 1
ATOM 9495 O O . TRP D 1 48 ? -66.94862 22.95710 1.66072 1.000 21.77406 85 TRP D O 1
ATOM 9506 N N . GLY D 1 49 ? -65.10987 23.12251 0.39066 1.000 16.52070 86 GLY D N 1
ATOM 9507 C CA . GLY D 1 49 ? -65.34444 24.51406 0.05632 1.000 17.07158 86 GLY D CA 1
ATOM 9508 C C . GLY D 1 49 ? -64.73905 25.55984 0.96883 1.000 18.42713 86 GLY D C 1
ATOM 9509 O O . GLY D 1 49 ? -64.86905 26.75205 0.66986 1.000 18.62302 86 GLY D O 1
ATOM 9510 N N . ASN D 1 50 ? -64.10755 25.17966 2.06755 1.000 16.27694 87 ASN D N 1
ATOM 9511 C CA . ASN D 1 50 ? -63.54289 26.17658 2.96455 1.000 15.63417 87 ASN D CA 1
ATOM 9512 C C . ASN D 1 50 ? -62.11752 26.49135 2.55229 1.000 19.02543 87 ASN D C 1
ATOM 9513 O O . ASN D 1 50 ? -61.52674 25.79728 1.71822 1.000 17.04377 87 ASN D O 1
ATOM 9518 N N . PRO D 1 51 ? -61.53411 27.55503 3.09753 1.000 19.41622 88 PRO D N 1
ATOM 9519 C CA . PRO D 1 51 ? -60.18111 27.93881 2.69777 1.000 19.17793 88 PRO D CA 1
ATOM 9520 C C . PRO D 1 51 ? -59.11639 27.19006 3.49232 1.000 17.72436 88 PRO D C 1
ATOM 9521 O O . PRO D 1 51 ? -59.38314 26.51345 4.48388 1.000 18.23680 88 PRO D O 1
ATOM 9525 N N . VAL D 1 52 ? -57.88629 27.28566 2.99171 1.000 18.40530 89 VAL D N 1
ATOM 9526 C CA . VAL D 1 52 ? -56.72924 26.89522 3.79108 1.000 18.99721 89 VAL D CA 1
ATOM 9527 C C . VAL D 1 52 ? -56.69862 27.71850 5.06837 1.000 18.97727 89 VAL D C 1
ATOM 9528 O O . VAL D 1 52 ? -56.78015 28.95350 5.03123 1.000 20.40560 89 VAL D O 1
ATOM 9532 N N . VAL D 1 53 ? -56.53181 27.03868 6.21076 1.000 18.64651 90 VAL D N 1
ATOM 9533 C CA . VAL D 1 53 ? -56.47518 27.72657 7.49530 1.000 19.29487 90 VAL D CA 1
ATOM 9534 C C . VAL D 1 53 ? -55.15218 28.47246 7.63584 1.000 20.99718 90 VAL D C 1
ATOM 9535 O O . VAL D 1 53 ? -54.07844 27.94311 7.32041 1.000 20.03301 90 VAL D O 1
ATOM 9539 N N . THR D 1 54 ? -55.21871 29.71341 8.11774 1.000 20.90878 91 THR D N 1
ATOM 9540 C CA . THR D 1 54 ? -54.03222 30.53622 8.29582 1.000 21.46185 91 THR D CA 1
ATOM 9541 C C . THR D 1 54 ? -53.86975 30.95548 9.75238 1.000 21.48905 91 THR D C 1
ATOM 9542 O O . THR D 1 54 ? -54.80328 30.88250 10.55739 1.000 21.96065 91 THR D O 1
ATOM 9546 N N . LYS D 1 55 ? -52.65844 31.40488 10.08130 1.000 23.26030 92 LYS D N 1
ATOM 9547 C CA . LYS D 1 55 ? -52.39396 31.87206 11.43745 1.000 23.81518 92 LYS D CA 1
ATOM 9548 C C . LYS D 1 55 ? -53.30672 33.03509 11.80831 1.000 23.45118 92 LYS D C 1
ATOM 9549 O O . LYS D 1 55 ? -53.77572 33.12516 12.95238 1.000 23.24382 92 LYS D O 1
ATOM 9555 N N . LYS D 1 56 ? -53.56783 33.94072 10.85830 1.000 25.38842 93 LYS D N 1
ATOM 9556 C CA . LYS D 1 56 ? -54.41843 35.08954 11.15141 1.000 23.65803 93 LYS D CA 1
ATOM 9557 C C . LYS D 1 56 ? -55.82694 34.65413 11.52231 1.000 22.91483 93 LYS D C 1
ATOM 9558 O O . LYS D 1 56 ? -56.48371 35.29937 12.35219 1.000 22.29673 93 LYS D O 1
ATOM 9564 N N A MET D 1 57 ? -56.30089 33.55911 10.92520 0.105 22.91382 94 MET D N 1
ATOM 9565 N N B MET D 1 57 ? -56.31197 33.56265 10.93160 0.895 22.91452 94 MET D N 1
ATOM 9566 C CA A MET D 1 57 ? -57.60754 33.01788 11.28034 0.105 21.98318 94 MET D CA 1
ATOM 9567 C CA B MET D 1 57 ? -57.62460 33.05192 11.31172 0.895 21.95230 94 MET D CA 1
ATOM 9568 C C A MET D 1 57 ? -57.64276 32.59236 12.74419 0.105 22.53144 94 MET D C 1
ATOM 9569 C C B MET D 1 57 ? -57.64087 32.60441 12.76636 0.895 22.62129 94 MET D C 1
ATOM 9570 O O A MET D 1 57 ? -58.59043 32.90932 13.47259 0.105 20.68894 94 MET D O 1
ATOM 9571 O O B MET D 1 57 ? -58.59035 32.89985 13.50438 0.895 20.58761 94 MET D O 1
ATOM 9580 N N . ILE D 1 58 ? -56.60673 31.87771 13.19318 1.000 21.47577 95 ILE D N 1
ATOM 9581 C CA . ILE D 1 58 ? -56.54106 31.42036 14.57944 1.000 18.72263 95 ILE D CA 1
ATOM 9582 C C . ILE D 1 58 ? -56.47216 32.61003 15.52617 1.000 21.86742 95 ILE D C 1
ATOM 9583 O O . ILE D 1 58 ? -57.13978 32.63909 16.56794 1.000 23.76213 95 ILE D O 1
ATOM 9588 N N . GLN D 1 59 ? -55.68391 33.62351 15.16305 1.000 19.72360 96 GLN D N 1
ATOM 9589 C CA . GLN D 1 59 ? -55.55693 34.81443 15.99214 1.000 22.63170 96 GLN D CA 1
ATOM 9590 C C . GLN D 1 59 ? -56.87369 35.56712 16.13422 1.000 22.92719 96 GLN D C 1
ATOM 9591 O O . GLN D 1 59 ? -57.14006 36.14575 17.19370 1.000 24.59973 96 GLN D O 1
ATOM 9597 N N . ALA D 1 60 ? -57.71231 35.56920 15.08940 1.000 20.62528 97 ALA D N 1
ATOM 9598 C CA . ALA D 1 60 ? -58.98901 36.26653 15.18988 1.000 22.09599 97 ALA D CA 1
ATOM 9599 C C . ALA D 1 60 ? -59.91067 35.58684 16.18882 1.000 23.56749 97 ALA D C 1
ATOM 9600 O O . ALA D 1 60 ? -60.65982 36.25540 16.91200 1.000 22.37466 97 ALA D O 1
ATOM 9602 N N . VAL D 1 61 ? -59.90082 34.25441 16.20656 1.000 20.66065 98 VAL D N 1
ATOM 9603 C CA . VAL D 1 61 ? -60.70278 33.51070 17.17376 1.000 22.60788 98 VAL D CA 1
ATOM 9604 C C . VAL D 1 61 ? -60.26822 33.86140 18.59070 1.000 24.72717 98 VAL D C 1
ATOM 9605 O O . VAL D 1 61 ? -61.10340 34.07596 19.47891 1.000 21.07542 98 VAL D O 1
ATOM 9609 N N . LYS D 1 62 ? -58.95701 33.96226 18.81668 1.000 20.43468 99 LYS D N 1
ATOM 9610 C CA . LYS D 1 62 ? -58.45555 34.35779 20.13224 1.000 21.64776 99 LYS D CA 1
ATOM 9611 C C . LYS D 1 62 ? -58.92158 35.76210 20.48962 1.000 23.03754 99 LYS D C 1
ATOM 9612 O O . LYS D 1 62 ? -59.40340 36.01019 21.60362 1.000 24.93478 99 LYS D O 1
ATOM 9618 N N . LYS D 1 63 ? -58.76463 36.70012 19.55429 1.000 22.44805 100 LYS D N 1
ATOM 9619 C CA . LYS D 1 63 ? -59.10164 38.09295 19.82658 1.000 29.26342 100 LYS D CA 1
ATOM 9620 C C . LYS D 1 63 ? -60.58281 38.24720 20.14513 1.000 29.57045 100 LYS D C 1
ATOM 9621 O O . LYS D 1 63 ? -60.96503 39.14831 20.90863 1.000 29.44931 100 LYS D O 1
ATOM 9627 N N . ALA D 1 64 ? -61.42526 37.37275 19.58405 1.000 24.90611 101 ALA D N 1
ATOM 9628 C CA . ALA D 1 64 ? -62.85934 37.42445 19.84682 1.000 24.98509 101 ALA D CA 1
ATOM 9629 C C . ALA D 1 64 ? -63.20890 37.05237 21.28091 1.000 26.95382 101 ALA D C 1
ATOM 9630 O O . ALA D 1 64 ? -64.31237 37.37493 21.73856 1.000 27.48324 101 ALA D O 1
ATOM 9632 N N . GLY D 1 65 ? -62.32010 36.35799 21.98692 1.000 23.18395 102 GLY D N 1
ATOM 9633 C CA . GLY D 1 65 ? -62.53839 35.99213 23.37669 1.000 24.23574 102 GLY D CA 1
ATOM 9634 C C . GLY D 1 65 ? -62.49038 34.50626 23.65698 1.000 22.81694 102 GLY D C 1
ATOM 9635 O O . GLY D 1 65 ? -62.44670 34.11828 24.83796 1.000 21.88091 102 GLY D O 1
ATOM 9636 N N . PHE D 1 66 ? -62.50827 33.65564 22.63064 1.000 19.99147 103 PHE D N 1
ATOM 9637 C CA . PHE D 1 66 ? -62.37518 32.22238 22.85592 1.000 19.61229 103 PHE D CA 1
ATOM 9638 C C . PHE D 1 66 ? -61.01172 31.91313 23.46055 1.000 22.55303 103 PHE D C 1
ATOM 9639 O O . PHE D 1 66 ? -60.01450 32.58302 23.17572 1.000 22.88123 103 PHE D O 1
ATOM 9647 N N . ASN D 1 67 ? -60.96449 30.89521 24.32380 1.000 17.92207 104 ASN D N 1
ATOM 9648 C CA . ASN D 1 67 ? -59.68591 30.50470 24.91452 1.000 18.17504 104 ASN D CA 1
ATOM 9649 C C . ASN D 1 67 ? -59.32482 29.05688 24.62498 1.000 18.65750 104 ASN D C 1
ATOM 9650 O O . ASN D 1 67 ? -58.41391 28.50841 25.25597 1.000 20.71894 104 ASN D O 1
ATOM 9655 N N . ALA D 1 68 ? -59.98921 28.44526 23.64796 1.000 18.63007 105 ALA D N 1
ATOM 9656 C CA . ALA D 1 68 ? -59.68585 27.08363 23.24351 1.000 18.78289 105 ALA D CA 1
ATOM 9657 C C . ALA D 1 68 ? -60.28520 26.84917 21.87201 1.000 18.25677 105 ALA D C 1
ATOM 9658 O O . ALA D 1 68 ? -61.26703 27.49600 21.48755 1.000 17.91295 105 ALA D O 1
ATOM 9660 N N . ILE D 1 69 ? -59.67997 25.91669 21.14705 1.000 16.26345 106 ILE D N 1
ATOM 9661 C CA A ILE D 1 69 ? -60.15545 25.51885 19.82526 0.751 14.46885 106 ILE D CA 1
ATOM 9662 C CA B ILE D 1 69 ? -60.13087 25.51839 19.81712 0.249 14.56607 106 ILE D CA 1
ATOM 9663 C C . ILE D 1 69 ? -60.17684 24.00095 19.75579 1.000 16.76318 106 ILE D C 1
ATOM 9664 O O . ILE D 1 69 ? -59.20713 23.33504 20.14197 1.000 17.19964 106 ILE D O 1
ATOM 9673 N N . ARG D 1 70 ? -61.29279 23.46004 19.28249 1.000 14.58736 107 ARG D N 1
ATOM 9674 C CA . ARG D 1 70 ? -61.40724 22.03871 18.98967 1.000 13.76616 107 ARG D CA 1
ATOM 9675 C C . ARG D 1 70 ? -61.15934 21.87701 17.50435 1.000 15.91625 107 ARG D C 1
ATOM 9676 O O . ARG D 1 70 ? -61.74033 22.60867 16.69759 1.000 16.31182 107 ARG D O 1
ATOM 9684 N N . ILE D 1 71 ? -60.29321 20.93875 17.14393 1.000 17.42821 108 ILE D N 1
ATOM 9685 C CA . ILE D 1 71 ? -59.89309 20.72213 15.76050 1.000 14.18418 108 ILE D CA 1
ATOM 9686 C C . ILE D 1 71 ? -60.35114 19.33576 15.33806 1.000 14.37816 108 ILE D C 1
ATOM 9687 O O . ILE D 1 71 ? -59.68097 18.33908 15.60867 1.000 14.58277 108 ILE D O 1
ATOM 9692 N N . PRO D 1 72 ? -61.49825 19.23556 14.66863 1.000 15.40564 109 PRO D N 1
ATOM 9693 C CA . PRO D 1 72 ? -61.90297 17.95508 14.08203 1.000 14.85230 109 PRO D CA 1
ATOM 9694 C C . PRO D 1 72 ? -60.86941 17.50773 13.06062 1.000 15.52905 109 PRO D C 1
ATOM 9695 O O . PRO D 1 72 ? -60.47788 18.28404 12.19290 1.000 17.72998 109 PRO D O 1
ATOM 9699 N N . ILE D 1 73 ? -60.47849 16.22661 13.11664 1.000 15.84291 110 ILE D N 1
ATOM 9700 C CA . ILE D 1 73 ? -59.49495 15.69604 12.17199 1.000 13.56369 110 ILE D CA 1
ATOM 9701 C C . ILE D 1 73 ? -59.92427 14.31025 11.70060 1.000 14.52992 110 ILE D C 1
ATOM 9702 O O . ILE D 1 73 ? -60.07703 13.38927 12.51571 1.000 16.05073 110 ILE D O 1
ATOM 9707 N N . ARG D 1 74 ? -60.07382 14.14863 10.38776 1.000 16.85211 111 ARG D N 1
ATOM 9708 C CA . ARG D 1 74 ? -60.25690 12.83540 9.77533 1.000 15.11260 111 ARG D CA 1
ATOM 9709 C C . ARG D 1 74 ? -58.88583 12.25942 9.42062 1.000 14.84889 111 ARG D C 1
ATOM 9710 O O . ARG D 1 74 ? -58.00531 12.98876 8.96230 1.000 16.74301 111 ARG D O 1
ATOM 9718 N N . TRP D 1 75 ? -58.68668 10.95553 9.67548 1.000 15.16782 112 TRP D N 1
ATOM 9719 C CA . TRP D 1 75 ? -57.39309 10.33459 9.40201 1.000 14.67273 112 TRP D CA 1
ATOM 9720 C C . TRP D 1 75 ? -57.43706 9.28748 8.29644 1.000 17.55516 112 TRP D C 1
ATOM 9721 O O . TRP D 1 75 ? -56.39037 8.98912 7.71202 1.000 17.79044 112 TRP D O 1
ATOM 9732 N N . GLN D 1 76 ? -58.61559 8.74701 7.98174 1.000 16.61575 113 GLN D N 1
ATOM 9733 C CA . GLN D 1 76 ? -58.69635 7.52917 7.17683 1.000 17.18098 113 GLN D CA 1
ATOM 9734 C C . GLN D 1 76 ? -58.16278 7.71170 5.75847 1.000 21.71579 113 GLN D C 1
ATOM 9735 O O . GLN D 1 76 ? -57.75191 6.72715 5.13593 1.000 21.69872 113 GLN D O 1
ATOM 9741 N N . CYS D 1 77 ? -58.17493 8.93504 5.22015 1.000 20.03738 114 CYS D N 1
ATOM 9742 C CA . CYS D 1 77 ? -57.65189 9.21086 3.88738 1.000 20.39130 114 CYS D CA 1
ATOM 9743 C C . CYS D 1 77 ? -56.23889 9.78593 3.92760 1.000 20.70619 114 CYS D C 1
ATOM 9744 O O . CYS D 1 77 ? -55.76555 10.34640 2.93509 1.000 20.78303 114 CYS D O 1
ATOM 9747 N N . HIS D 1 78 ? -55.55314 9.62422 5.04355 1.000 18.12462 115 HIS D N 1
ATOM 9748 C CA . HIS D 1 78 ? -54.16939 10.04800 5.21511 1.000 19.92600 115 HIS D CA 1
ATOM 9749 C C . HIS D 1 78 ? -53.30924 8.89779 5.72618 1.000 20.24888 115 HIS D C 1
ATOM 9750 O O . HIS D 1 78 ? -52.34772 9.11418 6.46570 1.000 21.52860 115 HIS D O 1
ATOM 9757 N N . ILE D 1 79 ? -53.65506 7.66959 5.35048 1.000 21.81146 116 ILE D N 1
ATOM 9758 C CA . ILE D 1 79 ? -53.01984 6.46208 5.87007 1.000 21.68178 116 ILE D CA 1
ATOM 9759 C C . ILE D 1 79 ? -52.19443 5.82996 4.75794 1.000 21.27903 116 ILE D C 1
ATOM 9760 O O . ILE D 1 79 ? -52.73538 5.47054 3.70361 1.000 21.81542 116 ILE D O 1
ATOM 9765 N N . THR D 1 80 ? -50.88992 5.68567 4.99419 1.000 25.13437 117 THR D N 1
ATOM 9766 C CA . THR D 1 80 ? -49.98208 5.13290 3.99403 1.000 24.70673 117 THR D CA 1
ATOM 9767 C C . THR D 1 80 ? -49.90337 3.61080 4.02189 1.000 29.67648 117 THR D C 1
ATOM 9768 O O . THR D 1 80 ? -49.32441 3.02431 3.10358 1.000 30.50178 117 THR D O 1
ATOM 9772 N N . ASN D 1 81 ? -50.44137 2.97006 5.05927 1.000 25.38371 118 ASN D N 1
ATOM 9773 C CA . ASN D 1 81 ? -50.46334 1.51224 5.18668 1.000 27.36327 118 ASN D CA 1
ATOM 9774 C C . ASN D 1 81 ? -51.65055 1.18745 6.08026 1.000 27.87484 118 ASN D C 1
ATOM 9775 O O . ASN D 1 81 ? -51.59645 1.41834 7.29342 1.000 26.05481 118 ASN D O 1
ATOM 9780 N N . ALA D 1 82 ? -52.71977 0.66731 5.48211 1.000 27.12715 119 ALA D N 1
ATOM 9781 C CA . ALA D 1 82 ? -53.94498 0.43435 6.24027 1.000 24.36938 119 ALA D CA 1
ATOM 9782 C C . ALA D 1 82 ? -53.77356 -0.66917 7.27361 1.000 28.18497 119 ALA D C 1
ATOM 9783 O O . ALA D 1 82 ? -54.47917 -0.67921 8.28938 1.000 28.75828 119 ALA D O 1
ATOM 9785 N N . GLN D 1 83 ? -52.85530 -1.60698 7.03865 1.000 27.79925 120 GLN D N 1
ATOM 9786 C CA . GLN D 1 83 ? -52.62559 -2.64952 8.03365 1.000 30.73797 120 GLN D CA 1
ATOM 9787 C C . GLN D 1 83 ? -51.99273 -2.07065 9.29531 1.000 31.98426 120 GLN D C 1
ATOM 9788 O O . GLN D 1 83 ? -52.32654 -2.48504 10.41197 1.000 32.97045 120 GLN D O 1
ATOM 9794 N N . ALA D 1 84 ? -51.07774 -1.11282 9.14057 1.000 30.26361 121 ALA D N 1
ATOM 9795 C CA . ALA D 1 84 ? -50.36776 -0.53009 10.27483 1.000 25.64551 121 ALA D CA 1
ATOM 9796 C C . ALA D 1 84 ? -50.97777 0.77843 10.75419 1.000 25.38113 121 ALA D C 1
ATOM 9797 O O . ALA D 1 84 ? -50.62072 1.24561 11.84679 1.000 25.06590 121 ALA D O 1
ATOM 9799 N N A MET D 1 85 ? -51.95135 1.31591 10.01477 0.883 23.57299 122 MET D N 1
ATOM 9800 N N B MET D 1 85 ? -51.81078 1.41369 9.93218 0.117 23.83005 122 MET D N 1
ATOM 9801 C CA A MET D 1 85 ? -52.51463 2.64736 10.25274 0.883 22.06568 122 MET D CA 1
ATOM 9802 C CA B MET D 1 85 ? -52.35942 2.73273 10.22841 0.117 22.43045 122 MET D CA 1
ATOM 9803 C C A MET D 1 85 ? -51.40820 3.68362 10.41713 0.883 23.17739 122 MET D C 1
ATOM 9804 C C B MET D 1 85 ? -51.25155 3.78450 10.27707 0.117 23.27376 122 MET D C 1
ATOM 9805 O O A MET D 1 85 ? -51.46271 4.55217 11.28988 0.883 22.97196 122 MET D O 1
ATOM 9806 O O B MET D 1 85 ? -51.28246 4.70809 11.09262 0.117 23.27243 122 MET D O 1
ATOM 9815 N N A SER D 1 86 ? -50.37963 3.57345 9.58012 0.883 22.27190 123 SER D N 1
ATOM 9816 N N B SER D 1 86 ? -50.25904 3.63939 9.40027 0.117 22.83869 123 SER D N 1
ATOM 9817 C CA A SER D 1 86 ? -49.32802 4.58092 9.55346 0.883 22.29899 123 SER D CA 1
ATOM 9818 C CA B SER D 1 86 ? -49.14414 4.57829 9.33751 0.117 23.04900 123 SER D CA 1
ATOM 9819 C C A SER D 1 86 ? -49.83166 5.83261 8.84465 0.883 24.05023 123 SER D C 1
ATOM 9820 C C B SER D 1 86 ? -49.60755 5.86784 8.66974 0.117 24.03480 123 SER D C 1
ATOM 9821 O O A SER D 1 86 ? -50.52956 5.75820 7.83031 0.883 23.60141 123 SER D O 1
ATOM 9822 O O B SER D 1 86 ? -50.07578 5.84752 7.52608 0.117 24.11338 123 SER D O 1
ATOM 9827 N N . ILE D 1 87 ? -49.47255 6.98566 9.37642 1.000 23.96143 124 ILE D N 1
ATOM 9828 C CA . ILE D 1 87 ? -50.05130 8.25473 8.94528 1.000 22.25872 124 ILE D CA 1
ATOM 9829 C C . ILE D 1 87 ? -49.08774 8.98981 8.03186 1.000 26.53958 124 ILE D C 1
ATOM 9830 O O . ILE D 1 87 ? -47.87577 9.02490 8.28421 1.000 25.38372 124 ILE D O 1
ATOM 9835 N N . ASP D 1 88 ? -49.63767 9.57769 6.96492 1.000 22.78657 125 ASP D N 1
ATOM 9836 C CA . ASP D 1 88 ? -48.86853 10.41949 6.05713 1.000 25.03007 125 ASP D CA 1
ATOM 9837 C C . ASP D 1 88 ? -48.14668 11.52113 6.82565 1.000 23.70253 125 ASP D C 1
ATOM 9838 O O . ASP D 1 88 ? -48.74796 12.23854 7.62567 1.000 22.28194 125 ASP D O 1
ATOM 9843 N N . LYS D 1 89 ? -46.84674 11.64954 6.57383 1.000 22.18021 126 LYS D N 1
ATOM 9844 C CA . LYS D 1 89 ? -46.03520 12.59525 7.33107 1.000 24.18989 126 LYS D CA 1
ATOM 9845 C C . LYS D 1 89 ? -46.43649 14.03386 7.04448 1.000 24.08908 126 LYS D C 1
ATOM 9846 O O . LYS D 1 89 ? -46.40603 14.88534 7.94388 1.000 25.19200 126 LYS D O 1
ATOM 9852 N N . ALA D 1 90 ? -46.80554 14.32917 5.79861 1.000 22.22557 127 ALA D N 1
ATOM 9853 C CA . ALA D 1 90 ? -47.19348 15.69500 5.46184 1.000 23.04829 127 ALA D CA 1
ATOM 9854 C C . ALA D 1 90 ? -48.48076 16.08851 6.17081 1.000 21.57732 127 ALA D C 1
ATOM 9855 O O . ALA D 1 90 ? -48.64037 17.24721 6.57871 1.000 22.35469 127 ALA D O 1
ATOM 9857 N N . TRP D 1 91 ? -49.39510 15.13598 6.34825 1.000 21.54495 128 TRP D N 1
ATOM 9858 C CA . TRP D 1 91 ? -50.62148 15.42708 7.08402 1.000 20.45359 128 TRP D CA 1
ATOM 9859 C C . TRP D 1 91 ? -50.32060 15.73347 8.55074 1.000 21.63409 128 TRP D C 1
ATOM 9860 O O . TRP D 1 91 ? -50.82072 16.72540 9.10187 1.000 20.25848 128 TRP D O 1
ATOM 9871 N N . ILE D 1 92 ? -49.49712 14.89515 9.19231 1.000 21.51600 129 ILE D N 1
ATOM 9872 C CA . ILE D 1 92 ? -49.03485 15.16658 10.55814 1.000 20.52424 129 ILE D CA 1
ATOM 9873 C C . ILE D 1 92 ? -48.43227 16.55722 10.66228 1.000 21.91264 129 ILE D C 1
ATOM 9874 O O . ILE D 1 92 ? -48.71392 17.31330 11.60391 1.000 20.89632 129 ILE D O 1
ATOM 9879 N N . ALA D 1 93 ? -47.55419 16.89455 9.71984 1.000 19.92954 130 ALA D N 1
ATOM 9880 C CA . ALA D 1 93 ? -46.87431 18.18381 9.77710 1.000 20.39866 130 ALA D CA 1
ATOM 9881 C C . ALA D 1 93 ? -47.86622 19.33208 9.68960 1.000 19.85342 130 ALA D C 1
ATOM 9882 O O . ALA D 1 93 ? -47.71400 20.34379 10.37875 1.000 21.01387 130 ALA D O 1
ATOM 9884 N N . ARG D 1 94 ? -48.88218 19.19707 8.83135 1.000 20.50050 131 ARG D N 1
ATOM 9885 C CA . ARG D 1 94 ? -49.87807 20.25213 8.68405 1.000 18.73830 131 ARG D CA 1
ATOM 9886 C C . ARG D 1 94 ? -50.69629 20.41904 9.96232 1.000 21.28027 131 ARG D C 1
ATOM 9887 O O . ARG D 1 94 ? -50.92919 21.54756 10.41674 1.000 19.26847 131 ARG D O 1
ATOM 9895 N N . ILE D 1 95 ? -51.12350 19.30925 10.56507 1.000 19.72375 132 ILE D N 1
ATOM 9896 C CA . ILE D 1 95 ? -51.86638 19.39173 11.82045 1.000 18.77833 132 ILE D CA 1
ATOM 9897 C C . ILE D 1 95 ? -51.01188 20.04671 12.89828 1.000 21.10218 132 ILE D C 1
ATOM 9898 O O . ILE D 1 95 ? -51.48319 20.90745 13.65789 1.000 19.87796 132 ILE D O 1
ATOM 9903 N N . LYS D 1 96 ? -49.73511 19.66581 12.97149 1.000 19.81172 133 LYS D N 1
ATOM 9904 C CA . LYS D 1 96 ? -48.85593 20.24632 13.97843 1.000 20.12483 133 LYS D CA 1
ATOM 9905 C C . LYS D 1 96 ? -48.69896 21.74710 13.77627 1.000 21.67564 133 LYS D C 1
ATOM 9906 O O . LYS D 1 96 ? -48.61749 22.50230 14.75078 1.000 24.31994 133 LYS D O 1
ATOM 9912 N N . GLU D 1 97 ? -48.65421 22.19858 12.51897 1.000 21.33594 134 GLU D N 1
ATOM 9913 C CA . GLU D 1 97 ? -48.53878 23.62918 12.24258 1.000 22.04918 134 GLU D CA 1
ATOM 9914 C C . GLU D 1 97 ? -49.71741 24.39621 12.83795 1.000 20.16650 134 GLU D C 1
ATOM 9915 O O . GLU D 1 97 ? -49.54120 25.42876 13.49289 1.000 20.89006 134 GLU D O 1
ATOM 9921 N N A VAL D 1 98 ? -50.93257 23.89518 12.62592 0.869 20.99683 135 VAL D N 1
ATOM 9922 N N B VAL D 1 98 ? -50.93398 23.90020 12.62765 0.131 21.01700 135 VAL D N 1
ATOM 9923 C CA A VAL D 1 98 ? -52.11868 24.59988 13.10260 0.869 20.61487 135 VAL D CA 1
ATOM 9924 C CA B VAL D 1 98 ? -52.09054 24.65013 13.10146 0.131 20.65021 135 VAL D CA 1
ATOM 9925 C C A VAL D 1 98 ? -52.21840 24.51263 14.62374 0.869 21.27239 135 VAL D C 1
ATOM 9926 C C B VAL D 1 98 ? -52.27172 24.49716 14.61534 0.131 21.21962 135 VAL D C 1
ATOM 9927 O O A VAL D 1 98 ? -52.53982 25.50111 15.30507 0.869 20.53387 135 VAL D O 1
ATOM 9928 O O B VAL D 1 98 ? -52.69665 25.44600 15.28693 0.131 20.61618 135 VAL D O 1
ATOM 9935 N N . VAL D 1 99 ? -51.93807 23.33213 15.18234 1.000 19.94460 136 VAL D N 1
ATOM 9936 C CA . VAL D 1 99 ? -51.92404 23.18927 16.63896 1.000 18.81855 136 VAL D CA 1
ATOM 9937 C C . VAL D 1 99 ? -50.92155 24.15751 17.25068 1.000 23.28689 136 VAL D C 1
ATOM 9938 O O . VAL D 1 99 ? -51.19905 24.80433 18.26816 1.000 22.23731 136 VAL D O 1
ATOM 9942 N N . GLY D 1 100 ? -49.74477 24.28271 16.63119 1.000 21.92105 137 GLY D N 1
ATOM 9943 C CA . GLY D 1 100 ? -48.75618 25.22688 17.12537 1.000 23.16260 137 GLY D CA 1
ATOM 9944 C C . GLY D 1 100 ? -49.24831 26.66108 17.08458 1.000 21.41380 137 GLY D C 1
ATOM 9945 O O . GLY D 1 100 ? -49.01218 27.43092 18.01433 1.000 25.07916 137 GLY D O 1
ATOM 9946 N N . TRP D 1 101 ? -49.92401 27.04784 15.99543 1.000 20.47883 138 TRP D N 1
ATOM 9947 C CA . TRP D 1 101 ? -50.49571 28.39004 15.93833 1.000 20.25539 138 TRP D CA 1
ATOM 9948 C C . TRP D 1 101 ? -51.44751 28.62387 17.10363 1.000 22.03504 138 TRP D C 1
ATOM 9949 O O . TRP D 1 101 ? -51.48576 29.72258 17.67083 1.000 24.32668 138 TRP D O 1
ATOM 9960 N N . CYS D 1 102 ? -52.24535 27.60957 17.45264 1.000 19.57886 139 CYS D N 1
ATOM 9961 C CA . CYS D 1 102 ? -53.20393 27.78131 18.53792 1.000 20.63497 139 CYS D CA 1
ATOM 9962 C C . CYS D 1 102 ? -52.48439 27.95989 19.86308 1.000 23.08687 139 CYS D C 1
ATOM 9963 O O . CYS D 1 102 ? -52.75475 28.90830 20.61257 1.000 23.82865 139 CYS D O 1
ATOM 9966 N N . LEU D 1 103 ? -51.54848 27.05206 20.15441 1.000 23.83053 140 LEU D N 1
ATOM 9967 C CA . LEU D 1 103 ? -50.79599 27.12240 21.39813 1.000 23.34205 140 LEU D CA 1
ATOM 9968 C C . LEU D 1 103 ? -49.98865 28.41379 21.49007 1.000 27.23252 140 LEU D C 1
ATOM 9969 O O . LEU D 1 103 ? -49.94239 29.04862 22.55267 1.000 27.90781 140 LEU D O 1
ATOM 9974 N N . ASP D 1 104 ? -49.34774 28.82547 20.38759 1.000 27.06869 141 ASP D N 1
ATOM 9975 C CA . ASP D 1 104 ? -48.52877 30.03790 20.40909 1.000 29.00894 141 ASP D CA 1
ATOM 9976 C C . ASP D 1 104 ? -49.35023 31.30479 20.59389 1.000 25.92292 141 ASP D C 1
ATOM 9977 O O . ASP D 1 104 ? -48.77978 32.36771 20.87486 1.000 31.15882 141 ASP D O 1
ATOM 9982 N N . ASN D 1 105 ? -50.66433 31.23053 20.45162 1.000 28.11982 142 ASN D N 1
ATOM 9983 C CA . ASN D 1 105 ? -51.51777 32.39768 20.60464 1.000 28.09950 142 ASN D CA 1
ATOM 9984 C C . ASN D 1 105 ? -52.48073 32.21405 21.77325 1.000 31.77079 142 ASN D C 1
ATOM 9985 O O . ASN D 1 105 ? -53.56469 32.80115 21.80370 1.000 34.47906 142 ASN D O 1
ATOM 9990 N N . GLY D 1 106 ? -52.08972 31.37932 22.73199 1.000 24.09756 143 GLY D N 1
ATOM 9991 C CA . GLY D 1 106 ? -52.75324 31.32309 24.02133 1.000 29.61639 143 GLY D CA 1
ATOM 9992 C C . GLY D 1 106 ? -54.06063 30.57087 24.02304 1.000 29.76969 143 GLY D C 1
ATOM 9993 O O . GLY D 1 106 ? -55.00812 30.96837 24.72042 1.000 30.99675 143 GLY D O 1
ATOM 9994 N N . LEU D 1 107 ? -54.15245 29.49899 23.25212 1.000 21.79344 144 LEU D N 1
ATOM 9995 C CA . LEU D 1 107 ? -55.38167 28.72910 23.15224 1.000 21.24384 144 LEU D CA 1
ATOM 9996 C C . LEU D 1 107 ? -55.12017 27.29813 23.59149 1.000 25.70098 144 LEU D C 1
ATOM 9997 O O . LEU D 1 107 ? -54.11444 26.69249 23.20480 1.000 25.46324 144 LEU D O 1
ATOM 10002 N N . LYS D 1 108 ? -56.02115 26.76637 24.40592 1.000 18.85859 145 LYS D N 1
ATOM 10003 C CA . LYS D 1 108 ? -56.05170 25.32675 24.58084 1.000 18.80652 145 LYS D CA 1
ATOM 10004 C C . LYS D 1 108 ? -56.53979 24.68217 23.28668 1.000 18.30615 145 LYS D C 1
ATOM 10005 O O . LYS D 1 108 ? -57.18261 25.33126 22.45563 1.000 18.18517 145 LYS D O 1
ATOM 10011 N N . VAL D 1 109 ? -56.21780 23.39583 23.10748 1.000 14.85268 146 VAL D N 1
ATOM 10012 C CA . VAL D 1 109 ? -56.54075 22.67028 21.87662 1.000 16.66472 146 VAL D CA 1
ATOM 10013 C C . VAL D 1 109 ? -57.09592 21.29702 22.21804 1.000 15.40797 146 VAL D C 1
ATOM 10014 O O . VAL D 1 109 ? -56.59024 20.61788 23.12036 1.000 16.16543 146 VAL D O 1
ATOM 10018 N N . ILE D 1 110 ? -58.11486 20.87758 21.47494 1.000 16.29056 147 ILE D N 1
ATOM 10019 C CA . ILE D 1 110 ? -58.49771 19.47190 21.41727 1.000 12.98287 147 ILE D CA 1
ATOM 10020 C C . ILE D 1 110 ? -58.26108 18.98771 19.99832 1.000 15.90799 147 ILE D C 1
ATOM 10021 O O . ILE D 1 110 ? -58.72125 19.62542 19.04344 1.000 16.12074 147 ILE D O 1
ATOM 10026 N N . ILE D 1 111 ? -57.57784 17.84918 19.85411 1.000 14.63127 148 ILE D N 1
ATOM 10027 C CA . ILE D 1 111 ? -57.54910 17.12814 18.58054 1.000 14.95819 148 ILE D CA 1
ATOM 10028 C C . ILE D 1 111 ? -58.25798 15.80154 18.77599 1.000 15.32666 148 ILE D C 1
ATOM 10029 O O . ILE D 1 111 ? -58.26950 15.24521 19.87961 1.000 15.99082 148 ILE D O 1
ATOM 10034 N N . ASN D 1 112 ? -58.85152 15.29028 17.69754 1.000 14.52621 149 ASN D N 1
ATOM 10035 C CA . ASN D 1 112 ? -59.64563 14.07508 17.80115 1.000 14.27523 149 ASN D CA 1
ATOM 10036 C C . ASN D 1 112 ? -59.49772 13.21091 16.55084 1.000 19.48861 149 ASN D C 1
ATOM 10037 O O . ASN D 1 112 ? -58.60368 13.40266 15.71363 1.000 15.96915 149 ASN D O 1
ATOM 10042 N N . VAL D 1 113 ? -60.36628 12.20519 16.49697 1.000 15.53722 150 VAL D N 1
ATOM 10043 C CA . VAL D 1 113 ? -60.59031 11.33093 15.35487 1.000 14.59356 150 VAL D CA 1
ATOM 10044 C C . VAL D 1 113 ? -62.04338 11.54921 14.96809 1.000 14.91933 150 VAL D C 1
ATOM 10045 O O . VAL D 1 113 ? -62.94766 11.19651 15.74026 1.000 16.10795 150 VAL D O 1
ATOM 10049 N N . HIS D 1 114 ? -62.27540 12.13296 13.78191 1.000 15.22503 151 HIS D N 1
ATOM 10050 C CA . HIS D 1 114 ? -63.55598 12.75301 13.43052 1.000 14.70830 151 HIS D CA 1
ATOM 10051 C C . HIS D 1 114 ? -63.95037 12.32506 12.01830 1.000 17.02721 151 HIS D C 1
ATOM 10052 O O . HIS D 1 114 ? -63.12097 12.37262 11.10734 1.000 14.74432 151 HIS D O 1
ATOM 10059 N N . HIS D 1 115 ? -65.21189 11.93618 11.82844 1.000 15.16576 152 HIS D N 1
ATOM 10060 C CA . HIS D 1 115 ? -65.68268 11.39667 10.54777 1.000 15.21318 152 HIS D CA 1
ATOM 10061 C C . HIS D 1 115 ? -64.82665 10.21418 10.09880 1.000 16.54215 152 HIS D C 1
ATOM 10062 O O . HIS D 1 115 ? -64.59388 10.00639 8.90551 1.000 19.60462 152 HIS D O 1
ATOM 10069 N N . GLU D 1 116 ? -64.37082 9.41685 11.05826 1.000 16.43311 153 GLU D N 1
ATOM 10070 C CA . GLU D 1 116 ? -63.52378 8.25851 10.77439 1.000 17.19290 153 GLU D CA 1
ATOM 10071 C C . GLU D 1 116 ? -64.45629 7.08014 10.53315 1.000 16.44886 153 GLU D C 1
ATOM 10072 O O . GLU D 1 116 ? -64.78734 6.33929 11.44864 1.000 18.01723 153 GLU D O 1
ATOM 10078 N N . LYS D 1 117 ? -64.90361 6.89928 9.27655 1.000 16.07768 154 LYS D N 1
ATOM 10079 C CA . LYS D 1 117 ? -66.15976 6.17528 9.11192 1.000 17.01623 154 LYS D CA 1
ATOM 10080 C C . LYS D 1 117 ? -66.01589 4.66394 9.25743 1.000 17.71827 154 LYS D C 1
ATOM 10081 O O . LYS D 1 117 ? -66.99070 4.00487 9.61806 1.000 18.07166 154 LYS D O 1
ATOM 10087 N N . TRP D 1 118 ? -64.83516 4.09587 9.00081 1.000 14.82408 155 TRP D N 1
ATOM 10088 C CA . TRP D 1 118 ? -64.65716 2.67042 9.26869 1.000 18.83368 155 TRP D CA 1
ATOM 10089 C C . TRP D 1 118 ? -64.89997 2.36311 10.74091 1.000 19.00909 155 TRP D C 1
ATOM 10090 O O . TRP D 1 118 ? -65.37705 1.27502 11.08921 1.000 19.04755 155 TRP D O 1
ATOM 10101 N N . LEU D 1 119 ? -64.60851 3.32430 11.61090 1.000 18.64821 156 LEU D N 1
ATOM 10102 C CA . LEU D 1 119 ? -64.81764 3.21096 13.04873 1.000 17.68911 156 LEU D CA 1
ATOM 10103 C C . LEU D 1 119 ? -66.23533 3.60603 13.42315 1.000 19.92666 156 LEU D C 1
ATOM 10104 O O . LEU D 1 119 ? -66.95112 2.84332 14.08113 1.000 19.12617 156 LEU D O 1
ATOM 10109 N N . GLU D 1 120 ? -66.66099 4.78721 12.95764 1.000 16.92861 157 GLU D N 1
ATOM 10110 C CA . GLU D 1 120 ? -67.94674 5.33961 13.37346 1.000 19.31454 157 GLU D CA 1
ATOM 10111 C C . GLU D 1 120 ? -69.12799 4.52292 12.86767 1.000 16.65641 157 GLU D C 1
ATOM 10112 O O . GLU D 1 120 ? -70.12795 4.37406 13.58554 1.000 17.72856 157 GLU D O 1
ATOM 10118 N N . SER D 1 121 ? -69.06364 4.02276 11.62038 1.000 16.58543 158 SER D N 1
ATOM 10119 C CA . SER D 1 121 ? -70.21723 3.41052 10.97907 1.000 18.42547 158 SER D CA 1
ATOM 10120 C C . SER D 1 121 ? -70.33892 1.92033 11.24186 1.000 15.73895 158 SER D C 1
ATOM 10121 O O . SER D 1 121 ? -71.32947 1.32776 10.80950 1.000 20.70341 158 SER D O 1
ATOM 10124 N N . ARG D 1 122 ? -69.38298 1.30961 11.96203 1.000 19.16309 159 ARG D N 1
ATOM 10125 C CA . ARG D 1 122 ? -69.37926 -0.14336 12.16541 1.000 17.78954 159 ARG D CA 1
ATOM 10126 C C . ARG D 1 122 ? -69.25302 -0.52588 13.64146 1.000 22.22626 159 ARG D C 1
ATOM 10127 O O . ARG D 1 122 ? -68.41149 -1.34682 14.00802 1.000 21.81339 159 ARG D O 1
ATOM 10135 N N . PRO D 1 123 ? -70.11125 0.03505 14.52798 1.000 23.40522 160 PRO D N 1
ATOM 10136 C CA . PRO D 1 123 ? -70.04093 -0.38893 15.94631 1.000 23.00118 160 PRO D CA 1
ATOM 10137 C C . PRO D 1 123 ? -70.79912 -1.68866 16.18679 1.000 21.52860 160 PRO D C 1
ATOM 10138 O O . PRO D 1 123 ? -71.86612 -1.71646 16.82563 1.000 22.99290 160 PRO D O 1
ATOM 10142 N N . THR D 1 124 ? -70.26649 -2.77594 15.63763 1.000 22.30931 161 THR D N 1
ATOM 10143 C CA . THR D 1 124 ? -70.90196 -4.09195 15.68491 1.000 22.13872 161 THR D CA 1
ATOM 10144 C C . THR D 1 124 ? -69.87314 -5.15037 16.05506 1.000 24.27265 161 THR D C 1
ATOM 10145 O O . THR D 1 124 ? -68.66749 -4.96270 15.88089 1.000 24.54511 161 THR D O 1
ATOM 10149 N N . TYR D 1 125 ? -70.37702 -6.28549 16.54698 1.000 25.33563 162 TYR D N 1
ATOM 10150 C CA . TYR D 1 125 ? -69.51176 -7.42398 16.84865 1.000 27.79608 162 TYR D CA 1
ATOM 10151 C C . TYR D 1 125 ? -68.73548 -7.90085 15.63000 1.000 27.20268 162 TYR D C 1
ATOM 10152 O O . TYR D 1 125 ? -67.61566 -8.41262 15.76238 1.000 34.24825 162 TYR D O 1
ATOM 10161 N N . GLN D 1 126 ? -69.31982 -7.74558 14.44645 1.000 27.09959 163 GLN D N 1
ATOM 10162 C CA . GLN D 1 126 ? -68.68105 -8.17075 13.20961 1.000 29.65619 163 GLN D CA 1
ATOM 10163 C C . GLN D 1 126 ? -67.33603 -7.48128 13.00043 1.000 27.06281 163 GLN D C 1
ATOM 10164 O O . GLN D 1 126 ? -66.39297 -8.08507 12.47800 1.000 33.13274 163 GLN D O 1
ATOM 10170 N N . TYR D 1 127 ? -67.22999 -6.21327 13.39277 1.000 27.08958 164 TYR D N 1
ATOM 10171 C CA . TYR D 1 127 ? -66.04398 -5.41756 13.12852 1.000 24.89468 164 TYR D CA 1
ATOM 10172 C C . TYR D 1 127 ? -65.33739 -4.98630 14.39933 1.000 23.70091 164 TYR D C 1
ATOM 10173 O O . TYR D 1 127 ? -64.34033 -4.26002 14.31665 1.000 26.58131 164 TYR D O 1
ATOM 10182 N N . LYS D 1 128 ? -65.80745 -5.44166 15.56440 1.000 23.86217 165 LYS D N 1
ATOM 10183 C CA . LYS D 1 128 ? -65.25740 -4.97845 16.83607 1.000 25.38104 165 LYS D CA 1
ATOM 10184 C C . LYS D 1 128 ? -63.75095 -5.20883 16.92136 1.000 25.56348 165 LYS D C 1
ATOM 10185 O O . LYS D 1 128 ? -62.99303 -4.29306 17.26360 1.000 26.28503 165 LYS D O 1
ATOM 10191 N N . GLU D 1 129 ? -63.30074 -6.43357 16.62452 1.000 25.40438 166 GLU D N 1
ATOM 10192 C CA . GLU D 1 129 ? -61.88693 -6.76938 16.76581 1.000 27.03595 166 GLU D CA 1
ATOM 10193 C C . GLU D 1 129 ? -61.03149 -5.97650 15.78723 1.000 25.42747 166 GLU D C 1
ATOM 10194 O O . GLU D 1 129 ? -60.01183 -5.39501 16.17371 1.000 26.54097 166 GLU D O 1
ATOM 10200 N N . GLU D 1 130 ? -61.42214 -5.95533 14.50736 1.000 24.36589 167 GLU D N 1
ATOM 10201 C CA . GLU D 1 130 ? -60.66660 -5.19506 13.51948 1.000 25.27459 167 GLU D CA 1
ATOM 10202 C C . GLU D 1 130 ? -60.63098 -3.71658 13.87891 1.000 23.00296 167 GLU D C 1
ATOM 10203 O O . GLU D 1 130 ? -59.57840 -3.07578 13.79209 1.000 24.05944 167 GLU D O 1
ATOM 10209 N N . ASN D 1 131 ? -61.77115 -3.16177 14.29160 1.000 23.27974 168 ASN D N 1
ATOM 10210 C CA . ASN D 1 131 ? -61.81850 -1.73481 14.59992 1.000 21.38814 168 ASN D CA 1
ATOM 10211 C C . ASN D 1 131 ? -60.99199 -1.39905 15.82631 1.000 22.70339 168 ASN D C 1
ATOM 10212 O O . ASN D 1 131 ? -60.31835 -0.36358 15.85833 1.000 22.36836 168 ASN D O 1
ATOM 10217 N N . CYS D 1 132 ? -61.06191 -2.23703 16.86226 1.000 23.03541 169 CYS D N 1
ATOM 10218 C CA . CYS D 1 132 ? -60.26294 -1.96531 18.04909 1.000 24.02319 169 CYS D CA 1
ATOM 10219 C C . CYS D 1 132 ? -58.77342 -2.06897 17.73721 1.000 24.32130 169 CYS D C 1
ATOM 10220 O O . CYS D 1 132 ? -57.98484 -1.26314 18.23265 1.000 24.58083 169 CYS D O 1
ATOM 10223 N N . GLN D 1 133 ? -58.37266 -3.01617 16.87742 1.000 25.26393 170 GLN D N 1
ATOM 10224 C CA . GLN D 1 133 ? -56.96840 -3.09585 16.47491 1.000 23.12138 170 GLN D CA 1
ATOM 10225 C C . GLN D 1 133 ? -56.54199 -1.85893 15.69500 1.000 24.15114 170 GLN D C 1
ATOM 10226 O O . GLN D 1 133 ? -55.48822 -1.27493 15.96829 1.000 24.19368 170 GLN D O 1
ATOM 10232 N N A LYS D 1 134 ? -57.34360 -1.45258 14.70363 0.471 22.39910 171 LYS D N 1
ATOM 10233 N N B LYS D 1 134 ? -57.34345 -1.44460 14.70793 0.529 22.40325 171 LYS D N 1
ATOM 10234 C CA A LYS D 1 134 ? -57.00141 -0.26093 13.93344 0.471 20.86420 171 LYS D CA 1
ATOM 10235 C CA B LYS D 1 134 ? -56.97266 -0.25823 13.94395 0.529 20.85460 171 LYS D CA 1
ATOM 10236 C C A LYS D 1 134 ? -57.01160 0.99230 14.80155 0.471 21.40472 171 LYS D C 1
ATOM 10237 C C B LYS D 1 134 ? -57.01215 1.00196 14.80068 0.529 21.40160 171 LYS D C 1
ATOM 10238 O O A LYS D 1 134 ? -56.13609 1.85045 14.66139 0.471 21.04848 171 LYS D O 1
ATOM 10239 O O B LYS D 1 134 ? -56.15671 1.87700 14.64798 0.529 21.05988 171 LYS D O 1
ATOM 10250 N N . LEU D 1 135 ? -57.99738 1.12144 15.69598 1.000 20.52629 172 LEU D N 1
ATOM 10251 C CA . LEU D 1 135 ? -58.04933 2.29925 16.56177 1.000 20.53150 172 LEU D CA 1
ATOM 10252 C C . LEU D 1 135 ? -56.83286 2.35269 17.46720 1.000 21.69331 172 LEU D C 1
ATOM 10253 O O . LEU D 1 135 ? -56.27306 3.43008 17.70302 1.000 21.57091 172 LEU D O 1
ATOM 10258 N N . ALA D 1 136 ? -56.39863 1.19286 17.97128 1.000 21.24123 173 ALA D N 1
ATOM 10259 C CA . ALA D 1 136 ? -55.19781 1.14351 18.79584 1.000 20.11817 173 ALA D CA 1
ATOM 10260 C C . ALA D 1 136 ? -53.96922 1.59192 18.01011 1.000 23.12325 173 ALA D C 1
ATOM 10261 O O . ALA D 1 136 ? -53.16786 2.39701 18.49938 1.000 22.46129 173 ALA D O 1
ATOM 10263 N N A LEU D 1 137 ? -53.80300 1.06541 16.79339 0.955 21.52704 174 LEU D N 1
ATOM 10264 N N B LEU D 1 137 ? -53.80702 1.09246 16.77930 0.045 21.56916 174 LEU D N 1
ATOM 10265 C CA A LEU D 1 137 ? -52.67059 1.46234 15.96165 0.955 21.16160 174 LEU D CA 1
ATOM 10266 C CA B LEU D 1 137 ? -52.63996 1.46343 15.97765 0.045 21.27731 174 LEU D CA 1
ATOM 10267 C C A LEU D 1 137 ? -52.73382 2.94778 15.63721 0.955 21.92574 174 LEU D C 1
ATOM 10268 C C B LEU D 1 137 ? -52.71107 2.91024 15.49780 0.045 21.88662 174 LEU D C 1
ATOM 10269 O O A LEU D 1 137 ? -51.73074 3.66328 15.74326 0.955 22.14312 174 LEU D O 1
ATOM 10270 O O B LEU D 1 137 ? -51.67009 3.55747 15.33420 0.045 22.35585 174 LEU D O 1
ATOM 10279 N N . LEU D 1 138 ? -53.91820 3.43214 15.26374 1.000 19.54907 175 LEU D N 1
ATOM 10280 C CA . LEU D 1 138 ? -54.05986 4.83710 14.89637 1.000 18.45390 175 LEU D CA 1
ATOM 10281 C C . LEU D 1 138 ? -53.70599 5.74376 16.06882 1.000 21.38162 175 LEU D C 1
ATOM 10282 O O . LEU D 1 138 ? -52.90357 6.67532 15.92499 1.000 19.86853 175 LEU D O 1
ATOM 10287 N N . TRP D 1 139 ? -54.28117 5.47369 17.24789 1.000 18.28096 176 TRP D N 1
ATOM 10288 C CA . TRP D 1 139 ? -54.00267 6.34101 18.38951 1.000 17.97979 176 TRP D CA 1
ATOM 10289 C C . TRP D 1 139 ? -52.58538 6.16662 18.90582 1.000 18.92032 176 TRP D C 1
ATOM 10290 O O . TRP D 1 139 ? -52.01751 7.11809 19.43743 1.000 18.57990 176 TRP D O 1
ATOM 10301 N N . MET D 1 140 ? -51.98359 4.98326 18.74387 1.000 18.95706 177 MET D N 1
ATOM 10302 C CA . MET D 1 140 ? -50.55820 4.85933 19.04648 1.000 22.48872 177 MET D CA 1
ATOM 10303 C C . MET D 1 140 ? -49.74373 5.86468 18.24085 1.000 22.30792 177 MET D C 1
ATOM 10304 O O . MET D 1 140 ? -48.86764 6.55147 18.78235 1.000 23.66891 177 MET D O 1
ATOM 10309 N N . ASN D 1 141 ? -50.06676 6.01512 16.95929 1.000 20.90517 178 ASN D N 1
ATOM 10310 C CA . ASN D 1 141 ? -49.31139 6.93624 16.12050 1.000 22.43378 178 ASN D CA 1
ATOM 10311 C C . ASN D 1 141 ? -49.65735 8.38922 16.41045 1.000 19.16034 178 ASN D C 1
ATOM 10312 O O . ASN D 1 141 ? -48.75466 9.22408 16.50691 1.000 23.60145 178 ASN D O 1
ATOM 10317 N N . ILE D 1 142 ? -50.94762 8.71658 16.57112 1.000 19.60663 179 ILE D N 1
ATOM 10318 C CA . ILE D 1 142 ? -51.30535 10.10120 16.87034 1.000 18.69093 179 ILE D CA 1
ATOM 10319 C C . ILE D 1 142 ? -50.71999 10.51161 18.21062 1.000 17.90628 179 ILE D C 1
ATOM 10320 O O . ILE D 1 142 ? -50.11055 11.57634 18.33418 1.000 18.01203 179 ILE D O 1
ATOM 10325 N N . ALA D 1 143 ? -50.92263 9.68434 19.24043 1.000 17.27173 180 ALA D N 1
ATOM 10326 C CA . ALA D 1 143 ? -50.46786 10.05685 20.57710 1.000 19.63290 180 ALA D CA 1
ATOM 10327 C C . ALA D 1 143 ? -48.95256 10.18731 20.62125 1.000 18.70965 180 ALA D C 1
ATOM 10328 O O . ALA D 1 143 ? -48.41328 11.05340 21.32067 1.000 20.17815 180 ALA D O 1
ATOM 10330 N N . SER D 1 144 ? -48.24931 9.34119 19.87380 1.000 19.56884 181 SER D N 1
ATOM 10331 C CA . SER D 1 144 ? -46.79513 9.44158 19.85306 1.000 20.48214 181 SER D CA 1
ATOM 10332 C C . SER D 1 144 ? -46.34573 10.72365 19.16807 1.000 20.49847 181 SER D C 1
ATOM 10333 O O . SER D 1 144 ? -45.45130 11.41687 19.66996 1.000 21.12425 181 SER D O 1
ATOM 10336 N N . GLU D 1 145 ? -46.94518 11.05509 18.02338 1.000 21.35846 182 GLU D N 1
ATOM 10337 C CA . GLU D 1 145 ? -46.55571 12.26843 17.30485 1.000 22.12422 182 GLU D CA 1
ATOM 10338 C C . GLU D 1 145 ? -46.76679 13.51631 18.14467 1.000 20.58743 182 GLU D C 1
ATOM 10339 O O . GLU D 1 145 ? -45.98561 14.46405 18.06181 1.000 21.75849 182 GLU D O 1
ATOM 10345 N N . PHE D 1 146 ? -47.81781 13.54064 18.95271 1.000 21.32423 183 PHE D N 1
ATOM 10346 C CA . PHE D 1 146 ? -48.16514 14.72696 19.72322 1.000 18.81093 183 PHE D CA 1
ATOM 10347 C C . PHE D 1 146 ? -47.75699 14.62105 21.18961 1.000 20.75349 183 PHE D C 1
ATOM 10348 O O . PHE D 1 146 ? -48.13233 15.48299 21.99507 1.000 22.52052 183 PHE D O 1
ATOM 10356 N N . ALA D 1 147 ? -46.94637 13.62105 21.54261 1.000 19.59196 184 ALA D N 1
ATOM 10357 C CA . ALA D 1 147 ? -46.64970 13.36638 22.94871 1.000 21.06145 184 ALA D CA 1
ATOM 10358 C C . ALA D 1 147 ? -45.90734 14.52192 23.60946 1.000 27.04799 184 ALA D C 1
ATOM 10359 O O . ALA D 1 147 ? -46.05306 14.73586 24.81466 1.000 26.70369 184 ALA D O 1
ATOM 10361 N N . ASN D 1 148 ? -45.11892 15.27595 22.84510 1.000 23.45792 185 ASN D N 1
ATOM 10362 C CA . ASN D 1 148 ? -44.25218 16.30852 23.40717 1.000 25.94031 185 ASN D CA 1
ATOM 10363 C C . ASN D 1 148 ? -45.00866 17.57295 23.80187 1.000 24.02977 185 ASN D C 1
ATOM 10364 O O . ASN D 1 148 ? -44.46570 18.39815 24.54447 1.000 26.18739 185 ASN D O 1
ATOM 10369 N N . TYR D 1 149 ? -46.23575 17.74731 23.32153 1.000 27.19410 186 TYR D N 1
ATOM 10370 C CA . TYR D 1 149 ? -46.96500 18.98031 23.58143 1.000 23.52508 186 TYR D CA 1
ATOM 10371 C C . TYR D 1 149 ? -47.39348 19.06070 25.04493 1.000 25.67390 186 TYR D C 1
ATOM 10372 O O . TYR D 1 149 ? -47.59218 18.04827 25.71745 1.000 24.84744 186 TYR D O 1
ATOM 10381 N N . ASP D 1 150 ? -47.49535 20.28999 25.54346 1.000 22.97155 187 ASP D N 1
ATOM 10382 C CA . ASP D 1 150 ? -47.81655 20.51696 26.94386 1.000 24.82781 187 ASP D CA 1
ATOM 10383 C C . ASP D 1 150 ? -49.30672 20.25213 27.19941 1.000 22.30095 187 ASP D C 1
ATOM 10384 O O . ASP D 1 150 ? -50.07618 19.86831 26.30465 1.000 21.83482 187 ASP D O 1
ATOM 10389 N N . SER D 1 151 ? -49.71118 20.43631 28.45546 1.000 23.07525 188 SER D N 1
ATOM 10390 C CA . SER D 1 151 ? -51.02921 19.99001 28.89937 1.000 24.37430 188 SER D CA 1
ATOM 10391 C C . SER D 1 151 ? -52.17388 20.81244 28.32310 1.000 20.28144 188 SER D C 1
ATOM 10392 O O . SER D 1 151 ? -53.33483 20.41825 28.48362 1.000 21.53952 188 SER D O 1
ATOM 10395 N N . ARG D 1 152 ? -51.88596 21.93282 27.65743 1.000 20.92231 189 ARG D N 1
ATOM 10396 C CA . ARG D 1 152 ? -52.93309 22.66471 26.94489 1.000 20.02025 189 ARG D CA 1
ATOM 10397 C C . ARG D 1 152 ? -53.53008 21.86399 25.79112 1.000 21.07082 189 ARG D C 1
ATOM 10398 O O . ARG D 1 152 ? -54.63808 22.18075 25.33719 1.000 19.08907 189 ARG D O 1
ATOM 10406 N N . LEU D 1 153 ? -52.84131 20.82562 25.32314 1.000 19.00574 190 LEU D N 1
ATOM 10407 C CA . LEU D 1 153 ? -53.36948 19.95414 24.27557 1.000 18.83119 190 LEU D CA 1
ATOM 10408 C C . LEU D 1 153 ? -54.05164 18.74025 24.90490 1.000 21.99208 190 LEU D C 1
ATOM 10409 O O . LEU D 1 153 ? -53.42447 17.99454 25.66560 1.000 19.32624 190 LEU D O 1
ATOM 10414 N N . ALA D 1 154 ? -55.33399 18.55450 24.59678 1.000 16.92029 191 ALA D N 1
ATOM 10415 C CA . ALA D 1 154 ? -56.09567 17.39262 25.03116 1.000 18.47380 191 ALA D CA 1
ATOM 10416 C C . ALA D 1 154 ? -56.42960 16.50161 23.83574 1.000 17.83435 191 ALA D C 1
ATOM 10417 O O . ALA D 1 154 ? -56.49854 16.96356 22.69260 1.000 15.63496 191 ALA D O 1
ATOM 10419 N N . PHE D 1 155 ? -56.61073 15.20617 24.09592 1.000 17.11864 192 PHE D N 1
ATOM 10420 C CA . PHE D 1 155 ? -57.00686 14.24339 23.06503 1.000 14.87553 192 PHE D CA 1
ATOM 10421 C C . PHE D 1 155 ? -58.44549 13.79594 23.28648 1.000 16.30045 192 PHE D C 1
ATOM 10422 O O . PHE D 1 155 ? -58.80483 13.39003 24.40107 1.000 16.14466 192 PHE D O 1
ATOM 10430 N N . ALA D 1 156 ? -59.23240 13.77847 22.20612 1.000 15.36404 193 ALA D N 1
ATOM 10431 C CA . ALA D 1 156 ? -60.57014 13.19694 22.21716 1.000 16.43124 193 ALA D CA 1
ATOM 10432 C C . ALA D 1 156 ? -60.58137 11.99258 21.29576 1.000 14.71102 193 ALA D C 1
ATOM 10433 O O . ALA D 1 156 ? -60.24237 12.10728 20.11104 1.000 15.51704 193 ALA D O 1
ATOM 10435 N N . GLY D 1 157 ? -60.99794 10.84375 21.83239 1.000 15.09492 194 GLY D N 1
ATOM 10436 C CA . GLY D 1 157 ? -60.69299 9.58105 21.17406 1.000 17.36240 194 GLY D CA 1
ATOM 10437 C C . GLY D 1 157 ? -61.46862 9.36670 19.88840 1.000 17.52205 194 GLY D C 1
ATOM 10438 O O . GLY D 1 157 ? -60.95003 8.78727 18.93081 1.000 17.19179 194 GLY D O 1
ATOM 10439 N N . THR D 1 158 ? -62.73600 9.76315 19.87623 1.000 15.27694 195 THR D N 1
ATOM 10440 C CA . THR D 1 158 ? -63.62468 9.53731 18.74179 1.000 16.16935 195 THR D CA 1
ATOM 10441 C C . THR D 1 158 ? -64.53854 10.74979 18.60240 1.000 15.44014 195 THR D C 1
ATOM 10442 O O . THR D 1 158 ? -64.45730 11.70760 19.38104 1.000 18.06355 195 THR D O 1
ATOM 10446 N N . ASN D 1 159 ? -65.41644 10.70825 17.59755 1.000 16.78701 196 ASN D N 1
ATOM 10447 C CA . ASN D 1 159 ? -66.45596 11.71530 17.48007 1.000 16.16757 196 ASN D CA 1
ATOM 10448 C C . ASN D 1 159 ? -67.81092 11.03946 17.63575 1.000 19.24058 196 ASN D C 1
ATOM 10449 O O . ASN D 1 159 ? -68.11069 10.54779 18.72347 1.000 22.16546 196 ASN D O 1
ATOM 10454 N N . GLU D 1 160 ? -68.60484 10.95308 16.57184 1.000 18.71952 197 GLU D N 1
ATOM 10455 C CA . GLU D 1 160 ? -70.00312 10.52528 16.66834 1.000 18.57335 197 GLU D CA 1
ATOM 10456 C C . GLU D 1 160 ? -70.12702 9.13174 16.05785 1.000 17.33103 197 GLU D C 1
ATOM 10457 O O . GLU D 1 160 ? -70.23727 8.98671 14.83591 1.000 18.04559 197 GLU D O 1
ATOM 10463 N N . VAL D 1 161 ? -70.09821 8.11439 16.91927 1.000 19.13983 198 VAL D N 1
ATOM 10464 C CA . VAL D 1 161 ? -70.21911 6.71602 16.51759 1.000 14.33063 198 VAL D CA 1
ATOM 10465 C C . VAL D 1 161 ? -71.69636 6.36025 16.40587 1.000 18.80904 198 VAL D C 1
ATOM 10466 O O . VAL D 1 161 ? -72.46022 6.56300 17.35449 1.000 18.90702 198 VAL D O 1
ATOM 10470 N N . HIS D 1 162 ? -72.10371 5.84857 15.24092 1.000 19.03133 199 HIS D N 1
ATOM 10471 C CA . HIS D 1 162 ? -73.48205 5.41243 15.03712 1.000 19.41583 199 HIS D CA 1
ATOM 10472 C C . HIS D 1 162 ? -73.59366 4.72699 13.69187 1.000 20.34296 199 HIS D C 1
ATOM 10473 O O . HIS D 1 162 ? -72.84706 5.04755 12.76405 1.000 20.54736 199 HIS D O 1
ATOM 10480 N N . ILE D 1 163 ? -74.54169 3.78781 13.60001 1.000 18.08795 200 ILE D N 1
ATOM 10481 C CA . ILE D 1 163 ? -74.89436 3.22495 12.30130 1.000 17.88398 200 ILE D CA 1
ATOM 10482 C C . ILE D 1 163 ? -75.34659 4.35405 11.37748 1.000 23.82603 200 ILE D C 1
ATOM 10483 O O . ILE D 1 163 ? -76.08902 5.25963 11.78551 1.000 21.92573 200 ILE D O 1
ATOM 10488 N N . ARG D 1 164 ? -74.90504 4.29804 10.11848 1.000 22.00081 201 ARG D N 1
ATOM 10489 C CA . ARG D 1 164 ? -75.21664 5.34533 9.14609 1.000 25.22012 201 ARG D CA 1
ATOM 10490 C C . ARG D 1 164 ? -76.71148 5.62929 9.08468 1.000 22.90016 201 ARG D C 1
ATOM 10491 O O . ARG D 1 164 ? -77.53021 4.70712 8.98679 1.000 24.16538 201 ARG D O 1
ATOM 10499 N N . ASP D 1 165 ? -77.05309 6.91954 9.16353 1.000 25.59136 202 ASP D N 1
ATOM 10500 C CA . ASP D 1 165 ? -78.41038 7.46290 9.08816 1.000 30.12425 202 ASP D CA 1
ATOM 10501 C C . ASP D 1 165 ? -79.29309 7.07543 10.26939 1.000 26.26675 202 ASP D C 1
ATOM 10502 O O . ASP D 1 165 ? -80.50870 7.31389 10.22534 1.000 28.18884 202 ASP D O 1
ATOM 10507 N N . ASN D 1 166 ? -78.72438 6.49658 11.33146 1.000 23.54980 203 ASN D N 1
ATOM 10508 C CA . ASN D 1 166 ? -79.46358 6.14072 12.54076 1.000 23.36509 203 ASN D CA 1
ATOM 10509 C C . ASN D 1 166 ? -78.94501 7.02464 13.67072 1.000 27.37751 203 ASN D C 1
ATOM 10510 O O . ASN D 1 166 ? -77.78161 6.90553 14.07043 1.000 25.15382 203 ASN D O 1
ATOM 10515 N N . TRP D 1 167 ? -79.80618 7.90453 14.18561 1.000 21.58080 204 TRP D N 1
ATOM 10516 C CA . TRP D 1 167 ? -79.42471 8.84333 15.23385 1.000 22.24148 204 TRP D CA 1
ATOM 10517 C C . TRP D 1 167 ? -80.06783 8.50239 16.56991 1.000 24.19176 204 TRP D C 1
ATOM 10518 O O . TRP D 1 167 ? -80.05993 9.32989 17.48725 1.000 28.80044 204 TRP D O 1
ATOM 10529 N N . GLY D 1 168 ? -80.61694 7.29891 16.70223 1.000 27.11952 205 GLY D N 1
ATOM 10530 C CA . GLY D 1 168 ? -81.37174 6.91352 17.87151 1.000 24.98943 205 GLY D CA 1
ATOM 10531 C C . GLY D 1 168 ? -80.55837 6.08282 18.84417 1.000 27.80807 205 GLY D C 1
ATOM 10532 O O . GLY D 1 168 ? -79.36042 5.85036 18.66943 1.000 25.52701 205 GLY D O 1
ATOM 10533 N N . LYS D 1 169 ? -81.24691 5.61190 19.87981 1.000 27.27514 206 LYS D N 1
ATOM 10534 C CA . LYS D 1 169 ? -80.56417 4.95806 20.98905 1.000 26.16548 206 LYS D CA 1
ATOM 10535 C C . LYS D 1 169 ? -79.83979 3.70873 20.48837 1.000 27.86083 206 LYS D C 1
ATOM 10536 O O . LYS D 1 169 ? -80.37274 2.97567 19.64222 1.000 25.76385 206 LYS D O 1
ATOM 10542 N N . PRO D 1 170 ? -78.61773 3.45791 20.95584 1.000 27.63359 207 PRO D N 1
ATOM 10543 C CA . PRO D 1 170 ? -77.89047 2.25915 20.53346 1.000 22.87016 207 PRO D CA 1
ATOM 10544 C C . PRO D 1 170 ? -78.52948 0.98306 21.04079 1.000 27.57098 207 PRO D C 1
ATOM 10545 O O . PRO D 1 170 ? -79.22874 0.97138 22.05553 1.000 27.19219 207 PRO D O 1
ATOM 10549 N N . THR D 1 171 ? -78.26295 -0.10290 20.31867 1.000 26.91193 208 THR D N 1
ATOM 10550 C CA . THR D 1 171 ? -78.49392 -1.43505 20.84973 1.000 28.43063 208 THR D CA 1
ATOM 10551 C C . THR D 1 171 ? -77.41589 -1.76144 21.88430 1.000 29.35485 208 THR D C 1
ATOM 10552 O O . THR D 1 171 ? -76.40508 -1.06249 22.00969 1.000 29.95850 208 THR D O 1
ATOM 10556 N N . ALA D 1 172 ? -77.62404 -2.85189 22.62822 1.000 28.55359 209 ALA D N 1
ATOM 10557 C CA . ALA D 1 172 ? -76.60197 -3.26737 23.58573 1.000 30.87194 209 ALA D CA 1
ATOM 10558 C C . ALA D 1 172 ? -75.30070 -3.61168 22.87326 1.000 32.03982 209 ALA D C 1
ATOM 10559 O O . ALA D 1 172 ? -74.20861 -3.32890 23.38307 1.000 30.13552 209 ALA D O 1
ATOM 10561 N N . GLU D 1 173 ? -75.40298 -4.21829 21.68660 1.000 28.91001 210 GLU D N 1
ATOM 10562 C CA . GLU D 1 173 ? -74.22377 -4.49137 20.87289 1.000 29.46670 210 GLU D CA 1
ATOM 10563 C C . GLU D 1 173 ? -73.50406 -3.19733 20.50898 1.000 26.23893 210 GLU D C 1
ATOM 10564 O O . GLU D 1 173 ? -72.28421 -3.08686 20.69474 1.000 25.49945 210 GLU D O 1
ATOM 10570 N N . ASN D 1 174 ? -74.24532 -2.21665 19.96396 1.000 25.13211 211 ASN D N 1
ATOM 10571 C CA . ASN D 1 174 ? -73.65140 -0.93069 19.59143 1.000 22.02416 211 ASN D CA 1
ATOM 10572 C C . ASN D 1 174 ? -72.91000 -0.31194 20.76195 1.000 24.80461 211 ASN D C 1
ATOM 10573 O O . ASN D 1 174 ? -71.77496 0.16540 20.62249 1.000 23.59024 211 ASN D O 1
ATOM 10578 N N . LEU D 1 175 ? -73.57033 -0.27786 21.91806 1.000 24.75525 212 LEU D N 1
ATOM 10579 C CA . LEU D 1 175 ? -72.99914 0.37496 23.08926 1.000 27.93790 212 LEU D CA 1
ATOM 10580 C C . LEU D 1 175 ? -71.77593 -0.37156 23.60859 1.000 24.38069 212 LEU D C 1
ATOM 10581 O O . LEU D 1 175 ? -70.81223 0.25940 24.06454 1.000 26.28284 212 LEU D O 1
ATOM 10586 N N . GLU D 1 176 ? -71.79821 -1.71212 23.56946 1.000 25.30304 213 GLU D N 1
ATOM 10587 C CA . GLU D 1 176 ? -70.62321 -2.47728 23.97491 1.000 25.03209 213 GLU D CA 1
ATOM 10588 C C . GLU D 1 176 ? -69.41612 -2.11975 23.12063 1.000 25.02552 213 GLU D C 1
ATOM 10589 O O . GLU D 1 176 ? -68.32818 -1.85091 23.63978 1.000 25.48056 213 GLU D O 1
ATOM 10595 N N . VAL D 1 177 ? -69.58416 -2.11597 21.79908 1.000 23.62665 214 VAL D N 1
ATOM 10596 C CA . VAL D 1 177 ? -68.43070 -1.87858 20.94276 1.000 21.10752 214 VAL D CA 1
ATOM 10597 C C . VAL D 1 177 ? -67.93377 -0.44978 21.11004 1.000 22.67800 214 VAL D C 1
ATOM 10598 O O . VAL D 1 177 ? -66.72495 -0.19928 21.14381 1.000 21.51278 214 VAL D O 1
ATOM 10602 N N . GLN D 1 178 ? -68.85787 0.50489 21.21904 1.000 20.58063 215 GLN D N 1
ATOM 10603 C CA . GLN D 1 178 ? -68.45874 1.90555 21.33580 1.000 19.20425 215 GLN D CA 1
ATOM 10604 C C . GLN D 1 178 ? -67.79719 2.17959 22.68689 1.000 21.63807 215 GLN D C 1
ATOM 10605 O O . GLN D 1 178 ? -66.80189 2.90581 22.75555 1.000 19.32213 215 GLN D O 1
ATOM 10611 N N . ASN D 1 179 ? -68.30102 1.57996 23.76761 1.000 20.19140 216 ASN D N 1
ATOM 10612 C CA . ASN D 1 179 ? -67.58239 1.67101 25.04267 1.000 19.11273 216 ASN D CA 1
ATOM 10613 C C . ASN D 1 179 ? -66.19494 1.04339 24.94683 1.000 21.52282 216 ASN D C 1
ATOM 10614 O O . ASN D 1 179 ? -65.25083 1.50374 25.60109 1.000 21.01814 216 ASN D O 1
ATOM 10619 N N . ALA D 1 180 ? -66.05669 -0.02956 24.15742 1.000 21.54074 217 ALA D N 1
ATOM 10620 C CA . ALA D 1 180 ? -64.74213 -0.63191 23.95840 1.000 20.65913 217 ALA D CA 1
ATOM 10621 C C . ALA D 1 180 ? -63.78209 0.32041 23.25474 1.000 19.38188 217 ALA D C 1
ATOM 10622 O O . ALA D 1 180 ? -62.58797 0.35363 23.57943 1.000 21.68803 217 ALA D O 1
ATOM 10624 N N . TYR D 1 181 ? -64.28057 1.10459 22.28834 1.000 18.94464 218 TYR D N 1
ATOM 10625 C CA . TYR D 1 181 ? -63.44517 2.10852 21.63176 1.000 17.98175 218 TYR D CA 1
ATOM 10626 C C . TYR D 1 181 ? -62.80188 3.03445 22.65414 1.000 22.19505 218 TYR D C 1
ATOM 10627 O O . TYR D 1 181 ? -61.60703 3.34466 22.57539 1.000 17.09459 218 TYR D O 1
ATOM 10636 N N . ASN D 1 182 ? -63.60532 3.51137 23.60928 1.000 19.17896 219 ASN D N 1
ATOM 10637 C CA . ASN D 1 182 ? -63.11540 4.46446 24.59986 1.000 20.19982 219 ASN D CA 1
ATOM 10638 C C . ASN D 1 182 ? -62.01656 3.84226 25.45007 1.000 21.86496 219 ASN D C 1
ATOM 10639 O O . ASN D 1 182 ? -61.00555 4.49425 25.75288 1.000 19.56226 219 ASN D O 1
ATOM 10644 N N . GLN D 1 183 ? -62.18421 2.57705 25.82960 1.000 18.61621 220 GLN D N 1
ATOM 10645 C CA . GLN D 1 183 ? -61.15752 1.91116 26.62986 1.000 20.34376 220 GLN D CA 1
ATOM 10646 C C . GLN D 1 183 ? -59.87727 1.68898 25.83260 1.000 20.87992 220 GLN D C 1
ATOM 10647 O O . GLN D 1 183 ? -58.77656 1.86595 26.36081 1.000 20.51095 220 GLN D O 1
ATOM 10653 N N . ILE D 1 184 ? -60.00242 1.27405 24.56719 1.000 20.98255 221 ILE D N 1
ATOM 10654 C CA . ILE D 1 184 ? -58.82485 1.08497 23.71517 1.000 22.37076 221 ILE D CA 1
ATOM 10655 C C . ILE D 1 184 ? -58.02924 2.37590 23.62301 1.000 19.57947 221 ILE D C 1
ATOM 10656 O O . ILE D 1 184 ? -56.79584 2.38375 23.72673 1.000 22.11689 221 ILE D O 1
ATOM 10661 N N . PHE D 1 185 ? -58.73300 3.48630 23.41422 1.000 17.66560 222 PHE D N 1
ATOM 10662 C CA . PHE D 1 185 ? -58.09581 4.79795 23.32459 1.000 18.61048 222 PHE D CA 1
ATOM 10663 C C . PHE D 1 185 ? -57.30371 5.11555 24.58947 1.000 19.54640 222 PHE D C 1
ATOM 10664 O O . PHE D 1 185 ? -56.11720 5.45900 24.52330 1.000 18.14159 222 PHE D O 1
ATOM 10672 N N . VAL D 1 186 ? -57.93785 4.98748 25.75563 1.000 17.53792 223 VAL D N 1
ATOM 10673 C CA . VAL D 1 186 ? -57.22918 5.27536 26.99957 1.000 18.45018 223 VAL D CA 1
ATOM 10674 C C . VAL D 1 186 ? -56.01312 4.35929 27.14089 1.000 19.08806 223 VAL D C 1
ATOM 10675 O O . VAL D 1 186 ? -54.90240 4.82224 27.42956 1.000 22.23262 223 VAL D O 1
ATOM 10679 N N . ASP D 1 187 ? -56.19990 3.05046 26.90579 1.000 19.20111 224 ASP D N 1
ATOM 10680 C CA . ASP D 1 187 ? -55.10509 2.08311 27.03467 1.000 22.66451 224 ASP D CA 1
ATOM 10681 C C . ASP D 1 187 ? -53.89410 2.47864 26.20145 1.000 20.59002 224 ASP D C 1
ATOM 10682 O O . ASP D 1 187 ? -52.76250 2.46638 26.69343 1.000 22.42624 224 ASP D O 1
ATOM 10687 N N . VAL D 1 188 ? -54.10277 2.78596 24.91666 1.000 22.65866 225 VAL D N 1
ATOM 10688 C CA . VAL D 1 188 ? -52.93020 2.97997 24.07197 1.000 24.84816 225 VAL D CA 1
ATOM 10689 C C . VAL D 1 188 ? -52.29298 4.33683 24.29904 1.000 21.66256 225 VAL D C 1
ATOM 10690 O O . VAL D 1 188 ? -51.06804 4.45610 24.21870 1.000 22.13307 225 VAL D O 1
ATOM 10694 N N . VAL D 1 189 ? -53.07676 5.37289 24.60594 1.000 19.27027 226 VAL D N 1
ATOM 10695 C CA . VAL D 1 189 ? -52.46140 6.66596 24.89994 1.000 18.78984 226 VAL D CA 1
ATOM 10696 C C . VAL D 1 189 ? -51.58194 6.56138 26.14310 1.000 21.21947 226 VAL D C 1
ATOM 10697 O O . VAL D 1 189 ? -50.43466 7.02205 26.15270 1.000 21.65226 226 VAL D O 1
ATOM 10701 N N . ARG D 1 190 ? -52.09879 5.94394 27.20970 1.000 22.17285 227 ARG D N 1
ATOM 10702 C CA . ARG D 1 190 ? -51.29541 5.85412 28.42922 1.000 20.16137 227 ARG D CA 1
ATOM 10703 C C . ARG D 1 190 ? -50.06473 4.98820 28.21156 1.000 21.20209 227 ARG D C 1
ATOM 10704 O O . ARG D 1 190 ? -49.03122 5.21524 28.84700 1.000 25.66289 227 ARG D O 1
ATOM 10712 N N . ALA D 1 191 ? -50.15188 4.00011 27.30942 1.000 25.58639 228 ALA D N 1
ATOM 10713 C CA . ALA D 1 191 ? -49.00881 3.13161 27.04043 1.000 26.13983 228 ALA D CA 1
ATOM 10714 C C . ALA D 1 191 ? -47.86596 3.86936 26.35624 1.000 27.17402 228 ALA D C 1
ATOM 10715 O O . ALA D 1 191 ? -46.72427 3.40950 26.43088 1.000 29.38107 228 ALA D O 1
ATOM 10717 N N . THR D 1 192 ? -48.13840 4.99563 25.68607 1.000 25.48183 229 THR D N 1
ATOM 10718 C CA . THR D 1 192 ? -47.04708 5.75689 25.08795 1.000 28.79666 229 THR D CA 1
ATOM 10719 C C . THR D 1 192 ? -46.22889 6.49993 26.14069 1.000 32.75473 229 THR D C 1
ATOM 10720 O O . THR D 1 192 ? -45.08863 6.89717 25.86208 1.000 30.58025 229 THR D O 1
ATOM 10724 N N . GLY D 1 193 ? -46.77362 6.67354 27.34945 1.000 27.88185 230 GLY D N 1
ATOM 10725 C CA . GLY D 1 193 ? -46.03052 7.24206 28.46196 1.000 29.32634 230 GLY D CA 1
ATOM 10726 C C . GLY D 1 193 ? -45.65757 8.70994 28.27707 1.000 29.90660 230 GLY D C 1
ATOM 10727 O O . GLY D 1 193 ? -46.27201 9.45807 27.51153 1.000 33.46181 230 GLY D O 1
ATOM 10728 N N . GLY D 1 194 ? -44.62503 9.11599 29.01687 1.000 32.48687 231 GLY D N 1
ATOM 10729 C CA . GLY D 1 194 ? -44.13720 10.48189 28.92127 1.000 30.83972 231 GLY D CA 1
ATOM 10730 C C . GLY D 1 194 ? -45.21468 11.47977 29.28639 1.000 32.27332 231 GLY D C 1
ATOM 10731 O O . GLY D 1 194 ? -45.94530 11.30657 30.27230 1.000 30.36561 231 GLY D O 1
ATOM 10732 N N . ASN D 1 195 ? -45.31129 12.55356 28.49008 1.000 27.66720 232 ASN D N 1
ATOM 10733 C CA . ASN D 1 195 ? -46.34005 13.56243 28.72615 1.000 30.82858 232 ASN D CA 1
ATOM 10734 C C . ASN D 1 195 ? -47.74136 13.00520 28.54745 1.000 27.11735 232 ASN D C 1
ATOM 10735 O O . ASN D 1 195 ? -48.71300 13.65563 28.95335 1.000 26.44185 232 ASN D O 1
ATOM 10740 N N . ASN D 1 196 ? -47.88305 11.83571 27.92169 1.000 24.21351 233 ASN D N 1
ATOM 10741 C CA . ASN D 1 196 ? -49.22345 11.30782 27.73927 1.000 24.84704 233 ASN D CA 1
ATOM 10742 C C . ASN D 1 196 ? -49.75119 10.57126 28.96049 1.000 23.65870 233 ASN D C 1
ATOM 10743 O O . ASN D 1 196 ? -50.93869 10.20682 28.96724 1.000 23.36994 233 ASN D O 1
ATOM 10748 N N . ALA D 1 197 ? -48.92250 10.37904 29.99765 1.000 25.60541 234 ALA D N 1
ATOM 10749 C CA . ALA D 1 197 ? -49.36498 9.61984 31.15900 1.000 24.27446 234 ALA D CA 1
ATOM 10750 C C . ALA D 1 197 ? -50.53900 10.29430 31.85483 1.000 25.29714 234 ALA D C 1
ATOM 10751 O O . ALA D 1 197 ? -51.43378 9.61029 32.36662 1.000 23.41656 234 ALA D O 1
ATOM 10753 N N . LYS D 1 198 ? -50.55621 11.63523 31.89030 1.000 20.25083 235 LYS D N 1
ATOM 10754 C CA . LYS D 1 198 ? -51.60420 12.36846 32.59618 1.000 21.49356 235 LYS D CA 1
ATOM 10755 C C . LYS D 1 198 ? -52.25871 13.42239 31.70812 1.000 21.50479 235 LYS D C 1
ATOM 10756 O O . LYS D 1 198 ? -52.87694 14.36853 32.21377 1.000 23.64140 235 LYS D O 1
ATOM 10762 N N . ARG D 1 199 ? -52.14591 13.27063 30.39399 1.000 21.32559 236 ARG D N 1
ATOM 10763 C CA . ARG D 1 199 ? -52.82578 14.18370 29.48976 1.000 20.60329 236 ARG D CA 1
ATOM 10764 C C . ARG D 1 199 ? -54.34139 14.04275 29.63687 1.000 19.08653 236 ARG D C 1
ATOM 10765 O O . ARG D 1 199 ? -54.86601 12.96266 29.93058 1.000 19.52168 236 ARG D O 1
ATOM 10773 N N . HIS D 1 200 ? -55.03567 15.16486 29.46183 1.000 17.71996 237 HIS D N 1
ATOM 10774 C CA . HIS D 1 200 ? -56.49478 15.17649 29.46773 1.000 19.69688 237 HIS D CA 1
ATOM 10775 C C . HIS D 1 200 ? -57.01095 14.34903 28.30557 1.000 17.30077 237 HIS D C 1
ATOM 10776 O O . HIS D 1 200 ? -56.77198 14.69424 27.14391 1.000 17.47664 237 HIS D O 1
ATOM 10783 N N . LEU D 1 201 ? -57.70798 13.25522 28.60933 1.000 18.74420 238 LEU D N 1
ATOM 10784 C CA . LEU D 1 201 ? -58.35577 12.44255 27.59015 1.000 15.07123 238 LEU D CA 1
ATOM 10785 C C . LEU D 1 201 ? -59.86792 12.61283 27.65105 1.000 16.48104 238 LEU D C 1
ATOM 10786 O O . LEU D 1 201 ? -60.46162 12.58183 28.73138 1.000 19.42529 238 LEU D O 1
ATOM 10791 N N . ILE D 1 202 ? -60.49497 12.74190 26.47478 1.000 16.34072 239 ILE D N 1
ATOM 10792 C CA . ILE D 1 202 ? -61.91962 13.05556 26.36266 1.000 16.67826 239 ILE D CA 1
ATOM 10793 C C . ILE D 1 202 ? -62.62888 11.89629 25.66218 1.000 16.56207 239 ILE D C 1
ATOM 10794 O O . ILE D 1 202 ? -62.24562 11.50433 24.55591 1.000 18.40420 239 ILE D O 1
ATOM 10799 N N . LEU D 1 203 ? -63.66704 11.35767 26.31439 1.000 18.57107 240 LEU D N 1
ATOM 10800 C CA . LEU D 1 203 ? -64.37076 10.14094 25.91250 1.000 20.27903 240 LEU D CA 1
ATOM 10801 C C . LEU D 1 203 ? -65.82014 10.47147 25.57874 1.000 18.15600 240 LEU D C 1
ATOM 10802 O O . LEU D 1 203 ? -66.46263 11.23775 26.29966 1.000 21.09691 240 LEU D O 1
ATOM 10807 N N . GLN D 1 204 ? -66.34994 9.86253 24.51847 1.000 17.70794 241 GLN D N 1
ATOM 10808 C CA . GLN D 1 204 ? -67.65098 10.23928 23.98658 1.000 16.91578 241 GLN D CA 1
ATOM 10809 C C . GLN D 1 204 ? -68.76271 9.30638 24.45644 1.000 16.74396 241 GLN D C 1
ATOM 10810 O O . GLN D 1 204 ? -68.56306 8.09090 24.58623 1.000 18.23344 241 GLN D O 1
ATOM 10816 N N . THR D 1 205 ? -69.95167 9.87455 24.67220 1.000 16.61791 242 THR D N 1
ATOM 10817 C CA . THR D 1 205 ? -71.12865 9.02819 24.78029 1.000 17.18127 242 THR D CA 1
ATOM 10818 C C . THR D 1 205 ? -71.51333 8.55186 23.37796 1.000 17.88000 242 THR D C 1
ATOM 10819 O O . THR D 1 205 ? -71.00685 9.05859 22.37244 1.000 18.69128 242 THR D O 1
ATOM 10823 N N . TYR D 1 206 ? -72.41525 7.56842 23.31337 1.000 18.26425 243 TYR D N 1
ATOM 10824 C CA . TYR D 1 206 ? -72.81460 7.01852 22.01829 1.000 16.42438 243 TYR D CA 1
ATOM 10825 C C . TYR D 1 206 ? -73.42326 8.12092 21.15965 1.000 20.82220 243 TYR D C 1
ATOM 10826 O O . TYR D 1 206 ? -74.30574 8.84802 21.62333 1.000 19.45504 243 TYR D O 1
ATOM 10835 N N . VAL D 1 207 ? -72.93683 8.23788 19.90416 1.000 18.70820 244 VAL D N 1
ATOM 10836 C CA . VAL D 1 207 ? -73.24587 9.29819 18.93347 1.000 17.38298 244 VAL D CA 1
ATOM 10837 C C . VAL D 1 207 ? -73.23467 10.68869 19.57982 1.000 16.22792 244 VAL D C 1
ATOM 10838 O O . VAL D 1 207 ? -73.84374 11.64031 19.06990 1.000 17.41234 244 VAL D O 1
ATOM 10842 N N . CYS D 1 208 ? -72.46222 10.82928 20.67115 1.000 17.81113 245 CYS D N 1
ATOM 10843 C CA . CYS D 1 208 ? -72.35861 12.07929 21.43278 1.000 16.16570 245 CYS D CA 1
ATOM 10844 C C . CYS D 1 208 ? -73.71550 12.62101 21.86598 1.000 16.35924 245 CYS D C 1
ATOM 10845 O O . CYS D 1 208 ? -73.87363 13.82317 22.10442 1.000 19.03912 245 CYS D O 1
ATOM 10848 N N . ASN D 1 209 ? -74.70507 11.75195 21.98926 1.000 16.40494 246 ASN D N 1
ATOM 10849 C CA . ASN D 1 209 ? -75.96545 12.16906 22.57696 1.000 17.87811 246 ASN D CA 1
ATOM 10850 C C . ASN D 1 209 ? -75.89599 11.82690 24.05743 1.000 19.75724 246 ASN D C 1
ATOM 10851 O O . ASN D 1 209 ? -75.75742 10.64455 24.39896 1.000 21.22520 246 ASN D O 1
ATOM 10856 N N . PRO D 1 210 ? -75.90867 12.81166 24.95965 1.000 19.08723 247 PRO D N 1
ATOM 10857 C CA . PRO D 1 210 ? -75.70049 12.49318 26.38282 1.000 17.89024 247 PRO D CA 1
ATOM 10858 C C . PRO D 1 210 ? -76.75710 11.56773 26.93706 1.000 23.10578 247 PRO D C 1
ATOM 10859 O O . PRO D 1 210 ? -76.48150 10.80326 27.87261 1.000 21.90833 247 PRO D O 1
ATOM 10863 N N . TRP D 1 211 ? -77.96471 11.60151 26.37486 1.000 21.38738 248 TRP D N 1
ATOM 10864 C CA . TRP D 1 211 ? -79.01557 10.74006 26.89631 1.000 24.22558 248 TRP D CA 1
ATOM 10865 C C . TRP D 1 211 ? -78.75246 9.26869 26.62402 1.000 22.35774 248 TRP D C 1
ATOM 10866 O O . TRP D 1 211 ? -79.40349 8.41637 27.23581 1.000 26.26632 248 TRP D O 1
ATOM 10877 N N . PHE D 1 212 ? -77.82239 8.94836 25.73152 1.000 23.72824 249 PHE D N 1
ATOM 10878 C CA . PHE D 1 212 ? -77.46424 7.56721 25.45619 1.000 22.69701 249 PHE D CA 1
ATOM 10879 C C . PHE D 1 212 ? -76.32450 7.06510 26.33001 1.000 23.64220 249 PHE D C 1
ATOM 10880 O O . PHE D 1 212 ? -75.91092 5.91485 26.17342 1.000 23.86715 249 PHE D O 1
ATOM 10888 N N . GLY D 1 213 ? -75.81321 7.88840 27.23907 1.000 23.62406 250 GLY D N 1
ATOM 10889 C CA . GLY D 1 213 ? -74.81475 7.42628 28.18225 1.000 23.94166 250 GLY D CA 1
ATOM 10890 C C . GLY D 1 213 ? -75.13804 7.71211 29.63537 1.000 27.28323 250 GLY D C 1
ATOM 10891 O O . GLY D 1 213 ? -74.62053 7.03842 30.52913 1.000 24.48605 250 GLY D O 1
ATOM 10892 N N . ILE D 1 214 ? -75.99617 8.70345 29.89209 1.000 24.25276 251 ILE D N 1
ATOM 10893 C CA . ILE D 1 214 ? -76.17786 9.19224 31.26006 1.000 26.49436 251 ILE D CA 1
ATOM 10894 C C . ILE D 1 214 ? -77.05119 8.29233 32.12071 1.000 30.51940 251 ILE D C 1
ATOM 10895 O O . ILE D 1 214 ? -77.08515 8.47234 33.34528 1.000 28.60141 251 ILE D O 1
ATOM 10900 N N . GLU D 1 215 ? -77.75188 7.32820 31.53401 1.000 29.12517 252 GLU D N 1
ATOM 10901 C CA . GLU D 1 215 ? -78.63460 6.46170 32.30263 1.000 36.52072 252 GLU D CA 1
ATOM 10902 C C . GLU D 1 215 ? -78.01376 5.08146 32.48049 1.000 32.82400 252 GLU D C 1
ATOM 10903 O O . GLU D 1 215 ? -77.36121 4.56103 31.57309 1.000 32.84706 252 GLU D O 1
ATOM 10909 N N . ASN D 1 216 ? -78.21668 4.49196 33.65985 1.000 36.03844 253 ASN D N 1
ATOM 10910 C CA . ASN D 1 216 ? -78.01129 3.05472 33.86012 1.000 33.83252 253 ASN D CA 1
ATOM 10911 C C . ASN D 1 216 ? -76.56553 2.61823 33.62916 1.000 36.91264 253 ASN D C 1
ATOM 10912 O O . ASN D 1 216 ? -76.31001 1.45047 33.32004 1.000 36.22665 253 ASN D O 1
ATOM 10917 N N . GLY D 1 217 ? -75.60708 3.53024 33.77141 1.000 33.17236 254 GLY D N 1
ATOM 10918 C CA . GLY D 1 217 ? -74.23291 3.18498 33.45120 1.000 35.38666 254 GLY D CA 1
ATOM 10919 C C . GLY D 1 217 ? -73.97998 2.89519 31.98639 1.000 31.45752 254 GLY D C 1
ATOM 10920 O O . GLY D 1 217 ? -73.01086 2.20224 31.65919 1.000 32.29378 254 GLY D O 1
ATOM 10921 N N . ASP D 1 218 ? -74.83683 3.39960 31.09325 1.000 27.44191 255 ASP D N 1
ATOM 10922 C CA . ASP D 1 218 ? -74.67863 3.13317 29.66368 1.000 31.52037 255 ASP D CA 1
ATOM 10923 C C . ASP D 1 218 ? -73.29506 3.55225 29.17258 1.000 28.13890 255 ASP D C 1
ATOM 10924 O O . ASP D 1 218 ? -72.61134 2.78739 28.47932 1.000 29.17642 255 ASP D O 1
ATOM 10929 N N . PHE D 1 219 ? -72.86832 4.76647 29.51907 1.000 27.89180 256 PHE D N 1
ATOM 10930 C CA . PHE D 1 219 ? -71.47751 5.16742 29.33516 1.000 22.89196 256 PHE D CA 1
ATOM 10931 C C . PHE D 1 219 ? -70.62544 4.51370 30.42002 1.000 24.67283 256 PHE D C 1
ATOM 10932 O O . PHE D 1 219 ? -70.85620 4.74756 31.60821 1.000 23.85545 256 PHE D O 1
ATOM 10940 N N . ILE D 1 220 ? -69.65443 3.69273 30.02484 1.000 22.30036 257 ILE D N 1
ATOM 10941 C CA . ILE D 1 220 ? -68.75143 3.05341 30.98053 1.000 24.92547 257 ILE D CA 1
ATOM 10942 C C . ILE D 1 220 ? -67.52126 3.92944 31.14727 1.000 23.02444 257 ILE D C 1
ATOM 10943 O O . ILE D 1 220 ? -66.82507 4.22214 30.17004 1.000 23.97199 257 ILE D O 1
ATOM 10948 N N . ILE D 1 221 ? -67.22140 4.30516 32.38984 1.000 26.90639 258 ILE D N 1
ATOM 10949 C CA . ILE D 1 221 ? -66.00430 5.06032 32.67100 1.000 26.15493 258 ILE D CA 1
ATOM 10950 C C . ILE D 1 221 ? -64.81533 4.12600 32.49050 1.000 24.24338 258 ILE D C 1
ATOM 10951 O O . ILE D 1 221 ? -64.73649 3.08651 33.16647 1.000 24.10974 258 ILE D O 1
ATOM 10956 N N . PRO D 1 222 ? -63.88234 4.43902 31.59730 1.000 23.04017 259 PRO D N 1
ATOM 10957 C CA . PRO D 1 222 ? -62.74883 3.53539 31.38022 1.000 25.60068 259 PRO D CA 1
ATOM 10958 C C . PRO D 1 222 ? -61.86717 3.42812 32.60628 1.000 23.32808 259 PRO D C 1
ATOM 10959 O O . PRO D 1 222 ? -61.80771 4.33629 33.43604 1.000 24.31847 259 PRO D O 1
ATOM 10963 N N A LYS D 1 223 ? -61.17138 2.29764 32.71444 0.529 23.86748 260 LYS D N 1
ATOM 10964 N N B LYS D 1 223 ? -61.17273 2.29990 32.71072 0.471 23.87875 260 LYS D N 1
ATOM 10965 C CA A LYS D 1 223 ? -60.08323 2.17108 33.67744 0.529 24.64437 260 LYS D CA 1
ATOM 10966 C CA B LYS D 1 223 ? -60.07940 2.17395 33.66575 0.471 24.65410 260 LYS D CA 1
ATOM 10967 C C A LYS D 1 223 ? -58.86320 2.90036 33.13304 0.529 26.58529 260 LYS D C 1
ATOM 10968 C C B LYS D 1 223 ? -58.86678 2.91282 33.12252 0.471 26.57968 260 LYS D C 1
ATOM 10969 O O A LYS D 1 223 ? -58.35727 2.55407 32.06073 0.529 26.84396 260 LYS D O 1
ATOM 10970 O O B LYS D 1 223 ? -58.37070 2.58644 32.03930 0.471 26.83806 260 LYS D O 1
ATOM 10981 N N . ASP D 1 224 ? -58.40319 3.91423 33.86272 1.000 24.78875 261 ASP D N 1
ATOM 10982 C CA . ASP D 1 224 ? -57.22662 4.67381 33.48051 1.000 24.39704 261 ASP D CA 1
ATOM 10983 C C . ASP D 1 224 ? -56.00471 4.10623 34.20393 1.000 24.85496 261 ASP D C 1
ATOM 10984 O O . ASP D 1 224 ? -56.10300 3.18325 35.02228 1.000 25.71882 261 ASP D O 1
ATOM 10989 N N . ALA D 1 225 ? -54.84035 4.65686 33.87583 1.000 26.89927 262 ALA D N 1
ATOM 10990 C CA . ALA D 1 225 ? -53.58236 4.15141 34.40119 1.000 29.18425 262 ALA D CA 1
ATOM 10991 C C . ALA D 1 225 ? -53.54862 4.24799 35.92109 1.000 32.10286 262 ALA D C 1
ATOM 10992 O O . ALA D 1 225 ? -54.22167 5.08728 36.53020 1.000 27.36741 262 ALA D O 1
ATOM 10994 N N . GLU D 1 226 ? -52.76468 3.35414 36.52983 1.000 33.09095 263 GLU D N 1
ATOM 10995 C CA . GLU D 1 226 ? -52.58475 3.35752 37.97351 1.000 35.90813 263 GLU D CA 1
ATOM 10996 C C . GLU D 1 226 ? -52.11067 4.71726 38.45268 1.000 36.12265 263 GLU D C 1
ATOM 10997 O O . GLU D 1 226 ? -51.09720 5.24410 37.98267 1.000 36.51898 263 GLU D O 1
ATOM 11003 N N . GLY D 1 227 ? -52.86590 5.28224 39.38838 1.000 28.84008 264 GLY D N 1
ATOM 11004 C CA . GLY D 1 227 ? -52.58417 6.58274 39.94518 1.000 27.87578 264 GLY D CA 1
ATOM 11005 C C . GLY D 1 227 ? -53.45607 7.68509 39.39391 1.000 26.20044 264 GLY D C 1
ATOM 11006 O O . GLY D 1 227 ? -53.56589 8.74366 40.01566 1.000 24.15786 264 GLY D O 1
ATOM 11007 N N . ASN D 1 228 ? -54.09330 7.46120 38.24484 1.000 22.96731 265 ASN D N 1
ATOM 11008 C CA . ASN D 1 228 ? -54.86795 8.53900 37.64639 1.000 22.01499 265 ASN D CA 1
ATOM 11009 C C . ASN D 1 228 ? -56.28112 8.63274 38.21497 1.000 25.41470 265 ASN D C 1
ATOM 11010 O O . ASN D 1 228 ? -56.86133 9.72939 38.24217 1.000 23.31058 265 ASN D O 1
ATOM 11015 N N . GLY D 1 229 ? -56.84430 7.51126 38.66278 1.000 23.67109 266 GLY D N 1
ATOM 11016 C CA . GLY D 1 229 ? -58.24998 7.48493 39.03423 1.000 24.20513 266 GLY D CA 1
ATOM 11017 C C . GLY D 1 229 ? -59.11458 7.95115 37.87942 1.000 23.03508 266 GLY D C 1
ATOM 11018 O O . GLY D 1 229 ? -58.85414 7.65131 36.70751 1.000 25.69972 266 GLY D O 1
ATOM 11019 N N . ASN D 1 230 ? -60.16080 8.69900 38.20974 1.000 23.12142 267 ASN D N 1
ATOM 11020 C CA . ASN D 1 230 ? -61.03434 9.28088 37.19552 1.000 20.76913 267 ASN D CA 1
ATOM 11021 C C . ASN D 1 230 ? -60.62032 10.68845 36.79426 1.000 20.22918 267 ASN D C 1
ATOM 11022 O O . ASN D 1 230 ? -61.30404 11.31646 35.97632 1.000 22.35622 267 ASN D O 1
ATOM 11027 N N . ASN D 1 231 ? -59.51914 11.19422 37.34558 1.000 21.44055 268 ASN D N 1
ATOM 11028 C CA . ASN D 1 231 ? -59.29293 12.63122 37.38573 1.000 20.49403 268 ASN D CA 1
ATOM 11029 C C . ASN D 1 231 ? -58.81357 13.22354 36.07196 1.000 19.95722 268 ASN D C 1
ATOM 11030 O O . ASN D 1 231 ? -58.86989 14.45151 35.92017 1.000 20.92919 268 ASN D O 1
ATOM 11035 N N . TYR D 1 232 ? -58.35218 12.40554 35.12709 1.000 19.81863 269 TYR D N 1
ATOM 11036 C CA . TYR D 1 232 ? -57.77025 12.93092 33.90041 1.000 18.50436 269 TYR D CA 1
ATOM 11037 C C . TYR D 1 232 ? -58.62313 12.59914 32.69230 1.000 20.81294 269 TYR D C 1
ATOM 11038 O O . TYR D 1 232 ? -58.14468 12.66602 31.56379 1.000 21.37545 269 TYR D O 1
ATOM 11047 N N . MET D 1 233 ? -59.87966 12.24374 32.91356 1.000 18.77412 270 MET D N 1
ATOM 11048 C CA . MET D 1 233 ? -60.82699 11.95246 31.84088 1.000 16.87475 270 MET D CA 1
ATOM 11049 C C . MET D 1 233 ? -62.04316 12.86386 31.92449 1.000 18.34671 270 MET D C 1
ATOM 11050 O O . MET D 1 233 ? -62.50232 13.19952 33.01718 1.000 20.24967 270 MET D O 1
ATOM 11055 N N . SER D 1 234 ? -62.55735 13.24232 30.75353 1.000 16.37611 271 SER D N 1
ATOM 11056 C CA . SER D 1 234 ? -63.83106 13.94082 30.61140 1.000 20.50037 271 SER D CA 1
ATOM 11057 C C . SER D 1 234 ? -64.81251 13.08656 29.82576 1.000 18.42908 271 SER D C 1
ATOM 11058 O O . SER D 1 234 ? -64.41213 12.30378 28.96269 1.000 18.39984 271 SER D O 1
ATOM 11061 N N . VAL D 1 235 ? -66.10386 13.25638 30.11843 1.000 18.25575 272 VAL D N 1
ATOM 11062 C CA . VAL D 1 235 ? -67.16835 12.78596 29.23364 1.000 17.78703 272 VAL D CA 1
ATOM 11063 C C . VAL D 1 235 ? -67.50361 13.90588 28.26075 1.000 19.53733 272 VAL D C 1
ATOM 11064 O O . VAL D 1 235 ? -67.71611 15.05545 28.67257 1.000 20.43421 272 VAL D O 1
ATOM 11068 N N . GLU D 1 236 ? -67.53626 13.57828 26.96928 1.000 17.72630 273 GLU D N 1
ATOM 11069 C CA . GLU D 1 236 ? -67.94632 14.51665 25.92751 1.000 18.93956 273 GLU D CA 1
ATOM 11070 C C . GLU D 1 236 ? -69.31023 14.13970 25.37090 1.000 16.63123 273 GLU D C 1
ATOM 11071 O O . GLU D 1 236 ? -69.59553 12.96116 25.11617 1.000 18.91322 273 GLU D O 1
ATOM 11077 N N . PHE D 1 237 ? -70.15159 15.14919 25.18434 1.000 17.04867 274 PHE D N 1
ATOM 11078 C CA . PHE D 1 237 ? -71.33698 14.98828 24.36821 1.000 17.89327 274 PHE D CA 1
ATOM 11079 C C . PHE D 1 237 ? -71.52171 16.25316 23.54821 1.000 17.82647 274 PHE D C 1
ATOM 11080 O O . PHE D 1 237 ? -70.87681 17.28361 23.77608 1.000 17.54799 274 PHE D O 1
ATOM 11088 N N . HIS D 1 238 ? -72.40469 16.16356 22.56888 1.000 16.00171 275 HIS D N 1
ATOM 11089 C CA . HIS D 1 238 ? -72.76036 17.32222 21.78030 1.000 13.74255 275 HIS D CA 1
ATOM 11090 C C . HIS D 1 238 ? -74.16549 17.73267 22.17058 1.000 18.25207 275 HIS D C 1
ATOM 11091 O O . HIS D 1 238 ? -74.96050 16.90405 22.61864 1.000 19.86950 275 HIS D O 1
ATOM 11098 N N . TYR D 1 239 ? -74.43954 19.03214 22.10859 1.000 14.70157 276 TYR D N 1
ATOM 11099 C CA . TYR D 1 239 ? -75.63811 19.55183 22.76047 1.000 16.02425 276 TYR D CA 1
ATOM 11100 C C . TYR D 1 239 ? -76.30472 20.61074 21.88312 1.000 15.82967 276 TYR D C 1
ATOM 11101 O O . TYR D 1 239 ? -76.44978 21.77682 22.24083 1.000 18.57159 276 TYR D O 1
ATOM 11110 N N . TYR D 1 240 ? -76.73014 20.18209 20.70157 1.000 16.94038 277 TYR D N 1
ATOM 11111 C CA . TYR D 1 240 ? -77.56043 21.01886 19.83827 1.000 14.42128 277 TYR D CA 1
ATOM 11112 C C . TYR D 1 240 ? -79.01978 20.83125 20.24170 1.000 19.50435 277 TYR D C 1
ATOM 11113 O O . TYR D 1 240 ? -79.83794 20.28791 19.49052 1.000 19.39854 277 TYR D O 1
ATOM 11122 N N . GLN D 1 241 ? -79.31260 21.23939 21.47376 1.000 18.41065 278 GLN D N 1
ATOM 11123 C CA . GLN D 1 241 ? -80.58302 20.90475 22.08755 1.000 20.21395 278 GLN D CA 1
ATOM 11124 C C . GLN D 1 241 ? -81.33175 22.14885 22.53869 1.000 20.97626 278 GLN D C 1
ATOM 11125 O O . GLN D 1 241 ? -80.73255 23.06394 23.11174 1.000 22.03648 278 GLN D O 1
ATOM 11131 N N . PRO D 1 242 ? -82.65349 22.19352 22.33114 1.000 17.99080 279 PRO D N 1
ATOM 11132 C CA . PRO D 1 242 ? -83.46289 21.17764 21.64666 1.000 20.35732 279 PRO D CA 1
ATOM 11133 C C . PRO D 1 242 ? -83.21043 21.23139 20.15767 1.000 17.27708 279 PRO D C 1
ATOM 11134 O O . PRO D 1 242 ? -83.12230 22.30542 19.56217 1.000 17.98610 279 PRO D O 1
ATOM 11138 N N . TRP D 1 243 ? -83.07719 20.05503 19.54139 1.000 18.56229 280 TRP D N 1
ATOM 11139 C CA . TRP D 1 243 ? -82.76404 19.99905 18.11920 1.000 18.26814 280 TRP D CA 1
ATOM 11140 C C . TRP D 1 243 ? -83.81108 20.71717 17.27462 1.000 19.52957 280 TRP D C 1
ATOM 11141 O O . TRP D 1 243 ? -83.48211 21.27042 16.22128 1.000 19.59795 280 TRP D O 1
ATOM 11152 N N . SER D 1 244 ? -85.07174 20.74009 17.72960 1.000 19.32198 281 SER D N 1
ATOM 11153 C CA . SER D 1 244 ? -86.13861 21.41696 16.99757 1.000 18.12720 281 SER D CA 1
ATOM 11154 C C . SER D 1 244 ? -85.91928 22.91883 16.89499 1.000 18.07238 281 SER D C 1
ATOM 11155 O O . SER D 1 244 ? -86.53378 23.57440 16.04825 1.000 18.60757 281 SER D O 1
ATOM 11158 N N . TYR D 1 245 ? -85.07256 23.47795 17.74789 1.000 19.18664 282 TYR D N 1
ATOM 11159 C CA . TYR D 1 245 ? -84.65654 24.86738 17.64213 1.000 17.75984 282 TYR D CA 1
ATOM 11160 C C . TYR D 1 245 ? -83.26724 25.00697 17.03636 1.000 18.20133 282 TYR D C 1
ATOM 11161 O O . TYR D 1 245 ? -83.06585 25.80505 16.11981 1.000 17.59754 282 TYR D O 1
ATOM 11170 N N . ALA D 1 246 ? -82.30343 24.24059 17.53705 1.000 17.34342 283 ALA D N 1
ATOM 11171 C CA . ALA D 1 246 ? -80.90799 24.47360 17.19485 1.000 17.11539 283 ALA D CA 1
ATOM 11172 C C . ALA D 1 246 ? -80.49375 23.83578 15.87751 1.000 22.14539 283 ALA D C 1
ATOM 11173 O O . ALA D 1 246 ? -79.49459 24.27110 15.28621 1.000 19.89486 283 ALA D O 1
ATOM 11175 N N . GLY D 1 247 ? -81.22211 22.81823 15.41246 1.000 19.92074 284 GLY D N 1
ATOM 11176 C CA . GLY D 1 247 ? -80.78007 22.02316 14.28209 1.000 19.26715 284 GLY D CA 1
ATOM 11177 C C . GLY D 1 247 ? -81.72065 22.05419 13.09991 1.000 19.25876 284 GLY D C 1
ATOM 11178 O O . GLY D 1 247 ? -81.30496 22.34722 11.97755 1.000 23.35779 284 GLY D O 1
ATOM 11179 N N . ASP D 1 248 ? -82.99462 21.73802 13.31543 1.000 19.50209 285 ASP D N 1
ATOM 11180 C CA . ASP D 1 248 ? -83.87228 21.47007 12.18434 1.000 21.05880 285 ASP D CA 1
ATOM 11181 C C . ASP D 1 248 ? -84.88771 22.58108 11.92597 1.000 23.18373 285 ASP D C 1
ATOM 11182 O O . ASP D 1 248 ? -85.76171 22.41827 11.06282 1.000 20.04306 285 ASP D O 1
ATOM 11187 N N . CYS D 1 249 ? -84.77579 23.71077 12.63557 1.000 22.48047 286 CYS D N 1
ATOM 11188 C CA . CYS D 1 249 ? -85.49378 24.95350 12.34062 1.000 20.10677 286 CYS D CA 1
ATOM 11189 C C . CYS D 1 249 ? -87.00109 24.83249 12.50243 1.000 23.39252 286 CYS D C 1
ATOM 11190 O O . CYS D 1 249 ? -87.75154 25.63213 11.91976 1.000 23.93033 286 CYS D O 1
ATOM 11193 N N . THR D 1 250 ? -87.47866 23.85145 13.27136 1.000 19.53830 287 THR D N 1
ATOM 11194 C CA . THR D 1 250 ? -88.91509 23.78627 13.53654 1.000 21.26761 287 THR D CA 1
ATOM 11195 C C . THR D 1 250 ? -89.39611 25.03700 14.26953 1.000 21.07066 287 THR D C 1
ATOM 11196 O O . THR D 1 250 ? -90.45211 25.59332 13.94333 1.000 23.17463 287 THR D O 1
ATOM 11200 N N . TYR D 1 251 ? -88.62638 25.49769 15.25220 1.000 19.96385 288 TYR D N 1
ATOM 11201 C CA . TYR D 1 251 ? -88.95184 26.68040 16.03883 1.000 21.70562 288 TYR D CA 1
ATOM 11202 C C . TYR D 1 251 ? -87.96140 27.79998 15.75597 1.000 20.26934 288 TYR D C 1
ATOM 11203 O O . TYR D 1 251 ? -86.75296 27.55802 15.66527 1.000 19.92973 288 TYR D O 1
ATOM 11212 N N . ASP D 1 252 ? -88.47651 29.02676 15.62281 1.000 21.93555 289 ASP D N 1
ATOM 11213 C CA . ASP D 1 252 ? -87.62701 30.21044 15.51966 1.000 20.65582 289 ASP D CA 1
ATOM 11214 C C . ASP D 1 252 ? -87.26898 30.81626 16.87565 1.000 27.09566 289 ASP D C 1
ATOM 11215 O O . ASP D 1 252 ? -86.43950 31.73066 16.92245 1.000 21.44568 289 ASP D O 1
ATOM 11220 N N . TYR D 1 253 ? -87.90445 30.36186 17.95876 1.000 21.69594 290 TYR D N 1
ATOM 11221 C CA . TYR D 1 253 ? -87.77578 30.95350 19.27997 1.000 22.36490 290 TYR D CA 1
ATOM 11222 C C . TYR D 1 253 ? -87.61059 29.84077 20.29667 1.000 22.47109 290 TYR D C 1
ATOM 11223 O O . TYR D 1 253 ? -87.94361 28.68075 20.03737 1.000 22.02591 290 TYR D O 1
ATOM 11232 N N . TRP D 1 254 ? -87.06419 30.20403 21.45532 1.000 22.54239 291 TRP D N 1
ATOM 11233 C CA . TRP D 1 254 ? -86.72849 29.23215 22.48659 1.000 22.46084 291 TRP D CA 1
ATOM 11234 C C . TRP D 1 254 ? -86.80577 29.89252 23.84661 1.000 23.48950 291 TRP D C 1
ATOM 11235 O O . TRP D 1 254 ? -86.36422 31.03284 24.00786 1.000 24.07560 291 TRP D O 1
ATOM 11246 N N . GLY D 1 255 ? -87.32681 29.16253 24.81695 1.000 24.19479 292 GLY D N 1
ATOM 11247 C CA . GLY D 1 255 ? -87.23394 29.61998 26.18930 1.000 25.12827 292 GLY D CA 1
ATOM 11248 C C . GLY D 1 255 ? -88.50990 30.30423 26.65190 1.000 27.14351 292 GLY D C 1
ATOM 11249 O O . GLY D 1 255 ? -89.19666 31.00531 25.89178 1.000 27.80153 292 GLY D O 1
ATOM 11250 N N . ASP D 1 256 ? -88.82565 30.12111 27.93272 1.000 28.86930 293 ASP D N 1
ATOM 11251 C CA . ASP D 1 256 ? -90.00391 30.77579 28.47599 1.000 29.50847 293 ASP D CA 1
ATOM 11252 C C . ASP D 1 256 ? -89.89399 32.28831 28.35650 1.000 29.96650 293 ASP D C 1
ATOM 11253 O O . ASP D 1 256 ? -90.91314 32.97167 28.20431 1.000 31.50863 293 ASP D O 1
ATOM 11258 N N . ALA D 1 257 ? -88.66491 32.81650 28.34861 1.000 29.82454 294 ALA D N 1
ATOM 11259 C CA . ALA D 1 257 ? -88.45807 34.25529 28.21687 1.000 30.80094 294 ALA D CA 1
ATOM 11260 C C . ALA D 1 257 ? -89.01431 34.80208 26.90738 1.000 32.72146 294 ALA D C 1
ATOM 11261 O O . ALA D 1 257 ? -89.40644 35.97557 26.84583 1.000 30.87138 294 ALA D O 1
ATOM 11263 N N . TYR D 1 258 ? -89.06528 33.97381 25.85985 1.000 28.32290 295 TYR D N 1
ATOM 11264 C CA . TYR D 1 258 ? -89.49492 34.39699 24.53050 1.000 28.06235 295 TYR D CA 1
ATOM 11265 C C . TYR D 1 258 ? -90.80800 33.75484 24.10270 1.000 31.04820 295 TYR D C 1
ATOM 11266 O O . TYR D 1 258 ? -91.15001 33.77714 22.91435 1.000 30.13207 295 TYR D O 1
ATOM 11275 N N . LYS D 1 259 ? -91.57243 33.21776 25.05320 1.000 30.48440 296 LYS D N 1
ATOM 11276 C CA . LYS D 1 259 ? -92.84121 32.58450 24.71245 1.000 30.70775 296 LYS D CA 1
ATOM 11277 C C . LYS D 1 259 ? -93.82947 33.55813 24.08038 1.000 35.86369 296 LYS D C 1
ATOM 11278 O O . LYS D 1 259 ? -94.76584 33.11967 23.40302 1.000 36.10555 296 LYS D O 1
ATOM 11284 N N . ASP D 1 260 ? -93.63647 34.86454 24.26162 1.000 33.30204 297 ASP D N 1
ATOM 11285 C CA . ASP D 1 260 ? -94.53267 35.85024 23.67381 1.000 36.93397 297 ASP D CA 1
ATOM 11286 C C . ASP D 1 260 ? -94.12704 36.25921 22.26215 1.000 38.32821 297 ASP D C 1
ATOM 11287 O O . ASP D 1 260 ? -94.93213 36.88140 21.55741 1.000 37.60937 297 ASP D O 1
ATOM 11292 N N . ALA D 1 261 ? -92.90460 35.92730 21.83988 1.000 30.37025 298 ALA D N 1
ATOM 11293 C CA . ALA D 1 261 ? -92.43724 36.25867 20.50019 1.000 34.01968 298 ALA D CA 1
ATOM 11294 C C . ALA D 1 261 ? -92.96411 35.28503 19.45188 1.000 31.76802 298 ALA D C 1
ATOM 11295 O O . ALA D 1 261 ? -93.19348 35.67970 18.30065 1.000 32.81551 298 ALA D O 1
ATOM 11297 N N . GLY D 1 262 ? -93.16259 34.02666 19.82844 1.000 29.94231 299 GLY D N 1
ATOM 11298 C CA . GLY D 1 262 ? -93.67211 33.02753 18.91422 1.000 28.90749 299 GLY D CA 1
ATOM 11299 C C . GLY D 1 262 ? -93.56860 31.65581 19.55268 1.000 30.35596 299 GLY D C 1
ATOM 11300 O O . GLY D 1 262 ? -93.22002 31.52712 20.72876 1.000 31.53659 299 GLY D O 1
ATOM 11301 N N . LYS D 1 263 ? -93.87097 30.63300 18.75066 1.000 28.54485 300 LYS D N 1
ATOM 11302 C CA . LYS D 1 263 ? -93.85345 29.26040 19.24975 1.000 29.10185 300 LYS D CA 1
ATOM 11303 C C . LYS D 1 263 ? -92.45641 28.86745 19.71863 1.000 25.83040 300 LYS D C 1
ATOM 11304 O O . LYS D 1 263 ? -91.45845 29.14748 19.05235 1.000 25.93230 300 LYS D O 1
ATOM 11310 N N . ILE D 1 264 ? -92.39447 28.19370 20.86096 1.000 27.53743 301 ILE D N 1
ATOM 11311 C CA . ILE D 1 264 ? -91.13695 27.72418 21.43640 1.000 25.50958 301 ILE D CA 1
ATOM 11312 C C . ILE D 1 264 ? -91.26633 26.22521 21.67294 1.000 25.48458 301 ILE D C 1
ATOM 11313 O O . ILE D 1 264 ? -92.38332 25.69637 21.81886 1.000 27.62293 301 ILE D O 1
ATOM 11318 N N . PRO D 1 265 ? -90.15215 25.50457 21.72674 1.000 23.86088 302 PRO D N 1
ATOM 11319 C CA . PRO D 1 265 ? -90.22841 24.08195 22.07694 1.000 26.05702 302 PRO D CA 1
ATOM 11320 C C . PRO D 1 265 ? -90.66006 23.88296 23.52336 1.000 25.94134 302 PRO D C 1
ATOM 11321 O O . PRO D 1 265 ? -90.64788 24.79987 24.35063 1.000 26.15587 302 PRO D O 1
ATOM 11325 N N . ALA D 1 266 ? -91.07409 22.64876 23.82153 1.000 25.61538 303 ALA D N 1
ATOM 11326 C CA . ALA D 1 266 ? -91.40873 22.32022 25.20395 1.000 26.52262 303 ALA D CA 1
ATOM 11327 C C . ALA D 1 266 ? -90.16623 22.36008 26.08268 1.000 28.48045 303 ALA D C 1
ATOM 11328 O O . ALA D 1 266 ? -90.22458 22.81889 27.23133 1.000 27.91478 303 ALA D O 1
ATOM 11330 N N . ASP D 1 267 ? -89.03179 21.90697 25.55144 1.000 24.48635 304 ASP D N 1
ATOM 11331 C CA . ASP D 1 267 ? -87.75755 22.01420 26.25646 1.000 23.82686 304 ASP D CA 1
ATOM 11332 C C . ASP D 1 267 ? -87.38159 23.48536 26.40712 1.000 25.59556 304 ASP D C 1
ATOM 11333 O O . ASP D 1 267 ? -87.27558 24.21281 25.41430 1.000 23.21761 304 ASP D O 1
ATOM 11338 N N . ASN D 1 268 ? -87.15903 23.91787 27.64231 1.000 25.30476 305 ASN D N 1
ATOM 11339 C CA . ASN D 1 268 ? -86.93239 25.32739 27.93919 1.000 24.77322 305 ASN D CA 1
ATOM 11340 C C . ASN D 1 268 ? -85.71122 25.47047 28.84623 1.000 24.58504 305 ASN D C 1
ATOM 11341 O O . ASN D 1 268 ? -84.86732 24.57203 28.94955 1.000 23.68459 305 ASN D O 1
ATOM 11346 N N . GLU D 1 269 ? -85.61723 26.61801 29.51929 1.000 25.15290 306 GLU D N 1
ATOM 11347 C CA . GLU D 1 269 ? -84.45053 26.90206 30.35386 1.000 25.92218 306 GLU D CA 1
ATOM 11348 C C . GLU D 1 269 ? -84.28990 25.87179 31.46534 1.000 26.92144 306 GLU D C 1
ATOM 11349 O O . GLU D 1 269 ? -83.17290 25.42965 31.75536 1.000 26.27100 306 GLU D O 1
ATOM 11355 N N A LYS D 1 270 ? -85.39905 25.49302 32.10567 0.567 26.94906 307 LYS D N 1
ATOM 11356 N N B LYS D 1 270 ? -85.38882 25.48073 32.11436 0.433 26.95397 307 LYS D N 1
ATOM 11357 C CA A LYS D 1 270 ? -85.34915 24.51610 33.18973 0.567 27.26288 307 LYS D CA 1
ATOM 11358 C CA B LYS D 1 270 ? -85.25302 24.51461 33.20077 0.433 27.19483 307 LYS D CA 1
ATOM 11359 C C A LYS D 1 270 ? -84.95101 23.13815 32.68379 0.567 26.59587 307 LYS D C 1
ATOM 11360 C C B LYS D 1 270 ? -84.93234 23.12015 32.68321 0.433 26.60826 307 LYS D C 1
ATOM 11361 O O A LYS D 1 270 ? -84.20272 22.41950 33.35621 0.567 28.07574 307 LYS D O 1
ATOM 11362 O O B LYS D 1 270 ? -84.20339 22.37497 33.34777 0.433 28.06802 307 LYS D O 1
ATOM 11373 N N . THR D 1 271 ? -85.46029 22.74562 31.51208 1.000 25.69181 308 THR D N 1
ATOM 11374 C CA . THR D 1 271 ? -85.08924 21.46154 30.92988 1.000 24.79422 308 THR D CA 1
ATOM 11375 C C . THR D 1 271 ? -83.58001 21.35363 30.80522 1.000 25.48745 308 THR D C 1
ATOM 11376 O O . THR D 1 271 ? -82.98749 20.31688 31.13453 1.000 26.85704 308 THR D O 1
ATOM 11380 N N . MET D 1 272 ? -82.94126 22.44772 30.39230 1.000 23.47530 309 MET D N 1
ATOM 11381 C CA . MET D 1 272 ? -81.50651 22.42926 30.15918 1.000 21.80177 309 MET D CA 1
ATOM 11382 C C . MET D 1 272 ? -80.73633 22.39826 31.47030 1.000 24.41474 309 MET D C 1
ATOM 11383 O O . MET D 1 272 ? -79.80380 21.60509 31.62312 1.000 24.28981 309 MET D O 1
ATOM 11388 N N . THR D 1 273 ? -81.11060 23.24508 32.43316 1.000 24.28773 310 THR D N 1
ATOM 11389 C CA . THR D 1 273 ? -80.38034 23.21110 33.69766 1.000 24.50691 310 THR D CA 1
ATOM 11390 C C . THR D 1 273 ? -80.64179 21.91736 34.46240 1.000 29.16515 310 THR D C 1
ATOM 11391 O O . THR D 1 273 ? -79.74501 21.42713 35.15639 1.000 26.66789 310 THR D O 1
ATOM 11395 N N . ASP D 1 274 ? -81.84060 21.33469 34.33603 1.000 25.62763 311 ASP D N 1
ATOM 11396 C CA . ASP D 1 274 ? -82.07535 20.02598 34.94773 1.000 28.40524 311 ASP D CA 1
ATOM 11397 C C . ASP D 1 274 ? -81.17098 18.96438 34.34220 1.000 25.98529 311 ASP D C 1
ATOM 11398 O O . ASP D 1 274 ? -80.65177 18.10001 35.06021 1.000 26.01120 311 ASP D O 1
ATOM 11403 N N . PHE D 1 275 ? -80.99264 18.99456 33.01717 1.000 25.24141 312 PHE D N 1
ATOM 11404 C CA . PHE D 1 275 ? -80.07316 18.05495 32.38444 1.000 24.51373 312 PHE D CA 1
ATOM 11405 C C . PHE D 1 275 ? -78.64238 18.30765 32.83917 1.000 26.02914 312 PHE D C 1
ATOM 11406 O O . PHE D 1 275 ? -77.91811 17.36686 33.18773 1.000 24.98035 312 PHE D O 1
ATOM 11414 N N . PHE D 1 276 ? -78.20822 19.57228 32.82196 1.000 23.20421 313 PHE D N 1
ATOM 11415 C CA . PHE D 1 276 ? -76.84950 19.87754 33.26614 1.000 21.36979 313 PHE D CA 1
ATOM 11416 C C . PHE D 1 276 ? -76.61806 19.40634 34.70057 1.000 24.71913 313 PHE D C 1
ATOM 11417 O O . PHE D 1 276 ? -75.54901 18.87452 35.01844 1.000 26.79965 313 PHE D O 1
ATOM 11425 N N . ASP D 1 277 ? -77.61042 19.59637 35.58071 1.000 25.09568 314 ASP D N 1
ATOM 11426 C CA . ASP D 1 277 ? -77.50325 19.09195 36.94711 1.000 24.76618 314 ASP D CA 1
ATOM 11427 C C . ASP D 1 277 ? -77.39438 17.57162 36.97427 1.000 25.98533 314 ASP D C 1
ATOM 11428 O O . ASP D 1 277 ? -76.68344 17.00790 37.81276 1.000 25.21361 314 ASP D O 1
ATOM 11433 N N . LYS D 1 278 ? -78.09754 16.88539 36.07158 1.000 25.89834 315 LYS D N 1
ATOM 11434 C CA . LYS D 1 278 ? -77.96490 15.43553 36.00853 1.000 28.29125 315 LYS D CA 1
ATOM 11435 C C . LYS D 1 278 ? -76.55850 15.03423 35.58463 1.000 26.66348 315 LYS D C 1
ATOM 11436 O O . LYS D 1 278 ? -76.00484 14.04635 36.09008 1.000 26.57217 315 LYS D O 1
ATOM 11442 N N . ALA D 1 279 ? -75.97109 15.78488 34.65183 1.000 25.39273 316 ALA D N 1
ATOM 11443 C CA . ALA D 1 279 ? -74.59865 15.50405 34.24099 1.000 24.32491 316 ALA D CA 1
ATOM 11444 C C . ALA D 1 279 ? -73.63105 15.69873 35.39798 1.000 24.91604 316 ALA D C 1
ATOM 11445 O O . ALA D 1 279 ? -72.70823 14.89472 35.58866 1.000 26.34341 316 ALA D O 1
ATOM 11447 N N . VAL D 1 280 ? -73.82248 16.76240 36.18130 1.000 23.05711 317 VAL D N 1
ATOM 11448 C CA . VAL D 1 280 ? -72.97820 16.97549 37.35552 1.000 23.51859 317 VAL D CA 1
ATOM 11449 C C . VAL D 1 280 ? -73.08982 15.79144 38.30575 1.000 29.48252 317 VAL D C 1
ATOM 11450 O O . VAL D 1 280 ? -72.08561 15.27788 38.81302 1.000 28.61650 317 VAL D O 1
ATOM 11454 N N . ASN D 1 281 ? -74.31509 15.32235 38.53883 1.000 30.32733 318 ASN D N 1
ATOM 11455 C CA . ASN D 1 281 ? -74.53697 14.31537 39.56773 1.000 26.75133 318 ASN D CA 1
ATOM 11456 C C . ASN D 1 281 ? -74.12080 12.92781 39.10375 1.000 28.76959 318 ASN D C 1
ATOM 11457 O O . ASN D 1 281 ? -73.79462 12.07085 39.93384 1.000 31.23336 318 ASN D O 1
ATOM 11462 N N . THR D 1 282 ? -74.12035 12.69520 37.79630 1.000 27.93567 319 THR D N 1
ATOM 11463 C CA . THR D 1 282 ? -73.75062 11.39875 37.24708 1.000 28.52739 319 THR D CA 1
ATOM 11464 C C . THR D 1 282 ? -72.25484 11.28775 36.98767 1.000 28.05658 319 THR D C 1
ATOM 11465 O O . THR D 1 282 ? -71.65077 10.24851 37.28038 1.000 30.13798 319 THR D O 1
ATOM 11469 N N . TRP D 1 283 ? -71.64983 12.34551 36.45034 1.000 23.52348 320 TRP D N 1
ATOM 11470 C CA . TRP D 1 283 ? -70.26854 12.29872 35.98341 1.000 23.45465 320 TRP D CA 1
ATOM 11471 C C . TRP D 1 283 ? -69.33479 13.20394 36.77077 1.000 25.96885 320 TRP D C 1
ATOM 11472 O O . TRP D 1 283 ? -68.33743 12.71554 37.31933 1.000 24.96318 320 TRP D O 1
ATOM 11483 N N . SER D 1 284 ? -69.63155 14.50735 36.86359 1.000 23.86996 321 SER D N 1
ATOM 11484 C CA . SER D 1 284 ? -68.72792 15.43211 37.55300 1.000 27.18180 321 SER D CA 1
ATOM 11485 C C . SER D 1 284 ? -68.41374 14.97043 38.96609 1.000 26.93455 321 SER D C 1
ATOM 11486 O O . SER D 1 284 ? -67.26838 15.07509 39.42083 1.000 28.31100 321 SER D O 1
ATOM 11489 N N . ASN D 1 285 ? -69.42119 14.47654 39.68566 1.000 25.88745 322 ASN D N 1
ATOM 11490 C CA . ASN D 1 285 ? -69.19859 14.10514 41.07775 1.000 25.27163 322 ASN D CA 1
ATOM 11491 C C . ASN D 1 285 ? -68.36197 12.84601 41.22687 1.000 29.46303 322 ASN D C 1
ATOM 11492 O O . ASN D 1 285 ? -67.95353 12.52865 42.34961 1.000 32.14661 322 ASN D O 1
ATOM 11497 N N . LYS D 1 286 ? -68.09905 12.12906 40.13866 1.000 27.79929 323 LYS D N 1
ATOM 11498 C CA . LYS D 1 286 ? -67.14544 11.02690 40.14776 1.000 30.50665 323 LYS D CA 1
ATOM 11499 C C . LYS D 1 286 ? -65.72868 11.47694 39.81762 1.000 32.15969 323 LYS D C 1
ATOM 11500 O O . LYS D 1 286 ? -64.83074 10.63569 39.71370 1.000 32.31384 323 LYS D O 1
ATOM 11506 N N . GLY D 1 287 ? -65.50818 12.78150 39.68142 1.000 23.16405 324 GLY D N 1
ATOM 11507 C CA . GLY D 1 287 ? -64.20096 13.31339 39.38040 1.000 29.17051 324 GLY D CA 1
ATOM 11508 C C . GLY D 1 287 ? -63.94903 13.56274 37.91647 1.000 25.90501 324 GLY D C 1
ATOM 11509 O O . GLY D 1 287 ? -62.87266 14.05931 37.57425 1.000 26.63378 324 GLY D O 1
ATOM 11510 N N . LEU D 1 288 ? -64.91469 13.25594 37.05200 1.000 21.58077 325 LEU D N 1
ATOM 11511 C CA . LEU D 1 288 ? -64.74115 13.40277 35.61784 1.000 19.62339 325 LEU D CA 1
ATOM 11512 C C . LEU D 1 288 ? -64.97756 14.84489 35.18849 1.000 20.88217 325 LEU D C 1
ATOM 11513 O O . LEU D 1 288 ? -65.76602 15.57950 35.79404 1.000 21.83930 325 LEU D O 1
ATOM 11518 N N . GLY D 1 289 ? -64.27997 15.25382 34.12701 1.000 18.37966 326 GLY D N 1
ATOM 11519 C CA . GLY D 1 289 ? -64.63878 16.49087 33.46766 1.000 17.58403 326 GLY D CA 1
ATOM 11520 C C . GLY D 1 289 ? -65.81993 16.28838 32.53413 1.000 19.57888 326 GLY D C 1
ATOM 11521 O O . GLY D 1 289 ? -66.22017 15.16549 32.23255 1.000 19.92829 326 GLY D O 1
ATOM 11522 N N . ILE D 1 290 ? -66.39291 17.40450 32.09749 1.000 16.97187 327 ILE D N 1
ATOM 11523 C CA . ILE D 1 290 ? -67.49532 17.40697 31.14318 1.000 17.11819 327 ILE D CA 1
ATOM 11524 C C . ILE D 1 290 ? -67.14296 18.37567 30.03660 1.000 16.68261 327 ILE D C 1
ATOM 11525 O O . ILE D 1 290 ? -66.85172 19.54893 30.30091 1.000 18.14651 327 ILE D O 1
ATOM 11530 N N . VAL D 1 291 ? -67.18348 17.89453 28.80270 1.000 16.19559 328 VAL D N 1
ATOM 11531 C CA . VAL D 1 291 ? -66.87816 18.69446 27.61988 1.000 17.36658 328 VAL D CA 1
ATOM 11532 C C . VAL D 1 291 ? -68.11573 18.71756 26.74190 1.000 18.79821 328 VAL D C 1
ATOM 11533 O O . VAL D 1 291 ? -68.50529 17.67652 26.19666 1.000 18.43282 328 VAL D O 1
ATOM 11537 N N . ILE D 1 292 ? -68.72313 19.89309 26.57183 1.000 16.05608 329 ILE D N 1
ATOM 11538 C CA . ILE D 1 292 ? -69.73481 20.05630 25.52561 1.000 15.48107 329 ILE D CA 1
ATOM 11539 C C . ILE D 1 292 ? -68.94724 20.36974 24.26117 1.000 17.64326 329 ILE D C 1
ATOM 11540 O O . ILE D 1 292 ? -68.59578 21.51233 23.99053 1.000 18.06322 329 ILE D O 1
ATOM 11545 N N . GLY D 1 293 ? -68.64374 19.31665 23.49682 1.000 15.68168 330 GLY D N 1
ATOM 11546 C CA . GLY D 1 293 ? -67.70283 19.44499 22.40255 1.000 17.31142 330 GLY D CA 1
ATOM 11547 C C . GLY D 1 293 ? -68.24724 20.12845 21.17088 1.000 18.89102 330 GLY D C 1
ATOM 11548 O O . GLY D 1 293 ? -67.45339 20.62292 20.36229 1.000 14.10009 330 GLY D O 1
ATOM 11549 N N . GLU D 1 294 ? -69.57325 20.14273 20.99818 1.000 14.33786 331 GLU D N 1
ATOM 11550 C CA . GLU D 1 294 ? -70.23260 20.90861 19.95769 1.000 12.07996 331 GLU D CA 1
ATOM 11551 C C . GLU D 1 294 ? -71.57270 21.38640 20.48919 1.000 15.51622 331 GLU D C 1
ATOM 11552 O O . GLU D 1 294 ? -72.27697 20.63609 21.16749 1.000 16.38718 331 GLU D O 1
ATOM 11558 N N . TRP D 1 295 ? -71.91284 22.63092 20.16333 1.000 14.69089 332 TRP D N 1
ATOM 11559 C CA . TRP D 1 295 ? -73.24082 23.17581 20.39368 1.000 14.81986 332 TRP D CA 1
ATOM 11560 C C . TRP D 1 295 ? -73.39954 24.31980 19.39721 1.000 17.27441 332 TRP D C 1
ATOM 11561 O O . TRP D 1 295 ? -72.41920 24.79028 18.81094 1.000 16.41990 332 TRP D O 1
ATOM 11572 N N . GLY D 1 296 ? -74.63150 24.76551 19.21048 1.000 15.47312 333 GLY D N 1
ATOM 11573 C CA . GLY D 1 296 ? -74.85512 25.89730 18.33552 1.000 17.79185 333 GLY D CA 1
ATOM 11574 C C . GLY D 1 296 ? -76.27942 25.94256 17.85159 1.000 18.29898 333 GLY D C 1
ATOM 11575 O O . GLY D 1 296 ? -77.03707 24.97962 17.96270 1.000 20.79658 333 GLY D O 1
ATOM 11576 N N . VAL D 1 297 ? -76.65281 27.09822 17.31437 1.000 16.16211 334 VAL D N 1
ATOM 11577 C CA . VAL D 1 297 ? -77.97341 27.27164 16.72180 1.000 17.10095 334 VAL D CA 1
ATOM 11578 C C . VAL D 1 297 ? -77.77912 27.74190 15.28945 1.000 18.63816 334 VAL D C 1
ATOM 11579 O O . VAL D 1 297 ? -77.12216 28.76424 15.04314 1.000 20.37237 334 VAL D O 1
ATOM 11583 N N . THR D 1 298 ? -78.33864 26.98598 14.34853 1.000 17.04457 335 THR D N 1
ATOM 11584 C CA . THR D 1 298 ? -78.24969 27.35958 12.94393 1.000 16.97668 335 THR D CA 1
ATOM 11585 C C . THR D 1 298 ? -79.00961 28.65744 12.68772 1.000 18.33322 335 THR D C 1
ATOM 11586 O O . THR D 1 298 ? -80.07263 28.91197 13.26958 1.000 19.99631 335 THR D O 1
ATOM 11590 N N . ASP D 1 299 ? -78.43508 29.50585 11.84466 1.000 17.78082 336 ASP D N 1
ATOM 11591 C CA . ASP D 1 299 ? -79.08944 30.76388 11.51047 1.000 18.27973 336 ASP D CA 1
ATOM 11592 C C . ASP D 1 299 ? -80.32567 30.46030 10.68172 1.000 19.92233 336 ASP D C 1
ATOM 11593 O O . ASP D 1 299 ? -80.22379 29.88135 9.59958 1.000 18.78914 336 ASP D O 1
ATOM 11598 N N . HIS D 1 300 ? -81.49355 30.79829 11.21422 1.000 19.76638 337 HIS D N 1
ATOM 11599 C CA . HIS D 1 300 ? -82.74657 30.49522 10.54894 1.000 20.50861 337 HIS D CA 1
ATOM 11600 C C . HIS D 1 300 ? -83.80589 31.43605 11.08390 1.000 21.33989 337 HIS D C 1
ATOM 11601 O O . HIS D 1 300 ? -83.78851 31.78876 12.26575 1.000 20.11562 337 HIS D O 1
ATOM 11608 N N . TYR D 1 301 ? -84.70797 31.85822 10.20183 1.000 20.07161 338 TYR D N 1
ATOM 11609 C CA . TYR D 1 301 ? -85.82399 32.70024 10.60705 1.000 22.37797 338 TYR D CA 1
ATOM 11610 C C . TYR D 1 301 ? -86.84000 32.70919 9.48088 1.000 25.60384 338 TYR D C 1
ATOM 11611 O O . TYR D 1 301 ? -86.47483 32.78070 8.30528 1.000 24.83992 338 TYR D O 1
ATOM 11620 N N . LYS D 1 302 ? -88.10983 32.56984 9.84550 1.000 26.42853 339 LYS D N 1
ATOM 11621 C CA . LYS D 1 302 ? -89.15560 32.72581 8.84842 1.000 26.38866 339 LYS D CA 1
ATOM 11622 C C . LYS D 1 302 ? -89.44970 34.19389 8.61119 1.000 28.79558 339 LYS D C 1
ATOM 11623 O O . LYS D 1 302 ? -89.89814 34.57073 7.52129 1.000 30.95374 339 LYS D O 1
ATOM 11629 N N . SER D 1 303 ? -89.19253 35.01866 9.61965 1.000 30.19699 340 SER D N 1
ATOM 11630 C CA . SER D 1 303 ? -89.43102 36.45226 9.59097 1.000 27.24131 340 SER D CA 1
ATOM 11631 C C . SER D 1 303 ? -88.78648 37.04532 10.83347 1.000 32.65064 340 SER D C 1
ATOM 11632 O O . SER D 1 303 ? -88.28947 36.32100 11.70329 1.000 31.28044 340 SER D O 1
ATOM 11635 N N . ASN D 1 304 ? -88.82054 38.37360 10.91028 1.000 32.09264 341 ASN D N 1
ATOM 11636 C CA . ASN D 1 304 ? -88.32936 39.12497 12.06641 1.000 34.78042 341 ASN D CA 1
ATOM 11637 C C . ASN D 1 304 ? -86.96307 38.62352 12.51696 1.000 28.30521 341 ASN D C 1
ATOM 11638 O O . ASN D 1 304 ? -86.78467 38.12137 13.63257 1.000 29.23648 341 ASN D O 1
ATOM 11643 N N . SER D 1 305 ? -85.99487 38.76004 11.61473 1.000 26.49284 342 SER D N 1
ATOM 11644 C CA . SER D 1 305 ? -84.65287 38.27883 11.91302 1.000 23.60404 342 SER D CA 1
ATOM 11645 C C . SER D 1 305 ? -84.08072 38.94415 13.15144 1.000 26.64430 342 SER D C 1
ATOM 11646 O O . SER D 1 305 ? -83.31139 38.32284 13.89056 1.000 25.43870 342 SER D O 1
ATOM 11649 N N . GLU D 1 306 ? -84.44479 40.19799 13.40570 1.000 28.46420 343 GLU D N 1
ATOM 11650 C CA A GLU D 1 306 ? -83.89388 40.91946 14.54676 0.550 29.33287 343 GLU D CA 1
ATOM 11651 C CA B GLU D 1 306 ? -83.85028 40.88368 14.54515 0.450 29.32516 343 GLU D CA 1
ATOM 11652 C C . GLU D 1 306 ? -84.29614 40.25818 15.86182 1.000 29.51593 343 GLU D C 1
ATOM 11653 O O . GLU D 1 306 ? -83.46639 40.03920 16.74696 1.000 26.32497 343 GLU D O 1
ATOM 11664 N N . LYS D 1 307 ? -85.58605 39.93347 16.00670 1.000 28.09240 344 LYS D N 1
ATOM 11665 C CA . LYS D 1 307 ? -86.04124 39.31519 17.25192 1.000 27.68051 344 LYS D CA 1
ATOM 11666 C C . LYS D 1 307 ? -85.58362 37.86529 17.36536 1.000 26.37423 344 LYS D C 1
ATOM 11667 O O . LYS D 1 307 ? -85.29065 37.39200 18.47248 1.000 25.00209 344 LYS D O 1
ATOM 11673 N N . VAL D 1 308 ? -85.51464 37.14555 16.24302 1.000 25.59585 345 VAL D N 1
ATOM 11674 C CA . VAL D 1 308 ? -84.98010 35.78651 16.27428 1.000 21.59810 345 VAL D CA 1
ATOM 11675 C C . VAL D 1 308 ? -83.52883 35.80538 16.71859 1.000 22.23170 345 VAL D C 1
ATOM 11676 O O . VAL D 1 308 ? -83.10909 35.00325 17.56042 1.000 20.50451 345 VAL D O 1
ATOM 11680 N N . HIS D 1 309 ? -82.74287 36.72888 16.16734 1.000 22.85341 346 HIS D N 1
ATOM 11681 C CA . HIS D 1 309 ? -81.33816 36.81672 16.54538 1.000 22.17631 346 HIS D CA 1
ATOM 11682 C C . HIS D 1 309 ? -81.17102 37.26518 17.99283 1.000 23.12028 346 HIS D C 1
ATOM 11683 O O . HIS D 1 309 ? -80.24786 36.80399 18.67190 1.000 21.22093 346 HIS D O 1
ATOM 11690 N N . GLU D 1 310 ? -82.06603 38.12419 18.49586 1.000 24.16343 347 GLU D N 1
ATOM 11691 C CA . GLU D 1 310 ? -82.01793 38.49003 19.90929 1.000 23.49467 347 GLU D CA 1
ATOM 11692 C C . GLU D 1 310 ? -82.23879 37.26105 20.79502 1.000 25.61852 347 GLU D C 1
ATOM 11693 O O . GLU D 1 310 ? -81.55358 37.08210 21.80881 1.000 24.07588 347 GLU D O 1
ATOM 11699 N N . ASN D 1 311 ? -83.19116 36.39711 20.41545 1.000 24.06832 348 ASN D N 1
ATOM 11700 C CA . ASN D 1 311 ? -83.45249 35.16253 21.15525 1.000 24.83102 348 ASN D CA 1
ATOM 11701 C C . ASN D 1 311 ? -82.26458 34.22717 21.05750 1.000 21.02322 348 ASN D C 1
ATOM 11702 O O . ASN D 1 311 ? -81.96806 33.48346 22.00264 1.000 20.91193 348 ASN D O 1
ATOM 11707 N N . MET D 1 312 ? -81.57686 34.24714 19.92199 1.000 20.17160 349 MET D N 1
ATOM 11708 C CA . MET D 1 312 ? -80.37526 33.42901 19.77753 1.000 20.23899 349 MET D CA 1
ATOM 11709 C C . MET D 1 312 ? -79.28974 33.87732 20.74993 1.000 19.74379 349 MET D C 1
ATOM 11710 O O . MET D 1 312 ? -78.58104 33.05151 21.34660 1.000 20.05310 349 MET D O 1
ATOM 11715 N N . THR D 1 313 ? -79.15802 35.18792 20.92564 1.000 21.52233 350 THR D N 1
ATOM 11716 C CA . THR D 1 313 ? -78.21473 35.72551 21.90025 1.000 21.40769 350 THR D CA 1
ATOM 11717 C C . THR D 1 313 ? -78.51721 35.19036 23.29466 1.000 20.76126 350 THR D C 1
ATOM 11718 O O . THR D 1 313 ? -77.61595 34.75334 24.02131 1.000 22.21595 350 THR D O 1
ATOM 11722 N N . TYR D 1 314 ? -79.80145 35.19861 23.67093 1.000 21.80062 351 TYR D N 1
ATOM 11723 C CA . TYR D 1 314 ? -80.22905 34.71587 24.98092 1.000 22.18548 351 TYR D CA 1
ATOM 11724 C C . TYR D 1 314 ? -79.93157 33.22769 25.14863 1.000 21.32676 351 TYR D C 1
ATOM 11725 O O . TYR D 1 314 ? -79.45404 32.78508 26.20529 1.000 22.60226 351 TYR D O 1
ATOM 11734 N N . TYR D 1 315 ? -80.21425 32.43958 24.11297 1.000 20.94944 352 TYR D N 1
ATOM 11735 C CA . TYR D 1 315 ? -79.91272 31.01535 24.15162 1.000 19.73035 352 TYR D CA 1
ATOM 11736 C C . TYR D 1 315 ? -78.41881 30.77423 24.34701 1.000 20.58504 352 TYR D C 1
ATOM 11737 O O . TYR D 1 315 ? -78.01825 29.94812 25.17331 1.000 21.52411 352 TYR D O 1
ATOM 11746 N N . CYS D 1 316 ? -77.58095 31.48876 23.58880 1.000 18.77804 353 CYS D N 1
ATOM 11747 C CA . CYS D 1 316 ? -76.13311 31.29257 23.68058 1.000 19.01505 353 CYS D CA 1
ATOM 11748 C C . CYS D 1 316 ? -75.60477 31.69247 25.04931 1.000 18.70642 353 CYS D C 1
ATOM 11749 O O . CYS D 1 316 ? -74.74835 31.00392 25.61989 1.000 21.60075 353 CYS D O 1
ATOM 11752 N N . LYS D 1 317 ? -76.06644 32.83194 25.56270 1.000 20.11721 354 LYS D N 1
ATOM 11753 C CA . LYS D 1 317 ? -75.66579 33.25408 26.89821 1.000 21.54861 354 LYS D CA 1
ATOM 11754 C C . LYS D 1 317 ? -76.10870 32.22790 27.93481 1.000 24.92553 354 LYS D C 1
ATOM 11755 O O . LYS D 1 317 ? -75.32805 31.82541 28.80527 1.000 25.13924 354 LYS D O 1
ATOM 11761 N N . PHE D 1 318 ? -77.34648 31.75129 27.81925 1.000 22.24473 355 PHE D N 1
ATOM 11762 C CA . PHE D 1 318 ? -77.87653 30.81813 28.80495 1.000 23.69246 355 PHE D CA 1
ATOM 11763 C C . PHE D 1 318 ? -77.11519 29.50294 28.79449 1.000 21.62027 355 PHE D C 1
ATOM 11764 O O . PHE D 1 318 ? -76.68705 29.01329 29.85030 1.000 22.53583 355 PHE D O 1
ATOM 11772 N N . LEU D 1 319 ? -76.92768 28.91322 27.60962 1.000 20.65302 356 LEU D N 1
ATOM 11773 C CA . LEU D 1 319 ? -76.24367 27.62509 27.53842 1.000 21.38741 356 LEU D CA 1
ATOM 11774 C C . LEU D 1 319 ? -74.81279 27.73554 28.04708 1.000 23.00945 356 LEU D C 1
ATOM 11775 O O . LEU D 1 319 ? -74.38402 26.95494 28.90985 1.000 22.01916 356 LEU D O 1
ATOM 11780 N N . THR D 1 320 ? -74.05086 28.70021 27.52089 1.000 22.02909 357 THR D N 1
ATOM 11781 C CA . THR D 1 320 ? -72.63885 28.77670 27.90005 1.000 21.05294 357 THR D CA 1
ATOM 11782 C C . THR D 1 320 ? -72.45650 29.14760 29.37072 1.000 22.09004 357 THR D C 1
ATOM 11783 O O . THR D 1 320 ? -71.52007 28.66124 30.01021 1.000 21.40952 357 THR D O 1
ATOM 11787 N N . THR D 1 321 ? -73.30414 30.03035 29.92004 1.000 22.80341 358 THR D N 1
ATOM 11788 C CA . THR D 1 321 ? -73.12684 30.43520 31.31690 1.000 26.59030 358 THR D CA 1
ATOM 11789 C C . THR D 1 321 ? -73.52636 29.31799 32.27227 1.000 25.39573 358 THR D C 1
ATOM 11790 O O . THR D 1 321 ? -72.83751 29.06474 33.26643 1.000 25.01184 358 THR D O 1
ATOM 11794 N N . GLU D 1 322 ? -74.63347 28.63211 31.98259 1.000 23.25548 359 GLU D N 1
ATOM 11795 C CA . GLU D 1 322 ? -75.07177 27.55290 32.85598 1.000 24.53697 359 GLU D CA 1
ATOM 11796 C C . GLU D 1 322 ? -74.11072 26.37347 32.79188 1.000 23.25595 359 GLU D C 1
ATOM 11797 O O . GLU D 1 322 ? -73.89373 25.68659 33.80086 1.000 23.69782 359 GLU D O 1
ATOM 11803 N N . ALA D 1 323 ? -73.49878 26.14500 31.62957 1.000 21.42194 360 ALA D N 1
ATOM 11804 C CA . ALA D 1 323 ? -72.48240 25.10486 31.53480 1.000 21.34884 360 ALA D CA 1
ATOM 11805 C C . ALA D 1 323 ? -71.21632 25.51668 32.27289 1.000 23.91183 360 ALA D C 1
ATOM 11806 O O . ALA D 1 323 ? -70.62015 24.70723 33.00080 1.000 23.18335 360 ALA D O 1
ATOM 11808 N N . ARG D 1 324 ? -70.81029 26.77804 32.12516 1.000 21.83497 361 ARG D N 1
ATOM 11809 C CA . ARG D 1 324 ? -69.53142 27.20787 32.68239 1.000 25.52258 361 ARG D CA 1
ATOM 11810 C C . ARG D 1 324 ? -69.56437 27.19584 34.20467 1.000 24.55976 361 ARG D C 1
ATOM 11811 O O . ARG D 1 324 ? -68.60140 26.76575 34.85000 1.000 24.60275 361 ARG D O 1
ATOM 11819 N N . LYS D 1 325 ? -70.67763 27.63718 34.79772 1.000 24.17778 362 LYS D N 1
ATOM 11820 C CA . LYS D 1 325 ? -70.75777 27.68185 36.25181 1.000 24.89017 362 LYS D CA 1
ATOM 11821 C C . LYS D 1 325 ? -70.78593 26.28679 36.87023 1.000 22.90827 362 LYS D C 1
ATOM 11822 O O . LYS D 1 325 ? -70.51782 26.15013 38.06852 1.000 26.85095 362 LYS D O 1
ATOM 11828 N N . ARG D 1 326 ? -71.07478 25.24943 36.08121 1.000 25.44306 363 ARG D N 1
ATOM 11829 C CA . ARG D 1 326 ? -70.99791 23.87161 36.55588 1.000 23.31964 363 ARG D CA 1
ATOM 11830 C C . ARG D 1 326 ? -69.64985 23.21995 36.26544 1.000 26.98380 363 ARG D C 1
ATOM 11831 O O . ARG D 1 326 ? -69.48882 22.01825 36.51409 1.000 24.91497 363 ARG D O 1
ATOM 11839 N N . GLY D 1 327 ? -68.68532 23.98031 35.75136 1.000 22.84353 364 GLY D N 1
ATOM 11840 C CA . GLY D 1 327 ? -67.35972 23.46421 35.48680 1.000 23.68838 364 GLY D CA 1
ATOM 11841 C C . GLY D 1 327 ? -67.15824 22.80777 34.13823 1.000 22.81860 364 GLY D C 1
ATOM 11842 O O . GLY D 1 327 ? -66.06872 22.26514 33.90177 1.000 20.89796 364 GLY D O 1
ATOM 11843 N N . PHE D 1 328 ? -68.16063 22.83863 33.24998 1.000 19.86530 365 PHE D N 1
ATOM 11844 C CA . PHE D 1 328 ? -68.02340 22.26201 31.91940 1.000 19.58714 365 PHE D CA 1
ATOM 11845 C C . PHE D 1 328 ? -67.19040 23.18235 31.03454 1.000 19.03978 365 PHE D C 1
ATOM 11846 O O . PHE D 1 328 ? -67.17924 24.40440 31.21064 1.000 21.08443 365 PHE D O 1
ATOM 11854 N N . SER D 1 329 ? -66.52636 22.59524 30.04947 1.000 18.86040 366 SER D N 1
ATOM 11855 C CA . SER D 1 329 ? -66.06440 23.39487 28.92528 1.000 18.39940 366 SER D CA 1
ATOM 11856 C C . SER D 1 329 ? -67.09733 23.31241 27.80709 1.000 17.09897 366 SER D C 1
ATOM 11857 O O . SER D 1 329 ? -67.86653 22.35638 27.72620 1.000 17.85962 366 SER D O 1
ATOM 11860 N N . THR D 1 330 ? -67.14731 24.35144 26.97308 1.000 17.81250 367 THR D N 1
ATOM 11861 C CA . THR D 1 330 ? -68.03354 24.36229 25.81771 1.000 17.39830 367 THR D CA 1
ATOM 11862 C C . THR D 1 330 ? -67.25467 24.75656 24.57313 1.000 16.82501 367 THR D C 1
ATOM 11863 O O . THR D 1 330 ? -66.32129 25.55591 24.62687 1.000 17.96051 367 THR D O 1
ATOM 11867 N N . PHE D 1 331 ? -67.65219 24.17861 23.44212 1.000 15.11864 368 PHE D N 1
ATOM 11868 C CA . PHE D 1 331 ? -67.04545 24.49595 22.15390 1.000 15.77732 368 PHE D CA 1
ATOM 11869 C C . PHE D 1 331 ? -68.14720 24.69886 21.12325 1.000 15.37495 368 PHE D C 1
ATOM 11870 O O . PHE D 1 331 ? -68.83121 23.74189 20.74948 1.000 16.38882 368 PHE D O 1
ATOM 11878 N N . VAL D 1 332 ? -68.31293 25.94437 20.65276 1.000 14.73378 369 VAL D N 1
ATOM 11879 C CA . VAL D 1 332 ? -69.37681 26.24352 19.69203 1.000 14.52982 369 VAL D CA 1
ATOM 11880 C C . VAL D 1 332 ? -69.00271 25.69894 18.31665 1.000 17.27768 369 VAL D C 1
ATOM 11881 O O . VAL D 1 332 ? -67.82532 25.70304 17.92104 1.000 16.72595 369 VAL D O 1
ATOM 11885 N N . TRP D 1 333 ? -70.00956 25.21909 17.57685 1.000 13.67891 370 TRP D N 1
ATOM 11886 C CA . TRP D 1 333 ? -69.77259 24.73462 16.21797 1.000 15.03590 370 TRP D CA 1
ATOM 11887 C C . TRP D 1 333 ? -69.76232 25.89855 15.22821 1.000 16.97159 370 TRP D C 1
ATOM 11888 O O . TRP D 1 333 ? -70.62994 26.77710 15.26591 1.000 18.93695 370 TRP D O 1
ATOM 11899 N N . ASP D 1 334 ? -68.76060 25.91124 14.35291 1.000 15.50332 371 ASP D N 1
ATOM 11900 C CA . ASP D 1 334 ? -68.63458 26.91996 13.30742 1.000 17.69493 371 ASP D CA 1
ATOM 11901 C C . ASP D 1 334 ? -68.14424 26.20875 12.05730 1.000 16.92547 371 ASP D C 1
ATOM 11902 O O . ASP D 1 334 ? -67.04564 25.63745 12.05826 1.000 18.32125 371 ASP D O 1
ATOM 11907 N N . ASN D 1 335 ? -68.93581 26.25647 10.99001 1.000 13.39767 372 ASN D N 1
ATOM 11908 C CA . ASN D 1 335 ? -68.53088 25.61791 9.74344 1.000 17.67367 372 ASN D CA 1
ATOM 11909 C C . ASN D 1 335 ? -68.33896 26.60493 8.59790 1.000 17.79481 372 ASN D C 1
ATOM 11910 O O . ASN D 1 335 ? -68.21385 26.17027 7.44969 1.000 16.76096 372 ASN D O 1
ATOM 11915 N N . ASN D 1 336 ? -68.28722 27.90843 8.88204 1.000 14.66008 373 ASN D N 1
ATOM 11916 C CA . ASN D 1 336 ? -68.06838 28.93467 7.85760 1.000 18.08683 373 ASN D CA 1
ATOM 11917 C C . ASN D 1 336 ? -69.15893 28.92454 6.79623 1.000 17.51038 373 ASN D C 1
ATOM 11918 O O . ASN D 1 336 ? -68.92162 29.31953 5.66163 1.000 18.61171 373 ASN D O 1
ATOM 11923 N N A HIS D 1 337 ? -70.36091 28.47801 7.14983 0.538 18.35349 374 HIS D N 1
ATOM 11924 N N B HIS D 1 337 ? -70.37357 28.51442 7.14597 0.462 18.36816 374 HIS D N 1
ATOM 11925 C CA A HIS D 1 337 ? -71.49761 28.48948 6.23528 0.538 18.06646 374 HIS D CA 1
ATOM 11926 C CA B HIS D 1 337 ? -71.47133 28.50347 6.18560 0.462 18.08328 374 HIS D CA 1
ATOM 11927 C C A HIS D 1 337 ? -72.52469 29.49185 6.73922 0.538 20.35166 374 HIS D C 1
ATOM 11928 C C B HIS D 1 337 ? -72.58233 29.41711 6.68219 0.462 20.32338 374 HIS D C 1
ATOM 11929 O O A HIS D 1 337 ? -72.93487 29.43277 7.90354 0.538 18.71944 374 HIS D O 1
ATOM 11930 O O B HIS D 1 337 ? -73.11181 29.21811 7.77989 0.462 18.82715 374 HIS D O 1
ATOM 11943 N N . PHE D 1 338 ? -72.93020 30.41770 5.87362 1.000 19.19179 375 PHE D N 1
ATOM 11944 C CA . PHE D 1 338 ? -73.83853 31.48734 6.26230 1.000 19.20042 375 PHE D CA 1
ATOM 11945 C C . PHE D 1 338 ? -75.10979 31.44610 5.42305 1.000 21.49316 375 PHE D C 1
ATOM 11946 O O . PHE D 1 338 ? -75.09814 30.99386 4.27392 1.000 23.60363 375 PHE D O 1
ATOM 11954 N N . GLY D 1 339 ? -76.21334 31.90403 6.00952 1.000 19.88966 376 GLY D N 1
ATOM 11955 C CA . GLY D 1 339 ? -77.48496 31.87382 5.30838 1.000 20.99798 376 GLY D CA 1
ATOM 11956 C C . GLY D 1 339 ? -78.63449 31.68433 6.27918 1.000 22.84383 376 GLY D C 1
ATOM 11957 O O . GLY D 1 339 ? -78.52628 32.00553 7.45968 1.000 24.08092 376 GLY D O 1
ATOM 11958 N N . ASN D 1 340 ? -79.74120 31.16352 5.74718 1.000 21.26863 377 ASN D N 1
ATOM 11959 C CA . ASN D 1 340 ? -80.99787 31.04864 6.48808 1.000 19.47686 377 ASN D CA 1
ATOM 11960 C C . ASN D 1 340 ? -81.54042 29.64881 6.22021 1.000 19.60266 377 ASN D C 1
ATOM 11961 O O . ASN D 1 340 ? -82.17498 29.41524 5.18589 1.000 20.24792 377 ASN D O 1
ATOM 11966 N N . GLY D 1 341 ? -81.28290 28.72876 7.13801 1.000 17.44626 378 GLY D N 1
ATOM 11967 C CA . GLY D 1 341 ? -81.75585 27.36177 6.99962 1.000 18.68492 378 GLY D CA 1
ATOM 11968 C C . GLY D 1 341 ? -80.87512 26.39232 7.77794 1.000 18.52845 378 GLY D C 1
ATOM 11969 O O . GLY D 1 341 ? -80.39549 26.71355 8.86614 1.000 18.53027 378 GLY D O 1
ATOM 11970 N N . SER D 1 342 ? -80.71300 25.19957 7.18636 1.000 21.42660 379 SER D N 1
ATOM 11971 C CA . SER D 1 342 ? -79.95924 24.10217 7.78523 1.000 22.22692 379 SER D CA 1
ATOM 11972 C C . SER D 1 342 ? -78.45761 24.32742 7.67521 1.000 16.90785 379 SER D C 1
ATOM 11973 O O . SER D 1 342 ? -77.96661 24.82546 6.66637 1.000 20.27126 379 SER D O 1
ATOM 11976 N N . GLU D 1 343 ? -77.73015 23.92234 8.72662 1.000 17.44853 380 GLU D N 1
ATOM 11977 C CA A GLU D 1 343 ? -76.26231 23.85903 8.72401 0.506 17.42696 380 GLU D CA 1
ATOM 11978 C CA B GLU D 1 343 ? -76.26542 23.85432 8.71481 0.494 17.43060 380 GLU D CA 1
ATOM 11979 C C . GLU D 1 343 ? -75.61720 25.22538 8.52528 1.000 17.95806 380 GLU D C 1
ATOM 11980 O O . GLU D 1 343 ? -74.49211 25.32748 8.02373 1.000 18.69633 380 GLU D O 1
ATOM 11991 N N . LYS D 1 344 ? -76.30926 26.29238 8.92259 1.000 15.97602 381 LYS D N 1
ATOM 11992 C CA . LYS D 1 344 ? -75.74522 27.63802 8.81489 1.000 16.60900 381 LYS D CA 1
ATOM 11993 C C . LYS D 1 344 ? -75.12944 28.02901 10.15515 1.000 16.16014 381 LYS D C 1
ATOM 11994 O O . LYS D 1 344 ? -75.67206 28.82897 10.90979 1.000 17.88173 381 LYS D O 1
ATOM 12000 N N . TYR D 1 345 ? -73.97125 27.43036 10.44487 1.000 17.00849 382 TYR D N 1
ATOM 12001 C CA . TYR D 1 345 ? -73.30610 27.61451 11.73374 1.000 15.53167 382 TYR D CA 1
ATOM 12002 C C . TYR D 1 345 ? -72.11455 28.56297 11.65027 1.000 15.15185 382 TYR D C 1
ATOM 12003 O O . TYR D 1 345 ? -71.36980 28.68452 12.61828 1.000 18.43480 382 TYR D O 1
ATOM 12012 N N . GLY D 1 346 ? -71.92347 29.24991 10.52789 1.000 17.61398 383 GLY D N 1
ATOM 12013 C CA . GLY D 1 346 ? -70.79630 30.16359 10.43868 1.000 17.85576 383 GLY D CA 1
ATOM 12014 C C . GLY D 1 346 ? -70.92777 31.31255 11.42542 1.000 17.57702 383 GLY D C 1
ATOM 12015 O O . GLY D 1 346 ? -72.01398 31.86703 11.62619 1.000 21.77220 383 GLY D O 1
ATOM 12016 N N . ILE D 1 347 ? -69.80444 31.67080 12.05215 1.000 17.18132 384 ILE D N 1
ATOM 12017 C CA . ILE D 1 347 ? -69.69752 32.89270 12.84637 1.000 15.90087 384 ILE D CA 1
ATOM 12018 C C . ILE D 1 347 ? -68.77944 33.90259 12.18310 1.000 16.20274 384 ILE D C 1
ATOM 12019 O O . ILE D 1 347 ? -69.15385 35.06374 11.98249 1.000 19.87047 384 ILE D O 1
ATOM 12024 N N . PHE D 1 348 ? -67.55988 33.48294 11.86248 1.000 18.56300 385 PHE D N 1
ATOM 12025 C CA . PHE D 1 348 ? -66.55499 34.33862 11.24650 1.000 20.31305 385 PHE D CA 1
ATOM 12026 C C . PHE D 1 348 ? -66.45371 34.00645 9.76858 1.000 17.93137 385 PHE D C 1
ATOM 12027 O O . PHE D 1 348 ? -66.45914 32.83383 9.39781 1.000 19.69312 385 PHE D O 1
ATOM 12035 N N . ASP D 1 349 ? -66.31177 35.02610 8.92439 1.000 18.99016 386 ASP D N 1
ATOM 12036 C CA . ASP D 1 349 ? -66.23040 34.76988 7.48899 1.000 17.24333 386 ASP D CA 1
ATOM 12037 C C . ASP D 1 349 ? -64.76290 34.50669 7.17330 1.000 18.88442 386 ASP D C 1
ATOM 12038 O O . ASP D 1 349 ? -63.94920 35.42968 7.11329 1.000 19.45314 386 ASP D O 1
ATOM 12043 N N . ARG D 1 350 ? -64.42115 33.22974 6.99900 1.000 18.09074 387 ARG D N 1
ATOM 12044 C CA . ARG D 1 350 ? -63.02885 32.85833 6.78785 1.000 16.28426 387 ARG D CA 1
ATOM 12045 C C . ARG D 1 350 ? -62.49768 33.32623 5.44680 1.000 19.35187 387 ARG D C 1
ATOM 12046 O O . ARG D 1 350 ? -61.28338 33.27111 5.23939 1.000 20.54514 387 ARG D O 1
ATOM 12054 N N . PHE D 1 351 ? -63.36342 33.78210 4.53815 1.000 18.96865 388 PHE D N 1
ATOM 12055 C CA . PHE D 1 351 ? -62.91676 34.32597 3.26603 1.000 19.89405 388 PHE D CA 1
ATOM 12056 C C . PHE D 1 351 ? -62.68404 35.82949 3.29877 1.000 25.57982 388 PHE D C 1
ATOM 12057 O O . PHE D 1 351 ? -62.12192 36.36427 2.33510 1.000 27.20980 388 PHE D O 1
ATOM 12065 N N . LYS D 1 352 ? -63.10343 36.53704 4.37442 1.000 21.55644 389 LYS D N 1
ATOM 12066 C CA . LYS D 1 352 ? -62.96289 37.99892 4.43750 1.000 25.01316 389 LYS D CA 1
ATOM 12067 C C . LYS D 1 352 ? -62.48222 38.43689 5.82818 1.000 25.83730 389 LYS D C 1
ATOM 12068 O O . LYS D 1 352 ? -63.21131 39.05439 6.60842 1.000 25.25627 389 LYS D O 1
ATOM 12074 N N . SER D 1 353 ? -61.22099 38.11898 6.12282 1.000 25.51447 390 SER D N 1
ATOM 12075 C CA . SER D 1 353 ? -60.52851 38.57380 7.33761 1.000 25.78528 390 SER D CA 1
ATOM 12076 C C . SER D 1 353 ? -61.33186 38.29040 8.60338 1.000 23.92406 390 SER D C 1
ATOM 12077 O O . SER D 1 353 ? -61.36279 39.09579 9.54071 1.000 24.85799 390 SER D O 1
ATOM 12080 N N . MET D 1 354 ? -61.96876 37.12346 8.62375 1.000 20.46171 391 MET D N 1
ATOM 12081 C CA . MET D 1 354 ? -62.70103 36.60846 9.78025 1.000 21.31807 391 MET D CA 1
ATOM 12082 C C . MET D 1 354 ? -63.75814 37.59979 10.25245 1.000 21.70503 391 MET D C 1
ATOM 12083 O O . MET D 1 354 ? -64.03203 37.72715 11.44483 1.000 24.03738 391 MET D O 1
ATOM 12088 N N . LYS D 1 355 ? -64.36629 38.29906 9.28963 1.000 22.36275 392 LYS D N 1
ATOM 12089 C CA . LYS D 1 355 ? -65.40297 39.26446 9.61536 1.000 23.93096 392 LYS D CA 1
ATOM 12090 C C . LYS D 1 355 ? -66.54948 38.56094 10.33259 1.000 22.34142 392 LYS D C 1
ATOM 12091 O O . LYS D 1 355 ? -66.99983 37.49038 9.91779 1.000 23.00186 392 LYS D O 1
ATOM 12097 N N . VAL D 1 356 ? -67.01090 39.15271 11.42630 1.000 25.65412 393 VAL D N 1
ATOM 12098 C CA . VAL D 1 356 ? -68.06231 38.53078 12.22412 1.000 24.60129 393 VAL D CA 1
ATOM 12099 C C . VAL D 1 356 ? -69.39181 38.73089 11.51176 1.000 21.22121 393 VAL D C 1
ATOM 12100 O O . VAL D 1 356 ? -69.93940 39.83580 11.49620 1.000 24.16928 393 VAL D O 1
ATOM 12104 N N . ASN D 1 357 ? -69.91993 37.65599 10.93014 1.000 20.04402 394 ASN D N 1
ATOM 12105 C CA . ASN D 1 357 ? -71.19267 37.72625 10.22953 1.000 20.88590 394 ASN D CA 1
ATOM 12106 C C . ASN D 1 357 ? -72.35193 37.17780 11.05727 1.000 23.88291 394 ASN D C 1
ATOM 12107 O O . ASN D 1 357 ? -73.50640 37.30753 10.63316 1.000 26.43913 394 ASN D O 1
ATOM 12112 N N . ALA D 1 358 ? -72.07845 36.58853 12.22787 1.000 20.85085 395 ALA D N 1
ATOM 12113 C CA . ALA D 1 358 ? -73.10707 36.18559 13.19127 1.000 21.70960 395 ALA D CA 1
ATOM 12114 C C . ALA D 1 358 ? -72.84064 36.85039 14.53917 1.000 22.38962 395 ALA D C 1
ATOM 12115 O O . ALA D 1 358 ? -72.59633 36.17558 15.54701 1.000 23.21178 395 ALA D O 1
ATOM 12117 N N . PRO D 1 359 ? -72.89284 38.17866 14.59892 1.000 21.31566 396 PRO D N 1
ATOM 12118 C CA . PRO D 1 359 ? -72.54051 38.85955 15.84989 1.000 21.54666 396 PRO D CA 1
ATOM 12119 C C . PRO D 1 359 ? -73.48042 38.55817 17.00229 1.000 22.76829 396 PRO D C 1
ATOM 12120 O O . PRO D 1 359 ? -73.07868 38.73199 18.16069 1.000 24.19452 396 PRO D O 1
ATOM 12124 N N . TRP D 1 360 ? -74.71590 38.12609 16.72541 1.000 22.65510 397 TRP D N 1
ATOM 12125 C CA . TRP D 1 360 ? -75.63844 37.76598 17.79820 1.000 23.43172 397 TRP D CA 1
ATOM 12126 C C . TRP D 1 360 ? -75.12344 36.57291 18.59504 1.000 20.88221 397 TRP D C 1
ATOM 12127 O O . TRP D 1 360 ? -75.42238 36.45593 19.79211 1.000 22.05058 397 TRP D O 1
ATOM 12138 N N . ILE D 1 361 ? -74.31878 35.70461 17.97174 1.000 19.54550 398 ILE D N 1
ATOM 12139 C CA . ILE D 1 361 ? -73.74421 34.57676 18.70874 1.000 21.04493 398 ILE D CA 1
ATOM 12140 C C . ILE D 1 361 ? -72.67329 35.06589 19.67800 1.000 23.36111 398 ILE D C 1
ATOM 12141 O O . ILE D 1 361 ? -72.67886 34.71031 20.86499 1.000 22.49618 398 ILE D O 1
ATOM 12146 N N . LEU D 1 362 ? -71.73201 35.88533 19.18698 1.000 21.65042 399 LEU D N 1
ATOM 12147 C CA . LEU D 1 362 ? -70.66647 36.37861 20.05773 1.000 25.59596 399 LEU D CA 1
ATOM 12148 C C . LEU D 1 362 ? -71.21900 37.26478 21.17206 1.000 25.17162 399 LEU D C 1
ATOM 12149 O O . LEU D 1 362 ? -70.71978 37.23031 22.30385 1.000 25.66143 399 LEU D O 1
ATOM 12154 N N . GLU D 1 363 ? -72.24554 38.06508 20.87624 1.000 22.55326 400 GLU D N 1
ATOM 12155 C CA . GLU D 1 363 ? -72.86384 38.87697 21.92160 1.000 24.10741 400 GLU D CA 1
ATOM 12156 C C . GLU D 1 363 ? -73.44105 38.00268 23.02982 1.000 24.56541 400 GLU D C 1
ATOM 12157 O O . GLU D 1 363 ? -73.41815 38.38314 24.20753 1.000 26.74945 400 GLU D O 1
ATOM 12163 N N . GLY D 1 364 ? -73.94264 36.81831 22.67804 1.000 24.83612 401 GLY D N 1
ATOM 12164 C CA . GLY D 1 364 ? -74.44374 35.91575 23.70068 1.000 26.15025 401 GLY D CA 1
ATOM 12165 C C . GLY D 1 364 ? -73.32932 35.25535 24.48663 1.000 24.10372 401 GLY D C 1
ATOM 12166 O O . GLY D 1 364 ? -73.39754 35.15183 25.71237 1.000 26.36393 401 GLY D O 1
ATOM 12167 N N . ILE D 1 365 ? -72.29134 34.79019 23.79554 1.000 24.09097 402 ILE D N 1
ATOM 12168 C CA . ILE D 1 365 ? -71.22690 34.08194 24.49484 1.000 22.93883 402 ILE D CA 1
ATOM 12169 C C . ILE D 1 365 ? -70.42899 35.02336 25.38834 1.000 24.64310 402 ILE D C 1
ATOM 12170 O O . ILE D 1 365 ? -70.08957 34.67329 26.52626 1.000 27.14100 402 ILE D O 1
ATOM 12175 N N . PHE D 1 366 ? -70.12077 36.22393 24.90164 1.000 23.61925 403 PHE D N 1
ATOM 12176 C CA . PHE D 1 366 ? -69.16400 37.10332 25.56753 1.000 24.48706 403 PHE D CA 1
ATOM 12177 C C . PHE D 1 366 ? -69.76072 38.40217 26.09360 1.000 27.67806 403 PHE D C 1
ATOM 12178 O O . PHE D 1 366 ? -69.05580 39.15638 26.77788 1.000 32.35523 403 PHE D O 1
ATOM 12186 N N . GLY D 1 367 ? -71.02392 38.68768 25.80644 1.000 29.39796 404 GLY D N 1
ATOM 12187 C CA . GLY D 1 367 ? -71.62141 39.95268 26.21653 1.000 30.83883 404 GLY D CA 1
ATOM 12188 C C . GLY D 1 367 ? -71.78680 40.08741 27.71706 1.000 38.09966 404 GLY D C 1
ATOM 12189 O O . GLY D 1 367 ? -71.92922 39.09094 28.42122 1.000 38.53369 404 GLY D O 1
#